Protein AF-0000000073290421 (afdb_homodimer)

InterPro domains:
  IPR000602 Glycoside hydrolase family 38, N-terminal domain [PF01074] (1-220)
  IPR011013 Galactose mutarotase-like domain superfamily [SSF74650] (329-877)
  IPR011330 Glycoside hydrolase/deacetylase, beta/alpha-barrel [SSF88713] (1-220)
  IPR011682 Glycosyl hydrolase family 38, C-terminal [PF07748] (476-687)
  IPR013780 Glycosyl hydrolase, all-beta [G3DSA:2.60.40.1180] (334-445)
  IPR015341 Glycoside hydrolase family 38, central domain [PF09261] (224-316)
  IPR015341 Glycoside hydrolase family 38, central domain [SM00872] (224-298)
  IPR027291 Glycoside hydrolase 38, N-terminal domain superfamily [G3DSA:3.20.110.10] (1-187)
  IPR028995 Glycoside hydrolase families 57/38, central domain superfamily [SSF88688] (223-317)
  IPR037094 Glycoside hydrolase family 38, central domain superfamily [G3DSA:1.20.1270.50] (188-266)
  IPR037094 Glycoside hydrolase family 38, central domain superfamily [G3DSA:1.20.1270.50] (267-322)
  IPR041147 Glycosyl hydrolases family 38, C-terminal domain [PF17677] (769-873)
  IPR048534 Lysosomal alpha-mannosidase-like, central domain [PF21260] (406-442)
  IPR050843 Glycosyl Hydrolase Family 38 [PTHR11607] (1-877)

pLDDT: mean 93.24, std 8.4, range [40.16, 98.75]

Structure (mmCIF, N/CA/C/O backbone):
data_AF-0000000073290421-model_v1
#
loop_
_entity.id
_entity.type
_entity.pdbx_description
1 polymer Alpha-mannosidase
#
loop_
_atom_site.group_PDB
_atom_site.id
_atom_site.type_symbol
_atom_site.label_atom_id
_atom_site.label_alt_id
_atom_site.label_comp_id
_atom_site.label_asym_id
_atom_site.label_entity_id
_atom_site.label_seq_id
_atom_site.pdbx_PDB_ins_code
_atom_site.Cartn_x
_atom_site.Cartn_y
_atom_site.Cartn_z
_atom_site.occupancy
_atom_site.B_iso_or_equiv
_atom_site.auth_seq_id
_atom_site.auth_comp_id
_atom_site.auth_asym_id
_atom_site.auth_atom_id
_atom_site.pdbx_PDB_model_num
ATOM 1 N N . MET A 1 1 ? -3.482 -25.516 -4.512 1 85.81 1 MET A N 1
ATOM 2 C CA . MET A 1 1 ? -4.672 -25.844 -5.289 1 85.81 1 MET A CA 1
ATOM 3 C C . MET A 1 1 ? -4.312 -26.125 -6.746 1 85.81 1 MET A C 1
ATOM 5 O O . MET A 1 1 ? -3.807 -25.234 -7.441 1 85.81 1 MET A O 1
ATOM 9 N N . HIS A 1 2 ? -4.582 -27.344 -7.164 1 93.06 2 HIS A N 1
ATOM 10 C CA . HIS A 1 2 ? -4.309 -27.672 -8.555 1 93.06 2 HIS A CA 1
ATOM 11 C C . HIS A 1 2 ? -5.473 -27.266 -9.461 1 93.06 2 HIS A C 1
ATOM 13 O O . HIS A 1 2 ? -6.59 -27.078 -8.984 1 93.06 2 HIS A O 1
ATOM 19 N N . ASP A 1 3 ? -5.18 -27.172 -10.781 1 96.44 3 ASP A N 1
ATOM 20 C CA . ASP A 1 3 ? -6.215 -27 -11.797 1 96.44 3 ASP A CA 1
ATOM 21 C C . ASP A 1 3 ? -7.117 -28.234 -11.883 1 96.44 3 ASP A C 1
ATOM 23 O O . ASP A 1 3 ? -6.766 -29.297 -11.375 1 96.44 3 ASP A O 1
ATOM 27 N N . GLU A 1 4 ? -8.289 -28.016 -12.445 1 97.31 4 GLU A N 1
ATOM 28 C CA . GLU A 1 4 ? -9.211 -29.141 -12.516 1 97.31 4 GLU A CA 1
ATOM 29 C C . GLU A 1 4 ? -9.516 -29.531 -13.969 1 97.31 4 GLU A C 1
ATOM 31 O O . GLU A 1 4 ? -10.203 -30.516 -14.227 1 97.31 4 GLU A O 1
ATOM 36 N N . ALA A 1 5 ? -9.016 -28.781 -14.875 1 97.75 5 ALA A N 1
ATOM 37 C CA . ALA A 1 5 ? -9.312 -29.047 -16.281 1 97.75 5 ALA A CA 1
ATOM 38 C C . ALA A 1 5 ? -8.125 -29.703 -16.984 1 97.75 5 ALA A C 1
ATOM 40 O O . ALA A 1 5 ? -8.305 -30.688 -17.719 1 97.75 5 ALA A O 1
ATOM 41 N N . THR A 1 6 ? -6.977 -29.234 -16.734 1 98.06 6 THR A N 1
ATOM 42 C CA . THR A 1 6 ? -5.84 -29.609 -17.562 1 98.06 6 THR A CA 1
ATOM 43 C C . THR A 1 6 ? -4.867 -30.484 -16.797 1 98.06 6 THR A C 1
ATOM 45 O O . THR A 1 6 ? -3.682 -30.562 -17.125 1 98.06 6 THR A O 1
ATOM 48 N N . VAL A 1 7 ? -5.285 -31.094 -15.797 1 97.88 7 VAL A N 1
ATOM 49 C CA . VAL A 1 7 ? -4.441 -31.953 -14.969 1 97.88 7 VAL A CA 1
ATOM 50 C C . VAL A 1 7 ? -4.965 -33.375 -15.008 1 97.88 7 VAL A C 1
ATOM 52 O O . VAL A 1 7 ? -6.176 -33.625 -14.938 1 97.88 7 VAL A O 1
ATOM 55 N N . HIS A 1 8 ? -4.055 -34.344 -15.164 1 97.94 8 HIS A N 1
ATOM 56 C CA . HIS A 1 8 ? -4.41 -35.75 -15.094 1 97.94 8 HIS A CA 1
ATOM 57 C C . HIS A 1 8 ? -4.715 -36.188 -13.656 1 97.94 8 HIS A C 1
ATOM 59 O O . HIS A 1 8 ? -4.129 -35.656 -12.711 1 97.94 8 HIS A O 1
ATOM 65 N N . TYR A 1 9 ? -5.652 -37.156 -13.445 1 97.56 9 TYR A N 1
ATOM 66 C CA . TYR A 1 9 ? -6.102 -37.531 -12.102 1 97.56 9 TYR A CA 1
ATOM 67 C C . TYR A 1 9 ? -4.938 -38 -11.25 1 97.56 9 TYR A C 1
ATOM 69 O O . TYR A 1 9 ? -4.906 -37.781 -10.039 1 97.56 9 TYR A O 1
ATOM 77 N N . ILE A 1 10 ? -3.945 -38.625 -11.789 1 97.94 10 ILE A N 1
ATOM 78 C CA . ILE A 1 10 ? -2.791 -39.094 -11.031 1 97.94 10 ILE A CA 1
ATOM 79 C C . ILE A 1 10 ? -2.029 -37.906 -10.461 1 97.94 10 ILE A C 1
ATOM 81 O O . ILE A 1 10 ? -1.582 -37.938 -9.312 1 97.94 10 ILE A O 1
ATOM 85 N N . ASP A 1 11 ? -1.874 -36.875 -11.289 1 97.81 11 ASP A N 1
ATOM 86 C CA . ASP A 1 11 ? -1.212 -35.656 -10.836 1 97.81 11 ASP A CA 1
ATOM 87 C C . ASP A 1 11 ? -2.012 -35 -9.727 1 97.81 11 ASP A C 1
ATOM 89 O O . ASP A 1 11 ? -1.434 -34.438 -8.789 1 97.81 11 ASP A O 1
ATOM 93 N N . MET A 1 12 ? -3.344 -35 -9.867 1 97.19 12 MET A N 1
ATOM 94 C CA . MET A 1 12 ? -4.207 -34.469 -8.82 1 97.19 12 MET A CA 1
ATOM 95 C C . MET A 1 12 ? -3.945 -35.156 -7.484 1 97.19 12 MET A C 1
ATOM 97 O O . MET A 1 12 ? -3.799 -34.5 -6.453 1 97.19 12 MET A O 1
ATOM 101 N N . ILE A 1 13 ? -3.877 -36.406 -7.562 1 97.31 13 ILE A N 1
ATOM 102 C CA . ILE A 1 13 ? -3.697 -37.25 -6.375 1 97.31 13 ILE A CA 1
ATOM 103 C C . ILE A 1 13 ? -2.326 -36.969 -5.762 1 97.31 13 ILE A C 1
ATOM 105 O O . ILE A 1 13 ? -2.207 -36.781 -4.547 1 97.31 13 ILE A O 1
ATOM 109 N N . ASP A 1 14 ? -1.319 -36.906 -6.59 1 97.31 14 ASP A N 1
ATOM 110 C CA . ASP A 1 14 ? 0.041 -36.688 -6.109 1 97.31 14 ASP A CA 1
ATOM 111 C C . ASP A 1 14 ? 0.168 -35.344 -5.422 1 97.31 14 ASP A C 1
ATOM 113 O O . ASP A 1 14 ? 0.76 -35.219 -4.348 1 97.31 14 ASP A O 1
ATOM 117 N N . GLN A 1 15 ? -0.345 -34.312 -6.062 1 96.38 15 GLN A N 1
ATOM 118 C CA . GLN A 1 15 ? -0.268 -32.969 -5.504 1 96.38 15 GLN A CA 1
ATOM 119 C C . GLN A 1 15 ? -1.032 -32.875 -4.188 1 96.38 15 GLN A C 1
ATOM 121 O O . GLN A 1 15 ? -0.542 -32.312 -3.219 1 96.38 15 GLN A O 1
ATOM 126 N N . THR A 1 16 ? -2.225 -33.438 -4.129 1 96.75 16 THR A N 1
ATOM 127 C CA . THR A 1 16 ? -3.047 -33.406 -2.922 1 96.75 16 THR A CA 1
ATOM 128 C C . THR A 1 16 ? -2.367 -34.156 -1.791 1 96.75 16 THR A C 1
ATOM 130 O O . THR A 1 16 ? -2.4 -33.75 -0.636 1 96.75 16 THR A O 1
ATOM 133 N N . THR A 1 17 ? -1.741 -35.25 -2.139 1 97.12 17 THR A N 1
ATOM 134 C CA . THR A 1 17 ? -1.038 -36.062 -1.151 1 97.12 17 THR A CA 1
ATOM 135 C C . THR A 1 17 ? 0.128 -35.281 -0.545 1 97.12 17 THR A C 1
ATOM 137 O O . THR A 1 17 ? 0.318 -35.312 0.673 1 97.12 17 THR A O 1
ATOM 140 N N . LEU A 1 18 ? 0.887 -34.656 -1.404 1 96.06 18 LEU A N 1
ATOM 141 C CA . LEU A 1 18 ? 2.021 -33.875 -0.947 1 96.06 18 LEU A CA 1
ATOM 142 C C . LEU A 1 18 ? 1.569 -32.781 0.035 1 96.06 18 LEU A C 1
ATOM 144 O O . LEU A 1 18 ? 2.168 -32.625 1.102 1 96.06 18 LEU A O 1
ATOM 148 N N . GLY A 1 19 ? 0.49 -32.062 -0.314 1 95.75 19 GLY A N 1
ATOM 149 C CA . GLY A 1 19 ? -0.023 -31.016 0.543 1 95.75 19 GLY A CA 1
ATOM 150 C C . GLY A 1 19 ? -0.609 -31.531 1.843 1 95.75 19 GLY A C 1
ATOM 151 O O . GLY A 1 19 ? -0.349 -30.984 2.912 1 95.75 19 GLY A O 1
ATOM 152 N N . HIS A 1 20 ? -1.382 -32.562 1.792 1 96.06 20 HIS A N 1
ATOM 153 C CA . HIS A 1 20 ? -2.051 -33.125 2.967 1 96.06 20 HIS A CA 1
ATOM 154 C C . HIS A 1 20 ? -1.047 -33.719 3.938 1 96.06 20 HIS A C 1
ATOM 156 O O . HIS A 1 20 ? -1.224 -33.625 5.156 1 96.06 20 HIS A O 1
ATOM 162 N N . ARG A 1 21 ? -0.056 -34.312 3.398 1 94.5 21 ARG A N 1
ATOM 163 C CA . ARG A 1 21 ? 0.986 -34.875 4.258 1 94.5 21 ARG A CA 1
ATOM 164 C C . ARG A 1 21 ? 1.733 -33.75 4.988 1 94.5 21 ARG A C 1
ATOM 166 O O . ARG A 1 21 ? 2.068 -33.906 6.168 1 94.5 21 ARG A O 1
ATOM 173 N N . ALA A 1 22 ? 2.008 -32.688 4.293 1 94.94 22 ALA A N 1
ATOM 174 C CA . ALA A 1 22 ? 2.65 -31.547 4.926 1 94.94 22 ALA A CA 1
ATOM 175 C C . ALA A 1 22 ? 1.794 -31 6.066 1 94.94 22 ALA A C 1
ATOM 177 O O . ALA A 1 22 ? 2.311 -30.672 7.137 1 94.94 22 ALA A O 1
ATOM 178 N N . ILE A 1 23 ? 0.48 -30.906 5.867 1 96.19 23 ILE A N 1
ATOM 179 C CA . ILE A 1 23 ? -0.446 -30.406 6.875 1 96.19 23 ILE A CA 1
ATOM 180 C C . ILE A 1 23 ? -0.473 -31.344 8.07 1 96.19 23 ILE A C 1
ATOM 182 O O . ILE A 1 23 ? -0.438 -30.906 9.219 1 96.19 23 ILE A O 1
ATOM 186 N N . LYS A 1 24 ? -0.508 -32.656 7.754 1 95.62 24 LYS A N 1
ATOM 187 C CA . LYS A 1 24 ? -0.539 -33.656 8.82 1 95.62 24 LYS A CA 1
ATOM 188 C C . LYS A 1 24 ? 0.75 -33.625 9.633 1 95.62 24 LYS A C 1
ATOM 190 O O . LYS A 1 24 ? 0.712 -33.688 10.867 1 95.62 24 LYS A O 1
ATOM 195 N N . GLN A 1 25 ? 1.834 -33.531 8.945 1 94.31 25 GLN A N 1
ATOM 196 C CA . GLN A 1 25 ? 3.141 -33.531 9.594 1 94.31 25 GLN A CA 1
ATOM 197 C C . GLN A 1 25 ? 3.357 -32.281 10.43 1 94.31 25 GLN A C 1
ATOM 199 O O . GLN A 1 25 ? 3.893 -32.344 11.539 1 94.31 25 GLN A O 1
ATOM 204 N N . GLN A 1 26 ? 2.906 -31.125 9.891 1 95.5 26 GLN A N 1
ATOM 205 C CA . GLN A 1 26 ? 3.225 -29.844 10.508 1 95.5 26 GLN A CA 1
ATOM 206 C C . GLN A 1 26 ? 2.197 -29.484 11.578 1 95.5 26 GLN A C 1
ATOM 208 O O . GLN A 1 26 ? 2.539 -28.875 12.594 1 95.5 26 GLN A O 1
ATOM 213 N N . PHE A 1 27 ? 0.927 -29.922 11.367 1 95.88 27 PHE A N 1
ATOM 214 C CA . PHE A 1 27 ? -0.13 -29.406 12.234 1 95.88 27 PHE A CA 1
ATOM 215 C C . PHE A 1 27 ? -0.929 -30.562 12.844 1 95.88 27 PHE A C 1
ATOM 217 O O . PHE A 1 27 ? -1.766 -30.344 13.727 1 95.88 27 PHE A O 1
ATOM 224 N N . ASN A 1 28 ? -0.647 -31.734 12.414 1 96.19 28 ASN A N 1
ATOM 225 C CA . ASN A 1 28 ? -1.411 -32.906 12.82 1 96.19 28 ASN A CA 1
ATOM 226 C C . ASN A 1 28 ? -2.908 -32.719 12.609 1 96.19 28 ASN A C 1
ATOM 228 O O . ASN A 1 28 ? -3.707 -32.938 13.516 1 96.19 28 ASN A O 1
ATOM 232 N N . LYS A 1 29 ? -3.27 -32.219 11.383 1 95.12 29 LYS A N 1
ATOM 233 C CA . LYS A 1 29 ? -4.656 -31.969 11.008 1 95.12 29 LYS A CA 1
ATOM 234 C C . LYS A 1 29 ? -5.008 -32.656 9.695 1 95.12 29 LYS A C 1
ATOM 236 O O . LYS A 1 29 ? -4.148 -32.844 8.828 1 95.12 29 LYS A O 1
ATOM 241 N N . THR A 1 30 ? -6.211 -33.125 9.625 1 94.69 30 THR A N 1
ATOM 242 C CA . THR A 1 30 ? -6.785 -33.688 8.406 1 94.69 30 THR A CA 1
ATOM 243 C C . THR A 1 30 ? -7.84 -32.75 7.824 1 94.69 30 THR A C 1
ATOM 245 O O . THR A 1 30 ? -8.891 -32.531 8.43 1 94.69 30 THR A O 1
ATOM 248 N N . PRO A 1 31 ? -7.648 -32.25 6.719 1 93.75 31 PRO A N 1
ATOM 249 C CA . PRO A 1 31 ? -8.609 -31.312 6.125 1 93.75 31 PRO A CA 1
ATOM 250 C C . PRO A 1 31 ? -9.969 -31.969 5.863 1 93.75 31 PRO A C 1
ATOM 252 O O . PRO A 1 31 ? -10.039 -33.156 5.508 1 93.75 31 PRO A O 1
ATOM 255 N N . ARG A 1 32 ? -11.047 -31.109 5.918 1 94.38 32 ARG A N 1
ATOM 256 C CA . ARG A 1 32 ? -12.406 -31.625 5.758 1 94.38 32 ARG A CA 1
ATOM 257 C C . ARG A 1 32 ? -13.094 -30.969 4.555 1 94.38 32 ARG A C 1
ATOM 259 O O . ARG A 1 32 ? -14.148 -31.438 4.117 1 94.38 32 ARG A O 1
ATOM 266 N N . ALA A 1 33 ? -12.484 -29.953 4.051 1 95.31 33 ALA A N 1
ATOM 267 C CA . ALA A 1 33 ? -13.148 -29.203 2.994 1 95.31 33 ALA A CA 1
ATOM 268 C C . ALA A 1 33 ? -12.195 -28.891 1.848 1 95.31 33 ALA A C 1
ATOM 270 O O . ALA A 1 33 ? -11.008 -28.625 2.074 1 95.31 33 ALA A O 1
ATOM 271 N N . GLY A 1 34 ? -12.742 -29.078 0.617 1 95.56 34 GLY A N 1
ATOM 272 C CA . GLY A 1 34 ? -12.016 -28.578 -0.541 1 95.56 34 GLY A CA 1
ATOM 273 C C . GLY A 1 34 ? -12.219 -27.094 -0.778 1 95.56 34 GLY A C 1
ATOM 274 O O . GLY A 1 34 ? -13.352 -26.625 -0.851 1 95.56 34 GLY A O 1
ATOM 275 N N . TRP A 1 35 ? -11.211 -26.312 -0.746 1 94.88 35 TRP A N 1
ATOM 276 C CA . TRP A 1 35 ? -11.227 -24.875 -0.998 1 94.88 35 TRP A CA 1
ATOM 277 C C . TRP A 1 35 ? -10.688 -24.562 -2.389 1 94.88 35 TRP A C 1
ATOM 279 O O . TRP A 1 35 ? -9.539 -24.125 -2.535 1 94.88 35 TRP A O 1
ATOM 289 N N . GLN A 1 36 ? -11.516 -24.797 -3.438 1 94.94 36 GLN A N 1
ATOM 290 C CA . GLN A 1 36 ? -11.203 -24.641 -4.852 1 94.94 36 GLN A CA 1
ATOM 291 C C . GLN A 1 36 ? -11.797 -23.359 -5.414 1 94.94 36 GLN A C 1
ATOM 293 O O . GLN A 1 36 ? -12.523 -23.391 -6.41 1 94.94 36 GLN A O 1
ATOM 298 N N . ILE A 1 37 ? -11.391 -22.25 -5.004 1 93.69 37 ILE A N 1
ATOM 299 C CA . ILE A 1 37 ? -12.172 -21.031 -5.211 1 93.69 37 ILE A CA 1
ATOM 300 C C . ILE A 1 37 ? -11.805 -20.406 -6.555 1 93.69 37 ILE A C 1
ATOM 302 O O . ILE A 1 37 ? -12.586 -19.641 -7.133 1 93.69 37 ILE A O 1
ATOM 306 N N . ASP A 1 38 ? -10.625 -20.781 -7.094 1 93.06 38 ASP A N 1
ATOM 307 C CA . ASP A 1 38 ? -10.188 -19.938 -8.203 1 93.06 38 ASP A CA 1
ATOM 308 C C . ASP A 1 38 ? -9.984 -20.766 -9.469 1 93.06 38 ASP A C 1
ATOM 310 O O . ASP A 1 38 ? -9.719 -20.219 -10.539 1 93.06 38 ASP A O 1
ATOM 314 N N . PRO A 1 39 ? -10.102 -22.062 -9.555 1 95.06 39 PRO A N 1
ATOM 315 C CA . PRO A 1 39 ? -10.031 -22.781 -10.828 1 95.06 39 PRO A CA 1
ATOM 316 C C . PRO A 1 39 ? -11.102 -22.344 -11.812 1 95.06 39 PRO A C 1
ATOM 318 O O . PRO A 1 39 ? -12.148 -21.812 -11.406 1 95.06 39 PRO A O 1
ATOM 321 N N . PHE A 1 40 ? -10.891 -22.594 -13.195 1 96 40 PHE A N 1
ATOM 322 C CA . PHE A 1 40 ? -11.742 -22.062 -14.258 1 96 40 PHE A CA 1
ATOM 323 C C . PHE A 1 40 ? -12.727 -23.125 -14.734 1 96 40 PHE A C 1
ATOM 325 O O . PHE A 1 40 ? -12.836 -23.391 -15.938 1 96 40 PHE A O 1
ATOM 332 N N . GLY A 1 41 ? -13.461 -23.609 -13.836 1 95.94 41 GLY A N 1
ATOM 333 C CA . GLY A 1 41 ? -14.336 -24.766 -13.969 1 95.94 41 GLY A CA 1
ATOM 334 C C . GLY A 1 41 ? -13.969 -25.906 -13.031 1 95.94 41 GLY A C 1
ATOM 335 O O . GLY A 1 41 ? -12.883 -25.906 -12.445 1 95.94 41 GLY A O 1
ATOM 336 N N . HIS A 1 42 ? -14.914 -26.797 -12.938 1 97.31 42 HIS A N 1
ATOM 337 C CA . HIS A 1 42 ? -14.719 -27.859 -11.953 1 97.31 42 HIS A CA 1
ATOM 338 C C . HIS A 1 42 ? -15.086 -29.219 -12.531 1 97.31 42 HIS A C 1
ATOM 340 O O . HIS A 1 42 ? -16.156 -29.391 -13.109 1 97.31 42 HIS A O 1
ATOM 346 N N . SER A 1 43 ? -14.25 -30.188 -12.367 1 97.31 43 SER A N 1
ATOM 347 C CA . SER A 1 43 ? -14.398 -31.484 -13.016 1 97.31 43 SER A CA 1
ATOM 348 C C . SER A 1 43 ? -15.203 -32.438 -12.156 1 97.31 43 SER A C 1
ATOM 350 O O . SER A 1 43 ? -15.195 -32.344 -10.922 1 97.31 43 SER A O 1
ATOM 352 N N . ALA A 1 44 ? -15.828 -33.375 -12.789 1 96.81 44 ALA A N 1
ATOM 353 C CA . ALA A 1 44 ? -16.594 -34.406 -12.094 1 96.81 44 ALA A CA 1
ATOM 354 C C . ALA A 1 44 ? -15.688 -35.312 -11.25 1 96.81 44 ALA A C 1
ATOM 356 O O . ALA A 1 44 ? -16.047 -35.688 -10.141 1 96.81 44 ALA A O 1
ATOM 357 N N . VAL A 1 45 ? -14.547 -35.594 -11.758 1 96 45 VAL A N 1
ATOM 358 C CA . VAL A 1 45 ? -13.586 -36.438 -11.07 1 96 45 VAL A CA 1
ATOM 359 C C . VAL A 1 45 ? -13.148 -35.781 -9.766 1 96 45 VAL A C 1
ATOM 361 O O . VAL A 1 45 ? -13 -36.438 -8.742 1 96 45 VAL A O 1
ATOM 364 N N . GLN A 1 46 ? -12.961 -34.5 -9.836 1 94.88 46 GLN A N 1
ATOM 365 C CA . GLN A 1 46 ? -12.578 -33.75 -8.625 1 94.88 46 GLN A CA 1
ATOM 366 C C . GLN A 1 46 ? -13.625 -33.938 -7.531 1 94.88 46 GLN A C 1
ATOM 368 O O . GLN A 1 46 ? -13.281 -34.062 -6.355 1 94.88 46 GLN A O 1
ATOM 373 N N . ALA A 1 47 ? -14.883 -33.875 -7.879 1 94.81 47 ALA A N 1
ATOM 374 C CA . ALA A 1 47 ? -15.977 -33.969 -6.918 1 94.81 47 ALA A CA 1
ATOM 375 C C . ALA A 1 47 ? -15.914 -35.281 -6.145 1 94.81 47 ALA A C 1
ATOM 377 O O . ALA A 1 47 ? -15.914 -35.281 -4.91 1 94.81 47 ALA A O 1
ATOM 378 N N . TYR A 1 48 ? -15.781 -36.406 -6.859 1 93.38 48 TYR A N 1
ATOM 379 C CA . TYR A 1 48 ? -15.914 -37.656 -6.137 1 93.38 48 TYR A CA 1
ATOM 380 C C . TYR A 1 48 ? -14.578 -38.094 -5.535 1 93.38 48 TYR A C 1
ATOM 382 O O . TYR A 1 48 ? -14.539 -38.844 -4.566 1 93.38 48 TYR A O 1
ATOM 390 N N . LEU A 1 49 ? -13.453 -37.562 -6.094 1 94.06 49 LEU A N 1
ATOM 391 C CA . LEU A 1 49 ? -12.18 -37.844 -5.426 1 94.06 49 LEU A CA 1
ATOM 392 C C . LEU A 1 49 ? -12.117 -37.125 -4.078 1 94.06 49 LEU A C 1
ATOM 394 O O . LEU A 1 49 ? -11.602 -37.656 -3.104 1 94.06 49 LEU A O 1
ATOM 398 N N . LEU A 1 50 ? -12.625 -35.906 -3.996 1 93.06 50 LEU A N 1
ATOM 399 C CA . LEU A 1 50 ? -12.633 -35.156 -2.746 1 93.06 50 LEU A CA 1
ATOM 400 C C . LEU A 1 50 ? -13.586 -35.781 -1.737 1 93.06 50 LEU A C 1
ATOM 402 O O . LEU A 1 50 ? -13.273 -35.875 -0.546 1 93.06 50 LEU A O 1
ATOM 406 N N . GLY A 1 51 ? -14.703 -36.219 -2.168 1 88 51 GLY A N 1
ATOM 407 C CA . GLY A 1 51 ? -15.711 -36.812 -1.293 1 88 51 GLY A CA 1
ATOM 408 C C . GLY A 1 51 ? -15.328 -38.156 -0.771 1 88 51 GLY A C 1
ATOM 409 O O . GLY A 1 51 ? -14.602 -38.281 0.218 1 88 51 GLY A O 1
ATOM 410 N N . ALA A 1 52 ? -15.508 -39.188 -1.531 1 79.44 52 ALA A N 1
ATOM 411 C CA . ALA A 1 52 ? -15.445 -40.594 -1.127 1 79.44 52 ALA A CA 1
ATOM 412 C C . ALA A 1 52 ? -14.008 -41.062 -0.915 1 79.44 52 ALA A C 1
ATOM 414 O O . ALA A 1 52 ? -13.742 -41.938 -0.089 1 79.44 52 ALA A O 1
ATOM 415 N N . GLU A 1 53 ? -13.141 -40.438 -1.564 1 87.81 53 GLU A N 1
ATOM 416 C CA . GLU A 1 53 ? -11.797 -41 -1.563 1 87.81 53 GLU A CA 1
ATOM 417 C C . GLU A 1 53 ? -10.883 -40.25 -0.601 1 87.81 53 GLU A C 1
ATOM 419 O O . GLU A 1 53 ? -10.008 -40.844 0.033 1 87.81 53 GLU A O 1
ATOM 424 N N . LEU A 1 54 ? -11.094 -38.969 -0.487 1 92.69 54 LEU A N 1
ATOM 425 C CA . LEU A 1 54 ? -10.281 -38.156 0.415 1 92.69 54 LEU A CA 1
ATOM 426 C C . LEU A 1 54 ? -10.984 -37.969 1.756 1 92.69 54 LEU A C 1
ATOM 428 O O . LEU A 1 54 ? -10.344 -37.625 2.756 1 92.69 54 LEU A O 1
ATOM 432 N N . GLY A 1 55 ? -12.312 -38 1.748 1 91.62 55 GLY A N 1
ATOM 433 C CA . GLY A 1 55 ? -13.078 -37.875 2.979 1 91.62 55 GLY A CA 1
ATOM 434 C C . GLY A 1 55 ? -13.539 -36.438 3.242 1 91.62 55 GLY A C 1
ATOM 435 O O . GLY A 1 55 ? -13.828 -36.062 4.383 1 91.62 55 GLY A O 1
ATOM 436 N N . PHE A 1 56 ? -13.609 -35.625 2.275 1 95.56 56 PHE A N 1
ATOM 437 C CA . PHE A 1 56 ? -14.055 -34.25 2.467 1 95.56 56 PHE A CA 1
ATOM 438 C C . PHE A 1 56 ? -15.57 -34.188 2.627 1 95.56 56 PHE A C 1
ATOM 440 O O . PHE A 1 56 ? -16.297 -34.969 1.998 1 95.56 56 PHE A O 1
ATOM 447 N N . ASP A 1 57 ? -16 -33.188 3.379 1 95.69 57 ASP A N 1
ATOM 448 C CA . ASP A 1 57 ? -17.422 -32.969 3.592 1 95.69 57 ASP A CA 1
ATOM 449 C C . ASP A 1 57 ? -17.984 -32.031 2.521 1 95.69 57 ASP A C 1
ATOM 451 O O . ASP A 1 57 ? -19.188 -32.062 2.217 1 95.69 57 ASP A O 1
ATOM 455 N N . SER A 1 58 ? -17.125 -31.25 2.078 1 96.94 58 SER A N 1
ATOM 456 C CA . SER A 1 58 ? -17.641 -30.203 1.195 1 96.94 58 SER A CA 1
ATOM 457 C C . SER A 1 58 ? -16.547 -29.703 0.252 1 96.94 58 SER A C 1
ATOM 459 O O . SER A 1 58 ? -15.367 -29.969 0.463 1 96.94 58 SER A O 1
ATOM 461 N N . VAL A 1 59 ? -16.969 -29.062 -0.797 1 97.25 59 VAL A N 1
ATOM 462 C CA . VAL A 1 59 ? -16.109 -28.328 -1.709 1 97.25 59 VAL A CA 1
ATOM 463 C C . VAL A 1 59 ? -16.719 -26.969 -2.023 1 97.25 59 VAL A C 1
ATOM 465 O O . VAL A 1 59 ? -17.938 -26.859 -2.176 1 97.25 59 VAL A O 1
ATOM 468 N N . HIS A 1 60 ? -15.922 -25.938 -2.035 1 97.38 60 HIS A N 1
ATOM 469 C CA . HIS A 1 60 ? -16.359 -24.562 -2.229 1 97.38 60 HIS A CA 1
ATOM 470 C C . HIS A 1 60 ? -15.602 -23.891 -3.373 1 97.38 60 HIS A C 1
ATOM 472 O O . HIS A 1 60 ? -14.383 -24.031 -3.482 1 97.38 60 HIS A O 1
ATOM 478 N N . PHE A 1 61 ? -16.328 -23.25 -4.281 1 97.25 61 PHE A N 1
ATOM 479 C CA . PHE A 1 61 ? -15.664 -22.625 -5.426 1 97.25 61 PHE A CA 1
ATOM 480 C C . PHE A 1 61 ? -16.469 -21.438 -5.926 1 97.25 61 PHE A C 1
ATOM 482 O O . PHE A 1 61 ? -17.609 -21.219 -5.504 1 97.25 61 PHE A O 1
ATOM 489 N N . ALA A 1 62 ? -15.875 -20.641 -6.809 1 96.19 62 ALA A N 1
ATOM 490 C CA . ALA A 1 62 ? -16.516 -19.391 -7.238 1 96.19 62 ALA A CA 1
ATOM 491 C C . ALA A 1 62 ? -16.906 -19.469 -8.711 1 96.19 62 ALA A C 1
ATOM 493 O O . ALA A 1 62 ? -17.844 -18.797 -9.141 1 96.19 62 ALA A O 1
ATOM 494 N N . ARG A 1 63 ? -16.203 -20.266 -9.539 1 96.38 63 ARG A N 1
ATOM 495 C CA . ARG A 1 63 ? -16.281 -20.031 -10.977 1 96.38 63 ARG A CA 1
ATOM 496 C C . ARG A 1 63 ? -17.172 -21.078 -11.648 1 96.38 63 ARG A C 1
ATOM 498 O O . ARG A 1 63 ? -16.734 -22.203 -11.898 1 96.38 63 ARG A O 1
ATOM 505 N N . ILE A 1 64 ? -18.359 -20.641 -11.984 1 97.25 64 ILE A N 1
ATOM 506 C CA . ILE A 1 64 ? -19.312 -21.391 -12.797 1 97.25 64 ILE A CA 1
ATOM 507 C C . ILE A 1 64 ? -19.875 -20.484 -13.891 1 97.25 64 ILE A C 1
ATOM 509 O O . ILE A 1 64 ? -19.688 -19.281 -13.867 1 97.25 64 ILE A O 1
ATOM 513 N N . ASP A 1 65 ? -20.5 -21.078 -14.859 1 97.81 65 ASP A N 1
ATOM 514 C CA . ASP A 1 65 ? -21.062 -20.328 -15.969 1 97.81 65 ASP A CA 1
ATOM 515 C C . ASP A 1 65 ? -22.031 -19.25 -15.469 1 97.81 65 ASP A C 1
ATOM 517 O O . ASP A 1 65 ? -22.828 -19.5 -14.555 1 97.81 65 ASP A O 1
ATOM 521 N N . TYR A 1 66 ? -22.016 -18.062 -16.125 1 97.62 66 TYR A N 1
ATOM 522 C CA . TYR A 1 66 ? -22.812 -16.938 -15.664 1 97.62 66 TYR A CA 1
ATOM 523 C C . TYR A 1 66 ? -24.297 -17.234 -15.781 1 97.62 66 TYR A C 1
ATOM 525 O O . TYR A 1 66 ? -25.109 -16.781 -14.953 1 97.62 66 TYR A O 1
ATOM 533 N N . GLN A 1 67 ? -24.719 -17.969 -16.797 1 98.12 67 GLN A N 1
ATOM 534 C CA . GLN A 1 67 ? -26.125 -18.344 -16.938 1 98.12 67 GLN A CA 1
ATOM 535 C C . GLN A 1 67 ? -26.547 -19.359 -15.875 1 98.12 67 GLN A C 1
ATOM 537 O O . GLN A 1 67 ? -27.656 -19.281 -15.344 1 98.12 67 GLN A O 1
ATOM 542 N N . ASP A 1 68 ? -25.641 -20.281 -15.633 1 97.56 68 ASP A N 1
ATOM 543 C CA . ASP A 1 68 ? -25.906 -21.25 -14.562 1 97.56 68 ASP A CA 1
ATOM 544 C C . ASP A 1 68 ? -26.062 -20.531 -13.219 1 97.56 68 ASP A C 1
ATOM 546 O O . ASP A 1 68 ? -27 -20.828 -12.477 1 97.56 68 ASP A O 1
ATOM 550 N N . ARG A 1 69 ? -25.188 -19.672 -12.914 1 97.56 69 ARG A N 1
ATOM 551 C CA . ARG A 1 69 ? -25.234 -18.938 -11.656 1 97.56 69 ARG A CA 1
ATOM 552 C C . ARG A 1 69 ? -26.531 -18.156 -11.523 1 97.56 69 ARG A C 1
ATOM 554 O O . ARG A 1 69 ? -27.125 -18.125 -10.445 1 97.56 69 ARG A O 1
ATOM 561 N N . ALA A 1 70 ? -26.891 -17.469 -12.633 1 97.44 70 ALA A N 1
ATOM 562 C CA . ALA A 1 70 ? -28.125 -16.688 -12.609 1 97.44 70 ALA A CA 1
ATOM 563 C C . ALA A 1 70 ? -29.328 -17.562 -12.258 1 97.44 70 ALA A C 1
ATOM 565 O O . ALA A 1 70 ? -30.172 -17.172 -11.445 1 97.44 70 ALA A O 1
ATOM 566 N N . LYS A 1 71 ? -29.391 -18.672 -12.844 1 97.44 71 LYS A N 1
ATOM 567 C CA . LYS A 1 71 ? -30.484 -19.594 -12.555 1 97.44 71 LYS A CA 1
ATOM 568 C C . LYS A 1 71 ? -30.422 -20.078 -11.109 1 97.44 71 LYS A C 1
ATOM 570 O O . LYS A 1 71 ? -31.453 -20.141 -10.43 1 97.44 71 LYS A O 1
ATOM 575 N N . ARG A 1 72 ? -29.266 -20.484 -10.672 1 97.06 72 ARG A N 1
ATOM 576 C CA . ARG A 1 72 ? -29.109 -21.031 -9.336 1 97.06 72 ARG A CA 1
ATOM 577 C C . ARG A 1 72 ? -29.422 -20 -8.273 1 97.06 72 ARG A C 1
ATOM 579 O O . ARG A 1 72 ? -29.938 -20.328 -7.199 1 97.06 72 ARG A O 1
ATOM 586 N N . LYS A 1 73 ? -29.062 -18.781 -8.523 1 96.56 73 LYS A N 1
ATOM 587 C CA . LYS A 1 73 ? -29.438 -17.703 -7.609 1 96.56 73 LYS A CA 1
ATOM 588 C C . LYS A 1 73 ? -30.953 -17.609 -7.473 1 96.56 73 LYS A C 1
ATOM 590 O O . LYS A 1 73 ? -31.484 -17.516 -6.363 1 96.56 73 LYS A O 1
ATOM 595 N N . GLY A 1 74 ? -31.625 -17.625 -8.625 1 95.88 74 GLY A N 1
ATOM 596 C CA . GLY A 1 74 ? -33.062 -17.547 -8.633 1 95.88 74 GLY A CA 1
ATOM 597 C C . GLY A 1 74 ? -33.75 -18.703 -7.914 1 95.88 74 GLY A C 1
ATOM 598 O O . GLY A 1 74 ? -34.75 -18.516 -7.215 1 95.88 74 GLY A O 1
ATOM 599 N N . ASP A 1 75 ? -33.094 -19.891 -8.023 1 95.75 75 ASP A N 1
ATOM 600 C CA . ASP A 1 75 ? -33.688 -21.109 -7.473 1 95.75 75 ASP A CA 1
ATOM 601 C C . ASP A 1 75 ? -33.156 -21.391 -6.07 1 95.75 75 ASP A C 1
ATOM 603 O O . ASP A 1 75 ? -33.469 -22.406 -5.465 1 95.75 75 ASP A O 1
ATOM 607 N N . LYS A 1 76 ? -32.25 -20.562 -5.559 1 95.5 76 LYS A N 1
ATOM 608 C CA . LYS A 1 76 ? -31.578 -20.781 -4.293 1 95.5 76 LYS A CA 1
ATOM 609 C C . LYS A 1 76 ? -30.891 -22.156 -4.27 1 95.5 76 LYS A C 1
ATOM 611 O O . LYS A 1 76 ? -31.062 -22.922 -3.326 1 95.5 76 LYS A O 1
ATOM 616 N N . SER A 1 77 ? -30.156 -22.406 -5.391 1 96.81 77 SER A N 1
ATOM 617 C CA . SER A 1 77 ? -29.5 -23.703 -5.566 1 96.81 77 SER A CA 1
ATOM 618 C C . SER A 1 77 ? -28.016 -23.547 -5.84 1 96.81 77 SER A C 1
ATOM 620 O O . SER A 1 77 ? -27.438 -24.312 -6.613 1 96.81 77 SER A O 1
ATOM 622 N N . LEU A 1 78 ? -27.422 -22.516 -5.344 1 97.31 78 LEU A N 1
ATOM 623 C CA . LEU A 1 78 ? -25.969 -22.375 -5.41 1 97.31 78 LEU A CA 1
ATOM 624 C C . LEU A 1 78 ? -25.281 -23.484 -4.625 1 97.31 78 LEU A C 1
ATOM 626 O O . LEU A 1 78 ? -24.156 -23.891 -4.961 1 97.31 78 LEU A O 1
ATOM 630 N N . GLU A 1 79 ? -25.922 -23.891 -3.574 1 97.88 79 GLU A N 1
ATOM 631 C CA . GLU A 1 79 ? -25.484 -25.047 -2.795 1 97.88 79 GLU A CA 1
ATOM 632 C C . GLU A 1 79 ? -26.203 -26.312 -3.236 1 97.88 79 GLU A C 1
ATOM 634 O O . GLU A 1 79 ? -27.422 -26.344 -3.299 1 97.88 79 GLU A O 1
ATOM 639 N N . VAL A 1 80 ? -25.391 -27.375 -3.535 1 97.81 80 VAL A N 1
ATOM 640 C CA . VAL A 1 80 ? -25.953 -28.609 -4.086 1 97.81 80 VAL A CA 1
ATOM 641 C C . VAL A 1 80 ? -25.25 -29.812 -3.486 1 97.81 80 VAL A C 1
ATOM 643 O O . VAL A 1 80 ? -24.203 -29.688 -2.846 1 97.81 80 VAL A O 1
ATOM 646 N N . ILE A 1 81 ? -25.875 -30.969 -3.6 1 96.94 81 ILE A N 1
ATOM 647 C CA . ILE A 1 81 ? -25.188 -32.25 -3.465 1 96.94 81 ILE A CA 1
ATOM 648 C C . ILE A 1 81 ? -24.703 -32.719 -4.832 1 96.94 81 ILE A C 1
ATOM 650 O O . ILE A 1 81 ? -25.5 -32.906 -5.754 1 96.94 81 ILE A O 1
ATOM 654 N N . TRP A 1 82 ? -23.422 -32.844 -4.984 1 97.06 82 TRP A N 1
ATOM 655 C CA . TRP A 1 82 ? -22.766 -33.125 -6.262 1 97.06 82 TRP A CA 1
ATOM 656 C C . TRP A 1 82 ? -22.391 -34.594 -6.363 1 97.06 82 TRP A C 1
ATOM 658 O O . TRP A 1 82 ? -21.578 -35.094 -5.574 1 97.06 82 TRP A O 1
ATOM 668 N N . ARG A 1 83 ? -22.969 -35.312 -7.273 1 94.94 83 ARG A N 1
ATOM 669 C CA . ARG A 1 83 ? -22.625 -36.688 -7.617 1 94.94 83 ARG A CA 1
ATOM 670 C C . ARG A 1 83 ? -21.859 -36.75 -8.938 1 94.94 83 ARG A C 1
ATOM 672 O O . ARG A 1 83 ? -22.453 -36.969 -9.992 1 94.94 83 ARG A O 1
ATOM 679 N N . GLY A 1 84 ? -20.562 -36.656 -8.859 1 93.88 84 GLY A N 1
ATOM 680 C CA . GLY A 1 84 ? -19.734 -36.438 -10.039 1 93.88 84 GLY A CA 1
ATOM 681 C C . GLY A 1 84 ? -19.375 -37.75 -10.75 1 93.88 84 GLY A C 1
ATOM 682 O O . GLY A 1 84 ? -18.609 -37.719 -11.719 1 93.88 84 GLY A O 1
ATOM 683 N N . SER A 1 85 ? -19.844 -38.938 -10.344 1 94.12 85 SER A N 1
ATOM 684 C CA . SER A 1 85 ? -19.5 -40.188 -10.969 1 94.12 85 SER A CA 1
ATOM 685 C C . SER A 1 85 ? -20.75 -41.062 -11.188 1 94.12 85 SER A C 1
ATOM 687 O O . SER A 1 85 ? -21.516 -41.312 -10.25 1 94.12 85 SER A O 1
ATOM 689 N N . ARG A 1 86 ? -20.875 -41.469 -12.391 1 92.5 86 ARG A N 1
ATOM 690 C CA . ARG A 1 86 ? -21.984 -42.375 -12.703 1 92.5 86 ARG A CA 1
ATOM 691 C C . ARG A 1 86 ? -21.797 -43.719 -12.039 1 92.5 86 ARG A C 1
ATOM 693 O O . ARG A 1 86 ? -22.766 -44.344 -11.609 1 92.5 86 ARG A O 1
ATOM 700 N N . THR A 1 87 ? -20.594 -44.125 -11.906 1 94.31 87 THR A N 1
ATOM 701 C CA . THR A 1 87 ? -20.266 -45.438 -11.336 1 94.31 87 THR A CA 1
ATOM 702 C C . THR A 1 87 ? -20.578 -45.469 -9.844 1 94.31 87 THR A C 1
ATOM 704 O O . THR A 1 87 ? -21.156 -46.438 -9.352 1 94.31 87 THR A O 1
ATOM 707 N N . PHE A 1 88 ? -20.266 -44.406 -9.156 1 93.5 88 PHE A N 1
ATOM 708 C CA . PHE A 1 88 ? -20.375 -44.406 -7.703 1 93.5 88 PHE A CA 1
ATOM 709 C C . PHE A 1 88 ? -21.719 -43.844 -7.258 1 93.5 88 PHE A C 1
ATOM 711 O O . PHE A 1 88 ? -22.203 -44.156 -6.168 1 93.5 88 PHE A O 1
ATOM 718 N N . GLY A 1 89 ? -22.25 -42.969 -8.039 1 90 89 GLY A N 1
ATOM 719 C CA . GLY A 1 89 ? -23.531 -42.375 -7.711 1 90 89 GLY A CA 1
ATOM 720 C C . GLY A 1 89 ? -23.531 -41.656 -6.363 1 90 89 GLY A C 1
ATOM 721 O O . GLY A 1 89 ? -22.641 -40.844 -6.078 1 90 89 GLY A O 1
ATOM 722 N N . SER A 1 90 ? -24.484 -41.969 -5.539 1 90.62 90 SER A N 1
ATOM 723 C CA . SER A 1 90 ? -24.688 -41.281 -4.27 1 90.62 90 SER A CA 1
ATOM 724 C C . SER A 1 90 ? -23.625 -41.656 -3.25 1 90.62 90 SER A C 1
ATOM 726 O O . SER A 1 90 ? -23.406 -40.938 -2.271 1 90.62 90 SER A O 1
ATOM 728 N N . SER A 1 91 ? -22.922 -42.688 -3.531 1 89.44 91 SER A N 1
ATOM 729 C CA . SER A 1 91 ? -21.906 -43.156 -2.582 1 89.44 91 SER A CA 1
ATOM 730 C C . SER A 1 91 ? -20.688 -42.219 -2.59 1 89.44 91 SER A C 1
ATOM 732 O O . SER A 1 91 ? -19.875 -42.25 -1.666 1 89.44 91 SER A O 1
ATOM 734 N N . SER A 1 92 ? -20.562 -41.406 -3.533 1 90.5 92 SER A N 1
ATOM 735 C CA . SER A 1 92 ? -19.406 -40.531 -3.607 1 90.5 92 SER A CA 1
ATOM 736 C C . SER A 1 92 ? -19.828 -39.062 -3.697 1 90.5 92 SER A C 1
ATOM 738 O O . SER A 1 92 ? -19.094 -38.219 -4.211 1 90.5 92 SER A O 1
ATOM 740 N N . GLN A 1 93 ? -20.953 -38.781 -3.24 1 92.88 93 GLN A N 1
ATOM 741 C CA . GLN A 1 93 ? -21.484 -37.438 -3.332 1 92.88 93 GLN A CA 1
ATOM 742 C C . GLN A 1 93 ? -20.766 -36.5 -2.363 1 92.88 93 GLN A C 1
ATOM 744 O O . GLN A 1 93 ? -20.156 -36.938 -1.398 1 92.88 93 GLN A O 1
ATOM 749 N N . ILE A 1 94 ? -20.828 -35.188 -2.598 1 96.19 94 ILE A N 1
ATOM 750 C CA . ILE A 1 94 ? -20.203 -34.156 -1.759 1 96.19 94 ILE A CA 1
ATOM 751 C C . ILE A 1 94 ? -21.047 -32.906 -1.766 1 96.19 94 ILE A C 1
ATOM 753 O O . ILE A 1 94 ? -21.703 -32.594 -2.762 1 96.19 94 ILE A O 1
ATOM 757 N N . PHE A 1 95 ? -21.125 -32.219 -0.633 1 97.25 95 PHE A N 1
ATOM 758 C CA . PHE A 1 95 ? -21.75 -30.906 -0.582 1 97.25 95 PHE A CA 1
ATOM 759 C C . PHE A 1 95 ? -20.922 -29.875 -1.323 1 97.25 95 PHE A C 1
ATOM 761 O O . PHE A 1 95 ? -19.75 -29.672 -0.995 1 97.25 95 PHE A O 1
ATOM 768 N N . ALA A 1 96 ? -21.484 -29.281 -2.33 1 97.75 96 ALA A N 1
ATOM 769 C CA . ALA A 1 96 ? -20.781 -28.281 -3.137 1 97.75 96 ALA A CA 1
ATOM 770 C C . ALA A 1 96 ? -21.453 -26.906 -3.027 1 97.75 96 ALA A C 1
ATOM 772 O O . ALA A 1 96 ? -22.672 -26.797 -3.094 1 97.75 96 ALA A O 1
ATOM 773 N N . ASN A 1 97 ? -20.609 -25.953 -2.773 1 97.38 97 ASN A N 1
ATOM 774 C CA . ASN A 1 97 ? -21.078 -24.578 -2.607 1 97.38 97 ASN A CA 1
ATOM 775 C C . ASN A 1 97 ? -20.438 -23.641 -3.631 1 97.38 97 ASN A C 1
ATOM 777 O O . ASN A 1 97 ? -19.25 -23.375 -3.562 1 97.38 97 ASN A O 1
ATOM 781 N N . ALA A 1 98 ? -21.219 -23.203 -4.629 1 97.19 98 ALA A N 1
ATOM 782 C CA . ALA A 1 98 ? -20.797 -22.109 -5.512 1 97.19 98 ALA A CA 1
ATOM 783 C C . ALA A 1 98 ? -21.109 -20.75 -4.898 1 97.19 98 ALA A C 1
ATOM 785 O O . ALA A 1 98 ? -22.25 -20.484 -4.535 1 97.19 98 ALA A O 1
ATOM 786 N N . PHE A 1 99 ? -20.156 -19.891 -4.84 1 96.62 99 PHE A N 1
ATOM 787 C CA . PHE A 1 99 ? -20.344 -18.594 -4.211 1 96.62 99 PHE A CA 1
ATOM 788 C C . PHE A 1 99 ? -21.281 -17.719 -5.047 1 96.62 99 PHE A C 1
ATOM 790 O O . PHE A 1 99 ? -21.359 -17.875 -6.27 1 96.62 99 PHE A O 1
ATOM 797 N N . PRO A 1 100 ? -21.953 -16.797 -4.398 1 94.69 100 PRO A N 1
ATOM 798 C CA . PRO A 1 100 ? -22.922 -15.984 -5.117 1 94.69 100 PRO A CA 1
ATOM 799 C C . PRO A 1 100 ? -22.281 -15.102 -6.188 1 94.69 100 PRO A C 1
ATOM 801 O O . PRO A 1 100 ? -22.891 -14.859 -7.238 1 94.69 100 PRO A O 1
ATOM 804 N N . VAL A 1 101 ? -21.141 -14.602 -5.934 1 91.25 101 VAL A N 1
ATOM 805 C CA . VAL A 1 101 ? -20.516 -13.688 -6.883 1 91.25 101 VAL A CA 1
ATOM 806 C C . VAL A 1 101 ? -19.078 -14.141 -7.176 1 91.25 101 VAL A C 1
ATOM 808 O O . VAL A 1 101 ? -18.812 -14.695 -8.242 1 91.25 101 VAL A O 1
ATOM 811 N N . HIS A 1 102 ? -18.156 -13.938 -6.32 1 91.94 102 HIS A N 1
ATOM 812 C CA . HIS A 1 102 ? -16.734 -14.266 -6.375 1 91.94 102 HIS A CA 1
ATOM 813 C C . HIS A 1 102 ? -16.188 -14.578 -4.988 1 91.94 102 HIS A C 1
ATOM 815 O O . HIS A 1 102 ? -16.953 -14.672 -4.023 1 91.94 102 HIS A O 1
ATOM 821 N N . TYR A 1 103 ? -14.977 -14.828 -4.832 1 94.31 103 TYR A N 1
ATOM 822 C CA . TYR A 1 103 ? -14.422 -15.156 -3.521 1 94.31 103 TYR A CA 1
ATOM 823 C C . TYR A 1 103 ? -13.898 -13.906 -2.822 1 94.31 103 TYR A C 1
ATOM 825 O O . TYR A 1 103 ? -12.938 -13.977 -2.055 1 94.31 103 TYR A O 1
ATOM 833 N N . SER A 1 104 ? -14.5 -12.75 -3.127 1 94.38 104 SER A N 1
ATOM 834 C CA . SER A 1 104 ? -14.219 -11.477 -2.477 1 94.38 104 SER A CA 1
ATOM 835 C C . SER A 1 104 ? -15.289 -11.133 -1.448 1 94.38 104 SER A C 1
ATOM 837 O O . SER A 1 104 ? -16.391 -11.703 -1.464 1 94.38 104 SER A O 1
ATOM 839 N N . PRO A 1 105 ? -14.969 -10.211 -0.544 1 95 105 PRO A N 1
ATOM 840 C CA . PRO A 1 105 ? -16.031 -9.742 0.35 1 95 105 PRO A CA 1
ATOM 841 C C . PRO A 1 105 ? -17.109 -8.945 -0.38 1 95 105 PRO A C 1
ATOM 843 O O . PRO A 1 105 ? -16.891 -8.516 -1.518 1 95 105 PRO A O 1
ATOM 846 N N . PRO A 1 106 ? -18.266 -8.812 0.249 1 95.19 106 PRO A N 1
ATOM 847 C CA . PRO A 1 106 ? -19.266 -7.914 -0.359 1 95.19 106 PRO A CA 1
ATOM 848 C C . PRO A 1 106 ? -18.719 -6.508 -0.596 1 95.19 106 PRO A C 1
ATOM 850 O O . PRO A 1 106 ? -17.75 -6.102 0.046 1 95.19 106 PRO A O 1
ATOM 853 N N . PRO A 1 107 ? -19.359 -5.812 -1.596 1 92.81 107 PRO A N 1
ATOM 854 C CA . PRO A 1 107 ? -18.922 -4.438 -1.848 1 92.81 107 PRO A CA 1
ATOM 855 C C . PRO A 1 107 ? -18.922 -3.578 -0.586 1 92.81 107 PRO A C 1
ATOM 857 O O . PRO A 1 107 ? -19.875 -3.641 0.207 1 92.81 107 PRO A O 1
ATOM 860 N N . GLY A 1 108 ? -17.859 -2.863 -0.382 1 93.94 108 GLY A N 1
ATOM 861 C CA . GLY A 1 108 ? -17.781 -1.959 0.754 1 93.94 108 GLY A CA 1
ATOM 862 C C . GLY A 1 108 ? -17.078 -2.564 1.949 1 93.94 108 GLY A C 1
ATOM 863 O O . GLY A 1 108 ? -16.812 -1.876 2.939 1 93.94 108 GLY A O 1
ATOM 864 N N . PHE A 1 109 ? -16.641 -3.809 1.849 1 96.25 109 PHE A N 1
ATOM 865 C CA . PHE A 1 109 ? -16.047 -4.469 3.004 1 96.25 109 PHE A CA 1
ATOM 866 C C . PHE A 1 109 ? -14.68 -5.031 2.66 1 96.25 109 PHE A C 1
ATOM 868 O O . PHE A 1 109 ? -14.266 -6.062 3.199 1 96.25 109 PHE A O 1
ATOM 875 N N . HIS A 1 110 ? -14.008 -4.484 1.68 1 94.25 110 HIS A N 1
ATOM 876 C CA . HIS A 1 110 ? -12.609 -4.738 1.36 1 94.25 110 HIS A CA 1
ATOM 877 C C . HIS A 1 110 ? -11.688 -3.846 2.188 1 94.25 110 HIS A C 1
ATOM 879 O O . HIS A 1 110 ? -11.852 -2.625 2.211 1 94.25 110 HIS A O 1
ATOM 885 N N . PHE A 1 111 ? -10.656 -4.457 2.904 1 94.44 111 PHE A N 1
ATOM 886 C CA . PHE A 1 111 ? -9.883 -3.688 3.871 1 94.44 111 PHE A CA 1
ATOM 887 C C . PHE A 1 111 ? -8.383 -3.838 3.613 1 94.44 111 PHE A C 1
ATOM 889 O O . PHE A 1 111 ? -7.602 -3.973 4.555 1 94.44 111 PHE A O 1
ATOM 896 N N . GLU A 1 112 ? -8.023 -3.904 2.326 1 90.44 112 GLU A N 1
ATOM 897 C CA . GLU A 1 112 ? -6.609 -4.023 1.991 1 90.44 112 GLU A CA 1
ATOM 898 C C . GLU A 1 112 ? -5.879 -2.701 2.197 1 90.44 112 GLU A C 1
ATOM 900 O O . GLU A 1 112 ? -6.457 -1.631 1.999 1 90.44 112 GLU A O 1
ATOM 905 N N . VAL A 1 113 ? -4.656 -2.684 2.598 1 81.06 113 VAL A N 1
ATOM 906 C CA . VAL A 1 113 ? -3.852 -1.541 3.02 1 81.06 113 VAL A CA 1
ATOM 907 C C . VAL A 1 113 ? -3.799 -0.505 1.897 1 81.06 113 VAL A C 1
ATOM 909 O O . VAL A 1 113 ? -3.768 0.7 2.158 1 81.06 113 VAL A O 1
ATOM 912 N N . ASN A 1 114 ? -3.754 -0.906 0.661 1 80.56 114 ASN A N 1
ATOM 913 C CA . ASN A 1 114 ? -3.605 0.016 -0.46 1 80.56 114 ASN A CA 1
ATOM 914 C C . ASN A 1 114 ? -4.961 0.443 -1.017 1 80.56 114 ASN A C 1
ATOM 916 O O . ASN A 1 114 ? -5.027 1.245 -1.95 1 80.56 114 ASN A O 1
ATOM 920 N N . ASP A 1 115 ? -6.027 -0.089 -0.391 1 83 115 ASP A N 1
ATOM 921 C CA . ASP A 1 115 ? -7.375 0.265 -0.834 1 83 115 ASP A CA 1
ATOM 922 C C . ASP A 1 115 ? -7.828 1.584 -0.212 1 83 115 ASP A C 1
ATOM 924 O O . ASP A 1 115 ? -7.332 1.98 0.845 1 83 115 ASP A O 1
ATOM 928 N N . ASP A 1 116 ? -8.594 2.311 -1.018 1 84.75 116 ASP A N 1
ATOM 929 C CA . ASP A 1 116 ? -9.336 3.428 -0.435 1 84.75 116 ASP A CA 1
ATOM 930 C C . ASP A 1 116 ? -10.664 2.959 0.151 1 84.75 116 ASP A C 1
ATOM 932 O O . ASP A 1 116 ? -11.672 2.871 -0.561 1 84.75 116 ASP A O 1
ATOM 936 N N . PHE A 1 117 ? -10.656 2.502 1.412 1 88.88 117 PHE A N 1
ATOM 937 C CA . PHE A 1 117 ? -11.875 2.012 2.037 1 88.88 117 PHE A CA 1
ATOM 938 C C . PHE A 1 117 ? -12.266 2.887 3.225 1 88.88 117 PHE A C 1
ATOM 940 O O . PHE A 1 117 ? -11.43 3.605 3.771 1 88.88 117 PHE A O 1
ATOM 947 N N . ILE A 1 118 ? -13.5 2.916 3.674 1 91.19 118 ILE A N 1
ATOM 948 C CA . ILE A 1 118 ? -14.016 3.631 4.836 1 91.19 118 ILE A CA 1
ATOM 949 C C . ILE A 1 118 ? -13.898 2.75 6.078 1 91.19 118 ILE A C 1
ATOM 951 O O . ILE A 1 118 ? -14.672 1.809 6.254 1 91.19 118 ILE A O 1
ATOM 955 N N . PRO A 1 119 ? -12.977 3.02 6.938 1 93.56 119 PRO A N 1
ATOM 956 C CA . PRO A 1 119 ? -12.844 2.209 8.148 1 93.56 119 PRO A CA 1
ATOM 957 C C . PRO A 1 119 ? -13.977 2.443 9.141 1 93.56 119 PRO A C 1
ATOM 959 O O . PRO A 1 119 ? -14.695 3.443 9.047 1 93.56 119 PRO A O 1
ATOM 962 N N . VAL A 1 120 ? -14.156 1.546 10.023 1 97 120 VAL A N 1
ATOM 963 C CA . VAL A 1 120 ? -15.039 1.754 11.164 1 97 120 VAL A CA 1
ATOM 964 C C . VAL A 1 120 ? -14.414 2.75 12.141 1 97 120 VAL A C 1
ATOM 966 O O . VAL A 1 120 ? -13.391 2.459 12.758 1 97 120 VAL A O 1
ATOM 969 N N . GLN A 1 121 ? -14.984 3.875 12.195 1 96.25 121 GLN A N 1
ATOM 970 C CA . GLN A 1 121 ? -14.523 4.918 13.109 1 96.25 121 GLN A CA 1
ATOM 971 C C . GLN A 1 121 ? -15.359 4.957 14.375 1 96.25 121 GLN A C 1
ATOM 973 O O . GLN A 1 121 ? -16.375 5.66 14.445 1 96.25 121 GLN A O 1
ATOM 978 N N . ASP A 1 122 ? -14.797 4.344 15.422 1 96.38 122 ASP A N 1
ATOM 979 C CA . ASP A 1 122 ? -15.633 4.105 16.594 1 96.38 122 ASP A CA 1
ATOM 980 C C . ASP A 1 122 ? -15.219 5 17.766 1 96.38 122 ASP A C 1
ATOM 982 O O . ASP A 1 122 ? -15.656 4.797 18.891 1 96.38 122 ASP A O 1
ATOM 986 N N . ASN A 1 123 ? -14.32 5.965 17.562 1 92.62 123 ASN A N 1
ATOM 987 C CA . ASN A 1 123 ? -14.016 6.984 18.562 1 92.62 123 ASN A CA 1
ATOM 988 C C . ASN A 1 123 ? -14.992 8.156 18.484 1 92.62 123 ASN A C 1
ATOM 990 O O . ASN A 1 123 ? -15.023 8.883 17.5 1 92.62 123 ASN A O 1
ATOM 994 N N . PRO A 1 124 ? -15.656 8.352 19.5 1 90.62 124 PRO A N 1
ATOM 995 C CA . PRO A 1 124 ? -16.688 9.383 19.469 1 90.62 124 PRO A CA 1
ATOM 996 C C . PRO A 1 124 ? -16.125 10.789 19.297 1 90.62 124 PRO A C 1
ATOM 998 O O . PRO A 1 124 ? -16.859 11.719 18.969 1 90.62 124 PRO A O 1
ATOM 1001 N N . LEU A 1 125 ? -14.875 10.984 19.469 1 83.62 125 LEU A N 1
ATOM 1002 C CA . LEU A 1 125 ? -14.25 12.297 19.359 1 83.62 125 LEU A CA 1
ATOM 1003 C C . LEU A 1 125 ? -13.945 12.625 17.891 1 83.62 125 LEU A C 1
ATOM 1005 O O . LEU A 1 125 ? -13.664 13.781 17.562 1 83.62 125 LEU A O 1
ATOM 1009 N N . LEU A 1 126 ? -14.062 11.617 17.062 1 88.31 126 LEU A N 1
ATOM 1010 C CA . LEU A 1 126 ? -13.82 11.844 15.641 1 88.31 126 LEU A CA 1
ATOM 1011 C C . LEU A 1 126 ? -15.023 12.5 14.977 1 88.31 126 LEU A C 1
ATOM 1013 O O . LEU A 1 126 ? -16.172 12.109 15.234 1 88.31 126 LEU A O 1
ATOM 1017 N N . PHE A 1 127 ? -14.695 13.492 14.156 1 88.19 127 PHE A N 1
ATOM 1018 C CA . PHE A 1 127 ? -15.773 14.172 13.445 1 88.19 127 PHE A CA 1
ATOM 1019 C C . PHE A 1 127 ? -16.453 13.227 12.453 1 88.19 127 PHE A C 1
ATOM 1021 O O . PHE A 1 127 ? -17.625 13.398 12.117 1 88.19 127 PHE A O 1
ATOM 1028 N N . ASP A 1 128 ? -15.805 12.141 12.016 1 90.44 128 ASP A N 1
ATOM 1029 C CA . ASP A 1 128 ? -16.297 11.203 11.008 1 90.44 128 ASP A CA 1
ATOM 1030 C C . ASP A 1 128 ? -16.75 9.891 11.648 1 90.44 128 ASP A C 1
ATOM 1032 O O . ASP A 1 128 ? -16.719 8.844 11.008 1 90.44 128 ASP A O 1
ATOM 1036 N N . TYR A 1 129 ? -17.125 9.953 12.977 1 94.94 129 TYR A N 1
ATOM 1037 C CA . TYR A 1 129 ? -17.719 8.789 13.625 1 94.94 129 TYR A CA 1
ATOM 1038 C C . TYR A 1 129 ? -18.797 8.156 12.75 1 94.94 129 TYR A C 1
ATOM 1040 O O . TYR A 1 129 ? -19.688 8.852 12.258 1 94.94 129 TYR A O 1
ATOM 1048 N N . ASN A 1 130 ? -18.75 6.703 12.492 1 97.12 130 ASN A N 1
ATOM 1049 C CA . ASN A 1 130 ? -19.641 6.137 11.492 1 97.12 130 ASN A CA 1
ATOM 1050 C C . ASN A 1 130 ? -20.094 4.727 11.867 1 97.12 130 ASN A C 1
ATOM 1052 O O . ASN A 1 130 ? -20.484 3.947 11 1 97.12 130 ASN A O 1
ATOM 1056 N N . VAL A 1 131 ? -20.141 4.285 13.086 1 97.69 131 VAL A N 1
ATOM 1057 C CA . VAL A 1 131 ? -20.422 2.926 13.539 1 97.69 131 VAL A CA 1
ATOM 1058 C C . VAL A 1 131 ? -21.828 2.514 13.102 1 97.69 131 VAL A C 1
ATOM 1060 O O . VAL A 1 131 ? -22.016 1.434 12.531 1 97.69 131 VAL A O 1
ATOM 1063 N N . GLU A 1 132 ? -22.812 3.334 13.312 1 97.31 132 GLU A N 1
ATOM 1064 C CA . GLU A 1 132 ? -24.188 3 12.977 1 97.31 132 GLU A CA 1
ATOM 1065 C C . GLU A 1 132 ? -24.344 2.738 11.484 1 97.31 132 GLU A C 1
ATOM 1067 O O . GLU A 1 132 ? -25.016 1.779 11.078 1 97.31 132 GLU A O 1
ATOM 1072 N N . LYS A 1 133 ? -23.75 3.561 10.773 1 97.44 133 LYS A N 1
ATOM 1073 C CA . LYS A 1 133 ? -23.828 3.414 9.328 1 97.44 133 LYS A CA 1
ATOM 1074 C C . LYS A 1 133 ? -23.141 2.129 8.867 1 97.44 133 LYS A C 1
ATOM 1076 O O . LYS A 1 133 ? -23.688 1.394 8.039 1 97.44 133 LYS A O 1
ATOM 1081 N N . ARG A 1 134 ? -21.969 1.817 9.328 1 97.75 134 ARG A N 1
ATOM 1082 C CA . ARG A 1 134 ? -21.203 0.637 8.922 1 97.75 134 ARG A CA 1
ATOM 1083 C C . ARG A 1 134 ? -21.938 -0.643 9.328 1 97.75 134 ARG A C 1
ATOM 1085 O O . ARG A 1 134 ? -21.906 -1.633 8.594 1 97.75 134 ARG A O 1
ATOM 1092 N N . VAL A 1 135 ? -22.594 -0.671 10.484 1 98 135 VAL A N 1
ATOM 1093 C CA . VAL A 1 135 ? -23.375 -1.812 10.953 1 98 135 VAL A CA 1
ATOM 1094 C C . VAL A 1 135 ? -24.578 -2.027 10.031 1 98 135 VAL A C 1
ATOM 1096 O O . VAL A 1 135 ? -24.875 -3.16 9.641 1 98 135 VAL A O 1
ATOM 1099 N N . SER A 1 136 ? -25.219 -0.938 9.68 1 98.12 136 SER A N 1
ATOM 1100 C CA . SER A 1 136 ? -26.344 -1.031 8.758 1 98.12 136 SER A CA 1
ATOM 1101 C C . SER A 1 136 ? -25.922 -1.594 7.41 1 98.12 136 SER A C 1
ATOM 1103 O O . SER A 1 136 ? -26.625 -2.414 6.82 1 98.12 136 SER A O 1
ATOM 1105 N N . ASP A 1 137 ? -24.828 -1.15 6.906 1 97.88 137 ASP A N 1
ATOM 1106 C CA . ASP A 1 137 ? -24.281 -1.655 5.648 1 97.88 137 ASP A CA 1
ATOM 1107 C C . ASP A 1 137 ? -24.016 -3.156 5.727 1 97.88 137 ASP A C 1
ATOM 1109 O O . ASP A 1 137 ? -24.312 -3.896 4.785 1 97.88 137 ASP A O 1
ATOM 1113 N N . PHE A 1 138 ? -23.469 -3.596 6.82 1 97.69 138 PHE A N 1
ATOM 1114 C CA . PHE A 1 138 ? -23.156 -4.996 7.059 1 97.69 138 PHE A CA 1
ATOM 1115 C C . PHE A 1 138 ? -24.422 -5.852 7.059 1 97.69 138 PHE A C 1
ATOM 1117 O O . PHE A 1 138 ? -24.469 -6.898 6.414 1 97.69 138 PHE A O 1
ATOM 1124 N N . ILE A 1 139 ? -25.406 -5.461 7.766 1 97.94 139 ILE A N 1
ATOM 1125 C CA . ILE A 1 139 ? -26.656 -6.191 7.891 1 97.94 139 ILE A CA 1
ATOM 1126 C C . ILE A 1 139 ? -27.344 -6.27 6.531 1 97.94 139 ILE A C 1
ATOM 1128 O O . ILE A 1 139 ? -27.828 -7.336 6.129 1 97.94 139 ILE A O 1
ATOM 1132 N N . ASN A 1 140 ? -27.375 -5.156 5.832 1 97.69 140 ASN A N 1
ATOM 1133 C CA . ASN A 1 140 ? -28 -5.133 4.512 1 97.69 140 ASN A CA 1
ATOM 1134 C C . ASN A 1 140 ? -27.297 -6.098 3.553 1 97.69 140 ASN A C 1
ATOM 1136 O O . ASN A 1 140 ? -27.969 -6.82 2.805 1 97.69 140 ASN A O 1
ATOM 1140 N N . ALA A 1 141 ? -26.031 -6.129 3.539 1 96.94 141 ALA A N 1
ATOM 1141 C CA . ALA A 1 141 ? -25.281 -7.031 2.686 1 96.94 141 ALA A CA 1
ATOM 1142 C C . ALA A 1 141 ? -25.531 -8.492 3.062 1 96.94 141 ALA A C 1
ATOM 1144 O O . ALA A 1 141 ? -25.594 -9.359 2.193 1 96.94 141 ALA A O 1
ATOM 1145 N N . SER A 1 142 ? -25.625 -8.789 4.344 1 96.81 142 SER A N 1
ATOM 1146 C CA . SER A 1 142 ? -25.891 -10.141 4.832 1 96.81 142 SER A CA 1
ATOM 1147 C C . SER A 1 142 ? -27.266 -10.625 4.395 1 96.81 142 SER A C 1
ATOM 1149 O O . SER A 1 142 ? -27.422 -11.773 3.957 1 96.81 142 SER A O 1
ATOM 1151 N N . ILE A 1 143 ? -28.203 -9.75 4.52 1 95.88 143 ILE A N 1
ATOM 1152 C CA . ILE A 1 143 ? -29.578 -10.102 4.148 1 95.88 143 ILE A CA 1
ATOM 1153 C C . ILE A 1 143 ? -29.656 -10.328 2.643 1 95.88 143 ILE A C 1
ATOM 1155 O O . ILE A 1 143 ? -30.359 -11.242 2.184 1 95.88 143 ILE A O 1
ATOM 1159 N N . THR A 1 144 ? -28.984 -9.539 1.917 1 95.12 144 THR A N 1
ATOM 1160 C CA . THR A 1 144 ? -28.938 -9.695 0.467 1 95.12 144 THR A CA 1
ATOM 1161 C C . THR A 1 144 ? -28.422 -11.086 0.092 1 95.12 144 THR A C 1
ATOM 1163 O O . THR A 1 144 ? -29 -11.758 -0.769 1 95.12 144 THR A O 1
ATOM 1166 N N . GLN A 1 145 ? -27.375 -11.562 0.669 1 94.88 145 GLN A N 1
ATOM 1167 C CA . GLN A 1 145 ? -26.828 -12.883 0.373 1 94.88 145 GLN A CA 1
ATOM 1168 C C . GLN A 1 145 ? -27.766 -13.984 0.866 1 94.88 145 GLN A C 1
ATOM 1170 O O . GLN A 1 145 ? -27.922 -15.016 0.209 1 94.88 145 GLN A O 1
ATOM 1175 N N . ALA A 1 146 ? -28.344 -13.828 2.029 1 95.25 146 ALA A N 1
ATOM 1176 C CA . ALA A 1 146 ? -29.266 -14.812 2.594 1 95.25 146 ALA A CA 1
ATOM 1177 C C . ALA A 1 146 ? -30.453 -15.055 1.664 1 95.25 146 ALA A C 1
ATOM 1179 O O . ALA A 1 146 ? -31.047 -16.141 1.677 1 95.25 146 ALA A O 1
ATOM 1180 N N . ASN A 1 147 ? -30.719 -14.086 0.875 1 95.31 147 ASN A N 1
ATOM 1181 C CA . ASN A 1 147 ? -31.891 -14.164 -0.003 1 95.31 147 ASN A CA 1
ATOM 1182 C C . ASN A 1 147 ? -31.609 -15.023 -1.23 1 95.31 147 ASN A C 1
ATOM 1184 O O . ASN A 1 147 ? -32.531 -15.406 -1.951 1 95.31 147 ASN A O 1
ATOM 1188 N N . VAL A 1 148 ? -30.375 -15.469 -1.4 1 95.5 148 VAL A N 1
ATOM 1189 C CA . VAL A 1 148 ? -30.078 -16.25 -2.598 1 95.5 148 VAL A CA 1
ATOM 1190 C C . VAL A 1 148 ? -29.531 -17.625 -2.201 1 95.5 148 VAL A C 1
ATOM 1192 O O . VAL A 1 148 ? -29.125 -18.406 -3.059 1 95.5 148 VAL A O 1
ATOM 1195 N N . THR A 1 149 ? -29.406 -17.922 -0.969 1 93.88 149 THR A N 1
ATOM 1196 C CA . THR A 1 149 ? -28.984 -19.234 -0.458 1 93.88 149 THR A CA 1
ATOM 1197 C C . THR A 1 149 ? -30.062 -19.812 0.449 1 93.88 149 THR A C 1
ATOM 1199 O O . THR A 1 149 ? -31.016 -19.125 0.813 1 93.88 149 THR A O 1
ATOM 1202 N N . ARG A 1 150 ? -29.812 -21.047 0.791 1 93.88 150 ARG A N 1
ATOM 1203 C CA . ARG A 1 150 ? -30.797 -21.703 1.65 1 93.88 150 ARG A CA 1
ATOM 1204 C C . ARG A 1 150 ? -30.391 -21.594 3.117 1 93.88 150 ARG A C 1
ATOM 1206 O O . ARG A 1 150 ? -29.219 -21.406 3.434 1 93.88 150 ARG A O 1
ATOM 1213 N N . THR A 1 151 ? -31.328 -21.656 4.023 1 94.12 151 THR A N 1
ATOM 1214 C CA . THR A 1 151 ? -31.203 -21.578 5.477 1 94.12 151 THR A CA 1
ATOM 1215 C C . THR A 1 151 ? -30.828 -20.156 5.906 1 94.12 151 THR A C 1
ATOM 1217 O O . THR A 1 151 ? -30.797 -19.234 5.086 1 94.12 151 THR A O 1
ATOM 1220 N N . ASN A 1 152 ? -30.547 -20.031 7.219 1 92.38 152 ASN A N 1
ATOM 1221 C CA . ASN A 1 152 ? -30.219 -18.719 7.773 1 92.38 152 ASN A CA 1
ATOM 1222 C C . ASN A 1 152 ? -28.719 -18.578 8.008 1 92.38 152 ASN A C 1
ATOM 1224 O O . ASN A 1 152 ? -28.266 -17.672 8.719 1 92.38 152 ASN A O 1
ATOM 1228 N N . HIS A 1 153 ? -27.953 -19.547 7.418 1 96.12 153 HIS A N 1
ATOM 1229 C CA . HIS A 1 153 ? -26.5 -19.484 7.559 1 96.12 153 HIS A CA 1
ATOM 1230 C C . HIS A 1 153 ? -25.844 -19.078 6.25 1 96.12 153 HIS A C 1
ATOM 1232 O O . HIS A 1 153 ? -26.078 -19.688 5.207 1 96.12 153 HIS A O 1
ATOM 1238 N N . ILE A 1 154 ? -25.094 -18 6.285 1 96.44 154 ILE A N 1
ATOM 1239 C CA . ILE A 1 154 ? -24.344 -17.578 5.113 1 96.44 154 ILE A CA 1
ATOM 1240 C C . ILE A 1 154 ? -22.859 -17.469 5.461 1 96.44 154 ILE A C 1
ATOM 1242 O O . ILE A 1 154 ? -22.5 -17.422 6.637 1 96.44 154 ILE A O 1
ATOM 1246 N N . MET A 1 155 ? -21.984 -17.516 4.477 1 96.5 155 MET A N 1
ATOM 1247 C CA . MET A 1 155 ? -20.547 -17.375 4.652 1 96.5 155 MET A CA 1
ATOM 1248 C C . MET A 1 155 ? -19.984 -16.281 3.75 1 96.5 155 MET A C 1
ATOM 1250 O O . MET A 1 155 ? -20.172 -16.312 2.533 1 96.5 155 MET A O 1
ATOM 1254 N N . TRP A 1 156 ? -19.391 -15.258 4.34 1 95.5 156 TRP A N 1
ATOM 1255 C CA . TRP A 1 156 ? -18.625 -14.258 3.59 1 95.5 156 TRP A CA 1
ATOM 1256 C C . TRP A 1 156 ? -17.188 -14.695 3.41 1 95.5 156 TRP A C 1
ATOM 1258 O O . TRP A 1 156 ? -16.547 -15.164 4.359 1 95.5 156 TRP A O 1
ATOM 1268 N N . THR A 1 157 ? -16.688 -14.648 2.219 1 95.25 157 THR A N 1
ATOM 1269 C CA . THR A 1 157 ? -15.258 -14.766 1.985 1 95.25 157 THR A CA 1
ATOM 1270 C C . THR A 1 157 ? -14.57 -13.414 2.17 1 95.25 157 THR A C 1
ATOM 1272 O O . THR A 1 157 ? -15.031 -12.398 1.642 1 95.25 157 THR A O 1
ATOM 1275 N N . MET A 1 158 ? -13.609 -13.367 3.043 1 95 158 MET A N 1
ATOM 1276 C CA . MET A 1 158 ? -12.906 -12.125 3.34 1 95 158 MET A CA 1
ATOM 1277 C C . MET A 1 158 ? -11.484 -12.156 2.775 1 95 158 MET A C 1
ATOM 1279 O O . MET A 1 158 ? -10.695 -13.031 3.129 1 95 158 MET A O 1
ATOM 1283 N N . GLY A 1 159 ? -11.141 -11.211 2.037 1 92.31 159 GLY A N 1
ATOM 1284 C CA . GLY A 1 159 ? -9.875 -11.156 1.32 1 92.31 159 GLY A CA 1
ATOM 1285 C C . GLY A 1 159 ? -10.039 -11.273 -0.184 1 92.31 159 GLY A C 1
ATOM 1286 O O . GLY A 1 159 ? -11.141 -11.125 -0.709 1 92.31 159 GLY A O 1
ATOM 1287 N N . ASP A 1 160 ? -9 -11.445 -0.951 1 90.12 160 ASP A N 1
ATOM 1288 C CA . ASP A 1 160 ? -8.961 -11.633 -2.398 1 90.12 160 ASP A CA 1
ATOM 1289 C C . ASP A 1 160 ? -7.535 -11.898 -2.877 1 90.12 160 ASP A C 1
ATOM 1291 O O . ASP A 1 160 ? -6.613 -12.008 -2.066 1 90.12 160 ASP A O 1
ATOM 1295 N N . ASP A 1 161 ? -7.469 -12.039 -4.172 1 85.81 161 ASP A N 1
ATOM 1296 C CA . ASP A 1 161 ? -6.137 -12.156 -4.75 1 85.81 161 ASP A CA 1
ATOM 1297 C C . ASP A 1 161 ? -5.258 -10.969 -4.363 1 85.81 161 ASP A C 1
ATOM 1299 O O . ASP A 1 161 ? -5.723 -9.828 -4.352 1 85.81 161 ASP A O 1
ATOM 1303 N N . PHE A 1 162 ? -4.098 -11.312 -3.932 1 80.19 162 PHE A N 1
ATOM 1304 C CA . PHE A 1 162 ? -3.074 -10.312 -3.66 1 80.19 162 PHE A CA 1
ATOM 1305 C C . PHE A 1 162 ? -3.441 -9.477 -2.436 1 80.19 162 PHE A C 1
ATOM 1307 O O . PHE A 1 162 ? -3.092 -8.297 -2.352 1 80.19 162 PHE A O 1
ATOM 1314 N N . GLN A 1 163 ? -4.172 -10.047 -1.553 1 88.31 163 GLN A N 1
ATOM 1315 C CA . GLN A 1 163 ? -4.625 -9.297 -0.386 1 88.31 163 GLN A CA 1
ATOM 1316 C C . GLN A 1 163 ? -3.963 -9.812 0.89 1 88.31 163 GLN A C 1
ATOM 1318 O O . GLN A 1 163 ? -3.166 -10.75 0.846 1 88.31 163 GLN A O 1
ATOM 1323 N N . TYR A 1 164 ? -4.18 -9.125 2.055 1 90.38 164 TYR A N 1
ATOM 1324 C CA . TYR A 1 164 ? -3.633 -9.383 3.381 1 90.38 164 TYR A CA 1
ATOM 1325 C C . TYR A 1 164 ? -2.145 -9.055 3.434 1 90.38 164 TYR A C 1
ATOM 1327 O O . TYR A 1 164 ? -1.381 -9.719 4.141 1 90.38 164 TYR A O 1
ATOM 1335 N N . GLN A 1 165 ? -1.736 -8.133 2.502 1 81.5 165 GLN A N 1
ATOM 1336 C CA . GLN A 1 165 ? -0.381 -7.605 2.621 1 81.5 165 GLN A CA 1
ATOM 1337 C C . GLN A 1 165 ? -0.124 -7.062 4.023 1 81.5 165 GLN A C 1
ATOM 1339 O O . GLN A 1 165 ? 0.98 -7.199 4.555 1 81.5 165 GLN A O 1
ATOM 1344 N N . TYR A 1 166 ? -1.139 -6.418 4.504 1 84.5 166 TYR A N 1
ATOM 1345 C CA . TYR A 1 166 ? -1.202 -5.988 5.895 1 84.5 166 TYR A CA 1
ATOM 1346 C C . TYR A 1 166 ? -2.451 -6.531 6.578 1 84.5 166 TYR A C 1
ATOM 1348 O O . TYR A 1 166 ? -3.469 -5.84 6.664 1 84.5 166 TYR A O 1
ATOM 1356 N N . ALA A 1 167 ? -2.262 -7.68 7.211 1 90.06 167 ALA A N 1
ATOM 1357 C CA . ALA A 1 167 ? -3.385 -8.438 7.746 1 90.06 167 ALA A CA 1
ATOM 1358 C C . ALA A 1 167 ? -4.125 -7.645 8.82 1 90.06 167 ALA A C 1
ATOM 1360 O O . ALA A 1 167 ? -5.332 -7.809 9 1 90.06 167 ALA A O 1
ATOM 1361 N N . GLU A 1 168 ? -3.418 -6.758 9.469 1 88.81 168 GLU A N 1
ATOM 1362 C CA . GLU A 1 168 ? -4.012 -6.008 10.57 1 88.81 168 GLU A CA 1
ATOM 1363 C C . GLU A 1 168 ? -5.152 -5.117 10.086 1 88.81 168 GLU A C 1
ATOM 1365 O O . GLU A 1 168 ? -6.133 -4.906 10.805 1 88.81 168 GLU A O 1
ATOM 1370 N N . SER A 1 169 ? -4.945 -4.539 8.938 1 89.31 169 SER A N 1
ATOM 1371 C CA . SER A 1 169 ? -6.012 -3.703 8.398 1 89.31 169 SER A CA 1
ATOM 1372 C C . SER A 1 169 ? -7.301 -4.496 8.219 1 89.31 169 SER A C 1
ATOM 1374 O O . SER A 1 169 ? -8.398 -3.965 8.422 1 89.31 169 SER A O 1
ATOM 1376 N N . TRP A 1 170 ? -7.215 -5.75 7.891 1 94.31 170 TRP A N 1
ATOM 1377 C CA . TRP A 1 170 ? -8.367 -6.621 7.703 1 94.31 170 TRP A CA 1
ATOM 1378 C C . TRP A 1 170 ? -8.969 -7.027 9.047 1 94.31 170 TRP A C 1
ATOM 1380 O O . TRP A 1 170 ? -10.141 -6.762 9.312 1 94.31 170 TRP A O 1
ATOM 1390 N N . PHE A 1 171 ? -8.148 -7.555 9.938 1 96.06 171 PHE A N 1
ATOM 1391 C CA . PHE A 1 171 ? -8.648 -8.141 11.172 1 96.06 171 PHE A CA 1
ATOM 1392 C C . PHE A 1 171 ? -9.188 -7.066 12.109 1 96.06 171 PHE A C 1
ATOM 1394 O O . PHE A 1 171 ? -10.172 -7.289 12.82 1 96.06 171 PHE A O 1
ATOM 1401 N N . LYS A 1 172 ? -8.531 -5.938 12.102 1 95.19 172 LYS A N 1
ATOM 1402 C CA . LYS A 1 172 ? -9.023 -4.836 12.922 1 95.19 172 LYS A CA 1
ATOM 1403 C C . LYS A 1 172 ? -10.438 -4.434 12.531 1 95.19 172 LYS A C 1
ATOM 1405 O O . LYS A 1 172 ? -11.297 -4.23 13.391 1 95.19 172 LYS A O 1
ATOM 1410 N N . GLN A 1 173 ? -10.672 -4.27 11.258 1 96.81 173 GLN A N 1
ATOM 1411 C CA . GLN A 1 173 ? -11.992 -3.893 10.758 1 96.81 173 GLN A CA 1
ATOM 1412 C C . GLN A 1 173 ? -13.008 -5.004 11 1 96.81 173 GLN A C 1
ATOM 1414 O O . GLN A 1 173 ? -14.141 -4.734 11.406 1 96.81 173 GLN A O 1
ATOM 1419 N N . MET A 1 174 ? -12.633 -6.238 10.781 1 97.56 174 MET A N 1
ATOM 1420 C CA . MET A 1 174 ? -13.539 -7.367 10.984 1 97.56 174 MET A CA 1
ATOM 1421 C C . MET A 1 174 ? -13.906 -7.512 12.461 1 97.56 174 MET A C 1
ATOM 1423 O O . MET A 1 174 ? -15.062 -7.781 12.789 1 97.56 174 MET A O 1
ATOM 1427 N N . ASP A 1 175 ? -12.938 -7.336 13.32 1 98.31 175 ASP A N 1
ATOM 1428 C CA . ASP A 1 175 ? -13.203 -7.406 14.758 1 98.31 175 ASP A CA 1
ATOM 1429 C C . ASP A 1 175 ? -14.219 -6.352 15.18 1 98.31 175 ASP A C 1
ATOM 1431 O O . ASP A 1 175 ? -15.141 -6.641 15.953 1 98.31 175 ASP A O 1
ATOM 1435 N N . LYS A 1 176 ? -14.008 -5.125 14.719 1 98.06 176 LYS A N 1
ATOM 1436 C CA . LYS A 1 176 ? -14.93 -4.039 15.039 1 98.06 176 LYS A CA 1
ATOM 1437 C C . LYS A 1 176 ? -16.328 -4.34 14.523 1 98.06 176 LYS A C 1
ATOM 1439 O O . LYS A 1 176 ? -17.312 -4.129 15.234 1 98.06 176 LYS A O 1
ATOM 1444 N N . LEU A 1 177 ? -16.375 -4.785 13.312 1 97.94 177 LEU A N 1
ATOM 1445 C CA . LEU A 1 177 ? -17.672 -5.102 12.719 1 97.94 177 LEU A CA 1
ATOM 1446 C C . LEU A 1 177 ? -18.359 -6.219 13.492 1 97.94 177 LEU A C 1
ATOM 1448 O O . LEU A 1 177 ? -19.547 -6.117 13.797 1 97.94 177 LEU A O 1
ATOM 1452 N N . ILE A 1 178 ? -17.641 -7.305 13.789 1 98.38 178 ILE A N 1
ATOM 1453 C CA . ILE A 1 178 ? -18.219 -8.414 14.547 1 98.38 178 ILE A CA 1
ATOM 1454 C C . ILE A 1 178 ? -18.75 -7.91 15.883 1 98.38 178 ILE A C 1
ATOM 1456 O O . ILE A 1 178 ? -19.875 -8.234 16.281 1 98.38 178 ILE A O 1
ATOM 1460 N N . HIS A 1 179 ? -17.953 -7.039 16.531 1 98.19 179 HIS A N 1
ATOM 1461 C CA . HIS A 1 179 ? -18.328 -6.5 17.844 1 98.19 179 HIS A CA 1
ATOM 1462 C C . HIS A 1 179 ? -19.609 -5.672 17.75 1 98.19 179 HIS A C 1
ATOM 1464 O O . HIS A 1 179 ? -20.562 -5.926 18.484 1 98.19 179 HIS A O 1
ATOM 1470 N N . TYR A 1 180 ? -19.656 -4.703 16.859 1 98.12 180 TYR A N 1
ATOM 1471 C CA . TYR A 1 180 ? -20.766 -3.75 16.812 1 98.12 180 TYR A CA 1
ATOM 1472 C C . TYR A 1 180 ? -22 -4.379 16.188 1 98.12 180 TYR A C 1
ATOM 1474 O O . TYR A 1 180 ? -23.125 -4.051 16.547 1 98.12 180 TYR A O 1
ATOM 1482 N N . VAL A 1 181 ? -21.875 -5.309 15.227 1 98.12 181 VAL A N 1
ATOM 1483 C CA . VAL A 1 181 ? -23 -5.992 14.586 1 98.12 181 VAL A CA 1
ATOM 1484 C C . VAL A 1 181 ? -23.703 -6.891 15.602 1 98.12 181 VAL A C 1
ATOM 1486 O O . VAL A 1 181 ? -24.922 -6.949 15.648 1 98.12 181 VAL A O 1
ATOM 1489 N N . ASN A 1 182 ? -22.938 -7.633 16.344 1 98.19 182 ASN A N 1
ATOM 1490 C CA . ASN A 1 182 ? -23.531 -8.508 17.359 1 98.19 182 ASN A CA 1
ATOM 1491 C C . ASN A 1 182 ? -24.266 -7.707 18.422 1 98.19 182 ASN A C 1
ATOM 1493 O O . ASN A 1 182 ? -25.203 -8.203 19.031 1 98.19 182 ASN A O 1
ATOM 1497 N N . LYS A 1 183 ? -23.781 -6.469 18.688 1 97.25 183 LYS A N 1
ATOM 1498 C CA . LYS A 1 183 ? -24.5 -5.59 19.625 1 97.25 183 LYS A CA 1
ATOM 1499 C C . LYS A 1 183 ? -25.844 -5.18 19.047 1 97.25 183 LYS A C 1
ATOM 1501 O O . LYS A 1 183 ? -26.812 -4.977 19.797 1 97.25 183 LYS A O 1
ATOM 1506 N N . ASP A 1 184 ? -25.938 -4.953 17.781 1 95.25 184 ASP A N 1
ATOM 1507 C CA . ASP A 1 184 ? -27.188 -4.652 17.109 1 95.25 184 ASP A CA 1
ATOM 1508 C C . ASP A 1 184 ? -28.156 -5.84 17.188 1 95.25 184 ASP A C 1
ATOM 1510 O O . ASP A 1 184 ? -29.359 -5.656 17.328 1 95.25 184 ASP A O 1
ATOM 1514 N N . SER A 1 185 ? -27.797 -7.062 17.078 1 92.81 185 SER A N 1
ATOM 1515 C CA . SER A 1 185 ? -28.453 -8.328 17.391 1 92.81 185 SER A CA 1
ATOM 1516 C C . SER A 1 185 ? -29.328 -8.789 16.234 1 92.81 185 SER A C 1
ATOM 1518 O O . SER A 1 185 ? -29.875 -9.891 16.281 1 92.81 185 SER A O 1
ATOM 1520 N N . ARG A 1 186 ? -29.625 -8.211 15.117 1 94.69 186 ARG A N 1
ATOM 1521 C CA . ARG A 1 186 ? -30.422 -8.664 13.977 1 94.69 186 ARG A CA 1
ATOM 1522 C C . ARG A 1 186 ? -29.719 -9.812 13.25 1 94.69 186 ARG A C 1
ATOM 1524 O O . ARG A 1 186 ? -30.391 -10.68 12.68 1 94.69 186 ARG A O 1
ATOM 1531 N N . VAL A 1 187 ? -28.297 -9.719 13.18 1 96 187 VAL A N 1
ATOM 1532 C CA . VAL A 1 187 ? -27.469 -10.812 12.664 1 96 187 VAL A CA 1
ATOM 1533 C C . VAL A 1 187 ? -26.375 -11.148 13.672 1 96 187 VAL A C 1
ATOM 1535 O O . VAL A 1 187 ? -26.047 -10.344 14.539 1 96 187 VAL A O 1
ATOM 1538 N N . ASN A 1 188 ? -25.984 -12.391 13.648 1 97.06 188 ASN A N 1
ATOM 1539 C CA . ASN A 1 188 ? -24.859 -12.836 14.453 1 97.06 188 ASN A CA 1
ATOM 1540 C C . ASN A 1 188 ? -23.625 -13.109 13.586 1 97.06 188 ASN A C 1
ATOM 1542 O O . ASN A 1 188 ? -23.656 -14 12.734 1 97.06 188 ASN A O 1
ATOM 1546 N N . ALA A 1 189 ? -22.625 -12.297 13.797 1 97.44 189 ALA A N 1
ATOM 1547 C CA . ALA A 1 189 ? -21.406 -12.414 13.016 1 97.44 189 ALA A CA 1
ATOM 1548 C C . ALA A 1 189 ? -20.312 -13.117 13.812 1 97.44 189 ALA A C 1
ATOM 1550 O O . ALA A 1 189 ? -20.156 -12.875 15.008 1 97.44 189 ALA A O 1
ATOM 1551 N N . LEU A 1 190 ? -19.547 -14.016 13.297 1 97.88 190 LEU A N 1
ATOM 1552 C CA . LEU A 1 190 ? -18.438 -14.727 13.945 1 97.88 190 LEU A CA 1
ATOM 1553 C C . LEU A 1 190 ? -17.391 -15.133 12.922 1 97.88 190 LEU A C 1
ATOM 1555 O O . LEU A 1 190 ? -17.672 -15.211 11.727 1 97.88 190 LEU A O 1
ATOM 1559 N N . TYR A 1 191 ? -16.156 -15.305 13.344 1 97.06 191 TYR A N 1
ATOM 1560 C CA . TYR A 1 191 ? -15.148 -15.938 12.5 1 97.06 191 TYR A CA 1
ATOM 1561 C C . TYR A 1 191 ? -15.523 -17.375 12.195 1 97.06 191 TYR A C 1
ATOM 1563 O O . TYR A 1 191 ? -15.922 -18.125 13.094 1 97.06 191 TYR A O 1
ATOM 1571 N N . SER A 1 192 ? -15.469 -17.672 10.875 1 96.25 192 SER A N 1
ATOM 1572 C CA . SER A 1 192 ? -15.875 -19 10.438 1 96.25 192 SER A CA 1
ATOM 1573 C C . SER A 1 192 ? -14.844 -19.625 9.508 1 96.25 192 SER A C 1
ATOM 1575 O O . SER A 1 192 ? -13.82 -19 9.203 1 96.25 192 SER A O 1
ATOM 1577 N N . THR A 1 193 ? -14.992 -20.969 9.219 1 95.31 193 THR A N 1
ATOM 1578 C CA . THR A 1 193 ? -14.305 -21.75 8.203 1 95.31 193 THR A CA 1
ATOM 1579 C C . THR A 1 193 ? -15.305 -22.5 7.324 1 95.31 193 THR A C 1
ATOM 1581 O O . THR A 1 193 ? -16.469 -22.641 7.688 1 95.31 193 THR A O 1
ATOM 1584 N N . PRO A 1 194 ? -14.82 -22.984 6.16 1 96.56 194 PRO A N 1
ATOM 1585 C CA . PRO A 1 194 ? -15.727 -23.766 5.32 1 96.56 194 PRO A CA 1
ATOM 1586 C C . PRO A 1 194 ? -16.297 -24.984 6.051 1 96.56 194 PRO A C 1
ATOM 1588 O O . PRO A 1 194 ? -17.453 -25.359 5.82 1 96.56 194 PRO A O 1
ATOM 1591 N N . SER A 1 195 ? -15.555 -25.547 6.961 1 96.19 195 SER A N 1
ATOM 1592 C CA . SER A 1 195 ? -16.031 -26.719 7.699 1 96.19 195 SER A CA 1
ATOM 1593 C C . SER A 1 195 ? -17.141 -26.328 8.688 1 96.19 195 SER A C 1
ATOM 1595 O O . SER A 1 195 ? -18.125 -27.047 8.82 1 96.19 195 SER A O 1
ATOM 1597 N N . ILE A 1 196 ? -16.969 -25.172 9.367 1 96.94 196 ILE A N 1
ATOM 1598 C CA . ILE A 1 196 ? -17.969 -24.688 10.312 1 96.94 196 ILE A CA 1
ATOM 1599 C C . ILE A 1 196 ? -19.266 -24.344 9.57 1 96.94 196 ILE A C 1
ATOM 1601 O O . ILE A 1 196 ? -20.359 -24.688 10.023 1 96.94 196 ILE A O 1
ATOM 1605 N N . TYR A 1 197 ? -19.125 -23.75 8.516 1 97.38 197 TYR A N 1
ATOM 1606 C CA . TYR A 1 197 ? -20.266 -23.406 7.668 1 97.38 197 TYR A CA 1
ATOM 1607 C C . TYR A 1 197 ? -21.016 -24.672 7.23 1 97.38 197 TYR A C 1
ATOM 1609 O O . TYR A 1 197 ? -22.234 -24.734 7.336 1 97.38 197 TYR A O 1
ATOM 1617 N N . THR A 1 198 ? -20.281 -25.672 6.75 1 97.5 198 THR A N 1
ATOM 1618 C CA . THR A 1 198 ? -20.875 -26.922 6.277 1 97.5 198 THR A CA 1
ATOM 1619 C C . THR A 1 198 ? -21.594 -27.656 7.414 1 97.5 198 THR A C 1
ATOM 1621 O O . THR A 1 198 ? -22.656 -28.219 7.211 1 97.5 198 THR A O 1
ATOM 1624 N N . ASP A 1 199 ? -21 -27.656 8.578 1 97.5 199 ASP A N 1
ATOM 1625 C CA . ASP A 1 199 ? -21.641 -28.234 9.75 1 97.5 199 ASP A CA 1
ATOM 1626 C C . ASP A 1 199 ? -23 -27.594 10.016 1 97.5 199 ASP A C 1
ATOM 1628 O O . ASP A 1 199 ? -23.969 -28.297 10.305 1 97.5 199 ASP A O 1
ATOM 1632 N N . ALA A 1 200 ? -22.984 -26.281 9.922 1 97.25 200 ALA A N 1
ATOM 1633 C CA . ALA A 1 200 ? -24.234 -25.547 10.172 1 97.25 200 ALA A CA 1
ATOM 1634 C C . ALA A 1 200 ? -25.281 -25.875 9.117 1 97.25 200 ALA A C 1
ATOM 1636 O O . ALA A 1 200 ? -26.453 -26.047 9.445 1 97.25 200 ALA A O 1
ATOM 1637 N N . LYS A 1 201 ? -24.891 -25.891 7.922 1 97.69 201 LYS A N 1
ATOM 1638 C CA . LYS A 1 201 ? -25.812 -26.219 6.84 1 97.69 201 LYS A CA 1
ATOM 1639 C C . LYS A 1 201 ? -26.344 -27.641 6.992 1 97.69 201 LYS A C 1
ATOM 1641 O O . LYS A 1 201 ? -27.531 -27.906 6.742 1 97.69 201 LYS A O 1
ATOM 1646 N N . ASN A 1 202 ? -25.469 -28.625 7.289 1 97.19 202 ASN A N 1
ATOM 1647 C CA . ASN A 1 202 ? -25.891 -30 7.504 1 97.19 202 ASN A CA 1
ATOM 1648 C C . ASN A 1 202 ? -26.875 -30.125 8.656 1 97.19 202 ASN A C 1
ATOM 1650 O O . ASN A 1 202 ? -27.859 -30.859 8.57 1 97.19 202 ASN A O 1
ATOM 1654 N N . ALA A 1 203 ? -26.609 -29.375 9.703 1 96.94 203 ALA A N 1
ATOM 1655 C CA . ALA A 1 203 ? -27.422 -29.406 10.906 1 96.94 203 ALA A CA 1
ATOM 1656 C C . ALA A 1 203 ? -28.828 -28.844 10.633 1 96.94 203 ALA A C 1
ATOM 1658 O O . ALA A 1 203 ? -29.781 -29.203 11.32 1 96.94 203 ALA A O 1
ATOM 1659 N N . ALA A 1 204 ? -28.906 -28.016 9.695 1 95.62 204 ALA A N 1
ATOM 1660 C CA . ALA A 1 204 ? -30.188 -27.406 9.359 1 95.62 204 ALA A CA 1
ATOM 1661 C C . ALA A 1 204 ? -31.156 -28.422 8.781 1 95.62 204 ALA A C 1
ATOM 1663 O O . ALA A 1 204 ? -32.375 -28.188 8.711 1 95.62 204 ALA A O 1
ATOM 1664 N N . ASN A 1 205 ? -30.688 -29.547 8.352 1 93.62 205 ASN A N 1
ATOM 1665 C CA . ASN A 1 205 ? -31.484 -30.688 7.918 1 93.62 205 ASN A CA 1
ATOM 1666 C C . ASN A 1 205 ? -32.438 -30.312 6.797 1 93.62 205 ASN A C 1
ATOM 1668 O O . ASN A 1 205 ? -33.625 -30.656 6.844 1 93.62 205 ASN A O 1
ATOM 1672 N N . GLN A 1 206 ? -31.922 -29.578 5.848 1 93.88 206 GLN A N 1
ATOM 1673 C CA . GLN A 1 206 ? -32.656 -29.203 4.652 1 93.88 206 GLN A CA 1
ATOM 1674 C C . GLN A 1 206 ? -32.406 -30.172 3.508 1 93.88 206 GLN A C 1
ATOM 1676 O O . GLN A 1 206 ? -31.422 -30.938 3.541 1 93.88 206 GLN A O 1
ATOM 1681 N N . SER A 1 207 ? -33.312 -30.203 2.537 1 95 207 SER A N 1
ATOM 1682 C CA . SER A 1 207 ? -33.094 -30.938 1.298 1 95 207 SER A CA 1
ATOM 1683 C C . SER A 1 207 ? -32.312 -30.094 0.287 1 95 207 SER A C 1
ATOM 1685 O O . SER A 1 207 ? -32.594 -28.906 0.127 1 95 207 SER A O 1
ATOM 1687 N N . TRP A 1 208 ? -31.438 -30.75 -0.369 1 97.25 208 TRP A N 1
ATOM 1688 C CA . TRP A 1 208 ? -30.547 -30.031 -1.271 1 97.25 208 TRP A CA 1
ATOM 1689 C C . TRP A 1 208 ? -30.719 -30.5 -2.709 1 97.25 208 TRP A C 1
ATOM 1691 O O . TRP A 1 208 ? -30.969 -31.688 -2.953 1 97.25 208 TRP A O 1
ATOM 1701 N N . PRO A 1 209 ? -30.562 -29.547 -3.67 1 96.81 209 PRO A N 1
ATOM 1702 C CA . PRO A 1 209 ? -30.625 -29.938 -5.078 1 96.81 209 PRO A CA 1
ATOM 1703 C C . PRO A 1 209 ? -29.484 -30.859 -5.48 1 96.81 209 PRO A C 1
ATOM 1705 O O . PRO A 1 209 ? -28.406 -30.812 -4.883 1 96.81 209 PRO A O 1
ATOM 1708 N N . LEU A 1 210 ? -29.719 -31.656 -6.578 1 95.69 210 LEU A N 1
ATOM 1709 C CA . LEU A 1 210 ? -28.734 -32.625 -7.074 1 95.69 210 LEU A CA 1
ATOM 1710 C C . LEU A 1 210 ? -28.016 -32.062 -8.305 1 95.69 210 LEU A C 1
ATOM 1712 O O . LEU A 1 210 ? -28.656 -31.484 -9.188 1 95.69 210 LEU A O 1
ATOM 1716 N N . LYS A 1 211 ? -26.75 -32.156 -8.328 1 96.12 211 LYS A N 1
ATOM 1717 C CA . LYS A 1 211 ? -25.891 -31.906 -9.484 1 96.12 211 LYS A CA 1
ATOM 1718 C C . LYS A 1 211 ? -25.141 -33.156 -9.898 1 96.12 211 LYS A C 1
ATOM 1720 O O . LYS A 1 211 ? -24.562 -33.875 -9.055 1 96.12 211 LYS A O 1
ATOM 1725 N N . THR A 1 212 ? -25 -33.688 -11.188 1 92.5 212 THR A N 1
ATOM 1726 C CA . THR A 1 212 ? -24.344 -34.938 -11.578 1 92.5 212 THR A CA 1
ATOM 1727 C C . THR A 1 212 ? -23.266 -34.656 -12.617 1 92.5 212 THR A C 1
ATOM 1729 O O . THR A 1 212 ? -22.391 -35.5 -12.859 1 92.5 212 THR A O 1
ATOM 1732 N N . ASP A 1 213 ? -23.25 -33.688 -13.469 1 91.56 213 ASP A N 1
ATOM 1733 C CA . ASP A 1 213 ? -22.234 -33.375 -14.484 1 91.56 213 ASP A CA 1
ATOM 1734 C C . ASP A 1 213 ? -21.172 -32.438 -13.945 1 91.56 213 ASP A C 1
ATOM 1736 O O . ASP A 1 213 ? -21.047 -32.281 -12.734 1 91.56 213 ASP A O 1
ATOM 1740 N N . ASP A 1 214 ? -20.219 -32.094 -14.766 1 96.62 214 ASP A N 1
ATOM 1741 C CA . ASP A 1 214 ? -19.172 -31.172 -14.32 1 96.62 214 ASP A CA 1
ATOM 1742 C C . ASP A 1 214 ? -19.578 -29.734 -14.602 1 96.62 214 ASP A C 1
ATOM 1744 O O . ASP A 1 214 ? -20.734 -29.453 -14.914 1 96.62 214 ASP A O 1
ATOM 1748 N N . TYR A 1 215 ? -18.75 -28.797 -14.266 1 97.69 215 TYR A N 1
ATOM 1749 C CA . TYR A 1 215 ? -19 -27.375 -14.445 1 97.69 215 TYR A CA 1
ATOM 1750 C C . TYR A 1 215 ? -18.234 -26.828 -15.641 1 97.69 215 TYR A C 1
ATOM 1752 O O . TYR A 1 215 ? -17.703 -25.719 -15.586 1 97.69 215 TYR A O 1
ATOM 1760 N N . PHE A 1 216 ? -18.016 -27.641 -16.719 1 97.5 216 PHE A N 1
ATOM 1761 C CA . PHE A 1 216 ? -17.406 -27.203 -17.969 1 97.5 216 PHE A CA 1
ATOM 1762 C C . PHE A 1 216 ? -18.438 -27.141 -19.094 1 97.5 216 PHE A C 1
ATOM 1764 O O . PHE A 1 216 ? -19.391 -27.938 -19.109 1 97.5 216 PHE A O 1
ATOM 1771 N N . PRO A 1 217 ? -18.25 -26.281 -20.078 1 97.19 217 PRO A N 1
ATOM 1772 C CA . PRO A 1 217 ? -17.281 -25.203 -20.078 1 97.19 217 PRO A CA 1
ATOM 1773 C C . PRO A 1 217 ? -17.703 -24.031 -19.188 1 97.19 217 PRO A C 1
ATOM 1775 O O . PRO A 1 217 ? -18.906 -23.812 -18.984 1 97.19 217 PRO A O 1
ATOM 1778 N N . TYR A 1 218 ? -16.766 -23.266 -18.719 1 97.31 218 TYR A N 1
ATOM 1779 C CA . TYR A 1 218 ? -17.016 -22.094 -17.875 1 97.31 218 TYR A CA 1
ATOM 1780 C C . TYR A 1 218 ? -17.016 -20.812 -18.703 1 97.31 218 TYR A C 1
ATOM 1782 O O . TYR A 1 218 ? -16.125 -20.609 -19.531 1 97.31 218 TYR A O 1
ATOM 1790 N N . ALA A 1 219 ? -18 -19.984 -18.547 1 97.94 219 ALA A N 1
ATOM 1791 C CA . ALA A 1 219 ? -18.062 -18.625 -19.094 1 97.94 219 ALA A CA 1
ATOM 1792 C C . ALA A 1 219 ? -18.516 -17.625 -18.031 1 97.94 219 ALA A C 1
ATOM 1794 O O . ALA A 1 219 ? -19.469 -17.891 -17.297 1 97.94 219 ALA A O 1
ATOM 1795 N N . ASP A 1 220 ? -17.812 -16.5 -17.922 1 96.75 220 ASP A N 1
ATOM 1796 C CA . ASP A 1 220 ? -18.234 -15.516 -16.953 1 96.75 220 ASP A CA 1
ATOM 1797 C C . ASP A 1 220 ? -19.094 -14.43 -17.609 1 96.75 220 ASP A C 1
ATOM 1799 O O . ASP A 1 220 ? -19.766 -13.664 -16.922 1 96.75 220 ASP A O 1
ATOM 1803 N N . THR A 1 221 ? -19.062 -14.305 -18.953 1 96.69 221 THR A N 1
ATOM 1804 C CA . THR A 1 221 ? -19.938 -13.461 -19.75 1 96.69 221 THR A CA 1
ATOM 1805 C C . THR A 1 221 ? -20.25 -14.125 -21.094 1 96.69 221 THR A C 1
ATOM 1807 O O . THR A 1 221 ? -19.672 -15.156 -21.422 1 96.69 221 THR A O 1
ATOM 1810 N N . ALA A 1 222 ? -21.094 -13.547 -21.875 1 96.31 222 ALA A N 1
ATOM 1811 C CA . ALA A 1 222 ? -21.594 -14.125 -23.109 1 96.31 222 ALA A CA 1
ATOM 1812 C C . ALA A 1 222 ? -20.453 -14.414 -24.094 1 96.31 222 ALA A C 1
ATOM 1814 O O . ALA A 1 222 ? -20.484 -15.414 -24.812 1 96.31 222 ALA A O 1
ATOM 1815 N N . ASP A 1 223 ? -19.438 -13.602 -24.094 1 96.31 223 ASP A N 1
ATOM 1816 C CA . ASP A 1 223 ? -18.375 -13.719 -25.078 1 96.31 223 ASP A CA 1
ATOM 1817 C C . ASP A 1 223 ? -17.062 -14.172 -24.438 1 96.31 223 ASP A C 1
ATOM 1819 O O . ASP A 1 223 ? -15.992 -14.062 -25.047 1 96.31 223 ASP A O 1
ATOM 1823 N N . ALA A 1 224 ? -17.172 -14.688 -23.25 1 97.12 224 ALA A N 1
ATOM 1824 C CA . ALA A 1 224 ? -15.938 -15.016 -22.531 1 97.12 224 ALA A CA 1
ATOM 1825 C C . ALA A 1 224 ? -15.969 -16.453 -22.016 1 97.12 224 ALA A C 1
ATOM 1827 O O . ALA A 1 224 ? -16.078 -16.672 -20.812 1 97.12 224 ALA A O 1
ATOM 1828 N N . TYR A 1 225 ? -15.805 -17.391 -22.938 1 98 225 TYR A N 1
ATOM 1829 C CA . TYR A 1 225 ? -15.625 -18.797 -22.547 1 98 225 TYR A CA 1
ATOM 1830 C C . TYR A 1 225 ? -14.164 -19.078 -22.203 1 98 225 TYR A C 1
ATOM 1832 O O . TYR A 1 225 ? -13.273 -18.844 -23.031 1 98 225 TYR A O 1
ATOM 1840 N N . TRP A 1 226 ? -13.992 -19.516 -21.016 1 98.12 226 TRP A N 1
ATOM 1841 C CA . TRP A 1 226 ? -12.656 -19.859 -20.562 1 98.12 226 TRP A CA 1
ATOM 1842 C C . TRP A 1 226 ? -12.25 -21.25 -21.062 1 98.12 226 TRP A C 1
ATOM 1844 O O . TRP A 1 226 ? -12.008 -22.156 -20.266 1 98.12 226 TRP A O 1
ATOM 1854 N N . THR A 1 227 ? -12.141 -21.406 -22.344 1 98.5 227 THR A N 1
ATOM 1855 C CA . THR A 1 227 ? -11.836 -22.688 -22.969 1 98.5 227 THR A CA 1
ATOM 1856 C C . THR A 1 227 ? -10.531 -22.609 -23.75 1 98.5 227 THR A C 1
ATOM 1858 O O . THR A 1 227 ? -10.086 -23.609 -24.328 1 98.5 227 THR A O 1
ATOM 1861 N N . GLY A 1 228 ? -9.953 -21.375 -23.734 1 98.31 228 GLY A N 1
ATOM 1862 C CA . GLY A 1 228 ? -8.664 -21.219 -24.391 1 98.31 228 GLY A CA 1
ATOM 1863 C C . GLY A 1 228 ? -7.527 -21.875 -23.625 1 98.31 228 GLY A C 1
ATOM 1864 O O . GLY A 1 228 ? -6.656 -22.5 -24.234 1 98.31 228 GLY A O 1
ATOM 1865 N N . PHE A 1 229 ? -7.609 -21.781 -22.328 1 98.19 229 PHE A N 1
ATOM 1866 C CA . PHE A 1 229 ? -6.492 -22.234 -21.516 1 98.19 229 PHE A CA 1
ATOM 1867 C C . PHE A 1 229 ? -6.348 -23.75 -21.578 1 98.19 229 PHE A C 1
ATOM 1869 O O . PHE A 1 229 ? -5.32 -24.312 -21.172 1 98.19 229 PHE A O 1
ATOM 1876 N N . PHE A 1 230 ? -7.312 -24.438 -22.141 1 98.69 230 PHE A N 1
ATOM 1877 C CA . PHE A 1 230 ? -7.141 -25.875 -22.328 1 98.69 230 PHE A CA 1
ATOM 1878 C C . PHE A 1 230 ? -5.914 -26.172 -23.172 1 98.69 230 PHE A C 1
ATOM 1880 O O . PHE A 1 230 ? -5.281 -27.219 -23.031 1 98.69 230 PHE A O 1
ATOM 1887 N N . THR A 1 231 ? -5.562 -25.188 -24.031 1 98.5 231 THR A N 1
ATOM 1888 C CA . THR A 1 231 ? -4.465 -25.422 -24.969 1 98.5 231 THR A CA 1
ATOM 1889 C C . THR A 1 231 ? -3.41 -24.328 -24.844 1 98.5 231 THR A C 1
ATOM 1891 O O . THR A 1 231 ? -2.438 -24.297 -25.594 1 98.5 231 THR A O 1
ATOM 1894 N N . SER A 1 232 ? -3.594 -23.344 -24.016 1 98.25 232 SER A N 1
ATOM 1895 C CA . SER A 1 232 ? -2.57 -22.328 -23.812 1 98.25 232 SER A CA 1
ATOM 1896 C C . SER A 1 232 ? -1.27 -22.922 -23.312 1 98.25 232 SER A C 1
ATOM 1898 O O . SER A 1 232 ? -1.278 -23.719 -22.359 1 98.25 232 SER A O 1
ATOM 1900 N N . ARG A 1 233 ? -0.173 -22.594 -23.969 1 97.94 233 ARG A N 1
ATOM 1901 C CA . ARG A 1 233 ? 1.181 -23.047 -23.672 1 97.94 233 ARG A CA 1
ATOM 1902 C C . ARG A 1 233 ? 1.257 -24.562 -23.656 1 97.94 233 ARG A C 1
ATOM 1904 O O . ARG A 1 233 ? 1.668 -25.172 -22.656 1 97.94 233 ARG A O 1
ATOM 1911 N N . PRO A 1 234 ? 0.914 -25.188 -24.781 1 97.88 234 PRO A N 1
ATOM 1912 C CA . PRO A 1 234 ? 0.895 -26.656 -24.875 1 97.88 234 PRO A CA 1
ATOM 1913 C C . PRO A 1 234 ? 2.271 -27.266 -24.641 1 97.88 234 PRO A C 1
ATOM 1915 O O . PRO A 1 234 ? 2.367 -28.422 -24.219 1 97.88 234 PRO A O 1
ATOM 1918 N N . GLY A 1 235 ? 3.342 -26.5 -24.922 1 96.75 235 GLY A N 1
ATOM 1919 C CA . GLY A 1 235 ? 4.68 -26.984 -24.609 1 96.75 235 GLY A CA 1
ATOM 1920 C C . GLY A 1 235 ? 4.895 -27.266 -23.141 1 96.75 235 GLY A C 1
ATOM 1921 O O . GLY A 1 235 ? 5.449 -28.297 -22.766 1 96.75 235 GLY A O 1
ATOM 1922 N N . LEU A 1 236 ? 4.52 -26.359 -22.328 1 97.5 236 LEU A N 1
ATOM 1923 C CA . LEU A 1 236 ? 4.637 -26.547 -20.891 1 97.5 236 LEU A CA 1
ATOM 1924 C C . LEU A 1 236 ? 3.781 -27.719 -20.422 1 97.5 236 LEU A C 1
ATOM 1926 O O . LEU A 1 236 ? 4.203 -28.5 -19.547 1 97.5 236 LEU A O 1
ATOM 1930 N N . LYS A 1 237 ? 2.584 -27.828 -20.969 1 98 237 LYS A N 1
ATOM 1931 C CA . LYS A 1 237 ? 1.693 -28.922 -20.594 1 98 237 LYS A CA 1
ATOM 1932 C C . LYS A 1 237 ? 2.33 -30.266 -20.891 1 98 237 LYS A C 1
ATOM 1934 O O . LYS A 1 237 ? 2.244 -31.188 -20.078 1 98 237 LYS A O 1
ATOM 1939 N N . ARG A 1 238 ? 2.953 -30.359 -22.016 1 97.62 238 ARG A N 1
ATOM 1940 C CA . ARG A 1 238 ? 3.658 -31.594 -22.344 1 97.62 238 ARG A CA 1
ATOM 1941 C C . ARG A 1 238 ? 4.816 -31.844 -21.391 1 97.62 238 ARG A C 1
ATOM 1943 O O . ARG A 1 238 ? 5.059 -32.969 -20.969 1 97.62 238 ARG A O 1
ATOM 1950 N N . TYR A 1 239 ? 5.555 -30.766 -21.109 1 97.38 239 TYR A N 1
ATOM 1951 C CA . TYR A 1 239 ? 6.684 -30.875 -20.188 1 97.38 239 TYR A CA 1
ATOM 1952 C C . TYR A 1 239 ? 6.242 -31.406 -18.844 1 97.38 239 TYR A C 1
ATOM 1954 O O . TYR A 1 239 ? 6.855 -32.344 -18.297 1 97.38 239 TYR A O 1
ATOM 1962 N N . VAL A 1 240 ? 5.148 -30.953 -18.344 1 98.12 240 VAL A N 1
ATOM 1963 C CA . VAL A 1 240 ? 4.602 -31.391 -17.062 1 98.12 240 VAL A CA 1
ATOM 1964 C C . VAL A 1 240 ? 4.152 -32.844 -17.156 1 98.12 240 VAL A C 1
ATOM 1966 O O . VAL A 1 240 ? 4.5 -33.656 -16.297 1 98.12 240 VAL A O 1
ATOM 1969 N N . ARG A 1 241 ? 3.406 -33.188 -18.203 1 97.69 241 ARG A N 1
ATOM 1970 C CA . ARG A 1 241 ? 2.881 -34.531 -18.375 1 97.69 241 ARG A CA 1
ATOM 1971 C C . ARG A 1 241 ? 4.012 -35.531 -18.516 1 97.69 241 ARG A C 1
ATOM 1973 O O . ARG A 1 241 ? 3.965 -36.625 -17.922 1 97.69 241 ARG A O 1
ATOM 1980 N N . SER A 1 242 ? 4.988 -35.188 -19.297 1 97.31 242 SER A N 1
ATOM 1981 C CA . SER A 1 242 ? 6.121 -36.094 -19.5 1 97.31 242 SER A CA 1
ATOM 1982 C C . SER A 1 242 ? 6.875 -36.344 -18.203 1 97.31 242 SER A C 1
ATOM 1984 O O . SER A 1 242 ? 7.246 -37.469 -17.891 1 97.31 242 SER A O 1
ATOM 1986 N N . LEU A 1 243 ? 7.059 -35.344 -17.469 1 98 243 LEU A N 1
ATOM 1987 C CA . LEU A 1 243 ? 7.793 -35.469 -16.219 1 98 243 LEU A CA 1
ATOM 1988 C C . LEU A 1 243 ? 6.941 -36.156 -15.164 1 98 243 LEU A C 1
ATOM 1990 O O . LEU A 1 243 ? 7.473 -36.781 -14.234 1 98 243 LEU A O 1
ATOM 1994 N N . SER A 1 244 ? 5.621 -36.031 -15.266 1 97.88 244 SER A N 1
ATOM 1995 C CA . SER A 1 244 ? 4.75 -36.781 -14.367 1 97.88 244 SER A CA 1
ATOM 1996 C C . SER A 1 244 ? 4.934 -38.281 -14.555 1 97.88 244 SER A C 1
ATOM 1998 O O . SER A 1 244 ? 5.047 -39.031 -13.57 1 97.88 244 SER A O 1
ATOM 2000 N N . GLY A 1 245 ? 4.898 -38.688 -15.82 1 97.44 245 GLY A N 1
ATOM 2001 C CA . GLY A 1 245 ? 5.168 -40.094 -16.094 1 97.44 245 GLY A CA 1
ATOM 2002 C C . GLY A 1 245 ? 6.547 -40.562 -15.656 1 97.44 245 GLY A C 1
ATOM 2003 O O . GLY A 1 245 ? 6.707 -41.656 -15.117 1 97.44 245 GLY A O 1
ATOM 2004 N N . TYR A 1 246 ? 7.523 -39.688 -15.859 1 97.94 246 TYR A N 1
ATOM 2005 C CA . TYR A 1 246 ? 8.891 -39.969 -15.438 1 97.94 246 TYR A CA 1
ATOM 2006 C C . TYR A 1 246 ? 8.977 -40.094 -13.922 1 97.94 246 TYR A C 1
ATOM 2008 O O . TYR A 1 246 ? 9.672 -40.969 -13.406 1 97.94 246 TYR A O 1
ATOM 2016 N N . TYR A 1 247 ? 8.383 -39.25 -13.203 1 97.81 247 TYR A N 1
ATOM 2017 C CA . TYR A 1 247 ? 8.367 -39.281 -11.742 1 97.81 247 TYR A CA 1
ATOM 2018 C C . TYR A 1 247 ? 7.793 -40.562 -11.211 1 97.81 247 TYR A C 1
ATOM 2020 O O . TYR A 1 247 ? 8.297 -41.125 -10.234 1 97.81 247 TYR A O 1
ATOM 2028 N N . LEU A 1 248 ? 6.672 -41 -11.852 1 98.06 248 LEU A N 1
ATOM 2029 C CA . LEU A 1 248 ? 6.074 -42.25 -11.477 1 98.06 248 LEU A CA 1
ATOM 2030 C C . LEU A 1 248 ? 7.102 -43.375 -11.555 1 98.06 248 LEU A C 1
ATOM 2032 O O . LEU A 1 248 ? 7.238 -44.188 -10.617 1 98.06 248 LEU A O 1
ATOM 2036 N N . ALA A 1 249 ? 7.867 -43.438 -12.578 1 98.06 249 ALA A N 1
ATOM 2037 C CA . ALA A 1 249 ? 8.891 -44.469 -12.766 1 98.06 249 ALA A CA 1
ATOM 2038 C C . ALA A 1 249 ? 10.039 -44.281 -11.789 1 98.06 249 ALA A C 1
ATOM 2040 O O . ALA A 1 249 ? 10.531 -45.25 -11.195 1 98.06 249 ALA A O 1
ATOM 2041 N N . ALA A 1 250 ? 10.461 -43.062 -11.633 1 97.88 250 ALA A N 1
ATOM 2042 C CA . ALA A 1 250 ? 11.617 -42.75 -10.805 1 97.88 250 ALA A CA 1
ATOM 2043 C C . ALA A 1 250 ? 11.367 -43.125 -9.344 1 97.88 250 ALA A C 1
ATOM 2045 O O . ALA A 1 250 ? 12.258 -43.656 -8.68 1 97.88 250 ALA A O 1
ATOM 2046 N N . ARG A 1 251 ? 10.242 -42.906 -8.867 1 97.38 251 ARG A N 1
ATOM 2047 C CA . ARG A 1 251 ? 9.961 -43.219 -7.469 1 97.38 251 ARG A CA 1
ATOM 2048 C C . ARG A 1 251 ? 9.844 -44.719 -7.258 1 97.38 251 ARG A C 1
ATOM 2050 O O . ARG A 1 251 ? 10.188 -45.219 -6.188 1 97.38 251 ARG A O 1
ATOM 2057 N N . GLU A 1 252 ? 9.352 -45.469 -8.242 1 97.44 252 GLU A N 1
ATOM 2058 C CA . GLU A 1 252 ? 9.383 -46.906 -8.172 1 97.44 252 GLU A CA 1
ATOM 2059 C C . GLU A 1 252 ? 10.812 -47.438 -8.023 1 97.44 252 GLU A C 1
ATOM 2061 O O . GLU A 1 252 ? 11.086 -48.281 -7.16 1 97.44 252 GLU A O 1
ATOM 2066 N N . LEU A 1 253 ? 11.641 -46.844 -8.859 1 96.75 253 LEU A N 1
ATOM 2067 C CA . LEU A 1 253 ? 13.039 -47.25 -8.844 1 96.75 253 LEU A CA 1
ATOM 2068 C C . LEU A 1 253 ? 13.711 -46.875 -7.531 1 96.75 253 LEU A C 1
ATOM 2070 O O . LEU A 1 253 ? 14.531 -47.625 -7.008 1 96.75 253 LEU A O 1
ATOM 2074 N N . GLU A 1 254 ? 13.391 -45.719 -7.055 1 95.88 254 GLU A N 1
ATOM 2075 C CA . GLU A 1 254 ? 13.922 -45.312 -5.758 1 95.88 254 GLU A CA 1
ATOM 2076 C C . GLU A 1 254 ? 13.508 -46.281 -4.656 1 95.88 254 GLU A C 1
ATOM 2078 O O . GLU A 1 254 ? 14.32 -46.625 -3.795 1 95.88 254 GLU A O 1
ATOM 2083 N N . PHE A 1 255 ? 12.32 -46.812 -4.664 1 95.31 255 PHE A N 1
ATOM 2084 C CA . PHE A 1 255 ? 11.828 -47.812 -3.705 1 95.31 255 PHE A CA 1
ATOM 2085 C C . PHE A 1 255 ? 12.602 -49.125 -3.832 1 95.31 255 PHE A C 1
ATOM 2087 O O . PHE A 1 255 ? 12.984 -49.719 -2.826 1 95.31 255 PHE A O 1
ATOM 2094 N N . LEU A 1 256 ? 12.789 -49.469 -5.039 1 92.81 256 LEU A N 1
ATOM 2095 C CA . LEU A 1 256 ? 13.398 -50.781 -5.289 1 92.81 256 LEU A CA 1
ATOM 2096 C C . LEU A 1 256 ? 14.82 -50.812 -4.73 1 92.81 256 LEU A C 1
ATOM 2098 O O . LEU A 1 256 ? 15.297 -51.875 -4.328 1 92.81 256 LEU A O 1
ATOM 2102 N N . ILE A 1 257 ? 15.492 -49.688 -4.684 1 91.06 257 ILE A N 1
ATOM 2103 C CA . ILE A 1 257 ? 16.859 -49.688 -4.184 1 91.06 257 ILE A CA 1
ATOM 2104 C C . ILE A 1 257 ? 16.891 -49.125 -2.768 1 91.06 257 ILE A C 1
ATOM 2106 O O . ILE A 1 257 ? 17.938 -49.156 -2.111 1 91.06 257 ILE A O 1
ATOM 2110 N N . GLY A 1 258 ? 15.82 -48.625 -2.33 1 89.44 258 GLY A N 1
ATOM 2111 C CA . GLY A 1 258 ? 15.758 -48 -1.018 1 89.44 258 GLY A CA 1
ATOM 2112 C C . GLY A 1 258 ? 16.078 -46.5 -1.043 1 89.44 258 GLY A C 1
ATOM 2113 O O . GLY A 1 258 ? 17.047 -46.094 -1.696 1 89.44 258 GLY A O 1
ATOM 2114 N N . LYS A 1 259 ? 15.328 -45.75 -0.407 1 88.5 259 LYS A N 1
ATOM 2115 C CA . LYS A 1 259 ? 15.523 -44.312 -0.323 1 88.5 259 LYS A CA 1
ATOM 2116 C C . LYS A 1 259 ? 16.734 -43.969 0.541 1 88.5 259 LYS A C 1
ATOM 2118 O O . LYS A 1 259 ? 16.906 -44.531 1.623 1 88.5 259 LYS A O 1
ATOM 2123 N N . ARG A 1 260 ? 17.578 -43.125 0.048 1 82.69 260 ARG A N 1
ATOM 2124 C CA . ARG A 1 260 ? 18.781 -42.719 0.765 1 82.69 260 ARG A CA 1
ATOM 2125 C C . ARG A 1 260 ? 18.547 -41.438 1.569 1 82.69 260 ARG A C 1
ATOM 2127 O O . ARG A 1 260 ? 17.844 -40.531 1.121 1 82.69 260 ARG A O 1
ATOM 2134 N N . ALA A 1 261 ? 19.156 -41.438 2.748 1 75.69 261 ALA A N 1
ATOM 2135 C CA . ALA A 1 261 ? 19.016 -40.281 3.633 1 75.69 261 ALA A CA 1
ATOM 2136 C C . ALA A 1 261 ? 19.766 -39.094 3.08 1 75.69 261 ALA A C 1
ATOM 2138 O O . ALA A 1 261 ? 19.281 -37.938 3.197 1 75.69 261 ALA A O 1
ATOM 2139 N N . ASN A 1 262 ? 20.906 -39.438 2.455 1 79.69 262 ASN A N 1
ATOM 2140 C CA . ASN A 1 262 ? 21.734 -38.344 1.936 1 79.69 262 ASN A CA 1
ATOM 2141 C C . ASN A 1 262 ? 21.906 -38.438 0.421 1 79.69 262 ASN A C 1
ATOM 2143 O O . ASN A 1 262 ? 21.922 -39.531 -0.136 1 79.69 262 ASN A O 1
ATOM 2147 N N . GLY A 1 263 ? 21.688 -37.281 -0.292 1 82.25 263 GLY A N 1
ATOM 2148 C CA . GLY A 1 263 ? 21.938 -37.25 -1.726 1 82.25 263 GLY A CA 1
ATOM 2149 C C . GLY A 1 263 ? 20.688 -36.906 -2.529 1 82.25 263 GLY A C 1
ATOM 2150 O O . GLY A 1 263 ? 19.734 -36.344 -1.987 1 82.25 263 GLY A O 1
ATOM 2151 N N . SER A 1 264 ? 20.766 -37.219 -3.812 1 88.19 264 SER A N 1
ATOM 2152 C CA . SER A 1 264 ? 19.672 -36.906 -4.727 1 88.19 264 SER A CA 1
ATOM 2153 C C . SER A 1 264 ? 18.438 -37.781 -4.43 1 88.19 264 SER A C 1
ATOM 2155 O O . SER A 1 264 ? 18.578 -38.938 -4.027 1 88.19 264 SER A O 1
ATOM 2157 N N . ASN A 1 265 ? 17.312 -37.25 -4.496 1 92.69 265 ASN A N 1
ATOM 2158 C CA . ASN A 1 265 ? 16.047 -37.938 -4.312 1 92.69 265 ASN A CA 1
ATOM 2159 C C . ASN A 1 265 ? 14.977 -37.438 -5.277 1 92.69 265 ASN A C 1
ATOM 2161 O O . ASN A 1 265 ? 15.188 -36.438 -5.977 1 92.69 265 ASN A O 1
ATOM 2165 N N . THR A 1 266 ? 13.867 -38.062 -5.277 1 96.38 266 THR A N 1
ATOM 2166 C CA . THR A 1 266 ? 12.828 -37.75 -6.254 1 96.38 266 THR A CA 1
ATOM 2167 C C . THR A 1 266 ? 11.906 -36.656 -5.711 1 96.38 266 THR A C 1
ATOM 2169 O O . THR A 1 266 ? 11.07 -36.125 -6.445 1 96.38 266 THR A O 1
ATOM 2172 N N . TYR A 1 267 ? 12.117 -36.219 -4.457 1 95 267 TYR A N 1
ATOM 2173 C CA . TYR A 1 267 ? 11.227 -35.25 -3.83 1 95 267 TYR A CA 1
ATOM 2174 C C . TYR A 1 267 ? 11.266 -33.938 -4.566 1 95 267 TYR A C 1
ATOM 2176 O O . TYR A 1 267 ? 10.242 -33.25 -4.719 1 95 267 TYR A O 1
ATOM 2184 N N . ILE A 1 268 ? 12.43 -33.5 -5.012 1 94.75 268 ILE A N 1
ATOM 2185 C CA . ILE A 1 268 ? 12.594 -32.188 -5.656 1 94.75 268 ILE A CA 1
ATOM 2186 C C . ILE A 1 268 ? 11.75 -32.125 -6.93 1 94.75 268 ILE A C 1
ATOM 2188 O O . ILE A 1 268 ? 11.141 -31.109 -7.234 1 94.75 268 ILE A O 1
ATOM 2192 N N . LEU A 1 269 ? 11.711 -33.219 -7.652 1 97.56 269 LEU A N 1
ATOM 2193 C CA . LEU A 1 269 ? 10.859 -33.25 -8.836 1 97.56 269 LEU A CA 1
ATOM 2194 C C . LEU A 1 269 ? 9.383 -33.25 -8.438 1 97.56 269 LEU A C 1
ATOM 2196 O O . LEU A 1 269 ? 8.57 -32.562 -9.062 1 97.56 269 LEU A O 1
ATOM 2200 N N . GLY A 1 270 ? 9.094 -34.031 -7.398 1 97.38 270 GLY A N 1
ATOM 2201 C CA . GLY A 1 270 ? 7.723 -34.062 -6.91 1 97.38 270 GLY A CA 1
ATOM 2202 C C . GLY A 1 270 ? 7.23 -32.688 -6.488 1 97.38 270 GLY A C 1
ATOM 2203 O O . GLY A 1 270 ? 6.094 -32.312 -6.785 1 97.38 270 GLY A O 1
ATOM 2204 N N . ASP A 1 271 ? 8.078 -32.031 -5.816 1 96.12 271 ASP A N 1
ATOM 2205 C CA . ASP A 1 271 ? 7.754 -30.688 -5.359 1 96.12 271 ASP A CA 1
ATOM 2206 C C . ASP A 1 271 ? 7.539 -29.734 -6.539 1 96.12 271 ASP A C 1
ATOM 2208 O O . ASP A 1 271 ? 6.582 -28.969 -6.555 1 96.12 271 ASP A O 1
ATOM 2212 N N . ALA A 1 272 ? 8.422 -29.766 -7.539 1 97.31 272 ALA A N 1
ATOM 2213 C CA . ALA A 1 272 ? 8.312 -28.922 -8.734 1 97.31 272 ALA A CA 1
ATOM 2214 C C . ALA A 1 272 ? 7.031 -29.234 -9.5 1 97.31 272 ALA A C 1
ATOM 2216 O O . ALA A 1 272 ? 6.359 -28.312 -9.992 1 97.31 272 ALA A O 1
ATOM 2217 N N . LEU A 1 273 ? 6.684 -30.516 -9.586 1 98.31 273 LEU A N 1
ATOM 2218 C CA . LEU A 1 273 ? 5.453 -30.922 -10.25 1 98.31 273 LEU A CA 1
ATOM 2219 C C . LEU A 1 273 ? 4.23 -30.438 -9.477 1 98.31 273 LEU A C 1
ATOM 2221 O O . LEU A 1 273 ? 3.229 -30.031 -10.078 1 98.31 273 LEU A O 1
ATOM 2225 N N . GLY A 1 274 ? 4.363 -30.531 -8.156 1 97.44 274 GLY A N 1
ATOM 2226 C CA . GLY A 1 274 ? 3.281 -30 -7.34 1 97.44 274 GLY A CA 1
ATOM 2227 C C . GLY A 1 274 ? 2.99 -28.547 -7.605 1 97.44 274 GLY A C 1
ATOM 2228 O O . GLY A 1 274 ? 1.829 -28.141 -7.73 1 97.44 274 GLY A O 1
ATOM 2229 N N . ILE A 1 275 ? 3.998 -27.766 -7.738 1 96 275 ILE A N 1
ATOM 2230 C CA . ILE A 1 275 ? 3.871 -26.328 -8.008 1 96 275 ILE A CA 1
ATOM 2231 C C . ILE A 1 275 ? 3.33 -26.125 -9.422 1 96 275 ILE A C 1
ATOM 2233 O O . ILE A 1 275 ? 2.459 -25.281 -9.641 1 96 275 ILE A O 1
ATOM 2237 N N . ALA A 1 276 ? 3.781 -26.922 -10.352 1 97.62 276 ALA A N 1
ATOM 2238 C CA . ALA A 1 276 ? 3.457 -26.734 -11.766 1 97.62 276 ALA A CA 1
ATOM 2239 C C . ALA A 1 276 ? 1.998 -27.094 -12.047 1 97.62 276 ALA A C 1
ATOM 2241 O O . ALA A 1 276 ? 1.436 -26.672 -13.062 1 97.62 276 ALA A O 1
ATOM 2242 N N . GLN A 1 277 ? 1.363 -27.844 -11.094 1 97.88 277 GLN A N 1
ATOM 2243 C CA . GLN A 1 277 ? -0.03 -28.25 -11.273 1 97.88 277 GLN A CA 1
ATOM 2244 C C . GLN A 1 277 ? -0.977 -27.125 -10.844 1 97.88 277 GLN A C 1
ATOM 2246 O O . GLN A 1 277 ? -2.188 -27.219 -11.062 1 97.88 277 GLN A O 1
ATOM 2251 N N . HIS A 1 278 ? -0.46 -26.062 -10.305 1 96.06 278 HIS A N 1
ATOM 2252 C CA . HIS A 1 278 ? -1.251 -24.938 -9.836 1 96.06 278 HIS A CA 1
ATOM 2253 C C . HIS A 1 278 ? -2.154 -24.391 -10.938 1 96.06 278 HIS A C 1
ATOM 2255 O O . HIS A 1 278 ? -1.802 -24.453 -12.117 1 96.06 278 HIS A O 1
ATOM 2261 N N . HIS A 1 279 ? -3.303 -23.797 -10.562 1 95.12 279 HIS A N 1
ATOM 2262 C CA . HIS A 1 279 ? -4.328 -23.391 -11.516 1 95.12 279 HIS A CA 1
ATOM 2263 C C . HIS A 1 279 ? -3.848 -22.234 -12.391 1 95.12 279 HIS A C 1
ATOM 2265 O O . HIS A 1 279 ? -4.418 -21.984 -13.453 1 95.12 279 HIS A O 1
ATOM 2271 N N . ASP A 1 280 ? -2.74 -21.625 -12.086 1 94.19 280 ASP A N 1
ATOM 2272 C CA . ASP A 1 280 ? -2.184 -20.594 -12.945 1 94.19 280 ASP A CA 1
ATOM 2273 C C . ASP A 1 280 ? -0.932 -21.078 -13.664 1 94.19 280 ASP A C 1
ATOM 2275 O O . ASP A 1 280 ? -0.364 -20.359 -14.492 1 94.19 280 ASP A O 1
ATOM 2279 N N . ALA A 1 281 ? -0.458 -22.234 -13.352 1 97 281 ALA A N 1
ATOM 2280 C CA . ALA A 1 281 ? 0.775 -22.75 -13.938 1 97 281 ALA A CA 1
ATOM 2281 C C . ALA A 1 281 ? 0.476 -23.656 -15.133 1 97 281 ALA A C 1
ATOM 2283 O O . ALA A 1 281 ? 0.534 -23.219 -16.281 1 97 281 ALA A O 1
ATOM 2284 N N . VAL A 1 282 ? -0.067 -24.828 -14.906 1 97.75 282 VAL A N 1
ATOM 2285 C CA . VAL A 1 282 ? -0.261 -25.828 -15.945 1 97.75 282 VAL A CA 1
ATOM 2286 C C . VAL A 1 282 ? -1.292 -25.344 -16.953 1 97.75 282 VAL A C 1
ATOM 2288 O O . VAL A 1 282 ? -1.304 -25.797 -18.109 1 97.75 282 VAL A O 1
ATOM 2291 N N . THR A 1 283 ? -2.141 -24.359 -16.578 1 97.5 283 THR A N 1
ATOM 2292 C CA . THR A 1 283 ? -3.152 -23.812 -17.484 1 97.5 283 THR A CA 1
ATOM 2293 C C . THR A 1 283 ? -2.514 -22.922 -18.531 1 97.5 283 THR A C 1
ATOM 2295 O O . THR A 1 283 ? -3.141 -22.594 -19.547 1 97.5 283 THR A O 1
ATOM 2298 N N . GLY A 1 284 ? -1.299 -22.5 -18.266 1 97.12 284 GLY A N 1
ATOM 2299 C CA . GLY A 1 284 ? -0.622 -21.594 -19.188 1 97.12 284 GLY A CA 1
ATOM 2300 C C . GLY A 1 284 ? -1.078 -20.156 -19.062 1 97.12 284 GLY A C 1
ATOM 2301 O O . GLY A 1 284 ? -0.954 -19.375 -20 1 97.12 284 GLY A O 1
ATOM 2302 N N . THR A 1 285 ? -1.598 -19.75 -17.906 1 97.12 285 THR A N 1
ATOM 2303 C CA . THR A 1 285 ? -2.16 -18.422 -17.703 1 97.12 285 THR A CA 1
ATOM 2304 C C . THR A 1 285 ? -1.269 -17.594 -16.797 1 97.12 285 THR A C 1
ATOM 2306 O O . THR A 1 285 ? -1.762 -16.906 -15.898 1 97.12 285 THR A O 1
ATOM 2309 N N . ALA A 1 286 ? 0.006 -17.734 -16.969 1 96.5 286 ALA A N 1
ATOM 2310 C CA . ALA A 1 286 ? 0.996 -16.906 -16.281 1 96.5 286 ALA A CA 1
ATOM 2311 C C . ALA A 1 286 ? 1.827 -16.109 -17.281 1 96.5 286 ALA A C 1
ATOM 2313 O O . ALA A 1 286 ? 1.848 -16.438 -18.484 1 96.5 286 ALA A O 1
ATOM 2314 N N . LYS A 1 287 ? 2.438 -15.094 -16.828 1 96.12 287 LYS A N 1
ATOM 2315 C CA . LYS A 1 287 ? 3.367 -14.352 -17.672 1 96.12 287 LYS A CA 1
ATOM 2316 C C . LYS A 1 287 ? 4.531 -15.234 -18.109 1 96.12 287 LYS A C 1
ATOM 2318 O O . LYS A 1 287 ? 4.816 -16.266 -17.484 1 96.12 287 LYS A O 1
ATOM 2323 N N . GLN A 1 288 ? 5.121 -14.828 -19.141 1 95.75 288 GLN A N 1
ATOM 2324 C CA . GLN A 1 288 ? 6.184 -15.648 -19.719 1 95.75 288 GLN A CA 1
ATOM 2325 C C . GLN A 1 288 ? 7.324 -15.844 -18.719 1 95.75 288 GLN A C 1
ATOM 2327 O O . GLN A 1 288 ? 7.848 -16.953 -18.578 1 95.75 288 GLN A O 1
ATOM 2332 N N . HIS A 1 289 ? 7.715 -14.805 -18.047 1 93.81 289 HIS A N 1
ATOM 2333 C CA . HIS A 1 289 ? 8.836 -14.938 -17.125 1 93.81 289 HIS A CA 1
ATOM 2334 C C . HIS A 1 289 ? 8.484 -15.867 -15.969 1 93.81 289 HIS A C 1
ATOM 2336 O O . HIS A 1 289 ? 9.352 -16.578 -15.461 1 93.81 289 HIS A O 1
ATOM 2342 N N . THR A 1 290 ? 7.242 -15.836 -15.477 1 95.38 290 THR A N 1
ATOM 2343 C CA . THR A 1 290 ? 6.793 -16.75 -14.438 1 95.38 290 THR A CA 1
ATOM 2344 C C . THR A 1 290 ? 6.773 -18.188 -14.961 1 95.38 290 THR A C 1
ATOM 2346 O O . THR A 1 290 ? 7.164 -19.125 -14.25 1 95.38 290 THR A O 1
ATOM 2349 N N . THR A 1 291 ? 6.328 -18.375 -16.156 1 96.81 291 THR A N 1
ATOM 2350 C CA . THR A 1 291 ? 6.324 -19.688 -16.797 1 96.81 291 THR A CA 1
ATOM 2351 C C . THR A 1 291 ? 7.746 -20.234 -16.922 1 96.81 291 THR A C 1
ATOM 2353 O O . THR A 1 291 ? 7.977 -21.422 -16.734 1 96.81 291 THR A O 1
ATOM 2356 N N . ASN A 1 292 ? 8.664 -19.312 -17.266 1 95.31 292 ASN A N 1
ATOM 2357 C CA . ASN A 1 292 ? 10.07 -19.703 -17.297 1 95.31 292 ASN A CA 1
ATOM 2358 C C . ASN A 1 292 ? 10.531 -20.234 -15.945 1 95.31 292 ASN A C 1
ATOM 2360 O O . ASN A 1 292 ? 11.32 -21.188 -15.883 1 95.31 292 ASN A O 1
ATOM 2364 N N . ASP A 1 293 ? 10.109 -19.641 -14.906 1 95 293 ASP A N 1
ATOM 2365 C CA . ASP A 1 293 ? 10.469 -20.078 -13.562 1 95 293 ASP A CA 1
ATOM 2366 C C . ASP A 1 293 ? 9.922 -21.469 -13.273 1 95 293 ASP A C 1
ATOM 2368 O O . ASP A 1 293 ? 10.602 -22.297 -12.672 1 95 293 ASP A O 1
ATOM 2372 N N . TYR A 1 294 ? 8.672 -21.75 -13.641 1 96.81 294 TYR A N 1
ATOM 2373 C CA . TYR A 1 294 ? 8.117 -23.094 -13.492 1 96.81 294 TYR A CA 1
ATOM 2374 C C . TYR A 1 294 ? 8.984 -24.125 -14.203 1 96.81 294 TYR A C 1
ATOM 2376 O O . TYR A 1 294 ? 9.312 -25.172 -13.641 1 96.81 294 TYR A O 1
ATOM 2384 N N . ALA A 1 295 ? 9.305 -23.766 -15.453 1 96.62 295 ALA A N 1
ATOM 2385 C CA . ALA A 1 295 ? 10.109 -24.688 -16.266 1 96.62 295 ALA A CA 1
ATOM 2386 C C . ALA A 1 295 ? 11.477 -24.922 -15.617 1 96.62 295 ALA A C 1
ATOM 2388 O O . ALA A 1 295 ? 11.992 -26.031 -15.633 1 96.62 295 ALA A O 1
ATOM 2389 N N . LYS A 1 296 ? 12 -23.859 -15.141 1 95.75 296 LYS A N 1
ATOM 2390 C CA . LYS A 1 296 ? 13.297 -23.953 -14.477 1 95.75 296 LYS A CA 1
ATOM 2391 C C . LYS A 1 296 ? 13.234 -24.891 -13.273 1 95.75 296 LYS A C 1
ATOM 2393 O O . LYS A 1 296 ? 14.109 -25.734 -13.086 1 95.75 296 LYS A O 1
ATOM 2398 N N . ARG A 1 297 ? 12.242 -24.812 -12.453 1 96.19 297 ARG A N 1
ATOM 2399 C CA . ARG A 1 297 ? 12.062 -25.672 -11.289 1 96.19 297 ARG A CA 1
ATOM 2400 C C . ARG A 1 297 ? 11.891 -27.125 -11.711 1 96.19 297 ARG A C 1
ATOM 2402 O O . ARG A 1 297 ? 12.445 -28.031 -11.078 1 96.19 297 ARG A O 1
ATOM 2409 N N . LEU A 1 298 ? 11.156 -27.312 -12.742 1 97.75 298 LEU A N 1
ATOM 2410 C CA . LEU A 1 298 ? 10.977 -28.672 -13.273 1 97.75 298 LEU A CA 1
ATOM 2411 C C . LEU A 1 298 ? 12.312 -29.25 -13.742 1 97.75 298 LEU A C 1
ATOM 2413 O O . LEU A 1 298 ? 12.609 -30.406 -13.484 1 97.75 298 LEU A O 1
ATOM 2417 N N . SER A 1 299 ? 13.047 -28.406 -14.43 1 96.62 299 SER A N 1
ATOM 2418 C CA . SER A 1 299 ? 14.344 -28.859 -14.93 1 96.62 299 SER A CA 1
ATOM 2419 C C . SER A 1 299 ? 15.266 -29.25 -13.789 1 96.62 299 SER A C 1
ATOM 2421 O O . SER A 1 299 ? 15.938 -30.297 -13.859 1 96.62 299 SER A O 1
ATOM 2423 N N . ILE A 1 300 ? 15.297 -28.516 -12.75 1 95.31 300 ILE A N 1
ATOM 2424 C CA . ILE A 1 300 ? 16.125 -28.828 -11.586 1 95.31 300 ILE A CA 1
ATOM 2425 C C . ILE A 1 300 ? 15.672 -30.141 -10.961 1 95.31 300 ILE A C 1
ATOM 2427 O O . ILE A 1 300 ? 16.5 -31 -10.633 1 95.31 300 ILE A O 1
ATOM 2431 N N . GLY A 1 301 ? 14.344 -30.25 -10.805 1 96.75 301 GLY A N 1
ATOM 2432 C CA . GLY A 1 301 ? 13.812 -31.484 -10.258 1 96.75 301 GLY A CA 1
ATOM 2433 C C . GLY A 1 301 ? 14.109 -32.688 -11.125 1 96.75 301 GLY A C 1
ATOM 2434 O O . GLY A 1 301 ? 14.453 -33.75 -10.609 1 96.75 301 GLY A O 1
ATOM 2435 N N . ALA A 1 302 ? 13.992 -32.562 -12.43 1 97.06 302 ALA A N 1
ATOM 2436 C CA . ALA A 1 302 ? 14.266 -33.656 -13.375 1 97.06 302 ALA A CA 1
ATOM 2437 C C . ALA A 1 302 ? 15.727 -34.094 -13.289 1 97.06 302 ALA A C 1
ATOM 2439 O O . ALA A 1 302 ? 16.016 -35.281 -13.344 1 97.06 302 ALA A O 1
ATOM 2440 N N . PHE A 1 303 ? 16.578 -33.188 -13.195 1 95.5 303 PHE A N 1
ATOM 2441 C CA . PHE A 1 303 ? 18 -33.469 -13.094 1 95.5 303 PHE A CA 1
ATOM 2442 C C . PHE A 1 303 ? 18.312 -34.281 -11.852 1 95.5 303 PHE A C 1
ATOM 2444 O O . PHE A 1 303 ? 19.062 -35.25 -11.914 1 95.5 303 PHE A O 1
ATOM 2451 N N . GLU A 1 304 ? 17.703 -34 -10.781 1 95.25 304 GLU A N 1
ATOM 2452 C CA . GLU A 1 304 ? 17.906 -34.719 -9.547 1 95.25 304 GLU A CA 1
ATOM 2453 C C . GLU A 1 304 ? 17.328 -36.156 -9.648 1 95.25 304 GLU A C 1
ATOM 2455 O O . GLU A 1 304 ? 17.922 -37.094 -9.164 1 95.25 304 GLU A O 1
ATOM 2460 N N . ALA A 1 305 ? 16.172 -36.219 -10.195 1 96.62 305 ALA A N 1
ATOM 2461 C CA . ALA A 1 305 ? 15.539 -37.531 -10.367 1 96.62 305 ALA A CA 1
ATOM 2462 C C . ALA A 1 305 ? 16.359 -38.406 -11.297 1 96.62 305 ALA A C 1
ATOM 2464 O O . ALA A 1 305 ? 16.422 -39.625 -11.102 1 96.62 305 ALA A O 1
ATOM 2465 N N . GLU A 1 306 ? 16.906 -37.844 -12.336 1 96.19 306 GLU A N 1
ATOM 2466 C CA . GLU A 1 306 ? 17.734 -38.594 -13.273 1 96.19 306 GLU A CA 1
ATOM 2467 C C . GLU A 1 306 ? 18.922 -39.219 -12.562 1 96.19 306 GLU A C 1
ATOM 2469 O O . GLU A 1 306 ? 19.328 -40.344 -12.898 1 96.19 306 GLU A O 1
ATOM 2474 N N . ALA A 1 307 ? 19.484 -38.5 -11.648 1 93.94 307 ALA A N 1
ATOM 2475 C CA . ALA A 1 307 ? 20.594 -39.062 -10.859 1 93.94 307 ALA A CA 1
ATOM 2476 C C . ALA A 1 307 ? 20.141 -40.281 -10.062 1 93.94 307 ALA A C 1
ATOM 2478 O O . ALA A 1 307 ? 20.859 -41.25 -9.961 1 93.94 307 ALA A O 1
ATOM 2479 N N . VAL A 1 308 ? 18.953 -40.188 -9.523 1 94.94 308 VAL A N 1
ATOM 2480 C CA . VAL A 1 308 ? 18.391 -41.312 -8.766 1 94.94 308 VAL A CA 1
ATOM 2481 C C . VAL A 1 308 ? 18.172 -42.5 -9.688 1 94.94 308 VAL A C 1
ATOM 2483 O O . VAL A 1 308 ? 18.531 -43.625 -9.336 1 94.94 308 VAL A O 1
ATOM 2486 N N . VAL A 1 309 ? 17.609 -42.312 -10.867 1 96 309 VAL A N 1
ATOM 2487 C CA . VAL A 1 309 ? 17.297 -43.344 -11.82 1 96 309 VAL A CA 1
ATOM 2488 C C . VAL A 1 309 ? 18.578 -44.031 -12.273 1 96 309 VAL A C 1
ATOM 2490 O O . VAL A 1 309 ? 18.641 -45.281 -12.336 1 96 309 VAL A O 1
ATOM 2493 N N . SER A 1 310 ? 19.547 -43.25 -12.602 1 94 310 SER A N 1
ATOM 2494 C CA . SER A 1 310 ? 20.844 -43.781 -13.016 1 94 310 SER A CA 1
ATOM 2495 C C . SER A 1 310 ? 21.438 -44.688 -11.938 1 94 310 SER A C 1
ATOM 2497 O O . SER A 1 310 ? 21.891 -45.781 -12.227 1 94 310 SER A O 1
ATOM 2499 N N . ALA A 1 311 ? 21.438 -44.219 -10.727 1 91.62 311 ALA A N 1
ATOM 2500 C CA . ALA A 1 311 ? 21.969 -44.969 -9.609 1 91.62 311 ALA A CA 1
ATOM 2501 C C . ALA A 1 311 ? 21.156 -46.25 -9.375 1 91.62 311 ALA A C 1
ATOM 2503 O O . ALA A 1 311 ? 21.734 -47.312 -9.094 1 91.62 311 ALA A O 1
ATOM 2504 N N . ALA A 1 312 ? 19.891 -46.156 -9.477 1 93.38 312 ALA A N 1
ATOM 2505 C CA . ALA A 1 312 ? 19.016 -47.281 -9.219 1 93.38 312 ALA A CA 1
ATOM 2506 C C . ALA A 1 312 ? 19.203 -48.375 -10.258 1 93.38 312 ALA A C 1
ATOM 2508 O O . ALA A 1 312 ? 19.312 -49.562 -9.922 1 93.38 312 ALA A O 1
ATOM 2509 N N . LEU A 1 313 ? 19.203 -48 -11.53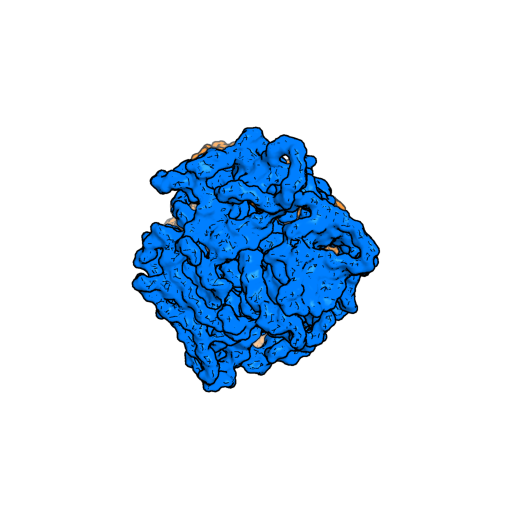1 1 93.81 313 LEU A N 1
ATOM 2510 C CA . LEU A 1 313 ? 19.391 -48.969 -12.594 1 93.81 313 LEU A CA 1
ATOM 2511 C C . LEU A 1 313 ? 20.75 -49.656 -12.492 1 93.81 313 LEU A C 1
ATOM 2513 O O . LEU A 1 313 ? 20.875 -50.844 -12.734 1 93.81 313 LEU A O 1
ATOM 2517 N N . SER A 1 314 ? 21.734 -48.812 -12.156 1 91.62 314 SER A N 1
ATOM 2518 C CA . SER A 1 314 ? 23.062 -49.375 -11.961 1 91.62 314 SER A CA 1
ATOM 2519 C C . SER A 1 314 ? 23.062 -50.438 -10.859 1 91.62 314 SER A C 1
ATOM 2521 O O . SER A 1 314 ? 23.766 -51.438 -10.961 1 91.62 314 SER A O 1
ATOM 2523 N N . CYS A 1 315 ? 22.375 -50.188 -9.898 1 90.88 315 CYS A N 1
ATOM 2524 C CA . CYS A 1 315 ? 22.297 -51.094 -8.766 1 90.88 315 CYS A CA 1
ATOM 2525 C C . CYS A 1 315 ? 21.484 -52.344 -9.109 1 90.88 315 CYS A C 1
ATOM 2527 O O . CYS A 1 315 ? 21.922 -53.469 -8.859 1 90.88 315 CYS A O 1
ATOM 2529 N N . LEU A 1 316 ? 20.344 -52.188 -9.68 1 90.69 316 LEU A N 1
ATOM 2530 C CA . LEU A 1 316 ? 19.391 -53.25 -9.906 1 90.69 316 LEU A CA 1
ATOM 2531 C C . LEU A 1 316 ? 19.906 -54.25 -10.961 1 90.69 316 LEU A C 1
ATOM 2533 O O . LEU A 1 316 ? 19.594 -55.438 -10.906 1 90.69 316 LEU A O 1
ATOM 2537 N N . THR A 1 317 ? 20.625 -53.781 -11.875 1 90.62 317 THR A N 1
ATOM 2538 C CA . THR A 1 317 ? 21.062 -54.656 -12.969 1 90.62 317 THR A CA 1
ATOM 2539 C C . THR A 1 317 ? 22.312 -55.438 -12.57 1 90.62 317 THR A C 1
ATOM 2541 O O . THR A 1 317 ? 22.688 -56.406 -13.25 1 90.62 317 THR A O 1
ATOM 2544 N N . LYS A 1 318 ? 22.891 -55.125 -11.508 1 85.88 318 LYS A N 1
ATOM 2545 C CA . LYS A 1 318 ? 24.078 -55.844 -11.078 1 85.88 318 LYS A CA 1
ATOM 2546 C C . LYS A 1 318 ? 23.719 -57.219 -10.523 1 85.88 318 LYS A C 1
ATOM 2548 O O . LYS A 1 318 ? 22.734 -57.375 -9.797 1 85.88 318 LYS A O 1
ATOM 2553 N N . SER A 1 319 ? 24.266 -58.406 -11.062 1 73.62 319 SER A N 1
ATOM 2554 C CA . SER A 1 319 ? 23.969 -59.781 -10.703 1 73.62 319 SER A CA 1
ATOM 2555 C C . SER A 1 319 ? 24.344 -60.094 -9.258 1 73.62 319 SER A C 1
ATOM 2557 O O . SER A 1 319 ? 23.719 -60.906 -8.602 1 73.62 319 SER A O 1
ATOM 2559 N N . LYS A 1 320 ? 25.625 -59.812 -8.789 1 62.09 320 LYS A N 1
ATOM 2560 C CA . LYS A 1 320 ? 26.125 -60.281 -7.496 1 62.09 320 LYS A CA 1
ATOM 2561 C C . LYS A 1 320 ? 25.328 -59.656 -6.344 1 62.09 320 LYS A C 1
ATOM 2563 O O . LYS A 1 320 ? 25.188 -58.438 -6.27 1 62.09 320 LYS A O 1
ATOM 2568 N N . SER A 1 321 ? 24.25 -60.344 -5.941 1 52.66 321 SER A N 1
ATOM 2569 C CA . SER A 1 321 ? 23.219 -60.125 -4.93 1 52.66 321 SER A CA 1
ATOM 2570 C C . SER A 1 321 ? 23.781 -59.344 -3.734 1 52.66 321 SER A C 1
ATOM 2572 O O . SER A 1 321 ? 23.031 -58.688 -3.006 1 52.66 321 SER A O 1
ATOM 2574 N N . GLY A 1 322 ? 24.922 -59.812 -3.193 1 47.91 322 GLY A N 1
ATOM 2575 C CA . GLY A 1 322 ? 25.156 -59.531 -1.782 1 47.91 322 GLY A CA 1
ATOM 2576 C C . GLY A 1 322 ? 25.375 -58.062 -1.479 1 47.91 322 GLY A C 1
ATOM 2577 O O . GLY A 1 322 ? 25.438 -57.656 -0.314 1 47.91 322 GLY A O 1
ATOM 2578 N N . ASP A 1 323 ? 26.203 -57.312 -2.232 1 50.41 323 ASP A N 1
ATOM 2579 C CA . ASP A 1 323 ? 26.781 -56.094 -1.727 1 50.41 323 ASP A CA 1
ATOM 2580 C C . ASP A 1 323 ? 25.859 -54.906 -1.993 1 50.41 323 ASP A C 1
ATOM 2582 O O . ASP A 1 323 ? 25.25 -54.812 -3.068 1 50.41 323 ASP A O 1
ATOM 2586 N N . GLN A 1 324 ? 25.391 -54.219 -0.942 1 55.84 324 GLN A N 1
ATOM 2587 C CA . GLN A 1 324 ? 24.703 -52.938 -0.829 1 55.84 324 GLN A CA 1
ATOM 2588 C C . GLN A 1 324 ? 25.062 -52 -1.986 1 55.84 324 GLN A C 1
ATOM 2590 O O . GLN A 1 324 ? 26.203 -52 -2.463 1 55.84 324 GLN A O 1
ATOM 2595 N N . CYS A 1 325 ? 23.938 -51.5 -2.896 1 62.94 325 CYS A N 1
ATOM 2596 C CA . CYS A 1 325 ? 24.047 -50.469 -3.92 1 62.94 325 CYS A CA 1
ATOM 2597 C C . CYS A 1 325 ? 25.141 -49.469 -3.57 1 62.94 325 CYS A C 1
ATOM 2599 O O . CYS A 1 325 ? 24.859 -48.375 -3.062 1 62.94 325 CYS A O 1
ATOM 2601 N N . LYS A 1 326 ? 26.281 -49.906 -3.293 1 56.5 326 LYS A N 1
ATOM 2602 C CA . LYS A 1 326 ? 27.375 -48.969 -3.055 1 56.5 326 LYS A CA 1
ATOM 2603 C C . LYS A 1 326 ? 27.578 -48.031 -4.254 1 56.5 326 LYS A C 1
ATOM 2605 O O . LYS A 1 326 ? 26.797 -48.094 -5.207 1 56.5 326 LYS A O 1
ATOM 2610 N N . GLU A 1 327 ? 28.875 -47.594 -4.543 1 56.97 327 GLU A N 1
ATOM 2611 C CA . GLU A 1 327 ? 29.234 -46.562 -5.496 1 56.97 327 GLU A CA 1
ATOM 2612 C C . GLU A 1 327 ? 28.922 -46.969 -6.93 1 56.97 327 GLU A C 1
ATOM 2614 O O . GLU A 1 327 ? 29.297 -48.062 -7.352 1 56.97 327 GLU A O 1
ATOM 2619 N N . PRO A 1 328 ? 27.953 -46.281 -7.582 1 57.47 328 PRO A N 1
ATOM 2620 C CA . PRO A 1 328 ? 27.578 -46.656 -8.945 1 57.47 328 PRO A CA 1
ATOM 2621 C C . PRO A 1 328 ? 28.781 -46.781 -9.875 1 57.47 328 PRO A C 1
ATOM 2623 O O . PRO A 1 328 ? 29.609 -45.875 -9.961 1 57.47 328 PRO A O 1
ATOM 2626 N N . THR A 1 329 ? 29.234 -47.938 -10.219 1 57.69 329 THR A N 1
ATOM 2627 C CA . THR A 1 329 ? 30.328 -48.156 -11.164 1 57.69 329 THR A CA 1
ATOM 2628 C C . THR A 1 329 ? 29.891 -47.75 -12.578 1 57.69 329 THR A C 1
ATOM 2630 O O . THR A 1 329 ? 30.719 -47.281 -13.367 1 57.69 329 THR A O 1
ATOM 2633 N N . SER A 1 330 ? 28.562 -48 -12.984 1 64.38 330 SER A N 1
ATOM 2634 C CA . SER A 1 330 ? 28.125 -47.625 -14.328 1 64.38 330 SER A CA 1
ATOM 2635 C C . SER A 1 330 ? 27.125 -46.5 -14.305 1 64.38 330 SER A C 1
ATOM 2637 O O . SER A 1 330 ? 26.188 -46.5 -13.5 1 64.38 330 SER A O 1
ATOM 2639 N N . THR A 1 331 ? 27.422 -45.531 -15.094 1 81.38 331 THR A N 1
ATOM 2640 C CA . THR A 1 331 ? 26.562 -44.344 -15.203 1 81.38 331 THR A CA 1
ATOM 2641 C C . THR A 1 331 ? 25.656 -44.469 -16.438 1 81.38 331 THR A C 1
ATOM 2643 O O . THR A 1 331 ? 26.141 -44.75 -17.531 1 81.38 331 THR A O 1
ATOM 2646 N N . PHE A 1 332 ? 24.266 -44.469 -16.203 1 92.62 332 PHE A N 1
ATOM 2647 C CA . PHE A 1 332 ? 23.297 -44.469 -17.297 1 92.62 332 PHE A CA 1
ATOM 2648 C C . PHE A 1 332 ? 22.938 -43.062 -17.719 1 92.62 332 PHE A C 1
ATOM 2650 O O . PHE A 1 332 ? 22.75 -42.188 -16.875 1 92.62 332 PHE A O 1
ATOM 2657 N N . SER A 1 333 ? 22.906 -42.875 -19 1 93.56 333 SER A N 1
ATOM 2658 C CA . SER A 1 333 ? 22.406 -41.625 -19.562 1 93.56 333 SER A CA 1
ATOM 2659 C C . SER A 1 333 ? 20.969 -41.75 -20.016 1 93.56 333 SER A C 1
ATOM 2661 O O . SER A 1 333 ? 20.531 -42.844 -20.391 1 93.56 333 SER A O 1
ATOM 2663 N N . GLN A 1 334 ? 20.25 -40.719 -19.844 1 93.75 334 GLN A N 1
ATOM 2664 C CA . GLN A 1 334 ? 18.875 -40.625 -20.344 1 93.75 334 GLN A CA 1
ATOM 2665 C C . GLN A 1 334 ? 18.734 -39.5 -21.375 1 93.75 334 GLN A C 1
ATOM 2667 O O . GLN A 1 334 ? 19.625 -38.625 -21.469 1 93.75 334 GLN A O 1
ATOM 2672 N N . CYS A 1 335 ? 17.781 -39.531 -22.156 1 93.31 335 CYS A N 1
ATOM 2673 C CA . CYS A 1 335 ? 17.625 -38.562 -23.219 1 93.31 335 CYS A CA 1
ATOM 2674 C C . CYS A 1 335 ? 16.297 -37.812 -23.062 1 93.31 335 CYS A C 1
ATOM 2676 O O . CYS A 1 335 ? 15.289 -38.188 -23.641 1 93.31 335 CYS A O 1
ATOM 2678 N N . GLN A 1 336 ? 16.344 -36.688 -22.5 1 88.12 336 GLN A N 1
ATOM 2679 C CA . GLN A 1 336 ? 15.141 -35.906 -22.234 1 88.12 336 GLN A CA 1
ATOM 2680 C C . GLN A 1 336 ? 14.656 -35.188 -23.484 1 88.12 336 GLN A C 1
ATOM 2682 O O . GLN A 1 336 ? 13.508 -34.75 -23.562 1 88.12 336 GLN A O 1
ATOM 2687 N N . LEU A 1 337 ? 15.508 -34.969 -24.516 1 91.31 337 LEU A N 1
ATOM 2688 C CA . LEU A 1 337 ? 15.148 -34.25 -25.734 1 91.31 337 LEU A CA 1
ATOM 2689 C C . LEU A 1 337 ? 14.992 -35.219 -26.906 1 91.31 337 LEU A C 1
ATOM 2691 O O . LEU A 1 337 ? 15.266 -34.844 -28.047 1 91.31 337 LEU A O 1
ATOM 2695 N N . LEU A 1 338 ? 14.578 -36.406 -26.531 1 91.62 338 LEU A N 1
ATOM 2696 C CA . LEU A 1 338 ? 14.391 -37.406 -27.578 1 91.62 338 LEU A CA 1
ATOM 2697 C C . LEU A 1 338 ? 13.312 -36.969 -28.562 1 91.62 338 LEU A C 1
ATOM 2699 O O . LEU A 1 338 ? 13.336 -37.375 -29.734 1 91.62 338 LEU A O 1
ATOM 2703 N N . ASN A 1 339 ? 12.367 -36.125 -28.172 1 89.31 339 ASN A N 1
ATOM 2704 C CA . ASN A 1 339 ? 11.266 -35.688 -29.031 1 89.31 339 ASN A CA 1
ATOM 2705 C C . ASN A 1 339 ? 11.766 -34.812 -30.188 1 89.31 339 ASN A C 1
ATOM 2707 O O . ASN A 1 339 ? 11.062 -34.625 -31.172 1 89.31 339 ASN A O 1
ATOM 2711 N N . ILE A 1 340 ? 12.977 -34.312 -30.078 1 91 340 ILE A N 1
ATOM 2712 C CA . ILE A 1 340 ? 13.562 -33.594 -31.203 1 91 340 ILE A CA 1
ATOM 2713 C C . ILE A 1 340 ? 14.812 -34.312 -31.688 1 91 340 ILE A C 1
ATOM 2715 O O . ILE A 1 340 ? 15.758 -33.688 -32.156 1 91 340 ILE A O 1
ATOM 2719 N N . SER A 1 341 ? 14.859 -35.562 -31.406 1 91.88 341 SER A N 1
ATOM 2720 C CA . SER A 1 341 ? 15.859 -36.5 -31.906 1 91.88 341 SER A CA 1
ATOM 2721 C C . SER A 1 341 ? 17.25 -36.156 -31.375 1 91.88 341 SER A C 1
ATOM 2723 O O . SER A 1 341 ? 18.234 -36.281 -32.094 1 91.88 341 SER A O 1
ATOM 2725 N N . TYR A 1 342 ? 17.297 -35.688 -30.234 1 93.12 342 TYR A N 1
ATOM 2726 C CA . TYR A 1 342 ? 18.578 -35.406 -29.594 1 93.12 342 TYR A CA 1
ATOM 2727 C C . TYR A 1 342 ? 18.859 -36.406 -28.484 1 93.12 342 TYR A C 1
ATOM 2729 O O . TYR A 1 342 ? 18.203 -36.375 -27.438 1 93.12 342 TYR A O 1
ATOM 2737 N N . CYS A 1 343 ? 19.797 -37.312 -28.672 1 94.44 343 CYS A N 1
ATOM 2738 C CA . CYS A 1 343 ? 20.219 -38.344 -27.703 1 94.44 343 CYS A CA 1
ATOM 2739 C C . CYS A 1 343 ? 21.703 -38.688 -27.891 1 94.44 343 CYS A C 1
ATOM 2741 O O . CYS A 1 343 ? 22.031 -39.656 -28.547 1 94.44 343 CYS A O 1
ATOM 2743 N N . PRO A 1 344 ? 22.531 -38 -27.203 1 92 344 PRO A N 1
ATOM 2744 C CA . PRO A 1 344 ? 23.984 -38.125 -27.406 1 92 344 PRO A CA 1
ATOM 2745 C C . PRO A 1 344 ? 24.5 -39.531 -27.219 1 92 344 PRO A C 1
ATOM 2747 O O . PRO A 1 344 ? 25.297 -40.031 -28.016 1 92 344 PRO A O 1
ATOM 2750 N N . PRO A 1 345 ? 24.078 -40.312 -26.281 1 92.94 345 PRO A N 1
ATOM 2751 C CA . PRO A 1 345 ? 24.625 -41.656 -26.094 1 92.94 345 PRO A CA 1
ATOM 2752 C C . PRO A 1 345 ? 24.375 -42.562 -27.281 1 92.94 345 PRO A C 1
ATOM 2754 O O . PRO A 1 345 ? 25.141 -43.5 -27.531 1 92.94 345 PRO A O 1
ATOM 2757 N N . THR A 1 346 ? 23.266 -42.375 -28 1 94.5 346 THR A N 1
ATOM 2758 C CA . THR A 1 346 ? 22.922 -43.25 -29.109 1 94.5 346 THR A CA 1
ATOM 2759 C C . THR A 1 346 ? 23.594 -42.812 -30.406 1 94.5 346 THR A C 1
ATOM 2761 O O . THR A 1 346 ? 23.719 -43.562 -31.359 1 94.5 346 THR A O 1
ATOM 2764 N N . GLU A 1 347 ? 23.969 -41.625 -30.406 1 91.56 347 GLU A N 1
ATOM 2765 C CA . GLU A 1 347 ? 24.5 -41 -31.625 1 91.56 347 GLU A CA 1
ATOM 2766 C C . GLU A 1 347 ? 26.016 -41.156 -31.688 1 91.56 347 GLU A C 1
ATOM 2768 O O . GLU A 1 347 ? 26.609 -41.062 -32.781 1 91.56 347 GLU A O 1
ATOM 2773 N N . LYS A 1 348 ? 26.578 -41.406 -30.656 1 87.38 348 LYS A N 1
ATOM 2774 C CA . LYS A 1 348 ? 28.031 -41.594 -30.609 1 87.38 348 LYS A CA 1
ATOM 2775 C C . LYS A 1 348 ? 28.422 -42.938 -31.25 1 87.38 348 LYS A C 1
ATOM 2777 O O . LYS A 1 348 ? 27.641 -43.875 -31.25 1 87.38 348 LYS A O 1
ATOM 2782 N N . ASP A 1 349 ? 29.641 -42.875 -31.766 1 87.81 349 ASP A N 1
ATOM 2783 C CA . ASP A 1 349 ? 30.172 -44.125 -32.312 1 87.81 349 ASP A CA 1
ATOM 2784 C C . ASP A 1 349 ? 30.344 -45.156 -31.203 1 87.81 349 ASP A C 1
ATOM 2786 O O . ASP A 1 349 ? 30.766 -44.844 -30.094 1 87.81 349 ASP A O 1
ATOM 2790 N N . ILE A 1 350 ? 29.859 -46.281 -31.531 1 90.38 350 ILE A N 1
ATOM 2791 C CA . ILE A 1 350 ? 30.062 -47.375 -30.578 1 90.38 350 ILE A CA 1
ATOM 2792 C C . ILE A 1 350 ? 31.531 -47.781 -30.547 1 90.38 350 ILE A C 1
ATOM 2794 O O . ILE A 1 350 ? 32.094 -48.219 -31.562 1 90.38 350 ILE A O 1
ATOM 2798 N N . PRO A 1 351 ? 32.125 -47.656 -29.422 1 87.88 351 PRO A N 1
ATOM 2799 C CA . PRO A 1 351 ? 33.562 -48.031 -29.375 1 87.88 351 PRO A CA 1
ATOM 2800 C C . PRO A 1 351 ? 33.781 -49.469 -29.797 1 87.88 351 PRO A C 1
ATOM 2802 O O . PRO A 1 351 ? 32.906 -50.312 -29.609 1 87.88 351 PRO A O 1
ATOM 2805 N N . GLU A 1 352 ? 35.031 -49.75 -30.328 1 86.12 352 GLU A N 1
ATOM 2806 C CA . GLU A 1 352 ? 35.375 -51.094 -30.812 1 86.12 352 GLU A CA 1
ATOM 2807 C C . GLU A 1 352 ? 35.219 -52.125 -29.703 1 86.12 352 GLU A C 1
ATOM 2809 O O . GLU A 1 352 ? 35.688 -51.938 -28.594 1 86.12 352 GLU A O 1
ATOM 2814 N N . GLY A 1 353 ? 34.531 -53.094 -30 1 85.06 353 GLY A N 1
ATOM 2815 C CA . GLY A 1 353 ? 34.344 -54.188 -29.078 1 85.06 353 GLY A CA 1
ATOM 2816 C C . GLY A 1 353 ? 33.219 -54 -28.094 1 85.06 353 GLY A C 1
ATOM 2817 O O . GLY A 1 353 ? 32.844 -54.906 -27.344 1 85.06 353 GLY A O 1
ATOM 2818 N N . LYS A 1 354 ? 32.656 -52.812 -28.141 1 91.88 354 LYS A N 1
ATOM 2819 C CA . LYS A 1 354 ? 31.594 -52.531 -27.188 1 91.88 354 LYS A CA 1
ATOM 2820 C C . LYS A 1 354 ? 30.234 -52.5 -27.875 1 91.88 354 LYS A C 1
ATOM 2822 O O . LYS A 1 354 ? 30.141 -52.562 -29.109 1 91.88 354 LYS A O 1
ATOM 2827 N N . SER A 1 355 ? 29.203 -52.531 -27.109 1 94 355 SER A N 1
ATOM 2828 C CA . SER A 1 355 ? 27.828 -52.344 -27.547 1 94 355 SER A CA 1
ATOM 2829 C C . SER A 1 355 ? 27.156 -51.188 -26.812 1 94 355 SER A C 1
ATOM 2831 O O . SER A 1 355 ? 27.562 -50.844 -25.719 1 94 355 SER A O 1
ATOM 2833 N N . LEU A 1 356 ? 26.312 -50.562 -27.516 1 95.88 356 LEU A N 1
ATOM 2834 C CA . LEU A 1 356 ? 25.359 -49.719 -26.828 1 95.88 356 LEU A CA 1
ATOM 2835 C C . LEU A 1 356 ? 24.328 -50.531 -26.062 1 95.88 356 LEU A C 1
ATOM 2837 O O . LEU A 1 356 ? 23.578 -51.281 -26.656 1 95.88 356 LEU A O 1
ATOM 2841 N N . VAL A 1 357 ? 24.359 -50.406 -24.828 1 95.88 357 VAL A N 1
ATOM 2842 C CA . VAL A 1 357 ? 23.438 -51.125 -23.953 1 95.88 357 VAL A CA 1
ATOM 2843 C C . VAL A 1 357 ? 22.203 -50.25 -23.688 1 95.88 357 VAL A C 1
ATOM 2845 O O . VAL A 1 357 ? 22.328 -49.125 -23.219 1 95.88 357 VAL A O 1
ATOM 2848 N N . VAL A 1 358 ? 21.047 -50.75 -24 1 97.12 358 VAL A N 1
ATOM 2849 C CA . VAL A 1 358 ? 19.781 -50.062 -23.734 1 97.12 358 VAL A CA 1
ATOM 2850 C C . VAL A 1 358 ? 19 -50.812 -22.656 1 97.12 358 VAL A C 1
ATOM 2852 O O . VAL A 1 358 ? 18.562 -51.938 -22.875 1 97.12 358 VAL A O 1
ATOM 2855 N N . VAL A 1 359 ? 18.875 -50.188 -21.562 1 97 359 VAL A N 1
ATOM 2856 C CA . VAL A 1 359 ? 18 -50.75 -20.516 1 97 359 VAL A CA 1
ATOM 2857 C C . VAL A 1 359 ? 16.641 -50.094 -20.578 1 97 359 VAL A C 1
ATOM 2859 O O . VAL A 1 359 ? 16.531 -48.875 -20.484 1 97 359 VAL A O 1
ATOM 2862 N N . ALA A 1 360 ? 15.609 -50.906 -20.812 1 97.56 360 ALA A N 1
ATOM 2863 C CA . ALA A 1 360 ? 14.227 -50.438 -20.828 1 97.56 360 ALA A CA 1
ATOM 2864 C C . ALA A 1 360 ? 13.477 -50.875 -19.578 1 97.56 360 ALA A C 1
ATOM 2866 O O . ALA A 1 360 ? 13.414 -52.062 -19.266 1 97.56 360 ALA A O 1
ATOM 2867 N N . TYR A 1 361 ? 12.938 -49.938 -18.828 1 97.62 361 TYR A N 1
ATOM 2868 C CA . TYR A 1 361 ? 12.18 -50.219 -17.609 1 97.62 361 TYR A CA 1
ATOM 2869 C C . TYR A 1 361 ? 10.688 -49.969 -17.844 1 97.62 361 TYR A C 1
ATOM 2871 O O . TYR A 1 361 ? 10.289 -48.938 -18.391 1 97.62 361 TYR A O 1
ATOM 2879 N N . ASN A 1 362 ? 9.859 -50.906 -17.469 1 97.81 362 ASN A N 1
ATOM 2880 C CA . ASN A 1 362 ? 8.398 -50.844 -17.562 1 97.81 362 ASN A CA 1
ATOM 2881 C C . ASN A 1 362 ? 7.77 -50.5 -16.203 1 97.81 362 ASN A C 1
ATOM 2883 O O . ASN A 1 362 ? 7.664 -51.375 -15.336 1 97.81 362 ASN A O 1
ATOM 2887 N N . PRO A 1 363 ? 7.258 -49.312 -16.094 1 97.62 363 PRO A N 1
ATOM 2888 C CA . PRO A 1 363 ? 6.656 -48.938 -14.812 1 97.62 363 PRO A CA 1
ATOM 2889 C C . PRO A 1 363 ? 5.25 -49.5 -14.625 1 97.62 363 PRO A C 1
ATOM 2891 O O . PRO A 1 363 ? 4.656 -49.344 -13.555 1 97.62 363 PRO A O 1
ATOM 2894 N N . LEU A 1 364 ? 4.656 -50.094 -15.602 1 97.25 364 LEU A N 1
ATOM 2895 C CA . LEU A 1 364 ? 3.299 -50.625 -15.523 1 97.25 364 LEU A CA 1
ATOM 2896 C C . LEU A 1 364 ? 3.307 -52.062 -14.977 1 97.25 364 LEU A C 1
ATOM 2898 O O . LEU A 1 364 ? 4.32 -52.75 -15.062 1 97.25 364 LEU A O 1
ATOM 2902 N N . GLY A 1 365 ? 2.174 -52.5 -14.43 1 96.81 365 GLY A N 1
ATOM 2903 C CA . GLY A 1 365 ? 2.039 -53.844 -13.875 1 96.81 365 GLY A CA 1
ATOM 2904 C C . GLY A 1 365 ? 1.634 -54.875 -14.906 1 96.81 365 GLY A C 1
ATOM 2905 O O . GLY A 1 365 ? 1.08 -55.938 -14.562 1 96.81 365 GLY A O 1
ATOM 2906 N N . TRP A 1 366 ? 1.844 -54.531 -16.188 1 96.88 366 TRP A N 1
ATOM 2907 C CA . TRP A 1 366 ? 1.518 -55.406 -17.297 1 96.88 366 TRP A CA 1
ATOM 2908 C C . TRP A 1 366 ? 2.758 -55.719 -18.141 1 96.88 366 TRP A C 1
ATOM 2910 O O . TRP A 1 366 ? 3.688 -54.906 -18.203 1 96.88 366 TRP A O 1
ATOM 2920 N N . ASN A 1 367 ? 2.732 -56.938 -18.766 1 95.31 367 ASN A N 1
ATOM 2921 C CA . ASN A 1 367 ? 3.705 -57.125 -19.828 1 95.31 367 ASN A CA 1
ATOM 2922 C C . ASN A 1 367 ? 3.496 -56.125 -20.953 1 95.31 367 ASN A C 1
ATOM 2924 O O . ASN A 1 367 ? 2.359 -55.812 -21.312 1 95.31 367 ASN A O 1
ATOM 2928 N N . ARG A 1 368 ? 4.59 -55.719 -21.406 1 94.81 368 ARG A N 1
ATOM 2929 C CA . ARG A 1 368 ? 4.453 -54.625 -22.375 1 94.81 368 ARG A CA 1
ATOM 2930 C C . ARG A 1 368 ? 5.383 -54.844 -23.562 1 94.81 368 ARG A C 1
ATOM 2932 O O . ARG A 1 368 ? 6.531 -55.25 -23.391 1 94.81 368 ARG A O 1
ATOM 2939 N N . THR A 1 369 ? 4.84 -54.75 -24.672 1 94.62 369 THR A N 1
ATOM 2940 C CA . THR A 1 369 ? 5.613 -54.719 -25.906 1 94.62 369 THR A CA 1
ATOM 2941 C C . THR A 1 369 ? 5.453 -53.375 -26.609 1 94.62 369 THR A C 1
ATOM 2943 O O . THR A 1 369 ? 4.332 -52.938 -26.906 1 94.62 369 THR A O 1
ATOM 2946 N N . GLU A 1 370 ? 6.535 -52.719 -26.797 1 94.69 370 GLU A N 1
ATOM 2947 C CA . GLU A 1 370 ? 6.512 -51.375 -27.359 1 94.69 370 GLU A CA 1
ATOM 2948 C C . GLU A 1 370 ? 7.582 -51.219 -28.438 1 94.69 370 GLU A C 1
ATOM 2950 O O . GLU A 1 370 ? 8.531 -52 -28.5 1 94.69 370 GLU A O 1
ATOM 2955 N N . ILE A 1 371 ? 7.398 -50.25 -29.25 1 95.81 371 ILE A N 1
ATOM 2956 C CA . ILE A 1 371 ? 8.383 -49.906 -30.266 1 95.81 371 ILE A CA 1
ATOM 2957 C C . ILE A 1 371 ? 9.344 -48.875 -29.719 1 95.81 371 ILE A C 1
ATOM 2959 O O . ILE A 1 371 ? 8.914 -47.812 -29.234 1 95.81 371 ILE A O 1
ATOM 2963 N N . VAL A 1 372 ? 10.609 -49.156 -29.719 1 96.38 372 VAL A N 1
ATOM 2964 C CA . VAL A 1 372 ? 11.648 -48.219 -29.328 1 96.38 372 VAL A CA 1
ATOM 2965 C C . VAL A 1 372 ? 12.203 -47.5 -30.562 1 96.38 372 VAL A C 1
ATOM 2967 O O . VAL A 1 372 ? 12.445 -48.156 -31.594 1 96.38 372 VAL A O 1
ATOM 2970 N N . ARG A 1 373 ? 12.266 -46.281 -30.516 1 95.69 373 ARG A N 1
ATOM 2971 C CA . ARG A 1 373 ? 12.797 -45.438 -31.594 1 95.69 373 ARG A CA 1
ATOM 2972 C C . ARG A 1 373 ? 13.914 -44.531 -31.078 1 95.69 373 ARG A C 1
ATOM 2974 O O . ARG A 1 373 ? 13.68 -43.688 -30.234 1 95.69 373 ARG A O 1
ATOM 2981 N N . ILE A 1 374 ? 15.195 -44.688 -31.578 1 96.62 374 ILE A N 1
ATOM 2982 C CA . ILE A 1 374 ? 16.312 -43.875 -31.125 1 96.62 374 ILE A CA 1
ATOM 2983 C C . ILE A 1 374 ? 17.125 -43.406 -32.344 1 96.62 374 ILE A C 1
ATOM 2985 O O . ILE A 1 374 ? 17.234 -44.094 -33.344 1 96.62 374 ILE A O 1
ATOM 2989 N N . PRO A 1 375 ? 17.625 -42.188 -32.25 1 95.88 375 PRO A N 1
ATOM 2990 C CA . PRO A 1 375 ? 18.438 -41.688 -33.344 1 95.88 375 PRO A CA 1
ATOM 2991 C C . PRO A 1 375 ? 19.844 -42.281 -33.375 1 95.88 375 PRO A C 1
ATOM 2993 O O . PRO A 1 375 ? 20.484 -42.438 -32.344 1 95.88 375 PRO A O 1
ATOM 2996 N N . VAL A 1 376 ? 20.297 -42.688 -34.594 1 95.06 376 VAL A N 1
ATOM 2997 C CA . VAL A 1 376 ? 21.625 -43.281 -34.75 1 95.06 376 VAL A CA 1
ATOM 2998 C C . VAL A 1 376 ? 22.266 -42.75 -36.031 1 95.06 376 VAL A C 1
ATOM 3000 O O . VAL A 1 376 ? 21.578 -42.188 -36.906 1 95.06 376 VAL A O 1
ATOM 3003 N N . ASN A 1 377 ? 23.562 -42.906 -36.156 1 91.31 377 ASN A N 1
ATOM 3004 C CA . ASN A 1 377 ? 24.297 -42.406 -37.312 1 91.31 377 ASN A CA 1
ATOM 3005 C C . ASN A 1 377 ? 24.578 -43.5 -38.344 1 91.31 377 ASN A C 1
ATOM 3007 O O . ASN A 1 377 ? 24.938 -43.188 -39.469 1 91.31 377 ASN A O 1
ATOM 3011 N N . ASP A 1 378 ? 24.344 -44.75 -37.906 1 88.5 378 ASP A N 1
ATOM 3012 C CA . ASP A 1 378 ? 24.703 -45.906 -38.719 1 88.5 378 ASP A CA 1
ATOM 3013 C C . ASP A 1 378 ? 23.5 -46.812 -38.969 1 88.5 378 ASP A C 1
ATOM 3015 O O . ASP A 1 378 ? 22.766 -47.125 -38.031 1 88.5 378 ASP A O 1
ATOM 3019 N N . ALA A 1 379 ? 23.25 -47.219 -40.25 1 89.94 379 ALA A N 1
ATOM 3020 C CA . ALA A 1 379 ? 22.125 -48.062 -40.562 1 89.94 379 ALA A CA 1
ATOM 3021 C C . ALA A 1 379 ? 22.547 -49.531 -40.656 1 89.94 379 ALA A C 1
ATOM 3023 O O . ALA A 1 379 ? 21.891 -50.344 -41.344 1 89.94 379 ALA A O 1
ATOM 3024 N N . THR A 1 380 ? 23.641 -49.844 -40.031 1 89 380 THR A N 1
ATOM 3025 C CA . THR A 1 380 ? 24.125 -51.219 -40.094 1 89 380 THR A CA 1
ATOM 3026 C C . THR A 1 380 ? 24.141 -51.844 -38.688 1 89 380 THR A C 1
ATOM 3028 O O . THR A 1 380 ? 24.719 -52.938 -38.5 1 89 380 THR A O 1
ATOM 3031 N N . LEU A 1 381 ? 23.531 -51.219 -37.844 1 92.56 381 LEU A N 1
ATOM 3032 C CA . LEU A 1 381 ? 23.562 -51.719 -36.469 1 92.56 381 LEU A CA 1
ATOM 3033 C C . LEU A 1 381 ? 22.609 -52.906 -36.281 1 92.56 381 LEU A C 1
ATOM 3035 O O . LEU A 1 381 ? 21.578 -53 -36.938 1 92.56 381 LEU A O 1
ATOM 3039 N N . SER A 1 382 ? 23 -53.812 -35.5 1 92.62 382 SER A N 1
ATOM 3040 C CA . SER A 1 382 ? 22.156 -54.938 -35.125 1 92.62 382 SER A CA 1
ATOM 3041 C C . SER A 1 382 ? 21.719 -54.812 -33.656 1 92.62 382 SER A C 1
ATOM 3043 O O . SER A 1 382 ? 22.422 -54.219 -32.844 1 92.62 382 SER A O 1
ATOM 3045 N N . VAL A 1 383 ? 20.562 -55.281 -33.375 1 95.81 383 VAL A N 1
ATOM 3046 C CA . VAL A 1 383 ? 20.031 -55.25 -32.031 1 95.81 383 VAL A CA 1
ATOM 3047 C C . VAL A 1 383 ? 19.812 -56.688 -31.531 1 95.81 383 VAL A C 1
ATOM 3049 O O . VAL A 1 383 ? 19.188 -57.5 -32.219 1 95.81 383 VAL A O 1
ATOM 3052 N N . ARG A 1 384 ? 20.297 -56.969 -30.406 1 94.88 384 ARG A N 1
ATOM 3053 C CA . ARG A 1 384 ? 20.094 -58.25 -29.734 1 94.88 384 ARG A CA 1
ATOM 3054 C C . ARG A 1 384 ? 19.328 -58.094 -28.422 1 94.88 384 ARG A C 1
ATOM 3056 O O . ARG A 1 384 ? 19.516 -57.094 -27.719 1 94.88 384 ARG A O 1
ATOM 3063 N N . ASP A 1 385 ? 18.5 -58.969 -28.188 1 93.56 385 ASP A N 1
ATOM 3064 C CA . ASP A 1 385 ? 17.781 -58.938 -26.922 1 93.56 385 ASP A CA 1
ATOM 3065 C C . ASP A 1 385 ? 18.594 -59.594 -25.812 1 93.56 385 ASP A C 1
ATOM 3067 O O . ASP A 1 385 ? 19.75 -59.969 -26.016 1 93.56 38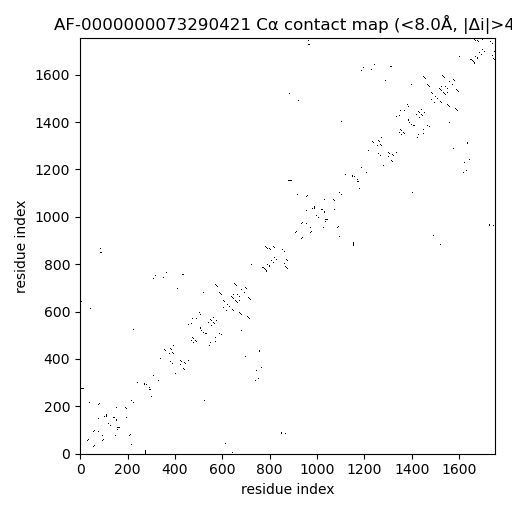5 ASP A O 1
ATOM 3071 N N . SER A 1 386 ? 18.062 -59.625 -24.672 1 91.44 386 SER A N 1
ATOM 3072 C CA . SER A 1 386 ? 18.766 -60.125 -23.484 1 91.44 386 SER A CA 1
ATOM 3073 C C . SER A 1 386 ? 19.109 -61.625 -23.625 1 91.44 386 SER A C 1
ATOM 3075 O O . SER A 1 386 ? 20.031 -62.094 -22.984 1 91.44 386 SER A O 1
ATOM 3077 N N . SER A 1 387 ? 18.375 -62.344 -24.469 1 88.88 387 SER A N 1
ATOM 3078 C CA . SER A 1 387 ? 18.609 -63.75 -24.703 1 88.88 387 SER A CA 1
ATOM 3079 C C . SER A 1 387 ? 19.625 -63.969 -25.812 1 88.88 387 SER A C 1
ATOM 3081 O O . SER A 1 387 ? 20.016 -65.125 -26.109 1 88.88 387 SER A O 1
ATOM 3083 N N . GLY A 1 388 ? 19.953 -62.906 -26.422 1 87.81 388 GLY A N 1
ATOM 3084 C CA . GLY A 1 388 ? 20.953 -63 -27.469 1 87.81 388 GLY A CA 1
ATOM 3085 C C . GLY A 1 388 ? 20.359 -63.094 -28.859 1 87.81 388 GLY A C 1
ATOM 3086 O O . GLY A 1 388 ? 21.094 -63.125 -29.859 1 87.81 388 GLY A O 1
ATOM 3087 N N . ASN A 1 389 ? 19.094 -63.125 -28.938 1 91.94 389 ASN A N 1
ATOM 3088 C CA . ASN A 1 389 ? 18.422 -63.188 -30.234 1 91.94 389 ASN A CA 1
ATOM 3089 C C . ASN A 1 389 ? 18.547 -61.875 -31 1 91.94 389 ASN A C 1
ATOM 3091 O O . ASN A 1 389 ? 18.406 -60.781 -30.422 1 91.94 389 ASN A O 1
ATOM 3095 N N . ILE A 1 390 ? 18.812 -62.031 -32.25 1 92.81 390 ILE A N 1
ATOM 3096 C CA . ILE A 1 390 ? 18.891 -60.875 -33.125 1 92.81 390 ILE A CA 1
ATOM 3097 C C . ILE A 1 390 ? 17.469 -60.438 -33.5 1 92.81 390 ILE A C 1
ATOM 3099 O O . ILE A 1 390 ? 16.688 -61.219 -34.031 1 92.81 390 ILE A O 1
ATOM 3103 N N . LEU A 1 391 ? 17.141 -59.25 -33.25 1 94.69 391 LEU A N 1
ATOM 3104 C CA . LEU A 1 391 ? 15.805 -58.719 -33.5 1 94.69 391 LEU A CA 1
ATOM 3105 C C . LEU A 1 391 ? 15.703 -58.125 -34.875 1 94.69 391 LEU A C 1
ATOM 3107 O O . LEU A 1 391 ? 16.719 -57.719 -35.469 1 94.69 391 LEU A O 1
ATOM 3111 N N . GLU A 1 392 ? 14.445 -58.188 -35.375 1 92.81 392 GLU A N 1
ATOM 3112 C CA . GLU A 1 392 ? 14.156 -57.406 -36.594 1 92.81 392 GLU A CA 1
ATOM 3113 C C . GLU A 1 392 ? 14.227 -55.906 -36.312 1 92.81 392 GLU A C 1
ATOM 3115 O O . GLU A 1 392 ? 13.656 -55.438 -35.344 1 92.81 392 GLU A O 1
ATOM 3120 N N . VAL A 1 393 ? 15.039 -55.219 -37.156 1 95.12 393 VAL A N 1
ATOM 3121 C CA . VAL A 1 393 ? 15.18 -53.781 -36.969 1 95.12 393 VAL A CA 1
ATOM 3122 C C . VAL A 1 393 ? 14.844 -53.031 -38.25 1 95.12 393 VAL A C 1
ATOM 3124 O O . VAL A 1 393 ? 14.945 -53.625 -39.344 1 95.12 393 VAL A O 1
ATOM 3127 N N . GLN A 1 394 ? 14.312 -51.906 -38.094 1 95 394 GLN A N 1
ATOM 3128 C CA . GLN A 1 394 ? 13.977 -51 -39.219 1 95 394 GLN A CA 1
ATOM 3129 C C . GLN A 1 394 ? 14.656 -49.656 -39.062 1 95 394 GLN A C 1
ATOM 3131 O O . GLN A 1 394 ? 14.734 -49.125 -37.969 1 95 394 GLN A O 1
ATOM 3136 N N . TYR A 1 395 ? 15.25 -49.156 -40.156 1 94.69 395 TYR A N 1
ATOM 3137 C CA . TYR A 1 395 ? 15.82 -47.812 -40.188 1 94.69 395 TYR A CA 1
ATOM 3138 C C . TYR A 1 395 ? 14.961 -46.875 -41.031 1 94.69 395 TYR A C 1
ATOM 3140 O O . TYR A 1 395 ? 14.445 -47.281 -42.094 1 94.69 395 TYR A O 1
ATOM 3148 N N . VAL A 1 396 ? 14.727 -45.75 -40.5 1 94.31 396 VAL A N 1
ATOM 3149 C CA . VAL A 1 396 ? 14.039 -44.719 -41.219 1 94.31 396 VAL A CA 1
ATOM 3150 C C . VAL A 1 396 ? 14.906 -43.438 -41.25 1 94.31 396 VAL A C 1
ATOM 3152 O O . VAL A 1 396 ? 15.484 -43.062 -40.25 1 94.31 396 VAL A O 1
ATOM 3155 N N . ASN A 1 397 ? 14.969 -42.812 -42.406 1 92.19 397 ASN A N 1
ATOM 3156 C CA . ASN A 1 397 ? 15.75 -41.594 -42.531 1 92.19 397 ASN A CA 1
ATOM 3157 C C . ASN A 1 397 ? 15.148 -40.469 -41.688 1 92.19 397 ASN A C 1
ATOM 3159 O O . ASN A 1 397 ? 13.93 -40.344 -41.594 1 92.19 397 ASN A O 1
ATOM 3163 N N . LEU A 1 398 ? 16.047 -39.75 -41.062 1 92.31 398 LEU A N 1
ATOM 3164 C CA . LEU A 1 398 ? 15.586 -38.562 -40.344 1 92.31 398 LEU A CA 1
ATOM 3165 C C . LEU A 1 398 ? 15.109 -37.5 -41.312 1 92.31 398 LEU A C 1
ATOM 3167 O O . LEU A 1 398 ? 15.805 -37.156 -42.281 1 92.31 398 LEU A O 1
ATOM 3171 N N . ASP A 1 399 ? 13.93 -37 -41.125 1 91.31 399 ASP A N 1
ATOM 3172 C CA . ASP A 1 399 ? 13.367 -36 -42.031 1 91.31 399 ASP A CA 1
ATOM 3173 C C . ASP A 1 399 ? 13.953 -34.625 -41.781 1 91.31 399 ASP A C 1
ATOM 3175 O O . ASP A 1 399 ? 14.438 -34.344 -40.688 1 91.31 399 ASP A O 1
ATOM 3179 N N . ASN A 1 400 ? 13.859 -33.719 -42.688 1 90.19 400 ASN A N 1
ATOM 3180 C CA . ASN A 1 400 ? 14.438 -32.375 -42.594 1 90.19 400 ASN A CA 1
ATOM 3181 C C . ASN A 1 400 ? 13.758 -31.531 -41.531 1 90.19 400 ASN A C 1
ATOM 3183 O O . ASN A 1 400 ? 14.398 -30.688 -40.906 1 90.19 400 ASN A O 1
ATOM 3187 N N . VAL A 1 401 ? 12.539 -31.719 -41.344 1 93.25 401 VAL A N 1
ATOM 3188 C CA . VAL A 1 401 ? 11.805 -30.938 -40.375 1 93.25 401 VAL A CA 1
ATOM 3189 C C . VAL A 1 401 ? 12.367 -31.203 -38.969 1 93.25 401 VAL A C 1
ATOM 3191 O O . VAL A 1 401 ? 12.602 -30.281 -38.188 1 93.25 401 VAL A O 1
ATOM 3194 N N . THR A 1 402 ? 12.578 -32.438 -38.688 1 94.38 402 THR A N 1
ATOM 3195 C CA . THR A 1 402 ? 13.125 -32.844 -37.375 1 94.38 402 THR A CA 1
ATOM 3196 C C . THR A 1 402 ? 14.555 -32.312 -37.219 1 94.38 402 THR A C 1
ATOM 3198 O O . THR A 1 402 ? 14.945 -31.859 -36.156 1 94.38 402 THR A O 1
ATOM 3201 N N . ALA A 1 403 ? 15.281 -32.406 -38.281 1 93.12 403 ALA A N 1
ATOM 3202 C CA . ALA A 1 403 ? 16.656 -31.922 -38.25 1 93.12 403 ALA A CA 1
ATOM 3203 C C . ALA A 1 403 ? 16.703 -30.422 -37.938 1 93.12 403 ALA A C 1
ATOM 3205 O O . ALA A 1 403 ? 17.531 -29.969 -37.156 1 93.12 403 ALA A O 1
ATOM 3206 N N . ASP A 1 404 ? 15.859 -29.703 -38.594 1 91.88 404 ASP A N 1
ATOM 3207 C CA . ASP A 1 404 ? 15.805 -28.266 -38.406 1 91.88 404 ASP A CA 1
ATOM 3208 C C . ASP A 1 404 ? 15.383 -27.906 -36.969 1 91.88 404 ASP A C 1
ATOM 3210 O O . ASP A 1 404 ? 15.945 -27 -36.375 1 91.88 404 ASP A O 1
ATOM 3214 N N . LEU A 1 405 ? 14.383 -28.578 -36.469 1 93.31 405 LEU A N 1
ATOM 3215 C CA . LEU A 1 405 ? 13.93 -28.375 -35.094 1 93.31 405 LEU A CA 1
ATOM 3216 C C . LEU A 1 405 ? 15.062 -28.625 -34.094 1 93.31 405 LEU A C 1
ATOM 3218 O O . LEU A 1 405 ? 15.289 -27.828 -33.188 1 93.31 405 LEU A O 1
ATOM 3222 N N . ARG A 1 406 ? 15.688 -29.719 -34.312 1 93.19 406 ARG A N 1
ATOM 3223 C CA . ARG A 1 406 ? 16.812 -30.094 -33.438 1 93.19 406 ARG A CA 1
ATOM 3224 C C . ARG A 1 406 ? 17.875 -29 -33.438 1 93.19 406 ARG A C 1
ATOM 3226 O O . ARG A 1 406 ? 18.312 -28.594 -32.344 1 93.19 406 ARG A O 1
ATOM 3233 N N . ASN A 1 407 ? 18.281 -28.516 -34.531 1 92.12 407 ASN A N 1
ATOM 3234 C CA . ASN A 1 407 ? 19.344 -27.516 -34.656 1 92.12 407 ASN A CA 1
ATOM 3235 C C . ASN A 1 407 ? 18.984 -26.219 -33.938 1 92.12 407 ASN A C 1
ATOM 3237 O O . ASN A 1 407 ? 19.812 -25.656 -33.219 1 92.12 407 ASN A O 1
ATOM 3241 N N . PHE A 1 408 ? 17.859 -25.812 -34.094 1 92.75 408 PHE A N 1
ATOM 3242 C CA . PHE A 1 408 ? 17.422 -24.547 -33.5 1 92.75 408 PHE A CA 1
ATOM 3243 C C . PHE A 1 408 ? 17.234 -24.688 -31.984 1 92.75 408 PHE A C 1
ATOM 3245 O O . PHE A 1 408 ? 17.734 -23.859 -31.219 1 92.75 408 PHE A O 1
ATOM 3252 N N . TYR A 1 409 ? 16.594 -25.672 -31.516 1 93.44 409 TYR A N 1
ATOM 3253 C CA . TYR A 1 409 ? 16.156 -25.75 -30.141 1 93.44 409 TYR A CA 1
ATOM 3254 C C . TYR A 1 409 ? 17.266 -26.266 -29.234 1 93.44 409 TYR A C 1
ATOM 3256 O O . TYR A 1 409 ? 17.312 -25.953 -28.047 1 93.44 409 TYR A O 1
ATOM 3264 N N . THR A 1 410 ? 18.219 -27.062 -29.719 1 92.69 410 THR A N 1
ATOM 3265 C CA . THR A 1 410 ? 19.391 -27.406 -28.906 1 92.69 410 THR A CA 1
ATOM 3266 C C . THR A 1 410 ? 20.234 -26.156 -28.656 1 92.69 410 THR A C 1
ATOM 3268 O O . THR A 1 410 ? 20.812 -26.016 -27.562 1 92.69 410 THR A O 1
ATOM 3271 N N . LYS A 1 411 ? 20.312 -25.281 -29.672 1 91.94 411 LYS A N 1
ATOM 3272 C CA . LYS A 1 411 ? 21.016 -24.016 -29.469 1 91.94 411 LYS A CA 1
ATOM 3273 C C . LYS A 1 411 ? 20.266 -23.141 -28.469 1 91.94 411 LYS A C 1
ATOM 3275 O O . LYS A 1 411 ? 20.891 -22.516 -27.609 1 91.94 411 LYS A O 1
ATOM 3280 N N . ALA A 1 412 ? 19 -23.094 -28.594 1 91.12 412 ALA A N 1
ATOM 3281 C CA . ALA A 1 412 ? 18.172 -22.219 -27.75 1 91.12 412 ALA A CA 1
ATOM 3282 C C . ALA A 1 412 ? 18.203 -22.672 -26.297 1 91.12 412 ALA A C 1
ATOM 3284 O O . ALA A 1 412 ? 18.281 -21.844 -25.391 1 91.12 412 ALA A O 1
ATOM 3285 N N . TYR A 1 413 ? 18.156 -24 -26.047 1 87.69 413 TYR A N 1
ATOM 3286 C CA . TYR A 1 413 ? 17.953 -24.516 -24.688 1 87.69 413 TYR A CA 1
ATOM 3287 C C . TYR A 1 413 ? 19.266 -24.938 -24.047 1 87.69 413 TYR A C 1
ATOM 3289 O O . TYR A 1 413 ? 19.422 -24.875 -22.828 1 87.69 413 TYR A O 1
ATOM 3297 N N . LEU A 1 414 ? 20.234 -25.391 -24.922 1 87.56 414 LEU A N 1
ATOM 3298 C CA . LEU A 1 414 ? 21.484 -25.922 -24.375 1 87.56 414 LEU A CA 1
ATOM 3299 C C . LEU A 1 414 ? 22.656 -25.016 -24.719 1 87.56 414 LEU A C 1
ATOM 3301 O O . LEU A 1 414 ? 23.75 -25.172 -24.188 1 87.56 414 LEU A O 1
ATOM 3305 N N . GLY A 1 415 ? 22.469 -24.094 -25.594 1 85.25 415 GLY A N 1
ATOM 3306 C CA . GLY A 1 415 ? 23.547 -23.234 -26.047 1 85.25 415 GLY A CA 1
ATOM 3307 C C . GLY A 1 415 ? 24.531 -23.938 -26.953 1 85.25 415 GLY A C 1
ATOM 3308 O O . GLY A 1 415 ? 25.656 -23.484 -27.125 1 85.25 415 GLY A O 1
ATOM 3309 N N . GLN A 1 416 ? 24.188 -25.109 -27.375 1 82.81 416 GLN A N 1
ATOM 3310 C CA . GLN A 1 416 ? 25.094 -25.922 -28.188 1 82.81 416 GLN A CA 1
ATOM 3311 C C . GLN A 1 416 ? 24.547 -26.141 -29.578 1 82.81 416 GLN A C 1
ATOM 3313 O O . GLN A 1 416 ? 23.344 -26.312 -29.766 1 82.81 416 GLN A O 1
ATOM 3318 N N . SER A 1 417 ? 25.359 -25.781 -30.547 1 75.44 417 SER A N 1
ATOM 3319 C CA . SER A 1 417 ? 24.984 -26.109 -31.922 1 75.44 417 SER A CA 1
ATOM 3320 C C . SER A 1 417 ? 25.125 -27.609 -32.188 1 75.44 417 SER A C 1
ATOM 3322 O O . SER A 1 417 ? 26.078 -28.234 -31.734 1 75.44 417 SER A O 1
ATOM 3324 N N . SER A 1 418 ? 24 -28.344 -32.5 1 66.69 418 SER A N 1
ATOM 3325 C CA . SER A 1 418 ? 24.125 -29.75 -32.875 1 66.69 418 SER A CA 1
ATOM 3326 C C . SER A 1 418 ? 24.797 -29.906 -34.25 1 66.69 418 SER A C 1
ATOM 3328 O O . SER A 1 418 ? 24.188 -29.656 -35.281 1 66.69 418 SER A O 1
ATOM 3330 N N . LYS A 1 419 ? 26.125 -29.875 -34.344 1 64.88 419 LYS A N 1
ATOM 3331 C CA . LYS A 1 419 ? 26.844 -29.906 -35.625 1 64.88 419 LYS A CA 1
ATOM 3332 C C . LYS A 1 419 ? 26.578 -31.219 -36.375 1 64.88 419 LYS A C 1
ATOM 3334 O O . LYS A 1 419 ? 26.609 -31.234 -37.594 1 64.88 419 LYS A O 1
ATOM 3339 N N . GLN A 1 420 ? 26.344 -32.281 -35.719 1 78.69 420 GLN A N 1
ATOM 3340 C CA . GLN A 1 420 ? 26.125 -33.562 -36.438 1 78.69 420 GLN A CA 1
ATOM 3341 C C . GLN A 1 420 ? 24.719 -34.094 -36.156 1 78.69 420 GLN A C 1
ATOM 3343 O O . GLN A 1 420 ? 24.391 -34.438 -35.031 1 78.69 420 GLN A O 1
ATOM 3348 N N . VAL A 1 421 ? 23.75 -33.906 -37.156 1 86.06 421 VAL A N 1
ATOM 3349 C CA . VAL A 1 421 ? 22.406 -34.469 -37.125 1 86.06 421 VAL A CA 1
ATOM 3350 C C . VAL A 1 421 ? 22.453 -35.969 -37.469 1 86.06 421 VAL A C 1
ATOM 3352 O O . VAL A 1 421 ? 23.094 -36.375 -38.438 1 86.06 421 VAL A O 1
ATOM 3355 N N . PRO A 1 422 ? 21.844 -36.75 -36.5 1 90.25 422 PRO A N 1
ATOM 3356 C CA . PRO A 1 422 ? 21.797 -38.156 -36.844 1 90.25 422 PRO A CA 1
ATOM 3357 C C . PRO A 1 422 ? 21.094 -38.438 -38.188 1 90.25 422 PRO A C 1
ATOM 3359 O O . PRO A 1 422 ? 20.203 -37.688 -38.562 1 90.25 422 PRO A O 1
ATOM 3362 N N . LYS A 1 423 ? 21.422 -39.531 -38.812 1 90.88 423 LYS A N 1
ATOM 3363 C CA . LYS A 1 423 ? 20.922 -39.812 -40.156 1 90.88 423 LYS A CA 1
ATOM 3364 C C . LYS A 1 423 ? 19.688 -40.688 -40.125 1 90.88 423 LYS A C 1
ATOM 3366 O O . LYS A 1 423 ? 18.828 -40.594 -41 1 90.88 423 LYS A O 1
ATOM 3371 N N . TYR A 1 424 ? 19.625 -41.562 -39.031 1 93.19 424 TYR A N 1
ATOM 3372 C CA . TYR A 1 424 ? 18.578 -42.562 -39.062 1 93.19 424 TYR A CA 1
ATOM 3373 C C . TYR A 1 424 ? 17.875 -42.656 -37.719 1 93.19 424 TYR A C 1
ATOM 3375 O O . TYR A 1 424 ? 18.453 -42.312 -36.688 1 93.19 424 TYR A O 1
ATOM 3383 N N . TRP A 1 425 ? 16.625 -43.062 -37.812 1 95.31 425 TRP A N 1
ATOM 3384 C CA . TRP A 1 425 ? 15.969 -43.656 -36.656 1 95.31 425 TRP A CA 1
ATOM 3385 C C . TRP A 1 425 ? 16.172 -45.188 -36.656 1 95.31 425 TRP A C 1
ATOM 3387 O O . TRP A 1 425 ? 15.938 -45.844 -37.688 1 95.31 425 TRP A O 1
ATOM 3397 N N . LEU A 1 426 ? 16.688 -45.656 -35.625 1 96.5 426 LEU A N 1
ATOM 3398 C CA . LEU A 1 426 ? 16.672 -47.125 -35.406 1 96.5 426 LEU A CA 1
ATOM 3399 C C . LEU A 1 426 ? 15.414 -47.531 -34.656 1 96.5 426 LEU A C 1
ATOM 3401 O O . LEU A 1 426 ? 15.109 -47 -33.594 1 96.5 426 LEU A O 1
ATOM 3405 N N . ILE A 1 427 ? 14.633 -48.469 -35.312 1 96.88 427 ILE A N 1
ATOM 3406 C CA . ILE A 1 427 ? 13.344 -48.875 -34.75 1 96.88 427 ILE A CA 1
ATOM 3407 C C . ILE A 1 427 ? 13.367 -50.375 -34.5 1 96.88 427 ILE A C 1
ATOM 3409 O O . ILE A 1 427 ? 13.703 -51.188 -35.375 1 96.88 427 ILE A O 1
ATOM 3413 N N . PHE A 1 428 ? 13.008 -50.812 -33.312 1 96.62 428 PHE A N 1
ATOM 3414 C CA . PHE A 1 428 ? 12.891 -52.219 -32.969 1 96.62 428 PHE A CA 1
ATOM 3415 C C . PHE A 1 428 ? 11.836 -52.438 -31.891 1 96.62 428 PHE A C 1
ATOM 3417 O O . PHE A 1 428 ? 11.438 -51.5 -31.219 1 96.62 428 PHE A O 1
ATOM 3424 N N . GLN A 1 429 ? 11.32 -53.594 -31.797 1 96.12 429 GLN A N 1
ATOM 3425 C CA . GLN A 1 429 ? 10.297 -53.938 -30.828 1 96.12 429 GLN A CA 1
ATOM 3426 C C . GLN A 1 429 ? 10.922 -54.406 -29.516 1 96.12 429 GLN A C 1
ATOM 3428 O O . GLN A 1 429 ? 11.805 -55.281 -29.531 1 96.12 429 GLN A O 1
ATOM 3433 N N . ALA A 1 430 ? 10.531 -53.812 -28.438 1 96.69 430 ALA A N 1
ATOM 3434 C CA . ALA A 1 430 ? 11.016 -54.219 -27.109 1 96.69 430 ALA A CA 1
ATOM 3435 C C . ALA A 1 430 ? 9.898 -54.844 -26.281 1 96.69 430 ALA A C 1
ATOM 3437 O O . ALA A 1 430 ? 8.766 -54.344 -26.281 1 96.69 430 ALA A O 1
ATOM 3438 N N . SER A 1 431 ? 10.133 -55.938 -25.703 1 96.19 431 SER A N 1
ATOM 3439 C CA . SER A 1 431 ? 9.234 -56.594 -24.75 1 96.19 431 SER A CA 1
ATOM 3440 C C . SER A 1 431 ? 9.805 -56.531 -23.328 1 96.19 431 SER A C 1
ATOM 3442 O O . SER A 1 431 ? 10.922 -57 -23.094 1 96.19 431 SER A O 1
ATOM 3444 N N . VAL A 1 432 ? 9.094 -56 -22.453 1 97.31 432 VAL A N 1
ATOM 3445 C CA . VAL A 1 432 ? 9.586 -55.75 -21.109 1 97.31 432 VAL A CA 1
ATOM 3446 C C . VAL A 1 432 ? 8.578 -56.281 -20.094 1 97.31 432 VAL A C 1
ATOM 3448 O O . VAL A 1 432 ? 7.371 -56.094 -20.234 1 97.31 432 VAL A O 1
ATOM 3451 N N . PRO A 1 433 ? 8.977 -57 -19.109 1 96.62 433 PRO A N 1
ATOM 3452 C CA . PRO A 1 433 ? 8.07 -57.562 -18.109 1 96.62 433 PRO A CA 1
ATOM 3453 C C . PRO A 1 433 ? 7.441 -56.5 -17.219 1 96.62 433 PRO A C 1
ATOM 3455 O O . PRO A 1 433 ? 7.863 -55.344 -17.234 1 96.62 433 PRO A O 1
ATOM 3458 N N . PRO A 1 434 ? 6.348 -56.938 -16.469 1 96.75 434 PRO A N 1
ATOM 3459 C CA . PRO A 1 434 ? 5.695 -55.969 -15.57 1 96.75 434 PRO A CA 1
ATOM 3460 C C . PRO A 1 434 ? 6.605 -55.531 -14.43 1 96.75 434 PRO A C 1
ATOM 3462 O O . PRO A 1 434 ? 7.277 -56.344 -13.805 1 96.75 434 PRO A O 1
ATOM 3465 N N . LEU A 1 435 ? 6.582 -54.219 -14.18 1 96.5 435 LEU A N 1
ATOM 3466 C CA . LEU A 1 435 ? 7.391 -53.656 -13.109 1 96.5 435 LEU A CA 1
ATOM 3467 C C . LEU A 1 435 ? 8.812 -54.188 -13.133 1 96.5 435 LEU A C 1
ATOM 3469 O O . LEU A 1 435 ? 9.297 -54.719 -12.133 1 96.5 435 LEU A O 1
ATOM 3473 N N . GLY A 1 436 ? 9.422 -54.094 -14.25 1 96 436 GLY A N 1
ATOM 3474 C CA . GLY A 1 436 ? 10.727 -54.688 -14.484 1 96 436 GLY A CA 1
ATOM 3475 C C . GLY A 1 436 ? 11.477 -54.062 -15.648 1 96 436 GLY A C 1
ATOM 3476 O O . GLY A 1 436 ? 11.094 -53 -16.125 1 96 436 GLY A O 1
ATOM 3477 N N . TRP A 1 437 ? 12.625 -54.75 -15.969 1 96.25 437 TRP A N 1
ATOM 3478 C CA . TRP A 1 437 ? 13.414 -54.188 -17.062 1 96.25 437 TRP A CA 1
ATOM 3479 C C . TRP A 1 437 ? 13.914 -55.281 -17.984 1 96.25 437 TRP A C 1
ATOM 3481 O O . TRP A 1 437 ? 13.867 -56.469 -17.641 1 96.25 437 TRP A O 1
ATOM 3491 N N . ASN A 1 438 ? 14.133 -54.938 -19.109 1 97.19 438 ASN A N 1
ATOM 3492 C CA . ASN A 1 438 ? 14.805 -55.75 -20.125 1 97.19 438 ASN A CA 1
ATOM 3493 C C . ASN A 1 438 ? 15.945 -54.969 -20.781 1 97.19 438 ASN A C 1
ATOM 3495 O O . ASN A 1 438 ? 15.984 -53.75 -20.734 1 97.19 438 ASN A O 1
ATOM 3499 N N . THR A 1 439 ? 16.969 -55.719 -21.219 1 97 439 THR A N 1
ATOM 3500 C CA . THR A 1 439 ? 18.156 -55.094 -21.781 1 97 439 THR A CA 1
ATOM 3501 C C . THR A 1 439 ? 18.328 -55.469 -23.25 1 97 439 THR A C 1
ATOM 3503 O O . THR A 1 439 ? 18.078 -56.625 -23.625 1 97 439 THR A O 1
ATOM 3506 N N . TYR A 1 440 ? 18.766 -54.594 -24 1 97.19 440 TYR A N 1
ATOM 3507 C CA . TYR A 1 440 ? 19.047 -54.812 -25.422 1 97.19 440 TYR A CA 1
ATOM 3508 C C . TYR A 1 440 ? 20.438 -54.312 -25.781 1 97.19 440 TYR A C 1
ATOM 3510 O O . TYR A 1 440 ? 20.938 -53.344 -25.188 1 97.19 440 TYR A O 1
ATOM 3518 N N . PHE A 1 441 ? 21.031 -54.969 -26.734 1 96.31 441 PHE A N 1
ATOM 3519 C CA . PHE A 1 441 ? 22.406 -54.656 -27.109 1 96.31 441 PHE A CA 1
ATOM 3520 C C . PHE A 1 441 ? 22.484 -54.25 -28.578 1 96.31 441 PHE A C 1
ATOM 3522 O O . PHE A 1 441 ? 22.078 -55.031 -29.453 1 96.31 441 PHE A O 1
ATOM 3529 N N . ILE A 1 442 ? 22.938 -53.125 -28.781 1 95.94 442 ILE A N 1
ATOM 3530 C CA . ILE A 1 442 ? 23.109 -52.625 -30.141 1 95.94 442 ILE A CA 1
ATOM 3531 C C . ILE A 1 442 ? 24.578 -52.625 -30.516 1 95.94 442 ILE A C 1
ATOM 3533 O O . ILE A 1 442 ? 25.406 -52.031 -29.812 1 95.94 442 ILE A O 1
ATOM 3537 N N . SER A 1 443 ? 24.969 -53.25 -31.5 1 92.94 443 SER A N 1
ATOM 3538 C CA . SER A 1 443 ? 26.359 -53.344 -31.922 1 92.94 443 SER A CA 1
ATOM 3539 C C . SER A 1 443 ? 26.5 -53.25 -33.438 1 92.94 443 SER A C 1
ATOM 3541 O O . SER A 1 443 ? 25.516 -53.375 -34.156 1 92.94 443 SER A O 1
ATOM 3543 N N . ARG A 1 444 ? 27.797 -52.969 -33.75 1 86.06 444 ARG A N 1
ATOM 3544 C CA . ARG A 1 444 ? 28.094 -52.875 -35.188 1 86.06 444 ARG A CA 1
ATOM 3545 C C . ARG A 1 444 ? 28.016 -54.25 -35.844 1 86.06 444 ARG A C 1
ATOM 3547 O O . ARG A 1 444 ? 28.469 -55.25 -35.25 1 86.06 444 ARG A O 1
ATOM 3554 N N . GLY A 1 445 ? 27.125 -54.469 -36.688 1 66.56 445 GLY A N 1
ATOM 3555 C CA . GLY A 1 445 ? 27.031 -55.75 -37.406 1 66.56 445 GLY A CA 1
ATOM 3556 C C . GLY A 1 445 ? 28.344 -56.156 -38.062 1 66.56 445 GLY A C 1
ATOM 3557 O O . GLY A 1 445 ? 29.188 -55.344 -38.344 1 66.56 445 GLY A O 1
ATOM 3558 N N . ALA A 1 446 ? 29.094 -57.281 -37.812 1 53.09 446 ALA A N 1
ATOM 3559 C CA . ALA A 1 446 ? 30.281 -57.781 -38.531 1 53.09 446 ALA A CA 1
ATOM 3560 C C . ALA A 1 446 ? 30.281 -57.312 -39.969 1 53.09 446 ALA A C 1
ATOM 3562 O O . ALA A 1 446 ? 29.266 -56.875 -40.5 1 53.09 446 ALA A O 1
ATOM 3563 N N . THR A 1 447 ? 31.375 -57.75 -40.875 1 47.66 447 THR A N 1
ATOM 3564 C CA . THR A 1 447 ? 31.719 -57.438 -42.25 1 47.66 447 THR A CA 1
ATOM 3565 C C . THR A 1 447 ? 30.469 -57.344 -43.125 1 47.66 447 THR A C 1
ATOM 3567 O O . THR A 1 447 ? 29.406 -57.844 -42.75 1 47.66 447 THR A O 1
ATOM 3570 N N . LYS A 1 448 ? 30.766 -56.812 -44.5 1 43.72 448 LYS A N 1
ATOM 3571 C CA . LYS A 1 448 ? 29.984 -56.531 -45.719 1 43.72 448 LYS A CA 1
ATOM 3572 C C . LYS A 1 448 ? 28.922 -57.625 -45.938 1 43.72 448 LYS A C 1
ATOM 3574 O O . LYS A 1 448 ? 28.297 -57.656 -47 1 43.72 448 LYS A O 1
ATOM 3579 N N . ARG A 1 449 ? 29.172 -58.656 -45.406 1 42 449 ARG A N 1
ATOM 3580 C CA . ARG A 1 449 ? 28.297 -59.594 -46.094 1 42 449 ARG A CA 1
ATOM 3581 C C . ARG A 1 449 ? 26.844 -59.156 -46.031 1 42 449 ARG A C 1
ATOM 3583 O O . ARG A 1 449 ? 26.469 -58.375 -45.125 1 42 449 ARG A O 1
ATOM 3590 N N . ARG A 1 450 ? 25.938 -59.969 -46.625 1 40.59 450 ARG A N 1
ATOM 3591 C CA . ARG A 1 450 ? 24.641 -59.812 -47.281 1 40.59 450 ARG A CA 1
ATOM 3592 C C . ARG A 1 450 ? 23.594 -59.281 -46.344 1 40.59 450 ARG A C 1
ATOM 3594 O O . ARG A 1 450 ? 23.391 -59.844 -45.25 1 40.59 450 ARG A O 1
ATOM 3601 N N . TRP A 1 451 ? 23.312 -58 -46.281 1 41.56 451 TRP A N 1
ATOM 3602 C CA . TRP A 1 451 ? 21.969 -57.5 -46.062 1 41.56 451 TRP A CA 1
ATOM 3603 C C . TRP A 1 451 ? 20.938 -58.594 -46.25 1 41.56 451 TRP A C 1
ATOM 3605 O O . TRP A 1 451 ? 19.734 -58.344 -46.25 1 41.56 451 TRP A O 1
ATOM 3615 N N . LYS A 1 452 ? 21.484 -59.688 -46.781 1 40.22 452 LYS A N 1
ATOM 3616 C CA . LYS A 1 452 ? 20.484 -60.688 -47.188 1 40.22 452 LYS A CA 1
ATOM 3617 C C . LYS A 1 452 ? 19.797 -61.281 -45.938 1 40.22 452 LYS A C 1
ATOM 3619 O O . LYS A 1 452 ? 18.844 -62.062 -46.062 1 40.22 452 LYS A O 1
ATOM 3624 N N . ASN A 1 453 ? 20.531 -61.281 -44.781 1 42.38 453 ASN A N 1
ATOM 3625 C CA . ASN A 1 453 ? 19.75 -62 -43.781 1 42.38 453 ASN A CA 1
ATOM 3626 C C . ASN A 1 453 ? 18.703 -61.094 -43.156 1 42.38 453 ASN A C 1
ATOM 3628 O O . ASN A 1 453 ? 18.953 -59.906 -42.938 1 42.38 453 ASN A O 1
ATOM 3632 N N . GLY A 1 454 ? 17.391 -61.25 -43.219 1 50.91 454 GLY A N 1
ATOM 3633 C CA . GLY A 1 454 ? 15.992 -60.875 -43.125 1 50.91 454 GLY A CA 1
ATOM 3634 C C . GLY A 1 454 ? 15.688 -60 -41.938 1 50.91 454 GLY A C 1
ATOM 3635 O O . GLY A 1 454 ? 14.539 -59.594 -41.75 1 50.91 454 GLY A O 1
ATOM 3636 N N . ASN A 1 455 ? 16.734 -59.562 -41.094 1 62.09 455 ASN A N 1
ATOM 3637 C CA . ASN A 1 455 ? 16.219 -58.969 -39.875 1 62.09 455 ASN A CA 1
ATOM 3638 C C . ASN A 1 455 ? 16.406 -57.438 -39.906 1 62.09 455 ASN A C 1
ATOM 3640 O O . ASN A 1 455 ? 16.078 -56.781 -38.906 1 62.09 455 ASN A O 1
ATOM 3644 N N . ARG A 1 456 ? 17.188 -56.781 -40.938 1 75.88 456 ARG A N 1
ATOM 3645 C CA . ARG A 1 456 ? 17.359 -55.344 -41.031 1 75.88 456 ARG A CA 1
ATOM 3646 C C . ARG A 1 456 ? 16.672 -54.812 -42.281 1 75.88 456 ARG A C 1
ATOM 3648 O O . ARG A 1 456 ? 16.844 -55.344 -43.375 1 75.88 456 ARG A O 1
ATOM 3655 N N . PHE A 1 457 ? 15.875 -53.719 -42.062 1 76.19 457 PHE A N 1
ATOM 3656 C CA . PHE A 1 457 ? 15.133 -53.156 -43.188 1 76.19 457 PHE A CA 1
ATOM 3657 C C . PHE A 1 457 ? 15.289 -51.625 -43.219 1 76.19 457 PHE A C 1
ATOM 3659 O O . PHE A 1 457 ? 15.086 -50.938 -42.219 1 76.19 457 PHE A O 1
ATOM 3666 N N . LEU A 1 458 ? 15.898 -51.062 -44.219 1 77 458 LEU A N 1
ATOM 3667 C CA . LEU A 1 458 ? 15.859 -49.625 -44.469 1 77 458 LEU A CA 1
ATOM 3668 C C . LEU A 1 458 ? 14.578 -49.219 -45.219 1 77 458 LEU A C 1
ATOM 3670 O O . LEU A 1 458 ? 14.297 -49.75 -46.281 1 77 458 LEU A O 1
ATOM 3674 N N . SER A 1 459 ? 13.836 -48.375 -44.594 1 82.06 459 SER A N 1
ATOM 3675 C CA . SER A 1 459 ? 12.547 -47.969 -45.188 1 82.06 459 SER A CA 1
ATOM 3676 C C . SER A 1 459 ? 12.727 -47.375 -46.562 1 82.06 459 SER A C 1
ATOM 3678 O O . SER A 1 459 ? 13.68 -46.625 -46.812 1 82.06 459 SER A O 1
ATOM 3680 N N . VAL A 1 460 ? 11.844 -47.812 -47.438 1 72 460 VAL A N 1
ATOM 3681 C CA . VAL A 1 460 ? 11.922 -47.344 -48.812 1 72 460 VAL A CA 1
ATOM 3682 C C . VAL A 1 460 ? 10.75 -46.406 -49.125 1 72 460 VAL A C 1
ATOM 3684 O O . VAL A 1 460 ? 9.625 -46.656 -48.688 1 72 460 VAL A O 1
ATOM 3687 N N . MET A 1 461 ? 11.117 -45.344 -49.75 1 75.88 461 MET A N 1
ATOM 3688 C CA . MET A 1 461 ? 10.055 -44.469 -50.219 1 75.88 461 MET A CA 1
ATOM 3689 C C . MET A 1 461 ? 9.242 -45.156 -51.312 1 75.88 461 MET A C 1
ATOM 3691 O O . MET A 1 461 ? 9.797 -45.688 -52.25 1 75.88 461 MET A O 1
ATOM 3695 N N . ASP A 1 462 ? 7.977 -45.281 -51 1 70.44 462 ASP A N 1
ATOM 3696 C CA . ASP A 1 462 ? 7.09 -45.938 -51.938 1 70.44 462 ASP A CA 1
ATOM 3697 C C . ASP A 1 462 ? 6.637 -45 -53.031 1 70.44 462 ASP A C 1
ATOM 3699 O O . ASP A 1 462 ? 6.48 -43.781 -52.781 1 70.44 462 ASP A O 1
ATOM 3703 N N . SER A 1 463 ? 6.75 -45.312 -54.219 1 66.25 463 SER A N 1
ATOM 3704 C CA . SER A 1 463 ? 6.207 -44.531 -55.344 1 66.25 463 SER A CA 1
ATOM 3705 C C . SER A 1 463 ? 4.82 -45.031 -55.719 1 66.25 463 SER A C 1
ATOM 3707 O O . SER A 1 463 ? 4.699 -46.062 -56.406 1 66.25 463 SER A O 1
ATOM 3709 N N . PRO A 1 464 ? 3.781 -44.406 -55.062 1 65.25 464 PRO A N 1
ATOM 3710 C CA . PRO A 1 464 ? 2.443 -44.938 -55.312 1 65.25 464 PRO A CA 1
ATOM 3711 C C . PRO A 1 464 ? 2.037 -44.844 -56.781 1 65.25 464 PRO A C 1
ATOM 3713 O O . PRO A 1 464 ? 2.283 -43.812 -57.406 1 65.25 464 PRO A O 1
ATOM 3716 N N . GLN A 1 465 ? 1.679 -45.938 -57.438 1 63.34 465 GLN A N 1
ATOM 3717 C CA . GLN A 1 465 ? 1.231 -45.938 -58.812 1 63.34 465 GLN A CA 1
ATOM 3718 C C . GLN A 1 465 ? -0.286 -45.812 -58.906 1 63.34 465 GLN A C 1
ATOM 3720 O O . GLN A 1 465 ? -0.819 -45.438 -59.969 1 63.34 465 GLN A O 1
ATOM 3725 N N . ASN A 1 466 ? -0.973 -46 -57.812 1 71.81 466 ASN A N 1
ATOM 3726 C CA . ASN A 1 466 ? -2.432 -46.031 -57.844 1 71.81 466 ASN A CA 1
ATOM 3727 C C . ASN A 1 466 ? -3.021 -44.75 -57.25 1 71.81 466 ASN A C 1
ATOM 3729 O O . ASN A 1 466 ? -2.318 -44 -56.562 1 71.81 466 ASN A O 1
ATOM 3733 N N . GLU A 1 467 ? -4.207 -44.531 -57.531 1 82.25 467 GLU A N 1
ATOM 3734 C CA . GLU A 1 467 ? -4.953 -43.375 -57.062 1 82.25 467 GLU A CA 1
ATOM 3735 C C . GLU A 1 467 ? -5.07 -43.375 -55.562 1 82.25 467 GLU A C 1
ATOM 3737 O O . GLU A 1 467 ? -5.074 -42.312 -54.906 1 82.25 467 GLU A O 1
ATOM 3742 N N . THR A 1 468 ? -5.113 -44.531 -54.906 1 89.81 468 THR A N 1
ATOM 3743 C CA . THR A 1 468 ? -5.223 -44.656 -53.438 1 89.81 468 THR A CA 1
ATOM 3744 C C . THR A 1 468 ? -4.039 -45.438 -52.875 1 89.81 468 THR A C 1
ATOM 3746 O O . THR A 1 468 ? -3.654 -46.469 -53.438 1 89.81 468 THR A O 1
ATOM 3749 N N . ILE A 1 469 ? -3.469 -44.875 -51.875 1 92.06 469 ILE A N 1
ATOM 3750 C CA . ILE A 1 469 ? -2.326 -45.5 -51.219 1 92.06 469 ILE A CA 1
ATOM 3751 C C . ILE A 1 469 ? -2.764 -46.125 -49.875 1 92.06 469 ILE A C 1
ATOM 3753 O O . ILE A 1 469 ? -3.275 -45.438 -49 1 92.06 469 ILE A O 1
ATOM 3757 N N . GLU A 1 470 ? -2.668 -47.375 -49.75 1 93.06 470 GLU A N 1
ATOM 3758 C CA . GLU A 1 470 ? -2.973 -48.062 -48.5 1 93.06 470 GLU A CA 1
ATOM 3759 C C . GLU A 1 470 ? -1.709 -48.312 -47.688 1 93.06 470 GLU A C 1
ATOM 3761 O O . GLU A 1 470 ? -0.712 -48.812 -48.188 1 93.06 470 GLU A O 1
ATOM 3766 N N . VAL A 1 471 ? -1.72 -47.938 -46.5 1 94.12 471 VAL A N 1
ATOM 3767 C CA . VAL A 1 471 ? -0.559 -48.094 -45.625 1 94.12 471 VAL A CA 1
ATOM 3768 C C . VAL A 1 471 ? -0.959 -48.844 -44.344 1 94.12 471 VAL A C 1
ATOM 3770 O O . VAL A 1 471 ? -2.113 -48.781 -43.938 1 94.12 471 VAL A O 1
ATOM 3773 N N . GLY A 1 472 ? -0.008 -49.594 -43.688 1 94.69 472 GLY A N 1
ATOM 3774 C CA . GLY A 1 472 ? -0.197 -50.375 -42.469 1 94.69 472 GLY A CA 1
ATOM 3775 C C . GLY A 1 472 ? 0.274 -51.812 -42.594 1 94.69 472 GLY A C 1
ATOM 3776 O O . GLY A 1 472 ? -0.384 -52.625 -43.25 1 94.69 472 GLY A O 1
ATOM 3777 N N . PRO A 1 473 ? 1.328 -52.094 -42 1 92.31 473 PRO A N 1
ATOM 3778 C CA . PRO A 1 473 ? 1.829 -53.469 -42.125 1 92.31 473 PRO A CA 1
ATOM 3779 C C . PRO A 1 473 ? 1.01 -54.469 -41.312 1 92.31 473 PRO A C 1
ATOM 3781 O O . PRO A 1 473 ? 1.137 -55.688 -41.531 1 92.31 473 PRO A O 1
ATOM 3784 N N . GLY A 1 474 ? 0.187 -54.031 -40.375 1 93.75 474 GLY A N 1
ATOM 3785 C CA . GLY A 1 474 ? -0.619 -54.875 -39.531 1 93.75 474 GLY A CA 1
ATOM 3786 C C . GLY A 1 474 ? -2.092 -54.875 -39.906 1 93.75 474 GLY A C 1
ATOM 3787 O O . GLY A 1 474 ? -2.449 -54.75 -41.062 1 93.75 474 GLY A O 1
ATOM 3788 N N . ASP A 1 475 ? -2.912 -55.062 -38.938 1 94.5 475 ASP A N 1
ATOM 3789 C CA . ASP A 1 475 ? -4.352 -55.188 -39.156 1 94.5 475 ASP A CA 1
ATOM 3790 C C . ASP A 1 475 ? -4.984 -53.812 -39.469 1 94.5 475 ASP A C 1
ATOM 3792 O O . ASP A 1 475 ? -5.977 -53.75 -40.188 1 94.5 475 ASP A O 1
ATOM 3796 N N . LEU A 1 476 ? -4.496 -52.844 -38.844 1 96.56 476 LEU A N 1
ATOM 3797 C CA . LEU A 1 476 ? -5.016 -51.5 -39.094 1 96.56 476 LEU A CA 1
ATOM 3798 C C . LEU A 1 476 ? -4.43 -50.906 -40.375 1 96.56 476 LEU A C 1
ATOM 3800 O O . LEU A 1 476 ? -3.209 -50.875 -40.562 1 96.56 476 LEU A O 1
ATOM 3804 N N . LYS A 1 477 ? -5.32 -50.5 -41.219 1 96.62 477 LYS A N 1
ATOM 3805 C CA . LYS A 1 477 ? -4.914 -49.906 -42.5 1 96.62 477 LYS A CA 1
ATOM 3806 C C . LYS A 1 477 ? -5.527 -48.531 -42.656 1 96.62 477 LYS A C 1
ATOM 3808 O O . LYS A 1 477 ? -6.633 -48.25 -42.156 1 96.62 477 LYS A O 1
ATOM 3813 N N . MET A 1 478 ? -4.777 -47.656 -43.219 1 97.06 478 MET A N 1
ATOM 3814 C CA . MET A 1 478 ? -5.254 -46.344 -43.625 1 97.06 478 MET A CA 1
ATOM 3815 C C . MET A 1 478 ? -5.055 -46.125 -45.125 1 97.06 478 MET A C 1
ATOM 3817 O O . MET A 1 478 ? -4.047 -46.562 -45.688 1 97.06 478 MET A O 1
ATOM 3821 N N . SER A 1 479 ? -6.008 -45.531 -45.75 1 96.06 479 SER A N 1
ATOM 3822 C CA . SER A 1 479 ? -5.93 -45.219 -47.156 1 96.06 479 SER A CA 1
ATOM 3823 C C . SER A 1 479 ? -5.891 -43.719 -47.406 1 96.06 479 SER A C 1
ATOM 3825 O O . SER A 1 479 ? -6.672 -42.969 -46.812 1 96.06 479 SER A O 1
ATOM 3827 N N . PHE A 1 480 ? -4.949 -43.344 -48.25 1 95.31 480 PHE A N 1
ATOM 3828 C CA . PHE A 1 480 ? -4.777 -41.938 -48.594 1 95.31 480 PHE A CA 1
ATOM 3829 C C . PHE A 1 480 ? -4.98 -41.719 -50.094 1 95.31 480 PHE A C 1
ATOM 3831 O O . PHE A 1 480 ? -4.66 -42.562 -50.906 1 95.31 480 PHE A O 1
ATOM 3838 N N . SER A 1 481 ? -5.555 -40.594 -50.344 1 92.69 481 SER A N 1
ATOM 3839 C CA . SER A 1 481 ? -5.613 -40.188 -51.75 1 92.69 481 SER A CA 1
ATOM 3840 C C . SER A 1 481 ? -4.246 -39.719 -52.25 1 92.69 481 SER A C 1
ATOM 3842 O O . SER A 1 481 ? -3.623 -38.844 -51.656 1 92.69 481 SER A O 1
ATOM 3844 N N . PHE A 1 482 ? -3.828 -40.344 -53.312 1 88.38 482 PHE A N 1
ATOM 3845 C CA . PHE A 1 482 ? -2.545 -39.906 -53.875 1 88.38 482 PHE A CA 1
ATOM 3846 C C . PHE A 1 482 ? -2.635 -38.5 -54.438 1 88.38 482 PHE A C 1
ATOM 3848 O O . PHE A 1 482 ? -1.679 -37.75 -54.375 1 88.38 482 PHE A O 1
ATOM 3855 N N . ALA A 1 483 ? -3.758 -38.156 -54.969 1 87.62 483 ALA A N 1
ATOM 3856 C CA . ALA A 1 483 ? -3.965 -36.844 -55.625 1 87.62 483 ALA A CA 1
ATOM 3857 C C . ALA A 1 483 ? -4 -35.719 -54.594 1 87.62 483 ALA A C 1
ATOM 3859 O O . ALA A 1 483 ? -3.357 -34.688 -54.781 1 87.62 483 ALA A O 1
ATOM 3860 N N . SER A 1 484 ? -4.691 -35.969 -53.562 1 91.62 484 SER A N 1
ATOM 3861 C CA . SER A 1 484 ? -4.887 -34.875 -52.594 1 91.62 484 SER A CA 1
ATOM 3862 C C . SER A 1 484 ? -3.998 -35.031 -51.375 1 91.62 484 SER A C 1
ATOM 3864 O O . SER A 1 484 ? -3.803 -34.094 -50.625 1 91.62 484 SER A O 1
ATOM 3866 N N . GLY A 1 485 ? -3.514 -36.25 -51.188 1 92.19 485 GLY A N 1
ATOM 3867 C CA . GLY A 1 485 ? -2.723 -36.531 -50 1 92.19 485 GLY A CA 1
ATOM 3868 C C . GLY A 1 485 ? -3.562 -36.688 -48.75 1 92.19 485 GLY A C 1
ATOM 3869 O O . GLY A 1 485 ? -3.027 -36.875 -47.656 1 92.19 485 GLY A O 1
ATOM 3870 N N . GLN A 1 486 ? -4.859 -36.656 -48.906 1 92.75 486 GLN A N 1
ATOM 3871 C CA . GLN A 1 486 ? -5.758 -36.656 -47.75 1 92.75 486 GLN A CA 1
ATOM 3872 C C . GLN A 1 486 ? -6.098 -38.094 -47.312 1 92.75 486 GLN A C 1
ATOM 3874 O O . GLN A 1 486 ? -6.164 -39 -48.156 1 92.75 486 GLN A O 1
ATOM 3879 N N . LEU A 1 487 ? -6.258 -38.25 -46.031 1 95.94 487 LEU A N 1
ATOM 3880 C CA . LEU A 1 487 ? -6.754 -39.5 -45.5 1 95.94 487 LEU A CA 1
ATOM 3881 C C . LEU A 1 487 ? -8.18 -39.75 -45.969 1 95.94 487 LEU A C 1
ATOM 3883 O O . LEU A 1 487 ? -9.031 -38.875 -45.906 1 95.94 487 LEU A O 1
ATOM 3887 N N . LYS A 1 488 ? -8.445 -41 -46.406 1 94.62 488 LYS A N 1
ATOM 3888 C CA . LYS A 1 488 ? -9.766 -41.312 -46.969 1 94.62 488 LYS A CA 1
ATOM 3889 C C . LYS A 1 488 ? -10.492 -42.344 -46.125 1 94.62 488 LYS A C 1
ATOM 3891 O O . LYS A 1 488 ? -11.719 -42.406 -46.125 1 94.62 488 LYS A O 1
ATOM 3896 N N . ARG A 1 489 ? -9.633 -43.156 -45.562 1 94.88 489 ARG A N 1
ATOM 3897 C CA . ARG A 1 489 ? -10.273 -44.281 -44.906 1 94.88 489 ARG A CA 1
ATOM 3898 C C . ARG A 1 489 ? -9.359 -44.906 -43.844 1 94.88 489 ARG A C 1
ATOM 3900 O O . ARG A 1 489 ? -8.141 -44.906 -44 1 94.88 489 ARG A O 1
ATOM 3907 N N . MET A 1 490 ? -10.008 -45.406 -42.75 1 96.94 490 MET A N 1
ATOM 3908 C CA . MET A 1 490 ? -9.375 -46.281 -41.781 1 96.94 490 MET A CA 1
ATOM 3909 C C . MET A 1 490 ? -10.078 -47.656 -41.719 1 96.94 490 MET A C 1
ATOM 3911 O O . MET A 1 490 ? -11.305 -47.719 -41.594 1 96.94 490 MET A O 1
ATOM 3915 N N . TYR A 1 491 ? -9.312 -48.688 -41.812 1 95.94 491 TYR A N 1
ATOM 3916 C CA . TYR A 1 491 ? -9.867 -50.031 -41.875 1 95.94 491 TYR A CA 1
ATOM 3917 C C . TYR A 1 491 ? -9.086 -50.969 -40.969 1 95.94 491 TYR A C 1
ATOM 3919 O O . TYR A 1 491 ? -7.855 -51.031 -41 1 95.94 491 TYR A O 1
ATOM 3927 N N . ASN A 1 492 ? -9.805 -51.656 -40.094 1 95.19 492 ASN A N 1
ATOM 3928 C CA . ASN A 1 492 ? -9.195 -52.688 -39.25 1 95.19 492 ASN A CA 1
ATOM 3929 C C . ASN A 1 492 ? -9.625 -54.094 -39.688 1 95.19 492 ASN A C 1
ATOM 3931 O O . ASN A 1 492 ? -10.766 -54.5 -39.469 1 95.19 492 ASN A O 1
ATOM 3935 N N . SER A 1 493 ? -8.742 -54.844 -40.188 1 94.06 493 SER A N 1
ATOM 3936 C CA . SER A 1 493 ? -9.062 -56.156 -40.75 1 94.06 493 SER A CA 1
ATOM 3937 C C . SER A 1 493 ? -9.398 -57.156 -39.688 1 94.06 493 SER A C 1
ATOM 3939 O O . SER A 1 493 ? -10.094 -58.156 -39.938 1 94.06 493 SER A O 1
ATOM 3941 N N . LYS A 1 494 ? -8.82 -56.938 -38.562 1 92.38 494 LYS A N 1
ATOM 3942 C CA . LYS A 1 494 ? -9.094 -57.844 -37.438 1 92.38 494 LYS A CA 1
ATOM 3943 C C . LYS A 1 494 ? -10.547 -57.75 -37 1 92.38 494 LYS A C 1
ATOM 3945 O O . LYS A 1 494 ? -11.188 -58.781 -36.75 1 92.38 494 LYS A O 1
ATOM 3950 N N . THR A 1 495 ? -11.117 -56.625 -36.938 1 91.56 495 THR A N 1
ATOM 3951 C CA . THR A 1 495 ? -12.469 -56.438 -36.438 1 91.56 495 THR A CA 1
ATOM 3952 C C . THR A 1 495 ? -13.461 -56.219 -37.562 1 91.56 495 THR A C 1
ATOM 3954 O O . THR A 1 495 ? -14.672 -56.344 -37.375 1 91.56 495 THR A O 1
ATOM 3957 N N . GLY A 1 496 ? -12.992 -55.875 -38.75 1 93.44 496 GLY A N 1
ATOM 3958 C CA . GLY A 1 496 ? -13.828 -55.625 -39.906 1 93.44 496 GLY A CA 1
ATOM 3959 C C . GLY A 1 496 ? -14.391 -54.188 -39.938 1 93.44 496 GLY A C 1
ATOM 3960 O O . GLY A 1 496 ? -15.203 -53.875 -40.781 1 93.44 496 GLY A O 1
ATOM 3961 N N . VAL A 1 497 ? -14.016 -53.406 -39 1 95.69 497 VAL A N 1
ATOM 3962 C CA . VAL A 1 497 ? -14.508 -52.031 -38.938 1 95.69 497 VAL A CA 1
ATOM 3963 C C . VAL A 1 497 ? -13.898 -51.188 -40.062 1 95.69 497 VAL A C 1
ATOM 3965 O O . VAL A 1 497 ? -12.688 -51.25 -40.312 1 95.69 497 VAL A O 1
ATOM 3968 N N . ASP A 1 498 ? -14.703 -50.531 -40.781 1 94.88 498 ASP A N 1
ATOM 3969 C CA . ASP A 1 498 ? -14.32 -49.688 -41.906 1 94.88 498 ASP A CA 1
ATOM 3970 C C . ASP A 1 498 ? -14.977 -48.312 -41.844 1 94.88 498 ASP A C 1
ATOM 3972 O O . ASP A 1 498 ? -16.188 -48.188 -41.969 1 94.88 498 ASP A O 1
ATOM 3976 N N . VAL A 1 499 ? -14.195 -47.281 -41.656 1 96.06 499 VAL A N 1
ATOM 3977 C CA . VAL A 1 499 ? -14.727 -45.969 -41.406 1 96.06 499 VAL A CA 1
ATOM 3978 C C . VAL A 1 499 ? -14.133 -44.969 -42.438 1 96.06 499 VAL A C 1
ATOM 3980 O O . VAL A 1 499 ? -12.922 -44.719 -42.406 1 96.06 499 VAL A O 1
ATOM 3983 N N . PRO A 1 500 ? -14.961 -44.469 -43.344 1 95.75 500 PRO A N 1
ATOM 3984 C CA . PRO A 1 500 ? -14.477 -43.312 -44.094 1 95.75 500 PRO A CA 1
ATOM 3985 C C . PRO A 1 500 ? -14.164 -42.094 -43.219 1 95.75 500 PRO A C 1
ATOM 3987 O O . PRO A 1 500 ? -15 -41.688 -42.406 1 95.75 500 PRO A O 1
ATOM 3990 N N . ILE A 1 501 ? -12.977 -41.594 -43.312 1 96.5 501 ILE A N 1
ATOM 3991 C CA . ILE A 1 501 ? -12.57 -40.5 -42.438 1 96.5 501 ILE A CA 1
ATOM 3992 C C . ILE A 1 501 ? -11.594 -39.594 -43.156 1 96.5 501 ILE A C 1
ATOM 3994 O O . ILE A 1 501 ? -10.734 -40.062 -43.906 1 96.5 501 ILE A O 1
ATOM 3998 N N . GLN A 1 502 ? -11.789 -38.281 -43 1 95.62 502 GLN A N 1
ATOM 3999 C CA . GLN A 1 502 ? -10.883 -37.25 -43.5 1 95.62 502 GLN A CA 1
ATOM 4000 C C . GLN A 1 502 ? -10.227 -36.5 -42.344 1 95.62 502 GLN A C 1
ATOM 4002 O O . GLN A 1 502 ? -10.883 -36.188 -41.344 1 95.62 502 GLN A O 1
ATOM 4007 N N . GLN A 1 503 ? -8.945 -36.281 -42.406 1 97.12 503 GLN A N 1
ATOM 4008 C CA . GLN A 1 503 ? -8.219 -35.5 -41.406 1 97.12 503 GLN A CA 1
ATOM 4009 C C . GLN A 1 503 ? -7.586 -34.25 -42.031 1 97.12 503 GLN A C 1
ATOM 4011 O O . GLN A 1 503 ? -6.902 -34.344 -43.062 1 97.12 503 GLN A O 1
ATOM 4016 N N . SER A 1 504 ? -7.828 -33 -41.438 1 95.88 504 SER A N 1
ATOM 4017 C CA . SER A 1 504 ? -7.312 -31.734 -41.938 1 95.88 504 SER A CA 1
ATOM 4018 C C . SER A 1 504 ? -6.816 -30.859 -40.812 1 95.88 504 SER A C 1
ATOM 4020 O O . SER A 1 504 ? -7.102 -31.125 -39.625 1 95.88 504 SER A O 1
ATOM 4022 N N . TYR A 1 505 ? -5.977 -29.875 -41.219 1 98.06 505 TYR A N 1
ATOM 4023 C CA . TYR A 1 505 ? -5.598 -28.812 -40.281 1 98.06 505 TYR A CA 1
ATOM 4024 C C . TYR A 1 505 ? -6.293 -27.5 -40.656 1 98.06 505 TYR A C 1
ATOM 4026 O O . TYR A 1 505 ? -6.445 -27.188 -41.844 1 98.06 505 TYR A O 1
ATOM 4034 N N . LEU A 1 506 ? -6.816 -26.875 -39.625 1 98.12 506 LEU A N 1
ATOM 4035 C CA . LEU A 1 506 ? -7.465 -25.578 -39.75 1 98.12 506 LEU A CA 1
ATOM 4036 C C . LEU A 1 506 ? -7.02 -24.641 -38.625 1 98.12 506 LEU A C 1
ATOM 4038 O O . LEU A 1 506 ? -6.336 -25.062 -37.688 1 98.12 506 LEU A O 1
ATOM 4042 N N . TRP A 1 507 ? -7.359 -23.344 -38.75 1 97.94 507 TRP A N 1
ATOM 4043 C CA . TRP A 1 507 ? -7.148 -22.453 -37.625 1 97.94 507 TRP A CA 1
ATOM 4044 C C . TRP A 1 507 ? -8.297 -21.453 -37.5 1 97.94 507 TRP A C 1
ATOM 4046 O O . TRP A 1 507 ? -8.922 -21.094 -38.5 1 97.94 507 TRP A O 1
ATOM 4056 N N . TYR A 1 508 ? -8.633 -21.172 -36.25 1 98.12 508 TYR A N 1
ATOM 4057 C CA . TYR A 1 508 ? -9.531 -20.062 -35.938 1 98.12 508 TYR A CA 1
ATOM 4058 C C . TYR A 1 508 ? -8.75 -18.781 -35.75 1 98.12 508 TYR A C 1
ATOM 4060 O O . TYR A 1 508 ? -7.723 -18.766 -35.062 1 98.12 508 TYR A O 1
ATOM 4068 N N . GLY A 1 509 ? -9.227 -17.719 -36.344 1 97.5 509 GLY A N 1
ATOM 4069 C CA . GLY A 1 509 ? -8.656 -16.422 -36 1 97.5 509 GLY A CA 1
ATOM 4070 C C . GLY A 1 509 ? -9.023 -15.953 -34.594 1 97.5 509 GLY A C 1
ATOM 4071 O O . GLY A 1 509 ? -10.18 -16.078 -34.188 1 97.5 509 GLY A O 1
ATOM 4072 N N . SER A 1 510 ? -8.047 -15.438 -33.906 1 97.31 510 SER A N 1
ATOM 4073 C CA . SER A 1 510 ? -8.297 -14.945 -32.531 1 97.31 510 SER A CA 1
ATOM 4074 C C . SER A 1 510 ? -9 -13.594 -32.562 1 97.31 510 SER A C 1
ATOM 4076 O O . SER A 1 510 ? -8.508 -12.641 -33.156 1 97.31 510 SER A O 1
ATOM 4078 N N . SER A 1 511 ? -10.031 -13.492 -31.828 1 97.25 511 SER A N 1
ATOM 4079 C CA . SER A 1 511 ? -10.805 -12.258 -31.812 1 97.25 511 SER A CA 1
ATOM 4080 C C . SER A 1 511 ? -10.023 -11.125 -31.141 1 97.25 511 SER A C 1
ATOM 4082 O O . SER A 1 511 ? -9.383 -11.336 -30.109 1 97.25 511 SER A O 1
ATOM 4084 N N . LYS A 1 512 ? -10.016 -9.922 -31.703 1 95.81 512 LYS A N 1
ATOM 4085 C CA . LYS A 1 512 ? -9.461 -8.711 -31.109 1 95.81 512 LYS A CA 1
ATOM 4086 C C . LYS A 1 512 ? -10.539 -7.879 -30.438 1 95.81 512 LYS A C 1
ATOM 4088 O O . LYS A 1 512 ? -10.289 -6.742 -30.031 1 95.81 512 LYS A O 1
ATOM 4093 N N . GLY A 1 513 ? -11.664 -8.461 -30.219 1 94.56 513 GLY A N 1
ATOM 4094 C CA . GLY A 1 513 ? -12.828 -7.699 -29.797 1 94.56 513 GLY A CA 1
ATOM 4095 C C . GLY A 1 513 ? -13.602 -7.102 -30.953 1 94.56 513 GLY A C 1
ATOM 4096 O O . GLY A 1 513 ? -13.125 -7.098 -32.094 1 94.56 513 GLY A O 1
ATOM 4097 N N . ASP A 1 514 ? -14.812 -6.812 -30.797 1 93.06 514 ASP A N 1
ATOM 4098 C CA . ASP A 1 514 ? -15.617 -6.18 -31.828 1 93.06 514 ASP A CA 1
ATOM 4099 C C . ASP A 1 514 ? -16.547 -5.117 -31.234 1 93.06 514 ASP A C 1
ATOM 4101 O O . ASP A 1 514 ? -16.344 -4.684 -30.109 1 93.06 514 ASP A O 1
ATOM 4105 N N . ILE A 1 515 ? -17.406 -4.602 -32 1 91.62 515 ILE A N 1
ATOM 4106 C CA . ILE A 1 515 ? -18.25 -3.475 -31.625 1 91.62 515 ILE A CA 1
ATOM 4107 C C . ILE A 1 515 ? -19.172 -3.875 -30.469 1 91.62 515 ILE A C 1
ATOM 4109 O O . ILE A 1 515 ? -19.516 -3.041 -29.625 1 91.62 515 ILE A O 1
ATOM 4113 N N . ASN A 1 516 ? -19.484 -5.156 -30.391 1 90.38 516 ASN A N 1
ATOM 4114 C CA . ASN A 1 516 ? -20.422 -5.621 -29.391 1 90.38 516 ASN A CA 1
ATOM 4115 C C . ASN A 1 516 ? -19.719 -6.016 -28.094 1 90.38 516 ASN A C 1
ATOM 4117 O O . ASN A 1 516 ? -20.344 -6.059 -27.031 1 90.38 516 ASN A O 1
ATOM 4121 N N . SER A 1 517 ? -18.531 -6.469 -28.203 1 94.5 517 SER A N 1
ATOM 4122 C CA . SER A 1 517 ? -17.781 -6.922 -27.031 1 94.5 517 SER A CA 1
ATOM 4123 C C . SER A 1 517 ? -16.281 -6.703 -27.219 1 94.5 517 SER A C 1
ATOM 4125 O O . SER A 1 517 ? -15.703 -7.109 -28.234 1 94.5 517 SER A O 1
ATOM 4127 N N . GLN A 1 518 ? -15.695 -6.098 -26.234 1 95.81 518 GLN A N 1
ATOM 4128 C CA . GLN A 1 518 ? -14.258 -5.832 -26.281 1 95.81 518 GLN A CA 1
ATOM 4129 C C . GLN A 1 518 ? -13.461 -7.066 -25.859 1 95.81 518 GLN A C 1
ATOM 4131 O O . GLN A 1 518 ? -12.227 -7.039 -25.859 1 95.81 518 GLN A O 1
ATOM 4136 N N . GLN A 1 519 ? -14.211 -8.117 -25.484 1 97.5 519 GLN A N 1
ATOM 4137 C CA . GLN A 1 519 ? -13.516 -9.328 -25.062 1 97.5 519 GLN A CA 1
ATOM 4138 C C . GLN A 1 519 ? -12.656 -9.898 -26.188 1 97.5 519 GLN A C 1
ATOM 4140 O O . GLN A 1 519 ? -13.164 -10.203 -27.266 1 97.5 519 GLN A O 1
ATOM 4145 N N . ARG A 1 520 ? -11.391 -9.93 -25.938 1 97.5 520 ARG A N 1
ATOM 4146 C CA . ARG A 1 520 ? -10.43 -10.508 -26.859 1 97.5 520 ARG A CA 1
ATOM 4147 C C . ARG A 1 520 ? -10.125 -11.961 -26.516 1 97.5 520 ARG A C 1
ATOM 4149 O O . ARG A 1 520 ? -10.406 -12.406 -25.406 1 97.5 520 ARG A O 1
ATOM 4156 N N . SER A 1 521 ? -9.688 -12.852 -27.547 1 97.94 521 SER A N 1
ATOM 4157 C CA . SER A 1 521 ? -9.078 -14.141 -27.234 1 97.94 521 SER A CA 1
ATOM 4158 C C . SER A 1 521 ? -7.68 -13.961 -26.656 1 97.94 521 SER A C 1
ATOM 4160 O O . SER A 1 521 ? -7.008 -12.969 -26.922 1 97.94 521 SER A O 1
ATOM 4162 N N . GLY A 1 522 ? -7.301 -14.828 -25.781 1 97.81 522 GLY A N 1
ATOM 4163 C CA . GLY A 1 522 ? -6 -14.734 -25.141 1 97.81 522 GLY A CA 1
ATOM 4164 C C . GLY A 1 522 ? -5.648 -15.969 -24.328 1 97.81 522 GLY A C 1
ATOM 4165 O O . GLY A 1 522 ? -6.031 -17.094 -24.688 1 97.81 522 GLY A O 1
ATOM 4166 N N . ALA A 1 523 ? -4.938 -15.82 -23.297 1 97.81 523 ALA A N 1
ATOM 4167 C CA . ALA A 1 523 ? -4.422 -16.953 -22.516 1 97.81 523 ALA A CA 1
ATOM 4168 C C . ALA A 1 523 ? -5.562 -17.766 -21.922 1 97.81 523 ALA A C 1
ATOM 4170 O O . ALA A 1 523 ? -5.5 -19 -21.891 1 97.81 523 ALA A O 1
ATOM 4171 N N . TYR A 1 524 ? -6.594 -17.047 -21.484 1 98.12 524 TYR A N 1
ATOM 4172 C CA . TYR A 1 524 ? -7.719 -17.719 -20.844 1 98.12 524 TYR A CA 1
ATOM 4173 C C . TYR A 1 524 ? -8.82 -18.031 -21.844 1 98.12 524 TYR A C 1
ATOM 4175 O O . TYR A 1 524 ? -9.336 -19.156 -21.875 1 98.12 524 TYR A O 1
ATOM 4183 N N . ILE A 1 525 ? -9.141 -17.062 -22.625 1 98.56 525 ILE A N 1
ATOM 4184 C CA . ILE A 1 525 ? -10.383 -17.062 -23.391 1 98.56 525 ILE A CA 1
ATOM 4185 C C . ILE A 1 525 ? -10.117 -17.578 -24.812 1 98.56 525 ILE A C 1
ATOM 4187 O O . ILE A 1 525 ? -9.102 -17.234 -25.422 1 98.56 525 ILE A O 1
ATOM 4191 N N . PHE A 1 526 ? -10.969 -18.422 -25.328 1 98.31 526 PHE A N 1
ATOM 4192 C CA . PHE A 1 526 ? -11.062 -18.766 -26.75 1 98.31 526 PHE A CA 1
ATOM 4193 C C . PHE A 1 526 ? -12.273 -18.109 -27.391 1 98.31 526 PHE A C 1
ATOM 4195 O O . PHE A 1 526 ? -13.414 -18.422 -27.016 1 98.31 526 PHE A O 1
ATOM 4202 N N . ARG A 1 527 ? -11.992 -17.203 -28.188 1 98.25 527 ARG A N 1
ATOM 4203 C CA . ARG A 1 527 ? -13.031 -16.516 -28.953 1 98.25 527 ARG A CA 1
ATOM 4204 C C . ARG A 1 527 ? -12.625 -16.375 -30.406 1 98.25 527 ARG A C 1
ATOM 4206 O O . ARG A 1 527 ? -11.836 -15.484 -30.75 1 98.25 527 ARG A O 1
ATOM 4213 N N . PRO A 1 528 ? -13.242 -17.203 -31.266 1 97 528 PRO A N 1
ATOM 4214 C CA . PRO A 1 528 ? -12.93 -17.078 -32.688 1 97 528 PRO A CA 1
ATOM 4215 C C . PRO A 1 528 ? -13.438 -15.766 -33.312 1 97 528 PRO A C 1
ATOM 4217 O O . PRO A 1 528 ? -14.492 -15.266 -32.906 1 97 528 PRO A O 1
ATOM 4220 N N . ASN A 1 529 ? -12.641 -15.148 -34.156 1 92.38 529 ASN A N 1
ATOM 4221 C CA . ASN A 1 529 ? -13.062 -13.93 -34.844 1 92.38 529 ASN A CA 1
ATOM 4222 C C . ASN A 1 529 ? -14.07 -14.242 -35.938 1 92.38 529 ASN A C 1
ATOM 4224 O O . ASN A 1 529 ? -14.461 -13.352 -36.688 1 92.38 529 ASN A O 1
ATOM 4228 N N . GLY A 1 530 ? -14.602 -15.375 -36.031 1 81.69 530 GLY A N 1
ATOM 4229 C CA . GLY A 1 530 ? -15.555 -15.852 -37.031 1 81.69 530 GLY A CA 1
ATOM 4230 C C . GLY A 1 530 ? -15.539 -17.359 -37.188 1 81.69 530 GLY A C 1
ATOM 4231 O O . GLY A 1 530 ? -14.703 -18.047 -36.594 1 81.69 530 GLY A O 1
ATOM 4232 N N . SER A 1 531 ? -16.609 -17.875 -37.688 1 77.38 531 SER A N 1
ATOM 4233 C CA . SER A 1 531 ? -16.75 -19.281 -38.094 1 77.38 531 SER A CA 1
ATOM 4234 C C . SER A 1 531 ? -17.203 -19.391 -39.531 1 77.38 531 SER A C 1
ATOM 4236 O O . SER A 1 531 ? -17.922 -18.531 -40.031 1 77.38 531 SER A O 1
ATOM 4238 N N . PRO A 1 532 ? -16.609 -20.422 -40.438 1 87.94 532 PRO A N 1
ATOM 4239 C CA . PRO A 1 532 ? -15.852 -21.625 -40.062 1 87.94 532 PRO A CA 1
ATOM 4240 C C . PRO A 1 532 ? -14.344 -21.359 -39.969 1 87.94 532 PRO A C 1
ATOM 4242 O O . PRO A 1 532 ? -13.875 -20.297 -40.406 1 87.94 532 PRO A O 1
ATOM 4245 N N . ALA A 1 533 ? -13.664 -22.219 -39.406 1 95.5 533 ALA A N 1
ATOM 4246 C CA . ALA A 1 533 ? -12.211 -22.172 -39.344 1 95.5 533 ALA A CA 1
ATOM 4247 C C . ALA A 1 533 ? -11.586 -22.141 -40.75 1 95.5 533 ALA A C 1
ATOM 4249 O O . ALA A 1 533 ? -12.203 -22.594 -41.688 1 95.5 533 ALA A O 1
ATOM 4250 N N . THR A 1 534 ? -10.477 -21.516 -40.844 1 95.81 534 THR A N 1
ATOM 4251 C CA . THR A 1 534 ? -9.758 -21.406 -42.125 1 95.81 534 THR A CA 1
ATOM 4252 C C . THR A 1 534 ? -8.945 -22.672 -42.375 1 95.81 534 THR A C 1
ATOM 4254 O O . THR A 1 534 ? -8.148 -23.109 -41.531 1 95.81 534 THR A O 1
ATOM 4257 N N . ILE A 1 535 ? -9.156 -23.281 -43.562 1 95.31 535 ILE A N 1
ATOM 4258 C CA . ILE A 1 535 ? -8.445 -24.5 -43.938 1 95.31 535 ILE A CA 1
ATOM 4259 C C . ILE A 1 535 ? -7 -24.156 -44.312 1 95.31 535 ILE A C 1
ATOM 4261 O O . ILE A 1 535 ? -6.746 -23.203 -45.062 1 95.31 535 ILE A O 1
ATOM 4265 N N . VAL A 1 536 ? -6.109 -24.906 -43.812 1 95.31 536 VAL A N 1
ATOM 4266 C CA . VAL A 1 536 ? -4.691 -24.641 -44.031 1 95.31 536 VAL A CA 1
ATOM 4267 C C . VAL A 1 536 ? -4.312 -25.062 -45.438 1 95.31 536 VAL A C 1
ATOM 4269 O O . VAL A 1 536 ? -3.609 -24.344 -46.156 1 95.31 536 VAL A O 1
ATOM 4272 N N . SER A 1 537 ? -4.676 -26.297 -45.812 1 92.38 537 SER A N 1
ATOM 4273 C CA . SER A 1 537 ? -4.375 -26.812 -47.156 1 92.38 537 SER A CA 1
ATOM 4274 C C . SER A 1 537 ? -5.375 -27.875 -47.562 1 92.38 537 SER A C 1
ATOM 4276 O O . SER A 1 537 ? -5.832 -28.672 -46.719 1 92.38 537 SER A O 1
ATOM 4278 N N . ARG A 1 538 ? -5.664 -27.938 -48.844 1 88.62 538 ARG A N 1
ATOM 4279 C CA . ARG A 1 538 ? -6.566 -28.953 -49.406 1 88.62 538 ARG A CA 1
ATOM 4280 C C . ARG A 1 538 ? -5.797 -30.031 -50.125 1 88.62 538 ARG A C 1
ATOM 4282 O O . ARG A 1 538 ? -6.309 -31.141 -50.344 1 88.62 538 ARG A O 1
ATOM 4289 N N . SER A 1 539 ? -4.676 -29.703 -50.594 1 90.69 539 SER A N 1
ATOM 4290 C CA . SER A 1 539 ? -3.768 -30.656 -51.219 1 90.69 539 SER A CA 1
ATOM 4291 C C . SER A 1 539 ? -2.438 -30.734 -50.469 1 90.69 539 SER A C 1
ATOM 4293 O O . SER A 1 539 ? -1.777 -29.719 -50.281 1 90.69 539 SER A O 1
ATOM 4295 N N . VAL A 1 540 ? -2.094 -31.953 -50.062 1 93.12 540 VAL A N 1
ATOM 4296 C CA . VAL A 1 540 ? -0.935 -32.125 -49.219 1 93.12 540 VAL A CA 1
ATOM 4297 C C . VAL A 1 540 ? -0.001 -33.188 -49.781 1 93.12 540 VAL A C 1
ATOM 4299 O O . VAL A 1 540 ? -0.388 -34.344 -49.938 1 93.12 540 VAL A O 1
ATOM 4302 N N . PRO A 1 541 ? 1.219 -32.688 -50.188 1 89.69 541 PRO A N 1
ATOM 4303 C CA . PRO A 1 541 ? 2.182 -33.719 -50.625 1 89.69 541 PRO A CA 1
ATOM 4304 C C . PRO A 1 541 ? 2.451 -34.75 -49.531 1 89.69 541 PRO A C 1
ATOM 4306 O O . PRO A 1 541 ? 2.506 -34.438 -48.344 1 89.69 541 PRO A O 1
ATOM 4309 N N . LEU A 1 542 ? 2.502 -36.094 -49.906 1 91.44 542 LEU A N 1
ATOM 4310 C CA . LEU A 1 542 ? 2.791 -37.156 -48.938 1 91.44 542 LEU A CA 1
ATOM 4311 C C . LEU A 1 542 ? 3.928 -38.031 -49.406 1 91.44 542 LEU A C 1
ATOM 4313 O O . LEU A 1 542 ? 4.094 -38.25 -50.625 1 91.44 542 LEU A O 1
ATOM 4317 N N . LYS A 1 543 ? 4.77 -38.344 -48.594 1 91.5 543 LYS A N 1
ATOM 4318 C CA . LYS A 1 543 ? 5.797 -39.375 -48.781 1 91.5 543 LYS A CA 1
ATOM 4319 C C . LYS A 1 543 ? 5.512 -40.594 -47.906 1 91.5 543 LYS A C 1
ATOM 4321 O O . LYS A 1 543 ? 5.145 -40.469 -46.75 1 91.5 543 LYS A O 1
ATOM 4326 N N . VAL A 1 544 ? 5.625 -41.781 -48.531 1 93.25 544 VAL A N 1
ATOM 4327 C CA . VAL A 1 544 ? 5.312 -43 -47.812 1 93.25 544 VAL A CA 1
ATOM 4328 C C . VAL A 1 544 ? 6.59 -43.812 -47.625 1 93.25 544 VAL A C 1
ATOM 4330 O O . VAL A 1 544 ? 7.363 -44.031 -48.562 1 93.25 544 VAL A O 1
ATOM 4333 N N . PHE A 1 545 ? 6.836 -44.188 -46.438 1 93.69 545 PHE A N 1
ATOM 4334 C CA . PHE A 1 545 ? 7.934 -45.062 -46.062 1 93.69 545 PHE A CA 1
ATOM 4335 C C . PHE A 1 545 ? 7.402 -46.375 -45.5 1 93.69 545 PHE A C 1
ATOM 4337 O O . PHE A 1 545 ? 6.645 -46.375 -44.531 1 93.69 545 PHE A O 1
ATOM 4344 N N . ARG A 1 546 ? 7.777 -47.469 -46.094 1 93.5 546 ARG A N 1
ATOM 4345 C CA . ARG A 1 546 ? 7.27 -48.75 -45.656 1 93.5 546 ARG A CA 1
ATOM 4346 C C . ARG A 1 546 ? 8.359 -49.594 -45 1 93.5 546 ARG A C 1
ATOM 4348 O O . ARG A 1 546 ? 9.547 -49.438 -45.312 1 93.5 546 ARG A O 1
ATOM 4355 N N . GLY A 1 547 ? 7.926 -50.344 -44.062 1 93.06 547 GLY A N 1
ATOM 4356 C CA . GLY A 1 547 ? 8.812 -51.312 -43.375 1 93.06 547 GLY A CA 1
ATOM 4357 C C . GLY A 1 547 ? 8.062 -52.375 -42.625 1 93.06 547 GLY A C 1
ATOM 4358 O O . GLY A 1 547 ? 6.836 -52.344 -42.531 1 93.06 547 GLY A O 1
ATOM 4359 N N . PRO A 1 548 ? 8.781 -53.375 -42.219 1 92.81 548 PRO A N 1
ATOM 4360 C CA . PRO A 1 548 ? 8.148 -54.5 -41.531 1 92.81 548 PRO A CA 1
ATOM 4361 C C . PRO A 1 548 ? 7.555 -54.156 -40.188 1 92.81 548 PRO A C 1
ATOM 4363 O O . PRO A 1 548 ? 6.594 -54.781 -39.75 1 92.81 548 PRO A O 1
ATOM 4366 N N . LEU A 1 549 ? 8.086 -53.125 -39.562 1 95.62 549 LEU A N 1
ATOM 4367 C CA . LEU A 1 549 ? 7.621 -52.781 -38.219 1 95.62 549 LEU A CA 1
ATOM 4368 C C . LEU A 1 549 ? 6.66 -51.594 -38.25 1 95.62 549 LEU A C 1
ATOM 4370 O O . LEU A 1 549 ? 5.715 -51.531 -37.469 1 95.62 549 LEU A O 1
ATOM 4374 N N . VAL A 1 550 ? 6.883 -50.688 -39.156 1 96.31 550 VAL A N 1
ATOM 4375 C CA . VAL A 1 550 ? 6.066 -49.5 -39.188 1 96.31 550 VAL A CA 1
ATOM 4376 C C . VAL A 1 550 ? 6.035 -48.906 -40.625 1 96.31 550 VAL A C 1
ATOM 4378 O O . VAL A 1 550 ? 7.039 -48.938 -41.312 1 96.31 550 VAL A O 1
ATOM 4381 N N . ASP A 1 551 ? 4.859 -48.5 -41 1 96.38 551 ASP A N 1
ATOM 4382 C CA . ASP A 1 551 ? 4.719 -47.594 -42.156 1 96.38 551 ASP A CA 1
ATOM 4383 C C . ASP A 1 551 ? 4.566 -46.156 -41.719 1 96.38 551 ASP A C 1
ATOM 4385 O O . ASP A 1 551 ? 3.9 -45.875 -40.719 1 96.38 551 ASP A O 1
ATOM 4389 N N . GLU A 1 552 ? 5.27 -45.281 -42.375 1 96 552 GLU A N 1
ATOM 4390 C CA . GLU A 1 552 ? 5.148 -43.844 -42.062 1 96 552 GLU A CA 1
ATOM 4391 C C . GLU A 1 552 ? 4.676 -43.062 -43.281 1 96 552 GLU A C 1
ATOM 4393 O O . GLU A 1 552 ? 5.066 -43.344 -44.406 1 96 552 GLU A O 1
ATOM 4398 N N . ILE A 1 553 ? 3.811 -42.156 -42.969 1 95.75 553 ILE A N 1
ATOM 4399 C CA . ILE A 1 553 ? 3.406 -41.156 -43.969 1 95.75 553 ILE A CA 1
ATOM 4400 C C . ILE A 1 553 ? 3.844 -39.781 -43.5 1 95.75 553 ILE A C 1
ATOM 4402 O O . ILE A 1 553 ? 3.457 -39.312 -42.438 1 95.75 553 ILE A O 1
ATOM 4406 N N . HIS A 1 554 ? 4.691 -39.125 -44.312 1 95.31 554 HIS A N 1
ATOM 4407 C CA . HIS A 1 554 ? 5.129 -37.781 -44.062 1 95.31 554 HIS A CA 1
ATOM 4408 C C . HIS A 1 554 ? 4.324 -36.75 -44.875 1 95.31 554 HIS A C 1
ATOM 4410 O O . HIS A 1 554 ? 4.258 -36.875 -46.094 1 95.31 554 HIS A O 1
ATOM 4416 N N . GLN A 1 555 ? 3.738 -35.812 -44.156 1 96.12 555 GLN A N 1
ATOM 4417 C CA . GLN A 1 555 ? 2.945 -34.812 -44.844 1 96.12 555 GLN A CA 1
ATOM 4418 C C . GLN A 1 555 ? 3.355 -33.406 -44.406 1 96.12 555 GLN A C 1
ATOM 4420 O O . GLN A 1 555 ? 3.678 -33.188 -43.219 1 96.12 555 GLN A O 1
ATOM 4425 N N . GLN A 1 556 ? 3.398 -32.5 -45.312 1 95.06 556 GLN A N 1
ATOM 4426 C CA . GLN A 1 556 ? 3.611 -31.094 -45.062 1 95.06 556 GLN A CA 1
ATOM 4427 C C . GLN A 1 556 ? 2.4 -30.266 -45.469 1 95.06 556 GLN A C 1
ATOM 4429 O O . GLN A 1 556 ? 2.209 -30 -46.656 1 95.06 556 GLN A O 1
ATOM 4434 N N . PHE A 1 557 ? 1.643 -29.844 -44.625 1 96.06 557 PHE A N 1
ATOM 4435 C CA . PHE A 1 557 ? 0.411 -29.125 -44.875 1 96.06 557 PHE A CA 1
ATOM 4436 C C . PHE A 1 557 ? 0.714 -27.688 -45.281 1 96.06 557 PHE A C 1
ATOM 4438 O O . PHE A 1 557 ? -0.004 -27.094 -46.094 1 96.06 557 PHE A O 1
ATOM 4445 N N . ASN A 1 558 ? 1.715 -27.125 -44.656 1 93.62 558 ASN A N 1
ATOM 4446 C CA . ASN A 1 558 ? 2.285 -25.844 -45.031 1 93.62 558 ASN A CA 1
ATOM 4447 C C . ASN A 1 558 ? 3.662 -25.641 -44.406 1 93.62 558 ASN A C 1
ATOM 4449 O O . ASN A 1 558 ? 4.273 -26.594 -43.938 1 93.62 558 ASN A O 1
ATOM 4453 N N . SER A 1 559 ? 4.191 -24.375 -44.5 1 93.88 559 SER A N 1
ATOM 4454 C CA . SER A 1 559 ? 5.562 -24.125 -44.062 1 93.88 559 SER A CA 1
ATOM 4455 C C . SER A 1 559 ? 5.684 -24.25 -42.531 1 93.88 559 SER A C 1
ATOM 4457 O O . SER A 1 559 ? 6.785 -24.406 -42 1 93.88 559 SER A O 1
ATOM 4459 N N . TRP A 1 560 ? 4.598 -24.266 -41.781 1 96.81 560 TRP A N 1
ATOM 4460 C CA . TRP A 1 560 ? 4.703 -24.281 -40.344 1 96.81 560 TRP A CA 1
ATOM 4461 C C . TRP A 1 560 ? 3.848 -25.391 -39.719 1 96.81 560 TRP A C 1
ATOM 4463 O O . TRP A 1 560 ? 3.598 -25.406 -38.531 1 96.81 560 TRP A O 1
ATOM 4473 N N . ILE A 1 561 ? 3.271 -26.297 -40.562 1 98.06 561 ILE A N 1
ATOM 4474 C CA . ILE A 1 561 ? 2.52 -27.453 -40.094 1 98.06 561 ILE A CA 1
ATOM 4475 C C . ILE A 1 561 ? 2.984 -28.719 -40.812 1 98.06 561 ILE A C 1
ATOM 4477 O O . ILE A 1 561 ? 2.836 -28.844 -42.031 1 98.06 561 ILE A O 1
ATOM 4481 N N . TYR A 1 562 ? 3.5 -29.609 -40.031 1 97.38 562 TYR A N 1
ATOM 4482 C CA . TYR A 1 562 ? 3.994 -30.891 -40.531 1 97.38 562 TYR A CA 1
ATOM 4483 C C . TYR A 1 562 ? 3.414 -32.031 -39.719 1 97.38 562 TYR A C 1
ATOM 4485 O O . TYR A 1 562 ? 3.1 -31.875 -38.531 1 97.38 562 TYR A O 1
ATOM 4493 N N . GLN A 1 563 ? 3.223 -33.219 -40.406 1 97.5 563 GLN A N 1
ATOM 4494 C CA . GLN A 1 563 ? 2.641 -34.375 -39.719 1 97.5 563 GLN A CA 1
ATOM 4495 C C . GLN A 1 563 ? 3.291 -35.688 -40.188 1 97.5 563 GLN A C 1
ATOM 4497 O O . GLN A 1 563 ? 3.588 -35.844 -41.375 1 97.5 563 GLN A O 1
ATOM 4502 N N . VAL A 1 564 ? 3.562 -36.531 -39.281 1 97.12 564 VAL A N 1
ATOM 4503 C CA . VAL A 1 564 ? 3.961 -37.906 -39.562 1 97.12 564 VAL A CA 1
ATOM 4504 C C . VAL A 1 564 ? 2.945 -38.875 -38.969 1 97.12 564 VAL A C 1
ATOM 4506 O O . VAL A 1 564 ? 2.686 -38.844 -37.75 1 97.12 564 VAL A O 1
ATOM 4509 N N . THR A 1 565 ? 2.312 -39.656 -39.781 1 97.69 565 THR A N 1
ATOM 4510 C CA . THR A 1 565 ? 1.416 -40.719 -39.312 1 97.69 565 THR A CA 1
ATOM 4511 C C . THR A 1 565 ? 2.127 -42.062 -39.312 1 97.69 565 THR A C 1
ATOM 4513 O O . THR A 1 565 ? 2.744 -42.469 -40.312 1 97.69 565 THR A O 1
ATOM 4516 N N . ARG A 1 566 ? 2.018 -42.781 -38.25 1 97.88 566 ARG A N 1
ATOM 4517 C CA . ARG A 1 566 ? 2.686 -44.062 -38.125 1 97.88 566 ARG A CA 1
ATOM 4518 C C . ARG A 1 566 ? 1.68 -45.188 -37.844 1 97.88 566 ARG A C 1
ATOM 4520 O O . ARG A 1 566 ? 0.826 -45.062 -36.969 1 97.88 566 ARG A O 1
ATOM 4527 N N . LEU A 1 567 ? 1.742 -46.188 -38.625 1 97.69 567 LEU A N 1
ATOM 4528 C CA . LEU A 1 567 ? 1.002 -47.406 -38.375 1 97.69 567 LEU A CA 1
ATOM 4529 C C . LEU A 1 567 ? 1.951 -48.562 -38.062 1 97.69 567 LEU A C 1
ATOM 4531 O O . LEU A 1 567 ? 2.709 -49 -38.938 1 97.69 567 LEU A O 1
ATOM 4535 N N . TYR A 1 568 ? 1.888 -49.062 -36.906 1 96.62 568 TYR A N 1
ATOM 4536 C CA . TYR A 1 568 ? 2.762 -50.125 -36.469 1 96.62 568 TYR A CA 1
ATOM 4537 C C . TYR A 1 568 ? 2.109 -51.5 -36.688 1 96.62 568 TYR A C 1
ATOM 4539 O O . TYR A 1 568 ? 0.888 -51.625 -36.594 1 96.62 568 TYR A O 1
ATOM 4547 N N . LYS A 1 569 ? 2.947 -52.438 -36.906 1 94.19 569 LYS A N 1
ATOM 4548 C CA . LYS A 1 569 ? 2.502 -53.781 -37.281 1 94.19 569 LYS A CA 1
ATOM 4549 C C . LYS A 1 569 ? 1.61 -54.375 -36.188 1 94.19 569 LYS A C 1
ATOM 4551 O O . LYS A 1 569 ? 0.587 -55 -36.469 1 94.19 569 LYS A O 1
ATOM 4556 N N . ASP A 1 570 ? 1.897 -54.156 -34.969 1 91.75 570 ASP A N 1
ATOM 4557 C CA . ASP A 1 570 ? 1.21 -54.844 -33.875 1 91.75 570 ASP A CA 1
ATOM 4558 C C . ASP A 1 570 ? 0.424 -53.875 -33 1 91.75 570 ASP A C 1
ATOM 4560 O O . ASP A 1 570 ? 0.224 -54.125 -31.812 1 91.75 570 ASP A O 1
ATOM 4564 N N . LYS A 1 571 ? 0.021 -52.75 -33.562 1 94.62 571 LYS A N 1
ATOM 4565 C CA . LYS A 1 571 ? -0.804 -51.812 -32.812 1 94.62 571 LYS A CA 1
ATOM 4566 C C . LYS A 1 571 ? -2.15 -51.594 -33.5 1 94.62 571 LYS A C 1
ATOM 4568 O O . LYS A 1 571 ? -2.252 -51.719 -34.75 1 94.62 571 LYS A O 1
ATOM 4573 N N . GLU A 1 572 ? -3.098 -51.25 -32.688 1 93.31 572 GLU A N 1
ATOM 4574 C CA . GLU A 1 572 ? -4.461 -51.094 -33.188 1 93.31 572 GLU A CA 1
ATOM 4575 C C . GLU A 1 572 ? -4.824 -49.625 -33.375 1 93.31 572 GLU A C 1
ATOM 4577 O O . GLU A 1 572 ? -6.004 -49.281 -33.438 1 93.31 572 GLU A O 1
ATOM 4582 N N . HIS A 1 573 ? -3.873 -48.812 -33.375 1 97.56 573 HIS A N 1
ATOM 4583 C CA . HIS A 1 573 ? -4.125 -47.375 -33.562 1 97.56 573 HIS A CA 1
ATOM 4584 C C . HIS A 1 573 ? -3.094 -46.75 -34.5 1 97.56 573 HIS A C 1
ATOM 4586 O O . HIS A 1 573 ? -2.037 -47.344 -34.75 1 97.56 573 HIS A O 1
ATOM 4592 N N . ALA A 1 574 ? -3.479 -45.625 -35.094 1 98.19 574 ALA A N 1
ATOM 4593 C CA . ALA A 1 574 ? -2.541 -44.781 -35.812 1 98.19 574 ALA A CA 1
ATOM 4594 C C . ALA A 1 574 ? -1.959 -43.688 -34.875 1 98.19 574 ALA A C 1
ATOM 4596 O O . ALA A 1 574 ? -2.693 -43.031 -34.156 1 98.19 574 ALA A O 1
ATOM 4597 N N . GLU A 1 575 ? -0.667 -43.594 -34.844 1 98.06 575 GLU A N 1
ATOM 4598 C CA . GLU A 1 575 ? 0 -42.531 -34.125 1 98.06 575 GLU A CA 1
ATOM 4599 C C . GLU A 1 575 ? 0.267 -41.344 -35.031 1 98.06 575 GLU A C 1
ATOM 4601 O O . GLU A 1 575 ? 0.934 -41.469 -36.062 1 98.06 575 GLU A O 1
ATOM 4606 N N . VAL A 1 576 ? -0.251 -40.188 -34.656 1 98.44 576 VAL A N 1
ATOM 4607 C CA . VAL A 1 576 ? -0.049 -39 -35.469 1 98.44 576 VAL A CA 1
ATOM 4608 C C . VAL A 1 576 ? 0.856 -38.031 -34.719 1 98.44 576 VAL A C 1
ATOM 4610 O O . VAL A 1 576 ? 0.491 -37.531 -33.625 1 98.44 576 VAL A O 1
ATOM 4613 N N . GLU A 1 577 ? 2.01 -37.75 -35.25 1 97.88 577 GLU A N 1
ATOM 4614 C CA . GLU A 1 577 ? 2.924 -36.75 -34.719 1 97.88 577 GLU A CA 1
ATOM 4615 C C . GLU A 1 577 ? 2.805 -35.438 -35.469 1 97.88 577 GLU A C 1
ATOM 4617 O O . GLU A 1 577 ? 3.025 -35.406 -36.688 1 97.88 577 GLU A O 1
ATOM 4622 N N . TYR A 1 578 ? 2.396 -34.406 -34.781 1 98.12 578 TYR A N 1
ATOM 4623 C CA . TYR A 1 578 ? 2.26 -33.094 -35.406 1 98.12 578 TYR A CA 1
ATOM 4624 C C . TYR A 1 578 ? 3.385 -32.156 -35 1 98.12 578 TYR A C 1
ATOM 4626 O O . TYR A 1 578 ? 3.891 -32.25 -33.875 1 98.12 578 TYR A O 1
ATOM 4634 N N . THR A 1 579 ? 3.844 -31.312 -35.844 1 98.19 579 THR A N 1
ATOM 4635 C CA . THR A 1 579 ? 4.75 -30.188 -35.625 1 98.19 579 THR A CA 1
ATOM 4636 C C . THR A 1 579 ? 4.137 -28.875 -36.125 1 98.19 579 THR A C 1
ATOM 4638 O O . THR A 1 579 ? 3.926 -28.703 -37.312 1 98.19 579 THR A O 1
ATOM 4641 N N . ILE A 1 580 ? 3.812 -28.047 -35.156 1 98.44 580 ILE A N 1
ATOM 4642 C CA . ILE A 1 580 ? 3.137 -26.812 -35.531 1 98.44 580 ILE A CA 1
ATOM 4643 C C . ILE A 1 580 ? 3.951 -25.609 -35.031 1 98.44 580 ILE A C 1
ATOM 4645 O O . ILE A 1 580 ? 4.203 -25.484 -33.844 1 98.44 580 ILE A O 1
ATOM 4649 N N . GLY A 1 581 ? 4.285 -24.734 -35.938 1 96.75 581 GLY A N 1
ATOM 4650 C CA . GLY A 1 581 ? 4.988 -23.516 -35.562 1 96.75 581 GLY A CA 1
ATOM 4651 C C . GLY A 1 581 ? 6.223 -23.266 -36.438 1 96.75 581 GLY A C 1
ATOM 4652 O O . GLY A 1 581 ? 6.715 -24.172 -37.094 1 96.75 581 GLY A O 1
ATOM 4653 N N . PRO A 1 582 ? 6.676 -22.141 -36.469 1 97 582 PRO A N 1
ATOM 4654 C CA . PRO A 1 582 ? 6.16 -20.922 -35.844 1 97 582 PRO A CA 1
ATOM 4655 C C . PRO A 1 582 ? 4.902 -20.391 -36.5 1 97 582 PRO A C 1
ATOM 4657 O O . PRO A 1 582 ? 4.91 -20.125 -37.719 1 97 582 PRO A O 1
ATOM 4660 N N . ILE A 1 583 ? 3.865 -20.219 -35.719 1 98.19 583 ILE A N 1
ATOM 4661 C CA . ILE A 1 583 ? 2.609 -19.719 -36.281 1 98.19 583 ILE A CA 1
ATOM 4662 C C . ILE A 1 583 ? 2.797 -18.281 -36.75 1 98.19 583 ILE A C 1
ATOM 4664 O O . ILE A 1 583 ? 3.195 -17.406 -36 1 98.19 583 ILE A O 1
ATOM 4668 N N . PRO A 1 584 ? 2.525 -18.047 -38 1 96.62 584 PRO A N 1
ATOM 4669 C CA . PRO A 1 584 ? 2.752 -16.703 -38.531 1 96.62 584 PRO A CA 1
ATOM 4670 C C . PRO A 1 584 ? 1.749 -15.68 -38 1 96.62 584 PRO A C 1
ATOM 4672 O O . PRO A 1 584 ? 0.575 -16.016 -37.812 1 96.62 584 PRO A O 1
ATOM 4675 N N . THR A 1 585 ? 2.182 -14.492 -37.719 1 94.94 585 THR A N 1
ATOM 4676 C CA . THR A 1 585 ? 1.315 -13.438 -37.219 1 94.94 585 THR A CA 1
ATOM 4677 C C . THR A 1 585 ? 1.478 -12.164 -38.031 1 94.94 585 THR A C 1
ATOM 4679 O O . THR A 1 585 ? 0.924 -11.117 -37.688 1 94.94 585 THR A O 1
ATOM 4682 N N . GLU A 1 586 ? 2.268 -12.141 -39.094 1 93.94 586 GLU A N 1
ATOM 4683 C CA . GLU A 1 586 ? 2.576 -10.961 -39.906 1 93.94 586 GLU A CA 1
ATOM 4684 C C . GLU A 1 586 ? 1.317 -10.375 -40.531 1 93.94 586 GLU A C 1
ATOM 4686 O O . GLU A 1 586 ? 1.266 -9.18 -40.844 1 93.94 586 GLU A O 1
ATOM 4691 N N . ASP A 1 587 ? 0.368 -11.172 -40.781 1 94.69 587 ASP A N 1
ATOM 4692 C CA . ASP A 1 587 ? -0.888 -10.719 -41.344 1 94.69 587 ASP A CA 1
ATOM 4693 C C . ASP A 1 587 ? -1.767 -10.031 -40.312 1 94.69 587 ASP A C 1
ATOM 4695 O O . ASP A 1 587 ? -2.883 -9.609 -40.625 1 94.69 587 ASP A O 1
ATOM 4699 N N . GLY A 1 588 ? -1.339 -10.008 -39.062 1 94.56 588 GLY A N 1
ATOM 4700 C CA . GLY A 1 588 ? -2.051 -9.312 -38 1 94.56 588 GLY A CA 1
ATOM 4701 C C . GLY A 1 588 ? -3.146 -10.148 -37.375 1 94.56 588 GLY A C 1
ATOM 4702 O O . GLY A 1 588 ? -4.012 -9.617 -36.688 1 94.56 588 GLY A O 1
ATOM 4703 N N . VAL A 1 589 ? -3.107 -11.445 -37.625 1 95.19 589 VAL A N 1
ATOM 4704 C CA . VAL A 1 589 ? -4.145 -12.32 -37.094 1 95.19 589 VAL A CA 1
ATOM 4705 C C . VAL A 1 589 ? -3.518 -13.359 -36.156 1 95.19 589 VAL A C 1
ATOM 4707 O O . VAL A 1 589 ? -2.613 -14.094 -36.562 1 95.19 589 VAL A O 1
ATOM 4710 N N . GLY A 1 590 ? -3.908 -13.289 -34.812 1 97.31 590 GLY A N 1
ATOM 4711 C CA . GLY A 1 590 ? -3.59 -14.438 -34 1 97.31 590 GLY A CA 1
ATOM 4712 C C . GLY A 1 590 ? -4.312 -15.703 -34.438 1 97.31 590 GLY A C 1
ATOM 4713 O O . GLY A 1 590 ? -5.449 -15.641 -34.906 1 97.31 590 GLY A O 1
ATOM 4714 N N . LYS A 1 591 ? -3.688 -16.828 -34.25 1 98.25 591 LYS A N 1
ATOM 4715 C CA . LYS A 1 591 ? -4.262 -18.047 -34.781 1 98.25 591 LYS A CA 1
ATOM 4716 C C . LYS A 1 591 ? -4.312 -19.141 -33.719 1 98.25 591 LYS A C 1
ATOM 4718 O O . LYS A 1 591 ? -3.383 -19.281 -32.938 1 98.25 591 LYS A O 1
ATOM 4723 N N . GLU A 1 592 ? -5.355 -19.859 -33.719 1 98.44 592 GLU A N 1
ATOM 4724 C CA . GLU A 1 592 ? -5.586 -21.031 -32.875 1 98.44 592 GLU A CA 1
ATOM 4725 C C . GLU A 1 592 ? -5.793 -22.297 -33.719 1 98.44 592 GLU A C 1
ATOM 4727 O O . GLU A 1 592 ? -6.875 -22.5 -34.281 1 98.44 592 GLU A O 1
ATOM 4732 N N . VAL A 1 593 ? -4.766 -23.078 -33.75 1 98.62 593 VAL A N 1
ATOM 4733 C CA . VAL A 1 593 ? -4.617 -24.125 -34.75 1 98.62 593 VAL A CA 1
ATOM 4734 C C . VAL A 1 593 ? -5.289 -25.406 -34.281 1 98.62 593 VAL A C 1
ATOM 4736 O O . VAL A 1 593 ? -5.082 -25.828 -33.125 1 98.62 593 VAL A O 1
ATOM 4739 N N . ILE A 1 594 ? -6.125 -26.031 -35.188 1 98.5 594 ILE A N 1
ATOM 4740 C CA . ILE A 1 594 ? -6.852 -27.234 -34.844 1 98.5 594 ILE A CA 1
ATOM 4741 C C . ILE A 1 594 ? -6.605 -28.312 -35.875 1 98.5 594 ILE A C 1
ATOM 4743 O O . ILE A 1 594 ? -6.227 -28.016 -37.031 1 98.5 594 ILE A O 1
ATOM 4747 N N . THR A 1 595 ? -6.668 -29.578 -35.438 1 98.5 595 THR A N 1
ATOM 4748 C CA . THR A 1 595 ? -6.895 -30.688 -36.344 1 98.5 595 THR A CA 1
ATOM 4749 C C . THR A 1 595 ? -8.344 -31.156 -36.281 1 98.5 595 THR A C 1
ATOM 4751 O O . THR A 1 595 ? -8.984 -31.078 -35.25 1 98.5 595 THR A O 1
ATOM 4754 N N . ARG A 1 596 ? -8.859 -31.469 -37.406 1 97.94 596 ARG A N 1
ATOM 4755 C CA . ARG A 1 596 ? -10.25 -31.891 -37.5 1 97.94 596 ARG A CA 1
ATOM 4756 C C . ARG A 1 596 ? -10.367 -33.219 -38.25 1 97.94 596 ARG A C 1
ATOM 4758 O O . ARG A 1 596 ? -9.82 -33.375 -39.344 1 97.94 596 ARG A O 1
ATOM 4765 N N . MET A 1 597 ? -10.953 -34.188 -37.625 1 98.19 597 MET A N 1
ATOM 4766 C CA . MET A 1 597 ? -11.297 -35.5 -38.219 1 98.19 597 MET A CA 1
ATOM 4767 C C . MET A 1 597 ? -12.789 -35.562 -38.5 1 98.19 597 MET A C 1
ATOM 4769 O O . MET A 1 597 ? -13.609 -35.469 -37.594 1 98.19 597 MET A O 1
ATOM 4773 N N . THR A 1 598 ? -13.078 -35.719 -39.719 1 96.06 598 THR A N 1
ATOM 4774 C CA . THR A 1 598 ? -14.477 -35.812 -40.125 1 96.06 598 THR A CA 1
ATOM 4775 C C . THR A 1 598 ? -14.805 -37.219 -40.656 1 96.06 598 THR A C 1
ATOM 4777 O O . THR A 1 598 ? -14.234 -37.656 -41.625 1 96.06 598 THR A O 1
ATOM 4780 N N . ALA A 1 599 ? -15.602 -37.875 -39.875 1 94.81 599 ALA A N 1
ATOM 4781 C CA . ALA A 1 599 ? -16.062 -39.219 -40.281 1 94.81 599 ALA A CA 1
ATOM 4782 C C . ALA A 1 599 ? -17.547 -39.188 -40.656 1 94.81 599 ALA A C 1
ATOM 4784 O O . ALA A 1 599 ? -18.297 -38.312 -40.156 1 94.81 599 ALA A O 1
ATOM 4785 N N . ASN A 1 600 ? -18.016 -39.938 -41.656 1 88.06 600 ASN A N 1
ATOM 4786 C CA . ASN A 1 600 ? -19.422 -40.031 -42.031 1 88.06 600 ASN A CA 1
ATOM 4787 C C . ASN A 1 600 ? -20.219 -40.812 -40.969 1 88.06 600 ASN A C 1
ATOM 4789 O O . ASN A 1 600 ? -20.703 -41.906 -41.25 1 88.06 600 ASN A O 1
ATOM 4793 N N . MET A 1 601 ? -20.328 -40.188 -39.781 1 95.12 601 MET A N 1
ATOM 4794 C CA . MET A 1 601 ? -21.031 -40.812 -38.656 1 95.12 601 MET A CA 1
ATOM 4795 C C . MET A 1 601 ? -22.203 -39.969 -38.219 1 95.12 601 MET A C 1
ATOM 4797 O O . MET A 1 601 ? -22.062 -38.75 -38.031 1 95.12 601 MET A O 1
ATOM 4801 N N . GLU A 1 602 ? -23.312 -40.594 -38.094 1 95.19 602 GLU A N 1
ATOM 4802 C CA . GLU A 1 602 ? -24.469 -39.906 -37.5 1 95.19 602 GLU A CA 1
ATOM 4803 C C . GLU A 1 602 ? -24.406 -39.969 -35.969 1 95.19 602 GLU A C 1
ATOM 4805 O O . GLU A 1 602 ? -24.984 -40.875 -35.344 1 95.19 602 GLU A O 1
ATOM 4810 N N . THR A 1 603 ? -23.859 -38.969 -35.375 1 96.81 603 THR A N 1
ATOM 4811 C CA . THR A 1 603 ? -23.594 -39 -33.938 1 96.81 603 THR A CA 1
ATOM 4812 C C . THR A 1 603 ? -24.703 -38.281 -33.156 1 96.81 603 THR A C 1
ATOM 4814 O O . THR A 1 603 ? -24.766 -38.375 -31.922 1 96.81 603 THR A O 1
ATOM 4817 N N . ASN A 1 604 ? -25.656 -37.562 -33.812 1 96.88 604 ASN A N 1
ATOM 4818 C CA . ASN A 1 604 ? -26.781 -36.875 -33.188 1 96.88 604 ASN A CA 1
ATOM 4819 C C . ASN A 1 604 ? -26.328 -35.906 -32.125 1 96.88 604 ASN A C 1
ATOM 4821 O O . ASN A 1 604 ? -26.828 -35.938 -30.984 1 96.88 604 ASN A O 1
ATOM 4825 N N . LYS A 1 605 ? -25.297 -35.156 -32.406 1 97.31 605 LYS A N 1
ATOM 4826 C CA . LYS A 1 605 ? -24.766 -34.062 -31.562 1 97.31 605 LYS A CA 1
ATOM 4827 C C . LYS A 1 605 ? -24.078 -34.625 -30.328 1 97.31 605 LYS A C 1
ATOM 4829 O O . LYS A 1 605 ? -23.719 -33.875 -29.422 1 97.31 605 LYS A O 1
ATOM 4834 N N . VAL A 1 606 ? -23.844 -35.906 -30.281 1 97.94 606 VAL A N 1
ATOM 4835 C CA . VAL A 1 606 ? -23.344 -36.531 -29.047 1 97.94 606 VAL A CA 1
ATOM 4836 C C . VAL A 1 606 ? -21.875 -36.906 -29.219 1 97.94 606 VAL A C 1
ATOM 4838 O O . VAL A 1 606 ? -21.484 -37.406 -30.266 1 97.94 606 VAL A O 1
ATOM 4841 N N . PHE A 1 607 ? -21.094 -36.688 -28.234 1 98.25 607 PHE A N 1
ATOM 4842 C CA . PHE A 1 607 ? -19.719 -37.156 -28.109 1 98.25 607 PHE A CA 1
ATOM 4843 C C . PHE A 1 607 ? -19.312 -37.25 -26.641 1 98.25 607 PHE A C 1
ATOM 4845 O O . PHE A 1 607 ? -20.109 -36.938 -25.75 1 98.25 607 PHE A O 1
ATOM 4852 N N . TYR A 1 608 ? -18.109 -37.844 -26.328 1 98.31 608 TYR A N 1
ATOM 4853 C CA . TYR A 1 608 ? -17.672 -38.125 -24.969 1 98.31 608 TYR A CA 1
ATOM 4854 C C . TYR A 1 608 ? -16.25 -37.625 -24.734 1 98.31 608 TYR A C 1
ATOM 4856 O O . TYR A 1 608 ? -15.359 -37.844 -25.562 1 98.31 608 TYR A O 1
ATOM 4864 N N . THR A 1 609 ? -16.047 -36.906 -23.703 1 98.5 609 THR A N 1
ATOM 4865 C CA . THR A 1 609 ? -14.734 -36.406 -23.312 1 98.5 609 THR A CA 1
ATOM 4866 C C . THR A 1 609 ? -14.383 -36.875 -21.906 1 98.5 609 THR A C 1
ATOM 4868 O O . THR A 1 609 ? -15.266 -37.125 -21.078 1 98.5 609 THR A O 1
ATOM 4871 N N . ASP A 1 610 ? -13.156 -37 -21.672 1 98 610 ASP A N 1
ATOM 4872 C CA . ASP A 1 610 ? -12.734 -37.531 -20.375 1 98 610 ASP A CA 1
ATOM 4873 C C . ASP A 1 610 ? -12.805 -36.438 -19.297 1 98 610 ASP A C 1
ATOM 4875 O O . ASP A 1 610 ? -12.766 -35.25 -19.609 1 98 610 ASP A O 1
ATOM 4879 N N . SER A 1 611 ? -12.977 -36.844 -18.094 1 97.88 611 SER A N 1
ATOM 4880 C CA . SER A 1 611 ? -12.758 -36.031 -16.922 1 97.88 611 SER A CA 1
ATOM 4881 C C . SER A 1 611 ? -11.422 -36.344 -16.25 1 97.88 611 SER A C 1
ATOM 4883 O O . SER A 1 611 ? -11.312 -37.344 -15.539 1 97.88 611 SER A O 1
ATOM 4885 N N . ASN A 1 612 ? -10.445 -35.562 -16.484 1 97.94 612 ASN A N 1
ATOM 4886 C CA . ASN A 1 612 ? -9.102 -35.656 -15.93 1 97.94 612 ASN A CA 1
ATOM 4887 C C . ASN A 1 612 ? -8.484 -37.031 -16.219 1 97.94 612 ASN A C 1
ATOM 4889 O O . ASN A 1 612 ? -7.75 -37.562 -15.398 1 97.94 612 ASN A O 1
ATOM 4893 N N . GLY A 1 613 ? -8.844 -37.594 -17.297 1 97.5 613 GLY A N 1
ATOM 4894 C CA . GLY A 1 613 ? -8.242 -38.844 -17.734 1 97.5 613 GLY A CA 1
ATOM 4895 C C . GLY A 1 613 ? -8.898 -40.062 -17.125 1 97.5 613 GLY A C 1
ATOM 4896 O O . GLY A 1 613 ? -8.359 -41.188 -17.219 1 97.5 613 GLY A O 1
ATOM 4897 N N . ARG A 1 614 ? -10.094 -39.875 -16.578 1 96.44 614 ARG A N 1
ATOM 4898 C CA . ARG A 1 614 ? -10.727 -41 -15.883 1 96.44 614 ARG A CA 1
ATOM 4899 C C . ARG A 1 614 ? -12.117 -41.281 -16.453 1 96.44 614 ARG A C 1
ATOM 4901 O O . ARG A 1 614 ? -12.25 -41.875 -17.531 1 96.44 614 ARG A O 1
ATOM 4908 N N . ASP A 1 615 ? -13.18 -40.594 -15.875 1 96.31 615 ASP A N 1
ATOM 4909 C CA . ASP A 1 615 ? -14.531 -40.812 -16.375 1 96.31 615 ASP A CA 1
ATOM 4910 C C . ASP A 1 615 ? -14.734 -40.125 -17.719 1 96.31 615 ASP A C 1
ATOM 4912 O O . ASP A 1 615 ? -14.18 -39.062 -17.984 1 96.31 615 ASP A O 1
ATOM 4916 N N . PHE A 1 616 ? -15.453 -40.812 -18.594 1 97.25 616 PHE A N 1
ATOM 4917 C CA . PHE A 1 616 ? -15.906 -40.156 -19.797 1 97.25 616 PHE A CA 1
ATOM 4918 C C . PHE A 1 616 ? -17.312 -39.562 -19.609 1 97.25 616 PHE A C 1
ATOM 4920 O O . PHE A 1 616 ? -18.203 -40.281 -19.125 1 97.25 616 PHE A O 1
ATOM 4927 N N . ILE A 1 617 ? -17.453 -38.375 -19.953 1 97.31 617 ILE A N 1
ATOM 4928 C CA . ILE A 1 617 ? -18.719 -37.656 -19.781 1 97.31 617 ILE A CA 1
ATOM 4929 C C . ILE A 1 617 ? -19.406 -37.469 -21.125 1 97.31 617 ILE A C 1
ATOM 4931 O O . ILE A 1 617 ? -18.766 -37.062 -22.094 1 97.31 617 ILE A O 1
ATOM 4935 N N . LYS A 1 618 ? -20.641 -37.75 -21.156 1 97.56 618 LYS A N 1
ATOM 4936 C CA . LYS A 1 618 ? -21.438 -37.5 -22.359 1 97.56 618 LYS A CA 1
ATOM 4937 C C . LYS A 1 618 ? -21.656 -36.031 -22.594 1 97.56 618 LYS A C 1
ATOM 4939 O O . LYS A 1 618 ? -22.078 -35.312 -21.688 1 97.56 618 LYS A O 1
ATOM 4944 N N . ARG A 1 619 ? -21.297 -35.625 -23.734 1 98.25 619 ARG A N 1
ATOM 4945 C CA . ARG A 1 619 ? -21.531 -34.219 -24.156 1 98.25 619 ARG A CA 1
ATOM 4946 C C . ARG A 1 619 ? -22.562 -34.156 -25.281 1 98.25 619 ARG A C 1
ATOM 4948 O O . ARG A 1 619 ? -22.594 -35 -26.172 1 98.25 619 ARG A O 1
ATOM 4955 N N . VAL A 1 620 ? -23.406 -33.156 -25.188 1 98.12 620 VAL A N 1
ATOM 4956 C CA . VAL A 1 620 ? -24.344 -32.844 -26.25 1 98.12 620 VAL A CA 1
ATOM 4957 C C . VAL A 1 620 ? -24.141 -31.406 -26.719 1 98.12 620 VAL A C 1
ATOM 4959 O O . VAL A 1 620 ? -24.219 -30.469 -25.922 1 98.12 620 VAL A O 1
ATOM 4962 N N . ARG A 1 621 ? -23.891 -31.234 -27.984 1 97.75 621 ARG A N 1
ATOM 4963 C CA . ARG A 1 621 ? -23.609 -29.906 -28.547 1 97.75 621 ARG A CA 1
ATOM 4964 C C . ARG A 1 621 ? -24.781 -28.953 -28.297 1 97.75 621 ARG A C 1
ATOM 4966 O O . ARG A 1 621 ? -25.938 -29.328 -28.5 1 97.75 621 ARG A O 1
ATOM 4973 N N . ASP A 1 622 ? -24.469 -27.781 -27.844 1 97.75 622 ASP A N 1
ATOM 4974 C CA . ASP A 1 622 ? -25.406 -26.672 -27.625 1 97.75 622 ASP A CA 1
ATOM 4975 C C . ASP A 1 622 ? -26.453 -27.047 -26.594 1 97.75 622 ASP A C 1
ATOM 4977 O O . ASP A 1 622 ? -27.625 -26.656 -26.703 1 97.75 622 ASP A O 1
ATOM 4981 N N . TYR A 1 623 ? -25.984 -27.797 -25.609 1 97.25 623 TYR A N 1
ATOM 4982 C CA . TYR A 1 623 ? -26.906 -28.234 -24.562 1 97.25 623 TYR A CA 1
ATOM 4983 C C . TYR A 1 623 ? -26.219 -28.25 -23.203 1 97.25 623 TYR A C 1
ATOM 4985 O O . TYR A 1 623 ? -25.016 -28.531 -23.109 1 97.25 623 TYR A O 1
ATOM 4993 N N . ARG A 1 624 ? -27.016 -27.859 -22.188 1 96.62 624 ARG A N 1
ATOM 4994 C CA . ARG A 1 624 ? -26.625 -28 -20.797 1 96.62 624 ARG A CA 1
ATOM 4995 C C . ARG A 1 624 ? -27.75 -28.625 -19.969 1 96.62 624 ARG A C 1
ATOM 4997 O O . ARG A 1 624 ? -28.906 -28.219 -20.094 1 96.62 624 ARG A O 1
ATOM 5004 N N . PRO A 1 625 ? -27.422 -29.453 -19.141 1 92.94 625 PRO A N 1
ATOM 5005 C CA . PRO A 1 625 ? -28.484 -30.125 -18.391 1 92.94 625 PRO A CA 1
ATOM 5006 C C . PRO A 1 625 ? -29.078 -29.25 -17.297 1 92.94 625 PRO A C 1
ATOM 5008 O O . PRO A 1 625 ? -30.25 -29.422 -16.938 1 92.94 625 PRO A O 1
ATOM 5011 N N . ASP A 1 626 ? -28.406 -28.344 -16.812 1 94.81 626 ASP A N 1
ATOM 5012 C CA . ASP A 1 626 ? -28.797 -27.641 -15.594 1 94.81 626 ASP A CA 1
ATOM 5013 C C . ASP A 1 626 ? -29.547 -26.359 -15.906 1 94.81 626 ASP A C 1
ATOM 5015 O O . ASP A 1 626 ? -30.25 -25.812 -15.047 1 94.81 626 ASP A O 1
ATOM 5019 N N . TRP A 1 627 ? -29.375 -25.797 -17.109 1 95.94 627 TRP A N 1
ATOM 5020 C CA . TRP A 1 627 ? -30.047 -24.531 -17.438 1 95.94 627 TRP A CA 1
ATOM 5021 C C . TRP A 1 627 ? -30.359 -24.469 -18.922 1 95.94 627 TRP A C 1
ATOM 5023 O O . TRP A 1 627 ? -29.734 -25.156 -19.734 1 95.94 627 TRP A O 1
ATOM 5033 N N . PRO A 1 628 ? -31.406 -23.656 -19.312 1 95.81 628 PRO A N 1
ATOM 5034 C CA . PRO A 1 628 ? -31.625 -23.406 -20.734 1 95.81 628 PRO A CA 1
ATOM 5035 C C . PRO A 1 628 ? -30.531 -22.562 -21.375 1 95.81 628 PRO A C 1
ATOM 5037 O O . PRO A 1 628 ? -30.5 -21.344 -21.172 1 95.81 628 PRO A O 1
ATOM 5040 N N . LEU A 1 629 ? -29.719 -23.156 -22.141 1 97.38 629 LEU A N 1
ATOM 5041 C CA . LEU A 1 629 ? -28.516 -22.516 -22.672 1 97.38 629 LEU A CA 1
ATOM 5042 C C . LEU A 1 629 ? -28.859 -21.531 -23.781 1 97.38 629 LEU A C 1
ATOM 5044 O O . LEU A 1 629 ? -29.547 -21.891 -24.734 1 97.38 629 LEU A O 1
ATOM 5048 N N . SER A 1 630 ? -28.438 -20.266 -23.594 1 97.25 630 SER A N 1
ATOM 5049 C CA . SER A 1 630 ? -28.328 -19.344 -24.719 1 97.25 630 SER A CA 1
ATOM 5050 C C . SER A 1 630 ? -26.969 -19.484 -25.406 1 97.25 630 SER A C 1
ATOM 5052 O O . SER A 1 630 ? -25.938 -19.172 -24.797 1 97.25 630 SER A O 1
ATOM 5054 N N . VAL A 1 631 ? -27 -19.922 -26.672 1 96.44 631 VAL A N 1
ATOM 5055 C CA . VAL A 1 631 ? -25.75 -20.141 -27.391 1 96.44 631 VAL A CA 1
ATOM 5056 C C . VAL A 1 631 ? -25.219 -18.812 -27.906 1 96.44 631 VAL A C 1
ATOM 5058 O O . VAL A 1 631 ? -25.766 -18.234 -28.859 1 96.44 631 VAL A O 1
ATOM 5061 N N . ASN A 1 632 ? -24.156 -18.359 -27.328 1 93.81 632 ASN A N 1
ATOM 5062 C CA . ASN A 1 632 ? -23.562 -17.078 -27.703 1 93.81 632 ASN A CA 1
ATOM 5063 C C . ASN A 1 632 ? -22.266 -17.281 -28.5 1 93.81 632 ASN A C 1
ATOM 5065 O O . ASN A 1 632 ? -21.922 -16.453 -29.344 1 93.81 632 ASN A O 1
ATOM 5069 N N . GLN A 1 633 ? -21.516 -18.25 -28.172 1 96.19 633 GLN A N 1
ATOM 5070 C CA . GLN A 1 633 ? -20.297 -18.656 -28.859 1 96.19 633 GLN A CA 1
ATOM 5071 C C . GLN A 1 633 ? -20.359 -20.125 -29.25 1 96.19 633 GLN A C 1
ATOM 5073 O O . GLN A 1 633 ? -19.859 -20.984 -28.531 1 96.19 633 GLN A O 1
ATOM 5078 N N . PRO A 1 634 ? -20.812 -20.453 -30.422 1 96.06 634 PRO A N 1
ATOM 5079 C CA . PRO A 1 634 ? -21.125 -21.828 -30.797 1 96.06 634 PRO A CA 1
ATOM 5080 C C . PRO A 1 634 ? -19.906 -22.734 -30.781 1 96.06 634 PRO A C 1
ATOM 5082 O O . PRO A 1 634 ? -20.016 -23.938 -30.5 1 96.06 634 PRO A O 1
ATOM 5085 N N . VAL A 1 635 ? -18.719 -22.203 -31.062 1 97.44 635 VAL A N 1
ATOM 5086 C CA . VAL A 1 635 ? -17.531 -23.047 -31.078 1 97.44 635 VAL A CA 1
ATOM 5087 C C . VAL A 1 635 ? -16.938 -23.141 -29.688 1 97.44 635 VAL A C 1
ATOM 5089 O O . VAL A 1 635 ? -16.969 -24.203 -29.047 1 97.44 635 VAL A O 1
ATOM 5092 N N . ALA A 1 636 ? -16.578 -21.953 -29.141 1 97.56 636 ALA A N 1
ATOM 5093 C CA . ALA A 1 636 ? -15.898 -21.922 -27.844 1 97.56 636 ALA A CA 1
ATOM 5094 C C . ALA A 1 636 ? -16.766 -22.531 -26.75 1 97.56 636 ALA A C 1
ATOM 5096 O O . ALA A 1 636 ? -16.25 -23.172 -25.828 1 97.56 636 ALA A O 1
ATOM 5097 N N . GLY A 1 637 ? -18.016 -22.391 -26.859 1 97.69 637 GLY A N 1
ATOM 5098 C CA . GLY A 1 637 ? -18.953 -22.875 -25.859 1 97.69 637 GLY A CA 1
ATOM 5099 C C . GLY A 1 637 ? -19.141 -24.391 -25.891 1 97.69 637 GLY A C 1
ATOM 5100 O O . GLY A 1 637 ? -19.812 -24.953 -25.031 1 97.69 637 GLY A O 1
ATOM 5101 N N . ASN A 1 638 ? -18.531 -25.078 -26.828 1 98.12 638 ASN A N 1
ATOM 5102 C CA . ASN A 1 638 ? -18.656 -26.531 -26.922 1 98.12 638 ASN A CA 1
ATOM 5103 C C . ASN A 1 638 ? -17.297 -27.219 -26.828 1 98.12 638 ASN A C 1
ATOM 5105 O O . ASN A 1 638 ? -17.156 -28.391 -27.156 1 98.12 638 ASN A O 1
ATOM 5109 N N . TYR A 1 639 ? -16.312 -26.469 -26.438 1 98.44 639 TYR A N 1
ATOM 5110 C CA . TYR A 1 639 ? -14.984 -27.047 -26.188 1 98.44 639 TYR A CA 1
ATOM 5111 C C . TYR A 1 639 ? -14.898 -27.609 -24.781 1 98.44 639 TYR A C 1
ATOM 5113 O O . TYR A 1 639 ? -15.43 -27.016 -23.828 1 98.44 639 TYR A O 1
ATOM 5121 N N . TYR A 1 640 ? -14.195 -28.703 -24.594 1 98.56 640 TYR A N 1
ATOM 5122 C CA . TYR A 1 640 ? -13.969 -29.344 -23.297 1 98.56 640 TYR A CA 1
ATOM 5123 C C . TYR A 1 640 ? -12.508 -29.75 -23.141 1 98.56 640 TYR A C 1
ATOM 5125 O O . TYR A 1 640 ? -11.797 -29.922 -24.125 1 98.56 640 TYR A O 1
ATOM 5133 N N . PRO A 1 641 ? -12.07 -29.781 -21.906 1 98.38 641 PRO A N 1
ATOM 5134 C CA . PRO A 1 641 ? -10.695 -30.219 -21.688 1 98.38 641 PRO A CA 1
ATOM 5135 C C . PRO A 1 641 ? -10.516 -31.719 -21.922 1 98.38 641 PRO A C 1
ATOM 5137 O O . PRO A 1 641 ? -11.398 -32.531 -21.594 1 98.38 641 PRO A O 1
ATOM 5140 N N . LEU A 1 642 ? -9.414 -32.062 -22.516 1 98.62 642 LEU A N 1
ATOM 5141 C CA . LEU A 1 642 ? -9.016 -33.438 -22.75 1 98.62 642 LEU A CA 1
ATOM 5142 C C . LEU A 1 642 ? -7.688 -33.75 -22.062 1 98.62 642 LEU A C 1
ATOM 5144 O O . LEU A 1 642 ? -6.691 -33.062 -22.297 1 98.62 642 LEU A O 1
ATOM 5148 N N . ASN A 1 643 ? -7.715 -34.781 -21.266 1 98.25 643 ASN A N 1
ATOM 5149 C CA . ASN A 1 643 ? -6.484 -35.219 -20.625 1 98.25 643 ASN A CA 1
ATOM 5150 C C . ASN A 1 643 ? -6.129 -36.656 -21.031 1 98.25 643 ASN A C 1
ATOM 5152 O O . ASN A 1 643 ? -4.973 -37.062 -20.922 1 98.25 643 ASN A O 1
ATOM 5156 N N . LEU A 1 644 ? -7.09 -37.344 -21.375 1 97.88 644 LEU A N 1
ATOM 5157 C CA . LEU A 1 644 ? -6.93 -38.688 -21.922 1 97.88 644 LEU A CA 1
ATOM 5158 C C . LEU A 1 644 ? -7.367 -38.75 -23.391 1 97.88 644 LEU A C 1
ATOM 5160 O O . LEU A 1 644 ? -6.637 -39.219 -24.25 1 97.88 644 LEU A O 1
ATOM 5164 N N . GLY A 1 645 ? -8.664 -38.312 -23.578 1 98.38 645 GLY A N 1
ATOM 5165 C CA . GLY A 1 645 ? -9.094 -38.344 -24.969 1 98.38 645 GLY A CA 1
ATOM 5166 C C . GLY A 1 645 ? -10.57 -38.031 -25.141 1 98.38 645 GLY A C 1
ATOM 5167 O O . GLY A 1 645 ? -11.219 -37.531 -24.219 1 98.38 645 GLY A O 1
ATOM 5168 N N . ILE A 1 646 ? -11.023 -38.25 -26.359 1 98.69 646 ILE A N 1
ATOM 5169 C CA . ILE A 1 646 ? -12.383 -38 -26.828 1 98.69 646 ILE A CA 1
ATOM 5170 C C . ILE A 1 646 ? -12.836 -39.156 -27.734 1 98.69 646 ILE A C 1
ATOM 5172 O O . ILE A 1 646 ? -12.016 -39.781 -28.391 1 98.69 646 ILE A O 1
ATOM 5176 N N . TYR A 1 647 ? -14.148 -39.5 -27.672 1 98.25 647 TYR A N 1
ATOM 5177 C CA . TYR A 1 647 ? -14.656 -40.469 -28.641 1 98.25 647 TYR A CA 1
ATOM 5178 C C . TYR A 1 647 ? -16.109 -40.156 -29 1 98.25 647 TYR A C 1
ATOM 5180 O O . TYR A 1 647 ? -16.781 -39.406 -28.297 1 98.25 647 TYR A O 1
ATOM 5188 N N . THR A 1 648 ? -16.5 -40.562 -30.109 1 97.81 648 THR A N 1
ATOM 5189 C CA . THR A 1 648 ? -17.859 -40.469 -30.609 1 97.81 648 THR A CA 1
ATOM 5190 C C . THR A 1 648 ? -18.297 -41.812 -31.25 1 97.81 648 THR A C 1
ATOM 5192 O O . THR A 1 648 ? -17.469 -42.688 -31.469 1 97.81 648 THR A O 1
ATOM 5195 N N . LEU A 1 649 ? -19.578 -42.031 -31.375 1 96.56 649 LEU A N 1
ATOM 5196 C CA . LEU A 1 649 ? -20.047 -43.281 -31.938 1 96.56 649 LEU A CA 1
ATOM 5197 C C . LEU A 1 649 ? -21.359 -43.094 -32.688 1 96.56 649 LEU A C 1
ATOM 5199 O O . LEU A 1 649 ? -22.078 -42.125 -32.438 1 96.56 649 LEU A O 1
ATOM 5203 N N . ASP A 1 650 ? -21.625 -43.844 -33.625 1 95.69 650 ASP A N 1
ATOM 5204 C CA . ASP A 1 650 ? -22.922 -44 -34.281 1 95.69 650 ASP A CA 1
ATOM 5205 C C . ASP A 1 650 ? -23.453 -45.438 -34.125 1 95.69 650 ASP A C 1
ATOM 5207 O O . ASP A 1 650 ? -23.125 -46.094 -33.125 1 95.69 650 ASP A O 1
ATOM 5211 N N . LYS A 1 651 ? -24.312 -45.875 -35 1 94.56 651 LYS A N 1
ATOM 5212 C CA . LYS A 1 651 ? -24.938 -47.156 -34.812 1 94.56 651 LYS A CA 1
ATOM 5213 C C . LYS A 1 651 ? -24 -48.281 -35.312 1 94.56 651 LYS A C 1
ATOM 5215 O O . LYS A 1 651 ? -24.219 -49.469 -35 1 94.56 651 LYS A O 1
ATOM 5220 N N . LYS A 1 652 ? -22.906 -47.938 -35.906 1 94.62 652 LYS A N 1
ATOM 5221 C CA . LYS A 1 652 ? -22.094 -48.938 -36.562 1 94.62 652 LYS A CA 1
ATOM 5222 C C . LYS A 1 652 ? -20.688 -49 -35.969 1 94.62 652 LYS A C 1
ATOM 5224 O O . LYS A 1 652 ? -20.094 -50.062 -35.875 1 94.62 652 LYS A O 1
ATOM 5229 N N . SER A 1 653 ? -20.109 -47.906 -35.688 1 96.12 653 SER A N 1
ATOM 5230 C CA . SER A 1 653 ? -18.703 -47.844 -35.312 1 96.12 653 SER A CA 1
ATOM 5231 C C . SER A 1 653 ? -18.469 -46.812 -34.219 1 96.12 653 SER A C 1
ATOM 5233 O O . SER A 1 653 ? -19.344 -45.969 -33.938 1 96.12 653 SER A O 1
ATOM 5235 N N . GLU A 1 654 ? -17.359 -47 -33.656 1 96.31 654 GLU A N 1
ATOM 5236 C CA . GLU A 1 654 ? -16.844 -46.062 -32.688 1 96.31 654 GLU A CA 1
ATOM 5237 C C . GLU A 1 654 ? -15.492 -45.5 -33.094 1 96.31 654 GLU A C 1
ATOM 5239 O O . GLU A 1 654 ? -14.633 -46.25 -33.594 1 96.31 654 GLU A O 1
ATOM 5244 N N . PHE A 1 655 ? -15.312 -44.125 -33.062 1 97.12 655 PHE A N 1
ATOM 5245 C CA . PHE A 1 655 ? -14.055 -43.438 -33.344 1 97.12 655 PHE A CA 1
ATOM 5246 C C . PHE A 1 655 ? -13.5 -42.781 -32.094 1 97.12 655 PHE A C 1
ATOM 5248 O O . PHE A 1 655 ? -14.195 -42 -31.422 1 97.12 655 PHE A O 1
ATOM 5255 N N . SER A 1 656 ? -12.258 -43.125 -31.703 1 98 656 SER A N 1
ATOM 5256 C CA . SER A 1 656 ? -11.617 -42.625 -30.5 1 98 656 SER A CA 1
ATOM 5257 C C . SER A 1 656 ? -10.297 -41.906 -30.828 1 98 656 SER A C 1
ATOM 5259 O O . SER A 1 656 ? -9.57 -42.344 -31.719 1 98 656 SER A O 1
ATOM 5261 N N . VAL A 1 657 ? -10.031 -40.812 -30.094 1 98.62 657 VAL A N 1
ATOM 5262 C CA . VAL A 1 657 ? -8.75 -40.125 -30.172 1 98.62 657 VAL A CA 1
ATOM 5263 C C . VAL A 1 657 ? -8.172 -39.969 -28.766 1 98.62 657 VAL A C 1
ATOM 5265 O O . VAL A 1 657 ? -8.867 -39.5 -27.844 1 98.62 657 VAL A O 1
ATOM 5268 N N . LEU A 1 658 ? -6.91 -40.375 -28.547 1 98.69 658 LEU A N 1
ATOM 5269 C CA . LEU A 1 658 ? -6.176 -40.125 -27.312 1 98.69 658 LEU A CA 1
ATOM 5270 C C . LEU A 1 658 ? -5.098 -39.062 -27.516 1 98.69 658 LEU A C 1
ATOM 5272 O O . LEU A 1 658 ? -4.629 -38.875 -28.641 1 98.69 658 LEU A O 1
ATOM 5276 N N . VAL A 1 659 ? -4.777 -38.375 -26.438 1 98.56 659 VAL A N 1
ATOM 5277 C CA . VAL A 1 659 ? -3.832 -37.281 -26.547 1 98.56 659 VAL A CA 1
ATOM 5278 C C . VAL A 1 659 ? -2.664 -37.5 -25.594 1 98.56 659 VAL A C 1
ATOM 5280 O O . VAL A 1 659 ? -2.789 -38.219 -24.609 1 98.56 659 VAL A O 1
ATOM 5283 N N . ASP A 1 660 ? -1.512 -36.844 -25.797 1 97.75 660 ASP A N 1
ATOM 5284 C CA . ASP A 1 660 ? -0.312 -37.031 -24.984 1 97.75 660 ASP A CA 1
ATOM 5285 C C . ASP A 1 660 ? -0.162 -35.938 -23.938 1 97.75 660 ASP A C 1
ATOM 5287 O O . ASP A 1 660 ? 0.751 -35.969 -23.109 1 97.75 660 ASP A O 1
ATOM 5291 N N . ARG A 1 661 ? -1.036 -34.969 -24.031 1 97.81 661 ARG A N 1
ATOM 5292 C CA . ARG A 1 661 ? -1.073 -33.844 -23.094 1 97.81 661 ARG A CA 1
ATOM 5293 C C . ARG A 1 661 ? -2.465 -33.219 -23.016 1 97.81 661 ARG A C 1
ATOM 5295 O O . ARG A 1 661 ? -3.336 -33.562 -23.828 1 97.81 661 ARG A O 1
ATOM 5302 N N . ALA A 1 662 ? -2.617 -32.375 -22.078 1 97.81 662 ALA A N 1
ATOM 5303 C CA . ALA A 1 662 ? -3.898 -31.672 -21.969 1 97.81 662 ALA A CA 1
ATOM 5304 C C . ALA A 1 662 ? -4.133 -30.781 -23.188 1 97.81 662 ALA A C 1
ATOM 5306 O O . ALA A 1 662 ? -3.234 -30.047 -23.609 1 97.81 662 ALA A O 1
ATOM 5307 N N . THR A 1 663 ? -5.281 -30.844 -23.781 1 98.12 663 THR A N 1
ATOM 5308 C CA . THR A 1 663 ? -5.672 -30.016 -24.922 1 98.12 663 THR A CA 1
ATOM 5309 C C . THR A 1 663 ? -7.184 -29.812 -24.953 1 98.12 663 THR A C 1
ATOM 5311 O O . THR A 1 663 ? -7.914 -30.469 -24.188 1 98.12 663 THR A O 1
ATOM 5314 N N . GLY A 1 664 ? -7.613 -28.875 -25.719 1 98.56 664 GLY A N 1
ATOM 5315 C CA . GLY A 1 664 ? -9.039 -28.688 -25.922 1 98.56 664 GLY A CA 1
ATOM 5316 C C . GLY A 1 664 ? -9.578 -29.469 -27.109 1 98.56 664 GLY A C 1
ATOM 5317 O O . GLY A 1 664 ? -8.898 -29.609 -28.125 1 98.56 664 GLY A O 1
ATOM 5318 N N . GLY A 1 665 ? -10.719 -30.031 -26.953 1 98.5 665 GLY A N 1
ATOM 5319 C CA . GLY A 1 665 ? -11.359 -30.75 -28.047 1 98.5 665 GLY A CA 1
ATOM 5320 C C . GLY A 1 665 ? -12.859 -30.578 -28.078 1 98.5 665 GLY A C 1
ATOM 5321 O O . GLY A 1 665 ? -13.453 -30.031 -27.156 1 98.5 665 GLY A O 1
ATOM 5322 N N . SER A 1 666 ? -13.453 -30.938 -29.25 1 98 666 SER A N 1
ATOM 5323 C CA . SER A 1 666 ? -14.883 -30.75 -29.453 1 98 666 SER A CA 1
ATOM 5324 C C . SER A 1 666 ? -15.391 -31.562 -30.641 1 98 666 SER A C 1
ATOM 5326 O O . SER A 1 666 ? -14.602 -32.188 -31.344 1 98 666 SER A O 1
ATOM 5328 N N . SER A 1 667 ? -16.703 -31.641 -30.703 1 98.25 667 SER A N 1
ATOM 5329 C CA . SER A 1 667 ? -17.438 -32.062 -31.891 1 98.25 667 SER A CA 1
ATOM 5330 C C . SER A 1 667 ? -18.438 -30.984 -32.344 1 98.25 667 SER A C 1
ATOM 5332 O O . SER A 1 667 ? -19.562 -30.938 -31.844 1 98.25 667 SER A O 1
ATOM 5334 N N . ILE A 1 668 ? -18.016 -30.172 -33.312 1 97 668 ILE A N 1
ATOM 5335 C CA . ILE A 1 668 ? -18.781 -29 -33.688 1 97 668 ILE A CA 1
ATOM 5336 C C . ILE A 1 668 ? -19.859 -29.375 -34.688 1 97 668 ILE A C 1
ATOM 5338 O O . ILE A 1 668 ? -20.859 -28.672 -34.844 1 97 668 ILE A O 1
ATOM 5342 N N . GLU A 1 669 ? -19.656 -30.453 -35.438 1 96.19 669 GLU A N 1
ATOM 5343 C CA . GLU A 1 669 ? -20.641 -31.062 -36.344 1 96.19 669 GLU A CA 1
ATOM 5344 C C . GLU A 1 669 ? -20.703 -32.562 -36.156 1 96.19 669 GLU A C 1
ATOM 5346 O O . GLU A 1 669 ? -19.766 -33.188 -35.594 1 96.19 669 GLU A O 1
ATOM 5351 N N . ASP A 1 670 ? -21.844 -33.156 -36.562 1 95.94 670 ASP A N 1
ATOM 5352 C CA . ASP A 1 670 ? -22 -34.625 -36.438 1 95.94 670 ASP A CA 1
ATOM 5353 C C . ASP A 1 670 ? -20.875 -35.344 -37.188 1 95.94 670 ASP A C 1
ATOM 5355 O O . ASP A 1 670 ? -20.578 -35 -38.344 1 95.94 670 ASP A O 1
ATOM 5359 N N . GLY A 1 671 ? -20.266 -36.25 -36.469 1 95.56 671 GLY A N 1
ATOM 5360 C CA . GLY A 1 671 ? -19.219 -37.062 -37.094 1 95.56 671 GLY A CA 1
ATOM 5361 C C . GLY A 1 671 ? -17.875 -36.375 -37.125 1 95.56 671 GLY A C 1
ATOM 5362 O O . GLY A 1 671 ? -16.938 -36.875 -37.75 1 95.56 671 GLY A O 1
ATOM 5363 N N . GLU A 1 672 ? -17.859 -35.312 -36.5 1 96.31 672 GLU A N 1
ATOM 5364 C CA . GLU A 1 672 ? -16.625 -34.531 -36.531 1 96.31 672 GLU A CA 1
ATOM 5365 C C . GLU A 1 672 ? -15.992 -34.438 -35.156 1 96.31 672 GLU A C 1
ATOM 5367 O O . GLU A 1 672 ? -16.688 -34.25 -34.156 1 96.31 672 GLU A O 1
ATOM 5372 N N . VAL A 1 673 ? -14.641 -34.719 -35.062 1 98.12 673 VAL A N 1
ATOM 5373 C CA . VAL A 1 673 ? -13.852 -34.5 -33.875 1 98.12 673 VAL A CA 1
ATOM 5374 C C . VAL A 1 673 ? -12.742 -33.5 -34.156 1 98.12 673 VAL A C 1
ATOM 5376 O O . VAL A 1 673 ? -12.023 -33.594 -35.125 1 98.12 673 VAL A O 1
ATOM 5379 N N . GLU A 1 674 ? -12.641 -32.469 -33.344 1 97.75 674 GLU A N 1
ATOM 5380 C CA . GLU A 1 674 ? -11.555 -31.516 -33.531 1 97.75 674 GLU A CA 1
ATOM 5381 C C . GLU A 1 674 ? -10.742 -31.359 -32.25 1 97.75 674 GLU A C 1
ATOM 5383 O O . GLU A 1 674 ? -11.289 -31.438 -31.141 1 97.75 674 GLU A O 1
ATOM 5388 N N . LEU A 1 675 ? -9.453 -31.203 -32.344 1 98.69 675 LEU A N 1
ATOM 5389 C CA . LEU A 1 675 ? -8.5 -30.922 -31.281 1 98.69 675 LEU A CA 1
ATOM 5390 C C . LEU A 1 675 ? -7.766 -29.609 -31.547 1 98.69 675 LEU A C 1
ATOM 5392 O O . LEU A 1 675 ? -7.289 -29.375 -32.656 1 98.69 675 LEU A O 1
ATOM 5396 N N . MET A 1 676 ? -7.793 -28.719 -30.578 1 98.75 676 MET A N 1
ATOM 5397 C CA . MET A 1 676 ? -6.922 -27.547 -30.656 1 98.75 676 MET A CA 1
ATOM 5398 C C . MET A 1 676 ? -5.516 -27.891 -30.188 1 98.75 676 MET A C 1
ATOM 5400 O O . MET A 1 676 ? -5.336 -28.375 -29.062 1 98.75 676 MET A O 1
ATOM 5404 N N . LEU A 1 677 ? -4.512 -27.562 -30.984 1 98.69 677 LEU A N 1
ATOM 5405 C CA . LEU A 1 677 ? -3.195 -28.141 -30.719 1 98.69 677 LEU A CA 1
ATOM 5406 C C . LEU A 1 677 ? -2.188 -27.047 -30.375 1 98.69 677 LEU A C 1
ATOM 5408 O O . LEU A 1 677 ? -1.169 -27.312 -29.734 1 98.69 677 LEU A O 1
ATOM 5412 N N . HIS A 1 678 ? -2.395 -25.844 -30.828 1 98.56 678 HIS A N 1
ATOM 5413 C CA . HIS A 1 678 ? -1.474 -24.75 -30.594 1 98.56 678 HIS A CA 1
ATOM 5414 C C . HIS A 1 678 ? -2.17 -23.391 -30.75 1 98.56 678 HIS A C 1
ATOM 5416 O O . HIS A 1 678 ? -3.146 -23.281 -31.5 1 98.56 678 HIS A O 1
ATOM 5422 N N . ARG A 1 679 ? -1.739 -22.453 -29.984 1 98.25 679 ARG A N 1
ATOM 5423 C CA . ARG A 1 679 ? -2.307 -21.109 -30.047 1 98.25 679 ARG A CA 1
ATOM 5424 C C . ARG A 1 679 ? -1.21 -20.062 -30.062 1 98.25 679 ARG A C 1
ATOM 5426 O O . ARG A 1 679 ? -0.201 -20.188 -29.359 1 98.25 679 ARG A O 1
ATOM 5433 N N . ARG A 1 680 ? -1.335 -19.047 -30.812 1 98.38 680 ARG A N 1
ATOM 5434 C CA . ARG A 1 680 ? -0.542 -17.812 -30.766 1 98.38 680 ARG A CA 1
ATOM 5435 C C . ARG A 1 680 ? -1.419 -16.594 -30.984 1 98.38 680 ARG A C 1
ATOM 5437 O O . ARG A 1 680 ? -1.995 -16.406 -32.062 1 98.38 680 ARG A O 1
ATOM 5444 N N . THR A 1 681 ? -1.601 -15.82 -29.953 1 98 681 THR A N 1
ATOM 5445 C CA . THR A 1 681 ? -2.492 -14.664 -30.016 1 98 681 THR A CA 1
ATOM 5446 C C . THR A 1 681 ? -1.696 -13.367 -30.016 1 98 681 THR A C 1
ATOM 5448 O O . THR A 1 681 ? -0.522 -13.352 -29.641 1 98 681 THR A O 1
ATOM 5451 N N . LEU A 1 682 ? -2.299 -12.273 -30.422 1 97.31 682 LEU A N 1
ATOM 5452 C CA . LEU A 1 682 ? -1.623 -10.992 -30.547 1 97.31 682 LEU A CA 1
ATOM 5453 C C . LEU A 1 682 ? -2.072 -10.031 -29.438 1 97.31 682 LEU A C 1
ATOM 5455 O O . LEU A 1 682 ? -1.408 -9.031 -29.172 1 97.31 682 LEU A O 1
ATOM 5459 N N . TYR A 1 683 ? -3.207 -10.383 -28.797 1 97.06 683 TYR A N 1
ATOM 5460 C CA . TYR A 1 683 ? -3.764 -9.484 -27.781 1 97.06 683 TYR A CA 1
ATOM 5461 C C . TYR A 1 683 ? -3.998 -10.227 -26.469 1 97.06 683 TYR A C 1
ATOM 5463 O O . TYR A 1 683 ? -4.188 -11.445 -26.453 1 97.06 683 TYR A O 1
ATOM 5471 N N . ASP A 1 684 ? -3.844 -9.438 -25.391 1 97.25 684 ASP A N 1
ATOM 5472 C CA . ASP A 1 684 ? -4.199 -9.93 -24.062 1 97.25 684 ASP A CA 1
ATOM 5473 C C . ASP A 1 684 ? -5.715 -9.953 -23.875 1 97.25 684 ASP A C 1
ATOM 5475 O O . ASP A 1 684 ? -6.41 -9.023 -24.281 1 97.25 684 ASP A O 1
ATOM 5479 N N . ASP A 1 685 ? -6.246 -10.992 -23.344 1 97.5 685 ASP A N 1
ATOM 5480 C CA . ASP A 1 685 ? -7.688 -11.094 -23.156 1 97.5 685 ASP A CA 1
ATOM 5481 C C . ASP A 1 685 ? -8.133 -10.297 -21.922 1 97.5 685 ASP A C 1
ATOM 5483 O O . ASP A 1 685 ? -9.328 -10.25 -21.609 1 97.5 685 ASP A O 1
ATOM 5487 N N . SER A 1 686 ? -7.246 -9.734 -21.156 1 96.38 686 SER A N 1
ATOM 5488 C CA . SER A 1 686 ? -7.492 -8.836 -20.047 1 96.38 686 SER A CA 1
ATOM 5489 C C . SER A 1 686 ? -8.133 -9.562 -18.875 1 96.38 686 SER A C 1
ATOM 5491 O O . SER A 1 686 ? -9.102 -9.078 -18.281 1 96.38 686 SER A O 1
ATOM 5493 N N . ARG A 1 687 ? -7.625 -10.758 -18.562 1 95.62 687 ARG A N 1
ATOM 5494 C CA . ARG A 1 687 ? -8.188 -11.531 -17.453 1 95.62 687 ARG A CA 1
ATOM 5495 C C . ARG A 1 687 ? -7.141 -11.766 -16.375 1 95.62 687 ARG A C 1
ATOM 5497 O O . ARG A 1 687 ? -7.309 -12.648 -15.523 1 95.62 687 ARG A O 1
ATOM 5504 N N . GLY A 1 688 ? -5.984 -10.977 -16.453 1 91.25 688 GLY A N 1
ATOM 5505 C CA . GLY A 1 688 ? -5.098 -11.016 -15.305 1 91.25 688 GLY A CA 1
ATOM 5506 C C . GLY A 1 688 ? -3.643 -11.227 -15.68 1 91.25 688 GLY A C 1
ATOM 5507 O O . GLY A 1 688 ? -2.742 -10.891 -14.906 1 91.25 688 GLY A O 1
ATOM 5508 N N . VAL A 1 689 ? -3.297 -11.695 -16.922 1 94.88 689 VAL A N 1
ATOM 5509 C CA . VAL A 1 689 ? -1.917 -12.008 -17.281 1 94.88 689 VAL A CA 1
ATOM 5510 C C . VAL A 1 689 ? -1.165 -10.727 -17.625 1 94.88 689 VAL A C 1
ATOM 5512 O O . VAL A 1 689 ? 0.003 -10.57 -17.266 1 94.88 689 VAL A O 1
ATOM 5515 N N . GLY A 1 690 ? -1.851 -9.898 -18.422 1 94.69 690 GLY A N 1
ATOM 5516 C CA . GLY A 1 690 ? -1.261 -8.617 -18.781 1 94.69 690 GLY A CA 1
ATOM 5517 C C . GLY A 1 690 ? -0.363 -8.695 -20 1 94.69 690 GLY A C 1
ATOM 5518 O O . GLY A 1 690 ? 0.421 -7.777 -20.266 1 94.69 690 GLY A O 1
ATOM 5519 N N . GLU A 1 691 ? -0.365 -9.797 -20.719 1 96.19 691 GLU A N 1
ATOM 5520 C CA . GLU A 1 691 ? 0.358 -9.945 -21.984 1 96.19 691 GLU A CA 1
ATOM 5521 C C . GLU A 1 691 ? -0.353 -10.922 -22.922 1 96.19 691 GLU A C 1
ATOM 5523 O O . GLU A 1 691 ? -1.157 -11.742 -22.469 1 96.19 691 GLU A O 1
ATOM 5528 N N . ALA A 1 692 ? -0.128 -10.844 -24.219 1 97.12 692 ALA A N 1
ATOM 5529 C CA . ALA A 1 692 ? -0.68 -11.773 -25.203 1 97.12 692 ALA A CA 1
ATOM 5530 C C . ALA A 1 692 ? -0.039 -13.156 -25.078 1 97.12 692 ALA A C 1
ATOM 5532 O O . ALA A 1 692 ? 1.064 -13.289 -24.547 1 97.12 692 ALA A O 1
ATOM 5533 N N . LEU A 1 693 ? -0.781 -14.172 -25.469 1 97.88 693 LEU A N 1
ATOM 5534 C CA . LEU A 1 693 ? -0.221 -15.516 -25.531 1 97.88 693 LEU A CA 1
ATOM 5535 C C . LEU A 1 693 ? 0.698 -15.672 -26.734 1 97.88 693 LEU A C 1
ATOM 5537 O O . LEU A 1 693 ? 0.329 -16.297 -27.734 1 97.88 693 LEU A O 1
ATOM 5541 N N . ASP A 1 694 ? 1.812 -15.039 -26.672 1 96.56 694 ASP A N 1
ATOM 5542 C CA . ASP A 1 694 ? 2.838 -15.07 -27.703 1 96.56 694 ASP A CA 1
ATOM 5543 C C . ASP A 1 694 ? 4.148 -15.633 -27.172 1 96.56 694 ASP A C 1
ATOM 5545 O O . ASP A 1 694 ? 5.012 -14.883 -26.703 1 96.56 694 ASP A O 1
ATOM 5549 N N . GLU A 1 695 ? 4.273 -16.953 -27.266 1 95.88 695 GLU A N 1
ATOM 5550 C CA . GLU A 1 695 ? 5.496 -17.609 -26.797 1 95.88 695 GLU A CA 1
ATOM 5551 C C . GLU A 1 695 ? 6.59 -17.547 -27.859 1 95.88 695 GLU A C 1
ATOM 5553 O O . GLU A 1 695 ? 6.41 -18.031 -28.984 1 95.88 695 GLU A O 1
ATOM 5558 N N . ARG A 1 696 ? 7.691 -16.922 -27.453 1 93.38 696 ARG A N 1
ATOM 5559 C CA . ARG A 1 696 ? 8.82 -16.797 -28.375 1 93.38 696 ARG A CA 1
ATOM 5560 C C . ARG A 1 696 ? 10.047 -17.516 -27.828 1 93.38 696 ARG A C 1
ATOM 5562 O O . ARG A 1 696 ? 10.227 -17.641 -26.609 1 93.38 696 ARG A O 1
ATOM 5569 N N . VAL A 1 697 ? 10.797 -18.141 -28.703 1 94.94 697 VAL A N 1
ATOM 5570 C CA . VAL A 1 697 ? 12.062 -18.781 -28.359 1 94.94 697 VAL A CA 1
ATOM 5571 C C . VAL A 1 697 ? 13.203 -18.109 -29.125 1 94.94 697 VAL A C 1
ATOM 5573 O O . VAL A 1 697 ? 13.078 -17.828 -30.312 1 94.94 697 VAL A O 1
ATOM 5576 N N . CYS A 1 698 ? 14.195 -17.797 -28.391 1 93.19 698 CYS A N 1
ATOM 5577 C CA . CYS A 1 698 ? 15.32 -17.094 -28.984 1 93.19 698 CYS A CA 1
ATOM 5578 C C . CYS A 1 698 ? 16.578 -17.953 -28.938 1 93.19 698 CYS A C 1
ATOM 5580 O O . CYS A 1 698 ? 16.875 -18.578 -27.922 1 93.19 698 CYS A O 1
ATOM 5582 N N . ALA A 1 699 ? 17.234 -18.156 -29.953 1 91.81 699 ALA A N 1
ATOM 5583 C CA . ALA A 1 699 ? 18.578 -18.734 -30.062 1 91.81 699 ALA A CA 1
ATOM 5584 C C . ALA A 1 699 ? 19.578 -17.688 -30.531 1 91.81 699 ALA A C 1
ATOM 5586 O O . ALA A 1 699 ? 19.703 -17.406 -31.719 1 91.81 699 ALA A O 1
ATOM 5587 N N . GLY A 1 700 ? 20.297 -17.125 -29.672 1 87.81 700 GLY A N 1
ATOM 5588 C CA . GLY A 1 700 ? 21.125 -15.969 -29.969 1 87.81 700 GLY A CA 1
ATOM 5589 C C . GLY A 1 700 ? 20.328 -14.734 -30.344 1 87.81 700 GLY A C 1
ATOM 5590 O O . GLY A 1 700 ? 19.438 -14.32 -29.594 1 87.81 700 GLY A O 1
ATOM 5591 N N . GLU A 1 701 ? 20.484 -14.234 -31.547 1 88.44 701 GLU A N 1
ATOM 5592 C CA . GLU A 1 701 ? 19.828 -13.008 -32 1 88.44 701 GLU A CA 1
ATOM 5593 C C . GLU A 1 701 ? 18.531 -13.305 -32.75 1 88.44 701 GLU A C 1
ATOM 5595 O O . GLU A 1 701 ? 17.734 -12.398 -33 1 88.44 701 GLU A O 1
ATOM 5600 N N . THR A 1 702 ? 18.328 -14.594 -32.938 1 90.69 702 THR A N 1
ATOM 5601 C CA . THR A 1 702 ? 17.141 -14.977 -33.688 1 90.69 702 THR A CA 1
ATOM 5602 C C . THR A 1 702 ? 16.031 -15.453 -32.75 1 90.69 702 THR A C 1
ATOM 5604 O O . THR A 1 702 ? 16.25 -16.359 -31.969 1 90.69 702 THR A O 1
ATOM 5607 N N . CYS A 1 703 ? 14.867 -14.766 -32.812 1 93.56 703 CYS A N 1
ATOM 5608 C CA . CYS A 1 703 ? 13.703 -15.164 -32.031 1 93.56 703 CYS A CA 1
ATOM 5609 C C . CYS A 1 703 ? 12.523 -15.492 -32.938 1 93.56 703 CYS A C 1
ATOM 5611 O O . CYS A 1 703 ? 12.289 -14.812 -33.938 1 93.56 703 CYS A O 1
ATOM 5613 N N . GLU A 1 704 ? 11.859 -16.562 -32.75 1 94.81 704 GLU A N 1
ATOM 5614 C CA . GLU A 1 704 ? 10.656 -16.938 -33.5 1 94.81 704 GLU A CA 1
ATOM 5615 C C . GLU A 1 704 ? 9.578 -17.469 -32.562 1 94.81 704 GLU A C 1
ATOM 5617 O O . GLU A 1 704 ? 9.836 -17.703 -31.375 1 94.81 704 GLU A O 1
ATOM 5622 N N . GLY A 1 705 ? 8.336 -17.562 -33.125 1 96.31 705 GLY A N 1
ATOM 5623 C CA . GLY A 1 705 ? 7.293 -18.188 -32.344 1 96.31 705 GLY A CA 1
ATOM 5624 C C . GLY A 1 705 ? 7.613 -19.625 -31.969 1 96.31 705 GLY A C 1
ATOM 5625 O O . GLY A 1 705 ? 8.305 -20.328 -32.719 1 96.31 705 GLY A O 1
ATOM 5626 N N . LEU A 1 706 ? 7.145 -20.062 -30.891 1 97.25 706 LEU A N 1
ATOM 5627 C CA . LEU A 1 706 ? 7.414 -21.422 -30.422 1 97.25 706 LEU A CA 1
ATOM 5628 C C . LEU A 1 706 ? 6.809 -22.453 -31.359 1 97.25 706 LEU A C 1
ATOM 5630 O O . LEU A 1 706 ? 5.66 -22.312 -31.797 1 97.25 706 LEU A O 1
ATOM 5634 N N . THR A 1 707 ? 7.562 -23.422 -31.688 1 97.5 707 THR A N 1
ATOM 5635 C CA . THR A 1 707 ? 7.07 -24.609 -32.375 1 97.5 707 THR A CA 1
ATOM 5636 C C . THR A 1 707 ? 6.777 -25.734 -31.391 1 97.5 707 THR A C 1
ATOM 5638 O O . THR A 1 707 ? 7.59 -26.016 -30.5 1 97.5 707 THR A O 1
ATOM 5641 N N . VAL A 1 708 ? 5.629 -26.391 -31.578 1 97.06 708 VAL A N 1
ATOM 5642 C CA . VAL A 1 708 ? 5.254 -27.469 -30.688 1 97.06 708 VAL A CA 1
ATOM 5643 C C . VAL A 1 708 ? 5.148 -28.781 -31.453 1 97.06 708 VAL A C 1
ATOM 5645 O O . VAL A 1 708 ? 4.648 -28.797 -32.594 1 97.06 708 VAL A O 1
ATOM 5648 N N . ARG A 1 709 ? 5.672 -29.734 -30.875 1 97 709 ARG A N 1
ATOM 5649 C CA . ARG A 1 709 ? 5.547 -31.094 -31.391 1 97 709 ARG A CA 1
ATOM 5650 C C . ARG A 1 709 ? 4.836 -32 -30.375 1 97 709 ARG A C 1
ATOM 5652 O O . ARG A 1 709 ? 5.094 -31.922 -29.172 1 97 709 ARG A O 1
ATOM 5659 N N . GLY A 1 710 ? 3.826 -32.75 -30.875 1 96.81 710 GLY A N 1
ATOM 5660 C CA . GLY A 1 710 ? 3.074 -33.688 -30.031 1 96.81 710 GLY A CA 1
ATOM 5661 C C . GLY A 1 710 ? 2.475 -34.844 -30.781 1 96.81 710 GLY A C 1
ATOM 5662 O O . GLY A 1 710 ? 2.686 -34.969 -32 1 96.81 710 GLY A O 1
ATOM 5663 N N . ASN A 1 711 ? 1.851 -35.719 -30.047 1 97.88 711 ASN A N 1
ATOM 5664 C CA . ASN A 1 711 ? 1.225 -36.906 -30.641 1 97.88 711 ASN A CA 1
ATOM 5665 C C . ASN A 1 711 ? -0.236 -37.031 -30.219 1 97.88 711 ASN A C 1
ATOM 5667 O O . ASN A 1 711 ? -0.603 -36.625 -29.109 1 97.88 711 ASN A O 1
ATOM 5671 N N . TYR A 1 712 ? -1.034 -37.469 -31.125 1 98.5 712 TYR A N 1
ATOM 5672 C CA . TYR A 1 712 ? -2.338 -38.031 -30.781 1 98.5 712 TYR A CA 1
ATOM 5673 C C . TYR A 1 712 ? -2.559 -39.344 -31.5 1 98.5 712 TYR A C 1
ATOM 5675 O O . TYR A 1 712 ? -1.8 -39.719 -32.406 1 98.5 712 TYR A O 1
ATOM 5683 N N . TYR A 1 713 ? -3.541 -40.125 -31.016 1 98.69 713 TYR A N 1
ATOM 5684 C CA . TYR A 1 713 ? -3.754 -41.5 -31.453 1 98.69 713 TYR A CA 1
ATOM 5685 C C . TYR A 1 713 ? -5.195 -41.688 -31.906 1 98.69 713 TYR A C 1
ATOM 5687 O O . TYR A 1 713 ? -6.133 -41.281 -31.203 1 98.69 713 TYR A O 1
ATOM 5695 N N . MET A 1 714 ? -5.336 -42.281 -33.062 1 98.31 714 MET A N 1
ATOM 5696 C CA . MET A 1 714 ? -6.668 -42.531 -33.625 1 98.31 714 MET A CA 1
ATOM 5697 C C . MET A 1 714 ? -6.961 -44.031 -33.656 1 98.31 714 MET A C 1
ATOM 5699 O O . MET A 1 714 ? -6.125 -44.812 -34.094 1 98.31 714 MET A O 1
ATOM 5703 N N . CYS A 1 715 ? -8.078 -44.375 -33.188 1 97.94 715 CYS A N 1
ATOM 5704 C CA . CYS A 1 715 ? -8.5 -45.781 -33.188 1 97.94 715 CYS A CA 1
ATOM 5705 C C . CYS A 1 715 ? -9.969 -45.906 -33.594 1 97.94 715 CYS A C 1
ATOM 5707 O O . CYS A 1 715 ? -10.781 -45.062 -33.219 1 97.94 715 CYS A O 1
ATOM 5709 N N . VAL A 1 716 ? -10.305 -46.938 -34.406 1 97.38 716 VAL A N 1
ATOM 5710 C CA . VAL A 1 716 ? -11.688 -47.219 -34.781 1 97.38 716 VAL A CA 1
ATOM 5711 C C . VAL A 1 716 ? -12.078 -48.625 -34.25 1 97.38 716 VAL A C 1
ATOM 5713 O O . VAL A 1 716 ? -11.281 -49.562 -34.312 1 97.38 716 VAL A O 1
ATOM 5716 N N . ASN A 1 717 ? -13.219 -48.75 -33.75 1 97.12 717 ASN A N 1
ATOM 5717 C CA . ASN A 1 717 ? -13.734 -49.969 -33.156 1 97.12 717 ASN A CA 1
ATOM 5718 C C . ASN A 1 717 ? -15.211 -50.188 -33.5 1 97.12 717 ASN A C 1
ATOM 5720 O O . ASN A 1 717 ? -15.875 -49.25 -33.969 1 97.12 717 ASN A O 1
ATOM 5724 N N . GLN A 1 718 ? -15.648 -51.438 -33.281 1 95.94 718 GLN A N 1
ATOM 5725 C CA . GLN A 1 718 ? -17.094 -51.656 -33.25 1 95.94 718 GLN A CA 1
ATOM 5726 C C . GLN A 1 718 ? -17.75 -50.938 -32.094 1 95.94 718 GLN A C 1
ATOM 5728 O O . GLN A 1 718 ? -17.094 -50.625 -31.094 1 95.94 718 GLN A O 1
ATOM 5733 N N . VAL A 1 719 ? -19.031 -50.656 -32.312 1 94.88 719 VAL A N 1
ATOM 5734 C CA . VAL A 1 719 ? -19.766 -49.938 -31.297 1 94.88 719 VAL A CA 1
ATOM 5735 C C . VAL A 1 719 ? -19.672 -50.688 -29.969 1 94.88 719 VAL A C 1
ATOM 5737 O O . VAL A 1 719 ? -19.953 -51.875 -29.891 1 94.88 719 VAL A O 1
ATOM 5740 N N . GLY A 1 720 ? -19.125 -49.969 -28.969 1 92.81 720 GLY A N 1
ATOM 5741 C CA . GLY A 1 720 ? -19.078 -50.531 -27.625 1 92.81 720 GLY A CA 1
ATOM 5742 C C . GLY A 1 720 ? -17.781 -51.25 -27.328 1 92.81 720 GLY A C 1
ATOM 5743 O O . GLY A 1 720 ? -17.547 -51.688 -26.203 1 92.81 720 GLY A O 1
ATOM 5744 N N . ALA A 1 721 ? -16.859 -51.344 -28.266 1 95.56 721 ALA A N 1
ATOM 5745 C CA . ALA A 1 721 ? -15.664 -52.156 -28.094 1 95.56 721 ALA A CA 1
ATOM 5746 C C . ALA A 1 721 ? -14.422 -51.281 -27.984 1 95.56 721 ALA A C 1
ATOM 5748 O O . ALA A 1 721 ? -13.297 -51.781 -27.969 1 95.56 721 ALA A O 1
ATOM 5749 N N . GLY A 1 722 ? -14.594 -50.031 -27.906 1 96.62 722 GLY A N 1
ATOM 5750 C CA . GLY A 1 722 ? -13.453 -49.125 -27.953 1 96.62 722 GLY A CA 1
ATOM 5751 C C . GLY A 1 722 ? -12.805 -48.938 -26.594 1 96.62 722 GLY A C 1
ATOM 5752 O O . GLY A 1 722 ? -11.641 -48.531 -26.5 1 96.62 722 GLY A O 1
ATOM 5753 N N . ALA A 1 723 ? -13.43 -49.219 -25.453 1 97.31 723 ALA A N 1
ATOM 5754 C CA . ALA A 1 723 ? -12.984 -48.906 -24.094 1 97.31 723 ALA A CA 1
ATOM 5755 C C . ALA A 1 723 ? -11.68 -49.625 -23.766 1 97.31 723 ALA A C 1
ATOM 5757 O O . ALA A 1 723 ? -10.758 -49.031 -23.203 1 97.31 723 ALA A O 1
ATOM 5758 N N . PRO A 1 724 ? -11.516 -50.875 -24.094 1 97.19 724 PRO A N 1
ATOM 5759 C CA . PRO A 1 724 ? -10.258 -51.562 -23.766 1 97.19 724 PRO A CA 1
ATOM 5760 C C . PRO A 1 724 ? -9.039 -50.844 -24.375 1 97.19 724 PRO A C 1
ATOM 5762 O O . PRO A 1 724 ? -8.008 -50.719 -23.703 1 97.19 724 PRO A O 1
ATOM 5765 N N . TRP A 1 725 ? -9.188 -50.406 -25.609 1 97 725 TRP A N 1
ATOM 5766 C CA . TRP A 1 725 ? -8.07 -49.688 -26.234 1 97 725 TRP A CA 1
ATOM 5767 C C . TRP A 1 725 ? -7.809 -48.375 -25.516 1 97 725 TRP A C 1
ATOM 5769 O O . TRP A 1 725 ? -6.66 -48.031 -25.219 1 97 725 TRP A O 1
ATOM 5779 N N . ARG A 1 726 ? -8.859 -47.594 -25.219 1 97.88 726 ARG A N 1
ATOM 5780 C CA . ARG A 1 726 ? -8.711 -46.281 -24.609 1 97.88 726 ARG A CA 1
ATOM 5781 C C . ARG A 1 726 ? -8.031 -46.406 -23.234 1 97.88 726 ARG A C 1
ATOM 5783 O O . ARG A 1 726 ? -7.152 -45.594 -22.906 1 97.88 726 ARG A O 1
ATOM 5790 N N . ARG A 1 727 ? -8.438 -47.375 -22.5 1 97.88 727 ARG A N 1
ATOM 5791 C CA . ARG A 1 727 ? -7.957 -47.531 -21.125 1 97.88 727 ARG A CA 1
ATOM 5792 C C . ARG A 1 727 ? -6.516 -48.031 -21.109 1 97.88 727 ARG A C 1
ATOM 5794 O O . ARG A 1 727 ? -5.672 -47.5 -20.391 1 97.88 727 ARG A O 1
ATOM 5801 N N . THR A 1 728 ? -6.23 -49 -21.875 1 96.56 728 THR A N 1
ATOM 5802 C CA . THR A 1 728 ? -4.895 -49.594 -21.875 1 96.56 728 THR A CA 1
ATOM 5803 C C . THR A 1 728 ? -3.887 -48.656 -22.516 1 96.56 728 THR A C 1
ATOM 5805 O O . THR A 1 728 ? -2.848 -48.344 -21.922 1 96.56 728 THR A O 1
ATOM 5808 N N . THR A 1 729 ? -4.191 -48.156 -23.719 1 97.12 729 THR A N 1
ATOM 5809 C CA . THR A 1 729 ? -3.275 -47.25 -24.406 1 97.12 729 THR A CA 1
ATOM 5810 C C . THR A 1 729 ? -3.111 -45.938 -23.641 1 97.12 729 THR A C 1
ATOM 5812 O O . THR A 1 729 ? -2.023 -45.375 -23.625 1 97.12 729 THR A O 1
ATOM 5815 N N . GLY A 1 730 ? -4.223 -45.531 -23.047 1 97.12 730 GLY A N 1
ATOM 5816 C CA . GLY A 1 730 ? -4.133 -44.344 -22.234 1 97.12 730 GLY A CA 1
ATOM 5817 C C . GLY A 1 730 ? -3.086 -44.438 -21.141 1 97.12 730 GLY A C 1
ATOM 5818 O O . GLY A 1 730 ? -2.332 -43.5 -20.891 1 97.12 730 GLY A O 1
ATOM 5819 N N . GLN A 1 731 ? -3.006 -45.562 -20.484 1 96.81 731 GLN A N 1
ATOM 5820 C CA . GLN A 1 731 ? -2.02 -45.781 -19.438 1 96.81 731 GLN A CA 1
ATOM 5821 C C . GLN A 1 731 ? -0.605 -45.844 -20.016 1 96.81 731 GLN A C 1
ATOM 5823 O O . GLN A 1 731 ? 0.336 -45.344 -19.391 1 96.81 731 GLN A O 1
ATOM 5828 N N . GLU A 1 732 ? -0.494 -46.406 -21.156 1 96.75 732 GLU A N 1
ATOM 5829 C CA . GLU A 1 732 ? 0.811 -46.531 -21.797 1 96.75 732 GLU A CA 1
ATOM 5830 C C . GLU A 1 732 ? 1.335 -45.156 -22.203 1 96.75 732 GLU A C 1
ATOM 5832 O O . GLU A 1 732 ? 2.539 -44.906 -22.141 1 96.75 732 GLU A O 1
ATOM 5837 N N . VAL A 1 733 ? 0.407 -44.312 -22.609 1 96.69 733 VAL A N 1
ATOM 5838 C CA . VAL A 1 733 ? 0.786 -42.938 -23.031 1 96.69 733 VAL A CA 1
ATOM 5839 C C . VAL A 1 733 ? 1.226 -42.156 -21.81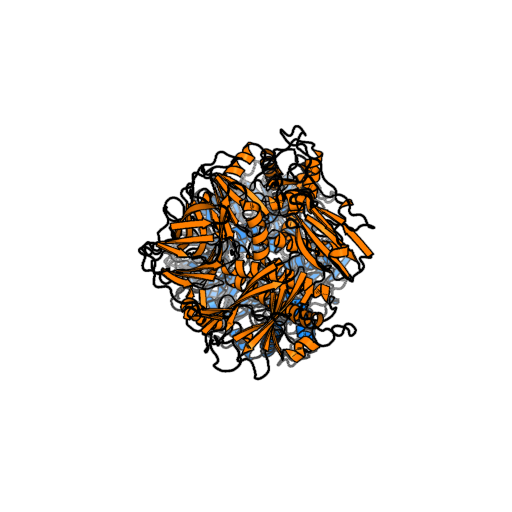2 1 96.69 733 VAL A C 1
ATOM 5841 O O . VAL A 1 733 ? 2.197 -41.375 -21.875 1 96.69 733 VAL A O 1
ATOM 5844 N N . TYR A 1 734 ? 0.569 -42.281 -20.703 1 96.94 734 TYR A N 1
ATOM 5845 C CA . TYR A 1 734 ? 0.897 -41.562 -19.484 1 96.94 734 TYR A CA 1
ATOM 5846 C C . TYR A 1 734 ? 2.223 -42.031 -18.891 1 96.94 734 TYR A C 1
ATOM 5848 O O . TYR A 1 734 ? 2.984 -41.25 -18.344 1 96.94 734 TYR A O 1
ATOM 5856 N N . SER A 1 735 ? 2.498 -43.375 -19 1 96.62 735 SER A N 1
ATOM 5857 C CA . SER A 1 735 ? 3.676 -44 -18.391 1 96.62 735 SER A CA 1
ATOM 5858 C C . SER A 1 735 ? 4.496 -44.75 -19.438 1 96.62 735 SER A C 1
ATOM 5860 O O . SER A 1 735 ? 4.523 -45.969 -19.453 1 96.62 735 SER A O 1
ATOM 5862 N N . PRO A 1 736 ? 5.27 -44.031 -20.156 1 95.94 736 PRO A N 1
ATOM 5863 C CA . PRO A 1 736 ? 6.062 -44.688 -21.188 1 95.94 736 PRO A CA 1
ATOM 5864 C C . PRO A 1 736 ? 7.223 -45.5 -20.609 1 95.94 736 PRO A C 1
ATOM 5866 O O . PRO A 1 736 ? 7.523 -45.375 -19.406 1 95.94 736 PRO A O 1
ATOM 5869 N N . LEU A 1 737 ? 7.816 -46.375 -21.469 1 97.12 737 LEU A N 1
ATOM 5870 C CA . LEU A 1 737 ? 9.047 -47.031 -21.062 1 97.12 737 LEU A CA 1
ATOM 5871 C C . LEU A 1 737 ? 10.141 -46.031 -20.75 1 97.12 737 LEU A C 1
ATOM 5873 O O . LEU A 1 737 ? 10.273 -45 -21.453 1 97.12 737 LEU A O 1
ATOM 5877 N N . LEU A 1 738 ? 10.789 -46.312 -19.703 1 97.31 738 LEU A N 1
ATOM 5878 C CA . LEU A 1 738 ? 11.969 -45.5 -19.375 1 97.31 738 LEU A CA 1
ATOM 5879 C C . LEU A 1 738 ? 13.219 -46.094 -20 1 97.31 738 LEU A C 1
ATOM 5881 O O . LEU A 1 738 ? 13.547 -47.281 -19.734 1 97.31 738 LEU A O 1
ATOM 5885 N N . LEU A 1 739 ? 13.945 -45.344 -20.828 1 97.19 739 LEU A N 1
ATOM 5886 C CA . LEU A 1 739 ? 15.141 -45.844 -21.5 1 97.19 739 LEU A CA 1
ATOM 5887 C C . LEU A 1 739 ? 16.391 -45.25 -20.875 1 97.19 739 LEU A C 1
ATOM 5889 O O . LEU A 1 739 ? 16.438 -44.031 -20.578 1 97.19 739 LEU A O 1
ATOM 5893 N N . ALA A 1 740 ? 17.328 -46.062 -20.672 1 97.06 740 ALA A N 1
ATOM 5894 C CA . ALA A 1 740 ? 18.641 -45.656 -20.172 1 97.06 740 ALA A CA 1
ATOM 5895 C C . ALA A 1 740 ? 19.75 -46.281 -21.016 1 97.06 740 ALA A C 1
ATOM 5897 O O . ALA A 1 740 ? 19.625 -47.438 -21.469 1 97.06 740 ALA A O 1
ATOM 5898 N N . PHE A 1 741 ? 20.812 -45.531 -21.156 1 96.69 741 PHE A N 1
ATOM 5899 C CA . PHE A 1 741 ? 21.844 -45.938 -22.109 1 96.69 741 PHE A CA 1
ATOM 5900 C C . PHE A 1 741 ? 23.219 -45.969 -21.469 1 96.69 741 PHE A C 1
ATOM 5902 O O . PHE A 1 741 ? 23.531 -45.125 -20.625 1 96.69 741 PHE A O 1
ATOM 5909 N N . THR A 1 742 ? 23.969 -46.938 -21.844 1 94.5 742 THR A N 1
ATOM 5910 C CA . THR A 1 742 ? 25.391 -46.969 -21.516 1 94.5 742 THR A CA 1
ATOM 5911 C C . THR A 1 742 ? 26.172 -47.75 -22.562 1 94.5 742 THR A C 1
ATOM 5913 O O . THR A 1 742 ? 25.578 -48.344 -23.469 1 94.5 742 THR A O 1
ATOM 5916 N N . HIS A 1 743 ? 27.516 -47.625 -22.609 1 93.81 743 HIS A N 1
ATOM 5917 C CA . HIS A 1 743 ? 28.375 -48.406 -23.5 1 93.81 743 HIS A CA 1
ATOM 5918 C C . HIS A 1 743 ? 29.188 -49.406 -22.719 1 93.81 743 HIS A C 1
ATOM 5920 O O . HIS A 1 743 ? 29.906 -49.062 -21.781 1 93.81 743 HIS A O 1
ATOM 5926 N N . GLU A 1 744 ? 29 -50.656 -23.109 1 92.38 744 GLU A N 1
ATOM 5927 C CA . GLU A 1 744 ? 29.734 -51.719 -22.453 1 92.38 744 GLU A CA 1
ATOM 5928 C C . GLU A 1 744 ? 29.875 -52.938 -23.375 1 92.38 744 GLU A C 1
ATOM 5930 O O . GLU A 1 744 ? 29.125 -53.094 -24.328 1 92.38 744 GLU A O 1
ATOM 5935 N N . LYS A 1 745 ? 30.859 -53.781 -23.047 1 91.19 745 LYS A N 1
ATOM 5936 C CA . LYS A 1 745 ? 31 -55.062 -23.781 1 91.19 745 LYS A CA 1
ATOM 5937 C C . LYS A 1 745 ? 29.859 -56 -23.453 1 91.19 745 LYS A C 1
ATOM 5939 O O . LYS A 1 745 ? 29.516 -56.188 -22.281 1 91.19 745 LYS A O 1
ATOM 5944 N N . LEU A 1 746 ? 29.297 -56.562 -24.516 1 90.62 746 LEU A N 1
ATOM 5945 C CA . LEU A 1 746 ? 28.172 -57.5 -24.344 1 90.62 746 LEU A CA 1
ATOM 5946 C C . LEU A 1 746 ? 28.516 -58.625 -23.375 1 90.62 746 LEU A C 1
ATOM 5948 O O . LEU A 1 746 ? 27.719 -58.906 -22.469 1 90.62 746 LEU A O 1
ATOM 5952 N N . GLU A 1 747 ? 29.703 -59.219 -23.516 1 89.56 747 GLU A N 1
ATOM 5953 C CA . GLU A 1 747 ? 30.125 -60.344 -22.688 1 89.56 747 GLU A CA 1
ATOM 5954 C C . GLU A 1 747 ? 30.297 -59.938 -21.234 1 89.56 747 GLU A C 1
ATOM 5956 O O . GLU A 1 747 ? 29.922 -60.656 -20.328 1 89.56 747 GLU A O 1
ATOM 5961 N N . ASP A 1 748 ? 30.828 -58.812 -21.141 1 89.56 748 ASP A N 1
ATOM 5962 C CA . ASP A 1 748 ? 31.047 -58.312 -19.781 1 89.56 748 ASP A CA 1
ATOM 5963 C C . ASP A 1 748 ? 29.719 -58.031 -19.094 1 89.56 748 ASP A C 1
ATOM 5965 O O . ASP A 1 748 ? 29.547 -58.312 -17.922 1 89.56 748 ASP A O 1
ATOM 5969 N N . TRP A 1 749 ? 28.844 -57.406 -19.875 1 90.12 749 TRP A N 1
ATOM 5970 C CA . TRP A 1 749 ? 27.547 -57.031 -19.312 1 90.12 749 TRP A CA 1
ATOM 5971 C C . TRP A 1 749 ? 26.75 -58.281 -18.922 1 90.12 749 TRP A C 1
ATOM 5973 O O . TRP A 1 749 ? 26.219 -58.344 -17.812 1 90.12 749 TRP A O 1
ATOM 5983 N N . THR A 1 750 ? 26.688 -59.25 -19.734 1 89.69 750 THR A N 1
ATOM 5984 C CA . THR A 1 750 ? 25.875 -60.438 -19.5 1 89.69 750 THR A CA 1
ATOM 5985 C C . THR A 1 750 ? 26.453 -61.25 -18.359 1 89.69 750 THR A C 1
ATOM 5987 O O . THR A 1 750 ? 25.734 -62.031 -17.703 1 89.69 750 THR A O 1
ATOM 5990 N N . ALA A 1 751 ? 27.719 -61.094 -18.141 1 87.62 751 ALA A N 1
ATOM 5991 C CA . ALA A 1 751 ? 28.375 -61.812 -17.062 1 87.62 751 ALA A CA 1
ATOM 5992 C C . ALA A 1 751 ? 28.125 -61.156 -15.711 1 87.62 751 ALA A C 1
ATOM 5994 O O . ALA A 1 751 ? 28.062 -61.844 -14.688 1 87.62 751 ALA A O 1
ATOM 5995 N N . SER A 1 752 ? 27.938 -59.938 -15.797 1 86.56 752 SER A N 1
ATOM 5996 C CA . SER A 1 752 ? 27.969 -59.25 -14.516 1 86.56 752 SER A CA 1
ATOM 5997 C C . SER A 1 752 ? 26.609 -58.625 -14.203 1 86.56 752 SER A C 1
ATOM 5999 O O . SER A 1 752 ? 26.391 -58.125 -13.086 1 86.56 752 SER A O 1
ATOM 6001 N N . HIS A 1 753 ? 25.688 -58.594 -15.148 1 88.94 753 HIS A N 1
ATOM 6002 C CA . HIS A 1 753 ? 24.422 -57.875 -14.945 1 88.94 753 HIS A CA 1
ATOM 6003 C C . HIS A 1 753 ? 23.234 -58.781 -15.211 1 88.94 753 HIS A C 1
ATOM 6005 O O . HIS A 1 753 ? 23.312 -59.719 -16.031 1 88.94 753 HIS A O 1
ATOM 6011 N N . LEU A 1 754 ? 22.203 -58.562 -14.414 1 90.25 754 LEU A N 1
ATOM 6012 C CA . LEU A 1 754 ? 20.922 -59.188 -14.734 1 90.25 754 LEU A CA 1
ATOM 6013 C C . LEU A 1 754 ? 20.281 -58.469 -15.93 1 90.25 754 LEU A C 1
ATOM 6015 O O . LEU A 1 754 ? 19.797 -57.344 -15.812 1 90.25 754 LEU A O 1
ATOM 6019 N N . THR A 1 755 ? 20.141 -59.094 -17.031 1 93.06 755 THR A N 1
ATOM 6020 C CA . THR A 1 755 ? 19.719 -58.469 -18.281 1 93.06 755 THR A CA 1
ATOM 6021 C C . THR A 1 755 ? 18.203 -58.344 -18.359 1 93.06 755 THR A C 1
ATOM 6023 O O . THR A 1 755 ? 17.672 -57.562 -19.125 1 93.06 755 THR A O 1
ATOM 6026 N N . LYS A 1 756 ? 17.5 -59.156 -17.672 1 93.88 756 LYS A N 1
ATOM 6027 C CA . LYS A 1 756 ? 16.031 -59.125 -17.609 1 93.88 756 LYS A CA 1
ATOM 6028 C C . LYS A 1 756 ? 15.547 -59.531 -16.219 1 93.88 756 LYS A C 1
ATOM 6030 O O . LYS A 1 756 ? 15.992 -60.562 -15.672 1 93.88 756 LYS A O 1
ATOM 6035 N N . ALA A 1 757 ? 14.656 -58.688 -15.688 1 93.06 757 ALA A N 1
ATOM 6036 C CA . ALA A 1 757 ? 14.125 -59.031 -14.359 1 93.06 757 ALA A CA 1
ATOM 6037 C C . ALA A 1 757 ? 12.828 -58.281 -14.086 1 93.06 757 ALA A C 1
ATOM 6039 O O . ALA A 1 757 ? 12.484 -57.312 -14.805 1 93.06 757 ALA A O 1
ATOM 6040 N N . SER A 1 758 ? 12.047 -58.781 -13.156 1 93.81 758 SER A N 1
ATOM 6041 C CA . SER A 1 758 ? 10.82 -58.156 -12.664 1 93.81 758 SER A CA 1
ATOM 6042 C C . SER A 1 758 ? 10.727 -58.25 -11.141 1 93.81 758 SER A C 1
ATOM 6044 O O . SER A 1 758 ? 11.281 -59.156 -10.539 1 93.81 758 SER A O 1
ATOM 6046 N N . THR A 1 759 ? 10.164 -57.281 -10.57 1 90.44 759 THR A N 1
ATOM 6047 C CA . THR A 1 759 ? 9.883 -57.344 -9.141 1 90.44 759 THR A CA 1
ATOM 6048 C C . THR A 1 759 ? 8.719 -58.281 -8.859 1 90.44 759 THR A C 1
ATOM 6050 O O . THR A 1 759 ? 8.523 -58.719 -7.723 1 90.44 759 THR A O 1
ATOM 6053 N N . MET A 1 760 ? 7.945 -58.562 -9.844 1 94.94 760 MET A N 1
ATOM 6054 C CA . MET A 1 760 ? 6.762 -59.406 -9.695 1 94.94 760 MET A CA 1
ATOM 6055 C C . MET A 1 760 ? 7.094 -60.875 -9.953 1 94.94 760 MET A C 1
ATOM 6057 O O . MET A 1 760 ? 8.117 -61.188 -10.562 1 94.94 760 MET A O 1
ATOM 6061 N N . ASP A 1 761 ? 6.242 -61.812 -9.375 1 93.75 761 ASP A N 1
ATOM 6062 C CA . ASP A 1 761 ? 6.391 -63.25 -9.594 1 93.75 761 ASP A CA 1
ATOM 6063 C C . ASP A 1 761 ? 6.406 -63.562 -11.078 1 93.75 761 ASP A C 1
ATOM 6065 O O . ASP A 1 761 ? 5.75 -62.906 -11.875 1 93.75 761 ASP A O 1
ATOM 6069 N N . LEU A 1 762 ? 7.113 -64.688 -11.25 1 87.31 762 LEU A N 1
ATOM 6070 C CA . LEU A 1 762 ? 7.234 -65.125 -12.641 1 87.31 762 LEU A CA 1
ATOM 6071 C C . LEU A 1 762 ? 5.867 -65.438 -13.242 1 87.31 762 LEU A C 1
ATOM 6073 O O . LEU A 1 762 ? 5.039 -66.125 -12.609 1 87.31 762 LEU A O 1
ATOM 6077 N N . ASN A 1 763 ? 5.43 -64.875 -14.188 1 86.38 763 ASN A N 1
ATOM 6078 C CA . ASN A 1 763 ? 4.203 -65.125 -14.945 1 86.38 763 ASN A CA 1
ATOM 6079 C C . ASN A 1 763 ? 3.014 -64.375 -14.32 1 86.38 763 ASN A C 1
ATOM 6081 O O . ASN A 1 763 ? 1.862 -64.75 -14.57 1 86.38 763 ASN A O 1
ATOM 6085 N N . TYR A 1 764 ? 3.297 -63.562 -13.312 1 94.56 764 TYR A N 1
ATOM 6086 C CA . TYR A 1 764 ? 2.213 -62.781 -12.742 1 94.56 764 TYR A CA 1
ATOM 6087 C C . TYR A 1 764 ? 2.17 -61.375 -13.375 1 94.56 764 TYR A C 1
ATOM 6089 O O . TYR A 1 764 ? 3.213 -60.781 -13.617 1 94.56 764 TYR A O 1
ATOM 6097 N N . SER A 1 765 ? 1.06 -60.906 -13.758 1 96.12 765 SER A N 1
ATOM 6098 C CA . SER A 1 765 ? 0.765 -59.562 -14.195 1 96.12 765 SER A CA 1
ATOM 6099 C C . SER A 1 765 ? -0.516 -59.031 -13.555 1 96.12 765 SER A C 1
ATOM 6101 O O . SER A 1 765 ? -1.386 -59.812 -13.164 1 96.12 765 SER A O 1
ATOM 6103 N N . LEU A 1 766 ? -0.604 -57.812 -13.336 1 97.69 766 LEU A N 1
ATOM 6104 C CA . LEU A 1 766 ? -1.86 -57.25 -12.852 1 97.69 766 LEU A CA 1
ATOM 6105 C C . LEU A 1 766 ? -2.992 -57.5 -13.836 1 97.69 766 LEU A C 1
ATOM 6107 O O . LEU A 1 766 ? -2.756 -57.625 -15.047 1 97.69 766 LEU A O 1
ATOM 6111 N N . PRO A 1 767 ? -4.168 -57.594 -13.25 1 97.19 767 PRO A N 1
ATOM 6112 C CA . PRO A 1 767 ? -5.289 -57.625 -14.195 1 97.19 767 PRO A CA 1
ATOM 6113 C C . PRO A 1 767 ? -5.332 -56.438 -15.125 1 97.19 767 PRO A C 1
ATOM 6115 O O . PRO A 1 767 ? -5.031 -55.312 -14.703 1 97.19 767 PRO A O 1
ATOM 6118 N N . LEU A 1 768 ? -5.785 -56.562 -16.344 1 95.44 768 LEU A N 1
ATOM 6119 C CA . LEU A 1 768 ? -5.738 -55.531 -17.375 1 95.44 768 LEU A CA 1
ATOM 6120 C C . LEU A 1 768 ? -6.637 -54.344 -16.984 1 95.44 768 LEU A C 1
ATOM 6122 O O . LEU A 1 768 ? -6.508 -53.25 -17.531 1 95.44 768 LEU A O 1
ATOM 6126 N N . ASN A 1 769 ? -7.57 -54.656 -16.094 1 97.62 769 ASN A N 1
ATOM 6127 C CA . ASN A 1 769 ? -8.445 -53.562 -15.688 1 97.62 769 ASN A CA 1
ATOM 6128 C C . ASN A 1 769 ? -7.906 -52.844 -14.453 1 97.62 769 ASN A C 1
ATOM 6130 O O . ASN A 1 769 ? -8.586 -51.969 -13.875 1 97.62 769 ASN A O 1
ATOM 6134 N N . VAL A 1 770 ? -6.652 -53.188 -14 1 98.19 770 VAL A N 1
ATOM 6135 C CA . VAL A 1 770 ? -6.062 -52.531 -12.836 1 98.19 770 VAL A CA 1
ATOM 6136 C C . VAL A 1 770 ? -4.719 -51.906 -13.219 1 98.19 770 VAL A C 1
ATOM 6138 O O . VAL A 1 770 ? -3.918 -52.531 -13.914 1 98.19 770 VAL A O 1
ATOM 6141 N N . ALA A 1 771 ? -4.539 -50.688 -12.773 1 97.69 771 ALA A N 1
ATOM 6142 C CA . ALA A 1 771 ? -3.273 -49.969 -12.992 1 97.69 771 ALA A CA 1
ATOM 6143 C C . ALA A 1 771 ? -2.578 -49.656 -11.672 1 97.69 771 ALA A C 1
ATOM 6145 O O . ALA A 1 771 ? -3.232 -49.344 -10.688 1 97.69 771 ALA A O 1
ATOM 6146 N N . LEU A 1 772 ? -1.224 -49.812 -11.617 1 98 772 LEU A N 1
ATOM 6147 C CA . LEU A 1 772 ? -0.384 -49.281 -10.555 1 98 772 LEU A CA 1
ATOM 6148 C C . LEU A 1 772 ? -0.103 -47.781 -10.766 1 98 772 LEU A C 1
ATOM 6150 O O . LEU A 1 772 ? 0.638 -47.406 -11.68 1 98 772 LEU A O 1
ATOM 6154 N N . ILE A 1 773 ? -0.673 -46.969 -9.875 1 97.94 773 ILE A N 1
ATOM 6155 C CA . ILE A 1 773 ? -0.545 -45.531 -10.188 1 97.94 773 ILE A CA 1
ATOM 6156 C C . ILE A 1 773 ? 0.406 -44.875 -9.195 1 97.94 773 ILE A C 1
ATOM 6158 O O . ILE A 1 773 ? 0.845 -43.75 -9.406 1 97.94 773 ILE A O 1
ATOM 6162 N N . THR A 1 774 ? 0.726 -45.594 -8.078 1 98.25 774 THR A N 1
ATOM 6163 C CA . THR A 1 774 ? 1.727 -45.094 -7.145 1 98.25 774 THR A CA 1
ATOM 6164 C C . THR A 1 774 ? 2.477 -46.25 -6.477 1 98.25 774 THR A C 1
ATOM 6166 O O . THR A 1 774 ? 1.864 -47.219 -6.02 1 98.25 774 THR A O 1
ATOM 6169 N N . LEU A 1 775 ? 3.709 -46.156 -6.438 1 98.06 775 LEU A N 1
ATOM 6170 C CA . LEU A 1 775 ? 4.621 -46.969 -5.633 1 98.06 775 LEU A CA 1
ATOM 6171 C C . LEU A 1 775 ? 5.812 -46.125 -5.168 1 98.06 775 LEU A C 1
ATOM 6173 O O . LEU A 1 775 ? 6.684 -45.781 -5.969 1 98.06 775 LEU A O 1
ATOM 6177 N N . GLN A 1 776 ? 5.801 -45.844 -3.896 1 97.31 776 GLN A N 1
ATOM 6178 C CA . GLN A 1 776 ? 6.766 -44.875 -3.414 1 97.31 776 GLN A CA 1
ATOM 6179 C C . GLN A 1 776 ? 7.152 -45.156 -1.963 1 97.31 776 GLN A C 1
ATOM 6181 O O . GLN A 1 776 ? 6.285 -45.375 -1.117 1 97.31 776 GLN A O 1
ATOM 6186 N N . GLU A 1 777 ? 8.438 -45.062 -1.705 1 96.25 777 GLU A N 1
ATOM 6187 C CA . GLU A 1 777 ? 8.906 -45.156 -0.326 1 96.25 777 GLU A CA 1
ATOM 6188 C C . GLU A 1 777 ? 8.844 -43.812 0.362 1 96.25 777 GLU A C 1
ATOM 6190 O O . GLU A 1 777 ? 9.305 -42.812 -0.191 1 96.25 777 GLU A O 1
ATOM 6195 N N . LEU A 1 778 ? 8.266 -43.781 1.519 1 94.25 778 LEU A N 1
ATOM 6196 C CA . LEU A 1 778 ? 8.125 -42.562 2.279 1 94.25 778 LEU A CA 1
ATOM 6197 C C . LEU A 1 778 ? 9.297 -42.375 3.24 1 94.25 778 LEU A C 1
ATOM 6199 O O . LEU A 1 778 ? 10.133 -43.281 3.381 1 94.25 778 LEU A O 1
ATOM 6203 N N . ASP A 1 779 ? 9.414 -41.281 3.883 1 88.62 779 ASP A N 1
ATOM 6204 C CA . ASP A 1 779 ? 10.547 -40.938 4.734 1 88.62 779 ASP A CA 1
ATOM 6205 C C . ASP A 1 779 ? 10.617 -41.812 5.965 1 88.62 779 ASP A C 1
ATOM 6207 O O . ASP A 1 779 ? 11.695 -42.062 6.504 1 88.62 779 ASP A O 1
ATOM 6211 N N . ASP A 1 780 ? 9.492 -42.375 6.379 1 88.38 780 ASP A N 1
ATOM 6212 C CA . ASP A 1 780 ? 9.469 -43.188 7.586 1 88.38 780 ASP A CA 1
ATOM 6213 C C . ASP A 1 780 ? 9.719 -44.656 7.262 1 88.38 780 ASP A C 1
ATOM 6215 O O . ASP A 1 780 ? 9.602 -45.531 8.133 1 88.38 780 ASP A O 1
ATOM 6219 N N . GLY A 1 781 ? 9.93 -44.906 6.008 1 90.31 781 GLY A N 1
ATOM 6220 C CA . GLY A 1 781 ? 10.242 -46.25 5.602 1 90.31 781 GLY A CA 1
ATOM 6221 C C . GLY A 1 781 ? 9.031 -47.031 5.082 1 90.31 781 GLY A C 1
ATOM 6222 O O . GLY A 1 781 ? 9.172 -48.062 4.461 1 90.31 781 GLY A O 1
ATOM 6223 N N . SER A 1 782 ? 7.887 -46.5 5.309 1 95.12 782 SER A N 1
ATOM 6224 C CA . SER A 1 782 ? 6.699 -47.125 4.75 1 95.12 782 SER A CA 1
ATOM 6225 C C . SER A 1 782 ? 6.621 -46.938 3.242 1 95.12 782 SER A C 1
ATOM 6227 O O . SER A 1 782 ? 7.266 -46.031 2.695 1 95.12 782 SER A O 1
ATOM 6229 N N . VAL A 1 783 ? 5.871 -47.812 2.619 1 97.38 783 VAL A N 1
ATOM 6230 C CA . VAL A 1 783 ? 5.734 -47.719 1.169 1 97.38 783 VAL A CA 1
ATOM 6231 C C . VAL A 1 783 ? 4.285 -47.438 0.802 1 97.38 783 VAL A C 1
ATOM 6233 O O . VAL A 1 783 ? 3.369 -48.156 1.207 1 97.38 783 VAL A O 1
ATOM 6236 N N . LEU A 1 784 ? 4.094 -46.375 0.111 1 98.19 784 LEU A N 1
ATOM 6237 C CA . LEU A 1 784 ? 2.785 -45.969 -0.393 1 98.19 784 LEU A CA 1
ATOM 6238 C C . LEU A 1 784 ? 2.457 -46.688 -1.693 1 98.19 784 LEU A C 1
ATOM 6240 O O . LEU A 1 784 ? 3.221 -46.625 -2.66 1 98.19 784 LEU A O 1
ATOM 6244 N N . LEU A 1 785 ? 1.358 -47.406 -1.726 1 98.31 785 LEU A N 1
ATOM 6245 C CA . LEU A 1 785 ? 0.899 -48.156 -2.893 1 98.31 785 LEU A CA 1
ATOM 6246 C C . LEU A 1 785 ? -0.517 -47.75 -3.277 1 98.31 785 LEU A C 1
ATOM 6248 O O . LEU A 1 785 ? -1.412 -47.719 -2.43 1 98.31 785 LEU A O 1
ATOM 6252 N N . ARG A 1 786 ? -0.758 -47.469 -4.543 1 98.5 786 ARG A N 1
ATOM 6253 C CA . ARG A 1 786 ? -2.105 -47.219 -5.035 1 98.5 786 ARG A CA 1
ATOM 6254 C C . ARG A 1 786 ? -2.41 -48.031 -6.27 1 98.5 786 ARG A C 1
ATOM 6256 O O . ARG A 1 786 ? -1.604 -48.094 -7.203 1 98.5 786 ARG A O 1
ATOM 6263 N N . LEU A 1 787 ? -3.523 -48.625 -6.223 1 98.31 787 LEU A N 1
ATOM 6264 C CA . LEU A 1 787 ? -4.074 -49.375 -7.336 1 98.31 787 LEU A CA 1
ATOM 6265 C C . LEU A 1 787 ? -5.391 -48.781 -7.812 1 98.31 787 LEU A C 1
ATOM 6267 O O . LEU A 1 787 ? -6.234 -48.406 -7 1 98.31 787 LEU A O 1
ATOM 6271 N N . ALA A 1 788 ? -5.555 -48.719 -9.117 1 97.94 788 ALA A N 1
ATOM 6272 C CA . ALA A 1 788 ? -6.762 -48.094 -9.664 1 97.94 788 ALA A CA 1
ATOM 6273 C C . ALA A 1 788 ? -7.434 -49 -10.68 1 97.94 788 ALA A C 1
ATOM 6275 O O . ALA A 1 788 ? -6.773 -49.562 -11.57 1 97.94 788 ALA A O 1
ATOM 6276 N N . HIS A 1 789 ? -8.703 -49.219 -10.477 1 98.19 789 HIS A N 1
ATOM 6277 C CA . HIS A 1 789 ? -9.508 -49.844 -11.516 1 98.19 789 HIS A CA 1
ATOM 6278 C C . HIS A 1 789 ? -9.766 -48.906 -12.68 1 98.19 789 HIS A C 1
ATOM 6280 O O . HIS A 1 789 ? -10.227 -47.781 -12.477 1 98.19 789 HIS A O 1
ATOM 6286 N N . LEU A 1 790 ? -9.625 -49.281 -13.93 1 97.94 790 LEU A N 1
ATOM 6287 C CA . LEU A 1 790 ? -9.539 -48.344 -15.062 1 97.94 790 LEU A CA 1
ATOM 6288 C C . LEU A 1 790 ? -10.898 -48.156 -15.711 1 97.94 790 LEU A C 1
ATOM 6290 O O . LEU A 1 790 ? -11.109 -47.219 -16.453 1 97.94 790 LEU A O 1
ATOM 6294 N N . TYR A 1 791 ? -11.852 -49.062 -15.438 1 98.06 791 TYR A N 1
ATOM 6295 C CA . TYR A 1 791 ? -13.086 -49.094 -16.219 1 98.06 791 TYR A CA 1
ATOM 6296 C C . TYR A 1 791 ? -14.258 -48.562 -15.398 1 98.06 791 TYR A C 1
ATOM 6298 O O . TYR A 1 791 ? -14.312 -48.781 -14.188 1 98.06 791 TYR A O 1
ATOM 6306 N N . GLU A 1 792 ? -15.156 -47.938 -16.078 1 97.19 792 GLU A N 1
ATOM 6307 C CA . GLU A 1 792 ? -16.422 -47.531 -15.477 1 97.19 792 GLU A CA 1
ATOM 6308 C C . GLU A 1 792 ? -17.391 -48.719 -15.398 1 97.19 792 GLU A C 1
ATOM 6310 O O . GLU A 1 792 ? -17.188 -49.719 -16.094 1 97.19 792 GLU A O 1
ATOM 6315 N N . ALA A 1 793 ? -18.375 -48.531 -14.547 1 96.25 793 ALA A N 1
ATOM 6316 C CA . ALA A 1 793 ? -19.422 -49.531 -14.5 1 96.25 793 ALA A CA 1
ATOM 6317 C C . ALA A 1 793 ? -20.094 -49.688 -15.859 1 96.25 793 ALA A C 1
ATOM 6319 O O . ALA A 1 793 ? -20.438 -48.719 -16.5 1 96.25 793 ALA A O 1
ATOM 6320 N N . ALA A 1 794 ? -20.141 -50.875 -16.359 1 94.31 794 ALA A N 1
ATOM 6321 C CA . ALA A 1 794 ? -20.844 -51.25 -17.578 1 94.31 794 ALA A CA 1
ATOM 6322 C C . ALA A 1 794 ? -20.172 -50.656 -18.812 1 94.31 794 ALA A C 1
ATOM 6324 O O . ALA A 1 794 ? -20.812 -50.5 -19.859 1 94.31 794 ALA A O 1
ATOM 6325 N N . GLU A 1 795 ? -19 -50.25 -18.672 1 96.62 795 GLU A N 1
ATOM 6326 C CA . GLU A 1 795 ? -18.266 -49.719 -19.812 1 96.62 795 GLU A CA 1
ATOM 6327 C C . GLU A 1 795 ? -17.859 -50.812 -20.781 1 96.62 795 GLU A C 1
ATOM 6329 O O . GLU A 1 795 ? -17.891 -50.625 -22 1 96.62 795 GLU A O 1
ATOM 6334 N N . ASP A 1 796 ? -17.422 -51.906 -20.234 1 96.75 796 ASP A N 1
ATOM 6335 C CA . ASP A 1 796 ? -17 -53.094 -20.969 1 96.75 796 ASP A CA 1
ATOM 6336 C C . ASP A 1 796 ? -17.484 -54.375 -20.281 1 96.75 796 ASP A C 1
ATOM 6338 O O . ASP A 1 796 ? -17.344 -54.531 -19.062 1 96.75 796 ASP A O 1
ATOM 6342 N N . PRO A 1 797 ? -18.031 -55.25 -21.016 1 94.69 797 PRO A N 1
ATOM 6343 C CA . PRO A 1 797 ? -18.609 -56.438 -20.391 1 94.69 797 PRO A CA 1
ATOM 6344 C C . PRO A 1 797 ? -17.562 -57.312 -19.703 1 94.69 797 PRO A C 1
ATOM 6346 O O . PRO A 1 797 ? -17.875 -57.938 -18.703 1 94.69 797 PRO A O 1
ATOM 6349 N N . GLN A 1 798 ? -16.438 -57.281 -20.141 1 95.5 798 GLN A N 1
ATOM 6350 C CA . GLN A 1 798 ? -15.391 -58.156 -19.609 1 95.5 798 GLN A CA 1
ATOM 6351 C C . GLN A 1 798 ? -14.609 -57.469 -18.484 1 95.5 798 GLN A C 1
ATOM 6353 O O . GLN A 1 798 ? -14.242 -58.094 -17.5 1 95.5 798 GLN A O 1
ATOM 6358 N N . TYR A 1 799 ? -14.367 -56.219 -18.625 1 96.81 799 TYR A N 1
ATOM 6359 C CA . TYR A 1 799 ? -13.359 -55.594 -17.781 1 96.81 799 TYR A CA 1
ATOM 6360 C C . TYR A 1 799 ? -14.016 -54.688 -16.734 1 96.81 799 TYR A C 1
ATOM 6362 O O . TYR A 1 799 ? -13.359 -54.25 -15.797 1 96.81 799 TYR A O 1
ATOM 6370 N N . SER A 1 800 ? -15.336 -54.469 -16.844 1 96.81 800 SER A N 1
ATOM 6371 C CA . SER A 1 800 ? -16.062 -53.688 -15.836 1 96.81 800 SER A CA 1
ATOM 6372 C C . SER A 1 800 ? -16.531 -54.594 -14.703 1 96.81 800 SER A C 1
ATOM 6374 O O . SER A 1 800 ? -17.703 -54.562 -14.328 1 96.81 800 SER A O 1
ATOM 6376 N N . THR A 1 801 ? -15.594 -55.375 -14.227 1 96.25 801 THR A N 1
ATOM 6377 C CA . THR A 1 801 ? -15.898 -56.312 -13.156 1 96.25 801 THR A CA 1
ATOM 6378 C C . THR A 1 801 ? -14.844 -56.25 -12.055 1 96.25 801 THR A C 1
ATOM 6380 O O . THR A 1 801 ? -13.805 -55.594 -12.219 1 96.25 801 THR A O 1
ATOM 6383 N N . LEU A 1 802 ? -15.18 -56.875 -10.969 1 96.94 802 LEU A N 1
ATOM 6384 C CA . LEU A 1 802 ? -14.258 -56.938 -9.836 1 96.94 802 LEU A CA 1
ATOM 6385 C C . LEU A 1 802 ? -12.93 -57.562 -10.25 1 96.94 802 LEU A C 1
ATOM 6387 O O . LEU A 1 802 ? -12.898 -58.562 -10.969 1 96.94 802 LEU A O 1
ATOM 6391 N N . ALA A 1 803 ? -11.859 -56.938 -9.906 1 97.75 803 ALA A N 1
ATOM 6392 C CA . ALA A 1 803 ? -10.508 -57.438 -10.18 1 97.75 803 ALA A CA 1
ATOM 6393 C C . ALA A 1 803 ? -9.797 -57.812 -8.883 1 97.75 803 ALA A C 1
ATOM 6395 O O . ALA A 1 803 ? -10.117 -57.281 -7.812 1 97.75 803 ALA A O 1
ATOM 6396 N N . LYS A 1 804 ? -8.859 -58.719 -8.93 1 97.44 804 LYS A N 1
ATOM 6397 C CA . LYS A 1 804 ? -8.094 -59.156 -7.77 1 97.44 804 LYS A CA 1
ATOM 6398 C C . LYS A 1 804 ? -6.598 -59 -8 1 97.44 804 LYS A C 1
ATOM 6400 O O . LYS A 1 804 ? -6.074 -59.406 -9.039 1 97.44 804 LYS A O 1
ATOM 6405 N N . VAL A 1 805 ? -5.949 -58.406 -7.137 1 97.88 805 VAL A N 1
ATOM 6406 C CA . VAL A 1 805 ? -4.5 -58.219 -7.168 1 97.88 805 VAL A CA 1
ATOM 6407 C C . VAL A 1 805 ? -3.863 -58.969 -6.008 1 97.88 805 VAL A C 1
ATOM 6409 O O . VAL A 1 805 ? -4.227 -58.781 -4.848 1 97.88 805 VAL A O 1
ATOM 6412 N N . GLU A 1 806 ? -2.904 -59.844 -6.301 1 96.5 806 GLU A N 1
ATOM 6413 C CA . GLU A 1 806 ? -2.168 -60.562 -5.277 1 96.5 806 GLU A CA 1
ATOM 6414 C C . GLU A 1 806 ? -0.878 -59.844 -4.898 1 96.5 806 GLU A C 1
ATOM 6416 O O . GLU A 1 806 ? 0.138 -60 -5.582 1 96.5 806 GLU A O 1
ATOM 6421 N N . LEU A 1 807 ? -0.889 -59.312 -3.752 1 96.75 807 LEU A N 1
ATOM 6422 C CA . LEU A 1 807 ? 0.243 -58.469 -3.346 1 96.75 807 LEU A CA 1
ATOM 6423 C C . LEU A 1 807 ? 1.494 -59.312 -3.15 1 96.75 807 LEU A C 1
ATOM 6425 O O . LEU A 1 807 ? 2.605 -58.875 -3.436 1 96.75 807 LEU A O 1
ATOM 6429 N N . LYS A 1 808 ? 1.324 -60.5 -2.727 1 94.69 808 LYS A N 1
ATOM 6430 C CA . LYS A 1 808 ? 2.469 -61.375 -2.518 1 94.69 808 LYS A CA 1
ATOM 6431 C C . LYS A 1 808 ? 3.195 -61.656 -3.83 1 94.69 808 LYS A C 1
ATOM 6433 O O . LYS A 1 808 ? 4.422 -61.781 -3.854 1 94.69 808 LYS A O 1
ATOM 6438 N N . LYS A 1 809 ? 2.412 -61.719 -4.844 1 95.56 809 LYS A N 1
ATOM 6439 C CA . LYS A 1 809 ? 2.992 -62 -6.152 1 95.56 809 LYS A CA 1
ATOM 6440 C C . LYS A 1 809 ? 3.553 -60.719 -6.789 1 95.56 809 LYS A C 1
ATOM 6442 O O . LYS A 1 809 ? 4.406 -60.781 -7.676 1 95.56 809 LYS A O 1
ATOM 6447 N N . MET A 1 810 ? 3.033 -59.625 -6.375 1 95.62 810 MET A N 1
ATOM 6448 C CA . MET A 1 810 ? 3.516 -58.344 -6.895 1 95.62 810 MET A CA 1
ATOM 6449 C C . MET A 1 810 ? 4.902 -58.031 -6.348 1 95.62 810 MET A C 1
ATOM 6451 O O . MET A 1 810 ? 5.711 -57.406 -7.027 1 95.62 810 MET A O 1
ATOM 6455 N N . PHE A 1 811 ? 5.176 -58.438 -5.117 1 93.81 811 PHE A N 1
ATOM 6456 C CA . PHE A 1 811 ? 6.453 -58.156 -4.477 1 93.81 811 PHE A CA 1
ATOM 6457 C C . PHE A 1 811 ? 7.184 -59.438 -4.117 1 93.81 811 PHE A C 1
ATOM 6459 O O . PHE A 1 811 ? 7.332 -59.75 -2.939 1 93.81 811 PHE A O 1
ATOM 6466 N N . THR A 1 812 ? 7.707 -59.906 -5.199 1 86 812 THR A N 1
ATOM 6467 C CA . THR A 1 812 ? 8.398 -61.156 -4.973 1 86 812 THR A CA 1
ATOM 6468 C C . THR A 1 812 ? 9.734 -60.938 -4.277 1 86 812 THR A C 1
ATOM 6470 O O . THR A 1 812 ? 10.484 -60.031 -4.641 1 86 812 THR A O 1
ATOM 6473 N N . GLY A 1 813 ? 10.016 -61.562 -3.215 1 80.94 813 GLY A N 1
ATOM 6474 C CA . GLY A 1 813 ? 11.289 -61.469 -2.514 1 80.94 813 GLY A CA 1
ATOM 6475 C C . GLY A 1 813 ? 11.211 -60.594 -1.259 1 80.94 813 GLY A C 1
ATOM 6476 O O . GLY A 1 813 ? 12.172 -60.531 -0.49 1 80.94 813 GLY A O 1
ATOM 6477 N N . LYS A 1 814 ? 10.203 -59.844 -1.242 1 88.06 814 LYS A N 1
ATOM 6478 C CA . LYS A 1 814 ? 9.992 -59.062 -0.034 1 88.06 814 LYS A CA 1
ATOM 6479 C C . LYS A 1 814 ? 8.789 -59.562 0.757 1 88.06 814 LYS A C 1
ATOM 6481 O O . LYS A 1 814 ? 7.785 -60 0.173 1 88.06 814 LYS A O 1
ATOM 6486 N N . MET A 1 815 ? 8.969 -59.625 2.031 1 91.94 815 MET A N 1
ATOM 6487 C CA . MET A 1 815 ? 7.863 -60.031 2.883 1 91.94 815 MET A CA 1
ATOM 6488 C C . MET A 1 815 ? 7.094 -58.844 3.426 1 91.94 815 MET A C 1
ATOM 6490 O O . MET A 1 815 ? 7.664 -58 4.121 1 91.94 815 MET A O 1
ATOM 6494 N N . ILE A 1 816 ? 5.832 -58.781 3.123 1 95.44 816 ILE A N 1
ATOM 6495 C CA . ILE A 1 816 ? 4.969 -57.688 3.617 1 95.44 816 ILE A CA 1
ATOM 6496 C C . ILE A 1 816 ? 4.578 -57.969 5.066 1 95.44 816 ILE A C 1
ATOM 6498 O O . ILE A 1 816 ? 3.891 -58.969 5.352 1 95.44 816 ILE A O 1
ATOM 6502 N N . LYS A 1 817 ? 4.988 -57.156 5.938 1 94.81 817 LYS A N 1
ATOM 6503 C CA . LYS A 1 817 ? 4.727 -57.344 7.367 1 94.81 817 LYS A CA 1
ATOM 6504 C C . LYS A 1 817 ? 3.402 -56.688 7.762 1 94.81 817 LYS A C 1
ATOM 6506 O O . LYS A 1 817 ? 2.711 -57.188 8.656 1 94.81 817 LYS A O 1
ATOM 6511 N N . GLU A 1 818 ? 3.199 -55.562 7.145 1 94.94 818 GLU A N 1
ATOM 6512 C CA . GLU A 1 818 ? 1.991 -54.812 7.477 1 94.94 818 GLU A CA 1
ATOM 6513 C C . GLU A 1 818 ? 1.361 -54.219 6.227 1 94.94 818 GLU A C 1
ATOM 6515 O O . GLU A 1 818 ? 2.07 -53.75 5.328 1 94.94 818 GLU A O 1
ATOM 6520 N N . VAL A 1 819 ? 0.064 -54.25 6.145 1 96.25 819 VAL A N 1
ATOM 6521 C CA . VAL A 1 819 ? -0.72 -53.594 5.113 1 96.25 819 VAL A CA 1
ATOM 6522 C C . VAL A 1 819 ? -1.849 -52.781 5.758 1 96.25 819 VAL A C 1
ATOM 6524 O O . VAL A 1 819 ? -2.676 -53.344 6.484 1 96.25 819 VAL A O 1
ATOM 6527 N N . LYS A 1 820 ? -1.823 -51.5 5.574 1 95.56 820 LYS A N 1
ATOM 6528 C CA . LYS A 1 820 ? -2.861 -50.625 6.094 1 95.56 820 LYS A CA 1
ATOM 6529 C C . LYS A 1 820 ? -3.518 -49.812 4.973 1 95.56 820 LYS A C 1
ATOM 6531 O O . LYS A 1 820 ? -2.836 -49.094 4.234 1 95.56 820 LYS A O 1
ATOM 6536 N N . GLU A 1 821 ? -4.82 -49.969 4.84 1 96.75 821 GLU A N 1
ATOM 6537 C CA . GLU A 1 821 ? -5.523 -49.156 3.855 1 96.75 821 GLU A CA 1
ATOM 6538 C C . GLU A 1 821 ? -5.785 -47.75 4.391 1 96.75 821 GLU A C 1
ATOM 6540 O O . GLU A 1 821 ? -6.211 -47.594 5.535 1 96.75 821 GLU A O 1
ATOM 6545 N N . VAL A 1 822 ? -5.5 -46.781 3.65 1 97.06 822 VAL A N 1
ATOM 6546 C CA . VAL A 1 822 ? -5.602 -45.406 4.059 1 97.06 822 VAL A CA 1
ATOM 6547 C C . VAL A 1 822 ? -6.395 -44.625 3.014 1 97.06 822 VAL A C 1
ATOM 6549 O O . VAL A 1 822 ? -6.785 -45.156 1.979 1 97.06 822 VAL A O 1
ATOM 6552 N N . SER A 1 823 ? -6.746 -43.375 3.328 1 96.12 823 SER A N 1
ATOM 6553 C CA . SER A 1 823 ? -7.422 -42.469 2.385 1 96.12 823 SER A CA 1
ATOM 6554 C C . SER A 1 823 ? -6.562 -42.219 1.148 1 96.12 823 SER A C 1
ATOM 6556 O O . SER A 1 823 ? -5.371 -42.562 1.139 1 96.12 823 SER A O 1
ATOM 6558 N N . LEU A 1 824 ? -7.102 -41.656 0.153 1 96.88 824 LEU A N 1
ATOM 6559 C CA . LEU A 1 824 ? -6.445 -41.406 -1.125 1 96.88 824 LEU A CA 1
ATOM 6560 C C . LEU A 1 824 ? -5.168 -40.594 -0.931 1 96.88 824 LEU A C 1
ATOM 6562 O O . LEU A 1 824 ? -4.176 -40.812 -1.629 1 96.88 824 LEU A O 1
ATOM 6566 N N . SER A 1 825 ? -5.145 -39.688 0.044 1 96.38 825 SER A N 1
ATOM 6567 C CA . SER A 1 825 ? -3.973 -38.844 0.256 1 96.38 825 SER A CA 1
ATOM 6568 C C . SER A 1 825 ? -3.098 -39.375 1.381 1 96.38 825 SER A C 1
ATOM 6570 O O . SER A 1 825 ? -2.135 -38.719 1.793 1 96.38 825 SER A O 1
ATOM 6572 N N . ALA A 1 826 ? -3.482 -40.469 1.954 1 96.5 826 ALA A N 1
ATOM 6573 C CA . ALA A 1 826 ? -2.697 -41.219 2.922 1 96.5 826 ALA A CA 1
ATOM 6574 C C . ALA A 1 826 ? -2.518 -40.438 4.219 1 96.5 826 ALA A C 1
ATOM 6576 O O . ALA A 1 826 ? -1.464 -40.5 4.855 1 96.5 826 ALA A O 1
ATOM 6577 N N . ASN A 1 827 ? -3.498 -39.625 4.586 1 94.75 827 ASN A N 1
ATOM 6578 C CA . ASN A 1 827 ? -3.332 -38.812 5.797 1 94.75 827 ASN A CA 1
ATOM 6579 C C . ASN A 1 827 ? -4.207 -39.344 6.934 1 94.75 827 ASN A C 1
ATOM 6581 O O . ASN A 1 827 ? -4.199 -38.781 8.039 1 94.75 827 ASN A O 1
ATOM 6585 N N . GLN A 1 828 ? -5.016 -40.375 6.676 1 94.88 828 GLN A N 1
ATOM 6586 C CA . GLN A 1 828 ? -5.82 -41.031 7.695 1 94.88 828 GLN A CA 1
ATOM 6587 C C . GLN A 1 828 ? -6.176 -42.469 7.273 1 94.88 828 GLN A C 1
ATOM 6589 O O . GLN A 1 828 ? -6.133 -42.812 6.09 1 94.88 828 GLN A O 1
ATOM 6594 N N . GLU A 1 829 ? -6.508 -43.281 8.219 1 94.94 829 GLU A N 1
ATOM 6595 C CA . GLU A 1 829 ? -6.965 -44.625 7.898 1 94.94 829 GLU A CA 1
ATOM 6596 C C . GLU A 1 829 ? -8.336 -44.625 7.234 1 94.94 829 GLU A C 1
ATOM 6598 O O . GLU A 1 829 ? -9.203 -43.812 7.613 1 94.94 829 GLU A O 1
ATOM 6603 N N . LYS A 1 830 ? -8.469 -45.469 6.277 1 94 830 LYS A N 1
ATOM 6604 C CA . LYS A 1 830 ? -9.734 -45.5 5.543 1 94 830 LYS A CA 1
ATOM 6605 C C . LYS A 1 830 ? -10.906 -45.75 6.488 1 94 830 LYS A C 1
ATOM 6607 O O . LYS A 1 830 ? -11.984 -45.188 6.305 1 94 830 LYS A O 1
ATOM 6612 N N . SER A 1 831 ? -10.727 -46.531 7.52 1 90.75 831 SER A N 1
ATOM 6613 C CA . SER A 1 831 ? -11.781 -46.906 8.461 1 90.75 831 SER A CA 1
ATOM 6614 C C . SER A 1 831 ? -12.18 -45.719 9.336 1 90.75 831 SER A C 1
ATOM 6616 O O . SER A 1 831 ? -13.266 -45.688 9.914 1 90.75 831 SER A O 1
ATOM 6618 N N . GLU A 1 832 ? -11.352 -44.75 9.383 1 90.19 832 GLU A N 1
ATOM 6619 C CA . GLU A 1 832 ? -11.594 -43.594 10.25 1 90.19 832 GLU A CA 1
ATOM 6620 C C . GLU A 1 832 ? -12.281 -42.469 9.484 1 90.19 832 GLU A C 1
ATOM 6622 O O . GLU A 1 832 ? -12.68 -41.469 10.07 1 90.19 832 GLU A O 1
ATOM 6627 N N . MET A 1 833 ? -12.398 -42.656 8.234 1 91.56 833 MET A N 1
ATOM 6628 C CA . MET A 1 833 ? -13.047 -41.625 7.434 1 91.56 833 MET A CA 1
ATOM 6629 C C . MET A 1 833 ? -14.539 -41.531 7.75 1 91.56 833 MET A C 1
ATOM 6631 O O . MET A 1 833 ? -15.211 -42.562 7.832 1 91.56 833 MET A O 1
ATOM 6635 N N . LYS A 1 834 ? -14.953 -40.281 8.062 1 85 834 LYS A N 1
ATOM 6636 C CA . LYS A 1 834 ? -16.359 -40.062 8.375 1 85 834 LYS A CA 1
ATOM 6637 C C . LYS A 1 834 ? -17.078 -39.406 7.199 1 85 834 LYS A C 1
ATOM 6639 O O . LYS A 1 834 ? -16.5 -38.594 6.473 1 85 834 LYS A O 1
ATOM 6644 N N . LYS A 1 835 ? -18.297 -39.906 7.012 1 85.56 835 LYS A N 1
ATOM 6645 C CA . LYS A 1 835 ? -19.109 -39.312 5.938 1 85.56 835 LYS A CA 1
ATOM 6646 C C . LYS A 1 835 ? -20.312 -38.594 6.496 1 85.56 835 LYS A C 1
ATOM 6648 O O . LYS A 1 835 ? -20.969 -39.062 7.422 1 85.56 835 LYS A O 1
ATOM 6653 N N . MET A 1 836 ? -20.594 -37.469 5.918 1 90.5 836 MET A N 1
ATOM 6654 C CA . MET A 1 836 ? -21.781 -36.688 6.258 1 90.5 836 MET A CA 1
ATOM 6655 C C . MET A 1 836 ? -23 -37.156 5.449 1 90.5 836 MET A C 1
ATOM 6657 O O . MET A 1 836 ? -22.875 -37.469 4.266 1 90.5 836 MET A O 1
ATOM 6661 N N . THR A 1 837 ? -24.156 -37.125 6.141 1 91.06 837 THR A N 1
ATOM 6662 C CA . THR A 1 837 ? -25.375 -37.5 5.457 1 91.06 837 THR A CA 1
ATOM 6663 C C . THR A 1 837 ? -26.156 -36.25 5.02 1 91.06 837 THR A C 1
ATOM 6665 O O . THR A 1 837 ? -26.25 -35.281 5.766 1 91.06 837 THR A O 1
ATOM 6668 N N . TRP A 1 838 ? -26.719 -36.375 3.75 1 94.19 838 TRP A N 1
ATOM 6669 C CA . TRP A 1 838 ? -27.453 -35.25 3.193 1 94.19 838 TRP A CA 1
ATOM 6670 C C . TRP A 1 838 ? -28.812 -35.688 2.645 1 94.19 838 TRP A C 1
ATOM 6672 O O . TRP A 1 838 ? -28.922 -36.812 2.115 1 94.19 838 TRP A O 1
ATOM 6682 N N . LYS A 1 839 ? -29.75 -34.844 2.834 1 94.88 839 LYS A N 1
ATOM 6683 C CA . LYS A 1 839 ? -31.031 -35.031 2.133 1 94.88 839 LYS A CA 1
ATOM 6684 C C . LYS A 1 839 ? -30.969 -34.438 0.728 1 94.88 839 LYS A C 1
ATOM 6686 O O . LYS A 1 839 ? -30.641 -33.25 0.557 1 94.88 839 LYS A O 1
ATOM 6691 N N . VAL A 1 840 ? -31.281 -35.25 -0.287 1 96.19 840 VAL A N 1
ATOM 6692 C CA . VAL A 1 840 ? -31.188 -34.812 -1.674 1 96.19 840 VAL A CA 1
ATOM 6693 C C . VAL A 1 840 ? -32.562 -34.75 -2.301 1 96.19 840 VAL A C 1
ATOM 6695 O O . VAL A 1 840 ? -33.344 -35.719 -2.195 1 96.19 840 VAL A O 1
ATOM 6698 N N . GLU A 1 841 ? -32.844 -33.656 -2.934 1 95.06 841 GLU A N 1
ATOM 6699 C CA . GLU A 1 841 ? -34.156 -33.469 -3.578 1 95.06 841 GLU A CA 1
ATOM 6700 C C . GLU A 1 841 ? -34.406 -34.562 -4.629 1 95.06 841 GLU A C 1
ATOM 6702 O O . GLU A 1 841 ? -33.562 -34.812 -5.488 1 95.06 841 GLU A O 1
ATOM 6707 N N . GLY A 1 842 ? -35.5 -35.125 -4.52 1 87.38 842 GLY A N 1
ATOM 6708 C CA . GLY A 1 842 ? -35.906 -36.094 -5.531 1 87.38 842 GLY A CA 1
ATOM 6709 C C . GLY A 1 842 ? -35.281 -37.438 -5.344 1 87.38 842 GLY A C 1
ATOM 6710 O O . GLY A 1 842 ? -35.562 -38.375 -6.121 1 87.38 842 GLY A O 1
ATOM 6711 N N . ASP A 1 843 ? -34.406 -37.5 -4.434 1 85.81 843 ASP A N 1
ATOM 6712 C CA . ASP A 1 843 ? -33.719 -38.781 -4.223 1 85.81 843 ASP A CA 1
ATOM 6713 C C . ASP A 1 843 ? -34.594 -39.75 -3.445 1 85.81 843 ASP A C 1
ATOM 6715 O O . ASP A 1 843 ? -34.969 -39.5 -2.295 1 85.81 843 ASP A O 1
ATOM 6719 N N . LYS A 1 844 ? -35.156 -40.875 -4.109 1 77.69 844 LYS A N 1
ATOM 6720 C CA . LYS A 1 844 ? -36.062 -41.844 -3.48 1 77.69 844 LYS A CA 1
ATOM 6721 C C . LYS A 1 844 ? -35.281 -43 -2.869 1 77.69 844 LYS A C 1
ATOM 6723 O O . LYS A 1 844 ? -35.875 -43.969 -2.406 1 77.69 844 LYS A O 1
ATOM 6728 N N . GLY A 1 845 ? -33.906 -42.812 -2.693 1 67.06 845 GLY A N 1
ATOM 6729 C CA . GLY A 1 845 ? -33.094 -43.781 -1.978 1 67.06 845 GLY A CA 1
ATOM 6730 C C . GLY A 1 845 ? -32.844 -45.031 -2.768 1 67.06 845 GLY A C 1
ATOM 6731 O O . GLY A 1 845 ? -32.219 -46 -2.256 1 67.06 845 GLY A O 1
ATOM 6732 N N . ASP A 1 846 ? -33.312 -45.281 -3.986 1 61.22 846 ASP A N 1
ATOM 6733 C CA . ASP A 1 846 ? -33.312 -46.562 -4.695 1 61.22 846 ASP A CA 1
ATOM 6734 C C . ASP A 1 846 ? -32.062 -46.688 -5.582 1 61.22 846 ASP A C 1
ATOM 6736 O O . ASP A 1 846 ? -32.031 -47.5 -6.508 1 61.22 846 ASP A O 1
ATOM 6740 N N . LYS A 1 847 ? -30.891 -46.094 -5.285 1 69.31 847 LYS A N 1
ATOM 6741 C CA . LYS A 1 847 ? -29.812 -46.25 -6.266 1 69.31 847 LYS A CA 1
ATOM 6742 C C . LYS A 1 847 ? -28.938 -47.438 -5.953 1 69.31 847 LYS A C 1
ATOM 6744 O O . LYS A 1 847 ? -28.703 -47.75 -4.785 1 69.31 847 LYS A O 1
ATOM 6749 N N . PRO A 1 848 ? -28.609 -48.156 -7.07 1 73 848 PRO A N 1
ATOM 6750 C CA . PRO A 1 848 ? -27.797 -49.375 -6.914 1 73 848 PRO A CA 1
ATOM 6751 C C . PRO A 1 848 ? -26.469 -49.094 -6.199 1 73 848 PRO A C 1
ATOM 6753 O O . PRO A 1 848 ? -25.875 -48.031 -6.379 1 73 848 PRO A O 1
ATOM 6756 N N . THR A 1 849 ? -26.156 -50 -5.266 1 83.62 849 THR A N 1
ATOM 6757 C CA . THR A 1 849 ? -24.875 -49.969 -4.574 1 83.62 849 THR A CA 1
ATOM 6758 C C . THR A 1 849 ? -23.734 -50.312 -5.523 1 83.62 849 THR A C 1
ATOM 6760 O O . THR A 1 849 ? -23.781 -51.344 -6.191 1 83.62 849 THR A O 1
ATOM 6763 N N . PRO A 1 850 ? -22.797 -49.438 -5.695 1 90.81 850 PRO A N 1
ATOM 6764 C CA . PRO A 1 850 ? -21.672 -49.75 -6.578 1 90.81 850 PRO A CA 1
ATOM 6765 C C . PRO A 1 850 ? -20.891 -50.969 -6.117 1 90.81 850 PRO A C 1
ATOM 6767 O O . PRO A 1 850 ? -20.875 -51.281 -4.922 1 90.81 850 PRO A O 1
ATOM 6770 N N . ILE A 1 851 ? -20.312 -51.625 -7.023 1 91.75 851 ILE A N 1
ATOM 6771 C CA . ILE A 1 851 ? -19.438 -52.781 -6.723 1 91.75 851 ILE A CA 1
ATOM 6772 C C . ILE A 1 851 ? -18.094 -52.281 -6.203 1 91.75 851 ILE A C 1
ATOM 6774 O O . ILE A 1 851 ? -17.406 -51.5 -6.887 1 91.75 851 ILE A O 1
ATOM 6778 N N . ARG A 1 852 ? -17.766 -52.688 -5 1 93 852 ARG A N 1
ATOM 6779 C CA . ARG A 1 852 ? -16.484 -52.312 -4.414 1 93 852 ARG A CA 1
ATOM 6780 C C . ARG A 1 852 ? -15.727 -53.5 -3.881 1 93 852 ARG A C 1
ATOM 6782 O O . ARG A 1 852 ? -16.344 -54.531 -3.576 1 93 852 ARG A O 1
ATOM 6789 N N . GLY A 1 853 ? -14.438 -53.344 -3.846 1 94.19 853 GLY A N 1
ATOM 6790 C CA . GLY A 1 853 ? -13.617 -54.406 -3.268 1 94.19 853 GLY A CA 1
ATOM 6791 C C . GLY A 1 853 ? -13.781 -54.531 -1.766 1 94.19 853 GLY A C 1
ATOM 6792 O O . GLY A 1 853 ? -14.008 -53.531 -1.074 1 94.19 853 GLY A O 1
ATOM 6793 N N . GLY A 1 854 ? -13.625 -55.719 -1.261 1 91.62 854 GLY A N 1
ATOM 6794 C CA . GLY A 1 854 ? -13.75 -55.969 0.167 1 91.62 854 GLY A CA 1
ATOM 6795 C C . GLY A 1 854 ? -12.484 -55.656 0.941 1 91.62 854 GLY A C 1
ATOM 6796 O O . GLY A 1 854 ? -11.492 -55.219 0.363 1 91.62 854 GLY A O 1
ATOM 6797 N N . ALA A 1 855 ? -12.523 -55.812 2.232 1 91.44 855 ALA A N 1
ATOM 6798 C CA . ALA A 1 855 ? -11.375 -55.562 3.105 1 91.44 855 ALA A CA 1
ATOM 6799 C C . ALA A 1 855 ? -10.227 -56.531 2.766 1 91.44 855 ALA A C 1
ATOM 6801 O O . ALA A 1 855 ? -10.445 -57.656 2.311 1 91.44 855 ALA A O 1
ATOM 6802 N N . VAL A 1 856 ? -9.078 -56.062 2.951 1 93.19 856 VAL A N 1
ATOM 6803 C CA . VAL A 1 856 ? -7.895 -56.844 2.641 1 93.19 856 VAL A CA 1
ATOM 6804 C C . VAL A 1 856 ? -7.52 -57.719 3.844 1 93.19 856 VAL A C 1
ATOM 6806 O O . VAL A 1 856 ? -7.375 -57.188 4.957 1 93.19 856 VAL A O 1
ATOM 6809 N N . SER A 1 857 ? -7.379 -59 3.531 1 88.62 857 SER A N 1
ATOM 6810 C CA . SER A 1 857 ? -6.969 -59.938 4.582 1 88.62 857 SER A CA 1
ATOM 6811 C C . SER A 1 857 ? -5.457 -59.938 4.758 1 88.62 857 SER A C 1
ATOM 6813 O O . SER A 1 857 ? -4.711 -59.969 3.775 1 88.62 857 SER A O 1
ATOM 6815 N N . SER A 1 858 ? -5.031 -59.969 6.02 1 84.25 858 SER A N 1
ATOM 6816 C CA . SER A 1 858 ? -3.604 -59.969 6.32 1 84.25 858 SER A CA 1
ATOM 6817 C C . SER A 1 858 ? -2.965 -61.312 5.945 1 84.25 858 SER A C 1
ATOM 6819 O O . SER A 1 858 ? -1.748 -61.375 5.773 1 84.25 858 SER A O 1
ATOM 6821 N N . SER A 1 859 ? -3.734 -62.281 5.863 1 86.81 859 SER A N 1
ATOM 6822 C CA . SER A 1 859 ? -3.195 -63.625 5.578 1 86.81 859 SER A CA 1
ATOM 6823 C C . SER A 1 859 ? -3.086 -63.875 4.074 1 86.81 859 SER A C 1
ATOM 6825 O O . SER A 1 859 ? -2.055 -64.312 3.59 1 86.81 859 SER A O 1
ATOM 6827 N N . THR A 1 860 ? -4.051 -63.438 3.34 1 91.38 860 THR A N 1
ATOM 6828 C CA . THR A 1 860 ? -4.059 -63.75 1.914 1 91.38 860 THR A CA 1
ATOM 6829 C C . THR A 1 860 ? -3.402 -62.625 1.111 1 91.38 860 THR A C 1
ATOM 6831 O O . THR A 1 860 ? -2.787 -62.875 0.073 1 91.38 860 THR A O 1
ATOM 6834 N N . LEU A 1 861 ? -3.537 -61.406 1.586 1 95.31 861 LEU A N 1
ATOM 6835 C CA . LEU A 1 861 ? -2.975 -60.188 0.957 1 95.31 861 LEU A CA 1
ATOM 6836 C C . LEU A 1 861 ? -3.455 -60.062 -0.486 1 95.31 861 LEU A C 1
ATOM 6838 O O . LEU A 1 861 ? -2.654 -59.812 -1.389 1 95.31 861 LEU A O 1
ATOM 6842 N N . VAL A 1 862 ? -4.738 -60.312 -0.716 1 96.94 862 VAL A N 1
ATOM 6843 C CA . VAL A 1 862 ? -5.402 -60.094 -2 1 96.94 862 VAL A CA 1
ATOM 6844 C C . VAL A 1 862 ? -6.254 -58.844 -1.951 1 96.94 862 VAL A C 1
ATOM 6846 O O . VAL A 1 862 ? -7.105 -58.688 -1.073 1 96.94 862 VAL A O 1
ATOM 6849 N N . VAL A 1 863 ? -6.027 -57.938 -2.855 1 97.88 863 VAL A N 1
ATOM 6850 C CA . VAL A 1 863 ? -6.77 -56.688 -2.938 1 97.88 863 VAL A CA 1
ATOM 6851 C C . VAL A 1 863 ? -7.816 -56.781 -4.043 1 97.88 863 VAL A C 1
ATOM 6853 O O . VAL A 1 863 ? -7.488 -57.062 -5.199 1 97.88 863 VAL A O 1
ATOM 6856 N N . GLU A 1 864 ? -9.016 -56.562 -3.734 1 97.69 864 GLU A N 1
ATOM 6857 C CA . GLU A 1 864 ? -10.094 -56.5 -4.715 1 97.69 864 GLU A CA 1
ATOM 6858 C C . GLU A 1 864 ? -10.438 -55.062 -5.059 1 97.69 864 GLU A C 1
ATOM 6860 O O . GLU A 1 864 ? -10.453 -54.188 -4.184 1 97.69 864 GLU A O 1
ATOM 6865 N N . LEU A 1 865 ? -10.664 -54.812 -6.324 1 97.94 865 LEU A N 1
ATOM 6866 C CA . LEU A 1 865 ? -11.055 -53.5 -6.789 1 97.94 865 LEU A CA 1
ATOM 6867 C C . LEU A 1 865 ? -12.289 -53.562 -7.68 1 97.94 865 LEU A C 1
ATOM 6869 O O . LEU A 1 865 ? -12.336 -54.375 -8.617 1 97.94 865 LEU A O 1
ATOM 6873 N N . GLY A 1 866 ? -13.266 -52.719 -7.332 1 96.94 866 GLY A N 1
ATOM 6874 C CA . GLY A 1 866 ? -14.398 -52.562 -8.227 1 96.94 866 GLY A CA 1
ATOM 6875 C C . GLY A 1 866 ? -14.18 -51.469 -9.258 1 96.94 866 GLY A C 1
ATOM 6876 O O . GLY A 1 866 ? -13.195 -50.719 -9.195 1 96.94 866 GLY A O 1
ATOM 6877 N N . PRO A 1 867 ? -15.141 -51.375 -10.18 1 96.88 867 PRO A N 1
ATOM 6878 C CA . PRO A 1 867 ? -15.008 -50.375 -11.234 1 96.88 867 PRO A CA 1
ATOM 6879 C C . PRO A 1 867 ? -14.75 -48.969 -10.688 1 96.88 867 PRO A C 1
ATOM 6881 O O . PRO A 1 867 ? -15.438 -48.531 -9.766 1 96.88 867 PRO A O 1
ATOM 6884 N N . MET A 1 868 ? -13.75 -48.281 -11.234 1 96.25 868 MET A N 1
ATOM 6885 C CA . MET A 1 868 ? -13.359 -46.906 -11 1 96.25 868 MET A CA 1
ATOM 6886 C C . MET A 1 868 ? -12.766 -46.75 -9.602 1 96.25 868 MET A C 1
ATOM 6888 O O . MET A 1 868 ? -12.32 -45.656 -9.234 1 96.25 868 MET A O 1
ATOM 6892 N N . GLU A 1 869 ? -12.633 -47.781 -8.797 1 96.19 869 GLU A N 1
ATOM 6893 C CA . GLU A 1 869 ? -12.102 -47.688 -7.441 1 96.19 869 GLU A CA 1
ATOM 6894 C C . GLU A 1 869 ? -10.594 -47.406 -7.457 1 96.19 869 GLU A C 1
ATOM 6896 O O . GLU A 1 869 ? -9.875 -47.969 -8.297 1 96.19 869 GLU A O 1
ATOM 6901 N N . ILE A 1 870 ? -10.141 -46.562 -6.598 1 97.25 870 ILE A N 1
ATOM 6902 C CA . ILE A 1 870 ? -8.719 -46.406 -6.281 1 97.25 870 ILE A CA 1
ATOM 6903 C C . ILE A 1 870 ? -8.477 -46.781 -4.824 1 97.25 870 ILE A C 1
ATOM 6905 O O . ILE A 1 870 ? -9.094 -46.219 -3.916 1 97.25 870 ILE A O 1
ATOM 6909 N N . ARG A 1 871 ? -7.645 -47.688 -4.625 1 97.69 871 ARG A N 1
ATOM 6910 C CA . ARG A 1 871 ? -7.344 -48.094 -3.26 1 97.69 871 ARG A CA 1
ATOM 6911 C C . ARG A 1 871 ? -5.895 -47.781 -2.898 1 97.69 871 ARG A C 1
ATOM 6913 O O . ARG A 1 871 ? -4.988 -47.969 -3.713 1 97.69 871 ARG A O 1
ATOM 6920 N N . THR A 1 872 ? -5.727 -47.25 -1.763 1 98.06 872 THR A N 1
ATOM 6921 C CA . THR A 1 872 ? -4.438 -46.75 -1.289 1 98.06 872 THR A CA 1
ATOM 6922 C C . THR A 1 872 ? -4 -47.5 -0.034 1 98.06 872 THR A C 1
ATOM 6924 O O . THR A 1 872 ? -4.781 -47.656 0.908 1 98.06 872 THR A O 1
ATOM 6927 N N . PHE A 1 873 ? -2.699 -47.875 0.022 1 98.06 873 PHE A N 1
ATOM 6928 C CA . PHE A 1 873 ? -2.189 -48.688 1.138 1 98.06 873 PHE A CA 1
ATOM 6929 C C . PHE A 1 873 ? -0.83 -48.156 1.59 1 98.06 873 PHE A C 1
ATOM 6931 O O . PHE A 1 873 ? -0.07 -47.625 0.788 1 98.06 873 PHE A O 1
ATOM 6938 N N . LEU A 1 874 ? -0.59 -48.312 2.855 1 97.5 874 LEU A N 1
ATOM 6939 C CA . LEU A 1 874 ? 0.755 -48.219 3.414 1 97.5 874 LEU A CA 1
ATOM 6940 C C . LEU A 1 874 ? 1.288 -49.625 3.758 1 97.5 874 LEU A C 1
ATOM 6942 O O . LEU A 1 874 ? 0.676 -50.344 4.543 1 97.5 874 LEU A O 1
ATOM 6946 N N . LEU A 1 875 ? 2.414 -49.906 3.16 1 97.5 875 LEU A N 1
ATOM 6947 C CA . LEU A 1 875 ? 3.031 -51.188 3.377 1 97.5 875 LEU A CA 1
ATOM 6948 C C . LEU A 1 875 ? 4.316 -51.062 4.188 1 97.5 875 LEU A C 1
ATOM 6950 O O . LEU A 1 875 ? 5.023 -50.062 4.078 1 97.5 875 LEU A O 1
ATOM 6954 N N . LYS A 1 876 ? 4.543 -52.094 4.973 1 95.94 876 LYS A N 1
ATOM 6955 C CA . LYS A 1 876 ? 5.84 -52.25 5.621 1 95.94 876 LYS A CA 1
ATOM 6956 C C . LYS A 1 876 ? 6.441 -53.625 5.277 1 95.94 876 LYS A C 1
ATOM 6958 O O . LYS A 1 876 ? 5.738 -54.625 5.281 1 95.94 876 LYS A O 1
ATOM 6963 N N . PHE A 1 877 ? 7.695 -53.562 5.012 1 94.44 877 PHE A N 1
ATOM 6964 C CA . PHE A 1 877 ? 8.383 -54.812 4.652 1 94.44 877 PHE A CA 1
ATOM 6965 C C . PHE A 1 877 ? 9.336 -55.25 5.762 1 94.44 877 PHE A C 1
ATOM 6967 O O . PHE A 1 877 ? 9.836 -54.406 6.516 1 94.44 877 PHE A O 1
ATOM 6974 N N . MET B 1 1 ? 5.387 19.25 17.141 1 86.25 1 MET B N 1
ATOM 6975 C CA . MET B 1 1 ? 6.418 20.188 16.719 1 86.25 1 MET B CA 1
ATOM 6976 C C . MET B 1 1 ? 5.793 21.469 16.172 1 86.25 1 MET B C 1
ATOM 6978 O O . MET B 1 1 ? 5.07 21.438 15.164 1 86.25 1 MET B O 1
ATOM 6982 N N . HIS B 1 2 ? 6.082 22.547 16.844 1 93.12 2 HIS B N 1
ATOM 6983 C CA . HIS B 1 2 ? 5.57 23.828 16.359 1 93.12 2 HIS B CA 1
ATOM 6984 C C . HIS B 1 2 ? 6.484 24.422 15.305 1 93.12 2 HIS B C 1
ATOM 6986 O O . HIS B 1 2 ? 7.652 24.047 15.195 1 93.12 2 HIS B O 1
ATOM 6992 N N . ASP B 1 3 ? 5.93 25.391 14.523 1 96.5 3 ASP B N 1
ATOM 6993 C CA . ASP B 1 3 ? 6.723 26.203 13.602 1 96.5 3 ASP B CA 1
ATOM 6994 C C . ASP B 1 3 ? 7.707 27.094 14.352 1 96.5 3 ASP B C 1
ATOM 6996 O O . ASP B 1 3 ? 7.566 27.297 15.555 1 96.5 3 ASP B O 1
ATOM 7000 N N . GLU B 1 4 ? 8.711 27.531 13.633 1 97.38 4 GLU B N 1
ATOM 7001 C CA . GLU B 1 4 ? 9.719 28.344 14.305 1 97.38 4 GLU B CA 1
ATOM 7002 C C . GLU B 1 4 ? 9.766 29.75 13.727 1 97.38 4 GLU B C 1
ATOM 7004 O O . GLU B 1 4 ? 10.477 30.625 14.234 1 97.38 4 GLU B O 1
ATOM 7009 N N . ALA B 1 5 ? 9.023 29.984 12.711 1 97.75 5 ALA B N 1
ATOM 7010 C CA . ALA B 1 5 ? 9.062 31.297 12.055 1 97.75 5 ALA B CA 1
ATOM 7011 C C . ALA B 1 5 ? 7.84 32.125 12.422 1 97.75 5 ALA B C 1
ATOM 7013 O O . ALA B 1 5 ? 7.957 33.312 12.727 1 97.75 5 ALA B O 1
ATOM 7014 N N . THR B 1 6 ? 6.719 31.531 12.43 1 98.06 6 THR B N 1
ATOM 7015 C CA . THR B 1 6 ? 5.48 32.312 12.461 1 98.06 6 THR B CA 1
ATOM 7016 C C . THR B 1 6 ? 4.777 32.125 13.805 1 98.06 6 THR B C 1
ATOM 7018 O O . THR B 1 6 ? 3.57 32.375 13.914 1 98.06 6 THR B O 1
ATOM 7021 N N . VAL B 1 7 ? 5.434 31.719 14.773 1 97.94 7 VAL B N 1
ATOM 7022 C CA . VAL B 1 7 ? 4.855 31.484 16.094 1 97.94 7 VAL B CA 1
ATOM 7023 C C . VAL B 1 7 ? 5.5 32.438 17.109 1 97.94 7 VAL B C 1
ATOM 7025 O O . VAL B 1 7 ? 6.715 32.625 17.078 1 97.94 7 VAL B O 1
ATOM 7028 N N . HIS B 1 8 ? 4.684 33.062 17.969 1 98 8 HIS B N 1
ATOM 7029 C CA . HIS B 1 8 ? 5.184 33.875 19.062 1 98 8 HIS B CA 1
ATOM 7030 C C . HIS B 1 8 ? 5.809 33 20.156 1 98 8 HIS B C 1
ATOM 7032 O O . HIS B 1 8 ? 5.371 31.891 20.391 1 98 8 HIS B O 1
ATOM 7038 N N . TYR B 1 9 ? 6.859 33.531 20.875 1 97.56 9 TYR B N 1
ATOM 7039 C CA . TYR B 1 9 ? 7.598 32.719 21.844 1 97.56 9 TYR B CA 1
ATOM 7040 C C . TYR B 1 9 ? 6.68 32.219 22.953 1 97.56 9 TYR B C 1
ATOM 7042 O O . TYR B 1 9 ? 6.867 31.109 23.453 1 97.56 9 TYR B O 1
ATOM 7050 N N . ILE B 1 10 ? 5.668 32.906 23.312 1 98 10 ILE B N 1
ATOM 7051 C CA . ILE B 1 10 ? 4.742 32.469 24.344 1 98 10 ILE B CA 1
ATOM 7052 C C . ILE B 1 10 ? 3.988 31.234 23.875 1 98 10 ILE B C 1
ATOM 7054 O O . ILE B 1 10 ? 3.775 30.297 24.641 1 98 10 ILE B O 1
ATOM 7058 N N . ASP B 1 11 ? 3.568 31.266 22.625 1 97.81 11 ASP B N 1
ATOM 7059 C CA . ASP B 1 11 ? 2.887 30.125 22.047 1 97.81 11 ASP B CA 1
ATOM 7060 C C . ASP B 1 11 ? 3.816 28.906 21.984 1 97.81 11 ASP B C 1
ATOM 7062 O O . ASP B 1 11 ? 3.383 27.781 22.203 1 97.81 11 ASP B O 1
ATOM 7066 N N . MET B 1 12 ? 5.09 29.156 21.656 1 97.25 12 MET B N 1
ATOM 7067 C CA . MET B 1 12 ? 6.086 28.094 21.656 1 97.25 12 MET B CA 1
ATOM 7068 C C . MET B 1 12 ? 6.164 27.422 23.016 1 97.25 12 MET B C 1
ATOM 7070 O O . MET B 1 12 ? 6.16 26.188 23.109 1 97.25 12 MET B O 1
ATOM 7074 N N . ILE B 1 13 ? 6.211 28.234 23.984 1 97.31 13 ILE B N 1
ATOM 7075 C CA . ILE B 1 13 ? 6.352 27.766 25.359 1 97.31 13 ILE B CA 1
ATOM 7076 C C . ILE B 1 13 ? 5.109 26.969 25.766 1 97.31 13 ILE B C 1
ATOM 7078 O O . ILE B 1 13 ? 5.211 25.891 26.344 1 97.31 13 ILE B O 1
ATOM 7082 N N . ASP B 1 14 ? 3.957 27.5 25.453 1 97.38 14 ASP B N 1
ATOM 7083 C CA . ASP B 1 14 ? 2.703 26.844 25.812 1 97.38 14 ASP B CA 1
ATOM 7084 C C . ASP B 1 14 ? 2.578 25.469 25.156 1 97.38 14 ASP B C 1
ATOM 7086 O O . ASP B 1 14 ? 2.199 24.5 25.797 1 97.38 14 ASP B O 1
ATOM 7090 N N . GLN B 1 15 ? 2.85 25.438 23.891 1 96.31 15 GLN B N 1
ATOM 7091 C CA . GLN B 1 15 ? 2.748 24.188 23.156 1 96.31 15 GLN B CA 1
ATOM 7092 C C . GLN B 1 15 ? 3.744 23.156 23.688 1 96.31 15 GLN B C 1
ATOM 7094 O O . GLN B 1 15 ? 3.408 21.984 23.828 1 96.31 15 GLN B O 1
ATOM 7099 N N . THR B 1 16 ? 4.984 23.547 23.906 1 96.81 16 THR B N 1
ATOM 7100 C CA . THR B 1 16 ? 6.02 22.656 24.406 1 96.81 16 THR B CA 1
ATOM 7101 C C . THR B 1 16 ? 5.66 22.141 25.797 1 96.81 16 THR B C 1
ATOM 7103 O O . THR B 1 16 ? 5.879 20.969 26.109 1 96.81 16 THR B O 1
ATOM 7106 N N . THR B 1 17 ? 5.074 23 26.594 1 97.19 17 THR B N 1
ATOM 7107 C CA . THR B 1 17 ? 4.664 22.641 27.938 1 97.19 17 THR B CA 1
ATOM 7108 C C . THR B 1 17 ? 3.574 21.562 27.906 1 97.19 17 THR B C 1
ATOM 7110 O O . THR B 1 17 ? 3.633 20.578 28.641 1 97.19 17 THR B O 1
ATOM 7113 N N . LEU B 1 18 ? 2.598 21.797 27.047 1 96.06 18 LEU B N 1
ATOM 7114 C CA . LEU B 1 18 ? 1.505 20.844 26.906 1 96.06 18 LEU B CA 1
ATOM 7115 C C . LEU B 1 18 ? 2.035 19.469 26.516 1 96.06 18 LEU B C 1
ATOM 7117 O O . LEU B 1 18 ? 1.647 18.453 27.109 1 96.06 18 LEU B O 1
ATOM 7121 N N . GLY B 1 19 ? 2.951 19.438 25.531 1 95.81 19 GLY B N 1
ATOM 7122 C CA . GLY B 1 19 ? 3.516 18.172 25.078 1 95.81 19 GLY B CA 1
ATOM 7123 C C . GLY B 1 19 ? 4.395 17.5 26.125 1 95.81 19 GLY B C 1
ATOM 7124 O O . GLY B 1 19 ? 4.305 16.297 26.328 1 95.81 19 GLY B O 1
ATOM 7125 N N . HIS B 1 20 ? 5.242 18.234 26.766 1 96.12 20 HIS B N 1
ATOM 7126 C CA . HIS B 1 20 ? 6.184 17.688 27.734 1 96.12 20 HIS B CA 1
ATOM 7127 C C . HIS B 1 20 ? 5.457 17.188 28.969 1 96.12 20 HIS B C 1
ATOM 7129 O O . HIS B 1 20 ? 5.863 16.172 29.562 1 96.12 20 HIS B O 1
ATOM 7135 N N . ARG B 1 21 ? 4.441 17.875 29.344 1 94.69 21 ARG B N 1
ATOM 7136 C CA . ARG B 1 21 ? 3.652 17.406 30.484 1 94.69 21 ARG B CA 1
ATOM 7137 C C . ARG B 1 21 ? 2.955 16.078 30.156 1 94.69 21 ARG B C 1
ATOM 7139 O O . ARG B 1 21 ? 2.875 15.195 31 1 94.69 21 ARG B O 1
ATOM 7146 N N . ALA B 1 22 ? 2.441 15.977 28.969 1 95 22 ALA B N 1
ATOM 7147 C CA . ALA B 1 22 ? 1.824 14.719 28.531 1 95 22 ALA B CA 1
ATOM 7148 C C . ALA B 1 22 ? 2.83 13.57 28.578 1 95 22 ALA B C 1
ATOM 7150 O O . ALA B 1 22 ? 2.502 12.469 29.016 1 95 22 ALA B O 1
ATOM 7151 N N . ILE B 1 23 ? 4.062 13.805 28.125 1 96.31 23 ILE B N 1
ATOM 7152 C CA . ILE B 1 23 ? 5.113 12.789 28.125 1 96.31 23 ILE B CA 1
ATOM 7153 C C . ILE B 1 23 ? 5.473 12.398 29.547 1 96.31 23 ILE B C 1
ATOM 7155 O O . ILE B 1 23 ? 5.629 11.219 29.859 1 96.31 23 ILE B O 1
ATOM 7159 N N . LYS B 1 24 ? 5.586 13.445 30.422 1 95.75 24 LYS B N 1
ATOM 7160 C CA . LYS B 1 24 ? 5.93 13.195 31.812 1 95.75 24 LYS B CA 1
ATOM 7161 C C . LYS B 1 24 ? 4.832 12.398 32.5 1 95.75 24 LYS B C 1
ATOM 7163 O O . LYS B 1 24 ? 5.121 11.453 33.25 1 95.75 24 LYS B O 1
ATOM 7168 N N . GLN B 1 25 ? 3.619 12.766 32.25 1 94.44 25 GLN B N 1
ATOM 7169 C CA . GLN B 1 25 ? 2.479 12.125 32.875 1 94.44 25 GLN B CA 1
ATOM 7170 C C . GLN B 1 25 ? 2.301 10.688 32.406 1 94.44 25 GLN B C 1
ATOM 7172 O O . GLN B 1 25 ? 2.006 9.789 33.188 1 94.44 25 GLN B O 1
ATOM 7177 N N . GLN B 1 26 ? 2.516 10.484 31.094 1 95.56 26 GLN B N 1
ATOM 7178 C CA . GLN B 1 26 ? 2.193 9.203 30.484 1 95.56 26 GLN B CA 1
ATOM 7179 C C . GLN B 1 26 ? 3.371 8.234 30.594 1 95.56 26 GLN B C 1
ATOM 7181 O O . GLN B 1 26 ? 3.178 7.027 30.734 1 95.56 26 GLN B O 1
ATOM 7186 N N . PHE B 1 27 ? 4.613 8.781 30.562 1 95.88 27 PHE B N 1
ATOM 7187 C CA . PHE B 1 27 ? 5.762 7.895 30.438 1 95.88 27 PHE B CA 1
ATOM 7188 C C . PHE B 1 27 ? 6.777 8.172 31.531 1 95.88 27 PHE B C 1
ATOM 7190 O O . PHE B 1 27 ? 7.742 7.422 31.703 1 95.88 27 PHE B O 1
ATOM 7197 N N . ASN B 1 28 ? 6.543 9.188 32.281 1 96.25 28 ASN B N 1
ATOM 7198 C CA . ASN B 1 28 ? 7.484 9.625 33.312 1 96.25 28 ASN B CA 1
ATOM 7199 C C . ASN B 1 28 ? 8.883 9.836 32.75 1 96.25 28 ASN B C 1
ATOM 7201 O O . ASN B 1 28 ? 9.867 9.328 33.281 1 96.25 28 ASN B O 1
ATOM 7205 N N . LYS B 1 29 ? 8.938 10.562 31.578 1 95.12 29 LYS B N 1
ATOM 7206 C CA . LYS B 1 29 ? 10.188 10.859 30.891 1 95.12 29 LYS B CA 1
ATOM 7207 C C . LYS B 1 29 ? 10.336 12.352 30.625 1 95.12 29 LYS B C 1
ATOM 7209 O O . LYS B 1 29 ? 9.344 13.055 30.438 1 95.12 29 LYS B O 1
ATOM 7214 N N . THR B 1 30 ? 11.539 12.812 30.734 1 94.69 30 THR B N 1
ATOM 7215 C CA . THR B 1 30 ? 11.914 14.172 30.375 1 94.69 30 THR B CA 1
ATOM 7216 C C . THR B 1 30 ? 12.734 14.188 29.078 1 94.69 30 THR B C 1
ATOM 7218 O O . THR B 1 30 ? 13.859 13.688 29.047 1 94.69 30 THR B O 1
ATOM 7221 N N . PRO B 1 31 ? 12.281 14.742 28.078 1 93.75 31 PRO B N 1
ATOM 7222 C CA . PRO B 1 31 ? 13.008 14.758 26.812 1 93.75 31 PRO B CA 1
ATOM 7223 C C . PRO B 1 31 ? 14.352 15.484 26.906 1 93.75 31 PRO B C 1
ATOM 7225 O O . PRO B 1 31 ? 14.469 16.469 27.641 1 93.75 31 PRO B O 1
ATOM 7228 N N . ARG B 1 32 ? 15.32 15.039 26.047 1 94.38 32 ARG B N 1
ATOM 7229 C CA . ARG B 1 32 ? 16.672 15.602 26.094 1 94.38 32 ARG B CA 1
ATOM 7230 C C . ARG B 1 32 ? 17.031 16.25 24.766 1 94.38 32 ARG B C 1
ATOM 7232 O O . ARG B 1 32 ? 18.016 16.984 24.672 1 94.38 32 ARG B O 1
ATOM 7239 N N . ALA B 1 33 ? 16.234 15.977 23.781 1 95.38 33 ALA B N 1
ATOM 7240 C CA . ALA B 1 33 ? 16.609 16.438 22.438 1 95.38 33 ALA B CA 1
ATOM 7241 C C . ALA B 1 33 ? 15.414 17.062 21.734 1 95.38 33 ALA B C 1
ATOM 7243 O O . ALA B 1 33 ? 14.281 16.609 21.875 1 95.38 33 ALA B O 1
ATOM 7244 N N . GLY B 1 34 ? 15.727 18.203 21.062 1 95.62 34 GLY B N 1
ATOM 7245 C CA . GLY B 1 34 ? 14.742 18.75 20.141 1 95.62 34 GLY B CA 1
ATOM 7246 C C . GLY B 1 34 ? 14.758 18.078 18.781 1 95.62 34 GLY B C 1
ATOM 7247 O O . GLY B 1 34 ? 15.805 17.969 18.141 1 95.62 34 GLY B O 1
ATOM 7248 N N . TRP B 1 35 ? 13.703 17.484 18.375 1 94.94 35 TRP B N 1
ATOM 7249 C CA . TRP B 1 35 ? 13.531 16.828 17.094 1 94.94 35 TRP B CA 1
ATOM 7250 C C . TRP B 1 35 ? 12.695 17.688 16.141 1 94.94 35 TRP B C 1
ATOM 7252 O O . TRP B 1 35 ? 11.5 17.453 15.961 1 94.94 35 TRP B O 1
ATOM 7262 N N . GLN B 1 36 ? 13.328 18.75 15.57 1 95 36 GLN B N 1
ATOM 7263 C CA . GLN B 1 36 ? 12.719 19.75 14.703 1 95 36 GLN B CA 1
ATOM 7264 C C . GLN B 1 36 ? 13.07 19.484 13.242 1 95 36 GLN B C 1
ATOM 7266 O O . GLN B 1 36 ? 13.586 20.375 12.555 1 95 36 GLN B O 1
ATOM 7271 N N . ILE B 1 37 ? 12.641 18.453 12.664 1 93.69 37 ILE B N 1
ATOM 7272 C CA . ILE B 1 37 ? 13.242 17.969 11.43 1 93.69 37 ILE B CA 1
ATOM 7273 C C . ILE B 1 37 ? 12.547 18.625 10.227 1 93.69 37 ILE B C 1
ATOM 7275 O O . ILE B 1 37 ? 13.109 18.688 9.133 1 93.69 37 ILE B O 1
ATOM 7279 N N . ASP B 1 38 ? 11.344 19.172 10.461 1 93.19 38 ASP B N 1
ATOM 7280 C CA . ASP B 1 38 ? 10.602 19.5 9.242 1 93.19 38 ASP B CA 1
ATOM 7281 C C . ASP B 1 38 ? 10.234 20.984 9.211 1 93.19 38 ASP B C 1
ATOM 7283 O O . ASP B 1 38 ? 9.703 21.469 8.211 1 93.19 38 ASP B O 1
ATOM 7287 N N . PRO B 1 39 ? 10.461 21.844 10.18 1 95.06 39 PRO B N 1
ATOM 7288 C CA . PRO B 1 39 ? 10.211 23.281 10.039 1 95.06 39 PRO B CA 1
ATOM 7289 C C . PRO B 1 39 ? 11.016 23.906 8.906 1 95.06 39 PRO B C 1
ATOM 7291 O O . PRO B 1 39 ? 12.062 23.375 8.516 1 95.06 39 PRO B O 1
ATOM 7294 N N . PHE B 1 40 ? 10.57 25.141 8.367 1 96.06 40 PHE B N 1
ATOM 7295 C CA . PHE B 1 40 ? 11.133 25.766 7.176 1 96.06 40 PHE B CA 1
ATOM 7296 C C . PHE B 1 40 ? 12.094 26.875 7.555 1 96.06 40 PHE B C 1
ATOM 7298 O O . PHE B 1 40 ? 11.977 28 7.055 1 96.06 40 PHE B O 1
ATOM 7305 N N . GLY B 1 41 ? 13.031 26.531 8.32 1 96.06 41 GLY B N 1
ATOM 7306 C CA . GLY B 1 41 ? 13.977 27.406 8.984 1 96.06 41 GLY B CA 1
ATOM 7307 C C . GLY B 1 41 ? 13.914 27.312 10.5 1 96.06 41 GLY B C 1
ATOM 7308 O O . GLY B 1 41 ? 12.969 26.75 11.055 1 96.06 41 GLY B O 1
ATOM 7309 N N . HIS B 1 42 ? 14.945 27.859 11.086 1 97.38 42 HIS B N 1
ATOM 7310 C CA . HIS B 1 42 ? 15.062 27.688 12.531 1 97.38 42 HIS B CA 1
ATOM 7311 C C . HIS B 1 42 ? 15.438 29 13.211 1 97.38 42 HIS B C 1
ATOM 7313 O O . HIS B 1 42 ? 16.375 29.672 12.789 1 97.38 42 HIS B O 1
ATOM 7319 N N . SER B 1 43 ? 14.758 29.344 14.234 1 97.38 43 SER B N 1
ATOM 7320 C CA . SER B 1 43 ? 14.906 30.656 14.867 1 97.38 43 SER B CA 1
ATOM 7321 C C . SER B 1 43 ? 15.953 30.625 15.969 1 97.38 43 SER B C 1
ATOM 7323 O O . SER B 1 43 ? 16.17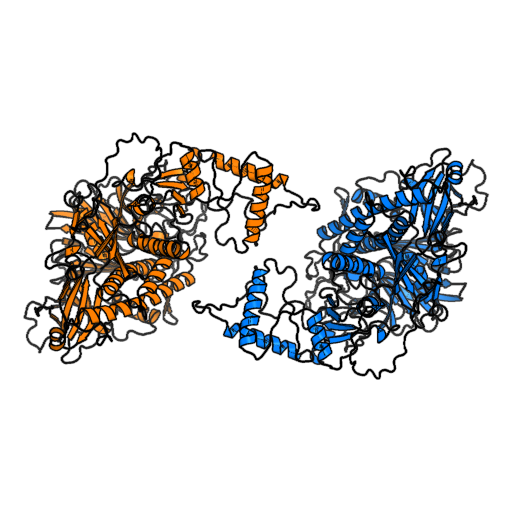2 29.578 16.594 1 97.38 43 SER B O 1
ATOM 7325 N N . ALA B 1 44 ? 16.531 31.75 16.25 1 96.88 44 ALA B N 1
ATOM 7326 C CA . ALA B 1 44 ? 17.516 31.891 17.312 1 96.88 44 ALA B CA 1
ATOM 7327 C C . ALA B 1 44 ? 16.891 31.656 18.688 1 96.88 44 ALA B C 1
ATOM 7329 O O . ALA B 1 44 ? 17.5 31.047 19.562 1 96.88 44 ALA B O 1
ATOM 7330 N N . VAL B 1 45 ? 15.711 32.125 18.828 1 96 45 VAL B N 1
ATOM 7331 C CA . VAL B 1 45 ? 14.992 31.969 20.094 1 96 45 VAL B CA 1
ATOM 7332 C C . VAL B 1 45 ? 14.75 30.5 20.391 1 96 45 VAL B C 1
ATOM 7334 O O . VAL B 1 45 ? 14.859 30.062 21.531 1 96 45 VAL B O 1
ATOM 7337 N N . GLN B 1 46 ? 14.422 29.766 19.375 1 94.94 46 GLN B N 1
ATOM 7338 C CA . GLN B 1 46 ? 14.211 28.344 19.547 1 94.94 46 GLN B CA 1
ATOM 7339 C C . GLN B 1 46 ? 15.469 27.656 20.094 1 94.94 46 GLN B C 1
ATOM 7341 O O . GLN B 1 46 ? 15.375 26.781 20.953 1 94.94 46 GLN B O 1
ATOM 7346 N N . ALA B 1 47 ? 16.609 28.047 19.609 1 94.94 47 ALA B N 1
ATOM 7347 C CA . ALA B 1 47 ? 17.891 27.438 20.016 1 94.94 47 ALA B CA 1
ATOM 7348 C C . ALA B 1 47 ? 18.109 27.594 21.516 1 94.94 47 ALA B C 1
ATOM 7350 O O . ALA B 1 47 ? 18.359 26.609 22.219 1 94.94 47 ALA B O 1
ATOM 7351 N N . TYR B 1 48 ? 17.969 28.828 22.031 1 93.5 48 TYR B N 1
ATOM 7352 C CA . TYR B 1 48 ? 18.359 29.016 23.422 1 93.5 48 TYR B CA 1
ATOM 7353 C C . TYR B 1 48 ? 17.219 28.656 24.375 1 93.5 48 TYR B C 1
ATOM 7355 O O . TYR B 1 48 ? 17.438 28.328 25.531 1 93.5 48 TYR B O 1
ATOM 7363 N N . LEU B 1 49 ? 15.953 28.672 23.859 1 94.19 49 LEU B N 1
ATOM 7364 C CA . LEU B 1 49 ? 14.867 28.172 24.703 1 94.19 49 LEU B CA 1
ATOM 7365 C C . LEU B 1 49 ? 15 26.672 24.922 1 94.19 49 LEU B C 1
ATOM 7367 O O . LEU B 1 49 ? 14.75 26.172 26.016 1 94.19 49 LEU B O 1
ATOM 7371 N N . LEU B 1 50 ? 15.383 25.938 23.891 1 93.31 50 LEU B N 1
ATOM 7372 C CA . LEU B 1 50 ? 15.555 24.5 24.016 1 93.31 50 LEU B CA 1
ATOM 7373 C C . LEU B 1 50 ? 16.75 24.156 24.906 1 93.31 50 LEU B C 1
ATOM 7375 O O . LEU B 1 50 ? 16.703 23.219 25.703 1 93.31 50 LEU B O 1
ATOM 7379 N N . GLY B 1 51 ? 17.797 24.891 24.781 1 88.56 51 GLY B N 1
ATOM 7380 C CA . GLY B 1 51 ? 19.016 24.641 25.547 1 88.56 51 GLY B CA 1
ATOM 7381 C C . GLY B 1 51 ? 18.875 24.984 27.016 1 88.56 51 GLY B C 1
ATOM 7382 O O . GLY B 1 51 ? 18.328 24.188 27.797 1 88.56 51 GLY B O 1
ATOM 7383 N N . ALA B 1 52 ? 19.031 26.188 27.375 1 79.44 52 ALA B N 1
ATOM 7384 C CA . ALA B 1 52 ? 19.188 26.672 28.75 1 79.44 52 ALA B CA 1
ATOM 7385 C C . ALA B 1 52 ? 17.859 26.656 29.5 1 79.44 52 ALA B C 1
ATOM 7387 O O . ALA B 1 52 ? 17.844 26.484 30.719 1 79.44 52 ALA B O 1
ATOM 7388 N N . GLU B 1 53 ? 16.844 26.734 28.797 1 87.81 53 GLU B N 1
ATOM 7389 C CA . GLU B 1 53 ? 15.578 26.953 29.5 1 87.81 53 GLU B CA 1
ATOM 7390 C C . GLU B 1 53 ? 14.789 25.641 29.641 1 87.81 53 GLU B C 1
ATOM 7392 O O . GLU B 1 53 ? 14.117 25.422 30.641 1 87.81 53 GLU B O 1
ATOM 7397 N N . LEU B 1 54 ? 14.898 24.812 28.641 1 92.88 54 LEU B N 1
ATOM 7398 C CA . LEU B 1 54 ? 14.203 23.531 28.672 1 92.88 54 LEU B CA 1
ATOM 7399 C C . LEU B 1 54 ? 15.125 22.406 29.141 1 92.88 54 LEU B C 1
ATOM 7401 O O . LEU B 1 54 ? 14.664 21.359 29.578 1 92.88 54 LEU B O 1
ATOM 7405 N N . GLY B 1 55 ? 16.422 22.562 28.906 1 91.75 55 GLY B N 1
ATOM 7406 C CA . GLY B 1 55 ? 17.406 21.578 29.344 1 91.75 55 GLY B CA 1
ATOM 7407 C C . GLY B 1 55 ? 17.766 20.578 28.281 1 91.75 55 GLY B C 1
ATOM 7408 O O . GLY B 1 55 ? 18.25 19.484 28.578 1 91.75 55 GLY B O 1
ATOM 7409 N N . PHE B 1 56 ? 17.562 20.859 27.062 1 95.62 56 PHE B N 1
ATOM 7410 C CA . PHE B 1 56 ? 17.891 19.938 25.984 1 95.62 56 PHE B CA 1
ATOM 7411 C C . PHE B 1 56 ? 19.391 19.922 25.734 1 95.62 56 PHE B C 1
ATOM 7413 O O . PHE B 1 56 ? 20.062 20.953 25.844 1 95.62 56 PHE B O 1
ATOM 7420 N N . ASP B 1 57 ? 19.875 18.797 25.297 1 95.75 57 ASP B N 1
ATOM 7421 C CA . ASP B 1 57 ? 21.281 18.625 24.938 1 95.75 57 ASP B CA 1
ATOM 7422 C C . ASP B 1 57 ? 21.531 18.969 23.484 1 95.75 57 ASP B C 1
ATOM 7424 O O . ASP B 1 57 ? 22.641 19.375 23.109 1 95.75 57 ASP B O 1
ATOM 7428 N N . SER B 1 58 ? 20.516 18.781 22.781 1 97 58 SER B N 1
ATOM 7429 C CA . SER B 1 58 ? 20.734 18.906 21.344 1 97 58 SER B CA 1
ATOM 7430 C C . SER B 1 58 ? 19.438 19.25 20.609 1 97 58 SER B C 1
ATOM 7432 O O . SER B 1 58 ? 18.359 19.109 21.172 1 97 58 SER B O 1
ATOM 7434 N N . VAL B 1 59 ? 19.578 19.75 19.438 1 97.25 59 VAL B N 1
ATOM 7435 C CA . VAL B 1 59 ? 18.484 19.953 18.484 1 97.25 59 VAL B CA 1
ATOM 7436 C C . VAL B 1 59 ? 18.891 19.453 17.109 1 97.25 59 VAL B C 1
ATOM 7438 O O . VAL B 1 59 ? 20.031 19.625 16.688 1 97.25 59 VAL B O 1
ATOM 7441 N N . HIS B 1 60 ? 18 18.781 16.438 1 97.38 60 HIS B N 1
ATOM 7442 C CA . HIS B 1 60 ? 18.266 18.156 15.141 1 97.38 60 HIS B CA 1
ATOM 7443 C C . HIS B 1 60 ? 17.234 18.594 14.102 1 97.38 60 HIS B C 1
ATOM 7445 O O . HIS B 1 60 ? 16.031 18.641 14.391 1 97.38 60 HIS B O 1
ATOM 7451 N N . PHE B 1 61 ? 17.688 19 12.93 1 97.25 61 PHE B N 1
ATOM 7452 C CA . PHE B 1 61 ? 16.766 19.469 11.906 1 97.25 61 PHE B CA 1
ATOM 7453 C C . PHE B 1 61 ? 17.344 19.234 10.508 1 97.25 61 PHE B C 1
ATOM 7455 O O . PHE B 1 61 ? 18.516 18.891 10.367 1 97.25 61 PHE B O 1
ATOM 7462 N N . ALA B 1 62 ? 16.516 19.406 9.484 1 96.25 62 ALA B N 1
ATOM 7463 C CA . ALA B 1 62 ? 16.922 19.078 8.125 1 96.25 62 ALA B CA 1
ATOM 7464 C C . ALA B 1 62 ? 17.031 20.328 7.262 1 96.25 62 ALA B C 1
ATOM 7466 O O . ALA B 1 62 ? 17.812 20.359 6.312 1 96.25 62 ALA B O 1
ATOM 7467 N N . ARG B 1 63 ? 16.25 21.391 7.559 1 96.44 63 ARG B N 1
ATOM 7468 C CA . ARG B 1 63 ? 16.016 22.406 6.535 1 96.44 63 ARG B CA 1
ATOM 7469 C C . ARG B 1 63 ? 16.844 23.656 6.801 1 96.44 63 ARG B C 1
ATOM 7471 O O . ARG B 1 63 ? 16.453 24.5 7.598 1 96.44 63 ARG B O 1
ATOM 7478 N N . ILE B 1 64 ? 17.906 23.781 6.043 1 97.25 64 ILE B N 1
ATOM 7479 C CA . ILE B 1 64 ? 18.75 24.969 5.992 1 97.25 64 ILE B CA 1
ATOM 7480 C C . ILE B 1 64 ? 19 25.359 4.535 1 97.25 64 ILE B C 1
ATOM 7482 O O . ILE B 1 64 ? 18.688 24.594 3.619 1 97.25 64 ILE B O 1
ATOM 7486 N N . ASP B 1 65 ? 19.469 26.547 4.324 1 97.81 65 ASP B N 1
ATOM 7487 C CA . ASP B 1 65 ? 19.719 27.031 2.973 1 97.81 65 ASP B CA 1
ATOM 7488 C C . ASP B 1 65 ? 20.656 26.094 2.221 1 97.81 65 ASP B C 1
ATOM 7490 O O . ASP B 1 65 ? 21.641 25.594 2.787 1 97.81 65 ASP B O 1
ATOM 7494 N N . TYR B 1 66 ? 20.391 25.906 0.895 1 97.62 66 TYR B N 1
ATOM 7495 C CA . TYR B 1 66 ? 21.156 24.938 0.102 1 97.62 66 TYR B CA 1
ATOM 7496 C C . TYR B 1 66 ? 22.609 25.359 -0.018 1 97.62 66 TYR B C 1
ATOM 7498 O O . TYR B 1 66 ? 23.516 24.516 -0.059 1 97.62 66 TYR B O 1
ATOM 7506 N N . GLN B 1 67 ? 22.891 26.656 -0.084 1 98.12 67 GLN B N 1
ATOM 7507 C CA . GLN B 1 67 ? 24.266 27.141 -0.149 1 98.12 67 GLN B CA 1
ATOM 7508 C C . GLN B 1 67 ? 24.984 26.938 1.183 1 98.12 67 GLN B C 1
ATOM 7510 O O . GLN B 1 67 ? 26.172 26.594 1.21 1 98.12 67 GLN B O 1
ATOM 7515 N N . ASP B 1 68 ? 24.25 27.203 2.242 1 97.56 68 ASP B N 1
ATOM 7516 C CA . ASP B 1 68 ? 24.797 26.953 3.568 1 97.56 68 ASP B CA 1
ATOM 7517 C C . ASP B 1 68 ? 25.156 25.484 3.742 1 97.56 68 ASP B C 1
ATOM 7519 O O . ASP B 1 68 ? 26.25 25.156 4.219 1 97.56 68 ASP B O 1
ATOM 7523 N N . ARG B 1 69 ? 24.281 24.625 3.396 1 97.62 69 ARG B N 1
ATOM 7524 C CA . ARG B 1 69 ? 24.5 23.188 3.518 1 97.62 69 ARG B CA 1
ATOM 7525 C C . ARG B 1 69 ? 25.719 22.766 2.719 1 97.62 69 ARG B C 1
ATOM 7527 O O . ARG B 1 69 ? 26.516 21.938 3.186 1 97.62 69 ARG B O 1
ATOM 7534 N N . ALA B 1 70 ? 25.781 23.266 1.459 1 97.5 70 ALA B N 1
ATOM 7535 C CA . ALA B 1 70 ? 26.922 22.906 0.605 1 97.5 70 ALA B CA 1
ATOM 7536 C C . ALA B 1 70 ? 28.234 23.266 1.271 1 97.5 70 ALA B C 1
ATOM 7538 O O . ALA B 1 70 ? 29.188 22.484 1.255 1 97.5 70 ALA B O 1
ATOM 7539 N N . LYS B 1 71 ? 28.297 24.406 1.821 1 97.44 71 LYS B N 1
ATOM 7540 C CA . LYS B 1 71 ? 29.516 24.828 2.506 1 97.44 71 LYS B CA 1
ATOM 7541 C C . LYS B 1 71 ? 29.781 23.969 3.729 1 97.44 71 LYS B C 1
ATOM 7543 O O . LYS B 1 71 ? 30.922 23.562 3.963 1 97.44 71 LYS B O 1
ATOM 7548 N N . ARG B 1 72 ? 28.781 23.734 4.523 1 97.12 72 ARG B N 1
ATOM 7549 C CA . ARG B 1 72 ? 28.938 22.984 5.766 1 97.12 72 ARG B CA 1
ATOM 7550 C C . ARG B 1 72 ? 29.359 21.547 5.484 1 97.12 72 ARG B C 1
ATOM 7552 O O . ARG B 1 72 ? 30.094 20.953 6.266 1 97.12 72 ARG B O 1
ATOM 7559 N N . LYS B 1 73 ? 28.844 21 4.449 1 96.56 73 LYS B N 1
ATOM 7560 C CA . LYS B 1 73 ? 29.281 19.656 4.047 1 96.56 73 LYS B CA 1
ATOM 7561 C C . LYS B 1 73 ? 30.781 19.641 3.746 1 96.56 73 LYS B C 1
ATOM 7563 O O . LYS B 1 73 ? 31.5 18.75 4.207 1 96.56 73 LYS B O 1
ATOM 7568 N N . GLY B 1 74 ? 31.203 20.641 2.971 1 95.94 74 GLY B N 1
ATOM 7569 C CA . GLY B 1 74 ? 32.625 20.75 2.619 1 95.94 74 GLY B CA 1
ATOM 7570 C C . GLY B 1 74 ? 33.5 20.922 3.824 1 95.94 74 GLY B C 1
ATOM 7571 O O . GLY B 1 74 ? 34.594 20.359 3.881 1 95.94 74 GLY B O 1
ATOM 7572 N N . ASP B 1 75 ? 33 21.656 4.824 1 95.75 75 ASP B N 1
ATOM 7573 C CA . ASP B 1 75 ? 33.781 22.016 5.996 1 95.75 75 ASP B CA 1
ATOM 7574 C C . ASP B 1 75 ? 33.562 21.016 7.129 1 95.75 75 ASP B C 1
ATOM 7576 O O . ASP B 1 75 ? 34.094 21.172 8.227 1 95.75 75 ASP B O 1
ATOM 7580 N N . LYS B 1 76 ? 32.719 20.016 6.945 1 95.44 76 LYS B N 1
ATOM 7581 C CA . LYS B 1 76 ? 32.312 19.078 7.984 1 95.44 76 LYS B CA 1
ATOM 7582 C C . LYS B 1 76 ? 31.797 19.797 9.211 1 95.44 76 LYS B C 1
ATOM 7584 O O . LYS B 1 76 ? 32.219 19.531 10.336 1 95.44 76 LYS B O 1
ATOM 7589 N N . SER B 1 77 ? 30.875 20.781 8.922 1 96.81 77 SER B N 1
ATOM 7590 C CA . SER B 1 77 ? 30.344 21.625 9.984 1 96.81 77 SER B CA 1
ATOM 7591 C C . SER B 1 77 ? 28.812 21.594 9.992 1 96.81 77 SER B C 1
ATOM 7593 O O . SER B 1 77 ? 28.172 22.609 10.273 1 96.81 77 SER B O 1
ATOM 7595 N N . LEU B 1 78 ? 28.234 20.516 9.562 1 97.25 78 LEU B N 1
ATOM 7596 C CA . LEU B 1 78 ? 26.781 20.344 9.695 1 97.25 78 LEU B CA 1
ATOM 7597 C C . LEU B 1 78 ? 26.375 20.312 11.164 1 97.25 78 LEU B C 1
ATOM 7599 O O . LEU B 1 78 ? 25.266 20.688 11.516 1 97.25 78 LEU B O 1
ATOM 7603 N N . GLU B 1 79 ? 27.266 19.781 11.969 1 97.88 79 GLU B N 1
ATOM 7604 C CA . GLU B 1 79 ? 27.094 19.797 13.414 1 97.88 79 GLU B CA 1
ATOM 7605 C C . GLU B 1 79 ? 27.828 20.969 14.039 1 97.88 79 GLU B C 1
ATOM 7607 O O . GLU B 1 79 ? 29.016 21.188 13.781 1 97.88 79 GLU B O 1
ATOM 7612 N N . VAL B 1 80 ? 27.094 21.766 14.883 1 97.81 80 VAL B N 1
ATOM 7613 C CA . VAL B 1 80 ? 27.656 23 15.43 1 97.81 80 VAL B CA 1
ATOM 7614 C C . VAL B 1 80 ? 27.203 23.172 16.875 1 97.81 80 VAL B C 1
ATOM 7616 O O . VAL B 1 80 ? 26.297 22.484 17.344 1 97.81 80 VAL B O 1
ATOM 7619 N N . ILE B 1 81 ? 27.906 24.016 17.594 1 97 81 ILE B N 1
ATOM 7620 C CA . ILE B 1 81 ? 27.375 24.594 18.828 1 97 81 ILE B CA 1
ATOM 7621 C C . ILE B 1 81 ? 26.672 25.922 18.5 1 97 81 ILE B C 1
ATOM 7623 O O . ILE B 1 81 ? 27.297 26.844 17.969 1 97 81 ILE B O 1
ATOM 7627 N N . TRP B 1 82 ? 25.422 25.984 18.797 1 97.12 82 TRP B N 1
ATOM 7628 C CA . TRP B 1 82 ? 24.562 27.109 18.406 1 97.12 82 TRP B CA 1
ATOM 7629 C C . TRP B 1 82 ? 24.312 28.031 19.594 1 97.12 82 TRP B C 1
ATOM 7631 O O . TRP B 1 82 ? 23.734 27.609 20.609 1 97.12 82 TRP B O 1
ATOM 7641 N N . ARG B 1 83 ? 24.781 29.234 19.531 1 94.94 83 ARG B N 1
ATOM 7642 C CA . ARG B 1 83 ? 24.516 30.297 20.5 1 94.94 83 ARG B CA 1
ATOM 7643 C C . ARG B 1 83 ? 23.516 31.312 19.938 1 94.94 83 ARG B C 1
ATOM 7645 O O . ARG B 1 83 ? 23.906 32.344 19.406 1 94.94 83 ARG B O 1
ATOM 7652 N N . GLY B 1 84 ? 22.25 31.062 20.156 1 94 84 GLY B N 1
ATOM 7653 C CA . GLY B 1 84 ? 21.188 31.797 19.469 1 94 84 GLY B CA 1
ATOM 7654 C C . GLY B 1 84 ? 20.828 33.094 20.172 1 94 84 GLY B C 1
ATOM 7655 O O . GLY B 1 84 ? 19.891 33.781 19.75 1 94 84 GLY B O 1
ATOM 7656 N N . SER B 1 85 ? 21.484 33.531 21.25 1 94.19 85 SER B N 1
ATOM 7657 C CA . SER B 1 85 ? 21.172 34.75 21.984 1 94.19 85 SER B CA 1
ATOM 7658 C C . SER B 1 85 ? 22.422 35.562 22.297 1 94.19 85 SER B C 1
ATOM 7660 O O . SER B 1 85 ? 23.375 35.062 22.875 1 94.19 85 SER B O 1
ATOM 7662 N N . ARG B 1 86 ? 22.359 36.781 21.906 1 92.5 86 ARG B N 1
ATOM 7663 C CA . ARG B 1 86 ? 23.469 37.656 22.234 1 92.5 86 ARG B CA 1
ATOM 7664 C C . ARG B 1 86 ? 23.531 37.938 23.734 1 92.5 86 ARG B C 1
ATOM 7666 O O . ARG B 1 86 ? 24.625 38.062 24.297 1 92.5 86 ARG B O 1
ATOM 7673 N N . THR B 1 87 ? 22.422 37.938 24.375 1 94.44 87 THR B N 1
ATOM 7674 C CA . THR B 1 87 ? 22.344 38.219 25.797 1 94.44 87 THR B CA 1
ATOM 7675 C C . THR B 1 87 ? 22.938 37.094 26.609 1 94.44 87 THR B C 1
ATOM 7677 O O . THR B 1 87 ? 23.703 37.344 27.562 1 94.44 87 THR B O 1
ATOM 7680 N N . PHE B 1 88 ? 22.672 35.875 26.219 1 93.69 88 PHE B N 1
ATOM 7681 C CA . PHE B 1 88 ? 23.062 34.75 27.031 1 93.69 88 PHE B CA 1
ATOM 7682 C C . PHE B 1 88 ? 24.391 34.156 26.562 1 93.69 88 PHE B C 1
ATOM 7684 O O . PHE B 1 88 ? 25.109 33.531 27.344 1 93.69 88 PHE B O 1
ATOM 7691 N N . GLY B 1 89 ? 24.672 34.344 25.328 1 90.25 89 GLY B N 1
ATOM 7692 C CA . GLY B 1 89 ? 25.922 33.844 24.766 1 90.25 89 GLY B CA 1
ATOM 7693 C C . GLY B 1 89 ? 26.125 32.344 24.984 1 90.25 89 GLY B C 1
ATOM 7694 O O . GLY B 1 89 ? 25.234 31.547 24.703 1 90.25 89 GLY B O 1
ATOM 7695 N N . SER B 1 90 ? 27.25 31.969 25.531 1 90.81 90 SER B N 1
ATOM 7696 C CA . SER B 1 90 ? 27.625 30.578 25.672 1 90.81 90 SER B CA 1
ATOM 7697 C C . SER B 1 90 ? 26.828 29.891 26.766 1 90.81 90 SER B C 1
ATOM 7699 O O . SER B 1 90 ? 26.75 28.656 26.812 1 90.81 90 SER B O 1
ATOM 7701 N N . SER B 1 91 ? 26.188 30.656 27.562 1 89.69 91 SER B N 1
ATOM 7702 C CA . SER B 1 91 ? 25.438 30.078 28.672 1 89.69 91 SER B CA 1
ATOM 7703 C C . SER B 1 91 ? 24.172 29.406 28.172 1 89.69 91 SER B C 1
ATOM 7705 O O . SER B 1 91 ? 23.562 28.609 28.891 1 89.69 91 SER B O 1
ATOM 7707 N N . SER B 1 92 ? 23.766 29.656 27.016 1 90.88 92 SER B N 1
ATOM 7708 C CA . SER B 1 92 ? 22.531 29.078 26.5 1 90.88 92 SER B CA 1
ATOM 7709 C C . SER B 1 92 ? 22.781 28.312 25.203 1 90.88 92 SER B C 1
ATOM 7711 O O . SER B 1 92 ? 21.875 28.156 24.391 1 90.88 92 SER B O 1
ATOM 7713 N N . GLN B 1 93 ? 23.953 27.906 25 1 93 93 GLN B N 1
ATOM 7714 C CA . GLN B 1 93 ? 24.312 27.219 23.766 1 93 93 GLN B CA 1
ATOM 7715 C C . GLN B 1 93 ? 23.703 25.812 23.703 1 93 93 GLN B C 1
ATOM 7717 O O . GLN B 1 93 ? 23.328 25.25 24.734 1 93 93 GLN B O 1
ATOM 7722 N N . ILE B 1 94 ? 23.594 25.219 22.516 1 96.19 94 ILE B N 1
ATOM 7723 C CA . ILE B 1 94 ? 23.047 23.891 22.312 1 96.19 94 ILE B CA 1
ATOM 7724 C C . ILE B 1 94 ? 23.75 23.219 21.141 1 96.19 94 ILE B C 1
ATOM 7726 O O . ILE B 1 94 ? 24.188 23.891 20.203 1 96.19 94 ILE B O 1
ATOM 7730 N N . PHE B 1 95 ? 23.969 21.922 21.219 1 97.25 95 PHE B N 1
ATOM 7731 C CA . PHE B 1 95 ? 24.469 21.156 20.078 1 97.25 95 PHE B CA 1
ATOM 7732 C C . PHE B 1 95 ? 23.406 21.047 19 1 97.25 95 PHE B C 1
ATOM 7734 O O . PHE B 1 95 ? 22.312 20.547 19.25 1 97.25 95 PHE B O 1
ATOM 7741 N N . ALA B 1 96 ? 23.719 21.562 17.828 1 97.75 96 ALA B N 1
ATOM 7742 C CA . ALA B 1 96 ? 22.766 21.531 16.719 1 97.75 96 ALA B CA 1
ATOM 7743 C C . ALA B 1 96 ? 23.297 20.703 15.555 1 97.75 96 ALA B C 1
ATOM 7745 O O . ALA B 1 96 ? 24.484 20.797 15.203 1 97.75 96 ALA B O 1
ATOM 7746 N N . ASN B 1 97 ? 22.453 19.844 15.102 1 97.38 97 ASN B N 1
ATOM 7747 C CA . ASN B 1 97 ? 22.797 18.938 14.016 1 97.38 97 ASN B CA 1
ATOM 7748 C C . ASN B 1 97 ? 21.875 19.141 12.805 1 97.38 97 ASN B C 1
ATOM 7750 O O . ASN B 1 97 ? 20.703 18.797 12.859 1 97.38 97 ASN B O 1
ATOM 7754 N N . ALA B 1 98 ? 22.391 19.734 11.727 1 97.19 98 ALA B N 1
ATOM 7755 C CA . ALA B 1 98 ? 21.688 19.75 10.438 1 97.19 98 ALA B CA 1
ATOM 7756 C C . ALA B 1 98 ? 22 18.484 9.641 1 97.19 98 ALA B C 1
ATOM 7758 O O . ALA B 1 98 ? 23.156 18.141 9.414 1 97.19 98 ALA B O 1
ATOM 7759 N N . PHE B 1 99 ? 21 17.828 9.172 1 96.62 99 PHE B N 1
ATOM 7760 C CA . PHE B 1 99 ? 21.188 16.562 8.461 1 96.62 99 PHE B CA 1
ATOM 7761 C C . PHE B 1 99 ? 21.844 16.812 7.105 1 96.62 99 PHE B C 1
ATOM 7763 O O . PHE B 1 99 ? 21.688 17.875 6.52 1 96.62 99 PHE B O 1
ATOM 7770 N N . PRO B 1 100 ? 22.531 15.82 6.609 1 94.75 100 PRO B N 1
ATOM 7771 C CA . PRO B 1 100 ? 23.266 16 5.355 1 94.75 100 PRO B CA 1
ATOM 7772 C C . PRO B 1 100 ? 22.344 16.266 4.168 1 94.75 100 PRO B C 1
ATOM 7774 O O . PRO B 1 100 ? 22.703 17.016 3.256 1 94.75 100 PRO B O 1
ATOM 7777 N N . VAL B 1 101 ? 21.219 15.656 4.137 1 91.25 101 VAL B N 1
ATOM 7778 C CA . VAL B 1 101 ? 20.328 15.805 2.988 1 91.25 101 VAL B CA 1
ATOM 7779 C C . VAL B 1 101 ? 18.922 16.156 3.465 1 91.25 101 VAL B C 1
ATOM 7781 O O . VAL B 1 101 ? 18.5 17.312 3.371 1 91.25 101 VAL B O 1
ATOM 7784 N N . HIS B 1 102 ? 18.172 15.258 3.955 1 91.94 102 HIS B N 1
ATOM 7785 C CA . HIS B 1 102 ? 16.797 15.352 4.465 1 91.94 102 HIS B CA 1
ATOM 7786 C C . HIS B 1 102 ? 16.578 14.375 5.617 1 91.94 102 HIS B C 1
ATOM 7788 O O . HIS B 1 102 ? 17.531 13.75 6.098 1 91.94 102 HIS B O 1
ATOM 7794 N N . TYR B 1 103 ? 15.453 14.273 6.152 1 94.31 103 TYR B N 1
ATOM 7795 C CA . TYR B 1 103 ? 15.203 13.375 7.273 1 94.31 103 TYR B CA 1
ATOM 7796 C C . TYR B 1 103 ? 14.711 12.016 6.785 1 94.31 103 TYR B C 1
ATOM 7798 O O . TYR B 1 103 ? 13.961 11.336 7.48 1 94.31 103 TYR B O 1
ATOM 7806 N N . SER B 1 104 ? 15.117 11.641 5.562 1 94.38 104 SER B N 1
ATOM 7807 C CA . SER B 1 104 ? 14.852 10.336 4.977 1 94.38 104 SER B CA 1
ATOM 7808 C C . SER B 1 104 ? 16.062 9.414 5.086 1 94.38 104 SER B C 1
ATOM 7810 O O . SER B 1 104 ? 17.172 9.883 5.324 1 94.38 104 SER B O 1
ATOM 7812 N N . PRO B 1 105 ? 15.836 8.109 4.93 1 94.94 105 PRO B N 1
ATOM 7813 C CA . PRO B 1 105 ? 17 7.227 4.867 1 94.94 105 PRO B CA 1
ATOM 7814 C C . PRO B 1 105 ? 17.828 7.438 3.6 1 94.94 105 PRO B C 1
ATOM 7816 O O . PRO B 1 105 ? 17.359 8.062 2.648 1 94.94 105 PRO B O 1
ATOM 7819 N N . PRO B 1 106 ? 19.078 6.977 3.631 1 95.12 106 PRO B N 1
ATOM 7820 C CA . PRO B 1 106 ? 19.844 7.023 2.375 1 95.12 106 PRO B CA 1
ATOM 7821 C C . PRO B 1 106 ? 19.125 6.316 1.229 1 95.12 106 PRO B C 1
ATOM 7823 O O . PRO B 1 106 ? 18.266 5.465 1.466 1 95.12 106 PRO B O 1
ATOM 7826 N N . PRO B 1 107 ? 19.5 6.754 -0.029 1 92.75 107 PRO B N 1
ATOM 7827 C CA . PRO B 1 107 ? 18.875 6.086 -1.179 1 92.75 107 PRO B CA 1
ATOM 7828 C C . PRO B 1 107 ? 19.047 4.57 -1.138 1 92.75 107 PRO B C 1
ATOM 7830 O O . PRO B 1 107 ? 20.125 4.07 -0.813 1 92.75 107 PRO B O 1
ATOM 7833 N N . GLY B 1 108 ? 17.969 3.879 -1.382 1 93.88 108 GLY B N 1
ATOM 7834 C CA . GLY B 1 108 ? 18.031 2.426 -1.435 1 93.88 108 GLY B CA 1
ATOM 7835 C C . GLY B 1 108 ? 17.625 1.766 -0.13 1 93.88 108 GLY B C 1
ATOM 7836 O O . GLY B 1 108 ? 17.5 0.541 -0.06 1 93.88 108 GLY B O 1
ATOM 7837 N N . PHE B 1 109 ? 17.328 2.551 0.886 1 96.19 109 PHE B N 1
ATOM 7838 C CA . PHE B 1 109 ? 17.031 1.966 2.189 1 96.19 109 PHE B CA 1
ATOM 7839 C C . PHE B 1 109 ? 15.672 2.438 2.705 1 96.19 109 PHE B C 1
ATOM 7841 O O . PHE B 1 109 ? 15.484 2.584 3.914 1 96.19 109 PHE B O 1
ATOM 7848 N N . HIS B 1 110 ? 14.781 2.824 1.838 1 94.19 110 HIS B N 1
ATOM 7849 C CA . HIS B 1 110 ? 13.383 3.098 2.127 1 94.19 110 HIS B CA 1
ATOM 7850 C C . HIS B 1 110 ? 12.547 1.822 2.062 1 94.19 110 HIS B C 1
ATOM 7852 O O . HIS B 1 110 ? 12.586 1.101 1.064 1 94.19 110 HIS B O 1
ATOM 7858 N N . PHE B 1 111 ? 11.734 1.508 3.164 1 94.38 111 PHE B N 1
ATOM 7859 C CA . PHE B 1 111 ? 11.094 0.201 3.246 1 94.38 111 PHE B CA 1
ATOM 7860 C C . PHE B 1 111 ? 9.594 0.347 3.506 1 94.38 111 PHE B C 1
ATOM 7862 O O . PHE B 1 111 ? 9.016 -0.407 4.293 1 94.38 111 PHE B O 1
ATOM 7869 N N . GLU B 1 112 ? 9.008 1.39 2.891 1 90.31 112 GLU B N 1
ATOM 7870 C CA . GLU B 1 112 ? 7.574 1.59 3.07 1 90.31 112 GLU B CA 1
ATOM 7871 C C . GLU B 1 112 ? 6.77 0.567 2.273 1 90.31 112 GLU B C 1
ATOM 7873 O O . GLU B 1 112 ? 7.188 0.145 1.193 1 90.31 112 GLU B O 1
ATOM 7878 N N . VAL B 1 113 ? 5.648 0.117 2.732 1 81.06 113 VAL B N 1
ATOM 7879 C CA . VAL B 1 113 ? 4.836 -0.981 2.219 1 81.06 113 VAL B CA 1
ATOM 7880 C C . VAL B 1 113 ? 4.465 -0.711 0.763 1 81.06 113 VAL B C 1
ATOM 7882 O O . VAL B 1 113 ? 4.359 -1.641 -0.041 1 81.06 113 VAL B O 1
ATOM 7885 N N . ASN B 1 114 ? 4.211 0.508 0.383 1 80.56 114 ASN B N 1
ATOM 7886 C CA . ASN B 1 114 ? 3.756 0.836 -0.964 1 80.56 114 ASN B CA 1
ATOM 7887 C C . ASN B 1 114 ? 4.926 1.151 -1.89 1 80.56 114 ASN B C 1
ATOM 7889 O O . ASN B 1 114 ? 4.73 1.419 -3.076 1 80.56 114 ASN B O 1
ATOM 7893 N N . ASP B 1 115 ? 6.133 1.085 -1.314 1 83.25 115 ASP B N 1
ATOM 7894 C CA . ASP B 1 115 ? 7.32 1.359 -2.115 1 83.25 115 ASP B CA 1
ATOM 7895 C C . ASP B 1 115 ? 7.758 0.12 -2.893 1 83.25 115 ASP B C 1
ATOM 7897 O O . ASP B 1 115 ? 7.441 -1.007 -2.504 1 83.25 115 ASP B O 1
ATOM 7901 N N . ASP B 1 116 ? 8.297 0.39 -4.082 1 84.62 116 ASP B N 1
ATOM 7902 C CA . ASP B 1 116 ? 9.023 -0.667 -4.777 1 84.62 116 ASP B CA 1
ATOM 7903 C C . ASP B 1 116 ? 10.477 -0.721 -4.324 1 84.62 116 ASP B C 1
ATOM 7905 O O . ASP B 1 116 ? 11.328 0.005 -4.852 1 84.62 116 ASP B O 1
ATOM 7909 N N . PHE B 1 117 ? 10.75 -1.456 -3.238 1 88.5 117 PHE B N 1
ATOM 7910 C CA . PHE B 1 117 ? 12.117 -1.544 -2.729 1 88.5 117 PHE B CA 1
ATOM 7911 C C . PHE B 1 117 ? 12.641 -2.973 -2.822 1 88.5 117 PHE B C 1
ATOM 7913 O O . PHE B 1 117 ? 11.852 -3.92 -2.92 1 88.5 117 PHE B O 1
ATOM 7920 N N . ILE B 1 118 ? 13.93 -3.225 -2.828 1 90.81 118 ILE B N 1
ATOM 7921 C CA . ILE B 1 118 ? 14.586 -4.527 -2.83 1 90.81 118 ILE B CA 1
ATOM 7922 C C . ILE B 1 118 ? 14.805 -4.996 -1.394 1 90.81 118 ILE B C 1
ATOM 7924 O O . ILE B 1 118 ? 15.688 -4.492 -0.695 1 90.81 118 ILE B O 1
ATOM 7928 N N . PRO B 1 119 ? 14.047 -5.941 -0.937 1 93.38 119 PRO B N 1
ATOM 7929 C CA . PRO B 1 119 ? 14.234 -6.434 0.43 1 93.38 119 PRO B CA 1
ATOM 7930 C C . PRO B 1 119 ? 15.523 -7.246 0.589 1 93.38 119 PRO B C 1
ATOM 7932 O O . PRO B 1 119 ? 16.109 -7.691 -0.405 1 93.38 119 PRO B O 1
ATOM 7935 N N . VAL B 1 120 ? 15.953 -7.398 1.775 1 96.88 120 VAL B N 1
ATOM 7936 C CA . VAL B 1 120 ? 17.031 -8.336 2.082 1 96.88 120 VAL B CA 1
ATOM 7937 C C . VAL B 1 120 ? 16.516 -9.773 1.96 1 96.88 120 VAL B C 1
ATOM 7939 O O . VAL B 1 120 ? 15.656 -10.195 2.742 1 96.88 120 VAL B O 1
ATOM 7942 N N . GLN B 1 121 ? 16.953 -10.438 0.982 1 96.12 121 GLN B N 1
ATOM 7943 C CA . GLN B 1 121 ? 16.578 -11.828 0.75 1 96.12 121 GLN B CA 1
ATOM 7944 C C . GLN B 1 121 ? 17.656 -12.781 1.276 1 96.12 121 GLN B C 1
ATOM 7946 O O . GLN B 1 121 ? 18.578 -13.141 0.551 1 96.12 121 GLN B O 1
ATOM 7951 N N . ASP B 1 122 ? 17.375 -13.312 2.467 1 96.12 122 ASP B N 1
ATOM 7952 C CA . ASP B 1 122 ? 18.453 -14.023 3.158 1 96.12 122 ASP B CA 1
ATOM 7953 C C . ASP B 1 122 ? 18.188 -15.523 3.184 1 96.12 122 ASP B C 1
ATOM 7955 O O . ASP B 1 122 ? 18.859 -16.266 3.9 1 96.12 122 ASP B O 1
ATOM 7959 N N . ASN B 1 123 ? 17.172 -16.031 2.473 1 92.44 123 ASN B N 1
ATOM 7960 C CA . ASN B 1 123 ? 16.969 -17.453 2.283 1 92.44 123 ASN B CA 1
ATOM 7961 C C . ASN B 1 123 ? 17.797 -18 1.118 1 92.44 123 ASN B C 1
ATOM 7963 O O . ASN B 1 123 ? 17.562 -17.625 -0.035 1 92.44 123 ASN B O 1
ATOM 7967 N N . PRO B 1 124 ? 18.625 -18.844 1.418 1 90.25 124 PRO B N 1
ATOM 7968 C CA . PRO B 1 124 ? 19.531 -19.328 0.375 1 90.25 124 PRO B CA 1
ATOM 7969 C C . PRO B 1 124 ? 18.797 -20.078 -0.743 1 90.25 124 PRO B C 1
ATOM 7971 O O . PRO B 1 124 ? 19.359 -20.297 -1.815 1 90.25 124 PRO B O 1
ATOM 7974 N N . LEU B 1 125 ? 17.578 -20.469 -0.562 1 82.62 125 LEU B N 1
ATOM 7975 C CA . LEU B 1 125 ? 16.828 -21.219 -1.559 1 82.62 125 LEU B CA 1
ATOM 7976 C C . LEU B 1 125 ? 16.219 -20.281 -2.594 1 82.62 125 LEU B C 1
ATOM 7978 O O . LEU B 1 125 ? 15.758 -20.719 -3.648 1 82.62 125 LEU B O 1
ATOM 7982 N N . LEU B 1 126 ? 16.266 -19 -2.285 1 87.69 126 LEU B N 1
ATOM 7983 C CA . LEU B 1 126 ? 15.719 -18.031 -3.229 1 87.69 126 LEU B CA 1
ATOM 7984 C C . LEU B 1 126 ? 16.703 -17.766 -4.359 1 87.69 126 LEU B C 1
ATOM 7986 O O . LEU B 1 126 ? 17.906 -17.625 -4.121 1 87.69 126 LEU B O 1
ATOM 7990 N N . PHE B 1 127 ? 16.125 -17.734 -5.559 1 87.69 127 PHE B N 1
ATOM 7991 C CA . PHE B 1 127 ? 16.969 -17.453 -6.707 1 87.69 127 PHE B CA 1
ATOM 7992 C C . PHE B 1 127 ? 17.516 -16.031 -6.637 1 87.69 127 PHE B C 1
ATOM 7994 O O . PHE B 1 127 ? 18.578 -15.734 -7.191 1 87.69 127 PHE B O 1
ATOM 8001 N N . ASP B 1 128 ? 16.906 -15.109 -5.891 1 90.06 128 ASP B N 1
ATOM 8002 C CA . ASP B 1 128 ? 17.281 -13.695 -5.805 1 90.06 128 ASP B CA 1
ATOM 8003 C C . ASP B 1 128 ? 17.969 -13.391 -4.484 1 90.06 128 ASP B C 1
ATOM 8005 O O . ASP B 1 128 ? 17.938 -12.258 -4.004 1 90.06 128 ASP B O 1
ATOM 8009 N N . TYR B 1 129 ? 18.609 -14.445 -3.846 1 94.69 129 TYR B N 1
ATOM 8010 C CA . TYR B 1 129 ? 19.422 -14.219 -2.664 1 94.69 129 TYR B CA 1
ATOM 8011 C C . TYR B 1 129 ? 20.359 -13.023 -2.873 1 94.69 129 TYR B C 1
ATOM 8013 O O . TYR B 1 129 ? 21.062 -12.953 -3.879 1 94.69 129 TYR B O 1
ATOM 8021 N N . ASN B 1 130 ? 20.422 -11.961 -1.854 1 97 130 ASN B N 1
ATOM 8022 C CA . ASN B 1 130 ? 21.141 -10.727 -2.15 1 97 130 ASN B CA 1
ATOM 8023 C C . ASN B 1 130 ? 21.797 -10.148 -0.9 1 97 130 ASN B C 1
ATOM 8025 O O . ASN B 1 130 ? 22.094 -8.953 -0.854 1 97 130 ASN B O 1
ATOM 8029 N N . VAL B 1 131 ? 22.125 -10.852 0.151 1 97.62 131 VAL B N 1
ATOM 8030 C CA . VAL B 1 131 ? 22.625 -10.375 1.438 1 97.62 131 VAL B CA 1
ATOM 8031 C C . VAL B 1 131 ? 23.938 -9.633 1.241 1 97.62 131 VAL B C 1
ATOM 8033 O O . VAL B 1 131 ? 24.125 -8.523 1.747 1 97.62 131 VAL B O 1
ATOM 8036 N N . GLU B 1 132 ? 24.875 -10.188 0.513 1 97.25 132 GLU B N 1
ATOM 8037 C CA . GLU B 1 132 ? 26.188 -9.578 0.315 1 97.25 132 GLU B CA 1
ATOM 8038 C C . GLU B 1 132 ? 26.062 -8.219 -0.36 1 97.25 132 GLU B C 1
ATOM 8040 O O . GLU B 1 132 ? 26.719 -7.258 0.047 1 97.25 132 GLU B O 1
ATOM 8045 N N . LYS B 1 133 ? 25.266 -8.219 -1.305 1 97.38 133 LYS B N 1
ATOM 8046 C CA . LYS B 1 133 ? 25.062 -6.961 -2.029 1 97.38 133 LYS B CA 1
ATOM 8047 C C . LYS B 1 133 ? 24.438 -5.902 -1.132 1 97.38 133 LYS B C 1
ATOM 8049 O O . LYS B 1 133 ? 24.875 -4.75 -1.125 1 97.38 133 LYS B O 1
ATOM 8054 N N . ARG B 1 134 ? 23.406 -6.203 -0.384 1 97.69 134 ARG B N 1
ATOM 8055 C CA . ARG B 1 134 ? 22.719 -5.258 0.48 1 97.69 134 ARG B CA 1
ATOM 8056 C C . ARG B 1 134 ? 23.625 -4.746 1.587 1 97.69 134 ARG B C 1
ATOM 8058 O O . ARG B 1 134 ? 23.562 -3.574 1.964 1 97.69 134 ARG B O 1
ATOM 8065 N N . VAL B 1 135 ? 24.516 -5.582 2.146 1 97.94 135 VAL B N 1
ATOM 8066 C CA . VAL B 1 135 ? 25.484 -5.195 3.168 1 97.94 135 VAL B CA 1
ATOM 8067 C C . VAL B 1 135 ? 26.5 -4.211 2.578 1 97.94 135 VAL B C 1
ATOM 8069 O O . VAL B 1 135 ? 26.828 -3.201 3.203 1 97.94 135 VAL B O 1
ATOM 8072 N N . SER B 1 136 ? 26.938 -4.508 1.374 1 98.06 136 SER B N 1
ATOM 8073 C CA . SER B 1 136 ? 27.875 -3.605 0.704 1 98.06 136 SER B CA 1
ATOM 8074 C C . SER B 1 136 ? 27.25 -2.236 0.469 1 98.06 136 SER B C 1
ATOM 8076 O O . SER B 1 136 ? 27.906 -1.207 0.646 1 98.06 136 SER B O 1
ATOM 8078 N N . ASP B 1 137 ? 26.031 -2.217 0.04 1 97.81 137 ASP B N 1
ATOM 8079 C CA . ASP B 1 137 ? 25.312 -0.967 -0.169 1 97.81 137 ASP B CA 1
ATOM 8080 C C . ASP B 1 137 ? 25.203 -0.167 1.128 1 97.81 137 ASP B C 1
ATOM 8082 O O . ASP B 1 137 ? 25.375 1.055 1.124 1 97.81 137 ASP B O 1
ATOM 8086 N N . PHE B 1 138 ? 24.922 -0.83 2.207 1 97.69 138 PHE B N 1
ATOM 8087 C CA . PHE B 1 138 ? 24.797 -0.219 3.525 1 97.69 138 PHE B CA 1
ATOM 8088 C C . PHE B 1 138 ? 26.109 0.417 3.955 1 97.69 138 PHE B C 1
ATOM 8090 O O . PHE B 1 138 ? 26.141 1.56 4.418 1 97.69 138 PHE B O 1
ATOM 8097 N N . ILE B 1 139 ? 27.188 -0.275 3.859 1 97.88 139 ILE B N 1
ATOM 8098 C CA . ILE B 1 139 ? 28.5 0.188 4.27 1 97.88 139 ILE B CA 1
ATOM 8099 C C . ILE B 1 139 ? 28.922 1.388 3.42 1 97.88 139 ILE B C 1
ATOM 8101 O O . ILE B 1 139 ? 29.406 2.391 3.947 1 97.88 139 ILE B O 1
ATOM 8105 N N . ASN B 1 140 ? 28.703 1.28 2.121 1 97.69 140 ASN B N 1
ATOM 8106 C CA . ASN B 1 140 ? 29.031 2.381 1.227 1 97.69 140 ASN B CA 1
ATOM 8107 C C . ASN B 1 140 ? 28.266 3.65 1.584 1 97.69 140 ASN B C 1
ATOM 8109 O O . ASN B 1 140 ? 28.828 4.742 1.6 1 97.69 140 ASN B O 1
ATOM 8113 N N . ALA B 1 141 ? 27.031 3.551 1.854 1 96.94 141 ALA B N 1
ATOM 8114 C CA . ALA B 1 141 ? 26.203 4.691 2.238 1 96.94 141 ALA B CA 1
ATOM 8115 C C . ALA B 1 141 ? 26.672 5.285 3.564 1 96.94 141 ALA B C 1
ATOM 8117 O O . ALA B 1 141 ? 26.656 6.504 3.748 1 96.94 141 ALA B O 1
ATOM 8118 N N . SER B 1 142 ? 27.062 4.457 4.52 1 96.81 142 SER B N 1
ATOM 8119 C CA . SER B 1 142 ? 27.547 4.902 5.82 1 96.81 142 SER B CA 1
ATOM 8120 C C . SER B 1 142 ? 28.844 5.684 5.688 1 96.81 142 SER B C 1
ATOM 8122 O O . SER B 1 142 ? 29.031 6.727 6.32 1 96.81 142 SER B O 1
ATOM 8124 N N . ILE B 1 143 ? 29.703 5.164 4.871 1 95.88 143 ILE B N 1
ATOM 8125 C CA . ILE B 1 143 ? 31 5.809 4.664 1 95.88 143 ILE B CA 1
ATOM 8126 C C . ILE B 1 143 ? 30.797 7.152 3.971 1 95.88 143 ILE B C 1
ATOM 8128 O O . ILE B 1 143 ? 31.469 8.133 4.297 1 95.88 143 ILE B O 1
ATOM 8132 N N . THR B 1 144 ? 29.906 7.184 3.061 1 95.12 144 THR B N 1
ATOM 8133 C CA . THR B 1 144 ? 29.594 8.43 2.371 1 95.12 144 THR B CA 1
ATOM 8134 C C . THR B 1 144 ? 29.156 9.5 3.365 1 95.12 144 THR B C 1
ATOM 8136 O O . THR B 1 144 ? 29.609 10.648 3.293 1 95.12 144 THR B O 1
ATOM 8139 N N . GLN B 1 145 ? 28.297 9.203 4.289 1 94.88 145 GLN B N 1
ATOM 8140 C CA . GLN B 1 145 ? 27.844 10.172 5.281 1 94.88 145 GLN B CA 1
ATOM 8141 C C . GLN B 1 145 ? 28.953 10.531 6.258 1 94.88 145 GLN B C 1
ATOM 8143 O O . GLN B 1 145 ? 29.062 11.688 6.68 1 94.88 145 GLN B O 1
ATOM 8148 N N . ALA B 1 146 ? 29.734 9.578 6.672 1 95.19 146 ALA B N 1
ATOM 8149 C CA . ALA B 1 146 ? 30.844 9.812 7.602 1 95.19 146 ALA B CA 1
ATOM 8150 C C . ALA B 1 146 ? 31.828 10.82 7.031 1 95.19 146 ALA B C 1
ATOM 8152 O O . ALA B 1 146 ? 32.531 11.516 7.781 1 95.19 146 ALA B O 1
ATOM 8153 N N . ASN B 1 147 ? 31.844 10.906 5.746 1 95.38 147 ASN B N 1
ATOM 8154 C CA . ASN B 1 147 ? 32.812 11.781 5.082 1 95.38 147 ASN B CA 1
ATOM 8155 C C . ASN B 1 147 ? 32.375 13.242 5.129 1 95.38 147 ASN B C 1
ATOM 8157 O O . ASN B 1 147 ? 33.156 14.141 4.84 1 95.38 147 ASN B O 1
ATOM 8161 N N . VAL B 1 148 ? 31.188 13.5 5.629 1 95.5 148 VAL B N 1
ATOM 8162 C CA . VAL B 1 148 ? 30.734 14.891 5.629 1 95.5 148 VAL B CA 1
ATOM 8163 C C . VAL B 1 148 ? 30.406 15.328 7.055 1 95.5 148 VAL B C 1
ATOM 8165 O O . VAL B 1 148 ? 29.906 16.438 7.273 1 95.5 148 VAL B O 1
ATOM 8168 N N . THR B 1 149 ? 30.562 14.516 8.031 1 94 149 THR B N 1
ATOM 8169 C CA . THR B 1 149 ? 30.391 14.844 9.438 1 94 149 THR B CA 1
ATOM 8170 C C . THR B 1 149 ? 31.672 14.578 10.219 1 94 149 THR B C 1
ATOM 8172 O O . THR B 1 149 ? 32.594 13.969 9.688 1 94 149 THR B O 1
ATOM 8175 N N . ARG B 1 150 ? 31.609 15 11.445 1 93.94 150 ARG B N 1
ATOM 8176 C CA . ARG B 1 150 ? 32.812 14.812 12.266 1 93.94 150 ARG B CA 1
ATOM 8177 C C . ARG B 1 150 ? 32.688 13.539 13.102 1 93.94 150 ARG B C 1
ATOM 8179 O O . ARG B 1 150 ? 31.594 13.055 13.359 1 93.94 150 ARG B O 1
ATOM 8186 N N . THR B 1 151 ? 33.781 12.953 13.492 1 94.25 151 THR B N 1
ATOM 8187 C CA . THR B 1 151 ? 33.938 11.742 14.289 1 94.25 151 THR B CA 1
ATOM 8188 C C . THR B 1 151 ? 33.531 10.508 13.477 1 94.25 151 THR B C 1
ATOM 8190 O O . THR B 1 151 ? 33.281 10.609 12.273 1 94.25 151 THR B O 1
ATOM 8193 N N . ASN B 1 152 ? 33.531 9.367 14.188 1 92.31 152 ASN B N 1
ATOM 8194 C CA . ASN B 1 152 ? 33.188 8.109 13.531 1 92.31 152 ASN B CA 1
ATOM 8195 C C . ASN B 1 152 ? 31.75 7.684 13.852 1 92.31 152 ASN B C 1
ATOM 8197 O O . ASN B 1 152 ? 31.391 6.516 13.672 1 92.31 152 ASN B O 1
ATOM 8201 N N . HIS B 1 153 ? 30.984 8.656 14.391 1 96.12 153 HIS B N 1
ATOM 8202 C CA . HIS B 1 153 ? 29.594 8.367 14.703 1 96.12 153 HIS B CA 1
ATOM 8203 C C . HIS B 1 153 ? 28.641 9.094 13.758 1 96.12 153 HIS B C 1
ATOM 8205 O O . HIS B 1 153 ? 28.75 10.312 13.594 1 96.12 153 HIS B O 1
ATOM 8211 N N . ILE B 1 154 ? 27.828 8.336 13.055 1 96.38 154 ILE B N 1
ATOM 8212 C CA . ILE B 1 154 ? 26.812 8.945 12.195 1 96.38 154 ILE B CA 1
ATOM 8213 C C . ILE B 1 154 ? 25.422 8.461 12.609 1 96.38 154 ILE B C 1
ATOM 8215 O O . ILE B 1 154 ? 25.297 7.445 13.297 1 96.38 154 ILE B O 1
ATOM 8219 N N . MET B 1 155 ? 24.375 9.188 12.258 1 96.38 155 MET B N 1
ATOM 8220 C CA . MET B 1 155 ? 23 8.82 12.523 1 96.38 155 MET B CA 1
ATOM 8221 C C . MET B 1 155 ? 22.172 8.828 11.242 1 96.38 155 MET B C 1
ATOM 8223 O O . MET B 1 155 ? 22.125 9.836 10.531 1 96.38 155 MET B O 1
ATOM 8227 N N . TRP B 1 156 ? 21.625 7.684 10.883 1 95.38 156 TRP B N 1
ATOM 8228 C CA . TRP B 1 156 ? 20.641 7.613 9.805 1 95.38 156 TRP B CA 1
ATOM 8229 C C . TRP B 1 156 ? 19.234 7.863 10.336 1 95.38 156 TRP B C 1
ATOM 8231 O O . TRP B 1 156 ? 18.844 7.332 11.383 1 95.38 156 TRP B O 1
ATOM 8241 N N . THR B 1 157 ? 18.516 8.727 9.695 1 95.25 157 THR B N 1
ATOM 8242 C CA . THR B 1 157 ? 17.078 8.836 9.938 1 95.25 157 THR B CA 1
ATOM 8243 C C . THR B 1 157 ? 16.312 7.816 9.109 1 95.25 157 THR B C 1
ATOM 8245 O O . THR B 1 157 ? 16.547 7.684 7.906 1 95.25 157 THR B O 1
ATOM 8248 N N . MET B 1 158 ? 15.547 6.988 9.773 1 95.06 158 MET B N 1
ATOM 8249 C CA . MET B 1 158 ? 14.805 5.934 9.094 1 95.06 158 MET B CA 1
ATOM 8250 C C . MET B 1 158 ? 13.312 6.246 9.078 1 95.06 158 MET B C 1
ATOM 8252 O O . MET B 1 158 ? 12.68 6.355 10.125 1 95.06 158 MET B O 1
ATOM 8256 N N . GLY B 1 159 ? 12.75 6.277 7.961 1 92.31 159 GLY B N 1
ATOM 8257 C CA . GLY B 1 159 ? 11.367 6.68 7.754 1 92.31 159 GLY B CA 1
ATOM 8258 C C . GLY B 1 159 ? 11.234 7.977 6.977 1 92.31 159 GLY B C 1
ATOM 8259 O O . GLY B 1 159 ? 12.203 8.461 6.398 1 92.31 159 GLY B O 1
ATOM 8260 N N . ASP B 1 160 ? 10.07 8.555 6.848 1 90.12 160 ASP B N 1
ATOM 8261 C CA . ASP B 1 160 ? 9.758 9.82 6.188 1 90.12 160 ASP B CA 1
ATOM 8262 C C . ASP B 1 160 ? 8.297 10.211 6.41 1 90.12 160 ASP B C 1
ATOM 8264 O O . ASP B 1 160 ? 7.57 9.531 7.145 1 90.12 160 ASP B O 1
ATOM 8268 N N . ASP B 1 161 ? 7.996 11.328 5.805 1 85.94 161 ASP B N 1
ATOM 8269 C CA . ASP B 1 161 ? 6.59 11.727 5.84 1 85.94 161 ASP B CA 1
ATOM 8270 C C . ASP B 1 161 ? 5.691 10.617 5.293 1 85.94 161 ASP B C 1
ATOM 8272 O O . ASP B 1 161 ? 6.023 9.977 4.293 1 85.94 161 ASP B O 1
ATOM 8276 N N . PHE B 1 162 ? 4.684 10.359 6.047 1 80.44 162 PHE B N 1
ATOM 8277 C CA . PHE B 1 162 ? 3.639 9.438 5.605 1 80.44 162 PHE B CA 1
ATOM 8278 C C . PHE B 1 162 ? 4.16 8.008 5.559 1 80.44 162 PHE B C 1
ATOM 8280 O O . PHE B 1 162 ? 3.734 7.215 4.715 1 80.44 162 PHE B O 1
ATOM 8287 N N . GLN B 1 163 ? 5.098 7.707 6.375 1 88.38 163 GLN B N 1
ATOM 8288 C CA . GLN B 1 163 ? 5.691 6.375 6.344 1 88.38 163 GLN B CA 1
ATOM 8289 C C . GLN B 1 163 ? 5.344 5.59 7.605 1 88.38 163 GLN B C 1
ATOM 8291 O O . GLN B 1 163 ? 4.66 6.102 8.492 1 88.38 163 GLN B O 1
ATOM 8296 N N . TYR B 1 164 ? 5.707 4.281 7.68 1 90.44 164 TYR B N 1
ATOM 8297 C CA . TYR B 1 164 ? 5.465 3.32 8.75 1 90.44 164 TYR B CA 1
ATOM 8298 C C . TYR B 1 164 ? 3.996 2.926 8.812 1 90.44 164 TYR B C 1
ATOM 8300 O O . TYR B 1 164 ? 3.461 2.666 9.891 1 90.44 164 TYR B O 1
ATOM 8308 N N . GLN B 1 165 ? 3.316 3.088 7.621 1 81.38 165 GLN B N 1
ATOM 8309 C CA . GLN B 1 165 ? 1.967 2.541 7.531 1 81.38 165 GLN B CA 1
ATOM 8310 C C . GLN B 1 165 ? 1.941 1.071 7.941 1 81.38 165 GLN B C 1
ATOM 8312 O O . GLN B 1 165 ? 0.983 0.612 8.57 1 81.38 165 GLN B O 1
ATOM 8317 N N . TYR B 1 166 ? 2.967 0.413 7.516 1 84.75 166 TYR B N 1
ATOM 8318 C CA . TYR B 1 166 ? 3.26 -0.949 7.945 1 84.75 166 TYR B CA 1
ATOM 8319 C C . TYR B 1 166 ? 4.668 -1.048 8.523 1 84.75 166 TYR B C 1
ATOM 8321 O O . TYR B 1 166 ? 5.605 -1.437 7.82 1 84.75 166 TYR B O 1
ATOM 8329 N N . ALA B 1 167 ? 4.723 -0.887 9.836 1 90 167 ALA B N 1
ATOM 8330 C CA . ALA B 1 167 ? 6.004 -0.745 10.531 1 90 167 ALA B CA 1
ATOM 8331 C C . ALA B 1 167 ? 6.859 -1.996 10.367 1 90 167 ALA B C 1
ATOM 8333 O O . ALA B 1 167 ? 8.094 -1.916 10.352 1 90 167 ALA B O 1
ATOM 8334 N N . GLU B 1 168 ? 6.211 -3.115 10.164 1 88.69 168 GLU B N 1
ATOM 8335 C CA . GLU B 1 168 ? 6.941 -4.379 10.078 1 88.69 168 GLU B CA 1
ATOM 8336 C C . GLU B 1 168 ? 7.863 -4.402 8.867 1 88.69 168 GLU B C 1
ATOM 8338 O O . GLU B 1 168 ? 8.945 -4.996 8.906 1 88.69 168 GLU B O 1
ATOM 8343 N N . SER B 1 169 ? 7.375 -3.859 7.789 1 89.12 169 SER B N 1
ATOM 8344 C CA . SER B 1 169 ? 8.219 -3.814 6.602 1 89.12 169 SER B CA 1
ATOM 8345 C C . SER B 1 169 ? 9.523 -3.07 6.883 1 89.12 169 SER B C 1
ATOM 8347 O O . SER B 1 169 ? 10.578 -3.432 6.352 1 89.12 169 SER B O 1
ATOM 8349 N N . TRP B 1 170 ? 9.492 -2.07 7.715 1 94.31 170 TRP B N 1
ATOM 8350 C CA . TRP B 1 170 ? 10.664 -1.284 8.078 1 94.31 170 TRP B CA 1
ATOM 8351 C C . TRP B 1 170 ? 11.555 -2.051 9.047 1 94.31 170 TRP B C 1
ATOM 8353 O O . TRP B 1 170 ? 12.727 -2.309 8.758 1 94.31 170 TRP B O 1
ATOM 8363 N N . PHE B 1 171 ? 10.992 -2.523 10.141 1 96 171 PHE B N 1
ATOM 8364 C CA . PHE B 1 171 ? 11.781 -3.104 11.219 1 96 171 PHE B CA 1
ATOM 8365 C C . PHE B 1 171 ? 12.383 -4.434 10.789 1 96 171 PHE B C 1
ATOM 8367 O O . PHE B 1 171 ? 13.508 -4.766 11.18 1 96 171 PHE B O 1
ATOM 8374 N N . LYS B 1 172 ? 11.648 -5.172 10.008 1 95.12 172 LYS B N 1
ATOM 8375 C CA . LYS B 1 172 ? 12.18 -6.438 9.508 1 95.12 172 LYS B CA 1
ATOM 8376 C C . LYS B 1 172 ? 13.445 -6.215 8.688 1 95.12 172 LYS B C 1
ATOM 8378 O O . LYS B 1 172 ? 14.438 -6.93 8.859 1 95.12 172 LYS B O 1
ATOM 8383 N N . GLN B 1 173 ? 13.398 -5.285 7.793 1 96.81 173 GLN B N 1
ATOM 8384 C CA . GLN B 1 173 ? 14.555 -4.973 6.949 1 96.81 173 GLN B CA 1
ATOM 8385 C C . GLN B 1 173 ? 15.703 -4.398 7.773 1 96.81 173 GLN B C 1
ATOM 8387 O O . GLN B 1 173 ? 16.859 -4.77 7.578 1 96.81 173 GLN B O 1
ATOM 8392 N N . MET B 1 174 ? 15.414 -3.529 8.703 1 97.56 174 MET B N 1
ATOM 8393 C CA . MET B 1 174 ? 16.438 -2.926 9.539 1 97.56 174 MET B CA 1
ATOM 8394 C C . MET B 1 174 ? 17.109 -3.975 10.43 1 97.56 174 MET B C 1
ATOM 8396 O O . MET B 1 174 ? 18.328 -3.957 10.609 1 97.56 174 MET B O 1
ATOM 8400 N N . ASP B 1 175 ? 16.312 -4.867 10.969 1 98.31 175 ASP B N 1
ATOM 8401 C CA . ASP B 1 175 ? 16.859 -5.941 11.789 1 98.31 175 ASP B CA 1
ATOM 8402 C C . ASP B 1 175 ? 17.828 -6.801 10.992 1 98.31 175 ASP B C 1
ATOM 8404 O O . ASP B 1 175 ? 18.906 -7.145 11.484 1 98.31 175 ASP B O 1
ATOM 8408 N N . LYS B 1 176 ? 17.406 -7.184 9.797 1 98.06 176 LYS B N 1
ATOM 8409 C CA . LYS B 1 176 ? 18.266 -7.996 8.938 1 98.06 176 LYS B CA 1
ATOM 8410 C C . LYS B 1 176 ? 19.562 -7.258 8.609 1 98.06 176 LYS B C 1
ATOM 8412 O O . LYS B 1 176 ? 20.641 -7.848 8.648 1 98.06 176 LYS B O 1
ATOM 8417 N N . LEU B 1 177 ? 19.406 -6.023 8.258 1 97.94 177 LEU B N 1
ATOM 8418 C CA . LEU B 1 177 ? 20.578 -5.227 7.914 1 97.94 177 LEU B CA 1
ATOM 8419 C C . LEU B 1 177 ? 21.516 -5.105 9.109 1 97.94 177 LEU B C 1
ATOM 8421 O O . LEU B 1 177 ? 22.734 -5.289 8.969 1 97.94 177 LEU B O 1
ATOM 8425 N N . ILE B 1 178 ? 20.984 -4.781 10.289 1 98.38 178 ILE B N 1
ATOM 8426 C CA . ILE B 1 178 ? 21.812 -4.66 11.492 1 98.38 178 ILE B CA 1
ATOM 8427 C C . ILE B 1 178 ? 22.547 -5.977 11.75 1 98.38 178 ILE B C 1
ATOM 8429 O O . ILE B 1 178 ? 23.75 -5.98 12.016 1 98.38 178 ILE B O 1
ATOM 8433 N N . HIS B 1 179 ? 21.812 -7.09 11.578 1 98.19 179 HIS B N 1
ATOM 8434 C CA . HIS B 1 179 ? 22.375 -8.414 11.82 1 98.19 179 HIS B CA 1
ATOM 8435 C C . HIS B 1 179 ? 23.531 -8.703 10.852 1 98.19 179 HIS B C 1
ATOM 8437 O O . HIS B 1 179 ? 24.641 -9.031 11.281 1 98.19 179 HIS B O 1
ATOM 8443 N N . TYR B 1 180 ? 23.297 -8.562 9.562 1 98.06 180 TYR B N 1
ATOM 8444 C CA . TYR B 1 180 ? 24.266 -8.977 8.562 1 98.06 180 TYR B CA 1
ATOM 8445 C C . TYR B 1 180 ? 25.406 -7.973 8.453 1 98.06 180 TYR B C 1
ATOM 8447 O O . TYR B 1 180 ? 26.547 -8.344 8.18 1 98.06 180 TYR B O 1
ATOM 8455 N N . VAL B 1 181 ? 25.203 -6.66 8.68 1 98.12 181 VAL B N 1
ATOM 8456 C CA . VAL B 1 181 ? 26.234 -5.633 8.641 1 98.12 181 VAL B CA 1
ATOM 8457 C C . VAL B 1 181 ? 27.203 -5.832 9.797 1 98.12 181 VAL B C 1
ATOM 8459 O O . VAL B 1 181 ? 28.422 -5.703 9.625 1 98.12 181 VAL B O 1
ATOM 8462 N N . ASN B 1 182 ? 26.688 -6.062 10.961 1 98.19 182 ASN B N 1
ATOM 8463 C CA . ASN B 1 182 ? 27.531 -6.293 12.125 1 98.19 182 ASN B CA 1
ATOM 8464 C C . ASN B 1 182 ? 28.391 -7.547 11.953 1 98.19 182 ASN B C 1
ATOM 8466 O O . ASN B 1 182 ? 29.484 -7.641 12.508 1 98.19 182 ASN B O 1
ATOM 8470 N N . LYS B 1 183 ? 27.859 -8.539 11.203 1 97.25 183 LYS B N 1
ATOM 8471 C CA . LYS B 1 183 ? 28.641 -9.727 10.891 1 97.25 183 LYS B CA 1
ATOM 8472 C C . LYS B 1 183 ? 29.812 -9.383 9.977 1 97.25 183 LYS B C 1
ATOM 8474 O O . LYS B 1 183 ? 30.875 -10 10.055 1 97.25 183 LYS B O 1
ATOM 8479 N N . ASP B 1 184 ? 29.625 -8.508 9.062 1 95.19 184 ASP B N 1
ATOM 8480 C CA . ASP B 1 184 ? 30.688 -8.016 8.195 1 95.19 184 ASP B CA 1
ATOM 8481 C C . ASP B 1 184 ? 31.75 -7.273 9 1 95.19 184 ASP B C 1
ATOM 8483 O O . ASP B 1 184 ? 32.938 -7.371 8.695 1 95.19 184 ASP B O 1
ATOM 8487 N N . SER B 1 185 ? 31.516 -6.5 9.992 1 92.75 185 SER B N 1
ATOM 8488 C CA . SER B 1 185 ? 32.344 -5.93 11.047 1 92.75 185 SER B CA 1
ATOM 8489 C C . SER B 1 185 ? 33.031 -4.645 10.586 1 92.75 185 SER B C 1
ATOM 8491 O O . SER B 1 185 ? 33.688 -3.965 11.383 1 92.75 185 SER B O 1
ATOM 8493 N N . ARG B 1 186 ? 33.031 -4.062 9.422 1 94.62 186 ARG B N 1
ATOM 8494 C CA . ARG B 1 186 ? 33.625 -2.803 8.984 1 94.62 186 ARG B CA 1
ATOM 8495 C C . ARG B 1 186 ? 32.906 -1.613 9.625 1 94.62 186 ARG B C 1
ATOM 8497 O O . ARG B 1 186 ? 33.531 -0.574 9.867 1 94.62 186 ARG B O 1
ATOM 8504 N N . VAL B 1 187 ? 31.484 -1.752 9.781 1 96 187 VAL B N 1
ATOM 8505 C CA . VAL B 1 187 ? 30.688 -0.776 10.508 1 96 187 VAL B CA 1
ATOM 8506 C C . VAL B 1 187 ? 29.844 -1.486 11.57 1 96 187 VAL B C 1
ATOM 8508 O O . VAL B 1 187 ? 29.625 -2.695 11.484 1 96 187 VAL B O 1
ATOM 8511 N N . ASN B 1 188 ? 29.594 -0.775 12.617 1 97 188 ASN B N 1
ATOM 8512 C CA . ASN B 1 188 ? 28.688 -1.266 13.648 1 97 188 ASN B CA 1
ATOM 8513 C C . ASN B 1 188 ? 27.344 -0.539 13.609 1 97 188 ASN B C 1
ATOM 8515 O O . ASN B 1 188 ? 27.297 0.675 13.812 1 97 188 ASN B O 1
ATOM 8519 N N . ALA B 1 189 ? 26.344 -1.302 13.281 1 97.44 189 ALA B N 1
ATOM 8520 C CA . ALA B 1 189 ? 25 -0.727 13.164 1 97.44 189 ALA B CA 1
ATOM 8521 C C . ALA B 1 189 ? 24.172 -1.052 14.398 1 97.44 189 ALA B C 1
ATOM 8523 O O . ALA B 1 189 ? 24.219 -2.166 14.922 1 97.44 189 ALA B O 1
ATOM 8524 N N . LEU B 1 190 ? 23.422 -0.179 14.977 1 97.81 190 LEU B N 1
ATOM 8525 C CA . LEU B 1 190 ? 22.547 -0.382 16.125 1 97.81 190 LEU B CA 1
ATOM 8526 C C . LEU B 1 190 ? 21.344 0.566 16.078 1 97.81 190 LEU B C 1
ATOM 8528 O O . LEU B 1 190 ? 21.391 1.597 15.398 1 97.81 190 LEU B O 1
ATOM 8532 N N . TYR B 1 191 ? 20.25 0.205 16.688 1 97.06 191 TYR B N 1
ATOM 8533 C CA . TYR B 1 191 ? 19.156 1.149 16.906 1 97.06 191 TYR B CA 1
ATOM 8534 C C . TYR B 1 191 ? 19.594 2.291 17.812 1 97.06 191 TYR B C 1
ATOM 8536 O O . TYR B 1 191 ? 20.25 2.062 18.828 1 97.06 191 TYR B O 1
ATOM 8544 N N . SER B 1 192 ? 19.297 3.52 17.312 1 96.19 192 SER B N 1
ATOM 8545 C CA . SER B 1 192 ? 19.75 4.699 18.062 1 96.19 192 SER B CA 1
ATOM 8546 C C . SER B 1 192 ? 18.609 5.707 18.219 1 96.19 192 SER B C 1
ATOM 8548 O O . SER B 1 192 ? 17.5 5.48 17.734 1 96.19 192 SER B O 1
ATOM 8550 N N . THR B 1 193 ? 18.828 6.758 19.094 1 95.25 193 THR B N 1
ATOM 8551 C CA . THR B 1 193 ? 18.031 7.965 19.25 1 95.25 193 THR B CA 1
ATOM 8552 C C . THR B 1 193 ? 18.906 9.211 19.156 1 95.25 193 THR B C 1
ATOM 8554 O O . THR B 1 193 ? 20.141 9.125 19.25 1 95.25 193 THR B O 1
ATOM 8557 N N . PRO B 1 194 ? 18.266 10.375 18.984 1 96.56 194 PRO B N 1
ATOM 8558 C CA . PRO B 1 194 ? 19.062 11.609 18.953 1 96.56 194 PRO B CA 1
ATOM 8559 C C . PRO B 1 194 ? 19.875 11.812 20.219 1 96.56 194 PRO B C 1
ATOM 8561 O O . PRO B 1 194 ? 21 12.328 20.156 1 96.56 194 PRO B O 1
ATOM 8564 N N . SER B 1 195 ? 19.375 11.344 21.344 1 96.19 195 SER B N 1
ATOM 8565 C CA . SER B 1 195 ? 20.094 11.5 22.594 1 96.19 195 SER B CA 1
ATOM 8566 C C . SER B 1 195 ? 21.328 10.602 22.641 1 96.19 195 SER B C 1
ATOM 8568 O O . SER B 1 195 ? 22.391 11.016 23.094 1 96.19 195 SER B O 1
ATOM 8570 N N . ILE B 1 196 ? 21.203 9.359 22.141 1 96.81 196 ILE B N 1
ATOM 8571 C CA . ILE B 1 196 ? 22.312 8.422 22.109 1 96.81 196 ILE B CA 1
ATOM 8572 C C . ILE B 1 196 ? 23.391 8.93 21.156 1 96.81 196 ILE B C 1
ATOM 8574 O O . ILE B 1 196 ? 24.578 8.875 21.469 1 96.81 196 ILE B O 1
ATOM 8578 N N . TYR B 1 197 ? 23 9.391 20.094 1 97.38 197 TYR B N 1
ATOM 8579 C CA . TYR B 1 197 ? 23.906 9.969 19.125 1 97.38 197 TYR B CA 1
ATOM 8580 C C . TYR B 1 197 ? 24.672 11.141 19.719 1 97.38 197 TYR B C 1
ATOM 8582 O O . TYR B 1 197 ? 25.906 11.219 19.594 1 97.38 197 TYR B O 1
ATOM 8590 N N . THR B 1 198 ? 23.969 12.062 20.391 1 97.5 198 THR B N 1
ATOM 8591 C CA . THR B 1 198 ? 24.578 13.242 21 1 97.5 198 THR B CA 1
ATOM 8592 C C . THR B 1 198 ? 25.578 12.844 22.094 1 97.5 198 THR B C 1
ATOM 8594 O O . THR B 1 198 ? 26.625 13.453 22.219 1 97.5 198 THR B O 1
ATOM 8597 N N . ASP B 1 199 ? 25.219 11.852 22.875 1 97.5 199 ASP B N 1
ATOM 8598 C CA . ASP B 1 199 ? 26.125 11.336 23.891 1 97.5 199 ASP B CA 1
ATOM 8599 C C . ASP B 1 199 ? 27.453 10.875 23.266 1 97.5 199 ASP B C 1
ATOM 8601 O O . ASP B 1 199 ? 28.516 11.156 23.797 1 97.5 199 ASP B O 1
ATOM 8605 N N . ALA B 1 200 ? 27.297 10.172 22.156 1 97.25 200 ALA B N 1
ATOM 8606 C CA . ALA B 1 200 ? 28.484 9.664 21.469 1 97.25 200 ALA B CA 1
ATOM 8607 C C . ALA B 1 200 ? 29.344 10.805 20.938 1 97.25 200 ALA B C 1
ATOM 8609 O O . ALA B 1 200 ? 30.562 10.766 21.016 1 97.25 200 ALA B O 1
ATOM 8610 N N . LYS B 1 201 ? 28.719 11.734 20.344 1 97.69 201 LYS B N 1
ATOM 8611 C CA . LYS B 1 201 ? 29.438 12.891 19.812 1 97.69 201 LYS B CA 1
ATOM 8612 C C . LYS B 1 201 ? 30.125 13.664 20.922 1 97.69 201 LYS B C 1
ATOM 8614 O O . LYS B 1 201 ? 31.25 14.148 20.75 1 97.69 201 LYS B O 1
ATOM 8619 N N . ASN B 1 202 ? 29.438 13.914 22.047 1 97.25 202 ASN B N 1
ATOM 8620 C CA . ASN B 1 202 ? 30.016 14.609 23.188 1 97.25 202 ASN B CA 1
ATOM 8621 C C . ASN B 1 202 ? 31.219 13.859 23.75 1 97.25 202 ASN B C 1
ATOM 8623 O O . ASN B 1 202 ? 32.219 14.477 24.125 1 97.25 202 ASN B O 1
ATOM 8627 N N . ALA B 1 203 ? 31.078 12.555 23.797 1 97 203 ALA B N 1
ATOM 8628 C CA . ALA B 1 203 ? 32.125 11.703 24.359 1 97 203 ALA B CA 1
ATOM 8629 C C . ALA B 1 203 ? 33.375 11.727 23.484 1 97 203 ALA B C 1
ATOM 8631 O O . ALA B 1 203 ? 34.5 11.492 23.969 1 97 203 ALA B O 1
ATOM 8632 N N . ALA B 1 204 ? 33.188 11.992 22.266 1 95.62 204 ALA B N 1
ATOM 8633 C CA . ALA B 1 204 ? 34.312 12.023 21.328 1 95.62 204 ALA B CA 1
ATOM 8634 C C . ALA B 1 204 ? 35.25 13.203 21.625 1 95.62 204 ALA B C 1
ATOM 8636 O O . ALA B 1 204 ? 36.375 13.234 21.156 1 95.62 204 ALA B O 1
ATOM 8637 N N . ASN B 1 205 ? 34.812 14.156 22.359 1 93.75 205 ASN B N 1
ATOM 8638 C CA . ASN B 1 205 ? 35.625 15.273 22.859 1 93.75 205 ASN B CA 1
ATOM 8639 C C . ASN B 1 205 ? 36.312 16.031 21.734 1 93.75 205 ASN B C 1
ATOM 8641 O O . ASN B 1 205 ? 37.5 16.328 21.797 1 93.75 205 ASN B O 1
ATOM 8645 N N . GLN B 1 206 ? 35.5 16.297 20.703 1 93.94 206 GLN B N 1
ATOM 8646 C CA . GLN B 1 206 ? 35.938 17.094 19.562 1 93.94 206 GLN B CA 1
ATOM 8647 C C . GLN B 1 206 ? 35.562 18.562 19.75 1 93.94 206 GLN B C 1
ATOM 8649 O O . GLN B 1 206 ? 34.719 18.891 20.562 1 93.94 206 GLN B O 1
ATOM 8654 N N . SER B 1 207 ? 36.281 19.453 19.031 1 95.12 207 SER B N 1
ATOM 8655 C CA . SER B 1 207 ? 35.906 20.844 18.953 1 95.12 207 SER B CA 1
ATOM 8656 C C . SER B 1 207 ? 34.875 21.078 17.859 1 95.12 207 SER B C 1
ATOM 8658 O O . SER B 1 207 ? 34.969 20.531 16.766 1 95.12 207 SER B O 1
ATOM 8660 N N . TRP B 1 208 ? 33.938 21.891 18.188 1 97.31 208 TRP B N 1
ATOM 8661 C CA . TRP B 1 208 ? 32.812 22.078 17.281 1 97.31 208 TRP B CA 1
ATOM 8662 C C . TRP B 1 208 ? 32.75 23.531 16.781 1 97.31 208 TRP B C 1
ATOM 8664 O O . TRP B 1 208 ? 33.062 24.453 17.547 1 97.31 208 TRP B O 1
ATOM 8674 N N . PRO B 1 209 ? 32.312 23.703 15.508 1 96.81 209 PRO B N 1
ATOM 8675 C CA . PRO B 1 209 ? 32.156 25.062 15 1 96.81 209 PRO B CA 1
ATOM 8676 C C . PRO B 1 209 ? 31.031 25.828 15.734 1 96.81 209 PRO B C 1
ATOM 8678 O O . PRO B 1 209 ? 30.094 25.203 16.234 1 96.81 209 PRO B O 1
ATOM 8681 N N . LEU B 1 210 ? 31.125 27.188 15.695 1 95.81 210 LEU B N 1
ATOM 8682 C CA . LEU B 1 210 ? 30.156 28.062 16.359 1 95.81 210 LEU B CA 1
ATOM 8683 C C . LEU B 1 210 ? 29.172 28.641 15.367 1 95.81 210 LEU B C 1
ATOM 8685 O O . LEU B 1 210 ? 29.562 29.062 14.273 1 95.81 210 LEU B O 1
ATOM 8689 N N . LYS B 1 211 ? 27.938 28.594 15.68 1 96.19 211 LYS B N 1
ATOM 8690 C CA . LYS B 1 211 ? 26.844 29.266 14.984 1 96.19 211 LYS B CA 1
ATOM 8691 C C . LYS B 1 211 ? 26.141 30.281 15.891 1 96.19 211 LYS B C 1
ATOM 8693 O O . LYS B 1 211 ? 25.812 29.953 17.031 1 96.19 211 LYS B O 1
ATOM 8698 N N . THR B 1 212 ? 25.812 31.594 15.578 1 92.69 212 THR B N 1
ATOM 8699 C CA . THR B 1 212 ? 25.219 32.562 16.469 1 92.69 212 THR B CA 1
ATOM 8700 C C . THR B 1 212 ? 23.922 33.125 15.867 1 92.69 212 THR B C 1
ATOM 8702 O O . THR B 1 212 ? 23.109 33.719 16.578 1 92.69 212 THR B O 1
ATOM 8705 N N . ASP B 1 213 ? 23.672 33.219 14.617 1 91.81 213 ASP B N 1
ATOM 8706 C CA . ASP B 1 213 ? 22.469 33.75 14.008 1 91.81 213 ASP B CA 1
ATOM 8707 C C . ASP B 1 213 ? 21.438 32.656 13.766 1 91.81 213 ASP B C 1
ATOM 8709 O O . ASP B 1 213 ? 21.562 31.547 14.305 1 91.81 213 ASP B O 1
ATOM 8713 N N . ASP B 1 214 ? 20.297 33 13.219 1 96.69 214 ASP B N 1
ATOM 8714 C CA . ASP B 1 214 ? 19.281 32 12.938 1 96.69 214 ASP B CA 1
ATOM 8715 C C . ASP B 1 214 ? 19.469 31.406 11.547 1 96.69 214 ASP B C 1
ATOM 8717 O O . ASP B 1 214 ? 20.516 31.609 10.914 1 96.69 214 ASP B O 1
ATOM 8721 N N . TYR B 1 215 ? 18.641 30.484 11.164 1 97.75 215 TYR B N 1
ATOM 8722 C CA . TYR B 1 215 ? 18.703 29.812 9.867 1 97.75 215 TYR B CA 1
ATOM 8723 C C . TYR B 1 215 ? 17.656 30.359 8.906 1 97.75 215 TYR B C 1
ATOM 8725 O O . TYR B 1 215 ? 17.031 29.594 8.164 1 97.75 215 TYR B O 1
ATOM 8733 N N . PHE B 1 216 ? 17.344 31.703 8.969 1 97.5 216 PHE B N 1
ATOM 8734 C CA . PHE B 1 216 ? 16.453 32.375 8.031 1 97.5 216 PHE B CA 1
ATOM 8735 C C . PHE B 1 216 ? 17.234 33.344 7.141 1 97.5 216 PHE B C 1
ATOM 8737 O O . PHE B 1 216 ? 18.219 33.906 7.566 1 97.5 216 PHE B O 1
ATOM 8744 N N . PRO B 1 217 ? 16.766 33.594 5.93 1 97.19 217 PRO B N 1
ATOM 8745 C CA . PRO B 1 217 ? 15.703 32.844 5.27 1 97.19 217 PRO B CA 1
ATOM 8746 C C . PRO B 1 217 ? 16.172 31.484 4.754 1 97.19 217 PRO B C 1
ATOM 8748 O O . PRO B 1 217 ? 17.359 31.312 4.457 1 97.19 217 PRO B O 1
ATOM 8751 N N . TYR B 1 218 ? 15.266 30.547 4.605 1 97.31 218 TYR B N 1
ATOM 8752 C CA . TYR B 1 218 ? 15.562 29.203 4.105 1 97.31 218 TYR B CA 1
ATOM 8753 C C . TYR B 1 218 ? 15.266 29.109 2.613 1 97.31 218 TYR B C 1
ATOM 8755 O O . TYR B 1 218 ? 14.211 29.547 2.15 1 97.31 218 TYR B O 1
ATOM 8763 N N . ALA B 1 219 ? 16.188 28.578 1.841 1 98 219 ALA B N 1
ATOM 8764 C CA . ALA B 1 219 ? 16.016 28.219 0.438 1 98 219 ALA B CA 1
ATOM 8765 C C . ALA B 1 219 ? 16.562 26.828 0.157 1 98 219 ALA B C 1
ATOM 8767 O O . ALA B 1 219 ? 17.672 26.484 0.593 1 98 219 ALA B O 1
ATOM 8768 N N . ASP B 1 220 ? 15.773 26 -0.55 1 96.81 220 ASP B N 1
ATOM 8769 C CA . ASP B 1 220 ? 16.281 24.672 -0.871 1 96.81 220 ASP B CA 1
ATOM 8770 C C . ASP B 1 220 ? 16.875 24.641 -2.277 1 96.81 220 ASP B C 1
ATOM 8772 O O . ASP B 1 220 ? 17.594 23.703 -2.625 1 96.81 220 ASP B O 1
ATOM 8776 N N . THR B 1 221 ? 16.578 25.625 -3.135 1 96.69 221 THR B N 1
ATOM 8777 C CA . THR B 1 221 ? 17.203 25.859 -4.434 1 96.69 221 THR B CA 1
ATOM 8778 C C . THR B 1 221 ? 17.297 27.344 -4.734 1 96.69 221 THR B C 1
ATOM 8780 O O . THR B 1 221 ? 16.766 28.172 -3.988 1 96.69 221 THR B O 1
ATOM 8783 N N . ALA B 1 222 ? 17.891 27.703 -5.809 1 96.31 222 ALA B N 1
ATOM 8784 C CA . ALA B 1 222 ? 18.203 29.094 -6.152 1 96.31 222 ALA B CA 1
ATOM 8785 C C . ALA B 1 222 ? 16.938 29.922 -6.266 1 96.31 222 ALA B C 1
ATOM 8787 O O . ALA B 1 222 ? 16.922 31.094 -5.895 1 96.31 222 ALA B O 1
ATOM 8788 N N . ASP B 1 223 ? 15.852 29.344 -6.691 1 96.31 223 ASP B N 1
ATOM 8789 C CA . ASP B 1 223 ? 14.633 30.094 -6.953 1 96.31 223 ASP B CA 1
ATOM 8790 C C . ASP B 1 223 ? 13.531 29.719 -5.961 1 96.31 223 ASP B C 1
ATOM 8792 O O . ASP B 1 223 ? 12.359 30.031 -6.18 1 96.31 223 ASP B O 1
ATOM 8796 N N . ALA B 1 224 ? 13.922 29.078 -4.906 1 97.12 224 ALA B N 1
ATOM 8797 C CA . ALA B 1 224 ? 12.898 28.578 -3.992 1 97.12 224 ALA B CA 1
ATOM 8798 C C . ALA B 1 224 ? 13.172 29.031 -2.561 1 97.12 224 ALA B C 1
ATOM 8800 O O . ALA B 1 224 ? 13.562 28.219 -1.713 1 97.12 224 ALA B O 1
ATOM 8801 N N . TYR B 1 225 ? 12.914 30.312 -2.299 1 98 225 TYR B N 1
ATOM 8802 C CA . TYR B 1 225 ? 12.961 30.812 -0.931 1 98 225 TYR B CA 1
ATOM 8803 C C . TYR B 1 225 ? 11.633 30.578 -0.217 1 98 225 TYR B C 1
ATOM 8805 O O . TYR B 1 225 ? 10.586 31.016 -0.687 1 98 225 TYR B O 1
ATOM 8813 N N . TRP B 1 226 ? 11.742 29.875 0.845 1 98.12 226 TRP B N 1
ATOM 8814 C CA . TRP B 1 226 ? 10.562 29.578 1.653 1 98.12 226 TRP B CA 1
ATOM 8815 C C . TRP B 1 226 ? 10.203 30.766 2.545 1 98.12 226 TRP B C 1
ATOM 8817 O O . TRP B 1 226 ? 10.227 30.656 3.773 1 98.12 226 TRP B O 1
ATOM 8827 N N . THR B 1 227 ? 9.852 31.875 1.953 1 98.5 227 THR B N 1
ATOM 8828 C CA . THR B 1 227 ? 9.562 33.094 2.678 1 98.5 227 THR B CA 1
ATOM 8829 C C . THR B 1 227 ? 8.133 33.562 2.422 1 98.5 227 THR B C 1
ATOM 8831 O O . THR B 1 227 ? 7.68 34.562 2.982 1 98.5 227 THR B O 1
ATOM 8834 N N . GLY B 1 228 ? 7.441 32.75 1.565 1 98.31 228 GLY B N 1
ATOM 8835 C CA . GLY B 1 228 ? 6.035 33.031 1.326 1 98.31 228 GLY B CA 1
ATOM 8836 C C . GLY B 1 228 ? 5.145 32.719 2.508 1 98.31 228 GLY B C 1
ATOM 8837 O O . GLY B 1 228 ? 4.238 33.469 2.842 1 98.31 228 GLY B O 1
ATOM 8838 N N . PHE B 1 229 ? 5.469 31.641 3.166 1 98.25 229 PHE B N 1
ATOM 8839 C CA . PHE B 1 229 ? 4.59 31.141 4.215 1 98.25 229 PHE B CA 1
ATOM 8840 C C . PHE B 1 229 ? 4.59 32.094 5.414 1 98.25 229 PHE B C 1
ATOM 8842 O O . PHE B 1 229 ? 3.725 31.984 6.285 1 98.25 229 PHE B O 1
ATOM 8849 N N . PHE B 1 230 ? 5.488 33.031 5.445 1 98.69 230 PHE B N 1
ATOM 8850 C CA . PHE B 1 230 ? 5.43 34.031 6.523 1 98.69 230 PHE B CA 1
ATOM 8851 C C . PHE B 1 230 ? 4.094 34.75 6.512 1 98.69 230 PHE B C 1
ATOM 8853 O O . PHE B 1 230 ? 3.615 35.188 7.559 1 98.69 230 PHE B O 1
ATOM 8860 N N . THR B 1 231 ? 3.482 34.812 5.316 1 98.5 231 THR B N 1
ATOM 8861 C CA . THR B 1 231 ? 2.254 35.594 5.184 1 98.5 231 THR B CA 1
ATOM 8862 C C . THR B 1 231 ? 1.134 34.719 4.605 1 98.5 231 THR B C 1
ATOM 8864 O O . THR B 1 231 ? 0.019 35.219 4.395 1 98.5 231 THR B O 1
ATOM 8867 N N . SER B 1 232 ? 1.381 33.5 4.246 1 98.31 232 SER B N 1
ATOM 8868 C CA . SER B 1 232 ? 0.318 32.656 3.736 1 98.31 232 SER B CA 1
ATOM 8869 C C . SER B 1 232 ? -0.787 32.469 4.773 1 98.31 232 SER B C 1
ATOM 8871 O O . SER B 1 232 ? -0.51 32.188 5.941 1 98.31 232 SER B O 1
ATOM 8873 N N . ARG B 1 233 ? -2.021 32.688 4.34 1 98 233 ARG B N 1
ATOM 8874 C CA . ARG B 1 233 ? -3.236 32.562 5.145 1 98 233 ARG B CA 1
ATOM 8875 C C . ARG B 1 233 ? -3.16 33.469 6.379 1 98 233 ARG B C 1
ATOM 8877 O O . ARG B 1 233 ? -3.293 32.969 7.504 1 98 233 ARG B O 1
ATOM 8884 N N . PRO B 1 234 ? -2.99 34.781 6.152 1 97.94 234 PRO B N 1
ATOM 8885 C CA . PRO B 1 234 ? -2.846 35.719 7.266 1 97.94 234 PRO B CA 1
ATOM 8886 C C . PRO B 1 234 ? -4.082 35.75 8.164 1 97.94 234 PRO B C 1
ATOM 8888 O O . PRO B 1 234 ? -3.979 36.094 9.344 1 97.94 234 PRO B O 1
ATOM 8891 N N . GLY B 1 235 ? -5.262 35.406 7.598 1 96.75 235 GLY B N 1
ATOM 8892 C CA . GLY B 1 235 ? -6.457 35.312 8.422 1 96.75 235 GLY B CA 1
ATOM 8893 C C . GLY B 1 235 ? -6.348 34.281 9.523 1 96.75 235 GLY B C 1
ATOM 8894 O O . GLY B 1 235 ? -6.715 34.562 10.672 1 96.75 235 GLY B O 1
ATOM 8895 N N . LEU B 1 236 ? -5.895 33.125 9.203 1 97.5 236 LEU B N 1
ATOM 8896 C CA . LEU B 1 236 ? -5.703 32.094 10.195 1 97.5 236 LEU B CA 1
ATOM 8897 C C . LEU B 1 236 ? -4.664 32.5 11.227 1 97.5 236 LEU B C 1
ATOM 8899 O O . LEU B 1 236 ? -4.824 32.219 12.422 1 97.5 236 LEU B O 1
ATOM 8903 N N . LYS B 1 237 ? -3.598 33.125 10.758 1 98.06 237 LYS B N 1
ATOM 8904 C CA . LYS B 1 237 ? -2.545 33.562 11.664 1 98.06 237 LYS B CA 1
ATOM 8905 C C . LYS B 1 237 ? -3.088 34.562 12.703 1 98.06 237 LYS B C 1
ATOM 8907 O O . LYS B 1 237 ? -2.709 34.5 13.875 1 98.06 237 LYS B O 1
ATOM 8912 N N . ARG B 1 238 ? -3.92 35.438 12.258 1 97.62 238 ARG B N 1
ATOM 8913 C CA . ARG B 1 238 ? -4.551 36.375 13.188 1 97.62 238 ARG B CA 1
ATOM 8914 C C . ARG B 1 238 ? -5.465 35.625 14.164 1 97.62 238 ARG B C 1
ATOM 8916 O O . ARG B 1 238 ? -5.508 35.969 15.352 1 97.62 238 ARG B O 1
ATOM 8923 N N . TYR B 1 239 ? -6.23 34.688 13.625 1 97.38 239 TYR B N 1
ATOM 8924 C CA . TYR B 1 239 ? -7.141 33.906 14.453 1 97.38 239 TYR B CA 1
ATOM 8925 C C . TYR B 1 239 ? -6.387 33.219 15.562 1 97.38 239 TYR B C 1
ATOM 8927 O O . TYR B 1 239 ? -6.789 33.25 16.734 1 97.38 239 TYR B O 1
ATOM 8935 N N . VAL B 1 240 ? -5.266 32.656 15.258 1 98.12 240 VAL B N 1
ATOM 8936 C CA . VAL B 1 240 ? -4.434 31.938 16.219 1 98.12 240 VAL B CA 1
ATOM 8937 C C . VAL B 1 240 ? -3.869 32.938 17.25 1 98.12 240 VAL B C 1
ATOM 8939 O O . VAL B 1 240 ? -3.949 32.688 18.453 1 98.12 240 VAL B O 1
ATOM 8942 N N . ARG B 1 241 ? -3.318 34.031 16.766 1 97.62 241 ARG B N 1
ATOM 8943 C CA . ARG B 1 241 ? -2.705 35.031 17.641 1 97.62 241 ARG B CA 1
ATOM 8944 C C . ARG B 1 241 ? -3.732 35.625 18.594 1 97.62 241 ARG B C 1
ATOM 8946 O O . ARG B 1 241 ? -3.459 35.812 19.781 1 97.62 241 ARG B O 1
ATOM 8953 N N . SER B 1 242 ? -4.871 35.938 18.062 1 97.31 242 SER B N 1
ATOM 8954 C CA . SER B 1 242 ? -5.934 36.531 18.875 1 97.31 242 SER B CA 1
ATOM 8955 C C . SER B 1 242 ? -6.379 35.562 19.969 1 97.31 242 SER B C 1
ATOM 8957 O O . SER B 1 242 ? -6.566 35.969 21.125 1 97.31 242 SER B O 1
ATOM 8959 N N . LEU B 1 243 ? -6.512 34.375 19.625 1 98 243 LEU B N 1
ATOM 8960 C CA . LEU B 1 243 ? -6.969 33.375 20.609 1 98 243 LEU B CA 1
ATOM 8961 C C . LEU B 1 243 ? -5.859 33.031 21.594 1 98 243 LEU B C 1
ATOM 8963 O O . LEU B 1 243 ? -6.133 32.625 22.719 1 98 243 LEU B O 1
ATOM 8967 N N . SER B 1 244 ? -4.602 33.188 21.172 1 97.94 244 SER B N 1
ATOM 8968 C CA . SER B 1 244 ? -3.498 33 22.109 1 97.94 244 SER B CA 1
ATOM 8969 C C . SER B 1 244 ? -3.562 34.031 23.234 1 97.94 244 SER B C 1
ATOM 8971 O O . SER B 1 244 ? -3.406 33.688 24.406 1 97.94 244 SER B O 1
ATOM 8973 N N . GLY B 1 245 ? -3.748 35.281 22.828 1 97.5 245 GLY B N 1
ATOM 8974 C CA . GLY B 1 245 ? -3.928 36.312 23.844 1 97.5 245 GLY B CA 1
ATOM 8975 C C . GLY B 1 245 ? -5.141 36.094 24.719 1 97.5 245 GLY B C 1
ATOM 8976 O O . GLY B 1 245 ? -5.082 36.312 25.938 1 97.5 245 GLY B O 1
ATOM 8977 N N . TYR B 1 246 ? -6.219 35.625 24.109 1 97.94 246 TYR B N 1
ATOM 8978 C CA . TYR B 1 246 ? -7.438 35.312 24.844 1 97.94 246 TYR B CA 1
ATOM 8979 C C . TYR B 1 246 ? -7.207 34.188 25.828 1 97.94 246 TYR B C 1
ATOM 8981 O O . TYR B 1 246 ? -7.691 34.219 26.969 1 97.94 246 TYR B O 1
ATOM 8989 N N . TYR B 1 247 ? -6.566 33.188 25.469 1 97.81 247 TYR B N 1
ATOM 8990 C CA . TYR B 1 247 ? -6.258 32.031 26.297 1 97.81 247 TYR B CA 1
ATOM 8991 C C . TYR B 1 247 ? -5.465 32.438 27.531 1 97.81 247 TYR B C 1
ATOM 8993 O O . TYR B 1 247 ? -5.699 31.922 28.641 1 97.81 247 TYR B O 1
ATOM 9001 N N . LEU B 1 248 ? -4.461 33.312 27.266 1 98.12 248 LEU B N 1
ATOM 9002 C CA . LEU B 1 248 ? -3.676 33.812 28.391 1 98.12 248 LEU B CA 1
ATOM 9003 C C . LEU B 1 248 ? -4.582 34.469 29.438 1 98.12 248 LEU B C 1
ATOM 9005 O O . LEU B 1 248 ? -4.453 34.156 30.625 1 98.12 248 LEU B O 1
ATOM 9009 N N . ALA B 1 249 ? -5.523 35.25 29.062 1 98.06 249 ALA B N 1
ATOM 9010 C CA . ALA B 1 249 ? -6.453 35.906 29.969 1 98.06 249 ALA B CA 1
ATOM 9011 C C . ALA B 1 249 ? -7.406 34.875 30.609 1 98.06 249 ALA B C 1
ATOM 9013 O O . ALA B 1 249 ? -7.672 34.938 31.812 1 98.06 249 ALA B O 1
ATOM 9014 N N . ALA B 1 250 ? -7.902 33.969 29.797 1 97.88 250 ALA B N 1
ATOM 9015 C CA . ALA B 1 250 ? -8.898 33 30.25 1 97.88 250 ALA B CA 1
ATOM 9016 C C . ALA B 1 250 ? -8.32 32.125 31.344 1 97.88 250 ALA B C 1
ATOM 9018 O O . ALA B 1 250 ? -9.008 31.797 32.312 1 97.88 250 ALA B O 1
ATOM 9019 N N . ARG B 1 251 ? -7.152 31.703 31.219 1 97.31 251 ARG B N 1
ATOM 9020 C CA . ARG B 1 251 ? -6.57 30.812 32.219 1 97.31 251 ARG B CA 1
ATOM 9021 C C . ARG B 1 251 ? -6.27 31.547 33.5 1 97.31 251 ARG B C 1
ATOM 9023 O O . ARG B 1 251 ? -6.344 30.969 34.594 1 97.31 251 ARG B O 1
ATOM 9030 N N . GLU B 1 252 ? -5.914 32.844 33.438 1 97.44 252 GLU B N 1
ATOM 9031 C CA . GLU B 1 252 ? -5.785 33.656 34.625 1 97.44 252 GLU B CA 1
ATOM 9032 C C . GLU B 1 252 ? -7.098 33.688 35.406 1 97.44 252 GLU B C 1
ATOM 9034 O O . GLU B 1 252 ? -7.109 33.469 36.625 1 97.44 252 GLU B O 1
ATOM 9039 N N . LEU B 1 253 ? -8.125 33.906 34.625 1 96.69 253 LEU B N 1
ATOM 9040 C CA . LEU B 1 253 ? -9.445 34.031 35.25 1 96.69 253 LEU B CA 1
ATOM 9041 C C . LEU B 1 253 ? -9.875 32.688 35.844 1 96.69 253 LEU B C 1
ATOM 9043 O O . LEU B 1 253 ? -10.5 32.625 36.906 1 96.69 253 LEU B O 1
ATOM 9047 N N . GLU B 1 254 ? -9.578 31.641 35.125 1 95.88 254 GLU B N 1
ATOM 9048 C CA . GLU B 1 254 ? -9.883 30.297 35.625 1 95.88 254 GLU B CA 1
ATOM 9049 C C . GLU B 1 254 ? -9.164 30.047 36.938 1 95.88 254 GLU B C 1
ATOM 9051 O O . GLU B 1 254 ? -9.742 29.469 37.875 1 95.88 254 GLU B O 1
ATOM 9056 N N . PHE B 1 255 ? -7.957 30.484 37.125 1 95.38 255 PHE B N 1
ATOM 9057 C CA . PHE B 1 255 ? -7.191 30.359 38.375 1 95.38 255 PHE B CA 1
ATOM 9058 C C . PHE B 1 255 ? -7.836 31.156 39.5 1 95.38 255 PHE B C 1
ATOM 9060 O O . PHE B 1 255 ? -7.949 30.688 40.625 1 95.38 255 PHE B O 1
ATOM 9067 N N . LEU B 1 256 ? -8.234 32.312 39.125 1 92.75 256 LEU B N 1
ATOM 9068 C CA . LEU B 1 256 ? -8.75 33.25 40.156 1 92.75 256 LEU B CA 1
ATOM 9069 C C . LEU B 1 256 ? -10.023 32.688 40.781 1 92.75 256 LEU B C 1
ATOM 9071 O O . LEU B 1 256 ? -10.305 32.938 41.969 1 92.75 256 LEU B O 1
ATOM 9075 N N . ILE B 1 257 ? -10.781 31.906 40.031 1 91 257 ILE B N 1
ATOM 9076 C CA . ILE B 1 257 ? -12.023 31.375 40.594 1 91 257 ILE B CA 1
ATOM 9077 C C . ILE B 1 257 ? -11.828 29.906 40.969 1 91 257 ILE B C 1
ATOM 9079 O O . ILE B 1 257 ? -12.719 29.281 41.562 1 91 257 ILE B O 1
ATOM 9083 N N . GLY B 1 258 ? -10.75 29.344 40.625 1 89.31 258 GLY B N 1
ATOM 9084 C CA . GLY B 1 258 ? -10.492 27.938 40.844 1 89.31 258 GLY B CA 1
ATOM 9085 C C . GLY B 1 258 ? -10.961 27.031 39.719 1 89.31 258 GLY B C 1
ATOM 9086 O O . GLY B 1 258 ? -12.062 27.219 39.188 1 89.31 258 GLY B O 1
ATOM 9087 N N . LYS B 1 259 ? -10.164 26.156 39.344 1 88.44 259 LYS B N 1
ATOM 9088 C CA . LYS B 1 259 ? -10.477 25.219 38.281 1 88.44 259 LYS B CA 1
ATOM 9089 C C . LYS B 1 259 ? -11.523 24.203 38.719 1 88.44 259 LYS B C 1
ATOM 9091 O O . LYS B 1 259 ? -11.43 23.656 39.844 1 88.44 259 LYS B O 1
ATOM 9096 N N . ARG B 1 260 ? -12.523 23.984 37.906 1 82.81 260 ARG B N 1
ATOM 9097 C CA . ARG B 1 260 ? -13.594 23.062 38.25 1 82.81 260 ARG B CA 1
ATOM 9098 C C . ARG B 1 260 ? -13.328 21.688 37.656 1 82.81 260 ARG B C 1
ATOM 9100 O O . ARG B 1 260 ? -12.797 21.578 36.531 1 82.81 260 ARG B O 1
ATOM 9107 N N . ALA B 1 261 ? -13.688 20.688 38.438 1 75.69 261 ALA B N 1
ATOM 9108 C CA . ALA B 1 261 ? -13.484 19.312 38 1 75.69 261 ALA B CA 1
ATOM 9109 C C . ALA B 1 261 ? -14.43 18.953 36.844 1 75.69 261 ALA B C 1
ATOM 9111 O O . ALA B 1 261 ? -14.055 18.219 35.938 1 75.69 261 ALA B O 1
ATOM 9112 N N . ASN B 1 262 ? -15.648 19.547 37 1 79.56 262 ASN B N 1
ATOM 9113 C CA . ASN B 1 262 ? -16.656 19.219 36 1 79.56 262 ASN B CA 1
ATOM 9114 C C . ASN B 1 262 ? -17.109 20.469 35.25 1 79.56 262 ASN B C 1
ATOM 9116 O O . ASN B 1 262 ? -17.141 21.562 35.812 1 79.56 262 ASN B O 1
ATOM 9120 N N . GLY B 1 263 ? -17.172 20.344 33.875 1 82.31 263 GLY B N 1
ATOM 9121 C CA . GLY B 1 263 ? -17.703 21.438 33.062 1 82.31 263 GLY B CA 1
ATOM 9122 C C . GLY B 1 263 ? -16.688 22.016 32.094 1 82.31 263 GLY B C 1
ATOM 9123 O O . GLY B 1 263 ? -15.703 21.344 31.766 1 82.31 263 GLY B O 1
ATOM 9124 N N . SER B 1 264 ? -16.984 23.234 31.641 1 88.19 264 SER B N 1
ATOM 9125 C CA . SER B 1 264 ? -16.125 23.891 30.672 1 88.19 264 SER B CA 1
ATOM 9126 C C . SER B 1 264 ? -14.789 24.297 31.281 1 88.19 264 SER B C 1
ATOM 9128 O O . SER B 1 264 ? -14.719 24.641 32.469 1 88.19 264 SER B O 1
ATOM 9130 N N . ASN B 1 265 ? -13.758 24.141 30.594 1 92.75 265 ASN B N 1
ATOM 9131 C CA . ASN B 1 265 ? -12.414 24.531 31 1 92.75 265 ASN B CA 1
ATOM 9132 C C . ASN B 1 265 ? -11.617 25.109 29.844 1 92.75 265 ASN B C 1
ATOM 9134 O O . ASN B 1 265 ? -12.062 25.062 28.688 1 92.75 265 ASN B O 1
ATOM 9138 N N . THR B 1 266 ? -10.477 25.594 30.125 1 96.38 266 THR B N 1
ATOM 9139 C CA . THR B 1 266 ? -9.688 26.281 29.109 1 96.38 266 THR B CA 1
ATOM 9140 C C . THR B 1 266 ? -8.789 25.297 28.359 1 96.38 266 THR B C 1
ATOM 9142 O O . THR B 1 266 ? -8.18 25.656 27.359 1 96.38 266 THR B O 1
ATOM 9145 N N . TYR B 1 267 ? -8.789 24.031 28.781 1 94.94 267 TYR B N 1
ATOM 9146 C CA . TYR B 1 267 ? -7.895 23.031 28.188 1 94.94 267 TYR B CA 1
ATOM 9147 C C . TYR B 1 267 ? -8.211 22.828 26.719 1 94.94 267 TYR B C 1
ATOM 9149 O O . TYR B 1 267 ? -7.305 22.656 25.891 1 94.94 267 TYR B O 1
ATOM 9157 N N . ILE B 1 268 ? -9.477 22.812 26.344 1 94.88 268 ILE B N 1
ATOM 9158 C CA . ILE B 1 268 ? -9.883 22.531 24.969 1 94.88 268 ILE B CA 1
ATOM 9159 C C . ILE B 1 268 ? -9.32 23.594 24.031 1 94.88 268 ILE B C 1
ATOM 9161 O O . ILE B 1 268 ? -8.891 23.297 22.922 1 94.88 268 ILE B O 1
ATOM 9165 N N . LEU B 1 269 ? -9.32 24.812 24.469 1 97.56 269 LEU B N 1
ATOM 9166 C CA . LEU B 1 269 ? -8.719 25.875 23.656 1 97.56 269 LEU B CA 1
ATOM 9167 C C . LEU B 1 269 ? -7.203 25.719 23.609 1 97.56 269 LEU B C 1
ATOM 9169 O O . LEU B 1 269 ? -6.598 25.891 22.547 1 97.56 269 LEU B O 1
ATOM 9173 N N . GLY B 1 270 ? -6.641 25.375 24.75 1 97.44 270 GLY B N 1
ATOM 9174 C CA . GLY B 1 270 ? -5.207 25.125 24.781 1 97.44 270 GLY B CA 1
ATOM 9175 C C . GLY B 1 270 ? -4.777 24.031 23.828 1 97.44 270 GLY B C 1
ATOM 9176 O O . GLY B 1 270 ? -3.758 24.156 23.141 1 97.44 270 GLY B O 1
ATOM 9177 N N . ASP B 1 271 ? -5.543 23.016 23.859 1 96.12 271 ASP B N 1
ATOM 9178 C CA . ASP B 1 271 ? -5.27 21.891 22.984 1 96.12 271 ASP B CA 1
ATOM 9179 C C . ASP B 1 271 ? -5.391 22.281 21.516 1 96.12 271 ASP B C 1
ATOM 9181 O O . ASP B 1 271 ? -4.535 21.938 20.703 1 96.12 271 ASP B O 1
ATOM 9185 N N . ALA B 1 272 ? -6.438 23 21.141 1 97.38 272 ALA B N 1
ATOM 9186 C CA . ALA B 1 272 ? -6.648 23.469 19.766 1 97.38 272 ALA B CA 1
ATOM 9187 C C . ALA B 1 272 ? -5.52 24.391 19.312 1 97.38 272 ALA B C 1
ATOM 9189 O O . ALA B 1 272 ? -5.055 24.297 18.172 1 97.38 272 ALA B O 1
ATOM 9190 N N . LEU B 1 273 ? -5.078 25.25 20.219 1 98.31 273 LEU B N 1
ATOM 9191 C CA . LEU B 1 273 ? -3.969 26.156 19.922 1 98.31 273 LEU B CA 1
ATOM 9192 C C . LEU B 1 273 ? -2.672 25.375 19.734 1 98.31 273 LEU B C 1
ATOM 9194 O O . LEU B 1 273 ? -1.853 25.719 18.875 1 98.31 273 LEU B O 1
ATOM 9198 N N . GLY B 1 274 ? -2.529 24.359 20.594 1 97.44 274 GLY B N 1
ATOM 9199 C CA . GLY B 1 274 ? -1.365 23.5 20.422 1 97.44 274 GLY B CA 1
ATOM 9200 C C . GLY B 1 274 ? -1.278 22.875 19.047 1 97.44 274 GLY B C 1
ATOM 9201 O O . GLY B 1 274 ? -0.208 22.844 18.438 1 97.44 274 GLY B O 1
ATOM 9202 N N . ILE B 1 275 ? -2.365 22.406 18.547 1 96.06 275 ILE B N 1
ATOM 9203 C CA . ILE B 1 275 ? -2.434 21.781 17.234 1 96.06 275 ILE B CA 1
ATOM 9204 C C . ILE B 1 275 ? -2.207 22.844 16.141 1 96.06 275 ILE B C 1
ATOM 9206 O O . ILE B 1 275 ? -1.489 22.594 15.18 1 96.06 275 ILE B O 1
ATOM 9210 N N . ALA B 1 276 ? -2.752 24.016 16.344 1 97.69 276 ALA B N 1
ATOM 9211 C CA . ALA B 1 276 ? -2.732 25.062 15.328 1 97.69 276 ALA B CA 1
ATOM 9212 C C . ALA B 1 276 ? -1.329 25.641 15.164 1 97.69 276 ALA B C 1
ATOM 9214 O O . ALA B 1 276 ? -1.021 26.25 14.148 1 97.69 276 ALA B O 1
ATOM 9215 N N . GLN B 1 277 ? -0.445 25.391 16.188 1 97.94 277 GLN B N 1
ATOM 9216 C CA . GLN B 1 277 ? 0.917 25.922 16.109 1 97.94 277 GLN B CA 1
ATOM 9217 C C . GLN B 1 277 ? 1.813 25 15.281 1 97.94 277 GLN B C 1
ATOM 9219 O O . GLN B 1 277 ? 2.957 25.359 14.984 1 97.94 277 GLN B O 1
ATOM 9224 N N . HIS B 1 278 ? 1.305 23.891 14.844 1 96.12 278 HIS B N 1
ATOM 9225 C CA . HIS B 1 278 ? 2.057 22.906 14.062 1 96.12 278 HIS B CA 1
ATOM 9226 C C . HIS B 1 278 ? 2.666 23.562 12.82 1 96.12 278 HIS B C 1
ATOM 9228 O O . HIS B 1 278 ? 2.088 24.484 12.25 1 96.12 278 HIS B O 1
ATOM 9234 N N . HIS B 1 279 ? 3.799 23.016 12.336 1 95.12 279 HIS B N 1
ATOM 9235 C CA . HIS B 1 279 ? 4.574 23.641 11.266 1 95.12 279 HIS B CA 1
ATOM 9236 C C . HIS B 1 279 ? 3.82 23.594 9.945 1 95.12 279 HIS B C 1
ATOM 9238 O O . HIS B 1 279 ? 4.145 24.344 9.016 1 95.12 279 HIS B O 1
ATOM 9244 N N . ASP B 1 280 ? 2.74 22.891 9.852 1 94.19 280 ASP B N 1
ATO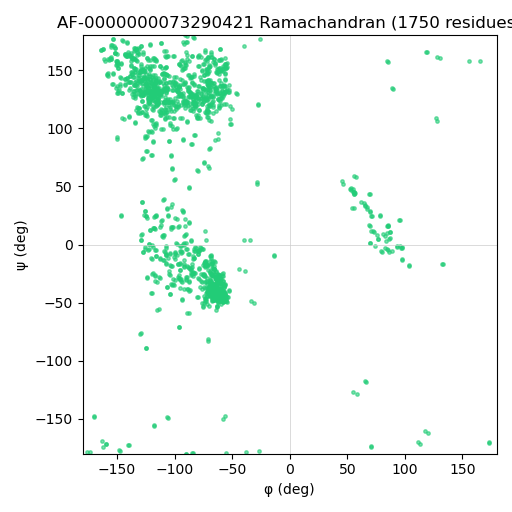M 9245 C CA . ASP B 1 280 ? 1.926 22.891 8.641 1 94.19 280 ASP B CA 1
ATOM 9246 C C . ASP B 1 280 ? 0.605 23.625 8.867 1 94.19 280 ASP B C 1
ATOM 9248 O O . ASP B 1 280 ? -0.194 23.766 7.941 1 94.19 280 ASP B O 1
ATOM 9252 N N . ALA B 1 281 ? 0.322 24.031 10.055 1 97 281 ALA B N 1
ATOM 9253 C CA . ALA B 1 281 ? -0.944 24.688 10.383 1 97 281 ALA B CA 1
ATOM 9254 C C . ALA B 1 281 ? -0.8 26.203 10.359 1 97 281 ALA B C 1
ATOM 9256 O O . ALA B 1 281 ? -1.121 26.844 9.359 1 97 281 ALA B O 1
ATOM 9257 N N . VAL B 1 282 ? -0.109 26.766 11.305 1 97.75 282 VAL B N 1
ATOM 9258 C CA . VAL B 1 282 ? -0.022 28.219 11.477 1 97.75 282 VAL B CA 1
ATOM 9259 C C . VAL B 1 282 ? 0.736 28.828 10.305 1 97.75 282 VAL B C 1
ATOM 9261 O O . VAL B 1 282 ? 0.564 30.016 10 1 97.75 282 VAL B O 1
ATOM 9264 N N . THR B 1 283 ? 1.534 28.031 9.562 1 97.5 283 THR B N 1
ATOM 9265 C CA . THR B 1 283 ? 2.293 28.531 8.422 1 97.5 283 THR B CA 1
ATOM 9266 C C . THR B 1 283 ? 1.375 28.766 7.227 1 97.5 283 THR B C 1
ATOM 9268 O O . THR B 1 283 ? 1.757 29.453 6.27 1 97.5 283 THR B O 1
ATOM 9271 N N . GLY B 1 284 ? 0.201 28.172 7.289 1 97.12 284 GLY B N 1
ATOM 9272 C CA . GLY B 1 284 ? -0.728 28.297 6.176 1 97.12 284 GLY B CA 1
ATOM 9273 C C . GLY B 1 284 ? -0.398 27.391 5.016 1 97.12 284 GLY B C 1
ATOM 9274 O O . GLY B 1 284 ? -0.784 27.656 3.875 1 97.12 284 GLY B O 1
ATOM 9275 N N . THR B 1 285 ? 0.286 26.281 5.254 1 97.19 285 THR B N 1
ATOM 9276 C CA . THR B 1 285 ? 0.742 25.391 4.203 1 97.19 285 THR B CA 1
ATOM 9277 C C . THR B 1 285 ? -0.033 24.078 4.242 1 97.19 285 THR B C 1
ATOM 9279 O O . THR B 1 285 ? 0.552 23 4.105 1 97.19 285 THR B O 1
ATOM 9282 N N . ALA B 1 286 ? -1.299 24.172 4.516 1 96.56 286 ALA B N 1
ATOM 9283 C CA . ALA B 1 286 ? -2.213 23.031 4.438 1 96.56 286 ALA B CA 1
ATOM 9284 C C . ALA B 1 286 ? -3.299 23.281 3.393 1 96.56 286 ALA B C 1
ATOM 9286 O O . ALA B 1 286 ? -3.521 24.406 2.969 1 96.56 286 ALA B O 1
ATOM 9287 N N . LYS B 1 287 ? -3.902 22.25 2.965 1 96.19 287 LYS B N 1
ATOM 9288 C CA . LYS B 1 287 ? -5.051 22.375 2.072 1 96.19 287 LYS B CA 1
ATOM 9289 C C . LYS B 1 287 ? -6.188 23.141 2.752 1 96.19 287 LYS B C 1
ATOM 9291 O O . LYS B 1 287 ? -6.238 23.219 3.98 1 96.19 287 LYS B O 1
ATOM 9296 N N . GLN B 1 288 ? -7.008 23.641 1.953 1 95.88 288 GLN B N 1
ATOM 9297 C CA . GLN B 1 288 ? -8.078 24.484 2.486 1 95.88 288 GLN B CA 1
ATOM 9298 C C . GLN B 1 288 ? -8.969 23.703 3.438 1 95.88 288 GLN B C 1
ATOM 9300 O O . GLN B 1 288 ? -9.359 24.203 4.496 1 95.88 288 GLN B O 1
ATOM 9305 N N . HIS B 1 289 ? -9.32 22.5 3.07 1 93.94 289 HIS B N 1
ATOM 9306 C CA . HIS B 1 289 ? -10.219 21.734 3.924 1 93.94 289 HIS B CA 1
ATOM 9307 C C . HIS B 1 289 ? -9.562 21.406 5.258 1 93.94 289 HIS B C 1
ATOM 9309 O O . HIS B 1 289 ? -10.234 21.344 6.289 1 93.94 289 HIS B O 1
ATOM 9315 N N . THR B 1 290 ? -8.25 21.125 5.281 1 95.5 290 THR B N 1
ATOM 9316 C CA . THR B 1 290 ? -7.512 20.906 6.52 1 95.5 290 THR B CA 1
ATOM 9317 C C . THR B 1 290 ? -7.457 22.172 7.359 1 95.5 290 THR B C 1
ATOM 9319 O O . THR B 1 290 ? -7.602 22.125 8.578 1 95.5 290 THR B O 1
ATOM 9322 N N . THR B 1 291 ? -7.25 23.281 6.719 1 96.88 291 THR B N 1
ATOM 9323 C CA . THR B 1 291 ? -7.246 24.578 7.395 1 96.88 291 THR B CA 1
ATOM 9324 C C . THR B 1 291 ? -8.602 24.859 8.039 1 96.88 291 THR B C 1
ATOM 9326 O O . THR B 1 291 ? -8.672 25.406 9.141 1 96.88 291 THR B O 1
ATOM 9329 N N . ASN B 1 292 ? -9.648 24.484 7.293 1 95.5 292 ASN B N 1
ATOM 9330 C CA . ASN B 1 292 ? -10.984 24.594 7.867 1 95.5 292 ASN B CA 1
ATOM 9331 C C . ASN B 1 292 ? -11.117 23.797 9.156 1 95.5 292 ASN B C 1
ATOM 9333 O O . ASN B 1 292 ? -11.781 24.219 10.102 1 95.5 292 ASN B O 1
ATOM 9337 N N . ASP B 1 293 ? -10.555 22.656 9.188 1 95.19 293 ASP B N 1
ATOM 9338 C CA . ASP B 1 293 ? -10.594 21.812 10.375 1 95.19 293 ASP B CA 1
ATOM 9339 C C . ASP B 1 293 ? -9.867 22.469 11.539 1 95.19 293 ASP B C 1
ATOM 9341 O O . ASP B 1 293 ? -10.328 22.422 12.688 1 95.19 293 ASP B O 1
ATOM 9345 N N . TYR B 1 294 ? -8.695 23.062 11.312 1 96.88 294 TYR B N 1
ATOM 9346 C CA . TYR B 1 294 ? -7.992 23.797 12.352 1 96.88 294 TYR B CA 1
ATOM 9347 C C . TYR B 1 294 ? -8.883 24.891 12.938 1 96.88 294 TYR B C 1
ATOM 9349 O O . TYR B 1 294 ? -8.977 25.047 14.156 1 96.88 294 TYR B O 1
ATOM 9357 N N . ALA B 1 295 ? -9.477 25.641 12 1 96.69 295 ALA B N 1
ATOM 9358 C CA . ALA B 1 295 ? -10.328 26.75 12.43 1 96.69 295 ALA B CA 1
ATOM 9359 C C . ALA B 1 295 ? -11.508 26.234 13.25 1 96.69 295 ALA B C 1
ATOM 9361 O O . ALA B 1 295 ? -11.906 26.875 14.234 1 96.69 295 ALA B O 1
ATOM 9362 N N . LYS B 1 296 ? -12.031 25.172 12.789 1 95.94 296 LYS B N 1
ATOM 9363 C CA . LYS B 1 296 ? -13.156 24.562 13.5 1 95.94 296 LYS B CA 1
ATOM 9364 C C . LYS B 1 296 ? -12.758 24.172 14.922 1 95.94 296 LYS B C 1
ATOM 9366 O O . LYS B 1 296 ? -13.492 24.438 15.875 1 95.94 296 LYS B O 1
ATOM 9371 N N . ARG B 1 297 ? -11.633 23.562 15.133 1 96.38 297 ARG B N 1
ATOM 9372 C CA . ARG B 1 297 ? -11.141 23.172 16.453 1 96.38 297 ARG B CA 1
ATOM 9373 C C . ARG B 1 297 ? -10.914 24.406 17.328 1 96.38 297 ARG B C 1
ATOM 9375 O O . ARG B 1 297 ? -11.227 24.375 18.531 1 96.38 297 ARG B O 1
ATOM 9382 N N . LEU B 1 298 ? -10.391 25.406 16.75 1 97.81 298 LEU B N 1
ATOM 9383 C CA . LEU B 1 298 ? -10.188 26.656 17.484 1 97.81 298 LEU B CA 1
ATOM 9384 C C . LEU B 1 298 ? -11.516 27.25 17.938 1 97.81 298 LEU B C 1
ATOM 9386 O O . LEU B 1 298 ? -11.633 27.703 19.078 1 97.81 298 LEU B O 1
ATOM 9390 N N . SER B 1 299 ? -12.445 27.219 17.031 1 96.69 299 SER B N 1
ATOM 9391 C CA . SER B 1 299 ? -13.766 27.75 17.344 1 96.69 299 SER B CA 1
ATOM 9392 C C . SER B 1 299 ? -14.398 26.984 18.5 1 96.69 299 SER B C 1
ATOM 9394 O O . SER B 1 299 ? -14.969 27.594 19.422 1 96.69 299 SER B O 1
ATOM 9396 N N . ILE B 1 300 ? -14.297 25.719 18.516 1 95.44 300 ILE B N 1
ATOM 9397 C CA . ILE B 1 300 ? -14.844 24.891 19.594 1 95.44 300 ILE B CA 1
ATOM 9398 C C . ILE B 1 300 ? -14.148 25.219 20.906 1 95.44 300 ILE B C 1
ATOM 9400 O O . ILE B 1 300 ? -14.812 25.391 21.938 1 95.44 300 ILE B O 1
ATOM 9404 N N . GLY B 1 301 ? -12.805 25.312 20.812 1 96.75 301 GLY B N 1
ATOM 9405 C CA . GLY B 1 301 ? -12.055 25.656 22.016 1 96.75 301 GLY B CA 1
ATOM 9406 C C . GLY B 1 301 ? -12.398 27.047 22.547 1 96.75 301 GLY B C 1
ATOM 9407 O O . GLY B 1 301 ? -12.508 27.234 23.75 1 96.75 301 GLY B O 1
ATOM 9408 N N . ALA B 1 302 ? -12.562 28.016 21.672 1 97.06 302 ALA B N 1
ATOM 9409 C CA . ALA B 1 302 ? -12.906 29.391 22.047 1 97.06 302 ALA B CA 1
ATOM 9410 C C . ALA B 1 302 ? -14.266 29.438 22.75 1 97.06 302 ALA B C 1
ATOM 9412 O O . ALA B 1 302 ? -14.445 30.172 23.719 1 97.06 302 ALA B O 1
ATOM 9413 N N . PHE B 1 303 ? -15.164 28.719 22.266 1 95.44 303 PHE B N 1
ATOM 9414 C CA . PHE B 1 303 ? -16.516 28.672 22.828 1 95.44 303 PHE B CA 1
ATOM 9415 C C . PHE B 1 303 ? -16.469 28.141 24.25 1 95.44 303 PHE B C 1
ATOM 9417 O O . PHE B 1 303 ? -17.125 28.688 25.141 1 95.44 303 PHE B O 1
ATOM 9424 N N . GLU B 1 304 ? -15.703 27.172 24.484 1 95.12 304 GLU B N 1
ATOM 9425 C CA . GLU B 1 304 ? -15.57 26.609 25.828 1 95.12 304 GLU B CA 1
ATOM 9426 C C . GLU B 1 304 ? -14.891 27.578 26.781 1 95.12 304 GLU B C 1
ATOM 9428 O O . GLU B 1 304 ? -15.273 27.703 27.938 1 95.12 304 GLU B O 1
ATOM 9433 N N . ALA B 1 305 ? -13.875 28.203 26.297 1 96.56 305 ALA B N 1
ATOM 9434 C CA . ALA B 1 305 ? -13.156 29.172 27.125 1 96.56 305 ALA B CA 1
ATOM 9435 C C . ALA B 1 305 ? -14.047 30.359 27.453 1 96.56 305 ALA B C 1
ATOM 9437 O O . ALA B 1 305 ? -13.945 30.922 28.547 1 96.56 305 ALA B O 1
ATOM 9438 N N . GLU B 1 306 ? -14.844 30.781 26.516 1 96.12 306 GLU B N 1
ATOM 9439 C CA . GLU B 1 306 ? -15.758 31.906 26.75 1 96.12 306 GLU B CA 1
ATOM 9440 C C . GLU B 1 306 ? -16.719 31.594 27.891 1 96.12 306 GLU B C 1
ATOM 9442 O O . GLU B 1 306 ? -17.078 32.469 28.672 1 96.12 306 GLU B O 1
ATOM 9447 N N . ALA B 1 307 ? -17.156 30.375 27.953 1 93.88 307 ALA B N 1
ATOM 9448 C CA . ALA B 1 307 ? -18.031 29.969 29.047 1 93.88 307 ALA B CA 1
ATOM 9449 C C . ALA B 1 307 ? -17.297 30.094 30.391 1 93.88 307 ALA B C 1
ATOM 9451 O O . ALA B 1 307 ? -17.891 30.516 31.391 1 93.88 307 ALA B O 1
ATOM 9452 N N . VAL B 1 308 ? -16.047 29.734 30.391 1 94.81 308 VAL B N 1
ATOM 9453 C CA . VAL B 1 308 ? -15.25 29.844 31.609 1 94.81 308 VAL B CA 1
ATOM 9454 C C . VAL B 1 308 ? -15.094 31.312 32 1 94.81 308 VAL B C 1
ATOM 9456 O O . VAL B 1 308 ? -15.25 31.672 33.156 1 94.81 308 VAL B O 1
ATOM 9459 N N . VAL B 1 309 ? -14.797 32.188 31.047 1 95.94 309 VAL B N 1
ATOM 9460 C CA . VAL B 1 309 ? -14.57 33.625 31.281 1 95.94 309 VAL B CA 1
ATOM 9461 C C . VAL B 1 309 ? -15.852 34.25 31.828 1 95.94 309 VAL B C 1
ATOM 9463 O O . VAL B 1 309 ? -15.805 35.031 32.781 1 95.94 309 VAL B O 1
ATOM 9466 N N . SER B 1 310 ? -16.938 33.938 31.203 1 93.94 310 SER B N 1
ATOM 9467 C CA . SER B 1 310 ? -18.219 34.469 31.656 1 93.94 310 SER B CA 1
ATOM 9468 C C . SER B 1 310 ? -18.5 34.094 33.094 1 93.94 310 SER B C 1
ATOM 9470 O O . SER B 1 310 ? -18.891 34.938 33.906 1 93.94 310 SER B O 1
ATOM 9472 N N . ALA B 1 311 ? -18.312 32.844 33.406 1 91.5 311 ALA B N 1
ATOM 9473 C CA . ALA B 1 311 ? -18.531 32.375 34.781 1 91.5 311 ALA B CA 1
ATOM 9474 C C . ALA B 1 311 ? -17.578 33 35.75 1 91.5 311 ALA B C 1
ATOM 9476 O O . ALA B 1 311 ? -17.953 33.344 36.875 1 91.5 311 ALA B O 1
ATOM 9477 N N . ALA B 1 312 ? -16.359 33.156 35.375 1 93.31 312 ALA B N 1
ATOM 9478 C CA . ALA B 1 312 ? -15.336 33.719 36.25 1 93.31 312 ALA B CA 1
ATOM 9479 C C . ALA B 1 312 ? -15.617 35.188 36.562 1 93.31 312 ALA B C 1
ATOM 9481 O O . ALA B 1 312 ? -15.523 35.594 37.719 1 93.31 312 ALA B O 1
ATOM 9482 N N . LEU B 1 313 ? -15.922 35.969 35.531 1 93.69 313 LEU B N 1
ATOM 9483 C CA . LEU B 1 313 ? -16.219 37.375 35.75 1 93.69 313 LEU B CA 1
ATOM 9484 C C . LEU B 1 313 ? -17.453 37.562 36.594 1 93.69 313 LEU B C 1
ATOM 9486 O O . LEU B 1 313 ? -17.5 38.438 37.438 1 93.69 313 LEU B O 1
ATOM 9490 N N . SER B 1 314 ? -18.422 36.719 36.344 1 91.44 314 SER B N 1
ATOM 9491 C CA . SER B 1 314 ? -19.625 36.75 37.156 1 91.44 314 SER B CA 1
ATOM 9492 C C . SER B 1 314 ? -19.312 36.5 38.625 1 91.44 314 SER B C 1
ATOM 9494 O O . SER B 1 314 ? -19.922 37.094 39.5 1 91.44 314 SER B O 1
ATOM 9496 N N . CYS B 1 315 ? -18.453 35.656 38.844 1 90.81 315 CYS B N 1
ATOM 9497 C CA . CYS B 1 315 ? -18.062 35.312 40.188 1 90.81 315 CYS B CA 1
ATOM 9498 C C . CYS B 1 315 ? -17.219 36.406 40.844 1 90.81 315 CYS B C 1
ATOM 9500 O O . CYS B 1 315 ? -17.469 36.812 41.969 1 90.81 315 CYS B O 1
ATOM 9502 N N . LEU B 1 316 ? -16.234 36.875 40.156 1 90.62 316 LEU B N 1
ATOM 9503 C CA . LEU B 1 316 ? -15.234 37.781 40.688 1 90.62 316 LEU B CA 1
ATOM 9504 C C . LEU B 1 316 ? -15.844 39.156 40.969 1 90.62 316 LEU B C 1
ATOM 9506 O O . LEU B 1 316 ? -15.422 39.844 41.906 1 90.62 316 LEU B O 1
ATOM 9510 N N . THR B 1 317 ? -16.781 39.531 40.25 1 90.5 317 THR B N 1
ATOM 9511 C CA . THR B 1 317 ? -17.344 40.875 40.406 1 90.5 317 THR B CA 1
ATOM 9512 C C . THR B 1 317 ? -18.391 40.906 41.531 1 90.5 317 THR B C 1
ATOM 9514 O O . THR B 1 317 ? -18.781 42 41.969 1 90.5 317 THR B O 1
ATOM 9517 N N . LYS B 1 318 ? -18.781 39.812 41.969 1 85.94 318 LYS B N 1
ATOM 9518 C CA . LYS B 1 318 ? -19.797 39.781 43.031 1 85.94 318 LYS B CA 1
ATOM 9519 C C . LYS B 1 318 ? -19.188 40.219 44.375 1 85.94 318 LYS B C 1
ATOM 9521 O O . LYS B 1 318 ? -18.078 39.812 44.719 1 85.94 318 LYS B O 1
ATOM 9526 N N . SER B 1 319 ? -19.719 41.281 45.125 1 73.88 319 SER B N 1
ATOM 9527 C CA . SER B 1 319 ? -19.219 41.844 46.375 1 73.88 319 SER B CA 1
ATOM 9528 C C . SER B 1 319 ? -19.281 40.812 47.5 1 73.88 319 SER B C 1
ATOM 9530 O O . SER B 1 319 ? -18.484 40.906 48.438 1 73.88 319 SER B O 1
ATOM 9532 N N . LYS B 1 320 ? -20.484 40.188 47.844 1 62.5 320 LYS B N 1
ATOM 9533 C CA . LYS B 1 320 ? -20.656 39.375 49.062 1 62.5 320 LYS B CA 1
ATOM 9534 C C . LYS B 1 320 ? -19.734 38.156 49.031 1 62.5 320 LYS B C 1
ATOM 9536 O O . LYS B 1 320 ? -19.734 37.406 48.094 1 62.5 320 LYS B O 1
ATOM 9541 N N . SER B 1 321 ? -18.516 38.344 49.594 1 52.44 321 SER B N 1
ATOM 9542 C CA . SER B 1 321 ? -17.344 37.5 49.75 1 52.44 321 SER B CA 1
ATOM 9543 C C . SER B 1 321 ? -17.734 36.031 49.938 1 52.44 321 SER B C 1
ATOM 9545 O O . SER B 1 321 ? -16.938 35.125 49.719 1 52.44 321 SER B O 1
ATOM 9547 N N . GLY B 1 322 ? -18.688 35.781 50.844 1 47.25 322 GLY B N 1
ATOM 9548 C CA . GLY B 1 322 ? -18.656 34.469 51.469 1 47.25 322 GLY B CA 1
ATOM 9549 C C . GLY B 1 322 ? -18.953 33.312 50.531 1 47.25 322 GLY B C 1
ATOM 9550 O O . GLY B 1 322 ? -18.812 32.156 50.875 1 47.25 322 GLY B O 1
ATOM 9551 N N . ASP B 1 323 ? -19.984 33.406 49.656 1 49.94 323 ASP B N 1
ATOM 9552 C CA . ASP B 1 323 ? -20.562 32.188 49.062 1 49.94 323 ASP B CA 1
ATOM 9553 C C . ASP B 1 323 ? -19.812 31.812 47.781 1 49.94 323 ASP B C 1
ATOM 9555 O O . ASP B 1 323 ? -19.469 32.656 46.969 1 49.94 323 ASP B O 1
ATOM 9559 N N . GLN B 1 324 ? -19.219 30.609 47.75 1 55.62 324 GLN B N 1
ATOM 9560 C CA . GLN B 1 324 ? -18.656 29.828 46.656 1 55.62 324 GLN B CA 1
ATOM 9561 C C . GLN B 1 324 ? -19.328 30.156 45.344 1 55.62 324 GLN B C 1
ATOM 9563 O O . GLN B 1 324 ? -20.531 30.438 45.312 1 55.62 324 GLN B O 1
ATOM 9568 N N . CYS B 1 325 ? -18.453 30.703 44.188 1 62.62 325 CYS B N 1
ATOM 9569 C CA . CYS B 1 325 ? -18.875 30.891 42.812 1 62.62 325 CYS B CA 1
ATOM 9570 C C . CYS B 1 325 ? -19.969 29.891 42.438 1 62.62 325 CYS B C 1
ATOM 9572 O O . CYS B 1 325 ? -19.703 28.875 41.781 1 62.62 325 CYS B O 1
ATOM 9574 N N . LYS B 1 326 ? -20.969 29.828 43.156 1 56.59 326 LYS B N 1
ATOM 9575 C CA . LYS B 1 326 ? -22.078 28.969 42.75 1 56.59 326 LYS B CA 1
ATOM 9576 C C . LYS B 1 326 ? -22.609 29.359 41.375 1 56.59 326 LYS B C 1
ATOM 9578 O O . LYS B 1 326 ? -22.047 30.234 40.719 1 56.59 326 LYS B O 1
ATOM 9583 N N . GLU B 1 327 ? -23.969 29.141 41.094 1 57 327 GLU B N 1
ATOM 9584 C CA . GLU B 1 327 ? -24.609 29.25 39.781 1 57 327 GLU B CA 1
ATOM 9585 C C . GLU B 1 327 ? -24.547 30.672 39.25 1 57 327 GLU B C 1
ATOM 9587 O O . GLU B 1 327 ? -24.906 31.625 39.969 1 57 327 GLU B O 1
ATOM 9592 N N . PRO B 1 328 ? -23.812 30.859 38.125 1 57.56 328 PRO B N 1
ATOM 9593 C CA . PRO B 1 328 ? -23.672 32.219 37.562 1 57.56 328 PRO B CA 1
ATOM 9594 C C . PRO B 1 328 ? -25.031 32.906 37.375 1 57.56 328 PRO B C 1
ATOM 9596 O O . PRO B 1 328 ? -25.938 32.344 36.781 1 57.56 328 PRO B O 1
ATOM 9599 N N . THR B 1 329 ? -25.422 33.844 38.219 1 57.41 329 THR B N 1
ATOM 9600 C CA . THR B 1 329 ? -26.656 34.625 38.062 1 57.41 329 THR B CA 1
ATOM 9601 C C . THR B 1 329 ? -26.547 35.531 36.844 1 57.41 329 THR B C 1
ATOM 9603 O O . THR B 1 329 ? -27.562 35.812 36.188 1 57.41 329 THR B O 1
ATOM 9606 N N . SER B 1 330 ? -25.297 36.094 36.531 1 64.75 330 SER B N 1
ATOM 9607 C CA . SER B 1 330 ? -25.172 37.031 35.406 1 64.75 330 SER B CA 1
ATOM 9608 C C . SER B 1 330 ? -24.312 36.438 34.281 1 64.75 330 SER B C 1
ATOM 9610 O O . SER B 1 330 ? -23.25 35.844 34.562 1 64.75 330 SER B O 1
ATOM 9612 N N . THR B 1 331 ? -24.859 36.5 33.125 1 81.38 331 THR B N 1
ATOM 9613 C CA . THR B 1 331 ? -24.156 36 31.969 1 81.38 331 THR B CA 1
ATOM 9614 C C . THR B 1 331 ? -23.516 37.125 31.172 1 81.38 331 THR B C 1
ATOM 9616 O O . THR B 1 331 ? -24.172 38.125 30.875 1 81.38 331 THR B O 1
ATOM 9619 N N . PHE B 1 332 ? -22.125 37.062 31.031 1 92.12 332 PHE B N 1
ATOM 9620 C CA . PHE B 1 332 ? -21.406 38.062 30.234 1 92.12 332 PHE B CA 1
ATOM 9621 C C . PHE B 1 332 ? -21.266 37.562 28.781 1 92.12 332 PHE B C 1
ATOM 9623 O O . PHE B 1 332 ? -21.031 36.406 28.531 1 92.12 332 PHE B O 1
ATOM 9630 N N . SER B 1 333 ? -21.484 38.5 27.906 1 93.19 333 SER B N 1
ATOM 9631 C CA . SER B 1 333 ? -21.25 38.25 26.484 1 93.19 333 SER B CA 1
ATOM 9632 C C . SER B 1 333 ? -19.906 38.844 26.047 1 93.19 333 SER B C 1
ATOM 9634 O O . SER B 1 333 ? -19.453 39.844 26.594 1 93.19 333 SER B O 1
ATOM 9636 N N . GLN B 1 334 ? -19.281 38.156 25.172 1 93.5 334 GLN B N 1
ATOM 9637 C CA . GLN B 1 334 ? -18.062 38.625 24.547 1 93.5 334 GLN B CA 1
ATOM 9638 C C . GLN B 1 334 ? -18.25 38.781 23.031 1 93.5 334 GLN B C 1
ATOM 9640 O O . GLN B 1 334 ? -19.203 38.25 22.469 1 93.5 334 GLN B O 1
ATOM 9645 N N . CYS B 1 335 ? -17.469 39.531 22.438 1 93.12 335 CYS B N 1
ATOM 9646 C CA . CYS B 1 335 ? -17.625 39.812 21.016 1 93.12 335 CYS B CA 1
ATOM 9647 C C . CYS B 1 335 ? -16.391 39.375 20.234 1 93.12 335 CYS B C 1
ATOM 9649 O O . CYS B 1 335 ? -15.461 40.156 20.031 1 93.12 335 CYS B O 1
ATOM 9651 N N . GLN B 1 336 ? -16.438 38.25 19.672 1 88 336 GLN B N 1
ATOM 9652 C CA . GLN B 1 336 ? -15.281 37.688 18.953 1 88 336 GLN B CA 1
ATOM 9653 C C . GLN B 1 336 ? -15.133 38.312 17.578 1 88 336 GLN B C 1
ATOM 9655 O O . GLN B 1 336 ? -14.07 38.219 16.953 1 88 336 GLN B O 1
ATOM 9660 N N . LEU B 1 337 ? -16.188 38.906 16.984 1 91.31 337 LEU B N 1
ATOM 9661 C CA . LEU B 1 337 ? -16.156 39.5 15.648 1 91.31 337 LEU B CA 1
ATOM 9662 C C . LEU B 1 337 ? -16.156 41.031 15.711 1 91.31 337 LEU B C 1
ATOM 9664 O O . LEU B 1 337 ? -16.688 41.688 14.82 1 91.31 337 LEU B O 1
ATOM 9668 N N . LEU B 1 338 ? -15.555 41.469 16.781 1 91.5 338 LEU B N 1
ATOM 9669 C CA . LEU B 1 338 ? -15.484 42.906 16.969 1 91.5 338 LEU B CA 1
ATOM 9670 C C . LEU B 1 338 ? -14.68 43.562 15.844 1 91.5 338 LEU B C 1
ATOM 9672 O O . LEU B 1 338 ? -14.906 44.719 15.5 1 91.5 338 LEU B O 1
ATOM 9676 N N . ASN B 1 339 ? -13.75 42.844 15.195 1 89.06 339 ASN B N 1
ATOM 9677 C CA . ASN B 1 339 ? -12.898 43.375 14.141 1 89.06 339 ASN B CA 1
ATOM 9678 C C . ASN B 1 339 ? -13.703 43.75 12.898 1 89.06 339 ASN B C 1
ATOM 9680 O O . ASN B 1 339 ? -13.242 44.5 12.047 1 89.06 339 ASN B O 1
ATOM 9684 N N . ILE B 1 340 ? -14.914 43.219 12.797 1 90.94 340 ILE B N 1
ATOM 9685 C CA . ILE B 1 340 ? -15.781 43.625 11.703 1 90.94 340 ILE B CA 1
ATOM 9686 C C . ILE B 1 340 ? -17.031 44.312 12.25 1 90.94 340 ILE B C 1
ATOM 9688 O O . ILE B 1 340 ? -18.109 44.219 11.68 1 90.94 340 ILE B O 1
ATOM 9692 N N . SER B 1 341 ? -16.891 44.844 13.414 1 91.94 341 SER B N 1
ATOM 9693 C CA . SER B 1 341 ? -17.875 45.688 14.062 1 91.94 341 SER B CA 1
ATOM 9694 C C . SER B 1 341 ? -19.156 44.906 14.383 1 91.94 341 SER B C 1
ATOM 9696 O O . SER B 1 341 ? -20.266 45.438 14.25 1 91.94 341 SER B O 1
ATOM 9698 N N . TYR B 1 342 ? -19.016 43.719 14.664 1 93.06 342 TYR B N 1
ATOM 9699 C CA . TYR B 1 342 ? -20.172 42.906 15.062 1 93.06 342 TYR B CA 1
ATOM 9700 C C . TYR B 1 342 ? -20.109 42.594 16.547 1 93.06 342 TYR B C 1
ATOM 9702 O O . TYR B 1 342 ? -19.266 41.812 16.984 1 93.06 342 TYR B O 1
ATOM 9710 N N . CYS B 1 343 ? -20.969 43.188 17.344 1 94.44 343 CYS B N 1
ATOM 9711 C CA . CYS B 1 343 ? -21.094 42.969 18.797 1 94.44 343 CYS B CA 1
ATOM 9712 C C . CYS B 1 343 ? -22.531 43.188 19.25 1 94.44 343 CYS B C 1
ATOM 9714 O O . CYS B 1 343 ? -22.891 44.25 19.719 1 94.44 343 CYS B O 1
ATOM 9716 N N . PRO B 1 344 ? -23.266 42.156 19.281 1 92 344 PRO B N 1
ATOM 9717 C CA . PRO B 1 344 ? -24.703 42.25 19.547 1 92 344 PRO B CA 1
ATOM 9718 C C . PRO B 1 344 ? -25.031 42.875 20.891 1 92 344 PRO B C 1
ATOM 9720 O O . PRO B 1 344 ? -25.922 43.719 20.969 1 92 344 PRO B O 1
ATOM 9723 N N . PRO B 1 345 ? -24.359 42.625 21.938 1 92.94 345 PRO B N 1
ATOM 9724 C CA . PRO B 1 345 ? -24.734 43.219 23.219 1 92.94 345 PRO B CA 1
ATOM 9725 C C . PRO B 1 345 ? -24.609 44.75 23.219 1 92.94 345 PRO B C 1
ATOM 9727 O O . PRO B 1 345 ? -25.328 45.438 23.969 1 92.94 345 PRO B O 1
ATOM 9730 N N . THR B 1 346 ? -23.719 45.344 22.453 1 94.56 346 THR B N 1
ATOM 9731 C CA . THR B 1 346 ? -23.5 46.781 22.453 1 94.56 346 THR B CA 1
ATOM 9732 C C . THR B 1 346 ? -24.453 47.469 21.469 1 94.56 346 THR B C 1
ATOM 9734 O O . THR B 1 346 ? -24.688 48.656 21.578 1 94.56 346 THR B O 1
ATOM 9737 N N . GLU B 1 347 ? -24.938 46.719 20.594 1 91.56 347 GLU B N 1
ATOM 9738 C CA . GLU B 1 347 ? -25.75 47.281 19.531 1 91.56 347 GLU B CA 1
ATOM 9739 C C . GLU B 1 347 ? -27.234 47.281 19.906 1 91.56 347 GLU B C 1
ATOM 9741 O O . GLU B 1 347 ? -28.016 48.031 19.328 1 91.56 347 GLU B O 1
ATOM 9746 N N . LYS B 1 348 ? -27.531 46.531 20.812 1 87.31 348 LYS B N 1
ATOM 9747 C CA . LYS B 1 348 ? -28.922 46.469 21.281 1 87.31 348 LYS B CA 1
ATOM 9748 C C . LYS B 1 348 ? -29.312 47.719 22.047 1 87.31 348 LYS B C 1
ATOM 9750 O O . LYS B 1 348 ? -28.453 48.375 22.656 1 87.31 348 LYS B O 1
ATOM 9755 N N . ASP B 1 349 ? -30.609 47.969 21.938 1 87.69 349 ASP B N 1
ATOM 9756 C CA . ASP B 1 349 ? -31.109 49.094 22.734 1 87.69 349 ASP B CA 1
ATOM 9757 C C . ASP B 1 349 ? -30.938 48.812 24.234 1 87.69 349 ASP B C 1
ATOM 9759 O O . ASP B 1 349 ? -31.172 47.688 24.688 1 87.69 349 ASP B O 1
ATOM 9763 N N . ILE B 1 350 ? -30.438 49.781 24.844 1 90.44 350 ILE B N 1
ATOM 9764 C CA . ILE B 1 350 ? -30.328 49.656 26.297 1 90.44 350 ILE B CA 1
ATOM 9765 C C . ILE B 1 350 ? -31.719 49.75 26.922 1 90.44 350 ILE B C 1
ATOM 9767 O O . ILE B 1 350 ? -32.406 50.75 26.781 1 90.44 350 ILE B O 1
ATOM 9771 N N . PRO B 1 351 ? -32.094 48.719 27.578 1 87.94 351 PRO B N 1
ATOM 9772 C CA . PRO B 1 351 ? -33.438 48.75 28.203 1 87.94 351 PRO B CA 1
ATOM 9773 C C . PRO B 1 351 ? -33.594 49.938 29.156 1 87.94 351 PRO B C 1
ATOM 9775 O O . PRO B 1 351 ? -32.625 50.375 29.766 1 87.94 351 PRO B O 1
ATOM 9778 N N . GLU B 1 352 ? -34.875 50.406 29.328 1 86.12 352 GLU B N 1
ATOM 9779 C CA . GLU B 1 352 ? -35.156 51.531 30.188 1 86.12 352 GLU B CA 1
ATOM 9780 C C . GLU B 1 352 ? -34.719 51.281 31.625 1 86.12 352 GLU B C 1
ATOM 9782 O O . GLU B 1 352 ? -34.969 50.219 32.188 1 86.12 352 GLU B O 1
ATOM 9787 N N . GLY B 1 353 ? -33.969 52.156 32.094 1 85 353 GLY B N 1
ATOM 9788 C CA . GLY B 1 353 ? -33.531 52.094 33.469 1 85 353 GLY B CA 1
ATOM 9789 C C . GLY B 1 353 ? -32.25 51.281 33.625 1 85 353 GLY B C 1
ATOM 9790 O O . GLY B 1 353 ? -31.656 51.281 34.719 1 85 353 GLY B O 1
ATOM 9791 N N . LYS B 1 354 ? -31.828 50.688 32.531 1 91.88 354 LYS B N 1
ATOM 9792 C CA . LYS B 1 354 ? -30.625 49.875 32.656 1 91.88 354 LYS B CA 1
ATOM 9793 C C . LYS B 1 354 ? -29.438 50.531 31.969 1 91.88 354 LYS B C 1
ATOM 9795 O O . LYS B 1 354 ? -29.594 51.562 31.297 1 91.88 354 LYS B O 1
ATOM 9800 N N . SER B 1 355 ? -28.281 50.062 32.219 1 94 355 SER B N 1
ATOM 9801 C CA . SER B 1 355 ? -27.047 50.438 31.578 1 94 355 SER B CA 1
ATOM 9802 C C . SER B 1 355 ? -26.359 49.25 30.938 1 94 355 SER B C 1
ATOM 9804 O O . SER B 1 355 ? -26.578 48.094 31.359 1 94 355 SER B O 1
ATOM 9806 N N . LEU B 1 356 ? -25.734 49.5 29.859 1 95.88 356 LEU B N 1
ATOM 9807 C CA . LEU B 1 356 ? -24.766 48.531 29.375 1 95.88 356 LEU B CA 1
ATOM 9808 C C . LEU B 1 356 ? -23.516 48.531 30.266 1 95.88 356 LEU B C 1
ATOM 9810 O O . LEU B 1 356 ? -22.828 49.531 30.391 1 95.88 356 LEU B O 1
ATOM 9814 N N . VAL B 1 357 ? -23.328 47.469 30.891 1 95.81 357 VAL B N 1
ATOM 9815 C CA . VAL B 1 357 ? -22.172 47.312 31.766 1 95.81 357 VAL B CA 1
ATOM 9816 C C . VAL B 1 357 ? -21.016 46.688 30.984 1 95.81 357 VAL B C 1
ATOM 9818 O O . VAL B 1 357 ? -21.156 45.625 30.375 1 95.81 357 VAL B O 1
ATOM 9821 N N . VAL B 1 358 ? -19.891 47.375 30.969 1 97.06 358 VAL B N 1
ATOM 9822 C CA . VAL B 1 358 ? -18.688 46.875 30.328 1 97.06 358 VAL B CA 1
ATOM 9823 C C . VAL B 1 358 ? -17.641 46.531 31.391 1 97.06 358 VAL B C 1
ATOM 9825 O O . VAL B 1 358 ? -17.141 47.438 32.094 1 97.06 358 VAL B O 1
ATOM 9828 N N . VAL B 1 359 ? -17.344 45.312 31.5 1 96.94 359 VAL B N 1
ATOM 9829 C CA . VAL B 1 359 ? -16.234 44.875 32.375 1 96.94 359 VAL B CA 1
ATOM 9830 C C . VAL B 1 359 ? -14.977 44.688 31.531 1 96.94 359 VAL B C 1
ATOM 9832 O O . VAL B 1 359 ? -14.984 43.875 30.578 1 96.94 359 VAL B O 1
ATOM 9835 N N . ALA B 1 360 ? -13.945 45.469 31.844 1 97.56 360 ALA B N 1
ATOM 9836 C CA . ALA B 1 360 ? -12.656 45.312 31.172 1 97.56 360 ALA B CA 1
ATOM 9837 C C . ALA B 1 360 ? -11.633 44.656 32.094 1 97.56 360 ALA B C 1
ATOM 9839 O O . ALA B 1 360 ? -11.391 45.125 33.188 1 97.56 360 ALA B O 1
ATOM 9840 N N . TYR B 1 361 ? -11.055 43.562 31.656 1 97.62 361 TYR B N 1
ATOM 9841 C CA . TYR B 1 361 ? -10.047 42.844 32.406 1 97.62 361 TYR B CA 1
ATOM 9842 C C . TYR B 1 361 ? -8.664 43.031 31.797 1 97.62 361 TYR B C 1
ATOM 9844 O O . TYR B 1 361 ? -8.484 42.906 30.594 1 97.62 361 TYR B O 1
ATOM 9852 N N . ASN B 1 362 ? -7.676 43.375 32.594 1 97.81 362 ASN B N 1
ATOM 9853 C CA . ASN B 1 362 ? -6.281 43.562 32.188 1 97.81 362 ASN B CA 1
ATOM 9854 C C . ASN B 1 362 ? -5.434 42.344 32.562 1 97.81 362 ASN B C 1
ATOM 9856 O O . ASN B 1 362 ? -5.074 42.156 33.75 1 97.81 362 ASN B O 1
ATOM 9860 N N . PRO B 1 363 ? -5.035 41.594 31.578 1 97.62 363 PRO B N 1
ATOM 9861 C CA . PRO B 1 363 ? -4.234 40.406 31.891 1 97.62 363 PRO B CA 1
ATOM 9862 C C . PRO B 1 363 ? -2.77 40.719 32.156 1 97.62 363 PRO B C 1
ATOM 9864 O O . PRO B 1 363 ? -1.994 39.844 32.562 1 97.62 363 PRO B O 1
ATOM 9867 N N . LEU B 1 364 ? -2.324 41.938 31.984 1 97.25 364 LEU B N 1
ATOM 9868 C CA . LEU B 1 364 ? -0.932 42.312 32.188 1 97.25 364 LEU B CA 1
ATOM 9869 C C . LEU B 1 364 ? -0.689 42.719 33.625 1 97.25 364 LEU B C 1
ATOM 9871 O O . LEU B 1 364 ? -1.627 43.094 34.344 1 97.25 364 LEU B O 1
ATOM 9875 N N . GLY B 1 365 ? 0.574 42.688 34.094 1 96.81 365 GLY B N 1
ATOM 9876 C CA . GLY B 1 365 ? 0.951 43.062 35.438 1 96.81 365 GLY B CA 1
ATOM 9877 C C . GLY B 1 365 ? 1.244 44.531 35.594 1 96.81 365 GLY B C 1
ATOM 9878 O O . GLY B 1 365 ? 1.943 44.938 36.531 1 96.81 365 GLY B O 1
ATOM 9879 N N . TRP B 1 366 ? 0.753 45.312 34.625 1 96.94 366 TRP B N 1
ATOM 9880 C CA . TRP B 1 366 ? 0.938 46.781 34.625 1 96.94 366 TRP B CA 1
ATOM 9881 C C . TRP B 1 366 ? -0.406 47.5 34.625 1 96.94 366 TRP B C 1
ATOM 9883 O O . TRP B 1 366 ? -1.403 46.969 34.156 1 96.94 366 TRP B O 1
ATOM 9893 N N . ASN B 1 367 ? -0.379 48.719 35.25 1 95.38 367 ASN B N 1
ATOM 9894 C CA . ASN B 1 367 ? -1.523 49.594 35 1 95.38 367 ASN B CA 1
ATOM 9895 C C . ASN B 1 367 ? -1.645 49.906 33.5 1 95.38 367 ASN B C 1
ATOM 9897 O O . ASN B 1 367 ? -0.637 50.094 32.812 1 95.38 367 ASN B O 1
ATOM 9901 N N . ARG B 1 368 ? -2.838 49.875 33.125 1 94.88 368 ARG B N 1
ATOM 9902 C CA . ARG B 1 368 ? -3.006 50.031 31.672 1 94.88 368 ARG B CA 1
ATOM 9903 C C . ARG B 1 368 ? -4.129 51 31.359 1 94.88 368 ARG B C 1
ATOM 9905 O O . ARG B 1 368 ? -5.172 51 32 1 94.88 368 ARG B O 1
ATOM 9912 N N . THR B 1 369 ? -3.826 51.906 30.547 1 94.69 369 THR B N 1
ATOM 9913 C CA . THR B 1 369 ? -4.828 52.781 29.969 1 94.69 369 THR B CA 1
ATOM 9914 C C . THR B 1 369 ? -4.949 52.562 28.453 1 94.69 369 THR B C 1
ATOM 9916 O O . THR B 1 369 ? -3.957 52.625 27.734 1 94.69 369 THR B O 1
ATOM 9919 N N . GLU B 1 370 ? -6.113 52.219 28.062 1 94.69 370 GLU B N 1
ATOM 9920 C CA . GLU B 1 370 ? -6.34 51.875 26.656 1 94.69 370 GLU B CA 1
ATOM 9921 C C . GLU B 1 370 ? -7.613 52.531 26.125 1 94.69 370 GLU B C 1
ATOM 9923 O O . GLU B 1 370 ? -8.477 52.938 26.906 1 94.69 370 GLU B O 1
ATOM 9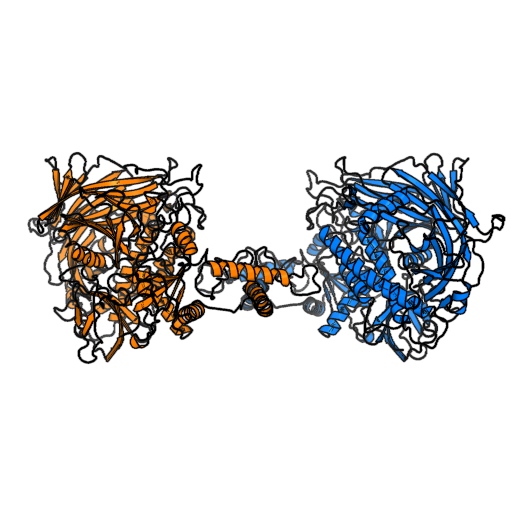928 N N . ILE B 1 371 ? -7.684 52.625 24.875 1 95.88 371 ILE B N 1
ATOM 9929 C CA . ILE B 1 371 ? -8.883 53.125 24.219 1 95.88 371 ILE B CA 1
ATOM 9930 C C . ILE B 1 371 ? -9.812 51.969 23.891 1 95.88 371 ILE B C 1
ATOM 9932 O O . ILE B 1 371 ? -9.406 51 23.234 1 95.88 371 ILE B O 1
ATOM 9936 N N . VAL B 1 372 ? -11.023 52.031 24.359 1 96.38 372 VAL B N 1
ATOM 9937 C CA . VAL B 1 372 ? -12.047 51.062 24.047 1 96.38 372 VAL B CA 1
ATOM 9938 C C . VAL B 1 372 ? -12.906 51.562 22.891 1 96.38 372 VAL B C 1
ATOM 9940 O O . VAL B 1 372 ? -13.281 52.719 22.844 1 96.38 372 VAL B O 1
ATOM 9943 N N . ARG B 1 373 ? -13.078 50.781 21.938 1 95.69 373 ARG B N 1
ATOM 9944 C CA . ARG B 1 373 ? -13.898 51.062 20.781 1 95.69 373 ARG B CA 1
ATOM 9945 C C . ARG B 1 373 ? -14.984 50 20.578 1 95.69 373 ARG B C 1
ATOM 9947 O O . ARG B 1 373 ? -14.672 48.844 20.328 1 95.69 373 ARG B O 1
ATOM 9954 N N . ILE B 1 374 ? -16.312 50.375 20.641 1 96.62 374 ILE B N 1
ATOM 9955 C CA . ILE B 1 374 ? -17.406 49.406 20.484 1 96.62 374 ILE B CA 1
ATOM 9956 C C . ILE B 1 374 ? -18.469 50 19.578 1 96.62 374 ILE B C 1
ATOM 9958 O O . ILE B 1 374 ? -18.703 51.219 19.578 1 96.62 374 ILE B O 1
ATOM 9962 N N . PRO B 1 375 ? -19.078 49.188 18.766 1 95.88 375 PRO B N 1
ATOM 9963 C CA . PRO B 1 375 ? -20.141 49.656 17.891 1 95.88 375 PRO B CA 1
ATOM 9964 C C . PRO B 1 375 ? -21.453 49.906 18.625 1 95.88 375 PRO B C 1
ATOM 9966 O O . PRO B 1 375 ? -21.844 49.125 19.469 1 95.88 375 PRO B O 1
ATOM 9969 N N . VAL B 1 376 ? -22.094 51.062 18.359 1 95.12 376 VAL B N 1
ATOM 9970 C CA . VAL B 1 376 ? -23.359 51.406 18.984 1 95.12 376 VAL B CA 1
ATOM 9971 C C . VAL B 1 376 ? -24.297 52.031 17.953 1 95.12 376 VAL B C 1
ATOM 9973 O O . VAL B 1 376 ? -23.844 52.469 16.891 1 95.12 376 VAL B O 1
ATOM 9976 N N . ASN B 1 377 ? -25.562 52.094 18.297 1 91.44 377 ASN B N 1
ATOM 9977 C CA . ASN B 1 377 ? -26.562 52.625 17.359 1 91.44 377 ASN B CA 1
ATOM 9978 C C . ASN B 1 377 ? -26.922 54.062 17.703 1 91.44 377 ASN B C 1
ATOM 9980 O O . ASN B 1 377 ? -27.547 54.781 16.891 1 91.44 377 ASN B O 1
ATOM 9984 N N . ASP B 1 378 ? -26.469 54.5 18.891 1 88.56 378 ASP B N 1
ATOM 9985 C CA . ASP B 1 378 ? -26.875 55.812 19.406 1 88.56 378 ASP B CA 1
ATOM 9986 C C . ASP B 1 378 ? -25.656 56.656 19.75 1 88.56 378 ASP B C 1
ATOM 9988 O O . ASP B 1 378 ? -24.719 56.188 20.391 1 88.56 378 ASP B O 1
ATOM 9992 N N . ALA B 1 379 ? -25.641 57.969 19.328 1 90 379 ALA B N 1
ATOM 9993 C CA . ALA B 1 379 ? -24.516 58.844 19.594 1 90 379 ALA B CA 1
ATOM 9994 C C . ALA B 1 379 ? -24.797 59.75 20.797 1 90 379 ALA B C 1
ATOM 9996 O O . ALA B 1 379 ? -24.219 60.812 20.922 1 90 379 ALA B O 1
ATOM 9997 N N . THR B 1 380 ? -25.719 59.312 21.641 1 89.06 380 THR B N 1
ATOM 9998 C CA . THR B 1 380 ? -26.062 60.125 22.797 1 89.06 380 THR B CA 1
ATOM 9999 C C . THR B 1 380 ? -25.75 59.406 24.094 1 89.06 380 THR B C 1
ATOM 10001 O O . THR B 1 380 ? -26.156 59.812 25.172 1 89.06 380 THR B O 1
ATOM 10004 N N . LEU B 1 381 ? -25.031 58.406 23.969 1 92.62 381 LEU B N 1
ATOM 10005 C CA . LEU B 1 381 ? -24.719 57.594 25.141 1 92.62 381 LEU B CA 1
ATOM 10006 C C . LEU B 1 381 ? -23.656 58.25 26 1 92.62 381 LEU B C 1
ATOM 10008 O O . LEU B 1 381 ? -22.766 58.938 25.484 1 92.62 381 LEU B O 1
ATOM 10012 N N . SER B 1 382 ? -23.781 58.156 27.219 1 92.69 382 SER B N 1
ATOM 10013 C CA . SER B 1 382 ? -22.766 58.594 28.188 1 92.69 382 SER B CA 1
ATOM 10014 C C . SER B 1 382 ? -22.062 57.406 28.828 1 92.69 382 SER B C 1
ATOM 10016 O O . SER B 1 382 ? -22.641 56.312 28.969 1 92.69 382 SER B O 1
ATOM 10018 N N . VAL B 1 383 ? -20.828 57.562 29.125 1 95.81 383 VAL B N 1
ATOM 10019 C CA . VAL B 1 383 ? -20.047 56.531 29.766 1 95.81 383 VAL B CA 1
ATOM 10020 C C . VAL B 1 383 ? -19.594 57 31.156 1 95.81 383 VAL B C 1
ATOM 10022 O O . VAL B 1 383 ? -19.047 58.094 31.297 1 95.81 383 VAL B O 1
ATOM 10025 N N . ARG B 1 384 ? -19.812 56.219 32.125 1 94.81 384 ARG B N 1
ATOM 10026 C CA . ARG B 1 384 ? -19.359 56.469 33.5 1 94.81 384 ARG B CA 1
ATOM 10027 C C . ARG B 1 384 ? -18.359 55.406 33.938 1 94.81 384 ARG B C 1
ATOM 10029 O O . ARG B 1 384 ? -18.516 54.25 33.594 1 94.81 384 ARG B O 1
ATOM 10036 N N . ASP B 1 385 ? -17.422 55.844 34.625 1 93.69 385 ASP B N 1
ATOM 10037 C CA . ASP B 1 385 ? -16.469 54.875 35.188 1 93.69 385 ASP B CA 1
ATOM 10038 C C . ASP B 1 385 ? -16.984 54.312 36.5 1 93.69 385 ASP B C 1
ATOM 10040 O O . ASP B 1 385 ? -18.109 54.594 36.906 1 93.69 385 ASP B O 1
ATOM 10044 N N . SER B 1 386 ? -16.234 53.469 37.094 1 91.38 386 SER B N 1
ATOM 10045 C CA . SER B 1 386 ? -16.625 52.75 38.281 1 91.38 386 SER B CA 1
ATOM 10046 C C . SER B 1 386 ? -16.844 53.719 39.438 1 91.38 386 SER B C 1
ATOM 10048 O O . SER B 1 386 ? -17.578 53.406 40.406 1 91.38 386 SER B O 1
ATOM 10050 N N . SER B 1 387 ? -16.234 54.906 39.406 1 88.81 387 SER B N 1
ATOM 10051 C CA . SER B 1 387 ? -16.375 55.906 40.438 1 88.81 387 SER B CA 1
ATOM 10052 C C . SER B 1 387 ? -17.578 56.812 40.188 1 88.81 387 SER B C 1
ATOM 10054 O O . SER B 1 387 ? -17.891 57.688 41 1 88.81 387 SER B O 1
ATOM 10056 N N . GLY B 1 388 ? -18.125 56.625 39.031 1 87.75 388 GLY B N 1
ATOM 10057 C CA . GLY B 1 388 ? -19.297 57.406 38.719 1 87.75 388 GLY B CA 1
ATOM 10058 C C . GLY B 1 388 ? -18.984 58.656 37.875 1 87.75 388 GLY B C 1
ATOM 10059 O O . GLY B 1 388 ? -19.875 59.375 37.469 1 87.75 388 GLY B O 1
ATOM 10060 N N . ASN B 1 389 ? -17.75 58.844 37.625 1 91.94 389 ASN B N 1
ATOM 10061 C CA . ASN B 1 389 ? -17.344 60 36.812 1 91.94 389 ASN B CA 1
ATOM 10062 C C . ASN B 1 389 ? -17.75 59.812 35.344 1 91.94 389 ASN B C 1
ATOM 10064 O O . ASN B 1 389 ? -17.609 58.719 34.781 1 91.94 389 ASN B O 1
ATOM 10068 N N . ILE B 1 390 ? -18.219 60.875 34.812 1 92.81 390 ILE B N 1
ATOM 10069 C CA . ILE B 1 390 ? -18.578 60.844 33.406 1 92.81 390 ILE B CA 1
ATOM 10070 C C . ILE B 1 390 ? -17.312 61.031 32.562 1 92.81 390 ILE B C 1
ATOM 10072 O O . ILE B 1 390 ? -16.578 62 32.75 1 92.81 390 ILE B O 1
ATOM 10076 N N . LEU B 1 391 ? -17.078 60.156 31.688 1 94.69 391 LEU B N 1
ATOM 10077 C CA . LEU B 1 391 ? -15.875 60.188 30.859 1 94.69 391 LEU B CA 1
ATOM 10078 C C . LEU B 1 391 ? -16.109 60.938 29.578 1 94.69 391 LEU B C 1
ATOM 10080 O O . LEU B 1 391 ? -17.25 61.094 29.125 1 94.69 391 LEU B O 1
ATOM 10084 N N . GLU B 1 392 ? -14.977 61.5 29.094 1 92.88 392 GLU B N 1
ATOM 10085 C CA . GLU B 1 392 ? -15.008 62.031 27.734 1 92.88 392 GLU B CA 1
ATOM 10086 C C . GLU B 1 392 ? -15.172 60.938 26.703 1 92.88 392 GLU B C 1
ATOM 10088 O O . GLU B 1 392 ? -14.477 59.906 26.766 1 92.88 392 GLU B O 1
ATOM 10093 N N . VAL B 1 393 ? -16.203 61.094 25.812 1 95.19 393 VAL B N 1
ATOM 10094 C CA . VAL B 1 393 ? -16.438 60.062 24.812 1 95.19 393 VAL B CA 1
ATOM 10095 C C . VAL B 1 393 ? -16.438 60.719 23.422 1 95.19 393 VAL B C 1
ATOM 10097 O O . VAL B 1 393 ? -16.703 61.906 23.266 1 95.19 393 VAL B O 1
ATOM 10100 N N . GLN B 1 394 ? -16.016 59.938 22.484 1 95.06 394 GLN B N 1
ATOM 10101 C CA . GLN B 1 394 ? -16 60.344 21.094 1 95.06 394 GLN B CA 1
ATOM 10102 C C . GLN B 1 394 ? -16.766 59.344 20.219 1 95.06 394 GLN B C 1
ATOM 10104 O O . GLN B 1 394 ? -16.672 58.125 20.438 1 95.06 394 GLN B O 1
ATOM 10109 N N . TYR B 1 395 ? -17.609 59.844 19.312 1 94.75 395 TYR B N 1
ATOM 10110 C CA . TYR B 1 395 ? -18.312 59.031 18.344 1 94.75 395 TYR B CA 1
ATOM 10111 C C . TYR B 1 395 ? -17.734 59.219 16.953 1 94.75 395 TYR B C 1
ATOM 10113 O O . TYR B 1 395 ? -17.391 60.344 16.562 1 94.75 395 TYR B O 1
ATOM 10121 N N . VAL B 1 396 ? -17.516 58.156 16.312 1 94.44 396 VAL B N 1
ATOM 10122 C CA . VAL B 1 396 ? -17.094 58.156 14.914 1 94.44 396 VAL B CA 1
ATOM 10123 C C . VAL B 1 396 ? -18.078 57.375 14.07 1 94.44 396 VAL B C 1
ATOM 10125 O O . VAL B 1 396 ? -18.484 56.281 14.453 1 94.44 396 VAL B O 1
ATOM 10128 N N . ASN B 1 397 ? -18.422 57.875 12.93 1 92.25 397 ASN B N 1
ATOM 10129 C CA . ASN B 1 397 ? -19.328 57.156 12.039 1 92.25 397 ASN B CA 1
ATOM 10130 C C . ASN B 1 397 ? -18.688 55.875 11.508 1 92.25 397 ASN B C 1
ATOM 10132 O O . ASN B 1 397 ? -17.5 55.844 11.211 1 92.25 397 ASN B O 1
ATOM 10136 N N . LEU B 1 398 ? -19.516 54.875 11.477 1 92.5 398 LEU B N 1
ATOM 10137 C CA . LEU B 1 398 ? -19.047 53.656 10.852 1 92.5 398 LEU B CA 1
ATOM 10138 C C . LEU B 1 398 ? -18.875 53.844 9.352 1 92.5 398 LEU B C 1
ATOM 10140 O O . LEU B 1 398 ? -19.797 54.312 8.672 1 92.5 398 LEU B O 1
ATOM 10144 N N . ASP B 1 399 ? -17.766 53.5 8.82 1 91.56 399 ASP B N 1
ATOM 10145 C CA . ASP B 1 399 ? -17.484 53.688 7.398 1 91.56 399 ASP B CA 1
ATOM 10146 C C . ASP B 1 399 ? -18.141 52.594 6.555 1 91.56 399 ASP B C 1
ATOM 10148 O O . ASP B 1 399 ? -18.422 51.531 7.055 1 91.56 399 ASP B O 1
ATOM 10152 N N . ASN B 1 400 ? -18.312 52.781 5.312 1 90.31 400 ASN B N 1
ATOM 10153 C CA . ASN B 1 400 ? -18.984 51.875 4.398 1 90.31 400 ASN B CA 1
ATOM 10154 C C . ASN B 1 400 ? -18.188 50.594 4.199 1 90.31 400 ASN B C 1
ATOM 10156 O O . ASN B 1 400 ? -18.781 49.531 4.016 1 90.31 400 ASN B O 1
ATOM 10160 N N . VAL B 1 401 ? -16.953 50.688 4.203 1 93.38 401 VAL B N 1
ATOM 10161 C CA . VAL B 1 401 ? -16.109 49.5 4.008 1 93.38 401 VAL B CA 1
ATOM 10162 C C . VAL B 1 401 ? -16.359 48.5 5.129 1 93.38 401 VAL B C 1
ATOM 10164 O O . VAL B 1 401 ? -16.531 47.312 4.875 1 93.38 401 VAL B O 1
ATOM 10167 N N . THR B 1 402 ? -16.391 48.969 6.328 1 94.5 402 THR B N 1
ATOM 10168 C CA . THR B 1 402 ? -16.641 48.125 7.484 1 94.5 402 THR B CA 1
ATOM 10169 C C . THR B 1 402 ? -18.047 47.562 7.441 1 94.5 402 THR B C 1
ATOM 10171 O O . THR B 1 402 ? -18.266 46.375 7.766 1 94.5 402 THR B O 1
ATOM 10174 N N . ALA B 1 403 ? -18.953 48.344 7.055 1 93.19 403 ALA B N 1
ATOM 10175 C CA . ALA B 1 403 ? -20.344 47.906 6.953 1 93.19 403 ALA B CA 1
ATOM 10176 C C . ALA B 1 403 ? -20.469 46.781 5.934 1 93.19 403 ALA B C 1
ATOM 10178 O O . ALA B 1 403 ? -21.172 45.781 6.18 1 93.19 403 ALA B O 1
ATOM 10179 N N . ASP B 1 404 ? -19.844 46.969 4.832 1 92 404 ASP B N 1
ATOM 10180 C CA . ASP B 1 404 ? -19.891 45.938 3.773 1 92 404 ASP B CA 1
ATOM 10181 C C . ASP B 1 404 ? -19.234 44.656 4.223 1 92 404 ASP B C 1
ATOM 10183 O O . ASP B 1 404 ? -19.766 43.562 3.955 1 92 404 ASP B O 1
ATOM 10187 N N . LEU B 1 405 ? -18.094 44.719 4.859 1 93.38 405 LEU B N 1
ATOM 10188 C CA . LEU B 1 405 ? -17.406 43.562 5.387 1 93.38 405 LEU B CA 1
ATOM 10189 C C . LEU B 1 405 ? -18.297 42.812 6.375 1 93.38 405 LEU B C 1
ATOM 10191 O O . LEU B 1 405 ? -18.406 41.594 6.309 1 93.38 405 LEU B O 1
ATOM 10195 N N . ARG B 1 406 ? -18.828 43.562 7.25 1 93.25 406 ARG B N 1
ATOM 10196 C CA . ARG B 1 406 ? -19.719 43 8.258 1 93.25 406 ARG B CA 1
ATOM 10197 C C . ARG B 1 406 ? -20.859 42.219 7.609 1 93.25 406 ARG B C 1
ATOM 10199 O O . ARG B 1 406 ? -21.125 41.062 7.977 1 93.25 406 ARG B O 1
ATOM 10206 N N . ASN B 1 407 ? -21.531 42.781 6.652 1 92.25 407 ASN B N 1
ATOM 10207 C CA . ASN B 1 407 ? -22.688 42.156 6.004 1 92.25 407 ASN B CA 1
ATOM 10208 C C . ASN B 1 407 ? -22.312 40.844 5.316 1 92.25 407 ASN B C 1
ATOM 10210 O O . ASN B 1 407 ? -23.031 39.875 5.43 1 92.25 407 ASN B O 1
ATOM 10214 N N . PHE B 1 408 ? -21.266 40.844 4.66 1 92.81 408 PHE B N 1
ATOM 10215 C CA . PHE B 1 408 ? -20.844 39.688 3.904 1 92.81 408 PHE B CA 1
ATOM 10216 C C . PHE B 1 408 ? -20.359 38.594 4.836 1 92.81 408 PHE B C 1
ATOM 10218 O O . PHE B 1 408 ? -20.766 37.438 4.715 1 92.81 408 PHE B O 1
ATOM 10225 N N . TYR B 1 409 ? -19.562 38.844 5.793 1 93.44 409 TYR B N 1
ATOM 10226 C CA . TYR B 1 409 ? -18.859 37.812 6.562 1 93.44 409 TYR B CA 1
ATOM 10227 C C . TYR B 1 409 ? -19.719 37.312 7.703 1 93.44 409 TYR B C 1
ATOM 10229 O O . TYR B 1 409 ? -19.547 36.156 8.148 1 93.44 409 TYR B O 1
ATOM 10237 N N . THR B 1 410 ? -20.656 38.062 8.242 1 92.75 410 THR B N 1
ATOM 10238 C CA . THR B 1 410 ? -21.609 37.5 9.203 1 92.75 410 THR B CA 1
ATOM 10239 C C . THR B 1 410 ? -22.516 36.469 8.531 1 92.75 410 THR B C 1
ATOM 10241 O O . THR B 1 410 ? -22.859 35.469 9.133 1 92.75 410 THR B O 1
ATOM 10244 N N . LYS B 1 411 ? -22.859 36.781 7.258 1 91.94 411 LYS B N 1
ATOM 10245 C CA . LYS B 1 411 ? -23.625 35.781 6.5 1 91.94 411 LYS B CA 1
ATOM 10246 C C . LYS B 1 411 ? -22.797 34.531 6.227 1 91.94 411 LYS B C 1
ATOM 10248 O O . LYS B 1 411 ? -23.297 33.406 6.34 1 91.94 411 LYS B O 1
ATOM 10253 N N . ALA B 1 412 ? -21.594 34.719 5.867 1 91.31 412 ALA B N 1
ATOM 10254 C CA . ALA B 1 412 ? -20.703 33.625 5.492 1 91.31 412 ALA B CA 1
ATOM 10255 C C . ALA B 1 412 ? -20.406 32.719 6.688 1 91.31 412 ALA B C 1
ATOM 10257 O O . ALA B 1 412 ? -20.375 31.5 6.562 1 91.31 412 ALA B O 1
ATOM 10258 N N . TYR B 1 413 ? -20.188 33.312 7.895 1 87.81 413 TYR B N 1
ATOM 10259 C CA . TYR B 1 413 ? -19.656 32.562 9.023 1 87.81 413 TYR B CA 1
ATOM 10260 C C . TYR B 1 413 ? -20.781 32.188 9.992 1 87.81 413 TYR B C 1
ATOM 10262 O O . TYR B 1 413 ? -20.703 31.156 10.656 1 87.81 413 TYR B O 1
ATOM 10270 N N . LEU B 1 414 ? -21.844 33.062 10.047 1 87.69 414 LEU B N 1
ATOM 10271 C CA . LEU B 1 414 ? -22.906 32.812 11.023 1 87.69 414 LEU B CA 1
ATOM 10272 C C . LEU B 1 414 ? -24.203 32.438 10.336 1 87.69 414 LEU B C 1
ATOM 10274 O O . LEU B 1 414 ? -25.156 32 10.992 1 87.69 414 LEU B O 1
ATOM 10278 N N . GLY B 1 415 ? -24.281 32.625 9.07 1 85.56 415 GLY B N 1
ATOM 10279 C CA . GLY B 1 415 ? -25.516 32.344 8.344 1 85.56 415 GLY B CA 1
ATOM 10280 C C . GLY B 1 415 ? -26.578 33.406 8.57 1 85.56 415 GLY B C 1
ATOM 10281 O O . GLY B 1 415 ? -27.766 33.156 8.328 1 85.56 415 GLY B O 1
ATOM 10282 N N . GLN B 1 416 ? -26.219 34.469 9.211 1 82.81 416 GLN B N 1
ATOM 10283 C CA . GLN B 1 416 ? -27.188 35.5 9.57 1 82.81 416 GLN B CA 1
ATOM 10284 C C . GLN B 1 416 ? -26.906 36.781 8.836 1 82.81 416 GLN B C 1
ATOM 10286 O O . GLN B 1 416 ? -25.734 37.156 8.641 1 82.81 416 GLN B O 1
ATOM 10291 N N . SER B 1 417 ? -27.922 37.25 8.156 1 75.31 417 SER B N 1
ATOM 10292 C CA . SER B 1 417 ? -27.797 38.594 7.555 1 75.31 417 SER B CA 1
ATOM 10293 C C . SER B 1 417 ? -27.844 39.688 8.617 1 75.31 417 SER B C 1
ATOM 10295 O O . SER B 1 417 ? -28.609 39.594 9.57 1 75.31 417 SER B O 1
ATOM 10297 N N . SER B 1 418 ? -26.75 40.469 8.812 1 66.44 418 SER B N 1
ATOM 10298 C CA . SER B 1 418 ? -26.797 41.594 9.742 1 66.44 418 SER B CA 1
ATOM 10299 C C . SER B 1 418 ? -27.672 42.719 9.195 1 66.44 418 SER B C 1
ATOM 10301 O O . SER B 1 418 ? -27.234 43.469 8.305 1 66.44 418 SER B O 1
ATOM 10303 N N . LYS B 1 419 ? -28.969 42.688 9.32 1 65.12 419 LYS B N 1
ATOM 10304 C CA . LYS B 1 419 ? -29.875 43.688 8.734 1 65.12 419 LYS B CA 1
ATOM 10305 C C . LYS B 1 419 ? -29.656 45.062 9.352 1 65.12 419 LYS B C 1
ATOM 10307 O O . LYS B 1 419 ? -29.922 46.094 8.711 1 65.12 419 LYS B O 1
ATOM 10312 N N . GLN B 1 420 ? -29.219 45.156 10.523 1 79 420 GLN B N 1
ATOM 10313 C CA . GLN B 1 420 ? -29.031 46.469 11.133 1 79 420 GLN B CA 1
ATOM 10314 C C . GLN B 1 420 ? -27.562 46.719 11.453 1 79 420 GLN B C 1
ATOM 10316 O O . GLN B 1 420 ? -26.969 46.031 12.289 1 79 420 GLN B O 1
ATOM 10321 N N . VAL B 1 421 ? -26.844 47.5 10.57 1 86.62 421 VAL B N 1
ATOM 10322 C CA . VAL B 1 421 ? -25.469 47.938 10.766 1 86.62 421 VAL B CA 1
ATOM 10323 C C . VAL B 1 421 ? -25.422 49.094 11.773 1 86.62 421 VAL B C 1
ATOM 10325 O O . VAL B 1 421 ? -26.203 50.062 11.664 1 86.62 421 VAL B O 1
ATOM 10328 N N . PRO B 1 422 ? -24.578 48.875 12.82 1 90.56 422 PRO B N 1
ATOM 10329 C CA . PRO B 1 422 ? -24.453 50 13.75 1 90.56 422 PRO B CA 1
ATOM 10330 C C . PRO B 1 422 ? -24.016 51.281 13.062 1 90.56 422 PRO B C 1
ATOM 10332 O O . PRO B 1 422 ? -23.281 51.25 12.07 1 90.56 422 PRO B O 1
ATOM 10335 N N . LYS B 1 423 ? -24.344 52.406 13.656 1 91.06 423 LYS B N 1
ATOM 10336 C CA . LYS B 1 423 ? -24.094 53.688 13 1 91.06 423 LYS B CA 1
ATOM 10337 C C . LYS B 1 423 ? -22.781 54.312 13.477 1 91.06 423 LYS B C 1
ATOM 10339 O O . LYS B 1 423 ? -22.125 55.062 12.734 1 91.06 423 LYS B O 1
ATOM 10344 N N . TYR B 1 424 ? -22.422 54 14.766 1 93.31 424 TYR B N 1
ATOM 10345 C CA . TYR B 1 424 ? -21.297 54.719 15.344 1 93.31 424 TYR B CA 1
ATOM 10346 C C . TYR B 1 424 ? -20.344 53.781 16.062 1 93.31 424 TYR B C 1
ATOM 10348 O O . TYR B 1 424 ? -20.75 52.688 16.484 1 93.31 424 TYR B O 1
ATOM 10356 N N . TRP B 1 425 ? -19.094 54.219 16.062 1 95.38 425 TRP B N 1
ATOM 10357 C CA . TRP B 1 425 ? -18.172 53.719 17.078 1 95.38 425 TRP B CA 1
ATOM 10358 C C . TRP B 1 425 ? -18.203 54.594 18.328 1 95.38 425 TRP B C 1
ATOM 10360 O O . TRP B 1 425 ? -18.125 55.812 18.219 1 95.38 425 TRP B O 1
ATOM 10370 N N . LEU B 1 426 ? -18.469 54.031 19.422 1 96.5 426 LEU B N 1
ATOM 10371 C CA . LEU B 1 426 ? -18.266 54.719 20.688 1 96.5 426 LEU B CA 1
ATOM 10372 C C . LEU B 1 426 ? -16.844 54.5 21.203 1 96.5 426 LEU B C 1
ATOM 10374 O O . LEU B 1 426 ? -16.391 53.375 21.328 1 96.5 426 LEU B O 1
ATOM 10378 N N . ILE B 1 427 ? -16.109 55.656 21.422 1 96.94 427 ILE B N 1
ATOM 10379 C CA . ILE B 1 427 ? -14.711 55.594 21.812 1 96.94 427 ILE B CA 1
ATOM 10380 C C . ILE B 1 427 ? -14.531 56.281 23.156 1 96.94 427 ILE B C 1
ATOM 10382 O O . ILE B 1 427 ? -14.953 57.406 23.359 1 96.94 427 ILE B O 1
ATOM 10386 N N . PHE B 1 428 ? -13.914 55.625 24.109 1 96.69 428 PHE B N 1
ATOM 10387 C CA . PHE B 1 428 ? -13.586 56.219 25.406 1 96.69 428 PHE B CA 1
ATOM 10388 C C . PHE B 1 428 ? -12.328 55.562 25.984 1 96.69 428 PHE B C 1
ATOM 10390 O O . PHE B 1 428 ? -11.891 54.5 25.531 1 96.69 428 PHE B O 1
ATOM 10397 N N . GLN B 1 429 ? -11.688 56.25 26.859 1 96.19 429 GLN B N 1
ATOM 10398 C CA . GLN B 1 429 ? -10.461 55.781 27.484 1 96.19 429 GLN B CA 1
ATOM 10399 C C . GLN B 1 429 ? -10.758 54.938 28.734 1 96.19 429 GLN B C 1
ATOM 10401 O O . GLN B 1 429 ? -11.547 55.375 29.594 1 96.19 429 GLN B O 1
ATOM 10406 N N . ALA B 1 430 ? -10.219 53.781 28.812 1 96.75 430 ALA B N 1
ATOM 10407 C CA . ALA B 1 430 ? -10.391 52.906 29.969 1 96.75 430 ALA B CA 1
ATOM 10408 C C . ALA B 1 430 ? -9.07 52.719 30.703 1 96.75 430 ALA B C 1
ATOM 10410 O O . ALA B 1 430 ? -8.016 52.562 30.094 1 96.75 430 ALA B O 1
ATOM 10411 N N . SER B 1 431 ? -9.062 52.906 31.969 1 96.19 431 SER B N 1
ATOM 10412 C CA . SER B 1 431 ? -7.934 52.625 32.844 1 96.19 431 SER B CA 1
ATOM 10413 C C . SER B 1 431 ? -8.219 51.406 33.719 1 96.19 431 SER B C 1
ATOM 10415 O O . SER B 1 431 ? -9.219 51.375 34.469 1 96.19 431 SER B O 1
ATOM 10417 N N . VAL B 1 432 ? -7.406 50.438 33.656 1 97.31 432 VAL B N 1
ATOM 10418 C CA . VAL B 1 432 ? -7.641 49.188 34.344 1 97.31 432 VAL B CA 1
ATOM 10419 C C . VAL B 1 432 ? -6.406 48.781 35.156 1 97.31 432 VAL B C 1
ATOM 10421 O O . VAL B 1 432 ? -5.277 48.906 34.656 1 97.31 432 VAL B O 1
ATOM 10424 N N . PRO B 1 433 ? -6.523 48.406 36.344 1 96.69 433 PRO B N 1
ATOM 10425 C CA . PRO B 1 433 ? -5.383 48.031 37.188 1 96.69 433 PRO B CA 1
ATOM 10426 C C . PRO B 1 433 ? -4.703 46.75 36.75 1 96.69 433 PRO B C 1
ATOM 10428 O O . PRO B 1 433 ? -5.234 46.031 35.875 1 96.69 433 PRO B O 1
ATOM 10431 N N . PRO B 1 434 ? -3.449 46.531 37.281 1 96.75 434 PRO B N 1
ATOM 10432 C CA . PRO B 1 434 ? -2.73 45.312 36.906 1 96.75 434 PRO B CA 1
ATOM 10433 C C . PRO B 1 434 ? -3.441 44.031 37.375 1 96.75 434 PRO B C 1
ATOM 10435 O O . PRO B 1 434 ? -3.885 43.969 38.531 1 96.75 434 PRO B O 1
ATOM 10438 N N . LEU B 1 435 ? -3.506 43.062 36.469 1 96.5 435 LEU B N 1
ATOM 10439 C CA . LEU B 1 435 ? -4.137 41.781 36.781 1 96.5 435 LEU B CA 1
ATOM 10440 C C . LEU B 1 435 ? -5.469 42 37.5 1 96.5 435 LEU B C 1
ATOM 10442 O O . LEU B 1 435 ? -5.688 41.469 38.594 1 96.5 435 LEU B O 1
ATOM 10446 N N . GLY B 1 436 ? -6.301 42.75 36.906 1 95.94 436 GLY B N 1
ATOM 10447 C CA . GLY B 1 436 ? -7.562 43.156 37.5 1 95.94 436 GLY B CA 1
ATOM 10448 C C . GLY B 1 436 ? -8.578 43.625 36.469 1 95.94 436 GLY B C 1
ATOM 10449 O O . GLY B 1 436 ? -8.406 43.438 35.281 1 95.94 436 GLY B O 1
ATOM 10450 N N . TRP B 1 437 ? -9.695 44.188 37.062 1 96.25 437 TRP B N 1
ATOM 10451 C CA . TRP B 1 437 ? -10.742 44.656 36.156 1 96.25 437 TRP B CA 1
ATOM 10452 C C . TRP B 1 437 ? -11.305 46 36.594 1 96.25 437 TRP B C 1
ATOM 10454 O O . TRP B 1 437 ? -11.07 46.406 37.75 1 96.25 437 TRP B O 1
ATOM 10464 N N . ASN B 1 438 ? -11.766 46.656 35.719 1 97.19 438 ASN B N 1
ATOM 10465 C CA . ASN B 1 438 ? -12.547 47.875 35.938 1 97.19 438 ASN B CA 1
ATOM 10466 C C . ASN B 1 438 ? -13.867 47.844 35.156 1 97.19 438 ASN B C 1
ATOM 10468 O O . ASN B 1 438 ? -14.008 47.062 34.219 1 97.19 438 ASN B O 1
ATOM 10472 N N . THR B 1 439 ? -14.883 48.5 35.719 1 96.94 439 THR B N 1
ATOM 10473 C CA . THR B 1 439 ? -16.219 48.469 35.125 1 96.94 439 THR B CA 1
ATOM 10474 C C . THR B 1 439 ? -16.641 49.844 34.625 1 96.94 439 THR B C 1
ATOM 10476 O O . THR B 1 439 ? -16.328 50.844 35.281 1 96.94 439 THR B O 1
ATOM 10479 N N . TYR B 1 440 ? -17.297 49.875 33.594 1 97.19 440 TYR B N 1
ATOM 10480 C CA . TYR B 1 440 ? -17.828 51.094 33 1 97.19 440 TYR B CA 1
ATOM 10481 C C . TYR B 1 440 ? -19.312 50.938 32.656 1 97.19 440 TYR B C 1
ATOM 10483 O O . TYR B 1 440 ? -19.766 49.844 32.344 1 97.19 440 TYR B O 1
ATOM 10491 N N . PHE B 1 441 ? -20 52.031 32.75 1 96.31 441 PHE B N 1
ATOM 10492 C CA . PHE B 1 441 ? -21.453 52 32.562 1 96.31 441 PHE B CA 1
ATOM 10493 C C . PHE B 1 441 ? -21.859 52.938 31.438 1 96.31 441 PHE B C 1
ATOM 10495 O O . PHE B 1 441 ? -21.547 54.125 31.469 1 96.31 441 PHE B O 1
ATOM 10502 N N . ILE B 1 442 ? -22.469 52.375 30.516 1 95.94 442 ILE B N 1
ATOM 10503 C CA . ILE B 1 442 ? -22.938 53.156 29.375 1 95.94 442 ILE B CA 1
ATOM 10504 C C . ILE B 1 442 ? -24.453 53.312 29.438 1 95.94 442 ILE B C 1
ATOM 10506 O O . ILE B 1 442 ? -25.172 52.312 29.547 1 95.94 442 ILE B O 1
ATOM 10510 N N . SER B 1 443 ? -24.969 54.438 29.453 1 92.94 443 SER B N 1
ATOM 10511 C CA . SER B 1 443 ? -26.391 54.688 29.578 1 92.94 443 SER B CA 1
ATOM 10512 C C . SER B 1 443 ? -26.844 55.781 28.641 1 92.94 443 SER B C 1
ATOM 10514 O O . SER B 1 443 ? -26.016 56.531 28.125 1 92.94 443 SER B O 1
ATOM 10516 N N . ARG B 1 444 ? -28.203 55.75 28.5 1 86.12 444 ARG B N 1
ATOM 10517 C CA . ARG B 1 444 ? -28.781 56.812 27.672 1 86.12 444 ARG B CA 1
ATOM 10518 C C . ARG B 1 444 ? -28.719 58.156 28.375 1 86.12 444 ARG B C 1
ATOM 10520 O O . ARG B 1 444 ? -28.938 58.219 29.594 1 86.12 444 ARG B O 1
ATOM 10527 N N . GLY B 1 445 ? -27.984 59.031 27.906 1 66.62 445 GLY B N 1
ATOM 10528 C CA . GLY B 1 445 ? -27.906 60.375 28.484 1 66.62 445 GLY B CA 1
ATOM 10529 C C . GLY B 1 445 ? -29.266 61 28.688 1 66.62 445 GLY B C 1
ATOM 10530 O O . GLY B 1 445 ? -30.234 60.688 27.984 1 66.62 445 GLY B O 1
ATOM 10531 N N . ALA B 1 446 ? -29.859 61.375 29.859 1 53.03 446 ALA B N 1
ATOM 10532 C CA . ALA B 1 446 ? -31.094 62.125 30.062 1 53.03 446 ALA B CA 1
ATOM 10533 C C . ALA B 1 446 ? -31.406 63.031 28.859 1 53.03 446 ALA B C 1
ATOM 10535 O O . ALA B 1 446 ? -30.516 63.312 28.062 1 53.03 446 ALA B O 1
ATOM 10536 N N . THR B 1 447 ? -32.656 63.812 28.859 1 47.19 447 THR B N 1
ATOM 10537 C CA . THR B 1 447 ? -33.281 64.688 27.859 1 47.19 447 THR B CA 1
ATOM 10538 C C . THR B 1 447 ? -32.219 65.5 27.141 1 47.19 447 THR B C 1
ATOM 10540 O O . THR B 1 447 ? -31.078 65.562 27.594 1 47.19 447 THR B O 1
ATOM 10543 N N . LYS B 1 448 ? -32.844 66.438 26.125 1 42.41 448 LYS B N 1
ATOM 10544 C CA . LYS B 1 448 ? -32.375 67.375 25.125 1 42.41 448 LYS B CA 1
ATOM 10545 C C . LYS B 1 448 ? -31.219 68.25 25.656 1 42.41 448 LYS B C 1
ATOM 10547 O O . LYS B 1 448 ? -30.828 69.25 25.047 1 42.41 448 LYS B O 1
ATOM 10552 N N . ARG B 1 449 ? -31.172 68.312 26.875 1 41.28 449 ARG B N 1
ATOM 10553 C CA . ARG B 1 449 ? -30.297 69.5 27.094 1 41.28 449 ARG B CA 1
ATOM 10554 C C . ARG B 1 449 ? -28.953 69.312 26.391 1 41.28 449 ARG B C 1
ATOM 10556 O O . ARG B 1 449 ? -28.516 68.188 26.188 1 41.28 449 ARG B O 1
ATOM 10563 N N . ARG B 1 450 ? -28.266 70.375 26.156 1 40.62 450 ARG B N 1
ATOM 10564 C CA . ARG B 1 450 ? -27.203 70.875 25.297 1 40.62 450 ARG B CA 1
ATOM 10565 C C . ARG B 1 450 ? -26 69.938 25.344 1 40.62 450 ARG B C 1
ATOM 10567 O O . ARG B 1 450 ? -25.562 69.562 26.406 1 40.62 450 ARG B O 1
ATOM 10574 N N . TRP B 1 451 ? -25.719 69.188 24.328 1 41.53 451 TRP B N 1
ATOM 10575 C CA . TRP B 1 451 ? -24.391 68.875 23.828 1 41.53 451 TRP B CA 1
ATOM 10576 C C . TRP B 1 451 ? -23.344 69.812 24.453 1 41.53 451 TRP B C 1
ATOM 10578 O O . TRP B 1 451 ? -22.172 69.812 24.047 1 41.53 451 TRP B O 1
ATOM 10588 N N . LYS B 1 452 ? -23.875 70.812 25.141 1 40.16 452 LYS B N 1
ATOM 10589 C CA . LYS B 1 452 ? -22.891 71.812 25.547 1 40.16 452 LYS B CA 1
ATOM 10590 C C . LYS B 1 452 ? -21.922 71.25 26.578 1 40.16 452 LYS B C 1
ATOM 10592 O O . LYS B 1 452 ? -20.953 71.875 26.969 1 40.16 452 LYS B O 1
ATOM 10597 N N . ASN B 1 453 ? -22.406 70.188 27.375 1 42.53 453 ASN B N 1
ATOM 10598 C CA . ASN B 1 453 ? -21.375 69.875 28.359 1 42.53 453 ASN B CA 1
ATOM 10599 C C . ASN B 1 453 ? -20.312 68.938 27.797 1 42.53 453 ASN B C 1
ATOM 10601 O O . ASN B 1 453 ? -20.625 68.062 27.031 1 42.53 453 ASN B O 1
ATOM 10605 N N . GLY B 1 454 ? -19.047 69.312 27.641 1 50.81 454 GLY B N 1
ATOM 10606 C CA . GLY B 1 454 ? -17.703 69.125 27.109 1 50.81 454 GLY B CA 1
ATOM 10607 C C . GLY B 1 454 ? -17.266 67.688 27.016 1 50.81 454 GLY B C 1
ATOM 10608 O O . GLY B 1 454 ? -16.141 67.375 26.594 1 50.81 454 GLY B O 1
ATOM 10609 N N . ASN B 1 455 ? -18.188 66.688 27.359 1 62.66 455 ASN B N 1
ATOM 10610 C CA . ASN B 1 455 ? -17.516 65.375 27.469 1 62.66 455 ASN B CA 1
ATOM 10611 C C . ASN B 1 455 ? -17.844 64.5 26.281 1 62.66 455 ASN B C 1
ATOM 10613 O O . ASN B 1 455 ? -17.406 63.312 26.234 1 62.66 455 ASN B O 1
ATOM 10617 N N . ARG B 1 456 ? -18.891 64.812 25.328 1 75.56 456 ARG B N 1
ATOM 10618 C CA . ARG B 1 456 ? -19.219 64 24.141 1 75.56 456 ARG B CA 1
ATOM 10619 C C . ARG B 1 456 ? -18.859 64.75 22.859 1 75.56 456 ARG B C 1
ATOM 10621 O O . ARG B 1 456 ? -19.172 65.938 22.719 1 75.56 456 ARG B O 1
ATOM 10628 N N . PHE B 1 457 ? -18.141 64 21.969 1 76.44 457 PHE B N 1
ATOM 10629 C CA . PHE B 1 457 ? -17.703 64.625 20.734 1 76.44 457 PHE B CA 1
ATOM 1063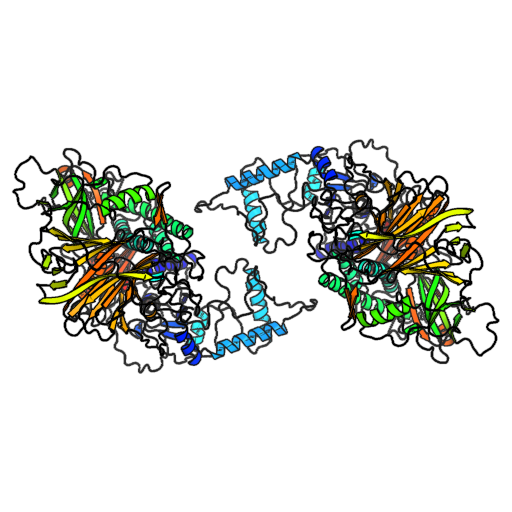0 C C . PHE B 1 457 ? -18.016 63.781 19.531 1 76.44 457 PHE B C 1
ATOM 10632 O O . PHE B 1 457 ? -17.672 62.594 19.516 1 76.44 457 PHE B O 1
ATOM 10639 N N . LEU B 1 458 ? -18.859 64.125 18.625 1 77.5 458 LEU B N 1
ATOM 10640 C CA . LEU B 1 458 ? -19.016 63.5 17.328 1 77.5 458 LEU B CA 1
ATOM 10641 C C . LEU B 1 458 ? -17.953 63.969 16.359 1 77.5 458 LEU B C 1
ATOM 10643 O O . LEU B 1 458 ? -17.844 65.188 16.078 1 77.5 458 LEU B O 1
ATOM 10647 N N . SER B 1 459 ? -17.203 63.062 15.867 1 82.06 459 SER B N 1
ATOM 10648 C CA . SER B 1 459 ? -16.094 63.406 14.977 1 82.06 459 SER B CA 1
ATOM 10649 C C . SER B 1 459 ? -16.609 64.125 13.734 1 82.06 459 SER B C 1
ATOM 10651 O O . SER B 1 459 ? -17.656 63.781 13.195 1 82.06 459 SER B O 1
ATOM 10653 N N . VAL B 1 460 ? -15.867 65.188 13.406 1 72.12 460 VAL B N 1
ATOM 10654 C CA . VAL B 1 460 ? -16.266 66 12.266 1 72.12 460 VAL B CA 1
ATOM 10655 C C . VAL B 1 460 ? -15.281 65.812 11.117 1 72.12 460 VAL B C 1
ATOM 10657 O O . VAL B 1 460 ? -14.07 65.688 11.336 1 72.12 460 VAL B O 1
ATOM 10660 N N . MET B 1 461 ? -15.867 65.625 9.984 1 75.69 461 MET B N 1
ATOM 10661 C CA . MET B 1 461 ? -15.016 65.562 8.797 1 75.69 461 MET B CA 1
ATOM 10662 C C . MET B 1 461 ? -14.375 66.938 8.539 1 75.69 461 MET B C 1
ATOM 10664 O O . MET B 1 461 ? -15.055 67.938 8.555 1 75.69 461 MET B O 1
ATOM 10668 N N . ASP B 1 462 ? -13.07 66.875 8.602 1 70.5 462 ASP B N 1
ATOM 10669 C CA . ASP B 1 462 ? -12.328 68.125 8.406 1 70.5 462 ASP B CA 1
ATOM 10670 C C . ASP B 1 462 ? -12.203 68.438 6.922 1 70.5 462 ASP B C 1
ATOM 10672 O O . ASP B 1 462 ? -12.109 67.562 6.086 1 70.5 462 ASP B O 1
ATOM 10676 N N . SER B 1 463 ? -12.516 69.562 6.52 1 66.12 463 SER B N 1
ATOM 10677 C CA . SER B 1 463 ? -12.281 70.062 5.16 1 66.12 463 SER B CA 1
ATOM 10678 C C . SER B 1 463 ? -10.961 70.812 5.066 1 66.12 463 SER B C 1
ATOM 10680 O O . SER B 1 463 ? -10.883 72 5.461 1 66.12 463 SER B O 1
ATOM 10682 N N . PRO B 1 464 ? -9.883 70 4.738 1 65.25 464 PRO B N 1
ATOM 10683 C CA . PRO B 1 464 ? -8.578 70.688 4.758 1 65.25 464 PRO B CA 1
ATOM 10684 C C . PRO B 1 464 ? -8.484 71.812 3.754 1 65.25 464 PRO B C 1
ATOM 10686 O O . PRO B 1 464 ? -8.961 71.688 2.623 1 65.25 464 PRO B O 1
ATOM 10689 N N . GLN B 1 465 ? -8.148 73 4.18 1 63.44 465 GLN B N 1
ATOM 10690 C CA . GLN B 1 465 ? -7.977 74.188 3.316 1 63.44 465 GLN B CA 1
ATOM 10691 C C . GLN B 1 465 ? -6.527 74.312 2.859 1 63.44 465 GLN B C 1
ATOM 10693 O O . GLN B 1 465 ? -6.25 75 1.855 1 63.44 465 GLN B O 1
ATOM 10698 N N . ASN B 1 466 ? -5.625 73.625 3.514 1 72.19 466 ASN B N 1
ATOM 10699 C CA . ASN B 1 466 ? -4.207 73.812 3.227 1 72.19 466 ASN B CA 1
ATOM 10700 C C . ASN B 1 466 ? -3.639 72.625 2.441 1 72.19 466 ASN B C 1
ATOM 10702 O O . ASN B 1 466 ? -4.266 71.562 2.361 1 72.19 466 ASN B O 1
ATOM 10706 N N . GLU B 1 467 ? -2.572 72.875 1.877 1 82.69 467 GLU B N 1
ATOM 10707 C CA . GLU B 1 467 ? -1.87 71.875 1.076 1 82.69 467 GLU B CA 1
ATOM 10708 C C . GLU B 1 467 ? -1.453 70.688 1.928 1 82.69 467 GLU B C 1
ATOM 10710 O O . GLU B 1 467 ? -1.408 69.562 1.438 1 82.69 467 GLU B O 1
ATOM 10715 N N . THR B 1 468 ? -1.17 70.875 3.191 1 89.94 468 THR B N 1
ATOM 10716 C CA . THR B 1 468 ? -0.758 69.812 4.105 1 89.94 468 THR B CA 1
ATOM 10717 C C . THR B 1 468 ? -1.726 69.688 5.281 1 89.94 468 THR B C 1
ATOM 10719 O O . THR B 1 468 ? -2.119 70.75 5.859 1 89.94 468 THR B O 1
ATOM 10722 N N . ILE B 1 469 ? -2.123 68.5 5.531 1 92.19 469 ILE B N 1
ATOM 10723 C CA . ILE B 1 469 ? -3.045 68.25 6.629 1 92.19 469 ILE B CA 1
ATOM 10724 C C . ILE B 1 469 ? -2.291 67.562 7.789 1 92.19 469 ILE B C 1
ATOM 10726 O O . ILE B 1 469 ? -1.678 66.5 7.621 1 92.19 469 ILE B O 1
ATOM 10730 N N . GLU B 1 470 ? -2.246 68.188 8.875 1 93.19 470 GLU B N 1
ATOM 10731 C CA . GLU B 1 470 ? -1.628 67.625 10.07 1 93.19 470 GLU B CA 1
ATOM 10732 C C . GLU B 1 470 ? -2.67 67 10.992 1 93.19 470 GLU B C 1
ATOM 10734 O O . GLU B 1 470 ? -3.699 67.625 11.281 1 93.19 470 GLU B O 1
ATOM 10739 N N . VAL B 1 471 ? -2.455 65.812 11.359 1 94.12 471 VAL B N 1
ATOM 10740 C CA . VAL B 1 471 ? -3.395 65.125 12.211 1 94.12 471 VAL B CA 1
ATOM 10741 C C . VAL B 1 471 ? -2.674 64.625 13.461 1 94.12 471 VAL B C 1
ATOM 10743 O O . VAL B 1 471 ? -1.469 64.375 13.422 1 94.12 471 VAL B O 1
ATOM 10746 N N . GLY B 1 472 ? -3.393 64.438 14.641 1 94.75 472 GLY B N 1
ATOM 10747 C CA . GLY B 1 472 ? -2.889 63.938 15.914 1 94.75 472 GLY B CA 1
ATOM 10748 C C . GLY B 1 472 ? -3.232 64.875 17.078 1 94.75 472 GLY B C 1
ATOM 10749 O O . GLY B 1 472 ? -2.648 65.938 17.219 1 94.75 472 GLY B O 1
ATOM 10750 N N . PRO B 1 473 ? -4.098 64.438 17.859 1 92.31 473 PRO B N 1
ATOM 10751 C CA . PRO B 1 473 ? -4.48 65.312 18.969 1 92.31 473 PRO B CA 1
ATOM 10752 C C . PRO B 1 473 ? -3.422 65.375 20.062 1 92.31 473 PRO B C 1
ATOM 10754 O O . PRO B 1 473 ? -3.469 66.25 20.938 1 92.31 473 PRO B O 1
ATOM 10757 N N . GLY B 1 474 ? -2.473 64.438 20.078 1 93.81 474 GLY B N 1
ATOM 10758 C CA . GLY B 1 474 ? -1.434 64.375 21.094 1 93.81 474 GLY B CA 1
ATOM 10759 C C . GLY B 1 474 ? -0.069 64.812 20.578 1 93.81 474 GLY B C 1
ATOM 10760 O O . GLY B 1 474 ? 0.034 65.688 19.734 1 93.81 474 GLY B O 1
ATOM 10761 N N . ASP B 1 475 ? 0.931 64.25 21.109 1 94.56 475 ASP B N 1
ATOM 10762 C CA . ASP B 1 475 ? 2.305 64.625 20.797 1 94.56 475 ASP B CA 1
ATOM 10763 C C . ASP B 1 475 ? 2.725 64.125 19.422 1 94.56 475 ASP B C 1
ATOM 10765 O O . ASP B 1 475 ? 3.533 64.75 18.734 1 94.56 475 ASP B O 1
ATOM 10769 N N . LEU B 1 476 ? 2.273 62.969 19.094 1 96.62 476 LEU B N 1
ATOM 10770 C CA . LEU B 1 476 ? 2.596 62.438 17.781 1 96.62 476 LEU B CA 1
ATOM 10771 C C . LEU B 1 476 ? 1.707 63.031 16.703 1 96.62 476 LEU B C 1
ATOM 10773 O O . LEU B 1 476 ? 0.48 63.031 16.828 1 96.62 476 LEU B O 1
ATOM 10777 N N . LYS B 1 477 ? 2.365 63.562 15.711 1 96.69 477 LYS B N 1
ATOM 10778 C CA . LYS B 1 477 ? 1.653 64.188 14.586 1 96.69 477 LYS B CA 1
ATOM 10779 C C . LYS B 1 477 ? 2.084 63.531 13.266 1 96.69 477 LYS B C 1
ATOM 10781 O O . LYS B 1 477 ? 3.234 63.125 13.117 1 96.69 477 LYS B O 1
ATOM 10786 N N . MET B 1 478 ? 1.149 63.406 12.406 1 97.06 478 MET B N 1
ATOM 10787 C CA . MET B 1 478 ? 1.399 62.969 11.031 1 97.06 478 MET B CA 1
ATOM 10788 C C . MET B 1 478 ? 0.886 64 10.047 1 97.06 478 MET B C 1
ATOM 10790 O O . MET B 1 478 ? -0.167 64.625 10.266 1 97.06 478 MET B O 1
ATOM 10794 N N . SER B 1 479 ? 1.638 64.25 9.023 1 96.12 479 SER B N 1
ATOM 10795 C CA . SER B 1 479 ? 1.243 65.188 7.977 1 96.12 479 SER B CA 1
ATOM 10796 C C . SER B 1 479 ? 1.007 64.5 6.652 1 96.12 479 SER B C 1
ATOM 10798 O O . SER B 1 479 ? 1.814 63.656 6.238 1 96.12 479 SER B O 1
ATOM 10800 N N . PHE B 1 480 ? -0.119 64.875 6.059 1 95.38 480 PHE B N 1
ATOM 10801 C CA . PHE B 1 480 ? -0.492 64.25 4.777 1 95.38 480 PHE B CA 1
ATOM 10802 C C . PHE B 1 480 ? -0.617 65.375 3.705 1 95.38 480 PHE B C 1
ATOM 10804 O O . PHE B 1 480 ? -1.005 66.5 3.996 1 95.38 480 PHE B O 1
ATOM 10811 N N . SER B 1 481 ? -0.22 64.938 2.557 1 92.75 481 SER B N 1
ATOM 10812 C CA . SER B 1 481 ? -0.483 65.812 1.422 1 92.75 481 SER B CA 1
ATOM 10813 C C . SER B 1 481 ? -1.962 65.812 1.05 1 92.75 481 SER B C 1
ATOM 10815 O O . SER B 1 481 ? -2.543 64.75 0.809 1 92.75 481 SER B O 1
ATOM 10817 N N . PHE B 1 482 ? -2.518 67 0.995 1 88.38 482 PHE B N 1
ATOM 10818 C CA . PHE B 1 482 ? -3.92 67.062 0.601 1 88.38 482 PHE B CA 1
ATOM 10819 C C . PHE B 1 482 ? -4.09 66.688 -0.867 1 88.38 482 PHE B C 1
ATOM 10821 O O . PHE B 1 482 ? -5.086 66.062 -1.246 1 88.38 482 PHE B O 1
ATOM 10828 N N . ALA B 1 483 ? -3.137 67 -1.675 1 87.62 483 ALA B N 1
ATOM 10829 C CA . ALA B 1 483 ? -3.195 66.75 -3.115 1 87.62 483 ALA B CA 1
ATOM 10830 C C . ALA B 1 483 ? -3.068 65.25 -3.436 1 87.62 483 ALA B C 1
ATOM 10832 O O . ALA B 1 483 ? -3.834 64.75 -4.242 1 87.62 483 ALA B O 1
ATOM 10833 N N . SER B 1 484 ? -2.164 64.688 -2.787 1 91.62 484 SER B N 1
ATOM 10834 C CA . SER B 1 484 ? -1.891 63.281 -3.15 1 91.62 484 SER B CA 1
ATOM 10835 C C . SER B 1 484 ? -2.5 62.312 -2.141 1 91.62 484 SER B C 1
ATOM 10837 O O . SER B 1 484 ? -2.633 61.125 -2.418 1 91.62 484 SER B O 1
ATOM 10839 N N . GLY B 1 485 ? -2.812 62.844 -0.972 1 92.19 485 GLY B N 1
ATOM 10840 C CA . GLY B 1 485 ? -3.316 61.969 0.088 1 92.19 485 GLY B CA 1
ATOM 10841 C C . GLY B 1 485 ? -2.234 61.156 0.748 1 92.19 485 GLY B C 1
ATOM 10842 O O . GLY B 1 485 ? -2.516 60.344 1.646 1 92.19 485 GLY B O 1
ATOM 10843 N N . GLN B 1 486 ? -1 61.375 0.382 1 92.81 486 GLN B N 1
ATOM 10844 C CA . GLN B 1 486 ? 0.108 60.562 0.866 1 92.81 486 GLN B CA 1
ATOM 10845 C C . GLN B 1 486 ? 0.662 61.094 2.178 1 92.81 486 GLN B C 1
ATOM 10847 O O . GLN B 1 486 ? 0.652 62.312 2.406 1 92.81 486 GLN B O 1
ATOM 10852 N N . LEU B 1 487 ? 1.097 60.188 3.01 1 96 487 LEU B N 1
ATOM 10853 C CA . LEU B 1 487 ? 1.812 60.562 4.219 1 96 487 LEU B CA 1
ATOM 10854 C C . LEU B 1 487 ? 3.135 61.25 3.875 1 96 487 LEU B C 1
ATOM 10856 O O . LEU B 1 487 ? 3.883 60.75 3.025 1 96 487 LEU B O 1
ATOM 10860 N N . LYS B 1 488 ? 3.428 62.375 4.559 1 94.75 488 LYS B N 1
ATOM 10861 C CA . LYS B 1 488 ? 4.633 63.125 4.227 1 94.75 488 LYS B CA 1
ATOM 10862 C C . LYS B 1 488 ? 5.613 63.125 5.395 1 94.75 488 LYS B C 1
ATOM 10864 O O . LYS B 1 488 ? 6.816 63.312 5.199 1 94.75 488 LYS B O 1
ATOM 10869 N N . ARG B 1 489 ? 4.969 63.094 6.531 1 95 489 ARG B N 1
ATOM 10870 C CA . ARG B 1 489 ? 5.84 63.312 7.68 1 95 489 ARG B CA 1
ATOM 10871 C C . ARG B 1 489 ? 5.223 62.75 8.953 1 95 489 ARG B C 1
ATOM 10873 O O . ARG B 1 489 ? 3.998 62.719 9.109 1 95 489 ARG B O 1
ATOM 10880 N N . MET B 1 490 ? 6.121 62.219 9.852 1 97.06 490 MET B N 1
ATOM 10881 C CA . MET B 1 490 ? 5.785 61.906 11.234 1 97.06 490 MET B CA 1
ATOM 10882 C C . MET B 1 490 ? 6.617 62.719 12.211 1 97.06 490 MET B C 1
ATOM 10884 O O . MET B 1 490 ? 7.84 62.812 12.078 1 97.06 490 MET B O 1
ATOM 10888 N N . TYR B 1 491 ? 5.949 63.375 13.125 1 96.19 491 TYR B N 1
ATOM 10889 C CA . TYR B 1 491 ? 6.621 64.25 14.062 1 96.19 491 TYR B CA 1
ATOM 10890 C C . TYR B 1 491 ? 6.133 64 15.484 1 96.19 491 TYR B C 1
ATOM 10892 O O . TYR B 1 491 ? 4.926 63.969 15.734 1 96.19 491 TYR B O 1
ATOM 10900 N N . ASN B 1 492 ? 7.074 63.812 16.375 1 95.38 492 ASN B N 1
ATOM 10901 C CA . ASN B 1 492 ? 6.75 63.688 17.797 1 95.38 492 ASN B CA 1
ATOM 10902 C C . ASN B 1 492 ? 7.227 64.938 18.578 1 95.38 492 ASN B C 1
ATOM 10904 O O . ASN B 1 492 ? 8.422 65.125 18.797 1 95.38 492 ASN B O 1
ATOM 10908 N N . SER B 1 493 ? 6.344 65.688 19.078 1 94.19 493 SER B N 1
ATOM 10909 C CA . SER B 1 493 ? 6.676 66.938 19.734 1 94.19 493 SER B CA 1
ATOM 10910 C C . SER B 1 493 ? 7.316 66.75 21.094 1 94.19 493 SER B C 1
ATOM 10912 O O . SER B 1 493 ? 8.047 67.562 21.594 1 94.19 493 SER B O 1
ATOM 10914 N N . LYS B 1 494 ? 6.953 65.625 21.656 1 92.69 494 LYS B N 1
ATOM 10915 C CA . LYS B 1 494 ? 7.527 65.312 22.969 1 92.69 494 LYS B CA 1
ATOM 10916 C C . LYS B 1 494 ? 9.031 65.062 22.859 1 92.69 494 LYS B C 1
ATOM 10918 O O . LYS B 1 494 ? 9.797 65.562 23.688 1 92.69 494 LYS B O 1
ATOM 10923 N N . THR B 1 495 ? 9.484 64.438 21.875 1 91.81 495 THR B N 1
ATOM 10924 C CA . THR B 1 495 ? 10.883 64 21.75 1 91.81 495 THR B CA 1
ATOM 10925 C C . THR B 1 495 ? 11.602 64.938 20.734 1 91.81 495 THR B C 1
ATOM 10927 O O . THR B 1 495 ? 12.836 64.938 20.703 1 91.81 495 THR B O 1
ATOM 10930 N N . GLY B 1 496 ? 10.875 65.562 19.875 1 93.62 496 GLY B N 1
ATOM 10931 C CA . GLY B 1 496 ? 11.43 66.438 18.828 1 93.62 496 GLY B CA 1
ATOM 10932 C C . GLY B 1 496 ? 11.836 65.688 17.578 1 93.62 496 GLY B C 1
ATOM 10933 O O . GLY B 1 496 ? 12.422 66.25 16.656 1 93.62 496 GLY B O 1
ATOM 10934 N N . VAL B 1 497 ? 11.562 64.375 17.547 1 95.81 497 VAL B N 1
ATOM 10935 C CA . VAL B 1 497 ? 11.93 63.594 16.391 1 95.81 497 VAL B CA 1
ATOM 10936 C C . VAL B 1 497 ? 11.023 63.906 15.211 1 95.81 497 VAL B C 1
ATOM 10938 O O . VAL B 1 497 ? 9.805 64 15.367 1 95.81 497 VAL B O 1
ATOM 10941 N N . ASP B 1 498 ? 11.594 64.188 14.117 1 95.06 498 ASP B N 1
ATOM 10942 C CA . ASP B 1 498 ? 10.906 64.562 12.875 1 95.06 498 ASP B CA 1
ATOM 10943 C C . ASP B 1 498 ? 11.422 63.719 11.703 1 95.06 498 ASP B C 1
ATOM 10945 O O . ASP B 1 498 ? 12.578 63.875 11.297 1 95.06 498 ASP B O 1
ATOM 10949 N N . VAL B 1 499 ? 10.609 62.875 11.148 1 96.19 499 VAL B N 1
ATOM 10950 C CA . VAL B 1 499 ? 11.039 61.969 10.109 1 96.19 499 VAL B CA 1
ATOM 10951 C C . VAL B 1 499 ? 10.164 62.125 8.875 1 96.19 499 VAL B C 1
ATOM 10953 O O . VAL B 1 499 ? 8.961 61.844 8.914 1 96.19 499 VAL B O 1
ATOM 10956 N N . PRO B 1 500 ? 10.742 62.625 7.777 1 95.81 500 PRO B N 1
ATOM 10957 C CA . PRO B 1 500 ? 10 62.5 6.516 1 95.81 500 PRO B CA 1
ATOM 10958 C C . PRO B 1 500 ? 9.758 61.062 6.117 1 95.81 500 PRO B C 1
ATOM 10960 O O . PRO B 1 500 ? 10.688 60.25 6.094 1 95.81 500 PRO B O 1
ATOM 10963 N N . ILE B 1 501 ? 8.523 60.688 5.891 1 96.62 501 ILE B N 1
ATOM 10964 C CA . ILE B 1 501 ? 8.195 59.312 5.605 1 96.62 501 ILE B CA 1
ATOM 10965 C C . ILE B 1 501 ? 7.004 59.25 4.656 1 96.62 501 ILE B C 1
ATOM 10967 O O . ILE B 1 501 ? 6.07 60.031 4.77 1 96.62 501 ILE B O 1
ATOM 10971 N N . GLN B 1 502 ? 7.102 58.344 3.682 1 95.69 502 GLN B N 1
ATOM 10972 C CA . GLN B 1 502 ? 6.012 58.031 2.764 1 95.69 502 GLN B CA 1
ATOM 10973 C C . GLN B 1 502 ? 5.531 56.594 2.943 1 95.69 502 GLN B C 1
ATOM 10975 O O . GLN B 1 502 ? 6.336 55.688 3.148 1 95.69 502 GLN B O 1
ATOM 10980 N N . GLN B 1 503 ? 4.238 56.406 2.988 1 97.19 503 GLN B N 1
ATOM 10981 C CA . GLN B 1 503 ? 3.658 55.062 3.078 1 97.19 503 GLN B CA 1
ATOM 10982 C C . GLN B 1 503 ? 2.793 54.75 1.86 1 97.19 503 GLN B C 1
ATOM 10984 O O . GLN B 1 503 ? 1.935 55.562 1.484 1 97.19 503 GLN B O 1
ATOM 10989 N N . SER B 1 504 ? 3.027 53.562 1.169 1 95.88 504 SER B N 1
ATOM 10990 C CA . SER B 1 504 ? 2.299 53.156 -0.029 1 95.88 504 SER B CA 1
ATOM 10991 C C . SER B 1 504 ? 1.954 51.688 0.013 1 95.88 504 SER B C 1
ATOM 10993 O O . SER B 1 504 ? 2.492 50.938 0.834 1 95.88 504 SER B O 1
ATOM 10995 N N . TYR B 1 505 ? 0.949 51.344 -0.841 1 98.06 505 TYR B N 1
ATOM 10996 C CA . TYR B 1 505 ? 0.655 49.938 -1.091 1 98.06 505 TYR B CA 1
ATOM 10997 C C . TYR B 1 505 ? 1.135 49.5 -2.475 1 98.06 505 TYR B C 1
ATOM 10999 O O . TYR B 1 505 ? 1.021 50.281 -3.438 1 98.06 505 TYR B O 1
ATOM 11007 N N . LEU B 1 506 ? 1.788 48.375 -2.508 1 98.12 506 LEU B N 1
ATOM 11008 C CA . LEU B 1 506 ? 2.27 47.75 -3.738 1 98.12 506 LEU B CA 1
ATOM 11009 C C . LEU B 1 506 ? 1.962 46.25 -3.752 1 98.12 506 LEU B C 1
ATOM 11011 O O . LEU B 1 506 ? 1.52 45.688 -2.744 1 98.12 506 LEU B O 1
ATOM 11015 N N . TRP B 1 507 ? 2.146 45.625 -4.918 1 97.94 507 TRP B N 1
ATOM 11016 C CA . TRP B 1 507 ? 2.078 44.156 -4.945 1 97.94 507 TRP B CA 1
ATOM 11017 C C . TRP B 1 507 ? 3.125 43.594 -5.895 1 97.94 507 TRP B C 1
ATOM 11019 O O . TRP B 1 507 ? 3.504 44.219 -6.875 1 97.94 507 TRP B O 1
ATOM 11029 N N . TYR B 1 508 ? 3.666 42.469 -5.477 1 98.12 508 TYR B N 1
ATOM 11030 C CA . TYR B 1 508 ? 4.488 41.625 -6.355 1 98.12 508 TYR B CA 1
ATOM 11031 C C . TYR B 1 508 ? 3.635 40.625 -7.117 1 98.12 508 TYR B C 1
ATOM 11033 O O . TYR B 1 508 ? 2.76 39.969 -6.535 1 98.12 508 TYR B O 1
ATOM 11041 N N . GLY B 1 509 ? 3.879 40.531 -8.398 1 97.56 509 GLY B N 1
ATOM 11042 C CA . GLY B 1 509 ? 3.258 39.438 -9.125 1 97.56 509 GLY B CA 1
ATOM 11043 C C . GLY B 1 509 ? 3.846 38.062 -8.773 1 97.56 509 GLY B C 1
ATOM 11044 O O . GLY B 1 509 ? 5.066 37.938 -8.664 1 97.56 509 GLY B O 1
ATOM 11045 N N . SER B 1 510 ? 2.979 37.094 -8.594 1 97.31 510 SER B N 1
ATOM 11046 C CA . SER B 1 510 ? 3.438 35.75 -8.258 1 97.31 510 SER B CA 1
ATOM 11047 C C . SER B 1 510 ? 3.986 35.031 -9.492 1 97.31 510 SER B C 1
ATOM 11049 O O . SER B 1 510 ? 3.289 34.906 -10.5 1 97.31 510 SER B O 1
ATOM 11051 N N . SER B 1 511 ? 5.133 34.5 -9.359 1 97.31 511 SER B N 1
ATOM 11052 C CA . SER B 1 511 ? 5.762 33.812 -10.492 1 97.31 511 SER B CA 1
ATOM 11053 C C . SER B 1 511 ? 5.027 32.531 -10.852 1 97.31 511 SER B C 1
ATOM 11055 O O . SER B 1 511 ? 4.621 31.781 -9.969 1 97.31 511 SER B O 1
ATOM 11057 N N . LYS B 1 512 ? 4.785 32.281 -12.133 1 95.88 512 LYS B N 1
ATOM 11058 C CA . LYS B 1 512 ? 4.234 31.016 -12.648 1 95.88 512 LYS B CA 1
ATOM 11059 C C . LYS B 1 512 ? 5.34 30.094 -13.133 1 95.88 512 LYS B C 1
ATOM 11061 O O . LYS B 1 512 ? 5.066 29.047 -13.742 1 95.88 512 LYS B O 1
ATOM 11066 N N . GLY B 1 513 ? 6.539 30.375 -12.758 1 94.69 513 GLY B N 1
ATOM 11067 C CA . GLY B 1 513 ? 7.688 29.703 -13.352 1 94.69 513 GLY B CA 1
ATOM 11068 C C . GLY B 1 513 ? 8.156 30.344 -14.641 1 94.69 513 GLY B C 1
ATOM 11069 O O . GLY B 1 513 ? 7.465 31.188 -15.203 1 94.69 513 GLY B O 1
ATOM 11070 N N . ASP B 1 514 ? 9.344 30.156 -15.031 1 93.06 514 ASP B N 1
ATOM 11071 C CA . ASP B 1 514 ? 9.867 30.688 -16.281 1 93.06 514 ASP B CA 1
ATOM 11072 C C . ASP B 1 514 ? 10.773 29.672 -16.969 1 93.06 514 ASP B C 1
ATOM 11074 O O . ASP B 1 514 ? 10.773 28.484 -16.625 1 93.06 514 ASP B O 1
ATOM 11078 N N . ILE B 1 515 ? 11.414 30.047 -18 1 91.56 515 ILE B N 1
ATOM 11079 C CA . ILE B 1 515 ? 12.195 29.172 -18.844 1 91.56 515 ILE B CA 1
ATOM 11080 C C . ILE B 1 515 ? 13.359 28.578 -18.047 1 91.56 515 ILE B C 1
ATOM 11082 O O . ILE B 1 515 ? 13.781 27.453 -18.297 1 91.56 515 ILE B O 1
ATOM 11086 N N . ASN B 1 516 ? 13.797 29.328 -17.062 1 90.44 516 ASN B N 1
ATOM 11087 C CA . ASN B 1 516 ? 14.969 28.891 -16.297 1 90.44 516 ASN B CA 1
ATOM 11088 C C . ASN B 1 516 ? 14.578 28.031 -15.102 1 90.44 516 ASN B C 1
ATOM 11090 O O . ASN B 1 516 ? 15.391 27.25 -14.594 1 90.44 516 ASN B O 1
ATOM 11094 N N . SER B 1 517 ? 13.438 28.266 -14.578 1 94.5 517 SER B N 1
ATOM 11095 C CA . SER B 1 517 ? 12.992 27.531 -13.398 1 94.5 517 SER B CA 1
ATOM 11096 C C . SER B 1 517 ? 11.469 27.391 -13.375 1 94.5 517 SER B C 1
ATOM 11098 O O . SER B 1 517 ? 10.75 28.375 -13.531 1 94.5 517 SER B O 1
ATOM 11100 N N . GLN B 1 518 ? 11.031 26.203 -13.172 1 95.94 518 GLN B N 1
ATOM 11101 C CA . GLN B 1 518 ? 9.602 25.938 -13.117 1 95.94 518 GLN B CA 1
ATOM 11102 C C . GLN B 1 518 ? 9.023 26.266 -11.742 1 95.94 518 GLN B C 1
ATOM 11104 O O . GLN B 1 518 ? 7.82 26.125 -11.523 1 95.94 518 GLN B O 1
ATOM 11109 N N . GLN B 1 519 ? 9.922 26.656 -10.844 1 97.5 519 GLN B N 1
ATOM 11110 C CA . GLN B 1 519 ? 9.453 26.969 -9.492 1 97.5 519 GLN B CA 1
ATOM 11111 C C . GLN B 1 519 ? 8.453 28.125 -9.516 1 97.5 519 GLN B C 1
ATOM 11113 O O . GLN B 1 519 ? 8.766 29.219 -9.992 1 97.5 519 GLN B O 1
ATOM 11118 N N . ARG B 1 520 ? 7.273 27.828 -9.086 1 97.69 520 ARG B N 1
ATOM 11119 C CA . ARG B 1 520 ? 6.207 28.828 -8.969 1 97.69 520 ARG B CA 1
ATOM 11120 C C . ARG B 1 520 ? 6.133 29.375 -7.555 1 97.69 520 ARG B C 1
ATOM 11122 O O . ARG B 1 520 ? 6.672 28.797 -6.617 1 97.69 520 ARG B O 1
ATOM 11129 N N . SER B 1 521 ? 5.586 30.672 -7.344 1 97.94 521 SER B N 1
ATOM 11130 C CA . SER B 1 521 ? 5.176 31.125 -6.023 1 97.94 521 SER B CA 1
ATOM 11131 C C . SER B 1 521 ? 3.912 30.422 -5.555 1 97.94 521 SER B C 1
ATOM 11133 O O . SER B 1 521 ? 3.096 29.984 -6.371 1 97.94 521 SER B O 1
ATOM 11135 N N . GLY B 1 522 ? 3.812 30.203 -4.297 1 97.81 522 GLY B N 1
ATOM 11136 C CA . GLY B 1 522 ? 2.66 29.5 -3.744 1 97.81 522 GLY B CA 1
ATOM 11137 C C . GLY B 1 522 ? 2.6 29.547 -2.23 1 97.81 522 GLY B C 1
ATOM 11138 O O . GLY B 1 522 ? 3.033 30.531 -1.62 1 97.81 522 GLY B O 1
ATOM 11139 N N . ALA B 1 523 ? 2.092 28.578 -1.613 1 97.81 523 ALA B N 1
ATOM 11140 C CA . ALA B 1 523 ? 1.854 28.578 -0.172 1 97.81 523 ALA B CA 1
ATOM 11141 C C . ALA B 1 523 ? 3.164 28.703 0.6 1 97.81 523 ALA B C 1
ATOM 11143 O O . ALA B 1 523 ? 3.23 29.391 1.614 1 97.81 523 ALA B O 1
ATOM 11144 N N . TYR B 1 524 ? 4.184 28.031 0.078 1 98.12 524 TYR B N 1
ATOM 11145 C CA . TYR B 1 524 ? 5.477 28.016 0.756 1 98.12 524 TYR B CA 1
ATOM 11146 C C . TYR B 1 524 ? 6.379 29.125 0.217 1 98.12 524 TYR B C 1
ATOM 11148 O O . TYR B 1 524 ? 6.984 29.875 0.989 1 98.12 524 TYR B O 1
ATOM 11156 N N . ILE B 1 525 ? 6.438 29.203 -1.071 1 98.62 525 ILE B N 1
ATOM 11157 C CA . ILE B 1 525 ? 7.492 29.938 -1.766 1 98.62 525 ILE B CA 1
ATOM 11158 C C . ILE B 1 525 ? 7.008 31.344 -2.1 1 98.62 525 ILE B C 1
ATOM 11160 O O . ILE B 1 525 ? 5.859 31.547 -2.51 1 98.62 525 ILE B O 1
ATOM 11164 N N . PHE B 1 526 ? 7.824 32.344 -1.904 1 98.31 526 PHE B N 1
ATOM 11165 C CA . PHE B 1 526 ? 7.668 33.688 -2.447 1 98.31 526 PHE B CA 1
ATOM 11166 C C . PHE B 1 526 ? 8.664 33.938 -3.578 1 98.31 526 PHE B C 1
ATOM 11168 O O . PHE B 1 526 ? 9.875 33.938 -3.357 1 98.31 526 PHE B O 1
ATOM 11175 N N . ARG B 1 527 ? 8.141 34 -4.703 1 98.25 527 ARG B N 1
ATOM 11176 C CA . ARG B 1 527 ? 8.938 34.312 -5.891 1 98.25 527 ARG B CA 1
ATOM 11177 C C . ARG B 1 527 ? 8.234 35.344 -6.766 1 98.25 527 ARG B C 1
ATOM 11179 O O . ARG B 1 527 ? 7.32 35 -7.523 1 98.25 527 ARG B O 1
ATOM 11186 N N . PRO B 1 528 ? 8.75 36.562 -6.703 1 97 528 PRO B N 1
ATOM 11187 C CA . PRO B 1 528 ? 8.141 37.594 -7.559 1 97 528 PRO B CA 1
ATOM 11188 C C . PRO B 1 528 ? 8.391 37.344 -9.047 1 97 528 PRO B C 1
ATOM 11190 O O . PRO B 1 528 ? 9.453 36.844 -9.422 1 97 528 PRO B O 1
ATOM 11193 N N . ASN B 1 529 ? 7.398 37.562 -9.867 1 92.56 529 ASN B N 1
ATOM 11194 C CA . ASN B 1 529 ? 7.566 37.438 -11.312 1 92.56 529 ASN B CA 1
ATOM 11195 C C . ASN B 1 529 ? 8.375 38.594 -11.898 1 92.56 529 ASN B C 1
ATOM 11197 O O . ASN B 1 529 ? 8.617 38.625 -13.102 1 92.56 529 ASN B O 1
ATOM 11201 N N . GLY B 1 530 ? 8.867 39.469 -11.117 1 82.19 530 GLY B N 1
ATOM 11202 C CA . GLY B 1 530 ? 9.656 40.625 -11.5 1 82.19 530 GLY B CA 1
ATOM 11203 C C . GLY B 1 530 ? 9.789 41.656 -10.383 1 82.19 530 GLY B C 1
ATOM 11204 O O . GLY B 1 530 ? 9.164 41.531 -9.328 1 82.19 530 GLY B O 1
ATOM 11205 N N . SER B 1 531 ? 10.812 42.469 -10.492 1 77.62 531 SER B N 1
ATOM 11206 C CA . SER B 1 531 ? 11.023 43.625 -9.633 1 77.62 531 SER B CA 1
ATOM 11207 C C . SER B 1 531 ? 11.188 44.906 -10.461 1 77.62 531 SER B C 1
ATOM 11209 O O . SER B 1 531 ? 11.695 44.844 -11.586 1 77.62 531 SER B O 1
ATOM 11211 N N . PRO B 1 532 ? 10.555 46.156 -10.031 1 88 532 PRO B N 1
ATOM 11212 C CA . PRO B 1 532 ? 10 46.531 -8.719 1 88 532 PRO B CA 1
ATOM 11213 C C . PRO B 1 532 ? 8.531 46.156 -8.578 1 88 532 PRO B C 1
ATOM 11215 O O . PRO B 1 532 ? 7.875 45.812 -9.578 1 88 532 PRO B O 1
ATOM 11218 N N . ALA B 1 533 ? 8.055 46.125 -7.434 1 95.5 533 ALA B N 1
ATOM 11219 C CA . ALA B 1 533 ? 6.641 45.875 -7.148 1 95.5 533 ALA B CA 1
ATOM 11220 C C . ALA B 1 533 ? 5.758 46.906 -7.844 1 95.5 533 ALA B C 1
ATOM 11222 O O . ALA B 1 533 ? 6.211 48.031 -8.156 1 95.5 533 ALA B O 1
ATOM 11223 N N . THR B 1 534 ? 4.594 46.531 -8.172 1 95.81 534 THR B N 1
ATOM 11224 C CA . THR B 1 534 ? 3.631 47.406 -8.836 1 95.81 534 THR B CA 1
ATOM 11225 C C . THR B 1 534 ? 2.914 48.281 -7.824 1 95.81 534 THR B C 1
ATOM 11227 O O . THR B 1 534 ? 2.352 47.781 -6.848 1 95.81 534 THR B O 1
ATOM 11230 N N . ILE B 1 535 ? 2.93 49.594 -8.086 1 95.31 535 ILE B N 1
ATOM 11231 C CA . ILE B 1 535 ? 2.279 50.562 -7.191 1 95.31 535 ILE B CA 1
ATOM 11232 C C . ILE B 1 535 ? 0.765 50.5 -7.383 1 95.31 535 ILE B C 1
ATOM 11234 O O . ILE B 1 535 ? 0.278 50.5 -8.516 1 95.31 535 ILE B O 1
ATOM 11238 N N . VAL B 1 536 ? 0.074 50.438 -6.312 1 95.25 536 VAL B N 1
ATOM 11239 C CA . VAL B 1 536 ? -1.379 50.312 -6.375 1 95.25 536 VAL B CA 1
ATOM 11240 C C . VAL B 1 536 ? -1.989 51.656 -6.77 1 95.25 536 VAL B C 1
ATOM 11242 O O . VAL B 1 536 ? -2.889 51.719 -7.613 1 95.25 536 VAL B O 1
ATOM 11245 N N . SER B 1 537 ? -1.592 52.719 -6.066 1 92.31 537 SER B N 1
ATOM 11246 C CA . SER B 1 537 ? -2.1 54.062 -6.359 1 92.31 537 SER B CA 1
ATOM 11247 C C . SER B 1 537 ? -1.103 55.125 -5.938 1 92.31 537 SER B C 1
ATOM 11249 O O . SER B 1 537 ? -0.41 55 -4.93 1 92.31 537 SER B O 1
ATOM 11251 N N . ARG B 1 538 ? -1.082 56.219 -6.695 1 88.5 538 ARG B N 1
ATOM 11252 C CA . ARG B 1 538 ? -0.208 57.344 -6.379 1 88.5 538 ARG B CA 1
ATOM 11253 C C . ARG B 1 538 ? -1.001 58.5 -5.781 1 88.5 538 ARG B C 1
ATOM 11255 O O . ARG B 1 538 ? -0.433 59.375 -5.121 1 88.5 538 ARG B O 1
ATOM 11262 N N . SER B 1 539 ? -2.211 58.562 -6.074 1 90.56 539 SER B N 1
ATOM 11263 C CA . SER B 1 539 ? -3.131 59.531 -5.5 1 90.56 539 SER B CA 1
ATOM 11264 C C . SER B 1 539 ? -4.266 58.844 -4.75 1 90.56 539 SER B C 1
ATOM 11266 O O . SER B 1 539 ? -4.965 58 -5.309 1 90.56 539 SER B O 1
ATOM 11268 N N . VAL B 1 540 ? -4.395 59.219 -3.479 1 93.12 540 VAL B N 1
ATOM 11269 C CA . VAL B 1 540 ? -5.328 58.531 -2.611 1 93.12 540 VAL B CA 1
ATOM 11270 C C . VAL B 1 540 ? -6.254 59.531 -1.922 1 93.12 540 VAL B C 1
ATOM 11272 O O . VAL B 1 540 ? -5.797 60.375 -1.173 1 93.12 540 VAL B O 1
ATOM 11275 N N . PRO B 1 541 ? -7.566 59.406 -2.303 1 89.69 541 PRO B N 1
ATOM 11276 C CA . PRO B 1 541 ? -8.492 60.25 -1.548 1 89.69 541 PRO B CA 1
ATOM 11277 C C . PRO B 1 541 ? -8.445 60 -0.044 1 89.69 541 PRO B C 1
ATOM 11279 O O . PRO B 1 541 ? -8.289 58.844 0.383 1 89.69 541 PRO B O 1
ATOM 11282 N N . LEU B 1 542 ? -8.445 61.094 0.813 1 91.5 542 LEU B N 1
ATOM 11283 C CA . LEU B 1 542 ? -8.422 60.906 2.262 1 91.5 542 LEU B CA 1
ATOM 11284 C C . LEU B 1 542 ? -9.547 61.719 2.918 1 91.5 542 LEU B C 1
ATOM 11286 O O . LEU B 1 542 ? -9.93 62.781 2.418 1 91.5 542 LEU B O 1
ATOM 11290 N N . LYS B 1 543 ? -10.156 61.188 3.814 1 91.56 543 LYS B N 1
ATOM 11291 C CA . LYS B 1 543 ? -11.094 61.812 4.734 1 91.56 543 LYS B CA 1
ATOM 11292 C C . LYS B 1 543 ? -10.516 61.875 6.145 1 91.56 543 LYS B C 1
ATOM 11294 O O . LYS B 1 543 ? -9.938 60.906 6.633 1 91.56 543 LYS B O 1
ATOM 11299 N N . VAL B 1 544 ? -10.641 63.094 6.746 1 93.25 544 VAL B N 1
ATOM 11300 C CA . VAL B 1 544 ? -10.07 63.281 8.078 1 93.25 544 VAL B CA 1
ATOM 11301 C C . VAL B 1 544 ? -11.188 63.469 9.102 1 93.25 544 VAL B C 1
ATOM 11303 O O . VAL B 1 544 ? -12.117 64.25 8.875 1 93.25 544 VAL B O 1
ATOM 11306 N N . PHE B 1 545 ? -11.156 62.719 10.109 1 93.75 545 PHE B N 1
ATOM 11307 C CA . PHE B 1 545 ? -12.062 62.812 11.242 1 93.75 545 PHE B CA 1
ATOM 11308 C C . PHE B 1 545 ? -11.297 63.219 12.508 1 93.75 545 PHE B C 1
ATOM 11310 O O . PHE B 1 545 ? -10.359 62.5 12.898 1 93.75 545 PHE B O 1
ATOM 11317 N N . ARG B 1 546 ? -11.672 64.312 13.117 1 93.5 546 ARG B N 1
ATOM 11318 C CA . ARG B 1 546 ? -10.961 64.812 14.289 1 93.5 546 ARG B CA 1
ATOM 11319 C C . ARG B 1 546 ? -11.812 64.625 15.547 1 93.5 546 ARG B C 1
ATOM 11321 O O . ARG B 1 546 ? -13.039 64.688 15.484 1 93.5 546 ARG B O 1
ATOM 11328 N N . GLY B 1 547 ? -11.125 64.375 16.609 1 93.06 547 GLY B N 1
ATOM 11329 C CA . GLY B 1 547 ? -11.758 64.312 17.906 1 93.06 547 GLY B CA 1
ATOM 11330 C C . GLY B 1 547 ? -10.773 64.438 19.062 1 93.06 547 GLY B C 1
ATOM 11331 O O . GLY B 1 547 ? -9.562 64.438 18.844 1 93.06 547 GLY B O 1
ATOM 11332 N N . PRO B 1 548 ? -11.289 64.625 20.219 1 92.81 548 PRO B N 1
ATOM 11333 C CA . PRO B 1 548 ? -10.43 64.812 21.391 1 92.81 548 PRO B CA 1
ATOM 11334 C C . PRO B 1 548 ? -9.617 63.594 21.766 1 92.81 548 PRO B C 1
ATOM 11336 O O . PRO B 1 548 ? -8.523 63.719 22.328 1 92.81 548 PRO B O 1
ATOM 11339 N N . LEU B 1 549 ? -10.102 62.438 21.391 1 95.69 549 LEU B N 1
ATOM 11340 C CA . LEU B 1 549 ? -9.422 61.219 21.797 1 95.69 549 LEU B CA 1
ATOM 11341 C C . LEU B 1 549 ? -8.609 60.625 20.656 1 95.69 549 LEU B C 1
ATOM 11343 O O . LEU B 1 549 ? -7.543 60.062 20.859 1 95.69 549 LEU B O 1
ATOM 11347 N N . VAL B 1 550 ? -9.109 60.781 19.453 1 96.31 550 VAL B N 1
ATOM 11348 C CA . VAL B 1 550 ? -8.445 60.188 18.312 1 96.31 550 VAL B CA 1
ATOM 11349 C C . VAL B 1 550 ? -8.75 60.969 17.047 1 96.31 550 VAL B C 1
ATOM 11351 O O . VAL B 1 550 ? -9.867 61.438 16.859 1 96.31 550 VAL B O 1
ATOM 11354 N N . ASP B 1 551 ? -7.715 61.156 16.25 1 96.38 551 ASP B N 1
ATOM 11355 C CA . ASP B 1 551 ? -7.895 61.562 14.859 1 96.38 551 ASP B CA 1
ATOM 11356 C C . ASP B 1 551 ? -7.801 60.344 13.938 1 96.38 551 ASP B C 1
ATOM 11358 O O . ASP B 1 551 ? -6.988 59.438 14.156 1 96.38 551 ASP B O 1
ATOM 11362 N N . GLU B 1 552 ? -8.711 60.281 12.977 1 96.06 552 GLU B N 1
ATOM 11363 C CA . GLU B 1 552 ? -8.672 59.188 12 1 96.06 552 GLU B CA 1
ATOM 11364 C C . GLU B 1 552 ? -8.531 59.75 10.578 1 96.06 552 GLU B C 1
ATOM 11366 O O . GLU B 1 552 ? -9.109 60.781 10.25 1 96.06 552 GLU B O 1
ATOM 11371 N N . ILE B 1 553 ? -7.715 59.031 9.875 1 95.81 553 ILE B N 1
ATOM 11372 C CA . ILE B 1 553 ? -7.617 59.281 8.438 1 95.81 553 ILE B CA 1
ATOM 11373 C C . ILE B 1 553 ? -8.086 58.062 7.672 1 95.81 553 ILE B C 1
ATOM 11375 O O . ILE B 1 553 ? -7.547 56.969 7.844 1 95.81 553 ILE B O 1
ATOM 11379 N N . HIS B 1 554 ? -9.148 58.25 6.863 1 95.38 554 HIS B N 1
ATOM 11380 C CA . HIS B 1 554 ? -9.656 57.156 6.012 1 95.38 554 HIS B CA 1
ATOM 11381 C C . HIS B 1 554 ? -9.141 57.312 4.582 1 95.38 554 HIS B C 1
ATOM 11383 O O . HIS B 1 554 ? -9.305 58.344 3.957 1 95.38 554 HIS B O 1
ATOM 11389 N N . GLN B 1 555 ? -8.516 56.219 4.133 1 96.19 555 GLN B N 1
ATOM 11390 C CA . GLN B 1 555 ? -7.98 56.25 2.773 1 96.19 555 GLN B CA 1
ATOM 11391 C C . GLN B 1 555 ? -8.43 55 1.984 1 96.19 555 GLN B C 1
ATOM 11393 O O . GLN B 1 555 ? -8.539 53.906 2.539 1 96.19 555 GLN B O 1
ATOM 11398 N N . GLN B 1 556 ? -8.742 55.219 0.765 1 95 556 GLN B N 1
ATOM 11399 C CA . GLN B 1 556 ? -9.031 54.156 -0.175 1 95 556 GLN B CA 1
ATOM 11400 C C . GLN B 1 556 ? -8.016 54.125 -1.312 1 95 556 GLN B C 1
ATOM 11402 O O . GLN B 1 556 ? -8.086 54.938 -2.24 1 95 556 GLN B O 1
ATOM 11407 N N . PHE B 1 557 ? -7.16 53.25 -1.298 1 96.06 557 PHE B N 1
ATOM 11408 C CA . PHE B 1 557 ? -6.086 53.156 -2.279 1 96.06 557 PHE B CA 1
ATOM 11409 C C . PHE B 1 557 ? -6.598 52.562 -3.59 1 96.06 557 PHE B C 1
ATOM 11411 O O . PHE B 1 557 ? -6.105 52.906 -4.664 1 96.06 557 PHE B O 1
ATOM 11418 N N . ASN B 1 558 ? -7.5 51.625 -3.449 1 93.75 558 ASN B N 1
ATOM 11419 C CA . ASN B 1 558 ? -8.219 51.031 -4.574 1 93.75 558 ASN B CA 1
ATOM 11420 C C . ASN B 1 558 ? -9.484 50.312 -4.109 1 93.75 558 ASN B C 1
ATOM 11422 O O . ASN B 1 558 ? -9.891 50.469 -2.957 1 93.75 558 ASN B O 1
ATOM 11426 N N . SER B 1 559 ? -10.164 49.625 -5.078 1 93.88 559 SER B N 1
ATOM 11427 C CA . SER B 1 559 ? -11.438 49 -4.746 1 93.88 559 SER B CA 1
ATOM 11428 C C . SER B 1 559 ? -11.242 47.844 -3.758 1 93.88 559 SER B C 1
ATOM 11430 O O . SER B 1 559 ? -12.195 47.406 -3.113 1 93.88 559 SER B O 1
ATOM 11432 N N . TRP B 1 560 ? -10.031 47.375 -3.559 1 96.81 560 TRP B N 1
ATOM 11433 C CA . TRP B 1 560 ? -9.836 46.188 -2.703 1 96.81 560 TRP B CA 1
ATOM 11434 C C . TRP B 1 560 ? -8.773 46.469 -1.646 1 96.81 560 TRP B C 1
ATOM 11436 O O . TRP B 1 560 ? -8.281 45.562 -1 1 96.81 560 TRP B O 1
ATOM 11446 N N . ILE B 1 561 ? -8.305 47.75 -1.509 1 98.06 561 ILE B N 1
ATOM 11447 C CA . ILE B 1 561 ? -7.359 48.125 -0.462 1 98.06 561 ILE B CA 1
ATOM 11448 C C . ILE B 1 561 ? -7.828 49.406 0.232 1 98.06 561 ILE B C 1
ATOM 11450 O O . ILE B 1 561 ? -7.926 50.469 -0.397 1 98.06 561 ILE B O 1
ATOM 11454 N N . TYR B 1 562 ? -8.086 49.281 1.479 1 97.38 562 TYR B N 1
ATOM 11455 C CA . TYR B 1 562 ? -8.531 50.375 2.318 1 97.38 562 TYR B CA 1
ATOM 11456 C C . TYR B 1 562 ? -7.695 50.469 3.584 1 97.38 562 TYR B C 1
ATOM 11458 O O . TYR B 1 562 ? -7.172 49.469 4.074 1 97.38 562 TYR B O 1
ATOM 11466 N N . GLN B 1 563 ? -7.52 51.75 4.105 1 97.56 563 GLN B N 1
ATOM 11467 C CA . GLN B 1 563 ? -6.699 51.938 5.297 1 97.56 563 GLN B CA 1
ATOM 11468 C C . GLN B 1 563 ? -7.297 53.031 6.195 1 97.56 563 GLN B C 1
ATOM 11470 O O . GLN B 1 563 ? -7.805 54.031 5.707 1 97.56 563 GLN B O 1
ATOM 11475 N N . VAL B 1 564 ? -7.297 52.812 7.449 1 97.19 564 VAL B N 1
ATOM 11476 C CA . VAL B 1 564 ? -7.602 53.812 8.461 1 97.19 564 VAL B CA 1
ATOM 11477 C C . VAL B 1 564 ? -6.395 54 9.375 1 97.19 564 VAL B C 1
ATOM 11479 O O . VAL B 1 564 ? -5.902 53.031 9.977 1 97.19 564 VAL B O 1
ATOM 11482 N N . THR B 1 565 ? -5.863 55.188 9.414 1 97.75 565 THR B N 1
ATOM 11483 C CA . THR B 1 565 ? -4.793 55.531 10.344 1 97.75 565 THR B CA 1
ATOM 11484 C C . THR B 1 565 ? -5.352 56.25 11.562 1 97.75 565 THR B C 1
ATOM 11486 O O . THR B 1 565 ? -6.117 57.219 11.422 1 97.75 565 THR B O 1
ATOM 11489 N N . ARG B 1 566 ? -4.965 55.875 12.703 1 97.94 566 ARG B N 1
ATOM 11490 C CA . ARG B 1 566 ? -5.457 56.438 13.945 1 97.94 566 ARG B CA 1
ATOM 11491 C C . ARG B 1 566 ? -4.312 57 14.797 1 97.94 566 ARG B C 1
ATOM 11493 O O . ARG B 1 566 ? -3.312 56.312 15.008 1 97.94 566 ARG B O 1
ATOM 11500 N N . LEU B 1 567 ? -4.43 58.188 15.156 1 97.69 567 LEU B N 1
ATOM 11501 C CA . LEU B 1 567 ? -3.537 58.812 16.125 1 97.69 567 LEU B CA 1
ATOM 11502 C C . LEU B 1 567 ? -4.285 59.156 17.422 1 97.69 567 LEU B C 1
ATOM 11504 O O . LEU B 1 567 ? -5.16 60.031 17.422 1 97.69 567 LEU B O 1
ATOM 11508 N N . TYR B 1 568 ? -3.947 58.531 18.438 1 96.69 568 TYR B N 1
ATOM 11509 C CA . TYR B 1 568 ? -4.602 58.75 19.734 1 96.69 568 TYR B CA 1
ATOM 11510 C C . TYR B 1 568 ? -3.879 59.781 20.547 1 96.69 568 TYR B C 1
ATOM 11512 O O . TYR B 1 568 ? -2.654 59.906 20.484 1 96.69 568 TYR B O 1
ATOM 11520 N N . LYS B 1 569 ? -4.645 60.438 21.359 1 94.25 569 LYS B N 1
ATOM 11521 C CA . LYS B 1 569 ? -4.145 61.562 22.141 1 94.25 569 LYS B CA 1
ATOM 11522 C C . LYS B 1 569 ? -2.998 61.156 23.047 1 94.25 569 LYS B C 1
ATOM 11524 O O . LYS B 1 569 ? -1.995 61.844 23.156 1 94.25 569 LYS B O 1
ATOM 11529 N N . ASP B 1 570 ? -3.053 60.031 23.625 1 91.81 570 ASP B N 1
ATOM 11530 C CA . ASP B 1 570 ? -2.094 59.656 24.656 1 91.81 570 ASP B CA 1
ATOM 11531 C C . ASP B 1 570 ? -1.25 58.469 24.219 1 91.81 570 ASP B C 1
ATOM 11533 O O . ASP B 1 570 ? -0.769 57.688 25.047 1 91.81 570 ASP B O 1
ATOM 11537 N N . LYS B 1 571 ? -1.092 58.25 22.938 1 94.75 571 LYS B N 1
ATOM 11538 C CA . LYS B 1 571 ? -0.236 57.188 22.438 1 94.75 571 LYS B CA 1
ATOM 11539 C C . LYS B 1 571 ? 0.918 57.75 21.609 1 94.75 571 LYS B C 1
ATOM 11541 O O . LYS B 1 571 ? 0.786 58.812 20.984 1 94.75 571 LYS B O 1
ATOM 11546 N N . GLU B 1 572 ? 1.982 56.969 21.609 1 93.56 572 GLU B N 1
ATOM 11547 C CA . GLU B 1 572 ? 3.195 57.438 20.953 1 93.56 572 GLU B CA 1
ATOM 11548 C C . GLU B 1 572 ? 3.363 56.75 19.594 1 93.56 572 GLU B C 1
ATOM 11550 O O . GLU B 1 572 ? 4.469 56.688 19.047 1 93.56 572 GLU B O 1
ATOM 11555 N N . HIS B 1 573 ? 2.35 56.156 19.125 1 97.69 573 HIS B N 1
ATOM 11556 C CA . HIS B 1 573 ? 2.412 55.5 17.828 1 97.69 573 HIS B CA 1
ATOM 11557 C C . HIS B 1 573 ? 1.159 55.781 17 1 97.69 573 HIS B C 1
ATOM 11559 O O . HIS B 1 573 ? 0.139 56.219 17.547 1 97.69 573 HIS B O 1
ATOM 11565 N N . ALA B 1 574 ? 1.303 55.594 15.695 1 98.25 574 ALA B N 1
ATOM 11566 C CA . ALA B 1 574 ? 0.16 55.562 14.781 1 98.25 574 ALA B CA 1
ATOM 11567 C C . ALA B 1 574 ? -0.331 54.125 14.57 1 98.25 574 ALA B C 1
ATOM 11569 O O . ALA B 1 574 ? 0.469 53.219 14.336 1 98.25 574 ALA B O 1
ATOM 11570 N N . GLU B 1 575 ? -1.585 53.906 14.781 1 98.12 575 GLU B N 1
ATOM 11571 C CA . GLU B 1 575 ? -2.201 52.625 14.461 1 98.12 575 GLU B CA 1
ATOM 11572 C C . GLU B 1 575 ? -2.762 52.594 13.039 1 98.12 575 GLU B C 1
ATOM 11574 O O . GLU B 1 575 ? -3.602 53.438 12.695 1 98.12 575 GLU B O 1
ATOM 11579 N N . VAL B 1 576 ? -2.297 51.688 12.242 1 98.44 576 VAL B N 1
ATOM 11580 C CA . VAL B 1 576 ? -2.773 51.594 10.867 1 98.44 576 VAL B CA 1
ATOM 11581 C C . VAL B 1 576 ? -3.604 50.312 10.703 1 98.44 576 VAL B C 1
ATOM 11583 O O . VAL B 1 576 ? -3.086 49.188 10.852 1 98.44 576 VAL B O 1
ATOM 11586 N N . GLU B 1 577 ? -4.859 50.469 10.414 1 97.94 577 GLU B N 1
ATOM 11587 C CA . GLU B 1 577 ? -5.742 49.344 10.109 1 97.94 577 GLU B CA 1
ATOM 11588 C C . GLU B 1 577 ? -5.906 49.188 8.602 1 97.94 577 GLU B C 1
ATOM 11590 O O . GLU B 1 577 ? -6.363 50.094 7.91 1 97.94 577 GLU B O 1
ATOM 11595 N N . TYR B 1 578 ? -5.484 48.031 8.086 1 98.12 578 TYR B N 1
ATOM 11596 C CA . TYR B 1 578 ? -5.609 47.781 6.656 1 98.12 578 TYR B CA 1
ATOM 11597 C C . TYR B 1 578 ? -6.719 46.781 6.375 1 98.12 578 TYR B C 1
ATOM 11599 O O . TYR B 1 578 ? -6.977 45.906 7.184 1 98.12 578 TYR B O 1
ATOM 11607 N N . THR B 1 579 ? -7.41 46.906 5.305 1 98.19 579 THR B N 1
ATOM 11608 C CA . THR B 1 579 ? -8.359 45.969 4.719 1 98.19 579 THR B CA 1
ATOM 11609 C C . THR B 1 579 ? -7.988 45.656 3.271 1 98.19 579 THR B C 1
ATOM 11611 O O . THR B 1 579 ? -8.031 46.531 2.408 1 98.19 579 THR B O 1
ATOM 11614 N N . ILE B 1 580 ? -7.578 44.438 3.082 1 98.44 580 ILE B N 1
ATOM 11615 C CA . ILE B 1 580 ? -7.117 44.062 1.752 1 98.44 580 ILE B CA 1
ATOM 11616 C C . ILE B 1 580 ? -7.93 42.875 1.247 1 98.44 580 ILE B C 1
ATOM 11618 O O . ILE B 1 580 ? -7.957 41.812 1.881 1 98.44 580 ILE B O 1
ATOM 11622 N N . GLY B 1 581 ? -8.508 43 0.097 1 96.75 581 GLY B N 1
ATOM 11623 C CA . GLY B 1 581 ? -9.25 41.938 -0.539 1 96.75 581 GLY B CA 1
ATOM 11624 C C . GLY B 1 581 ? -10.641 42.344 -0.979 1 96.75 581 GLY B C 1
ATOM 11625 O O . GLY B 1 581 ? -11.164 43.375 -0.536 1 96.75 581 GLY B O 1
ATOM 11626 N N . PRO B 1 582 ? -11.203 41.656 -1.814 1 97 582 PRO B N 1
ATOM 11627 C CA . PRO B 1 582 ? -10.695 40.5 -2.52 1 97 582 PRO B CA 1
ATOM 11628 C C . PRO B 1 582 ? -9.648 40.844 -3.578 1 97 582 PRO B C 1
ATOM 11630 O O . PRO B 1 582 ? -9.922 41.625 -4.477 1 97 582 PRO B O 1
ATOM 11633 N N . ILE B 1 583 ? -8.5 40.188 -3.467 1 98.19 583 ILE B N 1
ATOM 11634 C CA . ILE B 1 583 ? -7.434 40.469 -4.426 1 98.19 583 ILE B CA 1
ATOM 11635 C C . ILE B 1 583 ? -7.855 39.969 -5.812 1 98.19 583 ILE B C 1
ATOM 11637 O O . ILE B 1 583 ? -8.18 38.812 -6 1 98.19 583 ILE B O 1
ATOM 11641 N N . PRO B 1 584 ? -7.863 40.875 -6.762 1 96.69 584 PRO B N 1
ATOM 11642 C CA . PRO B 1 584 ? -8.32 40.469 -8.094 1 96.69 584 PRO B CA 1
ATOM 11643 C C . PRO B 1 584 ? -7.34 39.562 -8.797 1 96.69 584 PRO B C 1
ATOM 11645 O O . PRO B 1 584 ? -6.125 39.719 -8.664 1 96.69 584 PRO B O 1
ATOM 11648 N N . THR B 1 585 ? -7.836 38.562 -9.508 1 94.94 585 THR B N 1
ATOM 11649 C CA . THR B 1 585 ? -6.996 37.625 -10.234 1 94.94 585 THR B CA 1
ATOM 11650 C C . THR B 1 585 ? -7.453 37.5 -11.68 1 94.94 585 THR B C 1
ATOM 11652 O O . THR B 1 585 ? -6.949 36.656 -12.422 1 94.94 585 THR B O 1
ATOM 11655 N N . GLU B 1 586 ? -8.438 38.25 -12.156 1 93.94 586 GLU B N 1
ATOM 11656 C CA . GLU B 1 586 ? -9.016 38.156 -13.492 1 93.94 586 GLU B CA 1
ATOM 11657 C C . GLU B 1 586 ? -7.969 38.406 -14.57 1 93.94 586 GLU B C 1
ATOM 11659 O O . GLU B 1 586 ? -8.102 37.938 -15.703 1 93.94 586 GLU B O 1
ATOM 11664 N N . ASP B 1 587 ? -7.008 39.188 -14.258 1 94.69 587 ASP B N 1
ATOM 11665 C CA . ASP B 1 587 ? -5.941 39.5 -15.203 1 94.69 587 ASP B CA 1
ATOM 11666 C C . ASP B 1 587 ? -4.949 38.344 -15.32 1 94.69 587 ASP B C 1
ATOM 11668 O O . ASP B 1 587 ? -3.961 38.438 -16.047 1 94.69 587 ASP B O 1
ATOM 11672 N N . GLY B 1 588 ? -5.133 37.312 -14.555 1 94.5 588 GLY B N 1
ATOM 11673 C CA . GLY B 1 588 ? -4.301 36.094 -14.641 1 94.5 588 GLY B CA 1
ATOM 11674 C C . GLY B 1 588 ? -3.023 36.219 -13.828 1 94.5 588 GLY B C 1
ATOM 11675 O O . GLY B 1 588 ? -2.1 35.406 -14.016 1 94.5 588 GLY B O 1
ATOM 11676 N N . VAL B 1 589 ? -2.977 37.188 -12.93 1 95.12 589 VAL B N 1
ATOM 11677 C CA . VAL B 1 589 ? -1.771 37.375 -12.125 1 95.12 589 VAL B CA 1
ATOM 11678 C C . VAL B 1 589 ? -2.1 37.219 -10.648 1 95.12 589 VAL B C 1
ATOM 11680 O O . VAL B 1 589 ? -2.994 37.875 -10.117 1 95.12 589 VAL B O 1
ATOM 11683 N N . GLY B 1 590 ? -1.456 36.125 -10.008 1 97.31 590 GLY B N 1
ATOM 11684 C CA . GLY B 1 590 ? -1.487 36.125 -8.555 1 97.31 590 GLY B CA 1
ATOM 11685 C C . GLY B 1 590 ? -0.741 37.312 -7.938 1 97.31 590 GLY B C 1
ATOM 11686 O O . GLY B 1 590 ? 0.267 37.75 -8.484 1 97.31 590 GLY B O 1
ATOM 11687 N N . LYS B 1 591 ? -1.203 37.781 -6.824 1 98.31 591 LYS B N 1
ATOM 11688 C CA . LYS B 1 591 ? -0.626 39 -6.266 1 98.31 591 LYS B CA 1
ATOM 11689 C C . LYS B 1 591 ? -0.253 38.812 -4.797 1 98.31 591 LYS B C 1
ATOM 11691 O O . LYS B 1 591 ? -0.988 38.156 -4.043 1 98.31 591 LYS B O 1
ATOM 11696 N N . GLU B 1 592 ? 0.833 39.312 -4.434 1 98.44 592 GLU B N 1
ATOM 11697 C CA . GLU B 1 592 ? 1.342 39.375 -3.064 1 98.44 592 GLU B CA 1
ATOM 11698 C C . GLU B 1 592 ? 1.498 40.812 -2.596 1 98.44 592 GLU B C 1
ATOM 11700 O O . GLU B 1 592 ? 2.471 41.5 -2.945 1 98.44 592 GLU B O 1
ATOM 11705 N N . VAL B 1 593 ? 0.574 41.219 -1.781 1 98.56 593 VAL B N 1
ATOM 11706 C CA . VAL B 1 593 ? 0.336 42.625 -1.491 1 98.56 593 VAL B CA 1
ATOM 11707 C C . VAL B 1 593 ? 1.218 43.062 -0.327 1 98.56 593 VAL B C 1
ATOM 11709 O O . VAL B 1 593 ? 1.283 42.406 0.704 1 98.56 593 VAL B O 1
ATOM 11712 N N . ILE B 1 594 ? 1.908 44.25 -0.517 1 98.5 594 ILE B N 1
ATOM 11713 C CA . ILE B 1 594 ? 2.811 44.75 0.509 1 98.5 594 ILE B CA 1
ATOM 11714 C C . ILE B 1 594 ? 2.471 46.219 0.818 1 98.5 594 ILE B C 1
ATOM 11716 O O . ILE B 1 594 ? 1.851 46.906 0.002 1 98.5 594 ILE B O 1
ATOM 11720 N N . THR B 1 595 ? 2.746 46.625 2.059 1 98.5 595 THR B N 1
ATOM 11721 C CA . THR B 1 595 ? 2.896 48.031 2.389 1 98.5 595 THR B CA 1
ATOM 11722 C C . THR B 1 595 ? 4.371 48.406 2.506 1 98.5 595 THR B C 1
ATOM 11724 O O . THR B 1 595 ? 5.195 47.594 2.912 1 98.5 595 THR B O 1
ATOM 11727 N N . ARG B 1 596 ? 4.68 49.531 2.029 1 97.94 596 ARG B N 1
ATOM 11728 C CA . ARG B 1 596 ? 6.062 50 2.045 1 97.94 596 ARG B CA 1
ATOM 11729 C C . ARG B 1 596 ? 6.16 51.406 2.658 1 97.94 596 ARG B C 1
ATOM 11731 O O . ARG B 1 596 ? 5.426 52.312 2.268 1 97.94 596 ARG B O 1
ATOM 11738 N N . MET B 1 597 ? 6.957 51.531 3.678 1 98.25 597 MET B N 1
ATOM 11739 C CA . MET B 1 597 ? 7.297 52.844 4.285 1 98.25 597 MET B CA 1
ATOM 11740 C C . MET B 1 597 ? 8.703 53.25 3.891 1 98.25 597 MET B C 1
ATOM 11742 O O . MET B 1 597 ? 9.672 52.531 4.141 1 98.25 597 MET B O 1
ATOM 11746 N N . THR B 1 598 ? 8.758 54.344 3.254 1 96.12 598 THR B N 1
ATOM 11747 C CA . THR B 1 598 ? 10.047 54.875 2.811 1 96.12 598 THR B CA 1
ATOM 11748 C C . THR B 1 598 ? 10.398 56.156 3.568 1 96.12 598 THR B C 1
ATOM 11750 O O . THR B 1 598 ? 9.688 57.156 3.48 1 96.12 598 THR B O 1
ATOM 11753 N N . ALA B 1 599 ? 11.391 56.031 4.371 1 94.94 599 ALA B N 1
ATOM 11754 C CA . ALA B 1 599 ? 11.906 57.156 5.109 1 94.94 599 ALA B CA 1
ATOM 11755 C C . ALA B 1 599 ? 13.273 57.594 4.59 1 94.94 599 ALA B C 1
ATOM 11757 O O . ALA B 1 599 ? 14.016 56.781 4.035 1 94.94 599 ALA B O 1
ATOM 11758 N N . ASN B 1 600 ? 13.602 58.906 4.527 1 88.19 600 ASN B N 1
ATOM 11759 C CA . ASN B 1 600 ? 14.914 59.406 4.117 1 88.19 600 ASN B CA 1
ATOM 11760 C C . ASN B 1 600 ? 15.984 59.094 5.168 1 88.19 600 ASN B C 1
ATOM 11762 O O . ASN B 1 600 ? 16.484 60 5.82 1 88.19 600 ASN B O 1
ATOM 11766 N N . MET B 1 601 ? 16.25 57.812 5.352 1 95.19 601 MET B N 1
ATOM 11767 C CA . MET B 1 601 ? 17.219 57.344 6.352 1 95.19 601 MET B CA 1
ATOM 11768 C C . MET B 1 601 ? 18.375 56.594 5.699 1 95.19 601 MET B C 1
ATOM 11770 O O . MET B 1 601 ? 18.141 55.719 4.863 1 95.19 601 MET B O 1
ATOM 11774 N N . GLU B 1 602 ? 19.531 56.969 6.039 1 95.31 602 GLU B N 1
ATOM 11775 C CA . GLU B 1 602 ? 20.719 56.219 5.621 1 95.31 602 GLU B CA 1
ATOM 11776 C C . GLU B 1 602 ? 20.953 55.031 6.547 1 95.31 602 GLU B C 1
ATOM 11778 O O . GLU B 1 602 ? 21.75 55.125 7.484 1 95.31 602 GLU B O 1
ATOM 11783 N N . THR B 1 603 ? 20.453 53.875 6.195 1 96.81 603 THR B N 1
ATOM 11784 C CA . THR B 1 603 ? 20.484 52.75 7.094 1 96.81 603 THR B CA 1
ATOM 11785 C C . THR B 1 603 ? 21.641 51.812 6.754 1 96.81 603 THR B C 1
ATOM 11787 O O . THR B 1 603 ? 21.969 50.906 7.52 1 96.81 603 THR B O 1
ATOM 11790 N N . ASN B 1 604 ? 22.375 52 5.625 1 96.88 604 ASN B N 1
ATOM 11791 C CA . ASN B 1 604 ? 23.531 51.219 5.211 1 96.88 604 ASN B CA 1
ATOM 11792 C C . ASN B 1 604 ? 23.203 49.75 5.145 1 96.88 604 ASN B C 1
ATOM 11794 O O . ASN B 1 604 ? 23.922 48.906 5.723 1 96.88 604 ASN B O 1
ATOM 11798 N N . LYS B 1 605 ? 22.078 49.406 4.574 1 97.31 605 LYS B N 1
ATOM 11799 C CA . LYS B 1 605 ? 21.609 48.062 4.289 1 97.31 605 LYS B CA 1
ATOM 11800 C C . LYS B 1 605 ? 21.234 47.312 5.57 1 97.31 605 LYS B C 1
ATOM 11802 O O . LYS B 1 605 ? 21 46.094 5.555 1 97.31 605 LYS B O 1
ATOM 11807 N N . VAL B 1 606 ? 21.156 48.031 6.68 1 97.94 606 VAL B N 1
ATOM 11808 C CA . VAL B 1 606 ? 20.969 47.344 7.961 1 97.94 606 VAL B CA 1
ATOM 11809 C C . VAL B 1 606 ? 19.547 47.562 8.461 1 97.94 606 VAL B C 1
ATOM 11811 O O . VAL B 1 606 ? 18.984 48.656 8.328 1 97.94 606 VAL B O 1
ATOM 11814 N N . PHE B 1 607 ? 18.938 46.562 8.992 1 98.31 607 PHE B N 1
ATOM 11815 C CA . PHE B 1 607 ? 17.672 46.594 9.711 1 98.31 607 PHE B CA 1
ATOM 11816 C C . PHE B 1 607 ? 17.578 45.469 10.719 1 98.31 607 PHE B C 1
ATOM 11818 O O . PHE B 1 607 ? 18.5 44.656 10.812 1 98.31 607 PHE B O 1
ATOM 11825 N N . TYR B 1 608 ? 16.516 45.469 11.617 1 98.31 608 TYR B N 1
ATOM 11826 C CA . TYR B 1 608 ? 16.406 44.5 12.703 1 98.31 608 TYR B CA 1
ATOM 11827 C C . TYR B 1 608 ? 15.016 43.844 12.711 1 98.31 608 TYR B C 1
ATOM 11829 O O . TYR B 1 608 ? 14 44.562 12.594 1 98.31 608 TYR B O 1
ATOM 11837 N N . THR B 1 609 ? 14.953 42.562 12.758 1 98.5 609 THR B N 1
ATOM 11838 C CA . THR B 1 609 ? 13.695 41.844 12.859 1 98.5 609 THR B CA 1
ATOM 11839 C C . THR B 1 609 ? 13.672 40.969 14.109 1 98.5 609 THR B C 1
ATOM 11841 O O . THR B 1 609 ? 14.727 40.562 14.602 1 98.5 609 THR B O 1
ATOM 11844 N N . ASP B 1 610 ? 12.539 40.719 14.578 1 98.06 610 ASP B N 1
ATOM 11845 C CA . ASP B 1 610 ? 12.43 39.969 15.812 1 98.06 610 ASP B CA 1
ATOM 11846 C C . ASP B 1 610 ? 12.609 38.469 15.547 1 98.06 610 ASP B C 1
ATOM 11848 O O . ASP B 1 610 ? 12.398 38 14.422 1 98.06 610 ASP B O 1
ATOM 11852 N N . SER B 1 611 ? 13.047 37.781 16.531 1 97.94 611 SER B N 1
ATOM 11853 C CA . SER B 1 611 ? 12.977 36.312 16.578 1 97.94 611 SER B CA 1
ATOM 11854 C C . SER B 1 611 ? 11.844 35.844 17.484 1 97.94 611 SER B C 1
ATOM 11856 O O . SER B 1 611 ? 11.961 35.875 18.703 1 97.94 611 SER B O 1
ATOM 11858 N N . ASN B 1 612 ? 10.766 35.438 16.906 1 98 612 ASN B N 1
ATOM 11859 C CA . ASN B 1 612 ? 9.57 34.938 17.562 1 98 612 ASN B CA 1
ATOM 11860 C C . ASN B 1 612 ? 9.047 35.938 18.609 1 98 612 ASN B C 1
ATOM 11862 O O . ASN B 1 612 ? 8.555 35.531 19.656 1 98 612 ASN B O 1
ATOM 11866 N N . GLY B 1 613 ? 9.25 37.156 18.375 1 97.62 613 GLY B N 1
ATOM 11867 C CA . GLY B 1 613 ? 8.703 38.188 19.25 1 97.62 613 GLY B CA 1
ATOM 11868 C C . GLY B 1 613 ? 9.578 38.5 20.438 1 97.62 613 GLY B C 1
ATOM 11869 O O . GLY B 1 613 ? 9.156 39.188 21.359 1 97.62 613 GLY B O 1
ATOM 11870 N N . ARG B 1 614 ? 10.828 38.062 20.359 1 96.5 614 ARG B N 1
ATOM 11871 C CA . ARG B 1 614 ? 11.695 38.25 21.531 1 96.5 614 ARG B CA 1
ATOM 11872 C C . ARG B 1 614 ? 12.961 39 21.156 1 96.5 614 ARG B C 1
ATOM 11874 O O . ARG B 1 614 ? 12.938 40.219 21 1 96.5 614 ARG B O 1
ATOM 11881 N N . ASP B 1 615 ? 14.047 38.25 20.734 1 96.44 615 ASP B N 1
ATOM 11882 C CA . ASP B 1 615 ? 15.297 38.906 20.359 1 96.44 615 ASP B CA 1
ATOM 11883 C C . ASP B 1 615 ? 15.164 39.625 19.016 1 96.44 615 ASP B C 1
ATOM 11885 O O . ASP B 1 615 ? 14.461 39.125 18.125 1 96.44 615 ASP B O 1
ATOM 11889 N N . PHE B 1 616 ? 15.758 40.781 18.922 1 97.31 616 PHE B N 1
ATOM 11890 C CA . PHE B 1 616 ? 15.906 41.406 17.594 1 97.31 616 PHE B CA 1
ATOM 11891 C C . PHE B 1 616 ? 17.25 41.062 16.984 1 97.31 616 PHE B C 1
ATOM 11893 O O . PHE B 1 616 ? 18.281 41.156 17.641 1 97.31 616 PHE B O 1
ATOM 11900 N N . ILE B 1 617 ? 17.219 40.625 15.805 1 97.38 617 ILE B N 1
ATOM 11901 C CA . ILE B 1 617 ? 18.406 40.188 15.094 1 97.38 617 ILE B CA 1
ATOM 11902 C C . ILE B 1 617 ? 18.781 41.219 14.031 1 97.38 617 ILE B C 1
ATOM 11904 O O . ILE B 1 617 ? 17.922 41.688 13.273 1 97.38 617 ILE B O 1
ATOM 11908 N N . LYS B 1 618 ? 20.016 41.531 13.977 1 97.56 618 LYS B N 1
ATOM 11909 C CA . LYS B 1 618 ? 20.531 42.438 12.938 1 97.56 618 LYS B CA 1
ATOM 11910 C C . LYS B 1 618 ? 20.547 41.75 11.578 1 97.56 618 LYS B C 1
ATOM 11912 O O . LYS B 1 618 ? 21.062 40.625 11.438 1 97.56 618 LYS B O 1
ATOM 11917 N N . ARG B 1 619 ? 19.938 42.375 10.672 1 98.25 619 ARG B N 1
ATOM 11918 C CA . ARG B 1 619 ? 19.922 41.906 9.289 1 98.25 619 ARG B CA 1
ATOM 11919 C C . ARG B 1 619 ? 20.703 42.875 8.391 1 98.25 619 ARG B C 1
ATOM 11921 O O . ARG B 1 619 ? 20.641 44.094 8.555 1 98.25 619 ARG B O 1
ATOM 11928 N N . VAL B 1 620 ? 21.453 42.281 7.473 1 98.12 620 VAL B N 1
ATOM 11929 C CA . VAL B 1 620 ? 22.125 43.062 6.426 1 98.12 620 VAL B CA 1
ATOM 11930 C C . VAL B 1 620 ? 21.688 42.531 5.055 1 98.12 620 VAL B C 1
ATOM 11932 O O . VAL B 1 620 ? 21.828 41.344 4.758 1 98.12 620 VAL B O 1
ATOM 11935 N N . ARG B 1 621 ? 21.172 43.406 4.25 1 97.69 621 ARG B N 1
ATOM 11936 C CA . ARG B 1 621 ? 20.672 43.031 2.932 1 97.69 621 ARG B CA 1
ATOM 11937 C C . ARG B 1 621 ? 21.75 42.406 2.084 1 97.69 621 ARG B C 1
ATOM 11939 O O . ARG B 1 621 ? 22.891 42.906 2.029 1 97.69 621 ARG B O 1
ATOM 11946 N N . ASP B 1 622 ? 21.438 41.281 1.475 1 97.75 622 ASP B N 1
ATOM 11947 C CA . ASP B 1 622 ? 22.281 40.562 0.535 1 97.75 622 ASP B CA 1
ATOM 11948 C C . ASP B 1 622 ? 23.547 40.062 1.216 1 97.75 622 ASP B C 1
ATOM 11950 O O . ASP B 1 622 ? 24.625 40.031 0.604 1 97.75 622 ASP B O 1
ATOM 11954 N N . TYR B 1 623 ? 23.375 39.688 2.459 1 97.25 623 TYR B N 1
ATOM 11955 C CA . TYR B 1 623 ? 24.516 39.188 3.227 1 97.25 623 TYR B CA 1
ATOM 11956 C C . TYR B 1 623 ? 24.109 38.062 4.152 1 97.25 623 TYR B C 1
ATOM 11958 O O . TYR B 1 623 ? 23 38.031 4.668 1 97.25 623 TYR B O 1
ATOM 11966 N N . ARG B 1 624 ? 25.047 37.094 4.254 1 96.62 624 ARG B N 1
ATOM 11967 C CA . ARG B 1 624 ? 24.953 36.031 5.246 1 96.62 624 ARG B CA 1
ATOM 11968 C C . ARG B 1 624 ? 26.266 35.844 5.984 1 96.62 624 ARG B C 1
ATOM 11970 O O . ARG B 1 624 ? 27.344 35.844 5.367 1 96.62 624 ARG B O 1
ATOM 11977 N N . PRO B 1 625 ? 26.219 35.688 7.188 1 92.75 625 PRO B N 1
ATOM 11978 C CA . PRO B 1 625 ? 27.469 35.594 7.945 1 92.75 625 PRO B CA 1
ATOM 11979 C C . PRO B 1 625 ? 28.172 34.25 7.75 1 92.75 625 PRO B C 1
ATOM 11981 O O . PRO B 1 625 ? 29.406 34.188 7.859 1 92.75 625 PRO B O 1
ATOM 11984 N N . ASP B 1 626 ? 27.516 33.25 7.438 1 94.62 626 ASP B N 1
ATOM 11985 C CA . ASP B 1 626 ? 28.078 31.891 7.508 1 94.62 626 ASP B CA 1
ATOM 11986 C C . ASP B 1 626 ? 28.625 31.453 6.152 1 94.62 626 ASP B C 1
ATOM 11988 O O . ASP B 1 626 ? 29.438 30.531 6.078 1 94.62 626 ASP B O 1
ATOM 11992 N N . TRP B 1 627 ? 28.172 32.062 5.062 1 95.81 627 TRP B N 1
ATOM 11993 C CA . TRP B 1 627 ? 28.641 31.641 3.744 1 95.81 627 TRP B CA 1
ATOM 11994 C C . TRP B 1 627 ? 28.641 32.812 2.77 1 95.81 627 TRP B C 1
ATOM 11996 O O . TRP B 1 627 ? 27.922 33.812 2.984 1 95.81 627 TRP B O 1
ATOM 12006 N N . PRO B 1 628 ? 29.484 32.75 1.682 1 95.75 628 PRO B N 1
ATOM 12007 C CA . PRO B 1 628 ? 29.406 33.75 0.629 1 95.75 628 PRO B CA 1
ATOM 12008 C C . PRO B 1 628 ? 28.125 33.625 -0.195 1 95.75 628 PRO B C 1
ATOM 12010 O O . PRO B 1 628 ? 28.016 32.75 -1.05 1 95.75 628 PRO B O 1
ATOM 12013 N N . LEU B 1 629 ? 27.234 34.531 -0.006 1 97.31 629 LEU B N 1
ATOM 12014 C CA . LEU B 1 629 ? 25.891 34.438 -0.571 1 97.31 629 LEU B CA 1
ATOM 12015 C C . LEU B 1 629 ? 25.906 34.781 -2.059 1 97.31 629 LEU B C 1
ATOM 12017 O O . LEU B 1 629 ? 26.422 35.844 -2.457 1 97.31 629 LEU B O 1
ATOM 12021 N N . SER B 1 630 ? 25.406 33.812 -2.873 1 97.19 630 SER B N 1
ATOM 12022 C CA . SER B 1 630 ? 24.969 34.156 -4.227 1 97.19 630 SER B CA 1
ATOM 12023 C C . SER B 1 630 ? 23.531 34.656 -4.242 1 97.19 630 SER B C 1
ATOM 12025 O O . SER B 1 630 ? 22.609 33.875 -3.943 1 97.19 630 SER B O 1
ATOM 12027 N N . VAL B 1 631 ? 23.344 35.906 -4.617 1 96.44 631 VAL B N 1
ATOM 12028 C CA . VAL B 1 631 ? 22.016 36.5 -4.605 1 96.44 631 VAL B CA 1
ATOM 12029 C C . VAL B 1 631 ? 21.25 36.062 -5.859 1 96.44 631 VAL B C 1
ATOM 12031 O O . VAL B 1 631 ? 21.547 36.531 -6.961 1 96.44 631 VAL B O 1
ATOM 12034 N N . ASN B 1 632 ? 20.281 35.219 -5.668 1 93.69 632 ASN B N 1
ATOM 12035 C CA . ASN B 1 632 ? 19.5 34.688 -6.789 1 93.69 632 ASN B CA 1
ATOM 12036 C C . ASN B 1 632 ? 18.109 35.312 -6.836 1 93.69 632 ASN B C 1
ATOM 12038 O O . ASN B 1 632 ? 17.516 35.438 -7.906 1 93.69 632 ASN B O 1
ATOM 12042 N N . GLN B 1 633 ? 17.531 35.562 -5.727 1 96.19 633 GLN B N 1
ATOM 12043 C CA . GLN B 1 633 ? 16.25 36.25 -5.555 1 96.19 633 GLN B CA 1
ATOM 12044 C C . GLN B 1 633 ? 16.375 37.438 -4.621 1 96.19 633 GLN B C 1
ATOM 12046 O O . GLN B 1 633 ? 16.125 37.344 -3.422 1 96.19 633 GLN B O 1
ATOM 12051 N N . PRO B 1 634 ? 16.609 38.625 -5.121 1 96 634 PRO B N 1
ATOM 12052 C CA . PRO B 1 634 ? 16.984 39.781 -4.301 1 96 634 PRO B CA 1
ATOM 12053 C C . PRO B 1 634 ? 15.883 40.188 -3.324 1 96 634 PRO B C 1
ATOM 12055 O O . PRO B 1 634 ? 16.172 40.688 -2.238 1 96 634 PRO B O 1
ATOM 12058 N N . VAL B 1 635 ? 14.617 39.938 -3.674 1 97.44 635 VAL B N 1
ATOM 12059 C CA . VAL B 1 635 ? 13.539 40.344 -2.781 1 97.44 635 VAL B CA 1
ATOM 12060 C C . VAL B 1 635 ? 13.242 39.219 -1.787 1 97.44 635 VAL B C 1
ATOM 12062 O O . VAL B 1 635 ? 13.516 39.375 -0.592 1 97.44 635 VAL B O 1
ATOM 12065 N N . ALA B 1 636 ? 12.883 38.062 -2.35 1 97.56 636 ALA B N 1
ATOM 12066 C CA . ALA B 1 636 ? 12.477 36.938 -1.516 1 97.56 636 ALA B CA 1
ATOM 12067 C C . ALA B 1 636 ? 13.602 36.5 -0.573 1 97.56 636 ALA B C 1
ATOM 12069 O O . ALA B 1 636 ? 13.352 36.094 0.562 1 97.56 636 ALA B O 1
ATOM 12070 N N . GLY B 1 637 ? 14.797 36.656 -0.993 1 97.69 637 GLY B N 1
ATOM 12071 C CA . GLY B 1 637 ? 15.953 36.219 -0.217 1 97.69 637 GLY B CA 1
ATOM 12072 C C . GLY B 1 637 ? 16.281 37.188 0.921 1 97.69 637 GLY B C 1
ATOM 12073 O O . GLY B 1 637 ? 17.156 36.875 1.741 1 97.69 637 GLY B O 1
ATOM 12074 N N . ASN B 1 638 ? 15.57 38.281 1.062 1 98.19 638 ASN B N 1
ATOM 12075 C CA . ASN B 1 638 ? 15.812 39.219 2.145 1 98.19 638 ASN B CA 1
ATOM 12076 C C . ASN B 1 638 ? 14.57 39.406 3.014 1 98.19 638 ASN B C 1
ATOM 12078 O O . ASN B 1 638 ? 14.5 40.375 3.795 1 98.19 638 ASN B O 1
ATOM 12082 N N . TYR B 1 639 ? 13.609 38.562 2.836 1 98.5 639 TYR B N 1
ATOM 12083 C CA . TYR B 1 639 ? 12.43 38.594 3.693 1 98.5 639 TYR B CA 1
ATOM 12084 C C . TYR B 1 639 ? 12.672 37.781 4.965 1 98.5 639 TYR B C 1
ATOM 12086 O O . TYR B 1 639 ? 13.328 36.719 4.934 1 98.5 639 TYR B O 1
ATOM 12094 N N . TYR B 1 640 ? 12.141 38.219 6.082 1 98.62 640 TYR B N 1
ATOM 12095 C CA . TYR B 1 640 ? 12.242 37.562 7.375 1 98.62 640 TYR B CA 1
ATOM 12096 C C . TYR B 1 640 ? 10.891 37.5 8.078 1 98.62 640 TYR B C 1
ATOM 12098 O O . TYR B 1 640 ? 10.016 38.344 7.797 1 98.62 640 TYR B O 1
ATOM 12106 N N . PRO B 1 641 ? 10.711 36.5 8.891 1 98.44 641 PRO B N 1
ATOM 12107 C CA . PRO B 1 641 ? 9.461 36.469 9.648 1 98.44 641 PRO B CA 1
ATOM 12108 C C . PRO B 1 641 ? 9.383 37.531 10.734 1 98.44 641 PRO B C 1
ATOM 12110 O O . PRO B 1 641 ? 10.391 37.812 11.383 1 98.44 641 PRO B O 1
ATOM 12113 N N . LEU B 1 642 ? 8.219 38.094 10.891 1 98.62 642 LEU B N 1
ATOM 12114 C CA . LEU B 1 642 ? 7.934 39.062 11.938 1 98.62 642 LEU B CA 1
ATOM 12115 C C . LEU B 1 642 ? 6.801 38.562 12.836 1 98.62 642 LEU B C 1
ATOM 12117 O O . LEU B 1 642 ? 5.715 38.25 12.352 1 98.62 642 LEU B O 1
ATOM 12121 N N . ASN B 1 643 ? 7.082 38.531 14.102 1 98.31 643 ASN B N 1
ATOM 12122 C CA . ASN B 1 643 ? 6.055 38.156 15.062 1 98.31 643 ASN B CA 1
ATOM 12123 C C . ASN B 1 643 ? 5.773 39.281 16.047 1 98.31 643 ASN B C 1
ATOM 12125 O O . ASN B 1 643 ? 4.715 39.312 16.672 1 98.31 643 ASN B O 1
ATOM 12129 N N . LEU B 1 644 ? 6.715 40.094 16.203 1 98 644 LEU B N 1
ATOM 12130 C CA . LEU B 1 644 ? 6.582 41.312 17 1 98 644 LEU B CA 1
ATOM 12131 C C . LEU B 1 644 ? 6.727 42.562 16.109 1 98 644 LEU B C 1
ATOM 12133 O O . LEU B 1 644 ? 5.895 43.469 16.172 1 98 644 LEU B O 1
ATOM 12137 N N . GLY B 1 645 ? 7.91 42.594 15.414 1 98.44 645 GLY B N 1
ATOM 12138 C CA . GLY B 1 645 ? 8.062 43.75 14.555 1 98.44 645 GLY B CA 1
ATOM 12139 C C . GLY B 1 645 ? 9.438 43.844 13.93 1 98.44 645 GLY B C 1
ATOM 12140 O O . GLY B 1 645 ? 10.195 42.875 13.906 1 98.44 645 GLY B O 1
ATOM 12141 N N . ILE B 1 646 ? 9.656 45 13.305 1 98.75 646 ILE B N 1
ATOM 12142 C CA . ILE B 1 646 ? 10.867 45.375 12.578 1 98.75 646 ILE B CA 1
ATOM 12143 C C . ILE B 1 646 ? 11.242 46.812 12.875 1 98.75 646 ILE B C 1
ATOM 12145 O O . ILE B 1 646 ? 10.375 47.625 13.164 1 98.75 646 ILE B O 1
ATOM 12149 N N . TYR B 1 647 ? 12.562 47.094 12.93 1 98.31 647 TYR B N 1
ATOM 12150 C CA . TYR B 1 647 ? 12.961 48.5 13.039 1 98.31 647 TYR B CA 1
ATOM 12151 C C . TYR B 1 647 ? 14.273 48.75 12.297 1 98.31 647 TYR B C 1
ATOM 12153 O O . TYR B 1 647 ? 15 47.812 11.977 1 98.31 647 TYR B O 1
ATOM 12161 N N . THR B 1 648 ? 14.477 49.938 11.914 1 97.88 648 THR B N 1
ATOM 12162 C CA . THR B 1 648 ? 15.703 50.406 11.289 1 97.88 648 THR B CA 1
ATOM 12163 C C . THR B 1 648 ? 16.125 51.75 11.883 1 97.88 648 THR B C 1
ATOM 12165 O O . THR B 1 648 ? 15.367 52.375 12.633 1 97.88 648 THR B O 1
ATOM 12168 N N . LEU B 1 649 ? 17.375 52.125 11.742 1 96.62 649 LEU B N 1
ATOM 12169 C CA . LEU B 1 649 ? 17.844 53.375 12.328 1 96.62 649 LEU B CA 1
ATOM 12170 C C . LEU B 1 649 ? 18.969 53.969 11.484 1 96.62 649 LEU B C 1
ATOM 12172 O O . LEU B 1 649 ? 19.594 53.281 10.703 1 96.62 649 LEU B O 1
ATOM 12176 N N . ASP B 1 650 ? 19.109 55.219 11.5 1 95.75 650 ASP B N 1
ATOM 12177 C CA . ASP B 1 650 ? 20.266 55.938 11.008 1 95.75 650 ASP B CA 1
ATOM 12178 C C . ASP B 1 650 ? 20.953 56.719 12.133 1 95.75 650 ASP B C 1
ATOM 12180 O O . ASP B 1 650 ? 20.891 56.312 13.297 1 95.75 650 ASP B O 1
ATOM 12184 N N . LYS B 1 651 ? 21.656 57.75 11.805 1 94.62 651 LYS B N 1
ATOM 12185 C CA . LYS B 1 651 ? 22.438 58.469 12.828 1 94.62 651 LYS B CA 1
ATOM 12186 C C . LYS B 1 651 ? 21.547 59.406 13.633 1 94.62 651 LYS B C 1
ATOM 12188 O O . LYS B 1 651 ? 21.938 59.875 14.703 1 94.62 651 LYS B O 1
ATOM 12193 N N . LYS B 1 652 ? 20.328 59.562 13.219 1 94.69 652 LYS B N 1
ATOM 12194 C CA . LYS B 1 652 ? 19.5 60.625 13.82 1 94.69 652 LYS B CA 1
ATOM 12195 C C . LYS B 1 652 ? 18.25 60.031 14.484 1 94.69 652 LYS B C 1
ATOM 12197 O O . LYS B 1 652 ? 17.812 60.531 15.516 1 94.69 652 LYS B O 1
ATOM 12202 N N . SER B 1 653 ? 17.625 59.094 13.875 1 96.19 653 SER B N 1
ATOM 12203 C CA . SER B 1 653 ? 16.328 58.625 14.336 1 96.19 653 SER B CA 1
ATOM 12204 C C . SER B 1 653 ? 16.203 57.094 14.148 1 96.19 653 SER B C 1
ATOM 12206 O O . SER B 1 653 ? 17.047 56.5 13.477 1 96.19 653 SER B O 1
ATOM 12208 N N . GLU B 1 654 ? 15.258 56.688 14.859 1 96.38 654 GLU B N 1
ATOM 12209 C CA . GLU B 1 654 ? 14.852 55.281 14.773 1 96.38 654 GLU B CA 1
ATOM 12210 C C . GLU B 1 654 ? 13.398 55.156 14.352 1 96.38 654 GLU B C 1
ATOM 12212 O O . GLU B 1 654 ? 12.539 55.906 14.828 1 96.38 654 GLU B O 1
ATOM 12217 N N . PHE B 1 655 ? 13.094 54.25 13.32 1 97.19 655 PHE B N 1
ATOM 12218 C CA . PHE B 1 655 ? 11.742 53.938 12.859 1 97.19 655 PHE B CA 1
ATOM 12219 C C . PHE B 1 655 ? 11.383 52.5 13.156 1 97.19 655 PHE B C 1
ATOM 12221 O O . PHE B 1 655 ? 12.125 51.594 12.789 1 97.19 655 PHE B O 1
ATOM 12228 N N . SER B 1 656 ? 10.281 52.281 13.906 1 98.12 656 SER B N 1
ATOM 12229 C CA . SER B 1 656 ? 9.844 50.969 14.305 1 98.12 656 SER B CA 1
ATOM 12230 C C . SER B 1 656 ? 8.422 50.656 13.82 1 98.12 656 SER B C 1
ATOM 12232 O O . SER B 1 656 ? 7.578 51.562 13.789 1 98.12 656 SER B O 1
ATOM 12234 N N . VAL B 1 657 ? 8.203 49.406 13.414 1 98.62 657 VAL B N 1
ATOM 12235 C CA . VAL B 1 657 ? 6.871 48.938 13.07 1 98.62 657 VAL B CA 1
ATOM 12236 C C . VAL B 1 657 ? 6.57 47.656 13.852 1 98.62 657 VAL B C 1
ATOM 12238 O O . VAL B 1 657 ? 7.387 46.719 13.883 1 98.62 657 VAL B O 1
ATOM 12241 N N . LEU B 1 658 ? 5.418 47.594 14.555 1 98.75 658 LEU B N 1
ATOM 12242 C CA . LEU B 1 658 ? 4.926 46.375 15.211 1 98.75 658 LEU B CA 1
ATOM 12243 C C . LEU B 1 658 ? 3.727 45.812 14.469 1 98.75 658 LEU B C 1
ATOM 12245 O O . LEU B 1 658 ? 3.023 46.531 13.758 1 98.75 658 LEU B O 1
ATOM 12249 N N . VAL B 1 659 ? 3.561 44.5 14.602 1 98.62 659 VAL B N 1
ATOM 12250 C CA . VAL B 1 659 ? 2.506 43.844 13.844 1 98.62 659 VAL B CA 1
ATOM 12251 C C . VAL B 1 659 ? 1.58 43.094 14.797 1 98.62 659 VAL B C 1
ATOM 12253 O O . VAL B 1 659 ? 1.967 42.781 15.922 1 98.62 659 VAL B O 1
ATOM 12256 N N . ASP B 1 660 ? 0.351 42.75 14.391 1 97.75 660 ASP B N 1
ATOM 12257 C CA . ASP B 1 660 ? -0.639 42.094 15.25 1 97.75 660 ASP B CA 1
ATOM 12258 C C . ASP B 1 660 ? -0.688 40.594 15 1 97.75 660 ASP B C 1
ATOM 12260 O O . ASP B 1 660 ? -1.409 39.875 15.68 1 97.75 660 ASP B O 1
ATOM 12264 N N . ARG B 1 661 ? 0.047 40.188 13.977 1 97.81 661 ARG B N 1
ATOM 12265 C CA . ARG B 1 661 ? 0.159 38.75 13.625 1 97.81 661 ARG B CA 1
ATOM 12266 C C . ARG B 1 661 ? 1.467 38.469 12.898 1 97.81 661 ARG B C 1
ATOM 12268 O O . ARG B 1 661 ? 2.188 39.406 12.523 1 97.81 661 ARG B O 1
ATOM 12275 N N . ALA B 1 662 ? 1.718 37.219 12.711 1 97.75 662 ALA B N 1
ATOM 12276 C CA . ALA B 1 662 ? 2.916 36.844 11.961 1 97.75 662 ALA B CA 1
ATOM 12277 C C . ALA B 1 662 ? 2.82 37.312 10.508 1 97.75 662 ALA B C 1
ATOM 12279 O O . ALA B 1 662 ? 1.785 37.156 9.859 1 97.75 662 ALA B O 1
ATOM 12280 N N . THR B 1 663 ? 3.836 37.969 10.016 1 98.06 663 THR B N 1
ATOM 12281 C CA . THR B 1 663 ? 3.912 38.438 8.641 1 98.06 663 THR B CA 1
ATOM 12282 C C . THR B 1 663 ? 5.359 38.469 8.164 1 98.06 663 THR B C 1
ATOM 12284 O O . THR B 1 663 ? 6.289 38.375 8.969 1 98.06 663 THR B O 1
ATOM 12287 N N . GLY B 1 664 ? 5.516 38.562 6.871 1 98.56 664 GLY B N 1
ATOM 12288 C CA . GLY B 1 664 ? 6.848 38.75 6.32 1 98.56 664 GLY B CA 1
ATOM 12289 C C . GLY B 1 664 ? 7.215 40.219 6.156 1 98.56 664 GLY B C 1
ATOM 12290 O O . GLY B 1 664 ? 6.367 41.031 5.812 1 98.56 664 GLY B O 1
ATOM 12291 N N . GLY B 1 665 ? 8.43 40.531 6.477 1 98.5 665 GLY B N 1
ATOM 12292 C CA . GLY B 1 665 ? 8.898 41.906 6.301 1 98.5 665 GLY B CA 1
ATOM 12293 C C . GLY B 1 665 ? 10.344 41.969 5.84 1 98.5 665 GLY B C 1
ATOM 12294 O O . GLY B 1 665 ? 11.055 40.969 5.84 1 98.5 665 GLY B O 1
ATOM 12295 N N . SER B 1 666 ? 10.719 43.188 5.336 1 98 666 SER B N 1
ATOM 12296 C CA . SER B 1 666 ? 12.062 43.375 4.797 1 98 666 SER B CA 1
ATOM 12297 C C . SER B 1 666 ? 12.398 44.844 4.668 1 98 666 SER B C 1
ATOM 12299 O O . SER B 1 666 ? 11.547 45.719 4.914 1 98 666 SER B O 1
ATOM 12301 N N . SER B 1 667 ? 13.68 45.094 4.438 1 98.25 667 SER B N 1
ATOM 12302 C CA . SER B 1 667 ? 14.195 46.375 3.945 1 98.25 667 SER B CA 1
ATOM 12303 C C . SER B 1 667 ? 14.977 46.188 2.646 1 98.25 667 SER B C 1
ATOM 12305 O O . SER B 1 667 ? 16.172 45.875 2.672 1 98.25 667 SER B O 1
ATOM 12307 N N . ILE B 1 668 ? 14.289 46.438 1.521 1 96.94 668 ILE B N 1
ATOM 12308 C CA . ILE B 1 668 ? 14.844 46.094 0.215 1 96.94 668 ILE B CA 1
ATOM 12309 C C . ILE B 1 668 ? 15.742 47.25 -0.271 1 96.94 668 ILE B C 1
ATOM 12311 O O . ILE B 1 668 ? 16.625 47.031 -1.111 1 96.94 668 ILE B O 1
ATOM 12315 N N . GLU B 1 669 ? 15.5 48.438 0.217 1 96.19 669 GLU B N 1
ATOM 12316 C CA . GLU B 1 669 ? 16.344 49.625 -0.013 1 96.19 669 GLU B CA 1
ATOM 12317 C C . GLU B 1 669 ? 16.594 50.375 1.286 1 96.19 669 GLU B C 1
ATOM 12319 O O . GLU B 1 669 ? 15.852 50.219 2.262 1 96.19 669 GLU B O 1
ATOM 12324 N N . ASP B 1 670 ? 17.688 51.188 1.302 1 96.06 670 ASP B N 1
ATOM 12325 C CA . ASP B 1 670 ? 18 51.969 2.492 1 96.06 670 ASP B CA 1
ATOM 12326 C C . ASP B 1 670 ? 16.828 52.875 2.859 1 96.06 670 ASP B C 1
ATOM 12328 O O . ASP B 1 670 ? 16.281 53.562 1.998 1 96.06 670 ASP B O 1
ATOM 12332 N N . GLY B 1 671 ? 16.453 52.812 4.105 1 95.56 671 GLY B N 1
ATOM 12333 C CA . GLY B 1 671 ? 15.398 53.656 4.613 1 95.56 671 GLY B CA 1
ATOM 12334 C C . GLY B 1 671 ? 14.008 53.156 4.301 1 95.56 671 GLY B C 1
ATOM 12335 O O . GLY B 1 671 ? 13.016 53.844 4.535 1 95.56 671 GLY B O 1
ATOM 12336 N N . GLU B 1 672 ? 14.008 52.031 3.816 1 96.38 672 GLU B N 1
ATOM 12337 C CA . GLU B 1 672 ? 12.727 51.438 3.422 1 96.38 672 GLU B CA 1
ATOM 12338 C C . GLU B 1 672 ? 12.375 50.219 4.277 1 96.38 672 GLU B C 1
ATOM 12340 O O . GLU B 1 672 ? 13.242 49.406 4.559 1 96.38 672 GLU B O 1
ATOM 12345 N N . VAL B 1 673 ? 11.102 50.188 4.801 1 98.12 673 VAL B N 1
ATOM 12346 C CA . VAL B 1 673 ? 10.547 49.031 5.48 1 98.12 673 VAL B CA 1
ATOM 12347 C C . VAL B 1 673 ? 9.312 48.531 4.738 1 98.12 673 VAL B C 1
ATOM 12349 O O . VAL B 1 673 ? 8.43 49.312 4.391 1 98.12 673 VAL B O 1
ATOM 12352 N N . GLU B 1 674 ? 9.266 47.281 4.406 1 97.75 674 GLU B N 1
ATOM 12353 C CA . GLU B 1 674 ? 8.094 46.719 3.746 1 97.75 674 GLU B CA 1
ATOM 12354 C C . GLU B 1 674 ? 7.531 45.531 4.527 1 97.75 674 GLU B C 1
ATOM 12356 O O . GLU B 1 674 ? 8.289 44.781 5.109 1 97.75 674 GLU B O 1
ATOM 12361 N N . LEU B 1 675 ? 6.234 45.406 4.578 1 98.69 675 LEU B N 1
ATOM 12362 C CA . LEU B 1 675 ? 5.48 44.281 5.148 1 98.69 675 LEU B CA 1
ATOM 12363 C C . LEU B 1 675 ? 4.586 43.656 4.098 1 98.69 675 LEU B C 1
ATOM 12365 O O . LEU B 1 675 ? 3.879 44.344 3.363 1 98.69 675 LEU B O 1
ATOM 12369 N N . MET B 1 676 ? 4.719 42.344 3.934 1 98.75 676 MET B N 1
ATOM 12370 C CA . MET B 1 676 ? 3.732 41.625 3.127 1 98.75 676 MET B CA 1
ATOM 12371 C C . MET B 1 676 ? 2.488 41.312 3.947 1 98.75 676 MET B C 1
ATOM 12373 O O . MET B 1 676 ? 2.584 40.719 5.016 1 98.75 676 MET B O 1
ATOM 12377 N N . LEU B 1 677 ? 1.319 41.656 3.432 1 98.69 677 LEU B N 1
ATOM 12378 C CA . LEU B 1 677 ? 0.148 41.656 4.301 1 98.69 677 LEU B CA 1
ATOM 12379 C C . LEU B 1 677 ? -0.875 40.625 3.824 1 98.69 677 LEU B C 1
ATOM 12381 O O . LEU B 1 677 ? -1.713 40.156 4.605 1 98.69 677 LEU B O 1
ATOM 12385 N N . HIS B 1 678 ? -0.888 40.312 2.566 1 98.56 678 HIS B N 1
ATOM 12386 C CA . HIS B 1 678 ? -1.848 39.344 2.008 1 98.56 678 HIS B CA 1
ATOM 12387 C C . HIS B 1 678 ? -1.338 38.75 0.701 1 98.56 678 HIS B C 1
ATOM 12389 O O . HIS B 1 678 ? -0.546 39.375 -0.006 1 98.56 678 HIS B O 1
ATOM 12395 N N . ARG B 1 679 ? -1.697 37.531 0.474 1 98.25 679 ARG B N 1
ATOM 12396 C CA . ARG B 1 679 ? -1.291 36.844 -0.744 1 98.25 679 ARG B CA 1
ATOM 12397 C C . ARG B 1 679 ? -2.471 36.125 -1.376 1 98.25 679 ARG B C 1
ATOM 12399 O O . ARG B 1 679 ? -3.305 35.531 -0.669 1 98.25 679 ARG B O 1
ATOM 12406 N N . ARG B 1 680 ? -2.59 36.125 -2.637 1 98.38 680 ARG B N 1
ATOM 12407 C CA . ARG B 1 680 ? -3.477 35.281 -3.428 1 98.38 680 ARG B CA 1
ATOM 12408 C C . ARG B 1 680 ? -2.787 34.781 -4.703 1 98.38 680 ARG B C 1
ATOM 12410 O O . ARG B 1 680 ? -2.449 35.594 -5.57 1 98.38 680 ARG B O 1
ATOM 12417 N N . THR B 1 681 ? -2.488 33.531 -4.762 1 98 681 THR B N 1
ATOM 12418 C CA . THR B 1 681 ? -1.745 32.969 -5.891 1 98 681 THR B CA 1
ATOM 12419 C C . THR B 1 681 ? -2.65 32.125 -6.77 1 98 681 THR B C 1
ATOM 12421 O O . THR B 1 681 ? -3.723 31.703 -6.336 1 98 681 THR B O 1
ATOM 12424 N N . LEU B 1 682 ? -2.254 31.859 -8 1 97.31 682 LEU B N 1
ATOM 12425 C CA . LEU B 1 682 ? -3.062 31.125 -8.961 1 97.31 682 LEU B CA 1
ATOM 12426 C C . LEU B 1 682 ? -2.496 29.719 -9.18 1 97.31 682 LEU B C 1
ATOM 12428 O O . LEU B 1 682 ? -3.186 28.844 -9.703 1 97.31 682 LEU B O 1
ATOM 12432 N N . TYR B 1 683 ? -1.226 29.531 -8.75 1 97.06 683 TYR B N 1
ATOM 12433 C CA . TYR B 1 683 ? -0.567 28.25 -8.992 1 97.06 683 TYR B CA 1
ATOM 12434 C C . TYR B 1 683 ? -0.016 27.672 -7.699 1 97.06 683 TYR B C 1
ATOM 12436 O O . TYR B 1 683 ? 0.27 28.406 -6.75 1 97.06 683 TYR B O 1
ATOM 12444 N N . ASP B 1 684 ? -0.018 26.328 -7.695 1 97.31 684 ASP B N 1
ATOM 12445 C CA . ASP B 1 684 ? 0.637 25.594 -6.613 1 97.31 684 ASP B CA 1
ATOM 12446 C C . ASP B 1 684 ? 2.154 25.609 -6.781 1 97.31 684 ASP B C 1
ATOM 12448 O O . ASP B 1 684 ? 2.664 25.453 -7.891 1 97.31 684 ASP B O 1
ATOM 12452 N N . ASP B 1 685 ? 2.881 25.859 -5.75 1 97.56 685 ASP B N 1
ATOM 12453 C CA . ASP B 1 685 ? 4.336 25.906 -5.84 1 97.56 685 ASP B CA 1
ATOM 12454 C C . ASP B 1 685 ? 4.934 24.516 -5.855 1 97.56 685 ASP B C 1
ATOM 12456 O O . ASP B 1 685 ? 6.152 24.344 -5.953 1 97.56 685 ASP B O 1
ATOM 12460 N N . SER B 1 686 ? 4.16 23.484 -5.691 1 96.44 686 SER B N 1
ATOM 12461 C CA . SER B 1 686 ? 4.527 22.078 -5.82 1 96.44 686 SER B CA 1
ATOM 12462 C C . SER B 1 686 ? 5.465 21.641 -4.695 1 96.44 686 SER B C 1
ATOM 12464 O O . SER B 1 686 ? 6.473 20.969 -4.938 1 96.44 686 SER B O 1
ATOM 12466 N N . ARG B 1 687 ? 5.152 22.062 -3.471 1 95.62 687 ARG B N 1
ATOM 12467 C CA . ARG B 1 687 ? 5.992 21.703 -2.336 1 95.62 687 ARG B CA 1
ATOM 12468 C C . ARG B 1 687 ? 5.215 20.875 -1.317 1 95.62 687 ARG B C 1
ATOM 12470 O O . ARG B 1 687 ? 5.633 20.75 -0.164 1 95.62 687 ARG B O 1
ATOM 12477 N N . GLY B 1 688 ? 3.984 20.359 -1.77 1 91.31 688 GLY B N 1
ATOM 12478 C CA . GLY B 1 688 ? 3.355 19.375 -0.898 1 91.31 688 GLY B CA 1
ATOM 12479 C C . GLY B 1 688 ? 1.882 19.641 -0.661 1 91.31 688 GLY B C 1
ATOM 12480 O O . GLY B 1 688 ? 1.126 18.734 -0.31 1 91.31 688 GLY B O 1
ATOM 12481 N N . VAL B 1 689 ? 1.341 20.875 -0.941 1 94.81 689 VAL B N 1
ATOM 12482 C CA . VAL B 1 689 ? -0.046 21.203 -0.623 1 94.81 689 VAL B CA 1
ATOM 12483 C C . VAL B 1 689 ? -0.97 20.641 -1.696 1 94.81 689 VAL B C 1
ATOM 12485 O O . VAL B 1 689 ? -2.053 20.141 -1.389 1 94.81 689 VAL B O 1
ATOM 12488 N N . GLY B 1 690 ? -0.538 20.859 -2.939 1 94.69 690 GLY B N 1
ATOM 12489 C CA . GLY B 1 690 ? -1.309 20.312 -4.051 1 94.69 690 GLY B CA 1
ATOM 12490 C C . GLY B 1 690 ? -2.416 21.25 -4.512 1 94.69 690 GLY B C 1
ATOM 12491 O O . GLY B 1 690 ? -3.328 20.828 -5.227 1 94.69 690 GLY B O 1
ATOM 12492 N N . GLU B 1 691 ? -2.447 22.484 -4.059 1 96.19 691 GLU B N 1
ATOM 12493 C CA . GLU B 1 691 ? -3.387 23.5 -4.523 1 96.19 691 GLU B CA 1
ATOM 12494 C C . GLU B 1 691 ? -2.783 24.891 -4.418 1 96.19 691 GLU B C 1
ATOM 12496 O O . GLU B 1 691 ? -1.826 25.109 -3.67 1 96.19 691 GLU B O 1
ATOM 12501 N N . ALA B 1 692 ? -3.27 25.859 -5.168 1 97.19 692 ALA B N 1
ATOM 12502 C CA . ALA B 1 692 ? -2.836 27.25 -5.098 1 97.19 692 ALA B CA 1
ATOM 12503 C C . ALA B 1 692 ? -3.301 27.906 -3.799 1 97.19 692 ALA B C 1
ATOM 12505 O O . ALA B 1 692 ? -4.262 27.453 -3.176 1 97.19 692 ALA B O 1
ATOM 12506 N N . LEU B 1 693 ? -2.562 28.906 -3.348 1 97.88 693 LEU B N 1
ATOM 12507 C CA . LEU B 1 693 ? -2.99 29.703 -2.201 1 97.88 693 LEU B CA 1
ATOM 12508 C C . LEU B 1 693 ? -4.109 30.656 -2.596 1 97.88 693 LEU B C 1
ATOM 12510 O O . LEU B 1 693 ? -3.879 31.875 -2.727 1 97.88 693 LEU B O 1
ATOM 12514 N N . ASP B 1 694 ? -5.238 30.125 -2.846 1 96.75 694 ASP B N 1
ATOM 12515 C CA . ASP B 1 694 ? -6.438 30.875 -3.211 1 96.75 694 ASP B CA 1
ATOM 12516 C C . ASP B 1 694 ? -7.555 30.656 -2.197 1 96.75 694 ASP B C 1
ATOM 12518 O O . ASP B 1 694 ? -8.383 29.75 -2.371 1 96.75 694 ASP B O 1
ATOM 12522 N N . GLU B 1 695 ? -7.562 31.484 -1.164 1 96 695 GLU B N 1
ATOM 12523 C CA . GLU B 1 695 ? -8.602 31.375 -0.14 1 96 695 GLU B CA 1
ATOM 12524 C C . GLU B 1 695 ? -9.883 32.062 -0.586 1 96 695 GLU B C 1
ATOM 12526 O O . GLU B 1 695 ? -9.875 33.281 -0.894 1 96 695 GLU B O 1
ATOM 12531 N N . ARG B 1 696 ? -10.945 31.281 -0.624 1 93.44 696 ARG B N 1
ATOM 12532 C CA . ARG B 1 696 ? -12.242 31.828 -1.025 1 93.44 696 ARG B CA 1
ATOM 12533 C C . ARG B 1 696 ? -13.258 31.703 0.105 1 93.44 696 ARG B C 1
ATOM 12535 O O . ARG B 1 696 ? -13.18 30.797 0.926 1 93.44 696 ARG B O 1
ATOM 12542 N N . VAL B 1 697 ? -14.094 32.688 0.247 1 95 697 VAL B N 1
ATOM 12543 C CA . VAL B 1 697 ? -15.203 32.688 1.203 1 95 697 VAL B CA 1
ATOM 12544 C C . VAL B 1 697 ? -16.531 32.781 0.458 1 95 697 VAL B C 1
ATOM 12546 O O . VAL B 1 697 ? -16.672 33.562 -0.479 1 95 697 VAL B O 1
ATOM 12549 N N . CYS B 1 698 ? -17.391 31.922 0.829 1 93.31 698 CYS B N 1
ATOM 12550 C CA . CYS B 1 698 ? -18.672 31.875 0.147 1 93.31 698 CYS B CA 1
ATOM 12551 C C . CYS B 1 698 ? -19.812 32.219 1.103 1 93.31 698 CYS B C 1
ATOM 12553 O O . CYS B 1 698 ? -19.828 31.766 2.248 1 93.31 698 CYS B O 1
ATOM 12555 N N . ALA B 1 699 ? -20.625 33.094 0.822 1 91.88 699 ALA B N 1
ATOM 12556 C CA . ALA B 1 699 ? -21.906 33.375 1.478 1 91.88 699 ALA B CA 1
ATOM 12557 C C . ALA B 1 699 ? -23.078 33 0.576 1 91.88 699 ALA B C 1
ATOM 12559 O O . ALA B 1 699 ? -23.438 33.781 -0.316 1 91.88 699 ALA B O 1
ATOM 12560 N N . GLY B 1 700 ? -23.656 31.922 0.763 1 87.94 700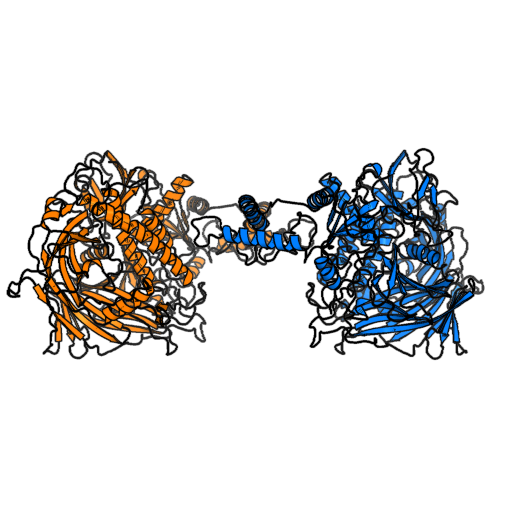 GLY B N 1
ATOM 12561 C CA . GLY B 1 700 ? -24.641 31.391 -0.169 1 87.94 700 GLY B CA 1
ATOM 12562 C C . GLY B 1 700 ? -24.047 31.016 -1.517 1 87.94 700 GLY B C 1
ATOM 12563 O O . GLY B 1 700 ? -23.078 30.266 -1.588 1 87.94 700 GLY B O 1
ATOM 12564 N N . GLU B 1 701 ? -24.5 31.656 -2.582 1 88.5 701 GLU B N 1
ATOM 12565 C CA . GLU B 1 701 ? -24.062 31.344 -3.941 1 88.5 701 GLU B CA 1
ATOM 12566 C C . GLU B 1 701 ? -22.922 32.25 -4.383 1 88.5 701 GLU B C 1
ATOM 12568 O O . GLU B 1 701 ? -22.281 31.984 -5.41 1 88.5 701 GLU B O 1
ATOM 12573 N N . THR B 1 702 ? -22.641 33.188 -3.518 1 90.81 702 THR B N 1
ATOM 12574 C CA . THR B 1 702 ? -21.594 34.125 -3.885 1 90.81 702 THR B CA 1
ATOM 12575 C C . THR B 1 702 ? -20.281 33.781 -3.186 1 90.81 702 THR B C 1
ATOM 12577 O O . THR B 1 702 ? -20.234 33.688 -1.96 1 90.81 702 THR B O 1
ATOM 12580 N N . CYS B 1 703 ? -19.219 33.562 -3.986 1 93.62 703 CYS B N 1
ATOM 12581 C CA . CYS B 1 703 ? -17.891 33.281 -3.443 1 93.62 703 CYS B CA 1
ATOM 12582 C C . CYS B 1 703 ? -16.891 34.312 -3.932 1 93.62 703 CYS B C 1
ATOM 12584 O O . CYS B 1 703 ? -16.922 34.75 -5.09 1 93.62 703 CYS B O 1
ATOM 12586 N N . GLU B 1 704 ? -16.094 34.875 -3.102 1 94.88 704 GLU B N 1
ATOM 12587 C CA . GLU B 1 704 ? -15.023 35.812 -3.465 1 94.88 704 GLU B CA 1
ATOM 12588 C C . GLU B 1 704 ? -13.734 35.469 -2.723 1 94.88 704 GLU B C 1
ATOM 12590 O O . GLU B 1 704 ? -13.727 34.656 -1.806 1 94.88 704 GLU B O 1
ATOM 12595 N N . GLY B 1 705 ? -12.625 36.125 -3.227 1 96.38 705 GLY B N 1
ATOM 12596 C CA . GLY B 1 705 ? -11.391 35.969 -2.479 1 96.38 705 GLY B CA 1
ATOM 12597 C C . GLY B 1 705 ? -11.484 36.5 -1.06 1 96.38 705 GLY B C 1
ATOM 12598 O O . GLY B 1 705 ? -12.234 37.438 -0.793 1 96.38 705 GLY B O 1
ATOM 12599 N N . LEU B 1 706 ? -10.773 35.938 -0.18 1 97.25 706 LEU B N 1
ATOM 12600 C CA . LEU B 1 706 ? -10.805 36.344 1.221 1 97.25 706 LEU B CA 1
ATOM 12601 C C . LEU B 1 706 ? -10.297 37.781 1.389 1 97.25 706 LEU B C 1
ATOM 12603 O O . LEU B 1 706 ? -9.281 38.156 0.804 1 97.25 706 LEU B O 1
ATOM 12607 N N . THR B 1 707 ? -11 38.531 2.121 1 97.5 707 THR B N 1
ATOM 12608 C CA . THR B 1 707 ? -10.539 39.844 2.58 1 97.5 707 THR B CA 1
ATOM 12609 C C . THR B 1 707 ? -9.945 39.75 3.984 1 97.5 707 THR B C 1
ATOM 12611 O O . THR B 1 707 ? -10.539 39.125 4.871 1 97.5 707 THR B O 1
ATOM 12614 N N . VAL B 1 708 ? -8.797 40.406 4.164 1 97.06 708 VAL B N 1
ATOM 12615 C CA . VAL B 1 708 ? -8.148 40.375 5.469 1 97.06 708 VAL B CA 1
ATOM 12616 C C . VAL B 1 708 ? -8.062 41.781 6.047 1 97.06 708 VAL B C 1
ATOM 12618 O O . VAL B 1 708 ? -7.797 42.75 5.316 1 97.06 708 VAL B O 1
ATOM 12621 N N . ARG B 1 709 ? -8.367 41.844 7.258 1 97.06 709 ARG B N 1
ATOM 12622 C CA . ARG B 1 709 ? -8.211 43.062 8.023 1 97.06 709 ARG B CA 1
ATOM 12623 C C . ARG B 1 709 ? -7.23 42.875 9.172 1 97.06 709 ARG B C 1
ATOM 12625 O O . ARG B 1 709 ? -7.25 41.844 9.852 1 97.06 709 ARG B O 1
ATOM 12632 N N . GLY B 1 710 ? -6.266 43.812 9.297 1 96.81 710 GLY B N 1
ATOM 12633 C CA . GLY B 1 710 ? -5.273 43.75 10.359 1 96.81 710 GLY B CA 1
ATOM 12634 C C . GLY B 1 710 ? -4.727 45.125 10.734 1 96.81 710 GLY B C 1
ATOM 12635 O O . GLY B 1 710 ? -5.156 46.156 10.188 1 96.81 710 GLY B O 1
ATOM 12636 N N . ASN B 1 711 ? -3.887 45.125 11.727 1 97.88 711 ASN B N 1
ATOM 12637 C CA . ASN B 1 711 ? -3.275 46.344 12.211 1 97.88 711 ASN B CA 1
ATOM 12638 C C . ASN B 1 711 ? -1.754 46.25 12.266 1 97.88 711 ASN B C 1
ATOM 12640 O O . ASN B 1 711 ? -1.215 45.156 12.5 1 97.88 711 ASN B O 1
ATOM 12644 N N . TYR B 1 712 ? -1.112 47.312 11.93 1 98.56 712 TYR B N 1
ATOM 12645 C CA . TYR B 1 712 ? 0.282 47.5 12.312 1 98.56 712 TYR B CA 1
ATOM 12646 C C . TYR B 1 712 ? 0.491 48.875 12.922 1 98.56 712 TYR B C 1
ATOM 12648 O O . TYR B 1 712 ? -0.395 49.75 12.852 1 98.56 712 TYR B O 1
ATOM 12656 N N . TYR B 1 713 ? 1.624 49.062 13.617 1 98.69 713 TYR B N 1
ATOM 12657 C CA . TYR B 1 713 ? 1.88 50.25 14.414 1 98.69 713 TYR B CA 1
ATOM 12658 C C . TYR B 1 713 ? 3.219 50.875 14.047 1 98.69 713 TYR B C 1
ATOM 12660 O O . TYR B 1 713 ? 4.227 50.188 13.922 1 98.69 713 TYR B O 1
ATOM 12668 N N . MET B 1 714 ? 3.186 52.188 13.805 1 98.38 714 MET B N 1
ATOM 12669 C CA . MET B 1 714 ? 4.398 52.906 13.43 1 98.38 714 MET B CA 1
ATOM 12670 C C . MET B 1 714 ? 4.828 53.844 14.539 1 98.38 714 MET B C 1
ATOM 12672 O O . MET B 1 714 ? 4.004 54.594 15.086 1 98.38 714 MET B O 1
ATOM 12676 N N . CYS B 1 715 ? 6.043 53.812 14.875 1 98 715 CYS B N 1
ATOM 12677 C CA . CYS B 1 715 ? 6.59 54.688 15.906 1 98 715 CYS B CA 1
ATOM 12678 C C . CYS B 1 715 ? 7.961 55.219 15.492 1 98 715 CYS B C 1
ATOM 12680 O O . CYS B 1 715 ? 8.742 54.5 14.859 1 98 715 CYS B O 1
ATOM 12682 N N . VAL B 1 716 ? 8.234 56.531 15.781 1 97.5 716 VAL B N 1
ATOM 12683 C CA . VAL B 1 716 ? 9.531 57.125 15.531 1 97.5 716 VAL B CA 1
ATOM 12684 C C . VAL B 1 716 ? 10.156 57.562 16.859 1 97.5 716 VAL B C 1
ATOM 12686 O O . VAL B 1 716 ? 9.469 58.094 17.734 1 97.5 716 VAL B O 1
ATOM 12689 N N . ASN B 1 717 ? 11.383 57.344 17.031 1 97.25 717 ASN B N 1
ATOM 12690 C CA . ASN B 1 717 ? 12.125 57.688 18.234 1 97.25 717 ASN B CA 1
ATOM 12691 C C . ASN B 1 717 ? 13.516 58.219 17.906 1 97.25 717 ASN B C 1
ATOM 12693 O O . ASN B 1 717 ? 13.984 58.094 16.781 1 97.25 717 ASN B O 1
ATOM 12697 N N . GLN B 1 718 ? 14.125 58.844 18.969 1 96.12 718 GLN B N 1
ATOM 12698 C CA . GLN B 1 718 ? 15.555 59.094 18.859 1 96.12 718 GLN B CA 1
ATOM 12699 C C . GLN B 1 718 ? 16.359 57.781 18.812 1 96.12 718 GLN B C 1
ATOM 12701 O O . GLN B 1 718 ? 15.875 56.75 19.266 1 96.12 718 GLN B O 1
ATOM 12706 N N . VAL B 1 719 ? 17.531 57.969 18.219 1 95.06 719 VAL B N 1
ATOM 12707 C CA . VAL B 1 719 ? 18.375 56.781 18.062 1 95.06 719 VAL B CA 1
ATOM 12708 C C . VAL B 1 719 ? 18.625 56.156 19.438 1 95.06 719 VAL B C 1
ATOM 12710 O O . VAL B 1 719 ? 19.016 56.844 20.375 1 95.06 719 VAL B O 1
ATOM 12713 N N . GLY B 1 720 ? 18.203 54.875 19.531 1 93.19 720 GLY B N 1
ATOM 12714 C CA . GLY B 1 720 ? 18.469 54.125 20.75 1 93.19 720 GLY B CA 1
ATOM 12715 C C . GLY B 1 720 ? 17.344 54.188 21.766 1 93.19 720 GLY B C 1
ATOM 12716 O O . GLY B 1 720 ? 17.375 53.531 22.797 1 93.19 720 GLY B O 1
ATOM 12717 N N . ALA B 1 721 ? 16.281 54.906 21.484 1 95.75 721 ALA B N 1
ATOM 12718 C CA . ALA B 1 721 ? 15.227 55.125 22.469 1 95.75 721 ALA B CA 1
ATOM 12719 C C . ALA B 1 721 ? 13.945 54.375 22.094 1 95.75 721 ALA B C 1
ATOM 12721 O O . ALA B 1 721 ? 12.906 54.562 22.734 1 95.75 721 ALA B O 1
ATOM 12722 N N . GLY B 1 722 ? 14 53.594 21.094 1 96.75 722 GLY B N 1
ATOM 12723 C CA . GLY B 1 722 ? 12.789 53 20.578 1 96.75 722 GLY B CA 1
ATOM 12724 C C . GLY B 1 722 ? 12.406 51.719 21.328 1 96.75 722 GLY B C 1
ATOM 12725 O O . GLY B 1 722 ? 11.25 51.312 21.297 1 96.75 722 GLY B O 1
ATOM 12726 N N . ALA B 1 723 ? 13.289 51.062 22.094 1 97.38 723 ALA B N 1
ATOM 12727 C CA . ALA B 1 723 ? 13.086 49.75 22.719 1 97.38 723 ALA B CA 1
ATOM 12728 C C . ALA B 1 723 ? 11.953 49.781 23.734 1 97.38 723 ALA B C 1
ATOM 12730 O O . ALA B 1 723 ? 11.109 48.875 23.766 1 97.38 723 ALA B O 1
ATOM 12731 N N . PRO B 1 724 ? 11.844 50.781 24.562 1 97.25 724 PRO B N 1
ATOM 12732 C CA . PRO B 1 724 ? 10.75 50.781 25.531 1 97.25 724 PRO B CA 1
ATOM 12733 C C . PRO B 1 724 ? 9.375 50.719 24.875 1 97.25 724 PRO B C 1
ATOM 12735 O O . PRO B 1 724 ? 8.492 50 25.344 1 97.25 724 PRO B O 1
ATOM 12738 N N . TRP B 1 725 ? 9.219 51.469 23.797 1 97.06 725 TRP B N 1
ATOM 12739 C CA . TRP B 1 725 ? 7.938 51.406 23.094 1 97.06 725 TRP B CA 1
ATOM 12740 C C . TRP B 1 725 ? 7.691 50.031 22.5 1 97.06 725 TRP B C 1
ATOM 12742 O O . TRP B 1 725 ? 6.594 49.5 22.625 1 97.06 725 TRP B O 1
ATOM 12752 N N . ARG B 1 726 ? 8.695 49.438 21.844 1 97.88 726 ARG B N 1
ATOM 12753 C CA . ARG B 1 726 ? 8.539 48.156 21.172 1 97.88 726 ARG B CA 1
ATOM 12754 C C . ARG B 1 726 ? 8.164 47.062 22.172 1 97.88 726 ARG B C 1
ATOM 12756 O O . ARG B 1 726 ? 7.293 46.25 21.906 1 97.88 726 ARG B O 1
ATOM 12763 N N . ARG B 1 727 ? 8.805 47.125 23.297 1 97.94 727 ARG B N 1
ATOM 12764 C CA . ARG B 1 727 ? 8.609 46.062 24.297 1 97.94 727 ARG B CA 1
ATOM 12765 C C . ARG B 1 727 ? 7.266 46.188 25 1 97.94 727 ARG B C 1
ATOM 12767 O O . ARG B 1 727 ? 6.527 45.219 25.125 1 97.94 727 ARG B O 1
ATOM 12774 N N . THR B 1 728 ? 6.93 47.344 25.375 1 96.62 728 THR B N 1
ATOM 12775 C CA . THR B 1 728 ? 5.688 47.594 26.109 1 96.62 728 THR B CA 1
ATOM 12776 C C . THR B 1 728 ? 4.484 47.406 25.188 1 96.62 728 THR B C 1
ATOM 12778 O O . THR B 1 728 ? 3.555 46.656 25.484 1 96.62 728 THR B O 1
ATOM 12781 N N . THR B 1 729 ? 4.496 48.094 24.047 1 97.25 729 THR B N 1
ATOM 12782 C CA . THR B 1 729 ? 3.379 48.031 23.109 1 97.25 729 THR B CA 1
ATOM 12783 C C . THR B 1 729 ? 3.236 46.625 22.547 1 97.25 729 THR B C 1
ATOM 12785 O O . THR B 1 729 ? 2.123 46.156 22.312 1 97.25 729 THR B O 1
ATOM 12788 N N . GLY B 1 730 ? 4.402 46.031 22.344 1 97.19 730 GLY B N 1
ATOM 12789 C CA . GLY B 1 730 ? 4.355 44.625 21.875 1 97.19 730 GLY B CA 1
ATOM 12790 C C . GLY B 1 730 ? 3.561 43.719 22.797 1 97.19 730 GLY B C 1
ATOM 12791 O O . GLY B 1 730 ? 2.791 42.875 22.328 1 97.19 730 GLY B O 1
ATOM 12792 N N . GLN B 1 731 ? 3.729 43.875 24.078 1 96.88 731 GLN B N 1
ATOM 12793 C CA . GLN B 1 731 ? 2.996 43.094 25.047 1 96.88 731 GLN B CA 1
ATOM 12794 C C . GLN B 1 731 ? 1.508 43.406 25.031 1 96.88 731 GLN B C 1
ATOM 12796 O O . GLN B 1 731 ? 0.663 42.531 25.188 1 96.88 731 GLN B O 1
ATOM 12801 N N . GLU B 1 732 ? 1.229 44.656 24.875 1 96.81 732 GLU B N 1
ATOM 12802 C CA . GLU B 1 732 ? -0.161 45.125 24.844 1 96.81 732 GLU B CA 1
ATOM 12803 C C . GLU B 1 732 ? -0.891 44.562 23.625 1 96.81 732 GLU B C 1
ATOM 12805 O O . GLU B 1 732 ? -2.08 44.25 23.688 1 96.81 732 GLU B O 1
ATOM 12810 N N . VAL B 1 733 ? -0.159 44.469 22.516 1 96.75 733 VAL B N 1
ATOM 12811 C CA . VAL B 1 733 ? -0.746 43.969 21.297 1 96.75 733 VAL B CA 1
ATOM 12812 C C . VAL B 1 733 ? -1.016 42.469 21.438 1 96.75 733 VAL B C 1
ATOM 12814 O O . VAL B 1 733 ? -2.049 41.969 20.984 1 96.75 733 VAL B O 1
ATOM 12817 N N . TYR B 1 734 ? -0.145 41.75 22.062 1 97 734 TYR B N 1
ATOM 12818 C CA . TYR B 1 734 ? -0.293 40.281 22.25 1 97 734 TYR B CA 1
ATOM 12819 C C . TYR B 1 734 ? -1.423 40 23.234 1 97 734 TYR B C 1
ATOM 12821 O O . TYR B 1 734 ? -2.129 39 23.078 1 97 734 TYR B O 1
ATOM 12829 N N . SER B 1 735 ? -1.57 40.844 24.281 1 96.62 735 SER B N 1
ATOM 12830 C CA . SER B 1 735 ? -2.541 40.625 25.344 1 96.62 735 SER B CA 1
ATOM 12831 C C . SER B 1 735 ? -3.471 41.812 25.516 1 96.62 735 SER B C 1
ATOM 12833 O O . SER B 1 735 ? -3.375 42.562 26.5 1 96.62 735 SER B O 1
ATOM 12835 N N . PRO B 1 736 ? -4.441 41.875 24.672 1 96 736 PRO B N 1
ATOM 12836 C CA . PRO B 1 736 ? -5.352 43.031 24.781 1 96 736 PRO B CA 1
ATOM 12837 C C . PRO B 1 736 ? -6.285 42.938 25.984 1 96 736 PRO B C 1
ATOM 12839 O O . PRO B 1 736 ? -6.352 41.875 26.641 1 96 736 PRO B O 1
ATOM 12842 N N . LEU B 1 737 ? -6.949 44.062 26.281 1 97.06 737 LEU B N 1
ATOM 12843 C CA . LEU B 1 737 ? -8 44.031 27.297 1 97.06 737 LEU B CA 1
ATOM 12844 C C . LEU B 1 737 ? -9.102 43.062 26.875 1 97.06 737 LEU B C 1
ATOM 12846 O O . LEU B 1 737 ? -9.469 43 25.703 1 97.06 737 LEU B O 1
ATOM 12850 N N . LEU B 1 738 ? -9.5 42.312 27.828 1 97.31 738 LEU B N 1
ATOM 12851 C CA . LEU B 1 738 ? -10.664 41.469 27.609 1 97.31 738 LEU B CA 1
ATOM 12852 C C . LEU B 1 738 ? -11.945 42.188 27.984 1 97.31 738 LEU B C 1
ATOM 12854 O O . LEU B 1 738 ? -12.094 42.656 29.125 1 97.31 738 LEU B O 1
ATOM 12858 N N . LEU B 1 739 ? -12.883 42.312 27.062 1 97.12 739 LEU B N 1
ATOM 12859 C CA . LEU B 1 739 ? -14.141 43.031 27.297 1 97.12 739 LEU B CA 1
ATOM 12860 C C . LEU B 1 739 ? -15.297 42.062 27.422 1 97.12 739 LEU B C 1
ATOM 12862 O O . LEU B 1 739 ? -15.406 41.094 26.656 1 97.12 739 LEU B O 1
ATOM 12866 N N . ALA B 1 740 ? -16.078 42.281 28.391 1 97 740 ALA B N 1
ATOM 12867 C CA . ALA B 1 740 ? -17.297 41.531 28.609 1 97 740 ALA B CA 1
ATOM 12868 C C . ALA B 1 740 ? -18.484 42.438 28.859 1 97 740 ALA B C 1
ATOM 12870 O O . ALA B 1 740 ? -18.344 43.5 29.484 1 97 740 ALA B O 1
ATOM 12871 N N . PHE B 1 741 ? -19.641 42 28.391 1 96.62 741 PHE B N 1
ATOM 12872 C CA . PHE B 1 741 ? -20.781 42.906 28.375 1 96.62 741 PHE B CA 1
ATOM 12873 C C . PHE B 1 741 ? -21.984 42.281 29.031 1 96.62 741 PHE B C 1
ATOM 12875 O O . PHE B 1 741 ? -22.203 41.062 28.891 1 96.62 741 PHE B O 1
ATOM 12882 N N . THR B 1 742 ? -22.703 43.062 29.734 1 94.44 742 THR B N 1
ATOM 12883 C CA . THR B 1 742 ? -24.016 42.688 30.219 1 94.44 742 THR B CA 1
ATOM 12884 C C . THR B 1 742 ? -24.906 43.906 30.406 1 94.44 742 THR B C 1
ATOM 12886 O O . THR B 1 742 ? -24.453 45.031 30.25 1 94.44 742 THR B O 1
ATOM 12889 N N . HIS B 1 743 ? -26.234 43.719 30.547 1 93.81 743 HIS B N 1
ATOM 12890 C CA . HIS B 1 743 ? -27.172 44.812 30.828 1 93.81 743 HIS B CA 1
ATOM 12891 C C . HIS B 1 743 ? -27.719 44.719 32.25 1 93.81 743 HIS B C 1
ATOM 12893 O O . HIS B 1 743 ? -28.266 43.688 32.656 1 93.81 743 HIS B O 1
ATOM 12899 N N . GLU B 1 744 ? -27.5 45.781 32.969 1 92.38 744 GLU B N 1
ATOM 12900 C CA . GLU B 1 744 ? -27.969 45.812 34.344 1 92.38 744 GLU B CA 1
ATOM 12901 C C . GLU B 1 744 ? -28.172 47.25 34.812 1 92.38 744 GLU B C 1
ATOM 12903 O O . GLU B 1 744 ? -27.625 48.188 34.25 1 92.38 744 GLU B O 1
ATOM 12908 N N . LYS B 1 745 ? -28.984 47.406 35.875 1 91.25 745 LYS B N 1
ATOM 12909 C CA . LYS B 1 745 ? -29.141 48.719 36.5 1 91.25 745 LYS B CA 1
ATOM 12910 C C . LYS B 1 745 ? -27.859 49.125 37.219 1 91.25 745 LYS B C 1
ATOM 12912 O O . LYS B 1 745 ? -27.266 48.344 37.969 1 91.25 745 LYS B O 1
ATOM 12917 N N . LEU B 1 746 ? -27.453 50.375 36.969 1 90.75 746 LEU B N 1
ATOM 12918 C CA . LEU B 1 746 ? -26.234 50.906 37.562 1 90.75 746 LEU B CA 1
ATOM 12919 C C . LEU B 1 746 ? -26.266 50.781 39.062 1 90.75 746 LEU B C 1
ATOM 12921 O O . LEU B 1 746 ? -25.297 50.312 39.688 1 90.75 746 LEU B O 1
ATOM 12925 N N . GLU B 1 747 ? -27.406 51.125 39.719 1 89.69 747 GLU B N 1
ATOM 12926 C CA . GLU B 1 747 ? -27.531 51.094 41.156 1 89.69 747 GLU B CA 1
ATOM 12927 C C . GLU B 1 747 ? -27.453 49.656 41.688 1 89.69 747 GLU B C 1
ATOM 12929 O O . GLU B 1 747 ? -26.844 49.406 42.719 1 89.69 747 GLU B O 1
ATOM 12934 N N . ASP B 1 748 ? -28.062 48.875 40.969 1 89.75 748 ASP B N 1
ATOM 12935 C CA . ASP B 1 748 ? -28.047 47.5 41.406 1 89.75 748 ASP B CA 1
ATOM 12936 C C . ASP B 1 748 ? -26.656 46.875 41.281 1 89.75 748 ASP B C 1
ATOM 12938 O O . ASP B 1 748 ? -26.219 46.125 42.156 1 89.75 748 ASP B O 1
ATOM 12942 N N . TRP B 1 749 ? -26.016 47.25 40.188 1 90.19 749 TRP B N 1
ATOM 12943 C CA . TRP B 1 749 ? -24.672 46.719 39.938 1 90.19 749 TRP B CA 1
ATOM 12944 C C . TRP B 1 749 ? -23.703 47.219 41 1 90.19 749 TRP B C 1
ATOM 12946 O O . TRP B 1 749 ? -22.938 46.438 41.594 1 90.19 749 TRP B O 1
ATOM 12956 N N . THR B 1 750 ? -23.703 48.438 41.281 1 89.81 750 THR B N 1
ATOM 12957 C CA . THR B 1 750 ? -22.734 49.031 42.219 1 89.81 750 THR B CA 1
ATOM 12958 C C . THR B 1 750 ? -23 48.562 43.625 1 89.81 750 THR B C 1
ATOM 12960 O O . THR B 1 750 ? -22.094 48.594 44.469 1 89.81 750 THR B O 1
ATOM 12963 N N . ALA B 1 751 ? -24.203 48.156 43.875 1 87.75 751 ALA B N 1
ATOM 12964 C CA . ALA B 1 751 ? -24.562 47.656 45.188 1 87.75 751 ALA B CA 1
ATOM 12965 C C . ALA B 1 751 ? -24.109 46.219 45.406 1 87.75 751 ALA B C 1
ATOM 12967 O O . ALA B 1 751 ? -23.781 45.812 46.5 1 87.75 751 ALA B O 1
ATOM 12968 N N . SER B 1 752 ? -24.078 45.594 44.344 1 86.69 752 SER B N 1
ATOM 12969 C CA . SER B 1 752 ? -23.922 44.156 44.531 1 86.69 752 SER B CA 1
ATOM 12970 C C . SER B 1 752 ? -22.594 43.656 43.938 1 86.69 752 SER B C 1
ATOM 12972 O O . SER B 1 752 ? -22.203 42.5 44.156 1 86.69 752 SER B O 1
ATOM 12974 N N . HIS B 1 753 ? -21.875 44.5 43.188 1 88.88 753 HIS B N 1
ATOM 12975 C CA . HIS B 1 753 ? -20.688 44.031 42.5 1 88.88 753 HIS B CA 1
ATOM 12976 C C . HIS B 1 753 ? -19.484 44.938 42.812 1 88.88 753 HIS B C 1
ATOM 12978 O O . HIS B 1 753 ? -19.641 46.125 43.094 1 88.88 753 HIS B O 1
ATOM 12984 N N . LEU B 1 754 ? -18.359 44.281 42.906 1 90.19 754 LEU B N 1
ATOM 12985 C CA . LEU B 1 754 ? -17.109 45.031 42.969 1 90.19 754 LEU B CA 1
ATOM 12986 C C . LEU B 1 754 ? -16.797 45.625 41.594 1 90.19 754 LEU B C 1
ATOM 12988 O O . LEU B 1 754 ? -16.438 44.906 40.656 1 90.19 754 LEU B O 1
ATOM 12992 N N . THR B 1 755 ? -16.812 46.875 41.406 1 93 755 THR B N 1
ATOM 12993 C CA . THR B 1 755 ? -16.703 47.531 40.125 1 93 755 THR B CA 1
ATOM 12994 C C . THR B 1 755 ? -15.25 47.688 39.688 1 93 755 THR B C 1
ATOM 12996 O O . THR B 1 755 ? -14.961 47.875 38.5 1 93 755 THR B O 1
ATOM 12999 N N . LYS B 1 756 ? -14.352 47.688 40.562 1 93.88 756 LYS B N 1
ATOM 13000 C CA . LYS B 1 756 ? -12.914 47.75 40.312 1 93.88 756 LYS B CA 1
ATOM 13001 C C . LYS B 1 756 ? -12.125 46.938 41.344 1 93.88 756 LYS B C 1
ATOM 13003 O O . LYS B 1 756 ? -12.352 47.062 42.531 1 93.88 756 LYS B O 1
ATOM 13008 N N . ALA B 1 757 ? -11.227 46.094 40.781 1 93.06 757 ALA B N 1
ATOM 13009 C CA . ALA B 1 757 ? -10.414 45.281 41.688 1 93.06 757 ALA B CA 1
ATOM 13010 C C . ALA B 1 757 ? -9.164 44.75 41 1 93.06 757 ALA B C 1
ATOM 13012 O O . ALA B 1 757 ? -9.07 44.812 39.75 1 93.06 757 ALA B O 1
ATOM 13013 N N . SER B 1 758 ? -8.172 44.406 41.781 1 93.88 758 SER B N 1
ATOM 13014 C CA . SER B 1 758 ? -6.938 43.75 41.312 1 93.88 758 SER B CA 1
ATOM 13015 C C . SER B 1 758 ? -6.531 42.625 42.25 1 93.88 758 SER B C 1
ATOM 13017 O O . SER B 1 758 ? -6.848 42.625 43.438 1 93.88 758 SER B O 1
ATOM 13019 N N . THR B 1 759 ? -5.969 41.656 41.688 1 90.62 759 THR B N 1
ATOM 13020 C CA . THR B 1 759 ? -5.395 40.562 42.5 1 90.62 759 THR B CA 1
ATOM 13021 C C . THR B 1 759 ? -4.109 41.031 43.188 1 90.62 759 THR B C 1
ATOM 13023 O O . THR B 1 759 ? -3.654 40.438 44.125 1 90.62 759 THR B O 1
ATOM 13026 N N . MET B 1 760 ? -3.535 42.062 42.688 1 95 760 MET B N 1
ATOM 13027 C CA . MET B 1 760 ? -2.268 42.562 43.188 1 95 760 MET B CA 1
ATOM 13028 C C . MET B 1 760 ? -2.5 43.594 44.281 1 95 760 MET B C 1
ATOM 13030 O O . MET B 1 760 ? -3.588 44.188 44.375 1 95 760 MET B O 1
ATOM 13034 N N . ASP B 1 761 ? -1.459 43.812 45.188 1 93.88 761 ASP B N 1
ATOM 13035 C CA . ASP B 1 761 ? -1.509 44.812 46.219 1 93.88 761 ASP B CA 1
ATOM 13036 C C . ASP B 1 761 ? -1.777 46.219 45.656 1 93.88 761 ASP B C 1
ATOM 13038 O O . ASP B 1 761 ? -1.355 46.5 44.531 1 93.88 761 ASP B O 1
ATOM 13042 N N . LEU B 1 762 ? -2.4 46.938 46.594 1 87.44 762 LEU B N 1
ATOM 13043 C CA . LEU B 1 762 ? -2.744 48.281 46.188 1 87.44 762 LEU B CA 1
ATOM 13044 C C . LEU B 1 762 ? -1.491 49.062 45.812 1 87.44 762 LEU B C 1
ATOM 13046 O O . LEU B 1 762 ? -0.501 49.062 46.531 1 87.44 762 LEU B O 1
ATOM 13050 N N . ASN B 1 763 ? -1.303 49.531 44.75 1 86.38 763 ASN B N 1
ATOM 13051 C CA . ASN B 1 763 ? -0.234 50.406 44.25 1 86.38 763 ASN B CA 1
ATOM 13052 C C . ASN B 1 763 ? 0.981 49.594 43.812 1 86.38 763 ASN B C 1
ATOM 13054 O O . ASN B 1 763 ? 2.088 50.125 43.719 1 86.38 763 ASN B O 1
ATOM 13058 N N . TYR B 1 764 ? 0.82 48.281 43.75 1 94.56 764 TYR B N 1
ATOM 13059 C CA . TYR B 1 764 ? 1.908 47.469 43.25 1 94.56 764 TYR B CA 1
ATOM 13060 C C . TYR B 1 764 ? 1.688 47.125 41.75 1 94.56 764 TYR B C 1
ATOM 13062 O O . TYR B 1 764 ? 0.558 46.875 41.344 1 94.56 764 TYR B O 1
ATOM 13070 N N . SER B 1 765 ? 2.652 47.281 40.969 1 96.19 765 SER B N 1
ATOM 13071 C CA . SER B 1 765 ? 2.717 46.844 39.562 1 96.19 765 SER B CA 1
ATOM 13072 C C . SER B 1 765 ? 4.039 46.156 39.25 1 96.19 765 SER B C 1
ATOM 13074 O O . SER B 1 765 ? 5.043 46.406 39.938 1 96.19 765 SER B O 1
ATOM 13076 N N . LEU B 1 766 ? 4.027 45.25 38.375 1 97.69 766 LEU B N 1
ATOM 13077 C CA . LEU B 1 766 ? 5.289 44.656 37.969 1 97.69 766 LEU B CA 1
ATOM 13078 C C . LEU B 1 766 ? 6.223 45.688 37.375 1 97.69 766 LEU B C 1
ATOM 13080 O O . LEU B 1 766 ? 5.766 46.719 36.844 1 97.69 766 LEU B O 1
ATOM 13084 N N . PRO B 1 767 ? 7.504 45.406 37.562 1 97.19 767 PRO B N 1
ATOM 13085 C CA . PRO B 1 767 ? 8.414 46.281 36.844 1 97.19 767 PRO B CA 1
ATOM 13086 C C . PRO B 1 767 ? 8.148 46.312 35.344 1 97.19 767 PRO B C 1
ATOM 13088 O O . PRO B 1 767 ? 7.82 45.281 34.75 1 97.19 767 PRO B O 1
ATOM 13091 N N . LEU B 1 768 ? 8.359 47.406 34.656 1 95.38 768 LEU B N 1
ATOM 13092 C CA . LEU B 1 768 ? 8.008 47.594 33.25 1 95.38 768 LEU B CA 1
ATOM 13093 C C . LEU B 1 768 ? 8.836 46.688 32.375 1 95.38 768 LEU B C 1
ATOM 13095 O O . LEU B 1 768 ? 8.484 46.469 31.203 1 95.38 768 LEU B O 1
ATOM 13099 N N . ASN B 1 769 ? 9.953 46.25 32.906 1 97.56 769 ASN B N 1
ATOM 13100 C CA . ASN B 1 769 ? 10.773 45.344 32.094 1 97.56 769 ASN B CA 1
ATOM 13101 C C . ASN B 1 769 ? 10.414 43.875 32.344 1 97.56 769 ASN B C 1
ATOM 13103 O O . ASN B 1 769 ? 11.102 43 31.844 1 97.56 769 ASN B O 1
ATOM 13107 N N . VAL B 1 770 ? 9.312 43.625 33.125 1 98.19 770 VAL B N 1
ATOM 13108 C CA . VAL B 1 770 ? 8.906 42.25 33.375 1 98.19 770 VAL B CA 1
ATOM 13109 C C . VAL B 1 770 ? 7.461 42.031 32.938 1 98.19 770 VAL B C 1
ATOM 13111 O O . VAL B 1 770 ? 6.602 42.875 33.188 1 98.19 770 VAL B O 1
ATOM 13114 N N . ALA B 1 771 ? 7.254 40.938 32.25 1 97.69 771 ALA B N 1
ATOM 13115 C CA . ALA B 1 771 ? 5.91 40.562 31.797 1 97.69 771 ALA B CA 1
ATOM 13116 C C . ALA B 1 771 ? 5.457 39.25 32.438 1 97.69 771 ALA B C 1
ATOM 13118 O O . ALA B 1 771 ? 6.258 38.344 32.625 1 97.69 771 ALA B O 1
ATOM 13119 N N . LEU B 1 772 ? 4.156 39.156 32.844 1 98 772 LEU B N 1
ATOM 13120 C CA . LEU B 1 772 ? 3.49 37.906 33.219 1 98 772 LEU B CA 1
ATOM 13121 C C . LEU B 1 772 ? 3.025 37.156 31.953 1 98 772 LEU B C 1
ATOM 13123 O O . LEU B 1 772 ? 2.094 37.625 31.281 1 98 772 LEU B O 1
ATOM 13127 N N . ILE B 1 773 ? 3.676 36.031 31.703 1 98 773 ILE B N 1
ATOM 13128 C CA . ILE B 1 773 ? 3.348 35.406 30.422 1 98 773 ILE B CA 1
ATOM 13129 C C . ILE B 1 773 ? 2.553 34.125 30.641 1 98 773 ILE B C 1
ATOM 13131 O O . ILE B 1 773 ? 1.974 33.562 29.703 1 98 773 ILE B O 1
ATOM 13135 N N . THR B 1 774 ? 2.533 33.625 31.922 1 98.31 774 THR B N 1
ATOM 13136 C CA . THR B 1 774 ? 1.689 32.5 32.25 1 98.31 774 THR B CA 1
ATOM 13137 C C . THR B 1 774 ? 1.208 32.562 33.688 1 98.31 774 THR B C 1
ATOM 13139 O O . THR B 1 774 ? 1.994 32.844 34.594 1 98.31 774 THR B O 1
ATOM 13142 N N . LEU B 1 775 ? 0.005 32.375 33.906 1 98.06 775 LEU B N 1
ATOM 13143 C CA . LEU B 1 775 ? -0.643 32.125 35.188 1 98.06 775 LEU B CA 1
ATOM 13144 C C . LEU B 1 775 ? -1.797 31.141 35.031 1 98.06 775 LEU B C 1
ATOM 13146 O O . LEU B 1 775 ? -2.842 31.484 34.469 1 98.06 775 LEU B O 1
ATOM 13150 N N . GLN B 1 776 ? -1.56 29.953 35.531 1 97.31 776 GLN B N 1
ATOM 13151 C CA . GLN B 1 776 ? -2.504 28.891 35.219 1 97.31 776 GLN B CA 1
ATOM 13152 C C . GLN B 1 776 ? -2.562 27.859 36.344 1 97.31 776 GLN B C 1
ATOM 13154 O O . GLN B 1 776 ? -1.525 27.406 36.812 1 97.31 776 GLN B O 1
ATOM 13159 N N . GLU B 1 777 ? -3.766 27.484 36.688 1 96.25 777 GLU B N 1
ATOM 13160 C CA . GLU B 1 777 ? -3.939 26.391 37.625 1 96.25 777 GLU B CA 1
ATOM 13161 C C . GLU B 1 777 ? -3.881 25.031 36.938 1 96.25 777 GLU B C 1
ATOM 13163 O O . GLU B 1 777 ? -4.547 24.828 35.906 1 96.25 777 GLU B O 1
ATOM 13168 N N . LEU B 1 778 ? -3.08 24.172 37.469 1 94.31 778 LEU B N 1
ATOM 13169 C CA . LEU B 1 778 ? -2.924 22.844 36.875 1 94.31 778 LEU B CA 1
ATOM 13170 C C . LEU B 1 778 ? -3.893 21.859 37.531 1 94.31 778 LEU B C 1
ATOM 13172 O O . LEU B 1 778 ? -4.582 22.188 38.5 1 94.31 778 LEU B O 1
ATOM 13176 N N . ASP B 1 779 ? -3.979 20.688 37.062 1 88.75 779 ASP B N 1
ATOM 13177 C CA . ASP B 1 779 ? -4.949 19.688 37.469 1 88.75 779 ASP B CA 1
ATOM 13178 C C . ASP B 1 779 ? -4.684 19.219 38.906 1 88.75 779 ASP B C 1
ATOM 13180 O O . ASP B 1 779 ? -5.609 18.844 39.625 1 88.75 779 ASP B O 1
ATOM 13184 N N . ASP B 1 780 ? -3.457 19.328 39.344 1 88.44 780 ASP B N 1
ATOM 13185 C CA . ASP B 1 780 ? -3.111 18.859 40.688 1 88.44 780 ASP B CA 1
ATOM 13186 C C . ASP B 1 780 ? -3.271 19.969 41.719 1 88.44 780 ASP B C 1
ATOM 13188 O O . ASP B 1 780 ? -2.891 19.812 42.875 1 88.44 780 ASP B O 1
ATOM 13192 N N . GLY B 1 781 ? -3.703 21.078 41.219 1 90.31 781 GLY B N 1
ATOM 13193 C CA . GLY B 1 781 ? -3.953 22.188 42.156 1 90.31 781 GLY B CA 1
ATOM 13194 C C . GLY B 1 781 ? -2.805 23.172 42.219 1 90.31 781 GLY B C 1
ATOM 13195 O O . GLY B 1 781 ? -2.967 24.281 42.719 1 90.31 781 GLY B O 1
ATOM 13196 N N . SER B 1 782 ? -1.698 22.812 41.688 1 95.19 782 SER B N 1
ATOM 13197 C CA . SER B 1 782 ? -0.588 23.75 41.656 1 95.19 782 SER B CA 1
ATOM 13198 C C . SER B 1 782 ? -0.83 24.844 40.625 1 95.19 782 SER B C 1
ATOM 13200 O O . SER B 1 782 ? -1.654 24.672 39.719 1 95.19 782 SER B O 1
ATOM 13202 N N . VAL B 1 783 ? -0.14 25.938 40.812 1 97.38 783 VAL B N 1
ATOM 13203 C CA . VAL B 1 783 ? -0.302 27.062 39.906 1 97.38 783 VAL B CA 1
ATOM 13204 C C . VAL B 1 783 ? 1.007 27.312 39.156 1 97.38 783 VAL B C 1
ATOM 13206 O O . VAL B 1 783 ? 2.055 27.5 39.781 1 97.38 783 VAL B O 1
ATOM 13209 N N . LEU B 1 784 ? 0.948 27.25 37.875 1 98.19 784 LEU B N 1
ATOM 13210 C CA . LEU B 1 784 ? 2.084 27.531 37 1 98.19 784 LEU B CA 1
ATOM 13211 C C . LEU B 1 784 ? 2.221 29.047 36.781 1 98.19 784 LEU B C 1
ATOM 13213 O O . LEU B 1 784 ? 1.276 29.688 36.344 1 98.19 784 LEU B O 1
ATOM 13217 N N . LEU B 1 785 ? 3.359 29.609 37.125 1 98.31 785 LEU B N 1
ATOM 13218 C CA . LEU B 1 785 ? 3.652 31.031 36.969 1 98.31 785 LEU B CA 1
ATOM 13219 C C . LEU B 1 785 ? 4.914 31.234 36.125 1 98.31 785 LEU B C 1
ATOM 13221 O O . LEU B 1 785 ? 5.953 30.625 36.406 1 98.31 785 LEU B O 1
ATOM 13225 N N . ARG B 1 786 ? 4.867 32.094 35.125 1 98.56 786 ARG B N 1
ATOM 13226 C CA . ARG B 1 786 ? 6.055 32.469 34.375 1 98.56 786 ARG B CA 1
ATOM 13227 C C . ARG B 1 786 ? 6.191 34 34.281 1 98.56 786 ARG B C 1
ATOM 13229 O O . ARG B 1 786 ? 5.223 34.688 33.969 1 98.56 786 ARG B O 1
ATOM 13236 N N . LEU B 1 787 ? 7.348 34.406 34.531 1 98.31 787 LEU B N 1
ATOM 13237 C CA . LEU B 1 787 ? 7.738 35.812 34.406 1 98.31 787 LEU B CA 1
ATOM 13238 C C . LEU B 1 787 ? 8.867 35.969 33.406 1 98.31 787 LEU B C 1
ATOM 13240 O O . LEU B 1 787 ? 9.812 35.156 33.375 1 98.31 787 LEU B O 1
ATOM 13244 N N . ALA B 1 788 ? 8.766 36.969 32.562 1 98 788 ALA B N 1
ATOM 13245 C CA . ALA B 1 788 ? 9.773 37.156 31.516 1 98 788 ALA B CA 1
ATOM 13246 C C . ALA B 1 788 ? 10.32 38.562 31.531 1 98 788 ALA B C 1
ATOM 13248 O O . ALA B 1 788 ? 9.555 39.531 31.578 1 98 788 ALA B O 1
ATOM 13249 N N . HIS B 1 789 ? 11.617 38.656 31.562 1 98.19 789 HIS B N 1
ATOM 13250 C CA . HIS B 1 789 ? 12.266 39.938 31.328 1 98.19 789 HIS B CA 1
ATOM 13251 C C . HIS B 1 789 ? 12.188 40.344 29.859 1 98.19 789 HIS B C 1
ATOM 13253 O O . HIS B 1 789 ? 12.562 39.531 28.984 1 98.19 789 HIS B O 1
ATOM 13259 N N . LEU B 1 790 ? 11.836 41.531 29.469 1 98 790 LEU B N 1
ATOM 13260 C CA . LEU B 1 790 ? 11.438 41.875 28.109 1 98 790 LEU B CA 1
ATOM 13261 C C . LEU B 1 790 ? 12.625 42.438 27.312 1 98 790 LEU B C 1
ATOM 13263 O O . LEU B 1 790 ? 12.586 42.469 26.078 1 98 790 LEU B O 1
ATOM 13267 N N . TYR B 1 791 ? 13.695 42.844 28 1 98.06 791 TYR B N 1
ATOM 13268 C CA . TYR B 1 791 ? 14.742 43.594 27.328 1 98.06 791 TYR B CA 1
ATOM 13269 C C . TYR B 1 791 ? 16 42.75 27.156 1 98.06 791 TYR B C 1
ATOM 13271 O O . TYR B 1 791 ? 16.312 41.906 28.016 1 98.06 791 TYR B O 1
ATOM 13279 N N . GLU B 1 792 ? 16.672 43 26.078 1 97.19 792 GLU B N 1
ATOM 13280 C CA . GLU B 1 792 ? 18 42.406 25.859 1 97.19 792 GLU B CA 1
ATOM 13281 C C . GLU B 1 792 ? 19.062 43.156 26.656 1 97.19 792 GLU B C 1
ATOM 13283 O O . GLU B 1 792 ? 18.844 44.281 27.094 1 97.19 792 GLU B O 1
ATOM 13288 N N . ALA B 1 793 ? 20.188 42.469 26.781 1 96.38 793 ALA B N 1
ATOM 13289 C CA . ALA B 1 793 ? 21.312 43.125 27.422 1 96.38 793 ALA B CA 1
ATOM 13290 C C . ALA B 1 793 ? 21.719 44.375 26.641 1 96.38 793 ALA B C 1
ATOM 13292 O O . ALA B 1 793 ? 21.828 44.344 25.422 1 96.38 793 ALA B O 1
ATOM 13293 N N . ALA B 1 794 ? 21.781 45.5 27.281 1 94.44 794 ALA B N 1
ATOM 13294 C CA . ALA B 1 794 ? 22.266 46.75 26.75 1 94.44 794 ALA B CA 1
ATOM 13295 C C . ALA B 1 794 ? 21.297 47.312 25.703 1 94.44 794 ALA B C 1
ATOM 13297 O O . ALA B 1 794 ? 21.688 48.125 24.859 1 94.44 794 ALA B O 1
ATOM 13298 N N . GLU B 1 795 ? 20.141 46.812 25.688 1 96.69 795 GLU B N 1
ATOM 13299 C CA . GLU B 1 795 ? 19.141 47.344 24.75 1 96.69 795 GLU B CA 1
ATOM 13300 C C . GLU B 1 795 ? 18.656 48.719 25.172 1 96.69 795 GLU B C 1
ATOM 13302 O O . GLU B 1 795 ? 18.438 49.594 24.328 1 96.69 795 GLU B O 1
ATOM 13307 N N . ASP B 1 796 ? 18.453 48.906 26.438 1 96.81 796 ASP B N 1
ATOM 13308 C CA . ASP B 1 796 ? 18.016 50.156 27.047 1 96.81 796 ASP B CA 1
ATOM 13309 C C . ASP B 1 796 ? 18.766 50.406 28.344 1 96.81 796 ASP B C 1
ATOM 13311 O O . ASP B 1 796 ? 18.875 49.5 29.188 1 96.81 796 ASP B O 1
ATOM 13315 N N . PRO B 1 797 ? 19.219 51.594 28.516 1 94.81 797 PRO B N 1
ATOM 13316 C CA . PRO B 1 797 ? 20.031 51.875 29.703 1 94.81 797 PRO B CA 1
ATOM 13317 C C . PRO B 1 797 ? 19.25 51.719 31 1 94.81 797 PRO B C 1
ATOM 13319 O O . PRO B 1 797 ? 19.812 51.312 32.031 1 94.81 797 PRO B O 1
ATOM 13322 N N . GLN B 1 798 ? 18.047 51.906 30.969 1 95.56 798 GLN B N 1
ATOM 13323 C CA . GLN B 1 798 ? 17.234 51.906 32.188 1 95.56 798 GLN B CA 1
ATOM 13324 C C . GLN B 1 798 ? 16.625 50.531 32.406 1 95.56 798 GLN B C 1
ATOM 13326 O O . GLN B 1 798 ? 16.531 50.062 33.562 1 95.56 798 GLN B O 1
ATOM 13331 N N . TYR B 1 799 ? 16.234 49.875 31.391 1 96.94 799 TYR B N 1
ATOM 13332 C CA . TYR B 1 799 ? 15.352 48.719 31.562 1 96.94 799 TYR B CA 1
ATOM 13333 C C . TYR B 1 799 ? 16.109 47.438 31.312 1 96.94 799 TYR B C 1
ATOM 13335 O O . TYR B 1 799 ? 15.602 46.344 31.625 1 96.94 799 TYR B O 1
ATOM 13343 N N . SER B 1 800 ? 17.359 47.5 30.812 1 96.88 800 SER B N 1
ATOM 13344 C CA . SER B 1 800 ? 18.188 46.312 30.625 1 96.88 800 SER B CA 1
ATOM 13345 C C . SER B 1 800 ? 18.969 46 31.891 1 96.88 800 SER B C 1
ATOM 13347 O O . SER B 1 800 ? 20.172 45.781 31.844 1 96.88 800 SER B O 1
ATOM 13349 N N . THR B 1 801 ? 18.219 46 32.969 1 96.25 801 THR B N 1
ATOM 13350 C CA . THR B 1 801 ? 18.828 45.719 34.281 1 96.25 801 THR B CA 1
ATOM 13351 C C . THR B 1 801 ? 18 44.719 35.062 1 96.25 801 THR B C 1
ATOM 13353 O O . THR B 1 801 ? 16.891 44.344 34.656 1 96.25 801 THR B O 1
ATOM 13356 N N . LEU B 1 802 ? 18.609 44.25 36.125 1 96.94 802 LEU B N 1
ATOM 13357 C CA . LEU B 1 802 ? 17.938 43.312 37 1 96.94 802 LEU B CA 1
ATOM 13358 C C . LEU B 1 802 ? 16.625 43.875 37.5 1 96.94 802 LEU B C 1
ATOM 13360 O O . LEU B 1 802 ? 16.547 45.031 37.906 1 96.94 802 LEU B O 1
ATOM 13364 N N . ALA B 1 803 ? 15.594 43.125 37.406 1 97.81 803 ALA B N 1
ATOM 13365 C CA . ALA B 1 803 ? 14.273 43.5 37.938 1 97.81 803 ALA B CA 1
ATOM 13366 C C . ALA B 1 803 ? 13.867 42.625 39.094 1 97.81 803 ALA B C 1
ATOM 13368 O O . ALA B 1 803 ? 14.328 41.469 39.219 1 97.81 803 ALA B O 1
ATOM 13369 N N . LYS B 1 804 ? 13.039 43.094 40 1 97.44 804 LYS B N 1
ATOM 13370 C CA . LYS B 1 804 ? 12.57 42.375 41.156 1 97.44 804 LYS B CA 1
ATOM 13371 C C . LYS B 1 804 ? 11.047 42.312 41.188 1 97.44 804 LYS B C 1
ATOM 13373 O O . LYS B 1 804 ? 10.367 43.344 41.031 1 97.44 804 LYS B O 1
ATOM 13378 N N . VAL B 1 805 ? 10.523 41.188 41.344 1 97.88 805 VAL B N 1
ATOM 13379 C CA . VAL B 1 805 ? 9.086 40.969 41.469 1 97.88 805 VAL B CA 1
ATOM 13380 C C . VAL B 1 805 ? 8.773 40.438 42.875 1 97.88 805 VAL B C 1
ATOM 13382 O O . VAL B 1 805 ? 9.344 39.438 43.281 1 97.88 805 VAL B O 1
ATOM 13385 N N . GLU B 1 806 ? 7.867 41.094 43.562 1 96.5 806 GLU B N 1
ATOM 13386 C CA . GLU B 1 806 ? 7.43 40.625 44.875 1 96.5 806 GLU B CA 1
ATOM 13387 C C . GLU B 1 806 ? 6.172 39.781 44.781 1 96.5 806 GLU B C 1
ATOM 13389 O O . GLU B 1 806 ? 5.059 40.312 44.719 1 96.5 806 GLU B O 1
ATOM 13394 N N . LEU B 1 807 ? 6.348 38.531 45 1 96.75 807 LEU B N 1
ATOM 13395 C CA . LEU B 1 807 ? 5.242 37.594 44.781 1 96.75 807 LEU B CA 1
ATOM 13396 C C . LEU B 1 807 ? 4.148 37.812 45.812 1 96.75 807 LEU B C 1
ATOM 13398 O O . LEU B 1 807 ? 2.961 37.688 45.531 1 96.75 807 LEU B O 1
ATOM 13402 N N . LYS B 1 808 ? 4.52 38.219 46.969 1 94.62 808 LYS B N 1
ATOM 13403 C CA . LYS B 1 808 ? 3.535 38.469 48.031 1 94.62 808 LYS B CA 1
ATOM 13404 C C . LYS B 1 808 ? 2.594 39.594 47.656 1 94.62 808 LYS B C 1
ATOM 13406 O O . LYS B 1 808 ? 1.405 39.562 47.969 1 94.62 808 LYS B O 1
ATOM 13411 N N . LYS B 1 809 ? 3.154 40.5 46.938 1 95.56 809 LYS B N 1
ATOM 13412 C CA . LYS B 1 809 ? 2.357 41.656 46.531 1 95.56 809 LYS B CA 1
ATOM 13413 C C . LYS B 1 809 ? 1.556 41.344 45.281 1 95.56 809 LYS B C 1
ATOM 13415 O O . LYS B 1 809 ? 0.553 42 45 1 95.56 809 LYS B O 1
ATOM 13420 N N . MET B 1 810 ? 2.029 40.406 44.531 1 95.69 810 MET B N 1
ATOM 13421 C CA . MET B 1 810 ? 1.325 40.031 43.312 1 95.69 810 MET B CA 1
ATOM 13422 C C . MET B 1 810 ? 0.048 39.25 43.656 1 95.69 810 MET B C 1
ATOM 13424 O O . MET B 1 810 ? -0.937 39.344 42.938 1 95.69 810 MET B O 1
ATOM 13428 N N . PHE B 1 811 ? 0.069 38.5 44.75 1 93.88 811 PHE B N 1
ATOM 13429 C CA . PHE B 1 811 ? -1.077 37.688 45.125 1 93.88 811 PHE B CA 1
ATOM 13430 C C . PHE B 1 811 ? -1.595 38.094 46.5 1 93.88 811 PHE B C 1
ATOM 13432 O O . PHE B 1 811 ? -1.482 37.344 47.469 1 93.88 811 PHE B O 1
ATOM 13439 N N . THR B 1 812 ? -2.258 39.188 46.344 1 86 812 THR B N 1
ATOM 13440 C CA . THR B 1 812 ? -2.76 39.688 47.625 1 86 812 THR B CA 1
ATOM 13441 C C . THR B 1 812 ? -3.947 38.875 48.094 1 86 812 THR B C 1
ATOM 13443 O O . THR B 1 812 ? -4.84 38.531 47.312 1 86 812 THR B O 1
ATOM 13446 N N . GLY B 1 813 ? -3.945 38.375 49.281 1 81 813 GLY B N 1
ATOM 13447 C CA . GLY B 1 813 ? -5.055 37.625 49.844 1 81 813 GLY B CA 1
ATOM 13448 C C . GLY B 1 813 ? -4.824 36.125 49.875 1 81 813 GLY B C 1
ATOM 13449 O O . GLY B 1 813 ? -5.617 35.375 50.438 1 81 813 GLY B O 1
ATOM 13450 N N . LYS B 1 814 ? -3.904 35.781 49.094 1 88.12 814 LYS B N 1
ATOM 13451 C CA . LYS B 1 814 ? -3.541 34.344 49.094 1 88.12 814 LYS B CA 1
ATOM 13452 C C . LYS B 1 814 ? -2.162 34.156 49.719 1 88.12 814 LYS B C 1
ATOM 13454 O O . LYS B 1 814 ? -1.257 34.969 49.531 1 88.12 814 LYS B O 1
ATOM 13459 N N . MET B 1 815 ? -2.08 33.125 50.5 1 91.94 815 MET B N 1
ATOM 13460 C CA . MET B 1 815 ? -0.792 32.812 51.125 1 91.94 815 MET B CA 1
ATOM 13461 C C . MET B 1 815 ? -0.055 31.734 50.312 1 91.94 815 MET B C 1
ATOM 13463 O O . MET B 1 815 ? -0.555 30.625 50.156 1 91.94 815 MET B O 1
ATOM 13467 N N . ILE B 1 816 ? 1.115 32.062 49.844 1 95.44 816 ILE B N 1
ATOM 13468 C CA . ILE B 1 816 ? 1.946 31.125 49.094 1 95.44 816 ILE B CA 1
ATOM 13469 C C . ILE B 1 816 ? 2.643 30.172 50.062 1 95.44 816 ILE B C 1
ATOM 13471 O O . ILE B 1 816 ? 3.463 30.609 50.875 1 95.44 816 ILE B O 1
ATOM 13475 N N . LYS B 1 817 ? 2.326 28.969 49.969 1 94.81 817 LYS B N 1
ATOM 13476 C CA . LYS B 1 817 ? 2.881 27.953 50.875 1 94.81 817 LYS B CA 1
ATOM 13477 C C . LYS B 1 817 ? 4.184 27.391 50.312 1 94.81 817 LYS B C 1
ATOM 13479 O O . LYS B 1 817 ? 5.078 27 51.094 1 94.81 817 LYS B O 1
ATOM 13484 N N . GLU B 1 818 ? 4.156 27.234 49.031 1 95 818 GLU B N 1
ATOM 13485 C CA . GLU B 1 818 ? 5.324 26.641 48.406 1 95 818 GLU B CA 1
ATOM 13486 C C . GLU B 1 818 ? 5.629 27.344 47.062 1 95 818 GLU B C 1
ATOM 13488 O O . GLU B 1 818 ? 4.715 27.703 46.344 1 95 818 GLU B O 1
ATOM 13493 N N . VAL B 1 819 ? 6.883 27.547 46.812 1 96.25 819 VAL B N 1
ATOM 13494 C CA . VAL B 1 819 ? 7.375 28.062 45.531 1 96.25 819 VAL B CA 1
ATOM 13495 C C . VAL B 1 819 ? 8.523 27.172 45.031 1 96.25 819 VAL B C 1
ATOM 13497 O O . VAL B 1 819 ? 9.523 27 45.75 1 96.25 819 VAL B O 1
ATOM 13500 N N . LYS B 1 820 ? 8.32 26.547 43.906 1 95.5 820 LYS B N 1
ATOM 13501 C CA . LYS B 1 820 ? 9.344 25.719 43.312 1 95.5 820 LYS B CA 1
ATOM 13502 C C . LYS B 1 820 ? 9.68 26.203 41.906 1 95.5 820 LYS B C 1
ATOM 13504 O O . LYS B 1 820 ? 8.797 26.297 41.031 1 95.5 820 LYS B O 1
ATOM 13509 N N . GLU B 1 821 ? 10.938 26.516 41.688 1 96.75 821 GLU B N 1
ATOM 13510 C CA . GLU B 1 821 ? 11.344 26.891 40.344 1 96.75 821 GLU B CA 1
ATOM 13511 C C . GLU B 1 821 ? 11.562 25.656 39.469 1 96.75 821 GLU B C 1
ATOM 13513 O O . GLU B 1 821 ? 12.18 24.672 39.906 1 96.75 821 GLU B O 1
ATOM 13518 N N . VAL B 1 822 ? 11.047 25.641 38.344 1 97.06 822 VAL B N 1
ATOM 13519 C CA . VAL B 1 822 ? 11.086 24.5 37.438 1 97.06 822 VAL B CA 1
ATOM 13520 C C . VAL B 1 822 ? 11.57 24.938 36.062 1 97.06 822 VAL B C 1
ATOM 13522 O O . VAL B 1 822 ? 11.836 26.125 35.844 1 97.06 822 VAL B O 1
ATOM 13525 N N . SER B 1 823 ? 11.844 23.984 35.188 1 96.19 823 SER B N 1
ATOM 13526 C CA . SER B 1 823 ? 12.227 24.266 33.812 1 96.19 823 SER B CA 1
ATOM 13527 C C . SER B 1 823 ? 11.125 25.031 33.062 1 96.19 823 SER B C 1
ATOM 13529 O O . SER B 1 823 ? 9.992 25.109 33.562 1 96.19 823 SER B O 1
ATOM 13531 N N . LEU B 1 824 ? 11.406 25.531 31.938 1 96.88 824 LEU B N 1
ATOM 13532 C CA . LEU B 1 824 ? 10.492 26.344 31.125 1 96.88 824 LEU B CA 1
ATOM 13533 C C . LEU B 1 824 ? 9.203 25.578 30.844 1 96.88 824 LEU B C 1
ATOM 13535 O O . LEU B 1 824 ? 8.125 26.156 30.812 1 96.88 824 LEU B O 1
ATOM 13539 N N . SER B 1 825 ? 9.281 24.234 30.672 1 96.44 825 SER B N 1
ATOM 13540 C CA . SER B 1 825 ? 8.094 23.453 30.359 1 96.44 825 SER B CA 1
ATOM 13541 C C . SER B 1 825 ? 7.516 22.797 31.594 1 96.44 825 SER B C 1
ATOM 13543 O O . SER B 1 825 ? 6.586 21.984 31.516 1 96.44 825 SER B O 1
ATOM 13545 N N . ALA B 1 826 ? 8.109 23.016 32.719 1 96.56 826 ALA B N 1
ATOM 13546 C CA . ALA B 1 826 ? 7.605 22.609 34.031 1 96.56 826 ALA B CA 1
ATOM 13547 C C . ALA B 1 826 ? 7.602 21.094 34.188 1 96.56 826 ALA B C 1
ATOM 13549 O O . ALA B 1 826 ? 6.711 20.531 34.812 1 96.56 826 ALA B O 1
ATOM 13550 N N . ASN B 1 827 ? 8.547 20.406 33.531 1 94.88 827 ASN B N 1
ATOM 13551 C CA . ASN B 1 827 ? 8.539 18.953 33.625 1 94.88 827 ASN B CA 1
ATOM 13552 C C . ASN B 1 827 ? 9.672 18.438 34.5 1 94.88 827 ASN B C 1
ATOM 13554 O O . ASN B 1 827 ? 9.82 17.234 34.688 1 94.88 827 ASN B O 1
ATOM 13558 N N . GLN B 1 828 ? 10.508 19.359 35.031 1 94.88 828 GLN B N 1
ATOM 13559 C CA . GLN B 1 828 ? 11.562 19.016 36 1 94.88 828 GLN B CA 1
ATOM 13560 C C . GLN B 1 828 ? 11.969 20.234 36.812 1 94.88 828 GLN B C 1
ATOM 13562 O O . GLN B 1 828 ? 11.727 21.375 36.406 1 94.88 828 GLN B O 1
ATOM 13567 N N . GLU B 1 829 ? 12.562 20 37.938 1 95 829 GLU B N 1
ATOM 13568 C CA . GLU B 1 829 ? 13.086 21.109 38.75 1 95 829 GLU B CA 1
ATOM 13569 C C . GLU B 1 829 ? 14.289 21.766 38.062 1 95 829 GLU B C 1
ATOM 13571 O O . GLU B 1 829 ? 15.125 21.078 37.5 1 95 829 GLU B O 1
ATOM 13576 N N . LYS B 1 830 ? 14.312 23.047 38.188 1 94 830 LYS B N 1
ATOM 13577 C CA . LYS B 1 830 ? 15.406 23.781 37.562 1 94 830 LYS B CA 1
ATOM 13578 C C . LYS B 1 830 ? 16.766 23.281 38.062 1 94 830 LYS B C 1
ATOM 13580 O O . LYS B 1 830 ? 17.719 23.188 37.281 1 94 830 LYS B O 1
ATOM 13585 N N . SER B 1 831 ? 16.875 22.891 39.281 1 90.69 831 SER B N 1
ATOM 13586 C CA . SER B 1 831 ? 18.125 22.469 39.906 1 90.69 831 SER B CA 1
ATOM 13587 C C . SER B 1 831 ? 18.562 21.109 39.375 1 90.69 831 SER B C 1
ATOM 13589 O O . SER B 1 831 ? 19.734 20.734 39.5 1 90.69 831 SER B O 1
ATOM 13591 N N . GLU B 1 832 ? 17.656 20.422 38.812 1 90.06 832 GLU B N 1
ATOM 13592 C CA . GLU B 1 832 ? 17.953 19.062 38.344 1 90.06 832 GLU B CA 1
ATOM 13593 C C . GLU B 1 832 ? 18.359 19.078 36.875 1 90.06 832 GLU B C 1
ATOM 13595 O O . GLU B 1 832 ? 18.766 18.047 36.312 1 90.06 832 GLU B O 1
ATOM 13600 N N . MET B 1 833 ? 18.25 20.188 36.281 1 91.5 833 MET B N 1
ATOM 13601 C CA . MET B 1 833 ? 18.625 20.281 34.875 1 91.5 833 MET B CA 1
ATOM 13602 C C . MET B 1 833 ? 20.141 20.125 34.719 1 91.5 833 MET B C 1
ATOM 13604 O O . MET B 1 833 ? 20.906 20.734 35.438 1 91.5 833 MET B O 1
ATOM 13608 N N . LYS B 1 834 ? 20.484 19.188 33.812 1 85 834 LYS B N 1
ATOM 13609 C CA . LYS B 1 834 ? 21.891 18.953 33.531 1 85 834 LYS B CA 1
ATOM 13610 C C . LYS B 1 834 ? 22.297 19.562 32.188 1 85 834 LYS B C 1
ATOM 13612 O O . LYS B 1 834 ? 21.516 19.594 31.25 1 85 834 LYS B O 1
ATOM 13617 N N . LYS B 1 835 ? 23.5 20.125 32.25 1 85.5 835 LYS B N 1
ATOM 13618 C CA . LYS B 1 835 ? 24.016 20.719 31.016 1 85.5 835 LYS B CA 1
ATOM 13619 C C . LYS B 1 835 ? 25.234 19.969 30.516 1 85.5 835 LYS B C 1
ATOM 13621 O O . LYS B 1 835 ? 26.109 19.594 31.297 1 85.5 835 LYS B O 1
ATOM 13626 N N . MET B 1 836 ? 25.297 19.781 29.234 1 90.56 836 MET B N 1
ATOM 13627 C CA . MET B 1 836 ? 26.469 19.188 28.578 1 90.56 836 MET B CA 1
ATOM 13628 C C . MET B 1 836 ? 27.516 20.234 28.266 1 90.56 836 MET B C 1
ATOM 13630 O O . MET B 1 836 ? 27.188 21.359 27.875 1 90.56 836 MET B O 1
ATOM 13634 N N . THR B 1 837 ? 28.766 19.781 28.406 1 91.06 837 THR B N 1
ATOM 13635 C CA . THR B 1 837 ? 29.875 20.672 28.062 1 91.06 837 THR B CA 1
ATOM 13636 C C . THR B 1 837 ? 30.422 20.359 26.688 1 91.06 837 THR B C 1
ATOM 13638 O O . THR B 1 837 ? 30.562 19.188 26.312 1 91.06 837 THR B O 1
ATOM 13641 N N . TRP B 1 838 ? 30.734 21.5 25.938 1 94.38 838 TRP B N 1
ATOM 13642 C CA . TRP B 1 838 ? 31.234 21.344 24.578 1 94.38 838 TRP B CA 1
ATOM 13643 C C . TRP B 1 838 ? 32.469 22.188 24.359 1 94.38 838 TRP B C 1
ATOM 13645 O O . TRP B 1 838 ? 32.594 23.281 24.922 1 94.38 838 TRP B O 1
ATOM 13655 N N . LYS B 1 839 ? 33.375 21.625 23.594 1 95 839 LYS B N 1
ATOM 13656 C CA . LYS B 1 839 ? 34.469 22.422 23.094 1 95 839 LYS B CA 1
ATOM 13657 C C . LYS B 1 839 ? 34.094 23.172 21.828 1 95 839 LYS B C 1
ATOM 13659 O O . LYS B 1 839 ? 33.625 22.578 20.859 1 95 839 LYS B O 1
ATOM 13664 N N . VAL B 1 840 ? 34.281 24.516 21.844 1 96.25 840 VAL B N 1
ATOM 13665 C CA . VAL B 1 840 ? 33.844 25.344 20.719 1 96.25 840 VAL B CA 1
ATOM 13666 C C . VAL B 1 840 ? 35.062 25.953 20.031 1 96.25 840 VAL B C 1
ATOM 13668 O O . VAL B 1 840 ? 35.938 26.531 20.703 1 96.25 840 VAL B O 1
ATOM 13671 N N . GLU B 1 841 ? 35.062 25.828 18.734 1 95.12 841 GLU B N 1
ATOM 13672 C CA . GLU B 1 841 ? 36.188 26.359 17.969 1 95.12 841 GLU B CA 1
ATOM 13673 C C . GLU B 1 841 ? 36.312 27.875 18.156 1 95.12 841 GLU B C 1
ATOM 13675 O O . GLU B 1 841 ? 35.344 28.609 18.031 1 95.12 841 GLU B O 1
ATOM 13680 N N . GLY B 1 842 ? 37.469 28.219 18.453 1 87.75 842 GLY B N 1
ATOM 13681 C CA . GLY B 1 842 ? 37.75 29.656 18.562 1 87.75 842 GLY B CA 1
ATOM 13682 C C . GLY B 1 842 ? 37.281 30.25 19.875 1 87.75 842 GLY B C 1
ATOM 13683 O O . GLY B 1 842 ? 37.469 31.438 20.125 1 87.75 842 GLY B O 1
ATOM 13684 N N . ASP B 1 843 ? 36.625 29.438 20.625 1 85.5 843 ASP B N 1
ATOM 13685 C CA . ASP B 1 843 ? 36.094 29.953 21.906 1 85.5 843 ASP B CA 1
ATOM 13686 C C . ASP B 1 843 ? 37.219 29.984 22.953 1 85.5 843 ASP B C 1
ATOM 13688 O O . ASP B 1 843 ? 37.75 28.953 23.312 1 85.5 843 ASP B O 1
ATOM 13692 N N . LYS B 1 844 ? 37.719 31.188 23.344 1 69.38 844 LYS B N 1
ATOM 13693 C CA . LYS B 1 844 ? 38.844 31.328 24.297 1 69.38 844 LYS B CA 1
ATOM 13694 C C . LYS B 1 844 ? 38.344 31.422 25.734 1 69.38 844 LYS B C 1
ATOM 13696 O O . LYS B 1 844 ? 39.125 31.688 26.641 1 69.38 844 LYS B O 1
ATOM 13701 N N . GLY B 1 845 ? 37.062 31.188 25.984 1 67 845 GLY B N 1
ATOM 13702 C CA . GLY B 1 845 ? 36.5 31.094 27.328 1 67 845 GLY B CA 1
ATOM 13703 C C . GLY B 1 845 ? 36.188 32.438 27.938 1 67 845 GLY B C 1
ATOM 13704 O O . GLY B 1 845 ? 35.781 32.531 29.094 1 67 845 GLY B O 1
ATOM 13705 N N . ASP B 1 846 ? 36.469 33.656 27.328 1 62.5 846 ASP B N 1
ATOM 13706 C CA . ASP B 1 846 ? 36.438 34.969 27.953 1 62.5 846 ASP B CA 1
ATOM 13707 C C . ASP B 1 846 ? 35.062 35.594 27.812 1 62.5 846 ASP B C 1
ATOM 13709 O O . ASP B 1 846 ? 34.906 36.812 27.938 1 62.5 846 ASP B O 1
ATOM 13713 N N . LYS B 1 847 ? 33.938 34.844 27.594 1 66.38 847 LYS B N 1
ATOM 13714 C CA . LYS B 1 847 ? 32.719 35.625 27.359 1 66.38 847 LYS B CA 1
ATOM 13715 C C . LYS B 1 847 ? 32.031 35.969 28.672 1 66.38 847 LYS B C 1
ATOM 13717 O O . LYS B 1 847 ? 32.062 35.156 29.625 1 66.38 847 LYS B O 1
ATOM 13722 N N . PRO B 1 848 ? 31.609 37.281 28.719 1 73.88 848 PRO B N 1
ATOM 13723 C CA . PRO B 1 848 ? 30.969 37.812 29.938 1 73.88 848 PRO B CA 1
ATOM 13724 C C . PRO B 1 848 ? 29.797 36.938 30.406 1 73.88 848 PRO B C 1
ATOM 13726 O O . PRO B 1 848 ? 29.062 36.375 29.578 1 73.88 848 PRO B O 1
ATOM 13729 N N . THR B 1 849 ? 29.766 36.75 31.719 1 84 849 THR B N 1
ATOM 13730 C CA . THR B 1 849 ? 28.656 36.062 32.344 1 84 849 THR B CA 1
ATOM 13731 C C . THR B 1 849 ? 27.391 36.906 32.312 1 84 849 THR B C 1
ATOM 13733 O O . THR B 1 849 ? 27.391 38.062 32.75 1 84 849 THR B O 1
ATOM 13736 N N . PRO B 1 850 ? 26.344 36.406 31.703 1 90.88 850 PRO B N 1
ATOM 13737 C CA . PRO B 1 850 ? 25.109 37.188 31.672 1 90.88 850 PRO B CA 1
ATOM 13738 C C . PRO B 1 850 ? 24.547 37.469 33.062 1 90.88 850 PRO B C 1
ATOM 13740 O O . PRO B 1 850 ? 24.797 36.688 34 1 90.88 850 PRO B O 1
ATOM 13743 N N . ILE B 1 851 ? 23.859 38.531 33.188 1 91.75 851 ILE B N 1
ATOM 13744 C CA . ILE B 1 851 ? 23.172 38.875 34.438 1 91.75 851 ILE B CA 1
ATOM 13745 C C . ILE B 1 851 ? 21.922 38.031 34.594 1 91.75 851 ILE B C 1
ATOM 13747 O O . ILE B 1 851 ? 21.047 38.031 33.719 1 91.75 851 ILE B O 1
ATOM 13751 N N . ARG B 1 852 ? 21.875 37.281 35.688 1 93.12 852 ARG B N 1
ATOM 13752 C CA . ARG B 1 852 ? 20.703 36.438 35.969 1 93.12 852 ARG B CA 1
ATOM 13753 C C . ARG B 1 852 ? 20.203 36.688 37.375 1 93.12 852 ARG B C 1
ATOM 13755 O O . ARG B 1 852 ? 20.953 37.094 38.25 1 93.12 852 ARG B O 1
ATOM 13762 N N . GLY B 1 853 ? 18.938 36.406 37.531 1 94.19 853 GLY B N 1
ATOM 13763 C CA . GLY B 1 853 ? 18.359 36.5 38.875 1 94.19 853 GLY B CA 1
ATOM 13764 C C . GLY B 1 853 ? 18.828 35.406 39.781 1 94.19 853 GLY B C 1
ATOM 13765 O O . GLY B 1 853 ? 19.078 34.281 39.344 1 94.19 853 GLY B O 1
ATOM 13766 N N . GLY B 1 854 ? 18.891 35.688 41.062 1 91.62 854 GLY B N 1
ATOM 13767 C CA . GLY B 1 854 ? 19.328 34.719 42.031 1 91.62 854 GLY B CA 1
ATOM 13768 C C . GLY B 1 854 ? 18.203 33.781 42.5 1 91.62 854 GLY B C 1
ATOM 13769 O O . GLY B 1 854 ? 17.078 33.906 42 1 91.62 854 GLY B O 1
ATOM 13770 N N . ALA B 1 855 ? 18.516 32.875 43.344 1 91.38 855 ALA B N 1
ATOM 13771 C CA . ALA B 1 855 ? 17.547 31.922 43.906 1 91.38 855 ALA B CA 1
ATOM 13772 C C . ALA B 1 855 ? 16.453 32.656 44.688 1 91.38 855 ALA B C 1
ATOM 13774 O O . ALA B 1 855 ? 16.688 33.688 45.281 1 91.38 855 ALA B O 1
ATOM 13775 N N . VAL B 1 856 ? 15.336 32.094 44.625 1 93.19 856 VAL B N 1
ATOM 13776 C CA . VAL B 1 856 ? 14.195 32.688 45.312 1 93.19 856 VAL B CA 1
ATOM 13777 C C . VAL B 1 856 ? 14.156 32.219 46.781 1 93.19 856 VAL B C 1
ATOM 13779 O O . VAL B 1 856 ? 14.18 31 47.031 1 93.19 856 VAL B O 1
ATOM 13782 N N . SER B 1 857 ? 14.078 33.219 47.656 1 88.44 857 SER B N 1
ATOM 13783 C CA . SER B 1 857 ? 13.984 32.906 49.062 1 88.44 857 SER B CA 1
ATOM 13784 C C . SER B 1 857 ? 12.547 32.594 49.469 1 88.44 857 SER B C 1
ATOM 13786 O O . SER B 1 857 ? 11.625 33.312 49.094 1 88.44 857 SER B O 1
ATOM 13788 N N . SER B 1 858 ? 12.391 31.562 50.281 1 84.19 858 SER B N 1
ATOM 13789 C CA . SER B 1 858 ? 11.062 31.188 50.75 1 84.19 858 SER B CA 1
ATOM 13790 C C . SER B 1 858 ? 10.492 32.219 51.719 1 84.19 858 SER B C 1
ATOM 13792 O O . SER B 1 858 ? 9.281 32.281 51.938 1 84.19 858 SER B O 1
ATOM 13794 N N . SER B 1 859 ? 11.328 32.938 52.312 1 86.62 859 SER B N 1
ATOM 13795 C CA . SER B 1 859 ? 10.875 33.906 53.312 1 86.62 859 SER B CA 1
ATOM 13796 C C . SER B 1 859 ? 10.492 35.25 52.656 1 86.62 859 SER B C 1
ATOM 13798 O O . SER B 1 859 ? 9.438 35.812 52.969 1 86.62 859 SER B O 1
ATOM 13800 N N . THR B 1 860 ? 11.25 35.656 51.688 1 91.31 860 THR B N 1
ATOM 13801 C CA . THR B 1 860 ? 11.008 37 51.125 1 91.31 860 THR B CA 1
ATOM 13802 C C . THR B 1 860 ? 10.102 36.906 49.906 1 91.31 860 THR B C 1
ATOM 13804 O O . THR B 1 860 ? 9.328 37.812 49.625 1 91.31 860 THR B O 1
ATOM 13807 N N . LEU B 1 861 ? 10.203 35.812 49.188 1 95.25 861 LEU B N 1
ATOM 13808 C CA . LEU B 1 861 ? 9.414 35.531 48 1 95.25 861 LEU B CA 1
ATOM 13809 C C . LEU B 1 861 ? 9.578 36.656 46.969 1 95.25 861 LEU B C 1
ATOM 13811 O O . LEU B 1 861 ? 8.594 37.125 46.406 1 95.25 861 LEU B O 1
ATOM 13815 N N . VAL B 1 862 ? 10.805 37.094 46.75 1 96.94 862 VAL B N 1
ATOM 13816 C CA . VAL B 1 862 ? 11.18 38.062 45.75 1 96.94 862 VAL B CA 1
ATOM 13817 C C . VAL B 1 862 ? 11.891 37.344 44.594 1 96.94 862 VAL B C 1
ATOM 13819 O O . VAL B 1 862 ? 12.867 36.656 44.812 1 96.94 862 VAL B O 1
ATOM 13822 N N . VAL B 1 863 ? 11.398 37.531 43.406 1 97.88 863 VAL B N 1
ATOM 13823 C CA . VAL B 1 863 ? 11.977 36.938 42.219 1 97.88 863 VAL B CA 1
ATOM 13824 C C . VAL B 1 863 ? 12.789 37.969 41.438 1 97.88 863 VAL B C 1
ATOM 13826 O O . VAL B 1 863 ? 12.273 39.031 41.094 1 97.88 863 VAL B O 1
ATOM 13829 N N . GLU B 1 864 ? 14 37.719 41.219 1 97.69 864 GLU B N 1
ATOM 13830 C CA . GLU B 1 864 ? 14.859 38.562 40.375 1 97.69 864 GLU B CA 1
ATOM 13831 C C . GLU B 1 864 ? 14.977 38 38.969 1 97.69 864 GLU B C 1
ATOM 13833 O O . GLU B 1 864 ? 15.07 36.781 38.781 1 97.69 864 GLU B O 1
ATOM 13838 N N . LEU B 1 865 ? 14.922 38.875 38.031 1 97.94 865 LEU B N 1
ATOM 13839 C CA . LEU B 1 865 ? 15.07 38.5 36.625 1 97.94 865 LEU B CA 1
ATOM 13840 C C . LEU B 1 865 ? 16.109 39.375 35.938 1 97.94 865 LEU B C 1
ATOM 13842 O O . LEU B 1 865 ? 16.062 40.625 36.031 1 97.94 865 LEU B O 1
ATOM 13846 N N . GLY B 1 866 ? 17.047 38.719 35.25 1 97 866 GLY B N 1
ATOM 13847 C CA . GLY B 1 866 ? 17.953 39.438 34.406 1 97 866 GLY B CA 1
ATOM 13848 C C . GLY B 1 866 ? 17.422 39.594 32.969 1 97 866 GLY B C 1
ATOM 13849 O O . GLY B 1 866 ? 16.406 39 32.625 1 97 866 GLY B O 1
ATOM 13850 N N . PRO B 1 867 ? 18.172 40.344 32.188 1 97 867 PRO B N 1
ATOM 13851 C CA . PRO B 1 867 ? 17.734 40.562 30.812 1 97 867 PRO B CA 1
ATOM 13852 C C . PRO B 1 867 ? 17.453 39.281 30.062 1 97 867 PRO B C 1
ATOM 13854 O O . PRO B 1 867 ? 18.25 38.344 30.094 1 97 867 PRO B O 1
ATOM 13857 N N . MET B 1 868 ? 16.297 39.219 29.406 1 96.31 868 MET B N 1
ATOM 13858 C CA . MET B 1 868 ? 15.82 38.156 28.516 1 96.31 868 MET B CA 1
ATOM 13859 C C . MET B 1 868 ? 15.508 36.875 29.312 1 96.31 868 MET B C 1
ATOM 13861 O O . MET B 1 868 ? 15.039 35.906 28.734 1 96.31 868 MET B O 1
ATOM 13865 N N . GLU B 1 869 ? 15.648 36.844 30.609 1 96.25 869 GLU B N 1
ATOM 13866 C CA . GLU B 1 869 ? 15.383 35.656 31.422 1 96.25 869 GLU B CA 1
ATOM 13867 C C . GLU B 1 869 ? 13.891 35.375 31.5 1 96.25 869 GLU B C 1
ATOM 13869 O O . GLU B 1 869 ? 13.078 36.281 31.594 1 96.25 869 GLU B O 1
ATOM 13874 N N . ILE B 1 870 ? 13.523 34.125 31.391 1 97.25 870 ILE B N 1
ATOM 13875 C CA . ILE B 1 870 ? 12.188 33.656 31.734 1 97.25 870 ILE B CA 1
ATOM 13876 C C . ILE B 1 870 ? 12.273 32.688 32.906 1 97.25 870 ILE B C 1
ATOM 13878 O O . ILE B 1 870 ? 13 31.688 32.875 1 97.25 870 ILE B O 1
ATOM 13882 N N . ARG B 1 871 ? 11.586 32.969 33.906 1 97.69 871 ARG B N 1
ATOM 13883 C CA . ARG B 1 871 ? 11.602 32.125 35.062 1 97.69 871 ARG B CA 1
ATOM 13884 C C . ARG B 1 871 ? 10.234 31.484 35.312 1 97.69 871 ARG B C 1
ATOM 13886 O O . ARG B 1 871 ? 9.211 32.156 35.156 1 97.69 871 ARG B O 1
ATOM 13893 N N . THR B 1 872 ? 10.242 30.25 35.562 1 98.06 872 THR B N 1
ATOM 13894 C CA . THR B 1 872 ? 9.023 29.453 35.688 1 98.06 872 THR B CA 1
ATOM 13895 C C . THR B 1 872 ? 8.922 28.859 37.094 1 98.06 872 THR B C 1
ATOM 13897 O O . THR B 1 872 ? 9.891 28.266 37.594 1 98.06 872 THR B O 1
ATOM 13900 N N . PHE B 1 873 ? 7.715 28.906 37.688 1 98.06 873 PHE B N 1
ATOM 13901 C CA . PHE B 1 873 ? 7.516 28.438 39.062 1 98.06 873 PHE B CA 1
ATOM 13902 C C . PHE B 1 873 ? 6.227 27.625 39.188 1 98.06 873 PHE B C 1
ATOM 13904 O O . PHE B 1 873 ? 5.27 27.875 38.438 1 98.06 873 PHE B O 1
ATOM 13911 N N . LEU B 1 874 ? 6.254 26.688 40.062 1 97.44 874 LEU B N 1
ATOM 13912 C CA . LEU B 1 874 ? 5.043 26.062 40.594 1 97.44 874 LEU B CA 1
ATOM 13913 C C . LEU B 1 874 ? 4.734 26.562 42 1 97.44 874 LEU B C 1
ATOM 13915 O O . LEU B 1 874 ? 5.566 26.438 42.906 1 97.44 874 LEU B O 1
ATOM 13919 N N . LEU B 1 875 ? 3.551 27.094 42.094 1 97.5 875 LEU B N 1
ATOM 13920 C CA . LEU B 1 875 ? 3.127 27.625 43.375 1 97.5 875 LEU B CA 1
ATOM 13921 C C . LEU B 1 875 ? 2.021 26.781 44 1 97.5 875 LEU B C 1
ATOM 13923 O O . LEU B 1 875 ? 1.214 26.188 43.281 1 97.5 875 LEU B O 1
ATOM 13927 N N . LYS B 1 876 ? 2.055 26.75 45.312 1 95.94 876 LYS B N 1
ATOM 13928 C CA . LYS B 1 876 ? 0.938 26.203 46.062 1 95.94 876 LYS B CA 1
ATOM 13929 C C . LYS B 1 876 ? 0.42 27.219 47.094 1 95.94 876 LYS B C 1
ATOM 13931 O O . LYS B 1 876 ? 1.206 27.906 47.75 1 95.94 876 LYS B O 1
ATOM 13936 N N . PHE B 1 877 ? -0.86 27.266 47.156 1 94.44 877 PHE B N 1
ATOM 13937 C CA . PHE B 1 877 ? -1.482 28.219 48.062 1 94.44 877 PHE B CA 1
ATOM 13938 C C . PHE B 1 877 ? -2.141 27.484 49.25 1 94.44 877 PHE B C 1
ATOM 13940 O O . PHE B 1 877 ? -2.566 26.344 49.094 1 94.44 877 PHE B O 1
#

Organism: Prunus persica (NCBI:txid3760)

Sequence (1754 aa):
MHDEATVHYIDMIDQTTLGHRAIKQQFNKTPRAGWQIDPFGHSAVQAYLLGAELGFDSVHFARIDYQDRAKRKGDKSLEVIWRGSRTFGSSSQIFANAFPVHYSPPPGFHFEVNDDFIPVQDNPLLFDYNVEKRVSDFINASITQANVTRTNHIMWTMGDDFQYQYAESWFKQMDKLIHYVNKDSRVNALYSTPSIYTDAKNAANQSWPLKTDDYFPYADTADAYWTGFFTSRPGLKRYVRSLSGYYLAARELEFLIGKRANGSNTYILGDALGIAQHHDAVTGTAKQHTTNDYAKRLSIGAFEAEAVVSAALSCLTKSKSGDQCKEPTSTFSQCQLLNISYCPPTEKDIPEGKSLVVVAYNPLGWNRTEIVRIPVNDATLSVRDSSGNILEVQYVNLDNVTADLRNFYTKAYLGQSSKQVPKYWLIFQASVPPLGWNTYFISRGATKRRWKNGNRFLSVMDSPQNETIEVGPGDLKMSFSFASGQLKRMYNSKTGVDVPIQQSYLWYGSSKGDINSQQRSGAYIFRPNGSPATIVSRSVPLKVFRGPLVDEIHQQFNSWIYQVTRLYKDKEHAEVEYTIGPIPTEDGVGKEVITRMTANMETNKVFYTDSNGRDFIKRVRDYRPDWPLSVNQPVAGNYYPLNLGIYTLDKKSEFSVLVDRATGGSSIEDGEVELMLHRRTLYDDSRGVGEALDERVCAGETCEGLTVRGNYYMCVNQVGAGAPWRRTTGQEVYSPLLLAFTHEKLEDWTASHLTKASTMDLNYSLPLNVALITLQELDDGSVLLRLAHLYEAAEDPQYSTLAKVELKKMFTGKMIKEVKEVSLSANQEKSEMKKMTWKVEGDKGDKPTPIRGGAVSSSTLVVELGPMEIRTFLLKFMHDEATVHYIDMIDQTTLGHRAIKQQFNKTPRAGWQIDPFGHSAVQAYLLGAELGFDSVHFARIDYQDRAKRKGDKSLEVIWRGSRTFGSSSQIFANAFPVHYSPPPGFHFEVNDDFIPVQDNPLLFDYNVEKRVSDFINASITQANVTRTNHIMWTMGDDFQYQYAESWFKQMDKLIHYVNKDSRVNALYSTPSIYTDAKNAANQSWPLKTDDYFPYADTADAYWTGFFTSRPGLKRYVRSLSGYYLAARELEFLIGKRANGSNTYILGDALGIAQHHDAVTGTAKQHTTNDYAKRLSIGAFEAEAVVSAALSCLTKSKSGDQCKEPTSTFSQCQLLNISYCPPTEKDIPEGKSLVVVAYNPLGWNRTEIVRIPVNDATLSVRDSSGNILEVQYVNLDNVTADLRNFYTKAYLGQSSKQVPKYWLIFQASVPPLGWNTYFISRGATKRRWKNGNRFLSVMDSPQNETIEVGPGDLKMSFSFASGQLKRMYNSKTGVDVPIQQSYLWYGSSKGDINSQQRSGAYIFRPNGSPATIVSRSVPLKVFRGPLVDEIHQQFNSWIYQVTRLYKDKEHAEVEYTIGPIPTEDGVGKEVITRMTANMETNKVFYTDSNGRDFIKRVRDYRPDWPLSVNQPVAGNYYPLNLGIYTLDKKSEFSVLVDRATGGSSIEDGEVELMLHRRTLYDDSRGVGEALDERVCAGETCEGLTVRGNYYMCVNQVGAGAPWRRTTGQEVYSPLLLAFTHEKLEDWTASHLTKASTMDLNYSLPLNVALITLQELDDGSVLLRLAHLYEAAEDPQYSTLAKVELKKMFTGKMIKEVKEVSLSANQEKSEMKKMTWKVEGDKGDKPTPIRGGAVSSSTLVVELGPMEIRTFLLKF

Solvent-accessible surface area (backbone atoms only — not comparable to full-atom values): 91453 Å² total; per-residue (Å²): 113,62,37,43,49,60,38,41,50,67,56,52,46,52,37,50,20,56,53,43,41,50,41,32,73,75,67,69,47,74,78,42,54,44,79,53,49,76,33,76,19,44,34,20,50,58,40,25,46,40,10,59,38,54,34,23,55,31,36,36,29,25,50,50,27,44,68,51,49,54,51,20,40,76,66,39,45,37,48,26,38,31,24,26,36,86,53,45,33,79,74,17,37,23,38,32,37,45,42,94,70,52,65,42,38,63,92,90,63,63,44,44,73,89,52,94,58,83,73,80,32,79,50,83,85,44,93,73,49,37,50,71,59,54,41,51,53,51,51,54,54,52,51,58,54,42,71,32,42,62,73,96,68,78,83,83,40,81,54,49,88,93,49,60,86,40,50,60,50,38,50,54,48,49,52,51,48,34,55,55,32,42,70,69,57,91,52,84,58,74,94,80,49,75,58,58,52,49,52,53,57,54,69,63,68,56,72,26,45,73,42,56,69,53,38,69,60,17,21,75,47,74,74,37,24,47,43,22,22,30,22,22,54,40,63,58,28,34,53,52,41,54,48,50,27,48,48,53,41,38,32,38,40,38,41,74,68,49,80,66,95,71,76,68,46,55,59,55,28,51,52,29,49,40,58,37,38,21,49,47,43,45,30,32,50,48,42,67,72,58,49,48,51,49,52,49,40,37,50,56,10,48,55,30,27,48,54,39,41,22,45,30,53,40,41,67,26,42,50,77,76,81,68,74,80,57,82,67,85,54,75,48,46,69,50,91,46,47,91,43,61,42,42,70,83,53,47,48,81,68,54,90,82,32,16,41,34,38,39,36,32,26,62,40,42,40,71,42,75,45,76,48,76,46,43,19,66,63,92,57,60,39,42,23,43,64,87,62,50,74,48,59,33,37,32,39,74,56,53,66,67,51,50,52,49,28,39,51,48,37,27,42,76,68,68,39,76,62,84,76,74,57,49,26,31,43,34,36,77,45,69,26,41,24,43,17,29,24,29,34,38,36,31,76,50,76,77,87,65,67,82,69,61,86,37,65,41,72,46,43,77,57,79,79,88,50,67,62,42,77,47,34,64,31,48,37,33,38,30,27,31,58,85,34,39,37,43,48,30,41,34,29,66,82,79,63,43,70,45,54,33,37,61,48,48,29,29,27,42,42,20,80,35,53,97,88,41,73,57,22,15,22,28,47,25,33,31,61,62,57,82,79,59,45,73,65,52,83,60,27,64,67,48,37,31,45,42,86,59,41,19,37,38,41,34,47,53,50,99,34,35,36,38,39,39,35,23,35,30,90,39,77,42,37,42,36,37,40,37,43,31,47,70,74,48,90,87,72,44,17,40,38,32,27,42,38,38,42,31,93,37,74,24,81,48,39,36,32,34,22,32,25,50,62,54,69,42,83,41,48,60,93,61,51,93,88,44,91,69,81,86,69,39,79,63,42,64,46,31,42,43,21,34,30,28,40,37,37,44,36,96,65,35,25,47,37,38,36,43,64,33,36,20,22,32,36,51,93,48,62,27,30,43,34,37,41,67,43,63,36,31,77,39,46,37,77,83,78,55,84,52,40,35,60,58,69,44,51,44,85,91,50,65,44,46,52,63,43,73,50,48,37,33,42,33,74,25,46,58,75,58,46,55,66,56,53,50,51,51,44,50,45,64,52,41,54,72,45,62,34,34,41,80,44,36,62,69,60,45,65,70,46,29,49,43,61,49,49,43,30,32,91,92,54,57,48,48,90,42,47,42,61,76,41,46,35,58,46,95,88,64,36,29,42,36,30,41,31,25,67,30,43,61,77,53,35,93,80,51,32,43,77,41,69,41,52,49,63,42,51,35,47,92,58,62,77,75,43,80,42,60,25,23,67,41,62,69,47,49,46,89,69,55,63,80,83,82,78,48,49,55,88,60,83,78,79,70,79,79,55,64,66,43,64,84,67,44,89,83,73,37,45,44,41,34,9,41,58,35,70,49,28,32,43,33,34,106,111,62,36,43,50,60,38,41,52,68,57,52,46,52,38,50,20,56,52,42,40,50,40,31,72,75,66,69,47,74,78,43,54,43,80,52,50,76,34,75,22,44,35,20,49,56,41,26,46,40,10,60,38,53,34,24,56,31,37,36,27,25,52,52,27,45,68,52,48,54,51,21,40,74,66,38,44,37,49,27,36,30,24,26,35,85,54,45,32,79,75,18,37,22,41,32,36,45,42,95,70,52,64,41,37,62,92,88,62,61,45,44,74,89,52,96,57,83,73,79,33,80,50,83,86,43,93,71,50,39,51,69,58,56,40,51,54,52,52,52,54,51,52,58,54,43,71,32,42,63,71,95,69,79,83,83,40,81,54,52,88,92,47,60,87,41,49,60,50,39,51,54,46,50,49,52,47,35,54,54,33,42,68,69,57,89,52,85,58,74,95,80,49,74,57,57,51,48,51,53,56,55,70,63,68,56,72,26,45,74,43,56,69,53,39,69,59,18,23,74,47,74,74,38,24,47,45,21,23,31,21,23,54,40,63,58,28,34,52,53,41,53,48,49,26,47,47,52,40,37,32,38,40,38,40,75,68,50,80,67,93,73,76,68,45,54,60,54,28,52,52,29,50,41,57,37,38,20,48,46,42,45,29,32,50,46,42,68,72,57,47,50,50,50,51,49,42,38,51,56,10,49,55,31,28,48,55,38,41,22,46,30,52,40,41,68,27,43,50,75,76,80,68,73,78,58,82,65,86,51,74,48,46,68,51,91,45,47,92,43,62,41,41,68,85,54,48,46,82,67,55,90,80,32,18,41,36,38,39,36,34,27,61,40,42,40,71,39,75,45,77,47,75,46,44,18,66,65,93,58,60,38,43,22,42,65,86,62,49,74,46,58,34,35,32,39,73,56,52,68,69,50,50,51,49,28,39,50,50,37,27,43,76,68,70,37,76,59,85,75,73,57,50,26,32,44,34,37,78,44,70,25,39,23,42,17,30,25,28,33,39,34,33,76,50,76,78,84,69,64,82,69,61,88,35,66,41,72,45,42,75,58,78,79,88,49,66,61,43,74,46,35,63,31,47,38,30,39,30,26,31,59,84,32,40,37,44,48,31,42,33,30,66,81,80,65,42,72,44,55,31,36,61,47,48,31,30,29,41,42,19,81,36,54,96,89,43,71,59,22,14,22,29,49,25,34,31,61,61,55,85,77,60,46,72,64,52,81,60,26,62,68,46,40,32,46,44,84,57,40,19,37,37,42,34,48,51,49,98,34,33,36,37,39,39,36,23,35,31,90,40,78,42,37,40,37,38,42,37,42,31,45,70,75,49,90,87,73,45,18,40,38,32,28,40,38,37,44,32,92,35,73,24,83,48,38,37,31,35,21,32,23,50,63,56,70,42,85,41,47,60,92,60,51,93,88,45,91,69,79,86,69,39,79,63,42,64,46,31,41,44,20,33,30,28,39,36,38,46,36,96,66,36,25,47,36,39,37,43,66,34,34,20,21,32,35,53,93,48,62,28,29,43,34,35,41,66,44,63,37,30,77,39,46,37,76,83,75,55,84,52,39,36,58,60,68,45,50,43,87,90,48,67,44,46,52,63,43,72,51,49,37,33,42,35,73,26,47,58,75,58,46,53,65,55,54,50,51,50,46,49,45,64,50,40,53,72,45,63,33,33,40,79,43,37,61,69,59,44,64,72,46,29,49,42,63,48,50,44,30,31,90,92,55,58,48,48,90,42,47,44,61,76,42,46,34,59,46,96,86,66,36,30,42,38,29,41,31,25,67,30,44,60,77,54,35,93,80,52,32,43,76,43,68,41,52,50,63,42,52,37,47,93,57,61,75,73,43,81,42,59,26,22,65,41,63,69,46,48,45,86,70,56,64,82,83,82,78,48,48,54,90,60,83,78,80,72,79,80,55,65,66,42,65,83,67,44,88,85,73,36,44,44,41,34,9,41,57,34,68,49,27,33,41,34,34,106

Foldseek 3Di:
DFAFFFFFVLLVLLLLLVVQVCCCVVPVDQAAEAEAADHQWHALSNFLQSFQFSQHQEYEYAFFAQQLLVVLLVVQAQWFWEASFPQFGPNRTHIYHHANHGLEFPPQQAQFPPDPHDAQDCDPVDPPHQLVPVLVVVVVVLVVRPSRHDDSFDDGRYADPPGPPPVCSNVVRLVSNQVSNVVVPPDHDDDDDPVRSSVVVLVVFDAHAYHHGIRPQTANDLQFTQQQLLFQPVVLQLLLLVVLLVLQLLQLLCVVQDPDPDAFDLVQLSVLSSVCSHSCRSSNNAAPVVVVVSVVSNVVSVVSSLVSVQLSQLQAFFDPPPDRSPDRPFGWDFDPVCLLQDDVQQADDFDPQWWKKKKWFAAWLAKDKDKDKHFYQDQQKWKAWLVGDTAAKEKEFDDPVSVVVCQQVCCQPVVDGPPDDGTIIIITMDIAHGRWIFMMTIDRDDDPDDPPPPRGYYWDWDDDPDQWDWDALAQWIWIAGQFQRWTAWIAGNVFGDIWGKTKFKFKFWWACADPVGNQTDFSRGGGGPDDDTGTQARGWHWIWIDDNFKIWIWTDSDPFKIWIWIHGHPDQKIKIKIKGDDPDCVVVTWIFMKMKMAIPAQQQQWKWADRSLADIDIDGQQDDDSRNDDNSGRPSRFKRKHAFWMKTHHQWKIKIKGWLGIWIWGDSDGRMIMTGHDTFGQDHSPPPNPGGSFDWTDSPPDITTDMDITIMIMHMGTVLPCQLVSQQVSVCSSNPIGMIIDMGRPVVSSVGTNRGDRQFADPDGFDSQKIWSHWRQDPVGKIKTKMWGRARQPSHPPRQFKGKDFVCRNGDPDDWPDKFWPRSSRSGGSVPNDHRDHNHPPCPVPDDRRDAWDDADPVRRMTMGGHGDMIMIITHD/DFAFFFFFVLLVLLLLLVVQVCCCVVPVDQAAEAEAADHQWHALVNFLQSFQFRQHQEYEYAFFAQQLLVVLLVVQAQWFWEASFPQFGPNRIHIYHHANHGLEFPPQQAQFPPDPHDAQDCDPVDPPHQLVPVLVVVVVSLVVRPSRHDDSFDDGRYADPPGPPPVCSNVVRLVSNQVSNVVVPPDHDDDDDPVRSSVVVLVVFDAHAYHHGIRPQTANDLQFTQQQLLFFPVVLQLLLLVVLLVLQLLQLLCVVQDPDPDAFDLVQLSVLSSVCSHSCRSSNNAAPVVVVVSVVSNVVSVVSSLVSVQLSQLQAFFDPPPDRSPDRPFGWDFDPVCLLQDDVQQADDFDPQWWKKKKWFASWLAKDKDKDKHFYQDQQKWKAWLVGDTAAKEKEFDDPVSVVVNQQVCCQPVVDGPPDHGTIIIITMDIAHGRWIFMMTIDRDDDDPDPPPPRYYYWDWDDDPDQWDWDALAQWIWIAGQFQRWTAWIAGNVFGDIWGKTKFKFKFWWACADPVGNQTDFSRGGGGPDDDTGTQARGWHWIWIDDNFKIWIWTDSDPFKIWIWIHGHPDQKIKIKIKGDDPDCVVVTWIFMKMKMAIPAQQQQWKWADRSLADIDIDGQQDDDSRNDDNSGRPSRFKRKHAFWMKTHHQWKIKIKGWLGIWIWGDSDGRMIMTGHDTFGQDHSPPPNPGGSFDWTDSPPDITTDMDITIMIMHMGTVLPCQLVSQQVSVCSSNPIGMIIDMGRPVVSSVGTNRGDRQFADPDGFDSQKIWSHWRQDPVGKIKTKMWGRARQPSHPPRQFKGKDFVCRNGDPDDWPDKFWPRSSRSGGSVPNDHRDHNHPPCPPPDDRRDAWDDADPVRRMTMGGHGDMIMIIIHD

Secondary structure (DSSP, 8-state):
-B-SSSS-HHHHHHHHHHHHHHHHHHH-----EEE--SSSS--HHHHHIIIIITT-SEEEE----HHHHHHHHHHT-SEEEE---TTTGGGG-EEEEE-SS-SSPPTT----TTS--------TTSTT--HHHHHHHHHHHHHHHHTTSSSS--------TT--TTHHHHHHHHHHHHHHHHHH-SS------HHHHHHHHHHTT-EE-EE-S---S-EEETTEETTSTTTSSHHHHHHHHHHHHHHHHHHHHHHHH---SSS--SHHHHHHHHHHTBTTTTTS-S-HHHHHHHHHHHHHHHHHHHHHHHHHHHHHTB---SS-S-S-SSPPB--TTGGGT--HHHHSPPPTT-EEEEEEEE-SSS-EEEEEEEEES-TTEEEE-TT-PBPPEEEEEPPHHHHHHHHHHHHHHHS----S---EEEEEEEEE-TTEEEEEEEEE--SS--TTSTTEEE-EEE---SSEEEE-SSSEEEEEETTT--EEEEEETTTTEEEEEEEEEEEEEBP---SS--PPP-SS---BSSSSPEES-S---EEEEE-SSEEEEEEEEETTEEEEEEEETT-SSEEEEEEE-PPP-TTS--EEEEEEEEE----TTEEEEEETTTEEEEEETT--SSS----S-TTGGG-EEESSEEEEE-SSEEEEEEESS-EEEE-SSTTEEEEEEEEE-SS--SSS--S-S--EEEETTEEEEPPEEEEEEEEEEETT--HHHHHHHHHHHHSPPEEEEEEE-HHHHHHHB-SEEESSPTT----TTEEEEEEEE-TTS-EEEEEEE---TTS-TTTSS-EEEEHHHHSTT----EEEEE-TTSSSBGGG------EETT--S-PPPPP---PPPTTT-EEEE-TT-EEEEEEE-/-B-SSSS-HHHHHHHHHHHHHHHHHHH-----EEE--SSSS--HHHHHIIIIITT-SEEEE----HHHHHHHHHHT-SEEEE---TTTGGGG-EEEEE-SS-SSPPTT----TTS--------TTSTT--HHHHHHHHHHHHHHHHTTSSSS--------TT--TTHHHHHHHHHHHHHHHHHH-SS------HHHHHHHHHHTT-EE-EE-S---S-EEETTEETTSTTTSSHHHHHHHHHHHHHHHHHHHHHHHH---SSS--SHHHHHHHHHHTBTTTTTS-S-HHHHHHHHHHHHHHHHHHHHHHHHHHHHHTBS--SS-S-S-SSPPB--TTGGGT--HHHHSPPPTT-EEEEEEEE-SSS-EEEEEEEEES-S-EEEE-TT-PBPPEEEEEPPHHHHHHHHHHHHHHHS----S---EEEEEEEEE-TTEEEEEEEEE--SS--TTSTTEEE-EEE---SSEEEE-SSSEEEEEETTT--EEEEEETTTTEEEEEEEEEEEEEBP---SS--PPP-SS---BSSSSPEES-SS--EEEEE-SSEEEEEEEEETTEEEEEEEETT-SSEEEEEEE-PPP-TTS--EEEEEEEEE----TTEEEEEETTTEEEEEETT--SSS----S-TTGGG-EEESSEEEEE-SSEEEEEEESS-EEEE-SSTTEEEEEEEEE-SS--SSS--S-S--EEEETTEEEEPPEEEEEEEEEEETT--HHHHHHHHHHHHSPPEEEEEEE-HHHHHHHB-SEEESSPTT----TTEEEEEEEE-TTS-EEEEEEE---TTS-TTTSS-EEEEHHHHSTT----EEEEE-TTSSSBGGG------EETT--S-PPPPP---PPPTTT-EEEE-TT-EEEEEEE-

Nearest PDB structures (foldseek):
  6b9o-assembly1_B  TM=9.862E-01  e=0.000E+00  Canavalia ensiformis
  6b9o-assembly1_A  TM=9.864E-01  e=0.000E+00  Canavalia ensiformis
  6b9p-assembly1_A  TM=9.876E-01  e=0.000E+00  Canavalia ensiformis
  6b9p-assembly1_B  TM=9.876E-01  e=0.000E+00  Canavalia ensiformis
  1o7d-assembly1_D  TM=9.789E-01  e=6.327E-29  Bos taurus

Radius of gyration: 48.48 Å; Cα contacts (8 Å, |Δi|>4): 4094; chains: 2; bounding box: 75×139×112 Å